Protein 3QTD (pdb70)

Nearest PDB structures (foldseek):
  3qtd-assembly2_B  TM=1.001E+00  e=7.177E-91  Pseudomonas aeruginosa
  5nja-assembly2_D  TM=9.686E-01  e=6.948E-62  Escherichia coli str. K-12 substr. MG1655
  3tv9-assembly1_A-2  TM=9.714E-01  e=2.729E-56  Shigella flexneri
  1vpb-assembly1_A-2  TM=9.525E-01  e=1.363E-43  Bacteroides thetaiotaomicron VPI-5482
  6j6a-assembly1_B  TM=8.706E-01  e=4.120E-34  Thermococcus kodakarensis KOD1

Secondary structure (P-SEA, 3-state):
ccccaaaaaaaaaaaaaaaaaaaccccbbbbbbbbbbbbbbbccccccccbbbbbbbbbbbbbcccbbbbbccccccaaaaaaaaaaaaaaaacbbbbcccccccccccccccccccbbbbbccaaaaaaaaaaaaaaaaaccccccccccbbbbbbcbbbbbbccccccccccbbbbbccccccccccccccccccccccccccccaaaaaaaaaaaaaaacccccccccbbbbbbcaaaaaaaaaaaaaaacaaaaaacccccccccccccccccbbbbbbcccccccccccccccccbbbbbbcccccccccccccaaaaaaacbbbccccccccbbbbbbccccaaaaaacccccccccccccccccccbbbbbbcccccccccccbbbccbbbbbbaaaaaaacccccccccccccccccbbbbcccccc/ccccaaaaaaaaaaaaaaaaaaaccccbbbbbbbbbbbbbbbccccccccbbbbbbbbbbbbbccccccccccccccaaaaaaaaaaaaaaaaccccccccccccccccccccccccbbbbbccaaaaaaaaaaaaaaaaaaccccccccbbbbbbbcbbbbbccccccccccccccccccccccccccccccccccccccccccccaaaaaaaaaaaaaaacccccccccbbbbbbcaaaaaaaaaaaaaaacaaaaaacccccccccccccccccbbbbbbcccccccccccccccccbbbbbbcccccccccccccaaaaaaacbbbccccccccbbbbbbccccaaaaaacccbbbbccccccccccccbbbbbbbbbbbccccccbbbccbbbbbbaaaaaaacccccccccccccccccbbbbccccc/ccccaaaaaaaaaaaaaaaaaaaccccbbbbbbbbcbbbbbbccccccccbbbbbbbbbbbbbcccbbbbbccccccaaaaaaaaaaaaaaaacbbbbcccccccccccccccccccbbbbbccaaaaaaaaaaaaaaaaaacccccccccbbbbbbcbbbbbbcccccccccccccccccccccccccccccccccccccccccccaaaaaaaaaaaaaaacccccccccbbbbbbcaaaaaaaaaaaaaaacaaaaaacccccccccccccccccbbbbbbcccccccccccccccccbbbbbbcccccccccccccaaaaaaacbbbccccccccbbbbbbccccaaaaaacccbbbbccccccccccccbbbbbbcccccccccccbbbccbbbbbbaaaaaaacccccccccccccccccbbbbcccccc/ccccaaaaaaaaaaaaaaaaaaaccccbbbbbbbbcbbbbbbccccccccbbbbbbbbbbbbbcccbbbbbccccccaaaaaaaaaaaaaaaacbbbbcccccccccccccccccccbbbbbccaaaaaaaaaaaaaaaaaacccccccccbbbbbbcbbbbbbbccccccccccccccccccccccccccccccccccccccccccaaaaaaaaaaaaaaacccccccccbbbbbbcaaaaaaaaaaaaaaacaaaaaacccccccccccccccccbbbbbbcccccccccccccccccbbbbbbcccccccccccccaaaaaaacbbbccccccccbbbbbbccccaaaaaacccbbbbccccccccccccbbbbbccccccccccccbbbccbbbbbbaaaaaaaccbbbccccccccccccbbbbccccc

Foldseek 3Di:
DAVVCVVVVLVQVVVLQVLLVVVQFPKKKKKKKWKKWWKWKDWPLRTDDIDIDIFIKMKMWTANAQFIFIFMDRDGDDVVSNVGSVRRVVRRVPDDGDPLDDFDDLVFAPDFDDQQAAADDPADVVNQSVQLSLLQVLQCVQDVFFDTWDMWMKIKMKMKMWMDMRSGDIDMDIHIKIKIKTKAGDDDPGWIFIFMFMFRHPVPGDGSNVRNNVRNVVRVQQHPAAADADDKFKEKEAQVVVQVLVVLVQVQLELVCQLVLQAQCHPQAFHQQAAQPKWKKAAQRHRRAFFHDQAASSRGGAHIDTQAHSRGGHHGAADSSSCSSVVHDHNRRRPHTAQMEMDFDADAPLRVLQCAWDYYFHDWPDAARRNNQWGKIFTWAFTGGRSDTDGTHGQKMDTDRSSVQRHQWPGWDPCWDRRHGYTTGMTMGGIIGHD/DFPVCVVVVLVQVVVLQVLLVVVQFPKKKKKKKWKKWWKWKAWPLGTDDIDIDIFIKMKMWTANDQFIFIFMDRDDDDVVSNVRSVRRVVRRVVDDGDPLDDFDDLVFAPDFDDQQAAAADPADVVNQVVLQNLLQVLQCVQDVFFDTWDMKMKIKMKMKMWMDMPSGDIDMHIHIKIKIKTKAGDDQPGFIFIFMFMFRHPVPGDGSNVRNNVRNVVRVQQYPAAADADDKFKEKEAQVRVQVLVVLVQVQQELVCQLVLQAQCNPQAFHQQAAQPKWKKADQRHHRAPFHDQAASSRGGAHIDTQAHRRGGHDGAADSSSCSSVVHDHNRAHVHTAQMEMDFDADAPLRVLQCFWAYYFHDWPPAARRSNQWGKIFTWAFTGGRSDGDGTHGDKMDTDRSSVQRHQWPGWYPCWDRRHGYTTGMTMGGIIHD/DFDVCVVVVLVVVVVLLVLLVVVQFPKKKKKKKWKKWWKWKAWPLRTDDIDIDIFIKMKMWTANAQFIFIFMDRDDDPVVSNVGSVRSVVRRVPDDGDPLDDFDDLVFAPDFDDQQQAAADPADVVNQSVLLNLLQVLQCVQDVFFDTWDMWMKIKMKMKMWMDINSGDIDMHIHIKIKIKTKAGDDDPGWIFIFMFMFRHPVPGDGSNVRNSVRNVVRVQQYPAAADADDKFKEKEAQVVVQVLVVLVQVQQELVCQLVLQAQCNVQAFHQQAAQPKWKKAAQRHRRAAFHDQAASSGGGAHIDTQAHSRGGHDGAYDSSSCSSVVHDHNRRRPHTAQMEMDFDAAAPLRVLQCFWDYYFHDWPPAARRSNQWGKIFTWAFTGGRSDTDGTHGAKMDTDRSSVQNHQWDGWYPCWDRRHGYTTGMTMGGIIDDD/DFPVCVVVVLVVVVVLQVLLVVVPFPKKKKKKKWKKWWKWKDWPLRTDDIDIDIFIKMKMWTADAQFIFMFMDRDDDPVVSNVGSVRRVVRSVPDDGDVLDDFDDLVFAPDFDDQQQAAADPADVVNQSVLLSLLQVLQCVQDVFFDTWDMWMKIKMKMKMWMDINSGDIDIHIHIKIKTKTKAGDDDPGWIFIFMFMFRHPVPGDGSNVRNNVRNVVRVQQPPAAADADDKFKEKEAQVVVQVLVVLVQVQLELVCQLVLQAQCNVQAFHQQAALPKWKKAQQRHRRAAFHDQAASSRGGADIDTQAHSRGGHDGAADSSSCSSVVHDHNRRRPHTAQMEMDFDAAAPLRVLQCFWDYYFHDWPPAARRSNQWGKIFTWAFTGGRSDTDGTHGDKMDTDRSSVFNHQWPGWHPCWDRRHGYTTGMTMGGIIHD

Organism: Pseudomonas aeruginosa (strain ATCC 15692 / DSM 22644 / CIP 104116 / JCM 14847 / LMG 12228 / 1C / PRS 101 / PAO1) (NCBI:txid208964)

Solvent-accessible surface area: 71276 Å² total

B-factor: mean 32.25, std 12.63, range [2.44, 119.8]

CATH classification: 3.30.2290.10

Radius of gyration: 40.03 Å; Cα contacts (8 Å, |Δi|>4): 4628; chains: 4; bounding box: 68×106×118 Å

Structure (mmCIF, N/CA/C/O backbone):
data_3QTD
#
_entry.id   3QTD
#
_cell.length_a   69.385
_cell.length_b   116.201
_cell.length_c   253.968
_cell.angle_alpha   90.00
_cell.angle_beta   90.00
_cell.angle_gamma   90.00
#
_symmetry.space_group_name_H-M   'P 21 21 21'
#
loop_
_entity.id
_entity.type
_entity.pdbx_description
1 polymer 'PmbA protein'
2 non-polymer GLYCEROL
3 water water
#
loop_
_atom_site.group_PDB
_atom_site.id
_atom_site.type_symbol
_atom_site.label_atom_id
_atom_site.label_alt_id
_atom_site.label_comp_id
_atom_site.label_asym_id
_atom_site.label_entity_id
_atom_site.label_seq_id
_atom_site.pdbx_PDB_ins_code
_atom_site.Cartn_x
_atom_site.Cartn_y
_atom_site.Cartn_z
_atom_site.occupancy
_atom_site.B_iso_or_equiv
_atom_site.auth_seq_id
_atom_site.auth_comp_id
_atom_site.auth_asym_id
_atom_site.auth_atom_id
_atom_site.pdbx_PDB_model_num
ATOM 1 N N . VAL A 1 8 ? 21.367 45.756 147.322 1.00 57.83 8 VAL A N 1
ATOM 2 C CA . VAL A 1 8 ? 22.816 45.841 147.345 1.00 63.78 8 VAL A CA 1
ATOM 3 C C . VAL A 1 8 ? 23.399 44.470 147.240 1.00 66.60 8 VAL A C 1
ATOM 4 O O . VAL A 1 8 ? 23.562 43.763 148.211 1.00 56.60 8 VAL A O 1
ATOM 8 N N . GLY A 1 9 ? 23.695 44.126 146.005 1.00 73.39 9 GLY A N 1
ATOM 9 C CA . GLY A 1 9 ? 24.165 42.835 145.593 1.00 71.32 9 GLY A CA 1
ATOM 10 C C . GLY A 1 9 ? 24.849 43.001 144.274 1.00 61.27 9 GLY A C 1
ATOM 11 O O . GLY A 1 9 ? 25.000 44.070 143.775 1.00 65.35 9 GLY A O 1
ATOM 12 N N . PRO A 1 10 ? 25.248 41.916 143.694 1.00 57.56 10 PRO A N 1
ATOM 13 C CA . PRO A 1 10 ? 25.885 41.959 142.406 1.00 64.00 10 PRO A CA 1
ATOM 14 C C . PRO A 1 10 ? 24.883 42.423 141.364 1.00 61.17 10 PRO A C 1
ATOM 15 O O . PRO A 1 10 ? 25.194 42.948 140.310 1.00 48.91 10 PRO A O 1
ATOM 19 N N . SER A 1 11 ? 23.636 42.192 141.689 1.00 55.62 11 SER A N 1
ATOM 20 C CA . SER A 1 11 ? 22.548 42.524 140.822 1.00 51.07 11 SER A CA 1
ATOM 21 C C . SER A 1 11 ? 22.483 44.002 140.562 1.00 49.77 11 SER A C 1
ATOM 22 O O . SER A 1 11 ? 22.100 44.396 139.505 1.00 56.89 11 SER A O 1
ATOM 25 N N . VAL A 1 12 ? 22.807 44.824 141.533 1.00 43.69 12 VAL A N 1
ATOM 26 C CA . VAL A 1 12 ? 22.863 46.248 141.318 1.00 43.41 12 VAL A CA 1
ATOM 27 C C . VAL A 1 12 ? 24.135 46.748 140.654 1.00 43.20 12 VAL A C 1
ATOM 28 O O . VAL A 1 12 ? 24.200 47.873 140.225 1.00 41.67 12 VAL A O 1
ATOM 32 N N . LEU A 1 13 ? 25.144 45.914 140.521 1.00 39.56 13 LEU A N 1
ATOM 33 C CA . LEU A 1 13 ? 26.406 46.423 140.069 1.00 38.62 13 LEU A CA 1
ATOM 34 C C . LEU A 1 13 ? 26.251 47.112 138.774 1.00 41.88 13 LEU A C 1
ATOM 35 O O . LEU A 1 13 ? 26.857 48.119 138.568 1.00 44.92 13 LEU A O 1
ATOM 40 N N . PRO A 1 14 ? 25.425 46.599 137.890 1.00 42.82 14 PRO A N 1
ATOM 41 C CA . PRO A 1 14 ? 25.251 47.212 136.593 1.00 37.52 14 PRO A CA 1
ATOM 42 C C . PRO A 1 14 ? 24.735 48.649 136.642 1.00 36.06 14 PRO A C 1
ATOM 43 O O . PRO A 1 14 ? 25.133 49.402 135.820 1.00 37.03 14 PRO A O 1
ATOM 47 N N . ASP A 1 15 ? 23.852 49.003 137.548 1.00 36.41 15 ASP A N 1
ATOM 48 C CA . ASP A 1 15 ? 23.367 50.364 137.672 1.00 40.43 15 ASP A CA 1
ATOM 49 C C . ASP A 1 15 ? 24.468 51.289 138.072 1.00 36.01 15 ASP A C 1
ATOM 50 O O . ASP A 1 15 ? 24.470 52.405 137.713 1.00 35.45 15 ASP A O 1
ATOM 55 N N . LEU A 1 16 ? 25.362 50.814 138.902 1.00 32.98 16 LEU A N 1
ATOM 56 C CA . LEU A 1 16 ? 26.451 51.594 139.413 1.00 31.55 16 LEU A CA 1
ATOM 57 C C . LEU A 1 16 ? 27.521 51.791 138.391 1.00 31.23 16 LEU A C 1
ATOM 58 O O . LEU A 1 16 ? 28.135 52.798 138.348 1.00 31.93 16 LEU A O 1
ATOM 63 N N . ARG A 1 17 ? 27.728 50.822 137.543 1.00 34.44 17 ARG A N 1
ATOM 64 C CA . ARG A 1 17 ? 28.618 51.052 136.416 1.00 39.35 17 ARG A CA 1
ATOM 65 C C . ARG A 1 17 ? 28.051 52.217 135.597 1.00 38.70 17 ARG A C 1
ATOM 66 O O . ARG A 1 17 ? 28.768 53.151 135.215 1.00 35.63 17 ARG A O 1
ATOM 74 N N . GLU A 1 18 ? 26.748 52.175 135.363 1.00 37.43 18 GLU A N 1
ATOM 75 C CA . GLU A 1 18 ? 26.129 53.153 134.496 1.00 43.26 18 GLU A CA 1
ATOM 76 C C . GLU A 1 18 ? 26.283 54.526 135.135 1.00 44.25 18 GLU A C 1
ATOM 77 O O . GLU A 1 18 ? 26.532 55.552 134.458 1.00 41.84 18 GLU A O 1
ATOM 83 N N . GLN A 1 19 ? 26.156 54.551 136.455 1.00 40.53 19 GLN A N 1
ATOM 84 C CA . GLN A 1 19 ? 26.356 55.786 137.167 1.00 40.53 19 GLN A CA 1
ATOM 85 C C . GLN A 1 19 ? 27.788 56.307 137.007 1.00 35.99 19 GLN A C 1
ATOM 86 O O . GLN A 1 19 ? 28.035 57.493 136.746 1.00 31.93 19 GLN A O 1
ATOM 92 N N . VAL A 1 20 ? 28.744 55.417 137.132 1.00 32.03 20 VAL A N 1
ATOM 93 C CA . VAL A 1 20 ? 30.132 55.832 136.975 1.00 30.26 20 VAL A CA 1
ATOM 94 C C . VAL A 1 20 ? 30.412 56.356 135.547 1.00 30.44 20 VAL A C 1
ATOM 95 O O . VAL A 1 20 ? 31.060 57.374 135.372 1.00 28.27 20 VAL A O 1
ATOM 99 N N . GLU A 1 21 ? 29.908 55.663 134.530 1.00 33.50 21 GLU A N 1
ATOM 100 C CA . GLU A 1 21 ? 30.013 56.149 133.138 1.00 34.03 21 GLU A CA 1
ATOM 101 C C . GLU A 1 21 ? 29.445 57.575 132.991 1.00 32.12 21 GLU A C 1
ATOM 102 O O . GLU A 1 21 ? 30.019 58.389 132.286 1.00 34.10 21 GLU A O 1
ATOM 108 N N . GLN A 1 22 ? 28.324 57.869 133.642 1.00 28.97 22 GLN A N 1
ATOM 109 C CA . GLN A 1 22 ? 27.673 59.168 133.490 1.00 28.21 22 GLN A CA 1
ATOM 110 C C . GLN A 1 22 ? 28.495 60.258 134.140 1.00 27.64 22 GLN A C 1
ATOM 111 O O . GLN A 1 22 ? 28.580 61.405 133.654 1.00 29.51 22 GLN A O 1
ATOM 117 N N . ILE A 1 23 ? 29.090 59.919 135.274 1.00 26.03 23 ILE A N 1
ATOM 118 C CA . ILE A 1 23 ? 29.970 60.864 135.961 1.00 23.48 23 ILE A CA 1
ATOM 119 C C . ILE A 1 23 ? 31.189 61.166 135.088 1.00 22.54 23 ILE A C 1
ATOM 120 O O . ILE A 1 23 ? 31.516 62.329 134.825 1.00 24.05 23 ILE A O 1
ATOM 125 N N . ILE A 1 24 ? 31.837 60.138 134.593 1.00 20.98 24 ILE A N 1
ATOM 126 C CA . ILE A 1 24 ? 33.011 60.342 133.736 1.00 20.77 24 ILE A CA 1
ATOM 127 C C . ILE A 1 24 ? 32.653 61.212 132.507 1.00 21.88 24 ILE A C 1
ATOM 128 O O . ILE A 1 24 ? 33.375 62.200 132.189 1.00 22.67 24 ILE A O 1
ATOM 133 N N . ALA A 1 25 ? 31.522 60.875 131.871 1.00 21.42 25 ALA A N 1
ATOM 134 C CA . ALA A 1 25 ? 30.987 61.627 130.722 1.00 22.09 25 ALA A CA 1
ATOM 135 C C . ALA A 1 25 ? 30.699 63.078 131.069 1.00 22.50 25 ALA A C 1
ATOM 136 O O . ALA A 1 25 ? 30.958 63.970 130.271 1.00 23.73 25 ALA A O 1
ATOM 138 N N . GLU A 1 26 ? 30.127 63.334 132.211 1.00 23.02 26 GLU A N 1
ATOM 139 C CA . GLU A 1 26 ? 29.832 64.682 132.628 1.00 24.47 26 GLU A CA 1
ATOM 140 C C . GLU A 1 26 ? 31.061 65.527 132.865 1.00 24.45 26 GLU A C 1
ATOM 141 O O . GLU A 1 26 ? 31.092 66.686 132.605 1.00 24.34 26 GLU A O 1
ATOM 147 N N . ALA A 1 27 ? 32.076 64.921 133.389 1.00 24.27 27 ALA A N 1
ATOM 148 C CA . ALA A 1 27 ? 33.303 65.595 133.617 1.00 25.66 27 ALA A CA 1
ATOM 149 C C . ALA A 1 27 ? 33.891 66.037 132.316 1.00 27.23 27 ALA A C 1
ATOM 150 O O . ALA A 1 27 ? 34.480 67.071 132.200 1.00 26.06 27 ALA A O 1
ATOM 152 N N . ARG A 1 28 ? 33.782 65.181 131.341 1.00 28.24 28 ARG A N 1
ATOM 153 C CA . ARG A 1 28 ? 34.251 65.472 130.037 1.00 30.83 28 ARG A CA 1
ATOM 154 C C . ARG A 1 28 ? 33.497 66.614 129.392 1.00 31.36 28 ARG A C 1
ATOM 155 O O . ARG A 1 28 ? 34.060 67.449 128.758 1.00 30.60 28 ARG A O 1
ATOM 163 N N . ARG A 1 29 ? 32.192 66.619 129.562 1.00 30.74 29 ARG A N 1
ATOM 164 C CA . ARG A 1 29 ? 31.349 67.632 128.982 1.00 31.49 29 ARG A CA 1
ATOM 165 C C . ARG A 1 29 ? 31.682 69.001 129.532 1.00 32.06 29 ARG A C 1
ATOM 166 O O . ARG A 1 29 ? 31.548 70.011 128.869 1.00 28.94 29 ARG A O 1
ATOM 174 N N . GLN A 1 30 ? 32.138 69.003 130.763 1.00 33.16 30 GLN A N 1
ATOM 175 C CA . GLN A 1 30 ? 32.451 70.202 131.473 1.00 34.71 30 GLN A CA 1
ATOM 176 C C . GLN A 1 30 ? 33.870 70.668 131.289 1.00 37.56 30 GLN A C 1
ATOM 177 O O . GLN A 1 30 ? 34.267 71.637 131.894 1.00 41.04 30 GLN A O 1
ATOM 183 N N . GLY A 1 31 ? 34.637 69.990 130.456 1.00 39.77 31 GLY A N 1
ATOM 184 C CA . GLY A 1 31 ? 36.000 70.407 130.212 1.00 38.28 31 GLY A CA 1
ATOM 185 C C . GLY A 1 31 ? 37.174 69.830 130.960 1.00 35.08 31 GLY A C 1
ATOM 186 O O . GLY A 1 31 ? 38.274 70.320 130.829 1.00 34.99 31 GLY A O 1
ATOM 187 N N . ALA A 1 32 ? 36.942 68.803 131.750 1.00 32.84 32 ALA A N 1
ATOM 188 C CA . ALA A 1 32 ? 38.000 68.156 132.491 1.00 30.73 32 ALA A CA 1
ATOM 189 C C . ALA A 1 32 ? 38.949 67.326 131.635 1.00 30.18 32 ALA A C 1
ATOM 190 O O . ALA A 1 32 ? 38.549 66.716 130.670 1.00 29.93 32 ALA A O 1
ATOM 192 N N . SER A 1 33 ? 40.215 67.327 132.021 1.00 28.21 33 SER A N 1
ATOM 193 C CA . SER A 1 33 ? 41.285 66.571 131.377 1.00 26.87 33 SER A CA 1
ATOM 194 C C . SER A 1 33 ? 41.208 65.094 131.529 1.00 25.73 33 SER A C 1
ATOM 195 O O . SER A 1 33 ? 41.473 64.345 130.645 1.00 25.39 33 SER A O 1
ATOM 198 N N . ALA A 1 34 ? 40.901 64.697 132.731 1.00 25.85 34 ALA A N 1
ATOM 199 C CA . ALA A 1 34 ? 40.778 63.288 133.082 1.00 25.53 34 ALA A CA 1
ATOM 200 C C . ALA A 1 34 ? 39.994 63.226 134.344 1.00 25.35 34 ALA A C 1
ATOM 201 O O . ALA A 1 34 ? 39.822 64.249 135.009 1.00 24.69 34 ALA A O 1
ATOM 203 N N . CYS A 1 35 ? 39.541 62.037 134.715 1.00 26.80 35 CYS A N 1
ATOM 204 C CA . CYS A 1 35 ? 39.010 61.895 136.054 1.00 27.46 35 CYS A CA 1
ATOM 205 C C . CYS A 1 35 ? 38.862 60.461 136.538 1.00 27.56 35 CYS A C 1
ATOM 206 O O . CYS A 1 35 ? 39.011 59.503 135.770 1.00 30.41 35 CYS A O 1
ATOM 209 N N . GLU A 1 36 ? 38.522 60.364 137.825 1.00 27.01 36 GLU A N 1
ATOM 210 C CA . GLU A 1 36 ? 38.558 59.173 138.639 1.00 25.07 36 GLU A CA 1
ATOM 211 C C . GLU A 1 36 ? 37.277 59.170 139.426 1.00 24.24 36 GLU A C 1
ATOM 212 O O . GLU A 1 36 ? 36.931 60.137 140.082 1.00 23.61 36 GLU A O 1
ATOM 218 N N . VAL A 1 37 ? 36.531 58.092 139.410 1.00 25.41 37 VAL A N 1
ATOM 219 C CA . VAL A 1 37 ? 35.276 58.111 140.159 1.00 23.93 37 VAL A CA 1
ATOM 220 C C . VAL A 1 37 ? 35.116 56.848 140.951 1.00 23.57 37 VAL A C 1
ATOM 221 O O . VAL A 1 37 ? 35.476 55.776 140.460 1.00 23.50 37 VAL A O 1
ATOM 225 N N . ALA A 1 38 ? 34.577 56.998 142.172 1.00 23.51 38 ALA A N 1
ATOM 226 C CA . ALA A 1 38 ? 34.244 55.880 143.036 1.00 24.26 38 ALA A CA 1
ATOM 227 C C . ALA A 1 38 ? 32.819 56.023 143.497 1.00 25.64 38 ALA A C 1
ATOM 228 O O . ALA A 1 38 ? 32.429 57.118 143.922 1.00 23.28 38 ALA A O 1
ATOM 230 N N . VAL A 1 39 ? 32.064 54.914 143.394 1.00 27.16 39 VAL A N 1
ATOM 231 C CA . VAL A 1 39 ? 30.699 54.797 143.904 1.00 29.15 39 VAL A CA 1
ATOM 232 C C . VAL A 1 39 ? 30.573 53.634 144.907 1.00 35.69 39 VAL A C 1
ATOM 233 O O . VAL A 1 39 ? 31.073 52.497 144.680 1.00 32.64 39 VAL A O 1
ATOM 237 N N . SER A 1 40 ? 29.870 53.940 146.003 1.00 40.32 40 SER A N 1
ATOM 238 C CA . SER A 1 40 ? 29.683 53.041 147.132 1.00 39.51 40 SER A CA 1
ATOM 239 C C . SER A 1 40 ? 28.248 52.987 147.568 1.00 39.40 40 SER A C 1
ATOM 240 O O . SER A 1 40 ? 27.628 54.016 147.830 1.00 36.12 40 SER A O 1
ATOM 243 N N . LEU A 1 41 ? 27.745 51.766 147.669 1.00 39.43 41 LEU A N 1
ATOM 244 C CA . LEU A 1 41 ? 26.462 51.490 148.261 1.00 40.71 41 LEU A CA 1
ATOM 245 C C . LEU A 1 41 ? 26.784 50.586 149.425 1.00 40.25 41 LEU A C 1
ATOM 246 O O . LEU A 1 41 ? 27.674 49.760 149.332 1.00 42.98 41 LEU A O 1
ATOM 251 N N . GLU A 1 42 ? 26.111 50.755 150.546 1.00 42.47 42 GLU A N 1
ATOM 252 C CA . GLU A 1 42 ? 26.257 49.839 151.666 1.00 42.52 42 GLU A CA 1
ATOM 253 C C . GLU A 1 42 ? 24.983 49.710 152.465 1.00 40.37 42 GLU A C 1
ATOM 254 O O . GLU A 1 42 ? 24.288 50.676 152.633 1.00 38.70 42 GLU A O 1
ATOM 260 N N . GLN A 1 43 ? 24.688 48.538 152.992 1.00 36.04 43 GLN A N 1
ATOM 261 C CA . GLN A 1 43 ? 23.592 48.420 153.926 1.00 36.95 43 GLN A CA 1
ATOM 262 C C . GLN A 1 43 ? 23.782 47.289 154.917 1.00 38.30 43 GLN A C 1
ATOM 263 O O . GLN A 1 43 ? 24.328 46.215 154.598 1.00 36.10 43 GLN A O 1
ATOM 269 N N . GLY A 1 44 ? 23.230 47.487 156.102 1.00 33.60 44 GLY A N 1
ATOM 270 C CA . GLY A 1 44 ? 23.149 46.377 157.022 1.00 29.11 44 GLY A CA 1
ATOM 271 C C . GLY A 1 44 ? 22.493 46.679 158.346 1.00 25.58 44 GLY A C 1
ATOM 272 O O . GLY A 1 44 ? 21.947 47.741 158.589 1.00 26.30 44 GLY A O 1
ATOM 273 N N . LEU A 1 45 ? 22.629 45.735 159.237 1.00 21.85 45 LEU A N 1
ATOM 274 C CA . LEU A 1 45 ? 21.904 45.742 160.431 1.00 20.83 45 LEU A CA 1
ATOM 275 C C . LEU A 1 45 ? 22.905 45.685 161.535 1.00 20.35 45 LEU A C 1
ATOM 276 O O . LEU A 1 45 ? 23.868 44.886 161.520 1.00 19.33 45 LEU A O 1
ATOM 281 N N . SER A 1 46 ? 22.682 46.521 162.532 1.00 21.79 46 SER A N 1
ATOM 282 C CA . SER A 1 46 ? 23.621 46.646 163.663 1.00 20.94 46 SER A CA 1
ATOM 283 C C . SER A 1 46 ? 22.859 46.587 164.974 1.00 21.59 46 SER A C 1
ATOM 284 O O . SER A 1 46 ? 21.977 47.396 165.199 1.00 18.80 46 SER A O 1
ATOM 287 N N . THR A 1 47 ? 23.212 45.614 165.815 1.00 23.55 47 THR A N 1
ATOM 288 C CA . THR A 1 47 ? 22.481 45.288 167.036 1.00 24.75 47 THR A CA 1
ATOM 289 C C . THR A 1 47 ? 23.392 45.462 168.238 1.00 25.34 47 THR A C 1
ATOM 290 O O . THR A 1 47 ? 24.468 44.926 168.261 1.00 29.08 47 THR A O 1
ATOM 294 N N . SER A 1 48 ? 22.976 46.221 169.233 1.00 26.53 48 SER A N 1
ATOM 295 C CA . SER A 1 48 ? 23.764 46.364 170.443 1.00 27.06 48 SER A CA 1
ATOM 296 C C . SER A 1 48 ? 23.000 45.889 171.678 1.00 27.90 48 SER A C 1
ATOM 297 O O . SER A 1 48 ? 21.837 46.261 171.876 1.00 30.85 48 SER A O 1
ATOM 300 N N . VAL A 1 49 ? 23.660 45.095 172.520 1.00 24.77 49 VAL A N 1
ATOM 301 C CA . VAL A 1 49 ? 23.084 44.711 173.821 1.00 24.76 49 VAL A CA 1
ATOM 302 C C . VAL A 1 49 ? 24.032 45.081 174.985 1.00 23.51 49 VAL A C 1
ATOM 303 O O . VAL A 1 49 ? 25.226 45.237 174.786 1.00 20.50 49 VAL A O 1
ATOM 307 N N . ARG A 1 50 ? 23.443 45.311 176.146 1.00 27.25 50 ARG A N 1
ATOM 308 C CA . ARG A 1 50 ? 24.165 45.609 177.374 1.00 30.92 50 ARG A CA 1
ATOM 309 C C . ARG A 1 50 ? 23.486 45.244 178.696 1.00 31.09 50 ARG A C 1
ATOM 310 O O . ARG A 1 50 ? 22.409 45.680 178.967 1.00 27.30 50 ARG A O 1
ATOM 318 N N . GLN A 1 51 ? 24.187 44.488 179.529 1.00 35.42 51 GLN A N 1
ATOM 319 C CA . GLN A 1 51 ? 23.717 43.948 180.825 1.00 34.02 51 GLN A CA 1
ATOM 320 C C . GLN A 1 51 ? 22.368 43.261 180.686 1.00 31.26 51 GLN A C 1
ATOM 321 O O . GLN A 1 51 ? 21.473 43.406 181.496 1.00 28.42 51 GLN A O 1
ATOM 327 N N . GLY A 1 52 ? 22.230 42.485 179.634 1.00 29.71 52 GLY A N 1
ATOM 328 C CA . GLY A 1 52 ? 20.969 41.838 179.368 1.00 32.86 52 GLY A CA 1
ATOM 329 C C . GLY A 1 52 ? 19.900 42.672 178.703 1.00 35.34 52 GLY A C 1
ATOM 330 O O . GLY A 1 52 ? 18.830 42.153 178.481 1.00 37.98 52 GLY A O 1
ATOM 331 N N . GLU A 1 53 ? 20.188 43.921 178.345 1.00 39.52 53 GLU A N 1
ATOM 332 C CA . GLU A 1 53 ? 19.216 44.788 177.699 1.00 46.04 53 GLU A CA 1
ATOM 333 C C . GLU A 1 53 ? 19.600 45.094 176.257 1.00 47.20 53 GLU A C 1
ATOM 334 O O . GLU A 1 53 ? 20.741 45.398 175.967 1.00 50.22 53 GLU A O 1
ATOM 340 N N . VAL A 1 54 ? 18.621 45.090 175.366 1.00 46.52 54 VAL A N 1
ATOM 341 C CA . VAL A 1 54 ? 18.848 45.504 173.991 1.00 43.97 54 VAL A CA 1
ATOM 342 C C . VAL A 1 54 ? 18.853 47.018 173.872 1.00 37.15 54 VAL A C 1
ATOM 343 O O . VAL A 1 54 ? 17.843 47.610 174.165 1.00 34.60 54 VAL A O 1
ATOM 347 N N . GLU A 1 55 ? 19.938 47.632 173.406 1.00 37.30 55 GLU A N 1
ATOM 348 C CA . GLU A 1 55 ? 20.010 49.113 173.358 1.00 44.97 55 GLU A CA 1
ATOM 349 C C . GLU A 1 55 ? 19.558 49.717 172.036 1.00 40.84 55 GLU A C 1
ATOM 350 O O . GLU A 1 55 ? 18.798 50.681 172.023 1.00 53.66 55 GLU A O 1
ATOM 356 N N . THR A 1 56 ? 20.064 49.195 170.933 1.00 36.21 56 THR A N 1
ATOM 357 C CA . THR A 1 56 ? 19.646 49.643 169.599 1.00 33.18 56 THR A CA 1
ATOM 358 C C . THR A 1 56 ? 19.655 48.480 168.641 1.00 30.39 56 THR A C 1
ATOM 359 O O . THR A 1 56 ? 20.445 47.539 168.768 1.00 26.67 56 THR A O 1
ATOM 363 N N . VAL A 1 57 ? 18.708 48.523 167.720 1.00 28.75 57 VAL A N 1
ATOM 364 C CA . VAL A 1 57 ? 18.686 47.619 166.579 1.00 26.75 57 VAL A CA 1
ATOM 365 C C . VAL A 1 57 ? 18.329 48.542 165.454 1.00 25.75 57 VAL A C 1
ATOM 366 O O . VAL A 1 57 ? 17.273 49.187 165.465 1.00 25.09 57 VAL A O 1
ATOM 370 N N . GLU A 1 58 ? 19.244 48.637 164.514 1.00 25.70 58 GLU A N 1
ATOM 371 C CA . GLU A 1 58 ? 19.197 49.661 163.510 1.00 28.25 58 GLU A CA 1
ATOM 372 C C . GLU A 1 58 ? 19.553 49.168 162.092 1.00 27.23 58 GLU A C 1
ATOM 373 O O . GLU A 1 58 ? 20.478 48.412 161.897 1.00 27.50 58 GLU A O 1
ATOM 379 N N . PHE A 1 59 ? 18.819 49.634 161.093 1.00 30.92 59 PHE A N 1
ATOM 380 C CA . PHE A 1 59 ? 19.119 49.319 159.701 1.00 31.63 59 PHE A CA 1
ATOM 381 C C . PHE A 1 59 ? 19.626 50.566 158.972 1.00 32.94 59 PHE A C 1
ATOM 382 O O . PHE A 1 59 ? 19.005 51.641 158.992 1.00 29.84 59 PHE A O 1
ATOM 390 N N . ASN A 1 60 ? 20.768 50.400 158.324 1.00 37.92 60 ASN A N 1
ATOM 391 C CA . ASN A 1 60 ? 21.513 51.499 157.670 1.00 41.83 60 ASN A CA 1
ATOM 392 C C . ASN A 1 60 ? 21.577 51.219 156.192 1.00 40.97 60 ASN A C 1
ATOM 393 O O . ASN A 1 60 ? 21.720 50.070 155.794 1.00 53.50 60 ASN A O 1
ATOM 398 N N . ARG A 1 61 ? 21.454 52.251 155.378 1.00 40.03 61 ARG A N 1
ATOM 399 C CA . ARG A 1 61 ? 21.683 52.134 153.940 1.00 38.52 61 ARG A CA 1
ATOM 400 C C . ARG A 1 61 ? 22.338 53.430 153.481 1.00 39.61 61 ARG A C 1
ATOM 401 O O . ARG A 1 61 ? 21.771 54.519 153.610 1.00 39.76 61 ARG A O 1
ATOM 409 N N . ASP A 1 62 ? 23.544 53.318 152.956 1.00 38.97 62 ASP A N 1
ATOM 410 C CA . ASP A 1 62 ? 24.328 54.496 152.657 1.00 38.37 62 ASP A CA 1
ATOM 411 C C . ASP A 1 62 ? 24.870 54.451 151.245 1.00 36.17 62 ASP A C 1
ATOM 412 O O . ASP A 1 62 ? 25.421 53.447 150.805 1.00 39.52 62 ASP A O 1
ATOM 417 N N . GLN A 1 63 ? 24.672 55.531 150.518 1.00 34.08 63 GLN A N 1
ATOM 418 C CA . GLN A 1 63 ? 25.132 55.619 149.163 1.00 34.71 63 GLN A CA 1
ATOM 419 C C . GLN A 1 63 ? 25.870 56.911 148.963 1.00 33.64 63 GLN A C 1
ATOM 420 O O . GLN A 1 63 ? 25.517 57.987 149.520 1.00 35.90 63 GLN A O 1
ATOM 426 N N . GLY A 1 64 ? 26.899 56.836 148.146 1.00 28.90 64 GLY A N 1
ATOM 427 C CA . GLY A 1 64 ? 27.557 58.044 147.761 1.00 28.24 64 GLY A CA 1
ATOM 428 C C . GLY A 1 64 ? 28.540 57.840 146.656 1.00 28.89 64 GLY A C 1
ATOM 429 O O . GLY A 1 64 ? 28.829 56.719 146.246 1.00 30.99 64 GLY A O 1
ATOM 430 N N . PHE A 1 65 ? 29.075 58.948 146.174 1.00 29.24 65 PHE A N 1
ATOM 431 C CA . PHE A 1 65 ? 30.142 58.895 145.196 1.00 30.03 65 PHE A CA 1
ATOM 432 C C . PHE A 1 65 ? 31.076 60.100 145.384 1.00 33.09 65 PHE A C 1
ATOM 433 O O . PHE A 1 65 ? 30.696 61.156 145.947 1.00 30.94 65 PHE A O 1
ATOM 441 N N . GLY A 1 66 ? 32.292 59.921 144.920 1.00 30.95 66 GLY A N 1
ATOM 442 C CA . GLY A 1 66 ? 33.274 60.943 144.978 1.00 28.57 66 GLY A CA 1
ATOM 443 C C . GLY A 1 66 ? 34.016 60.963 143.700 1.00 28.00 66 GLY A C 1
ATOM 444 O O . GLY A 1 66 ? 34.253 59.944 143.130 1.00 26.99 66 GLY A O 1
ATOM 445 N N . ILE A 1 67 ? 34.410 62.145 143.265 1.00 26.60 67 ILE A N 1
ATOM 446 C CA . ILE A 1 67 ? 35.165 62.264 142.048 1.00 26.35 67 ILE A CA 1
ATOM 447 C C . ILE A 1 67 ? 36.405 63.081 142.220 1.00 25.33 67 ILE A C 1
ATOM 448 O O . ILE A 1 67 ? 36.386 64.035 142.900 1.00 30.14 67 ILE A O 1
ATOM 453 N N . THR A 1 68 ? 37.500 62.653 141.623 1.00 23.79 68 THR A N 1
ATOM 454 C CA . THR A 1 68 ? 38.704 63.435 141.585 1.00 22.77 68 THR A CA 1
ATOM 455 C C . THR A 1 68 ? 39.001 63.723 140.123 1.00 25.44 68 THR A C 1
ATOM 456 O O . THR A 1 68 ? 39.052 62.860 139.318 1.00 22.62 68 THR A O 1
ATOM 460 N N . LEU A 1 69 ? 39.188 64.996 139.834 1.00 27.87 69 LEU A N 1
ATOM 461 C CA . LEU A 1 69 ? 39.326 65.558 138.519 1.00 30.96 69 LEU A CA 1
ATOM 462 C C . LEU A 1 69 ? 40.579 66.322 138.305 1.00 32.35 69 LEU A C 1
ATOM 463 O O . LEU A 1 69 ? 41.124 66.870 139.200 1.00 31.88 69 LEU A O 1
ATOM 468 N N . TYR A 1 70 ? 40.968 66.403 137.053 1.00 31.53 70 TYR A N 1
ATOM 469 C CA . TYR A 1 70 ? 42.159 67.090 136.626 1.00 29.45 70 TYR A CA 1
ATOM 470 C C . TYR A 1 70 ? 41.828 68.105 135.575 1.00 30.07 70 TYR A C 1
ATOM 471 O O . TYR A 1 70 ? 40.940 67.903 134.824 1.00 28.39 70 TYR A O 1
ATOM 480 N N . ALA A 1 71 ? 42.552 69.216 135.575 1.00 30.79 71 ALA A N 1
ATOM 481 C CA . ALA A 1 71 ? 42.499 70.271 134.574 1.00 31.65 71 ALA A CA 1
ATOM 482 C C . ALA A 1 71 ? 43.920 70.505 134.220 1.00 32.50 71 ALA A C 1
ATOM 483 O O . ALA A 1 71 ? 44.485 71.451 134.635 1.00 34.95 71 ALA A O 1
ATOM 485 N N . GLY A 1 72 ? 44.491 69.627 133.438 1.00 32.57 72 GLY A N 1
ATOM 486 C CA . GLY A 1 72 ? 45.919 69.554 133.244 1.00 32.72 72 GLY A CA 1
ATOM 487 C C . GLY A 1 72 ? 46.546 68.932 134.475 1.00 32.61 72 GLY A C 1
ATOM 488 O O . GLY A 1 72 ? 46.173 67.824 134.906 1.00 32.05 72 GLY A O 1
ATOM 489 N N . GLN A 1 73 ? 47.505 69.644 135.046 1.00 33.80 73 GLN A N 1
ATOM 490 C CA . GLN A 1 73 ? 48.239 69.166 136.214 1.00 33.82 73 GLN A CA 1
ATOM 491 C C . GLN A 1 73 ? 47.595 69.641 137.510 1.00 31.48 73 GLN A C 1
ATOM 492 O O . GLN A 1 73 ? 48.128 69.405 138.603 1.00 29.44 73 GLN A O 1
ATOM 498 N N . ARG A 1 74 ? 46.452 70.308 137.364 1.00 31.87 74 ARG A N 1
ATOM 499 C CA . ARG A 1 74 ? 45.633 70.743 138.487 1.00 33.08 74 ARG A CA 1
ATOM 500 C C . ARG A 1 74 ? 44.591 69.692 138.865 1.00 31.69 74 ARG A C 1
ATOM 501 O O . ARG A 1 74 ? 44.055 69.031 137.978 1.00 27.88 74 ARG A O 1
ATOM 509 N N . LYS A 1 75 ? 44.306 69.608 140.179 1.00 35.51 75 LYS A N 1
ATOM 510 C CA . LYS A 1 75 ? 43.535 68.525 140.831 1.00 36.14 75 LYS A CA 1
ATOM 511 C C . LYS A 1 75 ? 42.366 69.130 141.639 1.00 32.67 75 LYS A C 1
ATOM 512 O O . LYS A 1 75 ? 42.469 70.198 142.198 1.00 29.20 75 LYS A O 1
ATOM 518 N N . GLY A 1 76 ? 41.232 68.436 141.634 1.00 33.59 76 GLY A N 1
ATOM 519 C CA . GLY A 1 76 ? 40.012 68.874 142.316 1.00 31.15 76 GLY A CA 1
ATOM 520 C C . GLY A 1 76 ? 39.188 67.654 142.692 1.00 30.44 76 GLY A C 1
ATOM 521 O O . GLY A 1 76 ? 39.086 66.676 141.937 1.00 28.24 76 GLY A O 1
ATOM 522 N N . SER A 1 77 ? 38.611 67.678 143.882 1.00 30.26 77 SER A N 1
ATOM 523 C CA . SER A 1 77 ? 37.816 66.552 144.349 1.00 27.84 77 SER A CA 1
ATOM 524 C C . SER A 1 77 ? 36.498 67.041 144.861 1.00 28.12 77 SER A C 1
ATOM 525 O O . SER A 1 77 ? 36.406 68.199 145.307 1.00 26.56 77 SER A O 1
ATOM 528 N N . ALA A 1 78 ? 35.481 66.171 144.755 1.00 26.85 78 ALA A N 1
ATOM 529 C CA . ALA A 1 78 ? 34.148 66.407 145.316 1.00 25.51 78 ALA A CA 1
ATOM 530 C C . ALA A 1 78 ? 33.390 65.102 145.484 1.00 25.96 78 ALA A C 1
ATOM 531 O O . ALA A 1 78 ? 33.656 64.118 144.781 1.00 28.06 78 ALA A O 1
ATOM 533 N N . SER A 1 79 ? 32.486 65.085 146.454 1.00 24.17 79 SER A N 1
ATOM 534 C CA . SER A 1 79 ? 31.728 63.910 146.762 1.00 23.91 79 SER A CA 1
ATOM 535 C C . SER A 1 79 ? 30.350 64.323 147.208 1.00 24.18 79 SER A C 1
ATOM 536 O O . SER A 1 79 ? 30.122 65.457 147.634 1.00 25.86 79 SER A O 1
ATOM 539 N N . THR A 1 80 ? 29.416 63.404 147.070 1.00 23.53 80 THR A N 1
ATOM 540 C CA . THR A 1 80 ? 28.071 63.651 147.510 1.00 24.02 80 THR A CA 1
ATOM 541 C C . THR A 1 80 ? 27.349 62.321 147.709 1.00 23.97 80 THR A C 1
ATOM 542 O O . THR A 1 80 ? 27.729 61.302 147.197 1.00 25.45 80 THR A O 1
ATOM 546 N N . SER A 1 81 ? 26.348 62.343 148.539 1.00 24.98 81 SER A N 1
ATOM 547 C CA . SER A 1 81 ? 25.537 61.197 148.755 1.00 28.25 81 SER A CA 1
ATOM 548 C C . SER A 1 81 ? 24.252 61.292 147.898 1.00 27.86 81 SER A C 1
ATOM 549 O O . SER A 1 81 ? 23.524 60.322 147.765 1.00 29.12 81 SER A O 1
ATOM 552 N N . ALA A 1 82 ? 24.003 62.449 147.316 1.00 27.55 82 ALA A N 1
ATOM 553 C CA . ALA A 1 82 ? 22.934 62.609 146.340 1.00 30.46 82 ALA A CA 1
ATOM 554 C C . ALA A 1 82 ? 23.141 61.724 145.084 1.00 34.99 82 ALA A C 1
ATOM 555 O O . ALA A 1 82 ? 24.248 61.229 144.819 1.00 44.10 82 ALA A O 1
ATOM 557 N N . THR A 1 83 ? 22.091 61.502 144.317 1.00 37.52 83 THR A N 1
ATOM 558 C CA . THR A 1 83 ? 22.177 60.730 143.093 1.00 37.85 83 THR A CA 1
ATOM 559 C C . THR A 1 83 ? 21.382 61.434 142.015 1.00 37.73 83 THR A C 1
ATOM 560 O O . THR A 1 83 ? 20.558 62.258 142.304 1.00 40.81 83 THR A O 1
ATOM 564 N N . GLY A 1 84 ? 21.640 61.147 140.762 1.00 33.01 84 GLY A N 1
ATOM 565 C CA . GLY A 1 84 ? 20.896 61.830 139.749 1.00 34.34 84 GLY A CA 1
ATOM 566 C C . GLY A 1 84 ? 21.597 62.931 139.020 1.00 35.61 84 GLY A C 1
ATOM 567 O O . GLY A 1 84 ? 22.589 63.428 139.407 1.00 33.73 84 GLY A O 1
ATOM 568 N N . GLU A 1 85 ? 21.024 63.310 137.916 1.00 38.60 85 GLU A N 1
ATOM 569 C CA . GLU A 1 85 ? 21.671 64.143 136.964 1.00 41.44 85 GLU A CA 1
ATOM 570 C C . GLU A 1 85 ? 22.067 65.483 137.428 1.00 39.14 85 GLU A C 1
ATOM 571 O O . GLU A 1 85 ? 23.037 65.978 137.018 1.00 39.68 85 GLU A O 1
ATOM 577 N N . ALA A 1 86 ? 21.252 66.120 138.210 1.00 39.37 86 ALA A N 1
ATOM 578 C CA . ALA A 1 86 ? 21.599 67.393 138.753 1.00 37.49 86 ALA A CA 1
ATOM 579 C C . ALA A 1 86 ? 22.705 67.250 139.732 1.00 35.48 86 ALA A C 1
ATOM 580 O O . ALA A 1 86 ? 23.531 68.095 139.838 1.00 39.06 86 ALA A O 1
ATOM 582 N N . ALA A 1 87 ? 22.675 66.190 140.504 1.00 33.16 87 ALA A N 1
ATOM 583 C CA . ALA A 1 87 ? 23.707 65.948 141.470 1.00 33.22 87 ALA A CA 1
ATOM 584 C C . ALA A 1 87 ? 25.033 65.718 140.852 1.00 34.30 87 ALA A C 1
ATOM 585 O O . ALA A 1 87 ? 26.021 66.158 141.338 1.00 42.53 87 ALA A O 1
ATOM 587 N N . ILE A 1 88 ? 25.056 64.967 139.789 1.00 31.27 88 ILE A N 1
ATOM 588 C CA . ILE A 1 88 ? 26.269 64.704 139.096 1.00 29.05 88 ILE A CA 1
ATOM 589 C C . ILE A 1 88 ? 26.836 65.959 138.492 1.00 29.00 88 ILE A C 1
ATOM 590 O O . ILE A 1 88 ? 27.999 66.181 138.508 1.00 25.89 88 ILE A O 1
ATOM 595 N N . ARG A 1 89 ? 25.971 66.775 137.946 1.00 32.61 89 ARG A N 1
ATOM 596 C CA . ARG A 1 89 ? 26.353 68.032 137.405 1.00 35.72 89 ARG A CA 1
ATOM 597 C C . ARG A 1 89 ? 26.892 68.962 138.471 1.00 35.26 89 ARG A C 1
ATOM 598 O O . ARG A 1 89 ? 27.894 69.579 138.292 1.00 32.26 89 ARG A O 1
ATOM 606 N N . GLU A 1 90 ? 26.242 69.024 139.609 1.00 37.31 90 GLU A N 1
ATOM 607 C CA . GLU A 1 90 ? 26.673 69.891 140.670 1.00 40.43 90 GLU A CA 1
ATOM 608 C C . GLU A 1 90 ? 28.015 69.547 141.301 1.00 36.92 90 GLU A C 1
ATOM 609 O O . GLU A 1 90 ? 28.782 70.421 141.622 1.00 33.34 90 GLU A O 1
ATOM 615 N N . THR A 1 91 ? 28.252 68.263 141.504 1.00 30.96 91 THR A N 1
ATOM 616 C CA . THR A 1 91 ? 29.455 67.685 142.134 1.00 27.20 91 THR A CA 1
ATOM 617 C C . THR A 1 91 ? 30.677 67.784 141.237 1.00 27.30 91 THR A C 1
ATOM 618 O O . THR A 1 91 ? 31.726 68.240 141.658 1.00 30.96 91 THR A O 1
ATOM 622 N N . VAL A 1 92 ? 30.539 67.371 139.993 1.00 26.08 92 VAL A N 1
ATOM 623 C CA . VAL A 1 92 ? 31.568 67.611 139.000 1.00 24.78 92 VAL A CA 1
ATOM 624 C C . VAL A 1 92 ? 31.944 69.110 138.888 1.00 25.26 92 VAL A C 1
ATOM 625 O O . VAL A 1 92 ? 33.125 69.461 138.934 1.00 25.90 92 VAL A O 1
ATOM 629 N N . ALA A 1 93 ? 30.956 69.989 138.777 1.00 24.97 93 ALA A N 1
ATOM 630 C CA . ALA A 1 93 ? 31.215 71.439 138.693 1.00 24.88 93 ALA A CA 1
ATOM 631 C C . ALA A 1 93 ? 32.019 71.914 139.892 1.00 24.46 93 ALA A C 1
ATOM 632 O O . ALA A 1 93 ? 32.891 72.774 139.742 1.00 25.73 93 ALA A O 1
ATOM 634 N N . ALA A 1 94 ? 31.757 71.360 141.064 1.00 22.90 94 ALA A N 1
ATOM 635 C CA . ALA A 1 94 ? 32.535 71.734 142.220 1.00 23.21 94 ALA A CA 1
ATOM 636 C C . ALA A 1 94 ? 33.981 71.233 142.082 1.00 23.56 94 ALA A C 1
ATOM 637 O O . ALA A 1 94 ? 34.890 72.011 142.217 1.00 22.65 94 ALA A O 1
ATOM 639 N N . ALA A 1 95 ? 34.202 69.943 141.811 1.00 26.00 95 ALA A N 1
ATOM 640 C CA . ALA A 1 95 ? 35.580 69.424 141.672 1.00 28.18 95 ALA A CA 1
ATOM 641 C C . ALA A 1 95 ? 36.417 70.332 140.745 1.00 31.60 95 ALA A C 1
ATOM 642 O O . ALA A 1 95 ? 37.557 70.674 141.029 1.00 35.91 95 ALA A O 1
ATOM 644 N N . LEU A 1 96 ? 35.807 70.765 139.659 1.00 33.32 96 LEU A N 1
ATOM 645 C CA . LEU A 1 96 ? 36.447 71.677 138.719 1.00 33.84 96 LEU A CA 1
ATOM 646 C C . LEU A 1 96 ? 36.688 73.147 139.189 1.00 36.42 96 LEU A C 1
ATOM 647 O O . LEU A 1 96 ? 37.662 73.787 138.779 1.00 34.63 96 LEU A O 1
ATOM 652 N N . ALA A 1 97 ? 35.760 73.716 139.956 1.00 34.15 97 ALA A N 1
ATOM 653 C CA . ALA A 1 97 ? 36.012 74.983 140.609 1.00 32.25 97 ALA A CA 1
ATOM 654 C C . ALA A 1 97 ? 37.323 74.905 141.410 1.00 31.51 97 ALA A C 1
ATOM 655 O O . ALA A 1 97 ? 38.183 75.810 141.357 1.00 30.82 97 ALA A O 1
ATOM 657 N N . ILE A 1 98 ? 37.508 73.802 142.118 1.00 31.46 98 ILE A N 1
ATOM 658 C CA . ILE A 1 98 ? 38.764 73.599 142.852 1.00 34.62 98 ILE A CA 1
ATOM 659 C C . ILE A 1 98 ? 39.982 73.417 141.893 1.00 36.35 98 ILE A C 1
ATOM 660 O O . ILE A 1 98 ? 41.036 74.107 142.035 1.00 30.85 98 ILE A O 1
ATOM 665 N N . ALA A 1 99 ? 39.832 72.487 140.933 1.00 35.96 99 ALA A N 1
ATOM 666 C CA . ALA A 1 99 ? 40.917 72.196 139.988 1.00 35.45 99 ALA A CA 1
ATOM 667 C C . ALA A 1 99 ? 41.391 73.492 139.330 1.00 34.49 99 ALA A C 1
ATOM 668 O O . ALA A 1 99 ? 42.555 73.794 139.331 1.00 34.35 99 ALA A O 1
ATOM 670 N N . ARG A 1 100 ? 40.474 74.297 138.851 1.00 36.11 100 ARG A N 1
ATOM 671 C CA . ARG A 1 100 ? 40.860 75.493 138.137 1.00 39.10 100 ARG A CA 1
ATOM 672 C C . ARG A 1 100 ? 41.430 76.562 139.014 1.00 43.96 100 ARG A C 1
ATOM 673 O O . ARG A 1 100 ? 41.980 77.476 138.482 1.00 48.75 100 ARG A O 1
ATOM 681 N N . HIS A 1 101 ? 41.307 76.478 140.339 1.00 55.46 101 HIS A N 1
ATOM 682 C CA . HIS A 1 101 ? 41.814 77.549 141.235 1.00 54.77 101 HIS A CA 1
ATOM 683 C C . HIS A 1 101 ? 42.904 77.087 142.227 1.00 51.50 101 HIS A C 1
ATOM 684 O O . HIS A 1 101 ? 43.266 77.832 143.134 1.00 56.42 101 HIS A O 1
ATOM 691 N N . THR A 1 102 ? 43.407 75.859 142.057 1.00 47.07 102 THR A N 1
ATOM 692 C CA . THR A 1 102 ? 44.551 75.334 142.822 1.00 42.56 102 THR A CA 1
ATOM 693 C C . THR A 1 102 ? 45.709 75.189 141.863 1.00 39.75 102 THR A C 1
ATOM 694 O O . THR A 1 102 ? 45.533 75.409 140.666 1.00 34.98 102 THR A O 1
ATOM 698 N N . SER A 1 103 ? 46.881 74.786 142.346 1.00 38.46 103 SER A N 1
ATOM 699 C CA . SER A 1 103 ? 48.078 74.889 141.496 1.00 37.90 103 SER A CA 1
ATOM 700 C C . SER A 1 103 ? 48.469 73.575 140.829 1.00 35.13 103 SER A C 1
ATOM 701 O O . SER A 1 103 ? 47.940 72.546 141.149 1.00 32.44 103 SER A O 1
ATOM 704 N N . GLU A 1 104 ? 49.420 73.655 139.901 1.00 38.59 104 GLU A N 1
ATOM 705 C CA . GLU A 1 104 ? 49.864 72.522 139.081 1.00 35.27 104 GLU A CA 1
ATOM 706 C C . GLU A 1 104 ? 50.818 71.637 139.861 1.00 33.24 104 GLU A C 1
ATOM 707 O O . GLU A 1 104 ? 51.778 72.114 140.424 1.00 30.76 104 GLU A O 1
ATOM 713 N N . ASP A 1 105 ? 50.554 70.343 139.846 1.00 33.41 105 ASP A N 1
ATOM 714 C CA . ASP A 1 105 ? 51.448 69.375 140.425 1.00 35.38 105 ASP A CA 1
ATOM 715 C C . ASP A 1 105 ? 52.093 68.562 139.328 1.00 37.47 105 ASP A C 1
ATOM 716 O O . ASP A 1 105 ? 51.418 67.967 138.529 1.00 37.93 105 ASP A O 1
ATOM 721 N N . GLU A 1 106 ? 53.411 68.511 139.309 1.00 38.49 106 GLU A N 1
ATOM 722 C CA . GLU A 1 106 ? 54.125 67.755 138.292 1.00 40.49 106 GLU A CA 1
ATOM 723 C C . GLU A 1 106 ? 53.822 66.273 138.342 1.00 36.58 106 GLU A C 1
ATOM 724 O O . GLU A 1 106 ? 53.792 65.617 137.329 1.00 32.72 106 GLU A O 1
ATOM 730 N N . CYS A 1 107 ? 53.682 65.733 139.536 1.00 33.80 107 CYS A N 1
ATOM 731 C CA . CYS A 1 107 ? 53.456 64.313 139.695 1.00 31.75 107 CYS A CA 1
ATOM 732 C C . CYS A 1 107 ? 52.007 63.928 139.495 1.00 31.10 107 CYS A C 1
ATOM 733 O O . CYS A 1 107 ? 51.694 62.766 139.447 1.00 30.07 107 CYS A O 1
ATOM 736 N N . ALA A 1 108 ? 51.122 64.908 139.396 1.00 30.73 108 ALA A N 1
ATOM 737 C CA . ALA A 1 108 ? 49.688 64.641 139.425 1.00 27.31 108 ALA A CA 1
ATOM 738 C C . ALA A 1 108 ? 49.141 64.019 138.158 1.00 26.10 108 ALA A C 1
ATOM 739 O O . ALA A 1 108 ? 49.718 64.164 137.110 1.00 24.08 108 ALA A O 1
ATOM 741 N N . GLY A 1 109 ? 48.020 63.318 138.285 1.00 25.63 109 GLY A N 1
ATOM 742 C CA . GLY A 1 109 ? 47.345 62.643 137.185 1.00 23.84 109 GLY A CA 1
ATOM 743 C C . GLY A 1 109 ? 47.317 61.121 137.270 1.00 23.02 109 GLY A C 1
ATOM 744 O O . GLY A 1 109 ? 48.141 60.506 137.947 1.00 23.16 109 GLY A O 1
ATOM 745 N N . LEU A 1 110 ? 46.350 60.522 136.574 1.00 22.42 110 LEU A N 1
ATOM 746 C CA . LEU A 1 110 ? 46.143 59.057 136.546 1.00 19.75 110 LEU A CA 1
ATOM 747 C C . LEU A 1 110 ? 47.363 58.302 136.086 1.00 18.82 110 LEU A C 1
ATOM 748 O O . LEU A 1 110 ? 48.228 58.843 135.467 1.00 18.38 110 LEU A O 1
ATOM 753 N N . ALA A 1 111 ? 47.390 57.013 136.367 1.00 18.49 111 ALA A N 1
ATOM 754 C CA . ALA A 1 111 ? 48.371 56.101 135.775 1.00 18.06 111 ALA A CA 1
ATOM 755 C C . ALA A 1 111 ? 48.217 55.965 134.214 1.00 17.62 111 ALA A C 1
ATOM 756 O O . ALA A 1 111 ? 47.177 56.244 133.661 1.00 16.82 111 ALA A O 1
ATOM 758 N N . ASP A 1 112 ? 49.260 55.568 133.509 1.00 17.72 112 ASP A N 1
ATOM 759 C CA . ASP A 1 112 ? 49.104 55.380 132.093 1.00 18.93 112 ASP A CA 1
ATOM 760 C C . ASP A 1 112 ? 48.042 54.330 131.803 1.00 18.50 112 ASP A C 1
ATOM 761 O O . ASP A 1 112 ? 47.853 53.368 132.572 1.00 19.66 112 ASP A O 1
ATOM 766 N N . ALA A 1 113 ? 47.351 54.491 130.699 1.00 18.08 113 ALA A N 1
ATOM 767 C CA . ALA A 1 113 ? 46.299 53.548 130.342 1.00 18.33 113 ALA A CA 1
ATOM 768 C C . ALA A 1 113 ? 46.774 52.077 130.170 1.00 18.83 113 ALA A C 1
ATOM 769 O O . ALA A 1 113 ? 46.018 51.158 130.412 1.00 19.09 113 ALA A O 1
ATOM 771 N N . ALA A 1 114 ? 48.005 51.834 129.758 1.00 20.08 114 ALA A N 1
ATOM 772 C CA . ALA A 1 114 ? 48.443 50.442 129.498 1.00 20.98 114 ALA A CA 1
ATOM 773 C C . ALA A 1 114 ? 48.460 49.674 130.798 1.00 21.15 114 ALA A C 1
ATOM 774 O O . ALA A 1 114 ? 48.548 48.448 130.799 1.00 21.55 114 ALA A O 1
ATOM 776 N N . LEU A 1 115 ? 48.431 50.428 131.893 1.00 21.33 115 LEU A N 1
ATOM 777 C CA . LEU A 1 115 ? 48.545 49.840 133.228 1.00 22.53 115 LEU A CA 1
ATOM 778 C C . LEU A 1 115 ? 47.224 49.403 133.847 1.00 22.48 115 LEU A C 1
ATOM 779 O O . LEU A 1 115 ? 47.252 48.783 134.920 1.00 20.99 115 LEU A O 1
ATOM 792 N N . ALA A 1 117 ? 44.010 47.360 134.853 1.00 27.14 117 ALA A N 1
ATOM 793 C CA . ALA A 1 117 ? 43.849 45.948 134.959 1.00 26.59 117 ALA A CA 1
ATOM 794 C C . ALA A 1 117 ? 43.145 45.440 133.710 1.00 29.98 117 ALA A C 1
ATOM 795 O O . ALA A 1 117 ? 42.107 45.932 133.339 1.00 26.64 117 ALA A O 1
ATOM 797 N N . ARG A 1 118 ? 43.730 44.427 133.083 1.00 39.25 118 ARG A N 1
ATOM 798 C CA . ARG A 1 118 ? 43.173 43.811 131.874 1.00 40.71 118 ARG A CA 1
ATOM 799 C C . ARG A 1 118 ? 42.051 42.872 132.251 1.00 41.01 118 ARG A C 1
ATOM 800 O O . ARG A 1 118 ? 41.134 42.651 131.469 1.00 42.17 118 ARG A O 1
ATOM 808 N N . GLU A 1 119 ? 42.158 42.237 133.403 1.00 39.78 119 GLU A N 1
ATOM 809 C CA . GLU A 1 119 ? 41.094 41.367 133.800 1.00 41.79 119 GLU A CA 1
ATOM 810 C C . GLU A 1 119 ? 41.095 41.277 135.266 1.00 36.76 119 GLU A C 1
ATOM 811 O O . GLU A 1 119 ? 42.071 41.614 135.873 1.00 35.99 119 GLU A O 1
ATOM 817 N N . LEU A 1 120 ? 39.979 40.803 135.814 1.00 35.06 120 LEU A N 1
ATOM 818 C CA . LEU A 1 120 ? 39.682 40.857 137.233 1.00 31.43 120 LEU A CA 1
ATOM 819 C C . LEU A 1 120 ? 39.193 39.494 137.717 1.00 30.88 120 LEU A C 1
ATOM 820 O O . LEU A 1 120 ? 38.075 39.089 137.419 1.00 32.74 120 LEU A O 1
ATOM 825 N N . PRO A 1 121 ? 40.003 38.797 138.505 1.00 30.69 121 PRO A N 1
ATOM 826 C CA . PRO A 1 121 ? 39.525 37.587 139.160 1.00 30.90 121 PRO A CA 1
ATOM 827 C C . PRO A 1 121 ? 38.273 37.746 140.024 1.00 27.22 121 PRO A C 1
ATOM 828 O O . PRO A 1 121 ? 38.026 38.798 140.589 1.00 24.47 121 PRO A O 1
ATOM 832 N N . GLU A 1 122 ? 37.528 36.677 140.168 1.00 29.22 122 GLU A N 1
ATOM 833 C CA . GLU A 1 122 ? 36.370 36.590 141.016 1.00 26.37 122 GLU A CA 1
ATOM 834 C C . GLU A 1 122 ? 36.802 36.171 142.378 1.00 23.89 122 GLU A C 1
ATOM 835 O O . GLU A 1 122 ? 37.246 35.095 142.612 1.00 25.34 122 GLU A O 1
ATOM 841 N N . LEU A 1 123 ? 36.639 37.071 143.294 1.00 22.73 123 LEU A N 1
ATOM 842 C CA . LEU A 1 123 ? 37.163 36.886 144.637 1.00 21.93 123 LEU A CA 1
ATOM 843 C C . LEU A 1 123 ? 36.138 36.323 145.637 1.00 22.18 123 LEU A C 1
ATOM 844 O O . LEU A 1 123 ? 36.490 36.106 146.804 1.00 22.39 123 LEU A O 1
ATOM 849 N N . ASP A 1 124 ? 34.875 36.124 145.217 1.00 22.87 124 ASP A N 1
ATOM 850 C CA . ASP A 1 124 ? 33.839 35.518 146.070 1.00 21.64 124 ASP A CA 1
ATOM 851 C C . ASP A 1 124 ? 33.849 36.173 147.483 1.00 20.40 124 ASP A C 1
ATOM 852 O O . ASP A 1 124 ? 34.018 35.523 148.502 1.00 20.64 124 ASP A O 1
ATOM 857 N N . LEU A 1 125 ? 33.662 37.479 147.518 1.00 18.87 125 LEU A N 1
ATOM 858 C CA . LEU A 1 125 ? 33.575 38.217 148.775 1.00 19.87 125 LEU A CA 1
ATOM 859 C C . LEU A 1 125 ? 32.117 38.441 149.306 1.00 21.49 125 LEU A C 1
ATOM 860 O O . LEU A 1 125 ? 31.876 39.064 150.345 1.00 19.39 125 LEU A O 1
ATOM 865 N N . TYR A 1 126 ? 31.131 37.933 148.593 1.00 25.21 126 TYR A N 1
ATOM 866 C CA . TYR A 1 126 ? 29.759 38.323 148.880 1.00 25.66 126 TYR A CA 1
ATOM 867 C C . TYR A 1 126 ? 28.961 37.114 149.383 1.00 24.31 126 TYR A C 1
ATOM 868 O O . TYR A 1 126 ? 28.666 36.194 148.646 1.00 22.40 126 TYR A O 1
ATOM 877 N N . HIS A 1 127 ? 28.647 37.170 150.672 1.00 22.71 127 HIS A N 1
ATOM 878 C CA . HIS A 1 127 ? 27.958 36.157 151.354 1.00 22.69 127 HIS A CA 1
ATOM 879 C C . HIS A 1 127 ? 26.970 36.804 152.274 1.00 22.92 127 HIS A C 1
ATOM 880 O O . HIS A 1 127 ? 27.258 37.018 153.449 1.00 20.20 127 HIS A O 1
ATOM 887 N N . PRO A 1 128 ? 25.770 37.073 151.736 1.00 26.23 128 PRO A N 1
ATOM 888 C CA . PRO A 1 128 ? 24.683 37.573 152.547 1.00 26.99 128 PRO A CA 1
ATOM 889 C C . PRO A 1 128 ? 24.372 36.620 153.654 1.00 29.20 128 PRO A C 1
ATOM 890 O O . PRO A 1 128 ? 24.376 35.374 153.442 1.00 25.76 128 PRO A O 1
ATOM 894 N N . TRP A 1 129 ? 24.115 37.229 154.816 1.00 35.47 129 TRP A N 1
ATOM 895 C CA . TRP A 1 129 ? 23.668 36.529 156.010 1.00 40.77 129 TRP A CA 1
ATOM 896 C C . TRP A 1 129 ? 22.165 36.770 156.178 1.00 47.95 129 TRP A C 1
ATOM 897 O O . TRP A 1 129 ? 21.700 37.910 156.281 1.00 44.81 129 TRP A O 1
ATOM 908 N N . SER A 1 130 ? 21.400 35.685 156.163 1.00 63.35 130 SER A N 1
ATOM 909 C CA . SER A 1 130 ? 19.957 35.768 156.392 1.00 78.32 130 SER A CA 1
ATOM 910 C C . SER A 1 130 ? 19.722 35.859 157.886 1.00 81.08 130 SER A C 1
ATOM 911 O O . SER A 1 130 ? 19.624 34.825 158.570 1.00 93.01 130 SER A O 1
ATOM 914 N N . LEU A 1 131 ? 19.670 37.088 158.398 1.00 56.62 131 LEU A N 1
ATOM 915 C CA . LEU A 1 131 ? 19.686 37.275 159.835 1.00 44.94 131 LEU A CA 1
ATOM 916 C C . LEU A 1 131 ? 18.628 38.281 160.190 1.00 39.65 131 LEU A C 1
ATOM 917 O O . LEU A 1 131 ? 18.796 39.488 159.945 1.00 32.87 131 LEU A O 1
ATOM 922 N N . SER A 1 132 ? 17.525 37.749 160.737 1.00 36.99 132 SER A N 1
ATOM 923 C CA . SER A 1 132 ? 16.424 38.553 161.207 1.00 36.12 132 SER A CA 1
ATOM 924 C C . SER A 1 132 ? 16.863 39.291 162.467 1.00 37.39 132 SER A C 1
ATOM 925 O O . SER A 1 132 ? 17.721 38.797 163.216 1.00 37.50 132 SER A O 1
ATOM 928 N N . PRO A 1 133 ? 16.236 40.438 162.741 1.00 32.90 133 PRO A N 1
ATOM 929 C CA . PRO A 1 133 ? 16.615 41.144 163.934 1.00 34.47 133 PRO A CA 1
ATOM 930 C C . PRO A 1 133 ? 16.320 40.334 165.155 1.00 32.43 133 PRO A C 1
ATOM 931 O O . PRO A 1 133 ? 16.928 40.524 166.204 1.00 31.79 133 PRO A O 1
ATOM 935 N N . GLU A 1 134 ? 15.353 39.455 165.034 1.00 36.35 134 GLU A N 1
ATOM 936 C CA . GLU A 1 134 ? 15.073 38.494 166.115 1.00 38.19 134 GLU A CA 1
ATOM 937 C C . GLU A 1 134 ? 16.264 37.561 166.395 1.00 29.93 134 GLU A C 1
ATOM 938 O O . GLU A 1 134 ? 16.587 37.265 167.520 1.00 26.58 134 GLU A O 1
ATOM 944 N N . GLN A 1 135 ? 16.939 37.112 165.362 1.00 27.82 135 GLN A N 1
ATOM 945 C CA . GLN A 1 135 ? 18.099 36.244 165.591 1.00 27.20 135 GLN A CA 1
ATOM 946 C C . GLN A 1 135 ? 19.316 37.112 165.962 1.00 24.47 135 GLN A C 1
ATOM 947 O O . GLN A 1 135 ? 20.144 36.711 166.741 1.00 23.38 135 GLN A O 1
ATOM 949 N N . ALA A 1 136 ? 19.423 38.321 165.429 1.00 24.37 136 ALA A N 1
ATOM 950 C CA . ALA A 1 136 ? 20.516 39.242 165.847 1.00 24.12 136 ALA A CA 1
ATOM 951 C C . ALA A 1 136 ? 20.503 39.506 167.360 1.00 25.25 136 ALA A C 1
ATOM 952 O O . ALA A 1 136 ? 21.517 39.476 168.048 1.00 23.22 136 ALA A O 1
ATOM 954 N N . VAL A 1 137 ? 19.317 39.775 167.880 1.00 27.62 137 VAL A N 1
ATOM 955 C CA . VAL A 1 137 ? 19.146 39.986 169.320 1.00 26.79 137 VAL A CA 1
ATOM 956 C C . VAL A 1 137 ? 19.313 38.667 170.102 1.00 27.77 137 VAL A C 1
ATOM 957 O O . VAL A 1 137 ? 20.029 38.599 171.112 1.00 30.61 137 VAL A O 1
ATOM 961 N N . GLU A 1 138 ? 18.733 37.594 169.611 1.00 25.58 138 GLU A N 1
ATOM 962 C CA . GLU A 1 138 ? 18.982 36.324 170.254 1.00 25.51 138 GLU A CA 1
ATOM 963 C C . GLU A 1 138 ? 20.469 36.094 170.420 1.00 24.00 138 GLU A C 1
ATOM 964 O O . GLU A 1 138 ? 20.908 35.725 171.490 1.00 25.52 138 GLU A O 1
ATOM 970 N N . ARG A 1 139 ? 21.261 36.303 169.379 1.00 23.85 139 ARG A N 1
ATOM 971 C CA . ARG A 1 139 ? 22.690 35.911 169.445 1.00 24.27 139 ARG A CA 1
ATOM 972 C C . ARG A 1 139 ? 23.501 36.852 170.312 1.00 23.41 139 ARG A C 1
ATOM 973 O O . ARG A 1 139 ? 24.299 36.380 171.113 1.00 22.06 139 ARG A O 1
ATOM 981 N N . ALA A 1 140 ? 23.292 38.172 170.141 1.00 21.90 140 ALA A N 1
ATOM 982 C CA . ALA A 1 140 ? 23.993 39.170 170.903 1.00 21.25 140 ALA A CA 1
ATOM 983 C C . ALA A 1 140 ? 23.791 38.873 172.387 1.00 23.52 140 ALA A C 1
ATOM 984 O O . ALA A 1 140 ? 24.741 38.728 173.136 1.00 22.34 140 ALA A O 1
ATOM 986 N N . LEU A 1 141 ? 22.541 38.713 172.801 1.00 28.04 141 LEU A N 1
ATOM 987 C CA . LEU A 1 141 ? 22.232 38.236 174.164 1.00 28.08 141 LEU A CA 1
ATOM 988 C C . LEU A 1 141 ? 22.865 36.830 174.512 1.00 29.75 141 LEU A C 1
ATOM 989 O O . LEU A 1 141 ? 23.436 36.659 175.580 1.00 33.84 141 LEU A O 1
ATOM 994 N N . ALA A 1 142 ? 22.794 35.821 173.655 1.00 26.75 142 ALA A N 1
ATOM 995 C CA . ALA A 1 142 ? 23.439 34.544 174.021 1.00 26.99 142 ALA A CA 1
ATOM 996 C C . ALA A 1 142 ? 24.964 34.736 174.311 1.00 29.58 142 ALA A C 1
ATOM 997 O O . ALA A 1 142 ? 25.576 34.043 175.142 1.00 29.07 142 ALA A O 1
ATOM 999 N N . CYS A 1 143 ? 25.567 35.715 173.636 1.00 29.32 143 CYS A N 1
ATOM 1000 C CA . CYS A 1 143 ? 26.988 35.998 173.795 1.00 26.63 143 CYS A CA 1
ATOM 1001 C C . CYS A 1 143 ? 27.250 36.574 175.163 1.00 25.13 143 CYS A C 1
ATOM 1002 O O . CYS A 1 143 ? 28.047 36.023 175.886 1.00 26.68 143 CYS A O 1
ATOM 1005 N N . GLU A 1 144 ? 26.561 37.665 175.525 1.00 23.57 144 GLU A N 1
ATOM 1006 C CA . GLU A 1 144 ? 26.724 38.300 176.850 1.00 20.63 144 GLU A CA 1
ATOM 1007 C C . GLU A 1 144 ? 26.462 37.250 177.903 1.00 19.58 144 GLU A C 1
ATOM 1008 O O . GLU A 1 144 ? 27.248 37.078 178.814 1.00 19.50 144 GLU A O 1
ATOM 1014 N N . ALA A 1 145 ? 25.363 36.515 177.757 1.00 19.02 145 ALA A N 1
ATOM 1015 C CA . ALA A 1 145 ? 24.970 35.518 178.767 1.00 17.98 145 ALA A CA 1
ATOM 1016 C C . ALA A 1 145 ? 26.098 34.481 178.887 1.00 17.61 145 ALA A C 1
ATOM 1017 O O . ALA A 1 145 ? 26.456 34.089 180.013 1.00 18.86 145 ALA A O 1
ATOM 1019 N N . ALA A 1 146 ? 26.723 34.073 177.779 1.00 16.41 146 ALA A N 1
ATOM 1020 C CA . ALA A 1 146 ? 27.837 33.115 177.933 1.00 16.37 146 ALA A CA 1
ATOM 1021 C C . ALA A 1 146 ? 29.017 33.708 178.733 1.00 16.12 146 ALA A C 1
ATOM 1022 O O . ALA A 1 146 ? 29.662 32.989 179.497 1.00 16.01 146 ALA A O 1
ATOM 1024 N N . ALA A 1 147 ? 29.239 35.026 178.590 1.00 15.86 147 ALA A N 1
ATOM 1025 C CA . ALA A 1 147 ? 30.251 35.773 179.356 1.00 15.91 147 ALA A CA 1
ATOM 1026 C C . ALA A 1 147 ? 30.005 35.639 180.856 1.00 17.26 147 ALA A C 1
ATOM 1027 O O . ALA A 1 147 ? 30.829 35.096 181.615 1.00 16.75 147 ALA A O 1
ATOM 1029 N N . PHE A 1 148 ? 28.852 36.171 181.276 1.00 19.90 148 PHE A N 1
ATOM 1030 C CA . PHE A 1 148 ? 28.383 36.100 182.677 1.00 19.72 148 PHE A CA 1
ATOM 1031 C C . PHE A 1 148 ? 28.415 34.697 183.142 1.00 18.83 148 PHE A C 1
ATOM 1032 O O . PHE A 1 148 ? 28.946 34.425 184.165 1.00 19.36 148 PHE A O 1
ATOM 1040 N N . ALA A 1 149 ? 27.942 33.778 182.341 1.00 19.94 149 ALA A N 1
ATOM 1041 C CA . ALA A 1 149 ? 27.914 32.325 182.771 1.00 20.57 149 ALA A CA 1
ATOM 1042 C C . ALA A 1 149 ? 29.306 31.710 182.948 1.00 19.62 149 ALA A C 1
ATOM 1043 O O . ALA A 1 149 ? 29.424 30.667 183.543 1.00 19.74 149 ALA A O 1
ATOM 1045 N N . ALA A 1 150 ? 30.339 32.353 182.421 1.00 18.91 150 ALA A N 1
ATOM 1046 C CA . ALA A 1 150 ? 31.672 31.773 182.376 1.00 19.78 150 ALA A CA 1
ATOM 1047 C C . ALA A 1 150 ? 32.511 31.898 183.654 1.00 22.39 150 ALA A C 1
ATOM 1048 O O . ALA A 1 150 ? 33.368 31.059 183.904 1.00 24.50 150 ALA A O 1
ATOM 1050 N N . ASP A 1 151 ? 32.268 32.949 184.450 1.00 24.83 151 ASP A N 1
ATOM 1051 C CA . ASP A 1 151 ? 33.003 33.256 185.700 1.00 22.69 151 ASP A CA 1
ATOM 1052 C C . ASP A 1 151 ? 32.199 34.211 186.622 1.00 23.14 151 ASP A C 1
ATOM 1053 O O . ASP A 1 151 ? 31.847 35.321 186.211 1.00 23.59 151 ASP A O 1
ATOM 1058 N N . LYS A 1 152 ? 31.996 33.795 187.868 1.00 23.66 152 LYS A N 1
ATOM 1059 C CA . LYS A 1 152 ? 31.178 34.520 188.818 1.00 25.10 152 LYS A CA 1
ATOM 1060 C C . LYS A 1 152 ? 31.636 35.955 188.927 1.00 26.55 152 LYS A C 1
ATOM 1061 O O . LYS A 1 152 ? 30.822 36.809 189.228 1.00 29.27 152 LYS A O 1
ATOM 1063 N N . ARG A 1 153 ? 32.922 36.209 188.659 1.00 26.66 153 ARG A N 1
ATOM 1064 C CA . ARG A 1 153 ? 33.556 37.522 188.811 1.00 27.52 153 ARG A CA 1
ATOM 1065 C C . ARG A 1 153 ? 33.305 38.531 187.713 1.00 27.99 153 ARG A C 1
ATOM 1066 O O . ARG A 1 153 ? 33.683 39.698 187.840 1.00 26.36 153 ARG A O 1
ATOM 1074 N N . VAL A 1 154 ? 32.713 38.083 186.619 1.00 28.30 154 VAL A N 1
ATOM 1075 C CA . VAL A 1 154 ? 32.337 39.018 185.572 1.00 27.65 154 VAL A CA 1
ATOM 1076 C C . VAL A 1 154 ? 30.987 39.533 185.936 1.00 27.65 154 VAL A C 1
ATOM 1077 O O . VAL A 1 154 ? 29.974 38.852 185.856 1.00 26.91 154 VAL A O 1
ATOM 1081 N N . THR A 1 155 ? 30.982 40.755 186.397 1.00 33.43 155 THR A N 1
ATOM 1082 C CA . THR A 1 155 ? 29.797 41.300 187.040 1.00 33.76 155 THR A CA 1
ATOM 1083 C C . THR A 1 155 ? 29.107 42.329 186.171 1.00 33.35 155 THR A C 1
ATOM 1084 O O . THR A 1 155 ? 27.939 42.618 186.426 1.00 38.77 155 THR A O 1
ATOM 1088 N N . LYS A 1 156 ? 29.799 42.885 185.169 1.00 31.12 156 LYS A N 1
ATOM 1089 C CA . LYS A 1 156 ? 29.202 43.923 184.313 1.00 33.23 156 LYS A CA 1
ATOM 1090 C C . LYS A 1 156 ? 29.510 43.699 182.822 1.00 32.85 156 LYS A C 1
ATOM 1091 O O . LYS A 1 156 ? 30.175 42.745 182.467 1.00 31.41 156 LYS A O 1
ATOM 1097 N N . ALA A 1 157 ? 28.990 44.566 181.961 1.00 34.17 157 ALA A N 1
ATOM 1098 C CA . ALA A 1 157 ? 29.323 44.556 180.544 1.00 31.45 157 ALA A CA 1
ATOM 1099 C C . ALA A 1 157 ? 29.377 45.982 180.018 1.00 34.01 157 ALA A C 1
ATOM 1100 O O . ALA A 1 157 ? 28.684 46.859 180.524 1.00 42.09 157 ALA A O 1
ATOM 1102 N N . ASP A 1 158 ? 30.231 46.222 179.033 1.00 37.08 158 ASP A N 1
ATOM 1103 C CA . ASP A 1 158 ? 30.018 47.274 178.060 1.00 38.61 158 ASP A CA 1
ATOM 1104 C C . ASP A 1 158 ? 29.374 46.559 176.916 1.00 43.76 158 ASP A C 1
ATOM 1105 O O . ASP A 1 158 ? 29.035 45.371 177.031 1.00 66.02 158 ASP A O 1
ATOM 1110 N N . GLY A 1 159 ? 29.181 47.237 175.803 1.00 46.85 159 GLY A N 1
ATOM 1111 C CA . GLY A 1 159 ? 28.416 46.627 174.694 1.00 45.97 159 GLY A CA 1
ATOM 1112 C C . GLY A 1 159 ? 28.804 45.218 174.246 1.00 37.11 159 GLY A C 1
ATOM 1113 O O . GLY A 1 159 ? 29.986 44.863 174.272 1.00 39.17 159 GLY A O 1
ATOM 1114 N N . THR A 1 160 ? 27.812 44.532 173.692 1.00 26.91 160 THR A N 1
ATOM 1115 C CA . THR A 1 160 ? 27.974 43.385 172.842 1.00 23.90 160 THR A CA 1
ATOM 1116 C C . THR A 1 160 ? 27.360 43.844 171.505 1.00 23.84 160 THR A C 1
ATOM 1117 O O . THR A 1 160 ? 26.227 44.131 171.444 1.00 25.82 160 THR A O 1
ATOM 1121 N N . THR A 1 161 ? 28.118 43.899 170.434 1.00 20.07 161 THR A N 1
ATOM 1122 C CA . THR A 1 161 ? 27.606 44.364 169.175 1.00 19.63 161 THR A CA 1
ATOM 1123 C C . THR A 1 161 ? 27.699 43.363 168.055 1.00 17.95 161 THR A C 1
ATOM 1124 O O . THR A 1 161 ? 28.709 42.845 167.800 1.00 17.59 161 THR A O 1
ATOM 1128 N N . LEU A 1 162 ? 26.610 43.152 167.370 1.00 17.21 162 LEU A N 1
ATOM 1129 C CA . LEU A 1 162 ? 26.596 42.272 166.255 1.00 18.32 162 LEU A CA 1
ATOM 1130 C C . LEU A 1 162 ? 26.376 43.079 165.001 1.00 17.55 162 LEU A C 1
ATOM 1131 O O . LEU A 1 162 ? 25.436 43.743 164.857 1.00 21.17 162 LEU A O 1
ATOM 1136 N N . ASN A 1 163 ? 27.279 42.999 164.075 1.00 17.26 163 ASN A N 1
ATOM 1137 C CA . ASN A 1 163 ? 27.166 43.783 162.851 1.00 19.94 163 ASN A CA 1
ATOM 1138 C C . ASN A 1 163 ? 27.159 42.931 161.593 1.00 21.16 163 ASN A C 1
ATOM 1139 O O . ASN A 1 163 ? 28.034 42.083 161.412 1.00 19.82 163 ASN A O 1
ATOM 1144 N N . THR A 1 164 ? 26.186 43.155 160.714 1.00 23.87 164 THR A N 1
ATOM 1145 C CA . THR A 1 164 ? 26.170 42.411 159.495 1.00 28.28 164 THR A CA 1
ATOM 1146 C C . THR A 1 164 ? 25.992 43.387 158.360 1.00 29.45 164 THR A C 1
ATOM 1147 O O . THR A 1 164 ? 25.076 44.121 158.383 1.00 33.78 164 THR A O 1
ATOM 1151 N N . HIS A 1 165 ? 26.851 43.396 157.351 1.00 33.11 165 HIS A N 1
ATOM 1152 C CA . HIS A 1 165 ? 26.714 44.389 156.291 1.00 36.07 165 HIS A CA 1
ATOM 1153 C C . HIS A 1 165 ? 27.034 43.868 154.940 1.00 33.23 165 HIS A C 1
ATOM 1154 O O . HIS A 1 165 ? 27.803 42.931 154.851 1.00 29.26 165 HIS A O 1
ATOM 1161 N N . GLN A 1 166 ? 26.409 44.483 153.918 1.00 37.15 166 GLN A N 1
ATOM 1162 C CA . GLN A 1 166 ? 26.638 44.231 152.482 1.00 39.75 166 GLN A CA 1
ATOM 1163 C C . GLN A 1 166 ? 27.038 45.519 151.799 1.00 37.72 166 GLN A C 1
ATOM 1164 O O . GLN A 1 166 ? 26.468 46.572 152.089 1.00 39.85 166 GLN A O 1
ATOM 1170 N N . GLY A 1 167 ? 27.984 45.424 150.862 1.00 37.29 167 GLY A N 1
ATOM 1171 C CA . GLY A 1 167 ? 28.346 46.556 150.017 1.00 39.62 167 GLY A CA 1
ATOM 1172 C C . GLY A 1 167 ? 28.756 46.245 148.591 1.00 38.88 167 GLY A C 1
ATOM 1173 O O . GLY A 1 167 ? 29.142 45.132 148.283 1.00 39.30 167 GLY A O 1
ATOM 1174 N N . CYS A 1 168 ? 28.669 47.270 147.741 1.00 38.88 168 CYS A N 1
ATOM 1175 C CA . CYS A 1 168 ? 29.188 47.251 146.386 1.00 40.95 168 CYS A CA 1
ATOM 1176 C C . CYS A 1 168 ? 30.046 48.470 146.168 1.00 38.00 168 CYS A C 1
ATOM 1177 O O . CYS A 1 168 ? 29.638 49.561 146.510 1.00 38.02 168 CYS A O 1
ATOM 1180 N N . ARG A 1 169 ? 31.217 48.285 145.565 1.00 36.75 169 ARG A N 1
ATOM 1181 C CA . ARG A 1 169 ? 32.077 49.399 145.184 1.00 32.04 169 ARG A CA 1
ATOM 1182 C C . ARG A 1 169 ? 32.393 49.289 143.682 1.00 29.99 169 ARG A C 1
ATOM 1183 O O . ARG A 1 169 ? 32.706 48.208 143.175 1.00 28.94 169 ARG A O 1
ATOM 1185 N N . VAL A 1 170 ? 32.263 50.416 142.978 1.00 27.97 170 VAL A N 1
ATOM 1186 C CA . VAL A 1 170 ? 32.709 50.546 141.595 1.00 24.68 170 VAL A CA 1
ATOM 1187 C C . VAL A 1 170 ? 33.607 51.763 141.444 1.00 24.52 170 VAL A C 1
ATOM 1188 O O . VAL A 1 170 ? 33.372 52.798 142.049 1.00 25.40 170 VAL A O 1
ATOM 1192 N N . TYR A 1 171 ? 34.654 51.612 140.632 1.00 25.40 171 TYR A N 1
ATOM 1193 C CA . TYR A 1 171 ? 35.679 52.624 140.399 1.00 22.96 171 TYR A CA 1
ATOM 1194 C C . TYR A 1 171 ? 35.833 52.758 138.917 1.00 22.49 171 TYR A C 1
ATOM 1195 O O . TYR A 1 171 ? 35.746 51.762 138.203 1.00 20.80 171 TYR A O 1
ATOM 1204 N N . GLY A 1 172 ? 36.079 53.944 138.442 1.00 23.72 172 GLY A N 1
ATOM 1205 C CA . GLY A 1 172 ? 36.313 54.122 137.048 1.00 24.57 172 GLY A CA 1
ATOM 1206 C C . GLY A 1 172 ? 37.126 55.336 136.788 1.00 26.61 172 GLY A C 1
ATOM 1207 O O . GLY A 1 172 ? 37.204 56.219 137.573 1.00 29.54 172 GLY A O 1
ATOM 1208 N N . ASN A 1 173 ? 37.734 55.374 135.639 1.00 29.23 173 ASN A N 1
ATOM 1209 C CA . ASN A 1 173 ? 38.478 56.532 135.268 1.00 29.62 173 ASN A CA 1
ATOM 1210 C C . ASN A 1 173 ? 38.355 56.880 133.817 1.00 28.63 173 ASN A C 1
ATOM 1211 O O . ASN A 1 173 ? 37.788 56.172 133.056 1.00 24.10 173 ASN A O 1
ATOM 1216 N N . SER A 1 174 ? 38.883 58.020 133.464 1.00 27.69 174 SER A N 1
ATOM 1217 C CA . SER A 1 174 ? 38.772 58.518 132.125 1.00 29.09 174 SER A CA 1
ATOM 1218 C C . SER A 1 174 ? 39.520 57.687 131.095 1.00 28.39 174 SER A C 1
ATOM 1219 O O . SER A 1 174 ? 39.392 57.905 129.936 1.00 26.99 174 SER A O 1
ATOM 1222 N N . HIS A 1 175 ? 40.295 56.727 131.546 1.00 28.85 175 HIS A N 1
ATOM 1223 C CA . HIS A 1 175 ? 41.041 55.856 130.684 1.00 28.58 175 HIS A CA 1
ATOM 1224 C C . HIS A 1 175 ? 40.196 54.758 130.243 1.00 29.90 175 HIS A C 1
ATOM 1225 O O . HIS A 1 175 ? 40.636 53.883 129.600 1.00 32.25 175 HIS A O 1
ATOM 1232 N N . GLY A 1 176 ? 38.959 54.774 130.629 1.00 34.05 176 GLY A N 1
ATOM 1233 C CA . GLY A 1 176 ? 38.075 53.721 130.248 1.00 33.30 176 GLY A CA 1
ATOM 1234 C C . GLY A 1 176 ? 37.991 52.574 131.198 1.00 33.88 176 GLY A C 1
ATOM 1235 O O . GLY A 1 176 ? 37.238 51.686 130.971 1.00 41.73 176 GLY A O 1
ATOM 1236 N N . PHE A 1 177 ? 38.731 52.596 132.275 1.00 31.23 177 PHE A N 1
ATOM 1237 C CA . PHE A 1 177 ? 38.625 51.534 133.212 1.00 28.19 177 PHE A CA 1
ATOM 1238 C C . PHE A 1 177 ? 37.361 51.612 134.022 1.00 28.94 177 PHE A C 1
ATOM 1239 O O . PHE A 1 177 ? 37.000 52.644 134.498 1.00 30.26 177 PHE A O 1
ATOM 1247 N N . ILE A 1 178 ? 36.687 50.491 134.174 1.00 28.93 178 ILE A N 1
ATOM 1248 C CA . ILE A 1 178 ? 35.533 50.398 135.090 1.00 30.36 178 ILE A CA 1
ATOM 1249 C C . ILE A 1 178 ? 35.632 49.044 135.750 1.00 30.47 178 ILE A C 1
ATOM 1250 O O . ILE A 1 178 ? 35.746 48.065 135.028 1.00 36.92 178 ILE A O 1
ATOM 1255 N N . GLY A 1 179 ? 35.613 48.990 137.088 1.00 27.70 179 GLY A N 1
ATOM 1256 C CA . GLY A 1 179 ? 35.720 47.727 137.843 1.00 26.99 179 GLY A CA 1
ATOM 1257 C C . GLY A 1 179 ? 34.895 47.789 139.109 1.00 26.59 179 GLY A C 1
ATOM 1258 O O . GLY A 1 179 ? 34.752 48.870 139.701 1.00 23.26 179 GLY A O 1
ATOM 1259 N N . GLY A 1 180 ? 34.338 46.654 139.535 1.00 24.40 180 GLY A N 1
ATOM 1260 C CA . GLY A 1 180 ? 33.477 46.691 140.707 1.00 25.41 180 GLY A CA 1
ATOM 1261 C C . GLY A 1 180 ? 33.207 45.341 141.281 1.00 25.63 180 GLY A C 1
ATOM 1262 O O . GLY A 1 180 ? 33.239 44.370 140.568 1.00 24.05 180 GLY A O 1
ATOM 1263 N N . TYR A 1 181 ? 32.917 45.283 142.573 1.00 29.80 181 TYR A N 1
ATOM 1264 C CA . TYR A 1 181 ? 32.732 43.998 143.280 1.00 34.31 181 TYR A CA 1
ATOM 1265 C C . TYR A 1 181 ? 31.731 44.245 144.429 1.00 27.98 181 TYR A C 1
ATOM 1266 O O . TYR A 1 181 ? 31.619 45.391 144.959 1.00 24.02 181 TYR A O 1
ATOM 1275 N N . ALA A 1 182 ? 31.127 43.180 144.901 1.00 23.02 182 ALA A N 1
ATOM 1276 C CA . ALA A 1 182 ? 30.273 43.218 146.048 1.00 22.04 182 ALA A CA 1
ATOM 1277 C C . ALA A 1 182 ? 30.907 42.376 147.114 1.00 20.40 182 ALA A C 1
ATOM 1278 O O . ALA A 1 182 ? 31.616 41.488 146.789 1.00 21.94 182 ALA A O 1
ATOM 1280 N N . SER A 1 183 ? 30.673 42.730 148.373 1.00 18.62 183 SER A N 1
ATOM 1281 C CA . SER A 1 183 ? 31.254 42.117 149.553 1.00 17.30 183 SER A CA 1
ATOM 1282 C C . SER A 1 183 ? 30.342 42.137 150.759 1.00 17.02 183 SER A C 1
ATOM 1283 O O . SER A 1 183 ? 29.332 42.700 150.722 1.00 18.78 183 SER A O 1
ATOM 1286 N N . THR A 1 184 ? 30.696 41.409 151.796 1.00 15.70 184 THR A N 1
ATOM 1287 C CA . THR A 1 184 ? 29.967 41.320 153.029 1.00 14.98 184 THR A CA 1
ATOM 1288 C C . THR A 1 184 ? 30.957 41.318 154.174 1.00 14.26 184 THR A C 1
ATOM 1289 O O . THR A 1 184 ? 32.104 41.172 153.989 1.00 12.58 184 THR A O 1
ATOM 1293 N N . ARG A 1 185 ? 30.492 41.599 155.355 1.00 17.06 185 ARG A N 1
ATOM 1294 C CA . ARG A 1 185 ? 31.319 41.593 156.525 1.00 19.33 185 ARG A CA 1
ATOM 1295 C C . ARG A 1 185 ? 30.450 41.473 157.742 1.00 19.60 185 ARG A C 1
ATOM 1296 O O . ARG A 1 185 ? 29.600 42.283 157.968 1.00 20.88 185 ARG A O 1
ATOM 1304 N N . HIS A 1 186 ? 30.712 40.501 158.574 1.00 19.89 186 HIS A N 1
ATOM 1305 C CA . HIS A 1 186 ? 29.888 40.288 159.716 1.00 18.61 186 HIS A CA 1
ATOM 1306 C C . HIS A 1 186 ? 30.800 40.187 160.872 1.00 17.56 186 HIS A C 1
ATOM 1307 O O . HIS A 1 186 ? 31.847 39.684 160.756 1.00 21.17 186 HIS A O 1
ATOM 1314 N N . SER A 1 187 ? 30.395 40.711 161.993 1.00 16.71 187 SER A N 1
ATOM 1315 C CA . SER A 1 187 ? 31.225 40.719 163.159 1.00 15.96 187 SER A CA 1
ATOM 1316 C C . SER A 1 187 ? 30.357 40.632 164.351 1.00 16.33 187 SER A C 1
ATOM 1317 O O . SER A 1 187 ? 29.217 40.831 164.252 1.00 17.76 187 SER A O 1
ATOM 1320 N N . LEU A 1 188 ? 30.932 40.276 165.472 1.00 17.94 188 LEU A N 1
ATOM 1321 C CA . LEU A 1 188 ? 30.267 40.184 166.784 1.00 20.49 188 LEU A CA 1
ATOM 1322 C C . LEU A 1 188 ? 31.339 40.428 167.794 1.00 24.41 188 LEU A C 1
ATOM 1323 O O . LEU A 1 188 ? 32.272 39.597 167.899 1.00 24.42 188 LEU A O 1
ATOM 1328 N N . SER A 1 189 ? 31.267 41.591 168.464 1.00 27.75 189 SER A N 1
ATOM 1329 C CA . SER A 1 189 ? 32.221 41.939 169.502 1.00 28.69 189 SER A CA 1
ATOM 1330 C C . SER A 1 189 ? 31.552 41.982 170.904 1.00 28.51 189 SER A C 1
ATOM 1331 O O . SER A 1 189 ? 30.403 42.282 171.033 1.00 28.23 189 SER A O 1
ATOM 1334 N N . CYS A 1 190 ? 32.281 41.625 171.948 1.00 30.38 190 CYS A N 1
ATOM 1335 C CA . CYS A 1 190 ? 31.730 41.573 173.301 1.00 28.02 190 CYS A CA 1
ATOM 1336 C C . CYS A 1 190 ? 32.715 42.214 174.256 1.00 24.27 190 CYS A C 1
ATOM 1337 O O . CYS A 1 190 ? 33.865 41.906 174.187 1.00 23.93 190 CYS A O 1
ATOM 1340 N N . VAL A 1 191 ? 32.274 43.122 175.105 1.00 21.18 191 VAL A N 1
ATOM 1341 C CA . VAL A 1 191 ? 33.160 43.826 176.030 1.00 20.54 191 VAL A CA 1
ATOM 1342 C C . VAL A 1 191 ? 32.634 43.716 177.468 1.00 23.28 191 VAL A C 1
ATOM 1343 O O . VAL A 1 191 ? 31.503 44.158 177.829 1.00 20.56 191 VAL A O 1
ATOM 1355 N N . ILE A 1 193 ? 33.367 43.443 181.900 1.00 21.20 193 ILE A N 1
ATOM 1356 C CA . ILE A 1 193 ? 34.055 43.990 183.042 1.00 19.04 193 ILE A CA 1
ATOM 1357 C C . ILE A 1 193 ? 33.999 42.984 184.153 1.00 19.62 193 ILE A C 1
ATOM 1358 O O . ILE A 1 193 ? 32.973 42.431 184.422 1.00 18.66 193 ILE A O 1
ATOM 1363 N N . ALA A 1 194 ? 35.125 42.749 184.799 1.00 21.34 194 ALA A N 1
ATOM 1364 C CA . ALA A 1 194 ? 35.195 41.799 185.891 1.00 21.78 194 ALA A CA 1
ATOM 1365 C C . ALA A 1 194 ? 35.862 42.418 187.084 1.00 22.34 194 ALA A C 1
ATOM 1366 O O . ALA A 1 194 ? 36.596 43.356 186.945 1.00 21.59 194 ALA A O 1
ATOM 1368 N N . GLU A 1 195 ? 35.475 41.940 188.262 1.00 27.15 195 GLU A N 1
ATOM 1369 C CA . GLU A 1 195 ? 35.924 42.436 189.561 1.00 27.58 195 GLU A CA 1
ATOM 1370 C C . GLU A 1 195 ? 36.496 41.373 190.452 1.00 25.05 195 GLU A C 1
ATOM 1371 O O . GLU A 1 195 ? 35.887 40.353 190.636 1.00 25.29 195 GLU A O 1
ATOM 1377 N N . GLY A 1 196 ? 37.670 41.618 191.003 1.00 23.23 196 GLY A N 1
ATOM 1378 C CA . GLY A 1 196 ? 38.295 40.702 191.927 1.00 23.66 196 GLY A CA 1
ATOM 1379 C C . GLY A 1 196 ? 39.611 41.241 192.397 1.00 21.78 196 GLY A C 1
ATOM 1380 O O . GLY A 1 196 ? 40.146 42.142 191.809 1.00 21.83 196 GLY A O 1
ATOM 1381 N N . GLU A 1 197 ? 40.127 40.668 193.465 1.00 22.16 197 GLU A N 1
ATOM 1382 C CA . GLU A 1 197 ? 41.423 41.031 194.028 1.00 22.65 197 GLU A CA 1
ATOM 1383 C C . GLU A 1 197 ? 41.612 42.515 194.265 1.00 23.13 197 GLU A C 1
ATOM 1384 O O . GLU A 1 197 ? 42.671 43.053 194.011 1.00 23.47 197 GLU A O 1
ATOM 1390 N N . GLY A 1 198 ? 40.583 43.169 194.765 1.00 24.53 198 GLY A N 1
ATOM 1391 C CA . GLY A 1 198 ? 40.642 44.582 195.045 1.00 24.09 198 GLY A CA 1
ATOM 1392 C C . GLY A 1 198 ? 40.585 45.473 193.841 1.00 22.72 198 GLY A C 1
ATOM 1393 O O . GLY A 1 198 ? 40.874 46.637 193.916 1.00 25.16 198 GLY A O 1
ATOM 1394 N N . GLN A 1 199 ? 40.204 44.919 192.715 1.00 22.30 199 GLN A N 1
ATOM 1395 C CA . GLN A 1 199 ? 40.142 45.698 191.486 1.00 23.05 199 GLN A CA 1
ATOM 1396 C C . GLN A 1 199 ? 39.056 45.340 190.497 1.00 23.24 199 GLN A C 1
ATOM 1397 O O . GLN A 1 199 ? 38.328 44.419 190.688 1.00 21.85 199 GLN A O 1
ATOM 1411 N N . GLN A 1 201 ? 38.544 44.931 186.246 1.00 29.73 201 GLN A N 1
ATOM 1412 C CA . GLN A 1 201 ? 39.266 44.850 184.978 1.00 31.19 201 GLN A CA 1
ATOM 1413 C C . GLN A 1 201 ? 38.410 44.627 183.729 1.00 31.01 201 GLN A C 1
ATOM 1414 O O . GLN A 1 201 ? 37.367 44.011 183.782 1.00 32.77 201 GLN A O 1
ATOM 1420 N N . ARG A 1 202 ? 38.869 45.130 182.597 1.00 29.81 202 ARG A N 1
ATOM 1421 C CA . ARG A 1 202 ? 38.104 45.019 181.376 1.00 32.82 202 ARG A CA 1
ATOM 1422 C C . ARG A 1 202 ? 38.813 44.439 180.154 1.00 31.07 202 ARG A C 1
ATOM 1423 O O . ARG A 1 202 ? 39.979 44.683 179.944 1.00 26.51 202 ARG A O 1
ATOM 1431 N N . ASP A 1 203 ? 38.062 43.672 179.364 1.00 33.63 203 ASP A N 1
ATOM 1432 C CA . ASP A 1 203 ? 38.515 43.025 178.139 1.00 32.60 203 ASP A CA 1
ATOM 1433 C C . ASP A 1 203 ? 37.367 42.644 177.236 1.00 33.17 203 ASP A C 1
ATOM 1434 O O . ASP A 1 203 ? 36.251 42.855 177.577 1.00 29.82 203 ASP A O 1
ATOM 1439 N N . TYR A 1 204 ? 37.682 42.145 176.050 1.00 37.26 204 TYR A N 1
ATOM 1440 C CA . TYR A 1 204 ? 36.731 41.705 175.041 1.00 35.49 204 TYR A CA 1
ATOM 1441 C C . TYR A 1 204 ? 37.298 40.682 174.152 1.00 28.38 204 TYR A C 1
ATOM 1442 O O . TYR A 1 204 ? 38.397 40.342 174.264 1.00 28.44 204 TYR A O 1
ATOM 1451 N N . TRP A 1 205 ? 36.468 40.197 173.264 1.00 26.55 205 TRP A N 1
ATOM 1452 C CA . TRP A 1 205 ? 36.853 39.368 172.194 1.00 25.52 205 TRP A CA 1
ATOM 1453 C C . TRP A 1 205 ? 35.912 39.673 171.087 1.00 24.25 205 TRP A C 1
ATOM 1454 O O . TRP A 1 205 ? 34.933 40.266 171.296 1.00 26.93 205 TRP A O 1
ATOM 1465 N N . TYR A 1 206 ? 36.249 39.301 169.883 1.00 23.45 206 TYR A N 1
ATOM 1466 C CA . TYR A 1 206 ? 35.375 39.490 168.722 1.00 21.47 206 TYR A CA 1
ATOM 1467 C C . TYR A 1 206 ? 35.813 38.601 167.634 1.00 17.72 206 TYR A C 1
ATOM 1468 O O . TYR A 1 206 ? 36.885 38.058 167.741 1.00 17.26 206 TYR A O 1
ATOM 1477 N N . ASP A 1 207 ? 34.985 38.470 166.596 1.00 15.97 207 ASP A N 1
ATOM 1478 C CA . ASP A 1 207 ? 35.355 37.749 165.359 1.00 15.27 207 ASP A CA 1
ATOM 1479 C C . ASP A 1 207 ? 34.807 38.521 164.183 1.00 14.28 207 ASP A C 1
ATOM 1480 O O . ASP A 1 207 ? 33.866 39.296 164.336 1.00 14.84 207 ASP A O 1
ATOM 1485 N N . VAL A 1 208 ? 35.434 38.375 163.024 1.00 13.58 208 VAL A N 1
ATOM 1486 C CA . VAL A 1 208 ? 34.979 39.082 161.818 1.00 13.37 208 VAL A CA 1
ATOM 1487 C C . VAL A 1 208 ? 35.069 38.051 160.728 1.00 13.79 208 VAL A C 1
ATOM 1488 O O . VAL A 1 208 ? 35.934 37.237 160.812 1.00 14.02 208 VAL A O 1
ATOM 1492 N N . ASN A 1 209 ? 34.139 37.951 159.803 1.00 14.76 209 ASN A N 1
ATOM 1493 C CA . ASN A 1 209 ? 34.221 37.012 158.706 1.00 16.13 209 ASN A CA 1
ATOM 1494 C C . ASN A 1 209 ? 33.316 37.534 157.653 1.00 18.22 209 ASN A C 1
ATOM 1495 O O . ASN A 1 209 ? 32.349 38.127 157.963 1.00 19.35 209 ASN A O 1
ATOM 1500 N N . ARG A 1 210 ? 33.613 37.273 156.398 1.00 18.74 210 ARG A N 1
ATOM 1501 C CA . ARG A 1 210 ? 32.753 37.672 155.292 1.00 20.33 210 ARG A CA 1
ATOM 1502 C C . ARG A 1 210 ? 31.482 36.863 155.140 1.00 22.34 210 ARG A C 1
ATOM 1503 O O . ARG A 1 210 ? 30.537 37.330 154.585 1.00 22.01 210 ARG A O 1
ATOM 1511 N N . ARG A 1 211 ? 31.536 35.626 155.602 1.00 23.28 211 ARG A N 1
ATOM 1512 C CA . ARG A 1 211 ? 30.458 34.700 155.679 1.00 26.18 211 ARG A CA 1
ATOM 1513 C C . ARG A 1 211 ? 30.094 34.694 157.105 1.00 24.90 211 ARG A C 1
ATOM 1514 O O . ARG A 1 211 ? 30.883 34.316 157.885 1.00 25.36 211 ARG A O 1
ATOM 1522 N N . GLY A 1 212 ? 28.868 35.038 157.438 1.00 23.18 212 GLY A N 1
ATOM 1523 C CA . GLY A 1 212 ? 28.411 35.069 158.797 1.00 22.70 212 GLY A CA 1
ATOM 1524 C C . GLY A 1 212 ? 28.459 33.741 159.472 1.00 23.30 212 GLY A C 1
ATOM 1525 O O . GLY A 1 212 ? 28.615 33.648 160.634 1.00 20.53 212 GLY A O 1
ATOM 1526 N N . GLU A 1 213 ? 28.260 32.705 158.701 1.00 24.93 213 GLU A N 1
ATOM 1527 C CA . GLU A 1 213 ? 28.256 31.350 159.178 1.00 28.48 213 GLU A CA 1
ATOM 1528 C C . GLU A 1 213 ? 29.584 30.854 159.715 1.00 27.79 213 GLU A C 1
ATOM 1529 O O . GLU A 1 213 ? 29.635 29.960 160.523 1.00 25.14 213 GLU A O 1
ATOM 1535 N N . ALA A 1 214 ? 30.658 31.445 159.219 1.00 28.14 214 ALA A N 1
ATOM 1536 C CA . ALA A 1 214 ? 31.994 31.160 159.648 1.00 23.69 214 ALA A CA 1
ATOM 1537 C C . ALA A 1 214 ? 32.418 31.913 160.880 1.00 21.31 214 ALA A C 1
ATOM 1538 O O . ALA A 1 214 ? 33.465 31.695 161.359 1.00 19.88 214 ALA A O 1
ATOM 1540 N N . LEU A 1 215 ? 31.602 32.811 161.392 1.00 20.86 215 LEU A N 1
ATOM 1541 C CA . LEU A 1 215 ? 31.913 33.474 162.667 1.00 19.74 215 LEU A CA 1
ATOM 1542 C C . LEU A 1 215 ? 32.003 32.383 163.769 1.00 20.32 215 LEU A C 1
ATOM 1543 O O . LEU A 1 215 ? 31.291 31.381 163.720 1.00 21.68 215 LEU A O 1
ATOM 1548 N N . ALA A 1 216 ? 32.953 32.544 164.685 1.00 19.49 216 ALA A N 1
ATOM 1549 C CA . ALA A 1 216 ? 33.005 31.792 165.921 1.00 20.58 216 ALA A CA 1
ATOM 1550 C C . ALA A 1 216 ? 31.685 31.929 166.665 1.00 22.88 216 ALA A C 1
ATOM 1551 O O . ALA A 1 216 ? 31.104 33.014 166.680 1.00 26.19 216 ALA A O 1
ATOM 1553 N N . SER A 1 217 ? 31.210 30.857 167.302 1.00 24.12 217 SER A N 1
ATOM 1554 C CA . SER A 1 217 ? 29.910 30.916 167.994 1.00 23.94 217 SER A CA 1
ATOM 1555 C C . SER A 1 217 ? 29.816 32.091 168.975 1.00 22.37 217 SER A C 1
ATOM 1556 O O . SER A 1 217 ? 30.814 32.539 169.522 1.00 20.24 217 SER A O 1
ATOM 1559 N N . ALA A 1 218 ? 28.602 32.612 169.158 1.00 23.44 218 ALA A N 1
ATOM 1560 C CA . ALA A 1 218 ? 28.366 33.778 170.024 1.00 21.08 218 ALA A CA 1
ATOM 1561 C C . ALA A 1 218 ? 28.842 33.405 171.422 1.00 21.84 218 ALA A C 1
ATOM 1562 O O . ALA A 1 218 ? 29.405 34.216 172.178 1.00 22.39 218 ALA A O 1
ATOM 1564 N N . GLU A 1 219 ? 28.657 32.144 171.750 1.00 21.46 219 GLU A N 1
ATOM 1565 C CA . GLU A 1 219 ? 29.037 31.679 173.073 1.00 22.35 219 GLU A CA 1
ATOM 1566 C C . GLU A 1 219 ? 30.527 31.738 173.239 1.00 19.86 219 GLU A C 1
ATOM 1567 O O . GLU A 1 219 ? 31.049 32.300 174.222 1.00 18.18 219 GLU A O 1
ATOM 1573 N N . SER A 1 220 ? 31.211 31.170 172.254 1.00 18.97 220 SER A N 1
ATOM 1574 C CA . SER A 1 220 ? 32.670 31.102 172.311 1.00 17.86 220 SER A CA 1
ATOM 1575 C C . SER A 1 220 ? 33.202 32.519 172.463 1.00 17.02 220 SER A C 1
ATOM 1576 O O . SER A 1 220 ? 34.085 32.746 173.258 1.00 16.78 220 SER A O 1
ATOM 1579 N N . ILE A 1 221 ? 32.620 33.492 171.767 1.00 16.74 221 ILE A N 1
ATOM 1580 C CA . ILE A 1 221 ? 33.161 34.850 171.836 1.00 16.33 221 ILE A CA 1
ATOM 1581 C C . ILE A 1 221 ? 32.947 35.443 173.230 1.00 16.61 221 ILE A C 1
ATOM 1582 O O . ILE A 1 221 ? 33.801 36.113 173.777 1.00 14.48 221 ILE A O 1
ATOM 1587 N N . GLY A 1 222 ? 31.783 35.184 173.795 1.00 18.47 222 GLY A N 1
ATOM 1588 C CA . GLY A 1 222 ? 31.478 35.653 175.134 1.00 20.54 222 GLY A CA 1
ATOM 1589 C C . GLY A 1 222 ? 32.384 35.045 176.196 1.00 23.10 222 GLY A C 1
ATOM 1590 O O . GLY A 1 222 ? 33.015 35.809 176.946 1.00 21.43 222 GLY A O 1
ATOM 1591 N N . ARG A 1 223 ? 32.475 33.692 176.234 1.00 24.19 223 ARG A N 1
ATOM 1592 C CA . ARG A 1 223 ? 33.327 33.008 177.205 1.00 26.18 223 ARG A CA 1
ATOM 1593 C C . ARG A 1 223 ? 34.702 33.624 177.196 1.00 24.86 223 ARG A C 1
ATOM 1594 O O . ARG A 1 223 ? 35.235 33.997 178.233 1.00 25.71 223 ARG A O 1
ATOM 1602 N N . ARG A 1 224 ? 35.250 33.729 176.008 1.00 24.13 224 ARG A N 1
ATOM 1603 C CA . ARG A 1 224 ? 36.555 34.285 175.809 1.00 27.33 224 ARG A CA 1
ATOM 1604 C C . ARG A 1 224 ? 36.688 35.736 176.334 1.00 26.55 224 ARG A C 1
ATOM 1605 O O . ARG A 1 224 ? 37.649 36.028 177.029 1.00 25.16 224 ARG A O 1
ATOM 1613 N N . ALA A 1 225 ? 35.747 36.627 176.039 1.00 25.78 225 ALA A N 1
ATOM 1614 C CA . ALA A 1 225 ? 35.879 37.997 176.544 1.00 27.87 225 ALA A CA 1
ATOM 1615 C C . ALA A 1 225 ? 35.921 37.947 178.055 1.00 28.79 225 ALA A C 1
ATOM 1616 O O . ALA A 1 225 ? 36.580 38.775 178.672 1.00 36.25 225 ALA A O 1
ATOM 1618 N N . ALA A 1 226 ? 35.225 36.986 178.646 1.00 26.23 226 ALA A N 1
ATOM 1619 C CA . ALA A 1 226 ? 35.110 36.919 180.084 1.00 28.54 226 ALA A CA 1
ATOM 1620 C C . ALA A 1 226 ? 36.389 36.379 180.748 1.00 29.80 226 ALA A C 1
ATOM 1621 O O . ALA A 1 226 ? 36.955 37.009 181.680 1.00 30.08 226 ALA A O 1
ATOM 1623 N N . GLU A 1 227 ? 36.840 35.223 180.286 1.00 28.39 227 GLU A N 1
ATOM 1624 C CA . GLU A 1 227 ? 38.118 34.677 180.753 1.00 29.88 227 GLU A CA 1
ATOM 1625 C C . GLU A 1 227 ? 39.208 35.761 180.687 1.00 24.47 227 GLU A C 1
ATOM 1626 O O . GLU A 1 227 ? 39.921 36.013 181.628 1.00 20.66 227 GLU A O 1
ATOM 1632 N N . ARG A 1 228 ? 39.263 36.472 179.589 1.00 23.93 228 ARG A N 1
ATOM 1633 C CA . ARG A 1 228 ? 40.273 37.516 179.462 1.00 26.56 228 ARG A CA 1
ATOM 1634 C C . ARG A 1 228 ? 40.151 38.607 180.501 1.00 26.02 228 ARG A C 1
ATOM 1635 O O . ARG A 1 228 ? 41.145 39.023 181.067 1.00 26.59 228 ARG A O 1
ATOM 1643 N N . ALA A 1 229 ? 38.935 39.084 180.722 1.00 27.96 229 ALA A N 1
ATOM 1644 C CA . ALA A 1 229 ? 38.655 40.087 181.754 1.00 28.41 229 ALA A CA 1
ATOM 1645 C C . ALA A 1 229 ? 39.101 39.628 183.149 1.00 30.03 229 ALA A C 1
ATOM 1646 O O . ALA A 1 229 ? 39.693 40.400 183.912 1.00 26.33 229 ALA A O 1
ATOM 1648 N N . ALA A 1 230 ? 38.792 38.357 183.446 1.00 33.76 230 ALA A N 1
ATOM 1649 C CA . ALA A 1 230 ? 38.985 37.738 184.772 1.00 33.81 230 ALA A CA 1
ATOM 1650 C C . ALA A 1 230 ? 40.462 37.458 185.068 1.00 32.59 230 ALA A C 1
ATOM 1651 O O . ALA A 1 230 ? 40.932 37.521 186.210 1.00 34.52 230 ALA A O 1
ATOM 1653 N N . SER A 1 231 ? 41.179 37.093 184.029 1.00 29.61 231 SER A N 1
ATOM 1654 C CA . SER A 1 231 ? 42.579 36.819 184.147 1.00 28.90 231 SER A CA 1
ATOM 1655 C C . SER A 1 231 ? 43.382 38.033 184.476 1.00 26.95 231 SER A C 1
ATOM 1656 O O . SER A 1 231 ? 44.448 37.929 185.010 1.00 25.27 231 SER A O 1
ATOM 1659 N N . ARG A 1 232 ? 42.870 39.198 184.141 1.00 27.51 232 ARG A N 1
ATOM 1660 C CA . ARG A 1 232 ? 43.544 40.405 184.486 1.00 29.00 232 ARG A CA 1
ATOM 1661 C C . ARG A 1 232 ? 43.463 40.829 185.942 1.00 29.91 232 ARG A C 1
ATOM 1662 O O . ARG A 1 232 ? 44.215 41.698 186.387 1.00 33.94 232 ARG A O 1
ATOM 1670 N N . LEU A 1 233 ? 42.529 40.257 186.695 1.00 28.48 233 LEU A N 1
ATOM 1671 C CA . LEU A 1 233 ? 42.321 40.635 188.076 1.00 25.39 233 LEU A CA 1
ATOM 1672 C C . LEU A 1 233 ? 43.584 40.384 188.866 1.00 27.24 233 LEU A C 1
ATOM 1673 O O . LEU A 1 233 ? 44.147 39.314 188.836 1.00 27.67 233 LEU A O 1
ATOM 1678 N N . GLY A 1 234 ? 44.048 41.397 189.573 1.00 32.20 234 GLY A N 1
ATOM 1679 C CA . GLY A 1 234 ? 45.249 41.275 190.409 1.00 32.75 234 GLY A CA 1
ATOM 1680 C C . GLY A 1 234 ? 46.513 41.697 189.703 1.00 32.96 234 GLY A C 1
ATOM 1681 O O . GLY A 1 234 ? 47.596 41.394 190.156 1.00 37.92 234 GLY A O 1
ATOM 1682 N N . ALA A 1 235 ? 46.368 42.414 188.597 1.00 33.07 235 ALA A N 1
ATOM 1683 C CA . ALA A 1 235 ? 47.500 42.928 187.858 1.00 33.58 235 ALA A CA 1
ATOM 1684 C C . ALA A 1 235 ? 48.346 43.871 188.694 1.00 32.41 235 ALA A C 1
ATOM 1685 O O . ALA A 1 235 ? 47.851 44.681 189.418 1.00 31.51 235 ALA A O 1
ATOM 1687 N N . ARG A 1 236 ? 49.643 43.769 188.549 1.00 35.09 236 ARG A N 1
ATOM 1688 C CA . ARG A 1 236 ? 50.547 44.647 189.232 1.00 37.09 236 ARG A CA 1
ATOM 1689 C C . ARG A 1 236 ? 51.742 44.916 188.362 1.00 37.69 236 ARG A C 1
ATOM 1690 O O . ARG A 1 236 ? 52.034 44.153 187.431 1.00 39.30 236 ARG A O 1
ATOM 1698 N N . PRO A 1 237 ? 52.460 45.998 188.657 1.00 35.82 237 PRO A N 1
ATOM 1699 C CA . PRO A 1 237 ? 53.682 46.314 187.934 1.00 34.64 237 PRO A CA 1
ATOM 1700 C C . PRO A 1 237 ? 54.756 45.281 188.178 1.00 32.72 237 PRO A C 1
ATOM 1701 O O . PRO A 1 237 ? 54.567 44.380 189.001 1.00 31.48 237 PRO A O 1
ATOM 1705 N N . VAL A 1 238 ? 55.877 45.471 187.530 1.00 32.90 238 VAL A N 1
ATOM 1706 C CA . VAL A 1 238 ? 57.047 44.661 187.752 1.00 34.33 238 VAL A CA 1
ATOM 1707 C C . VAL A 1 238 ? 58.244 45.530 187.875 1.00 34.81 238 VAL A C 1
ATOM 1708 O O . VAL A 1 238 ? 58.189 46.712 187.691 1.00 32.46 238 VAL A O 1
ATOM 1712 N N . GLN A 1 239 ? 59.310 44.913 188.307 1.00 40.28 239 GLN A N 1
ATOM 1713 C CA . GLN A 1 239 ? 60.577 45.575 188.446 1.00 46.72 239 GLN A CA 1
ATOM 1714 C C . GLN A 1 239 ? 61.134 45.982 187.119 1.00 46.53 239 GLN A C 1
ATOM 1715 O O . GLN A 1 239 ? 61.166 45.197 186.198 1.00 43.16 239 GLN A O 1
ATOM 1721 N N . THR A 1 240 ? 61.661 47.185 187.051 1.00 39.32 240 THR A N 1
ATOM 1722 C CA . THR A 1 240 ? 62.203 47.681 185.822 1.00 35.42 240 THR A CA 1
ATOM 1723 C C . THR A 1 240 ? 63.329 46.776 185.380 1.00 36.15 240 THR A C 1
ATOM 1724 O O . THR A 1 240 ? 64.224 46.506 186.122 1.00 32.81 240 THR A O 1
ATOM 1728 N N . ALA A 1 241 ? 63.258 46.288 184.156 1.00 36.82 241 ALA A N 1
ATOM 1729 C CA . ALA A 1 241 ? 64.266 45.387 183.653 1.00 38.31 241 ALA A CA 1
ATOM 1730 C C . ALA A 1 241 ? 64.203 45.200 182.165 1.00 40.02 241 ALA A C 1
ATOM 1731 O O . ALA A 1 241 ? 63.178 45.333 181.584 1.00 41.57 241 ALA A O 1
ATOM 1733 N N . GLU A 1 242 ? 65.309 44.825 181.566 1.00 38.78 242 GLU A N 1
ATOM 1734 C CA . GLU A 1 242 ? 65.369 44.558 180.166 1.00 36.27 242 GLU A CA 1
ATOM 1735 C C . GLU A 1 242 ? 65.193 43.081 180.054 1.00 34.45 242 GLU A C 1
ATOM 1736 O O . GLU A 1 242 ? 66.013 42.335 180.512 1.00 31.78 242 GLU A O 1
ATOM 1742 N N . VAL A 1 243 ? 64.109 42.658 179.437 1.00 32.49 243 VAL A N 1
ATOM 1743 C CA . VAL A 1 243 ? 63.771 41.263 179.319 1.00 30.68 243 VAL A CA 1
ATOM 1744 C C . VAL A 1 243 ? 63.146 41.091 177.978 1.00 28.10 243 VAL A C 1
ATOM 1745 O O . VAL A 1 243 ? 62.969 42.054 177.279 1.00 26.36 243 VAL A O 1
ATOM 1749 N N . PRO A 1 244 ? 62.922 39.847 177.601 1.00 26.05 244 PRO A N 1
ATOM 1750 C CA . PRO A 1 244 ? 62.218 39.459 176.405 1.00 24.72 244 PRO A CA 1
ATOM 1751 C C . PRO A 1 244 ? 60.737 39.706 176.513 1.00 24.18 244 PRO A C 1
ATOM 1752 O O . PRO A 1 244 ? 60.128 39.583 177.538 1.00 24.81 244 PRO A O 1
ATOM 1756 N N . VAL A 1 245 ? 60.144 40.056 175.403 1.00 21.94 245 VAL A N 1
ATOM 1757 C CA . VAL A 1 245 ? 58.770 40.419 175.384 1.00 20.71 245 VAL A CA 1
ATOM 1758 C C . VAL A 1 245 ? 58.102 39.591 174.343 1.00 20.26 245 VAL A C 1
ATOM 1759 O O . VAL A 1 245 ? 58.646 39.416 173.324 1.00 19.79 245 VAL A O 1
ATOM 1763 N N . LEU A 1 246 ? 56.935 39.052 174.629 1.00 20.04 246 LEU A N 1
ATOM 1764 C CA . LEU A 1 246 ? 56.181 38.236 173.669 1.00 21.36 246 LEU A CA 1
ATOM 1765 C C . LEU A 1 246 ? 54.896 38.975 173.326 1.00 22.27 246 LEU A C 1
ATOM 1766 O O . LEU A 1 246 ? 54.069 39.215 174.224 1.00 26.00 246 LEU A O 1
ATOM 1771 N N . PHE A 1 247 ? 54.717 39.341 172.058 1.00 21.33 247 PHE A N 1
ATOM 1772 C CA . PHE A 1 247 ? 53.500 39.989 171.675 1.00 22.07 247 PHE A CA 1
ATOM 1773 C C . PHE A 1 247 ? 52.460 39.000 171.248 1.00 22.76 247 PHE A C 1
ATOM 1774 O O . PHE A 1 247 ? 52.694 38.188 170.367 1.00 29.16 247 PHE A O 1
ATOM 1782 N N . ALA A 1 248 ? 51.293 39.101 171.845 1.00 21.22 248 ALA A N 1
ATOM 1783 C CA . ALA A 1 248 ? 50.133 38.386 171.401 1.00 20.45 248 ALA A CA 1
ATOM 1784 C C . ALA A 1 248 ? 49.815 38.731 169.934 1.00 20.06 248 ALA A C 1
ATOM 1785 O O . ALA A 1 248 ? 50.085 39.834 169.431 1.00 18.32 248 ALA A O 1
ATOM 1787 N N . PRO A 1 249 ? 49.208 37.779 169.240 1.00 20.83 249 PRO A N 1
ATOM 1788 C CA . PRO A 1 249 ? 49.049 38.007 167.814 1.00 21.26 249 PRO A CA 1
ATOM 1789 C C . PRO A 1 249 ? 48.344 39.305 167.460 1.00 20.15 249 PRO A C 1
ATOM 1790 O O . PRO A 1 249 ? 48.727 39.961 166.502 1.00 19.73 249 PRO A O 1
ATOM 1794 N N . GLU A 1 250 ? 47.307 39.639 168.203 1.00 20.78 250 GLU A N 1
ATOM 1795 C CA . GLU A 1 250 ? 46.536 40.834 167.904 1.00 23.15 250 GLU A CA 1
ATOM 1796 C C . GLU A 1 250 ? 47.288 42.179 168.254 1.00 21.40 250 GLU A C 1
ATOM 1797 O O . GLU A 1 250 ? 46.936 43.263 167.782 1.00 17.84 250 GLU A O 1
ATOM 1803 N N . ILE A 1 251 ? 48.316 42.105 169.079 1.00 19.14 251 ILE A N 1
ATOM 1804 C CA . ILE A 1 251 ? 49.152 43.260 169.275 1.00 18.42 251 ILE A CA 1
ATOM 1805 C C . ILE A 1 251 ? 50.319 43.247 168.279 1.00 18.26 251 ILE A C 1
ATOM 1806 O O . ILE A 1 251 ? 50.816 44.280 167.909 1.00 15.68 251 ILE A O 1
ATOM 1811 N N . ALA A 1 252 ? 50.778 42.042 167.904 1.00 19.64 252 ALA A N 1
ATOM 1812 C CA . ALA A 1 252 ? 51.792 41.843 166.873 1.00 18.32 252 ALA A CA 1
ATOM 1813 C C . ALA A 1 252 ? 51.335 42.567 165.625 1.00 18.71 252 ALA A C 1
ATOM 1814 O O . ALA A 1 252 ? 52.109 43.189 164.959 1.00 19.73 252 ALA A O 1
ATOM 1816 N N . VAL A 1 253 ? 50.043 42.520 165.345 1.00 18.79 253 VAL A N 1
ATOM 1817 C CA . VAL A 1 253 ? 49.518 43.093 164.150 1.00 19.20 253 VAL A CA 1
ATOM 1818 C C . VAL A 1 253 ? 49.870 44.539 164.110 1.00 20.24 253 VAL A C 1
ATOM 1819 O O . VAL A 1 253 ? 50.332 45.033 163.100 1.00 25.64 253 VAL A O 1
ATOM 1823 N N . GLY A 1 254 ? 49.684 45.236 165.201 1.00 20.41 254 GLY A N 1
ATOM 1824 C CA . GLY A 1 254 ? 49.945 46.684 165.216 1.00 21.04 254 GLY A CA 1
ATOM 1825 C C . GLY A 1 254 ? 51.391 47.009 164.947 1.00 23.00 254 GLY A C 1
ATOM 1826 O O . GLY A 1 254 ? 51.699 48.085 164.437 1.00 26.55 254 GLY A O 1
ATOM 1827 N N . LEU A 1 255 ? 52.282 46.080 165.276 1.00 23.00 255 LEU A N 1
ATOM 1828 C CA . LEU A 1 255 ? 53.699 46.319 165.134 1.00 24.24 255 LEU A CA 1
ATOM 1829 C C . LEU A 1 255 ? 54.025 46.340 163.676 1.00 25.26 255 LEU A C 1
ATOM 1830 O O . LEU A 1 255 ? 54.521 47.324 163.131 1.00 25.66 255 LEU A O 1
ATOM 1835 N N . PHE A 1 256 ? 53.734 45.237 163.028 1.00 23.18 256 PHE A N 1
ATOM 1836 C CA . PHE A 1 256 ? 53.878 45.237 161.622 1.00 24.15 256 PHE A CA 1
ATOM 1837 C C . PHE A 1 256 ? 53.122 46.374 160.944 1.00 22.62 256 PHE A C 1
ATOM 1838 O O . PHE A 1 256 ? 53.561 46.854 159.904 1.00 29.10 256 PHE A O 1
ATOM 1846 N N . GLY A 1 257 ? 52.008 46.814 161.491 1.00 19.14 257 GLY A N 1
ATOM 1847 C CA . GLY A 1 257 ? 51.423 48.028 160.970 1.00 18.66 257 GLY A CA 1
ATOM 1848 C C . GLY A 1 257 ? 52.390 49.210 160.924 1.00 18.37 257 GLY A C 1
ATOM 1849 O O . GLY A 1 257 ? 52.366 49.998 159.976 1.00 19.93 257 GLY A O 1
ATOM 1850 N N . HIS A 1 258 ? 53.248 49.335 161.923 1.00 17.77 258 HIS A N 1
ATOM 1851 C CA . HIS A 1 258 ? 54.190 50.442 161.963 1.00 18.62 258 HIS A CA 1
ATOM 1852 C C . HIS A 1 258 ? 55.212 50.243 160.890 1.00 21.24 258 HIS A C 1
ATOM 1853 O O . HIS A 1 258 ? 55.682 51.229 160.272 1.00 26.10 258 HIS A O 1
ATOM 1860 N N . PHE A 1 259 ? 55.543 48.979 160.632 1.00 21.38 259 PHE A N 1
ATOM 1861 C CA . PHE A 1 259 ? 56.419 48.627 159.492 1.00 21.01 259 PHE A CA 1
ATOM 1862 C C . PHE A 1 259 ? 55.831 49.075 158.162 1.00 19.05 259 PHE A C 1
ATOM 1863 O O . PHE A 1 259 ? 56.522 49.708 157.380 1.00 18.68 259 PHE A O 1
ATOM 1871 N N . LEU A 1 260 ? 54.564 48.723 157.934 1.00 17.45 260 LEU A N 1
ATOM 1872 C CA . LEU A 1 260 ? 53.889 49.091 156.732 1.00 18.59 260 LEU A CA 1
ATOM 1873 C C . LEU A 1 260 ? 53.851 50.566 156.584 1.00 19.63 260 LEU A C 1
ATOM 1874 O O . LEU A 1 260 ? 54.127 51.070 155.516 1.00 21.64 260 LEU A O 1
ATOM 1879 N N . GLY A 1 261 ? 53.477 51.277 157.638 1.00 19.82 261 GLY A N 1
ATOM 1880 C CA . GLY A 1 261 ? 53.346 52.725 157.525 1.00 19.38 261 GLY A CA 1
ATOM 1881 C C . GLY A 1 261 ? 54.657 53.285 157.070 1.00 19.49 261 GLY A C 1
ATOM 1882 O O . GLY A 1 261 ? 54.672 54.142 156.191 1.00 18.54 261 GLY A O 1
ATOM 1883 N N . ALA A 1 262 ? 55.749 52.732 157.639 1.00 19.58 262 ALA A N 1
ATOM 1884 C CA . ALA A 1 262 ? 57.114 53.229 157.401 1.00 19.18 262 ALA A CA 1
ATOM 1885 C C . ALA A 1 262 ? 57.613 52.937 156.008 1.00 20.32 262 ALA A C 1
ATOM 1886 O O . ALA A 1 262 ? 58.585 53.574 155.563 1.00 22.04 262 ALA A O 1
ATOM 1888 N N . ILE A 1 263 ? 57.000 51.974 155.310 1.00 19.77 263 ILE A N 1
ATOM 1889 C CA . ILE A 1 263 ? 57.416 51.681 153.940 1.00 19.22 263 ILE A CA 1
ATOM 1890 C C . ILE A 1 263 ? 56.377 52.108 152.930 1.00 20.13 263 ILE A C 1
ATOM 1891 O O . ILE A 1 263 ? 56.411 51.688 151.791 1.00 21.78 263 ILE A O 1
ATOM 1896 N N . SER A 1 264 ? 55.454 52.968 153.329 1.00 21.78 264 SER A N 1
ATOM 1897 C CA . SER A 1 264 ? 54.475 53.508 152.376 1.00 22.38 264 SER A CA 1
ATOM 1898 C C . SER A 1 264 ? 54.933 54.822 151.753 1.00 23.21 264 SER A C 1
ATOM 1899 O O . SER A 1 264 ? 55.566 55.673 152.396 1.00 23.76 264 SER A O 1
ATOM 1902 N N . GLY A 1 265 ? 54.590 54.980 150.494 1.00 22.45 265 GLY A N 1
ATOM 1903 C CA . GLY A 1 265 ? 54.989 56.138 149.763 1.00 23.97 265 GLY A CA 1
ATOM 1904 C C . GLY A 1 265 ? 54.860 57.463 150.497 1.00 24.41 265 GLY A C 1
ATOM 1905 O O . GLY A 1 265 ? 55.799 58.281 150.472 1.00 23.83 265 GLY A O 1
ATOM 1906 N N . GLY A 1 266 ? 53.712 57.668 151.157 1.00 24.01 266 GLY A N 1
ATOM 1907 C CA . GLY A 1 266 ? 53.422 58.919 151.837 1.00 24.00 266 GLY A CA 1
ATOM 1908 C C . GLY A 1 266 ? 54.471 59.250 152.867 1.00 26.36 266 GLY A C 1
ATOM 1909 O O . GLY A 1 266 ? 55.075 60.335 152.833 1.00 30.86 266 GLY A O 1
ATOM 1910 N N . SER A 1 267 ? 54.752 58.296 153.743 1.00 26.69 267 SER A N 1
ATOM 1911 C CA . SER A 1 267 ? 55.773 58.501 154.753 1.00 27.82 267 SER A CA 1
ATOM 1912 C C . SER A 1 267 ? 57.118 58.781 154.089 1.00 28.73 267 SER A C 1
ATOM 1913 O O . SER A 1 267 ? 57.878 59.667 154.548 1.00 35.44 267 SER A O 1
ATOM 1916 N N . LEU A 1 268 ? 57.400 58.035 153.015 1.00 23.94 268 LEU A N 1
ATOM 1917 C CA . LEU A 1 268 ? 58.717 58.047 152.438 1.00 22.48 268 LEU A CA 1
ATOM 1918 C C . LEU A 1 268 ? 58.967 59.408 151.860 1.00 23.15 268 LEU A C 1
ATOM 1919 O O . LEU A 1 268 ? 59.992 59.983 152.128 1.00 24.17 268 LEU A O 1
ATOM 1924 N N . TYR A 1 269 ? 58.029 59.981 151.133 1.00 24.56 269 TYR A N 1
ATOM 1925 C CA . TYR A 1 269 ? 58.393 61.167 150.356 1.00 27.11 269 TYR A CA 1
ATOM 1926 C C . TYR A 1 269 ? 58.200 62.416 151.186 1.00 31.18 269 TYR A C 1
ATOM 1927 O O . TYR A 1 269 ? 58.804 63.471 150.941 1.00 30.31 269 TYR A O 1
ATOM 1936 N N . ARG A 1 270 ? 57.396 62.287 152.223 1.00 35.71 270 ARG A N 1
ATOM 1937 C CA . ARG A 1 270 ? 57.350 63.342 153.244 1.00 36.92 270 ARG A CA 1
ATOM 1938 C C . ARG A 1 270 ? 58.548 63.331 154.171 1.00 37.55 270 ARG A C 1
ATOM 1939 O O . ARG A 1 270 ? 58.591 64.096 155.118 1.00 37.96 270 ARG A O 1
ATOM 1947 N N . LYS A 1 271 ? 59.516 62.462 153.895 1.00 41.70 271 LYS A N 1
ATOM 1948 C CA . LYS A 1 271 ? 60.701 62.343 154.732 1.00 45.52 271 LYS A CA 1
ATOM 1949 C C . LYS A 1 271 ? 60.270 62.248 156.196 1.00 44.32 271 LYS A C 1
ATOM 1950 O O . LYS A 1 271 ? 60.716 63.008 157.059 1.00 48.12 271 LYS A O 1
ATOM 1956 N N . SER A 1 272 ? 59.396 61.282 156.448 1.00 39.54 272 SER A N 1
ATOM 1957 C CA . SER A 1 272 ? 58.860 61.047 157.756 1.00 36.85 272 SER A CA 1
ATOM 1958 C C . SER A 1 272 ? 58.828 59.568 158.021 1.00 34.04 272 SER A C 1
ATOM 1959 O O . SER A 1 272 ? 57.810 59.051 158.530 1.00 30.77 272 SER A O 1
ATOM 1962 N N . SER A 1 273 ? 59.927 58.884 157.677 1.00 29.97 273 SER A N 1
ATOM 1963 C CA . SER A 1 273 ? 59.995 57.441 157.896 1.00 27.02 273 SER A CA 1
ATOM 1964 C C . SER A 1 273 ? 61.373 56.932 158.245 1.00 26.80 273 SER A C 1
ATOM 1965 O O . SER A 1 273 ? 62.332 57.172 157.560 1.00 27.42 273 SER A O 1
ATOM 1968 N N . PHE A 1 274 ? 61.438 56.158 159.315 1.00 26.80 274 PHE A N 1
ATOM 1969 C CA . PHE A 1 274 ? 62.691 55.600 159.749 1.00 24.45 274 PHE A CA 1
ATOM 1970 C C . PHE A 1 274 ? 63.251 54.600 158.743 1.00 23.68 274 PHE A C 1
ATOM 1971 O O . PHE A 1 274 ? 64.455 54.303 158.777 1.00 23.70 274 PHE A O 1
ATOM 1979 N N . LEU A 1 275 ? 62.397 54.139 157.866 1.00 21.97 275 LEU A N 1
ATOM 1980 C CA . LEU A 1 275 ? 62.753 53.143 156.912 1.00 23.11 275 LEU A CA 1
ATOM 1981 C C . LEU A 1 275 ? 63.083 53.672 155.534 1.00 25.29 275 LEU A C 1
ATOM 1982 O O . LEU A 1 275 ? 63.250 52.942 154.606 1.00 22.71 275 LEU A O 1
ATOM 1987 N N . GLU A 1 276 ? 63.181 54.972 155.455 1.00 30.13 276 GLU A N 1
ATOM 1988 C CA . GLU A 1 276 ? 63.454 55.640 154.252 1.00 32.55 276 GLU A CA 1
ATOM 1989 C C . GLU A 1 276 ? 64.822 55.266 153.820 1.00 34.34 276 GLU A C 1
ATOM 1990 O O . GLU A 1 276 ? 65.730 55.349 154.578 1.00 44.47 276 GLU A O 1
ATOM 1996 N N . GLY A 1 277 ? 64.946 54.857 152.581 1.00 29.36 277 GLY A N 1
ATOM 1997 C CA . GLY A 1 277 ? 66.171 54.391 152.036 1.00 27.77 277 GLY A CA 1
ATOM 1998 C C . GLY A 1 277 ? 66.507 52.964 152.330 1.00 26.07 277 GLY A C 1
ATOM 1999 O O . GLY A 1 277 ? 67.517 52.511 151.939 1.00 26.35 277 GLY A O 1
ATOM 2000 N N . ALA A 1 278 ? 65.642 52.247 152.982 1.00 24.52 278 ALA A N 1
ATOM 2001 C CA . ALA A 1 278 ? 65.950 50.917 153.425 1.00 25.26 278 ALA A CA 1
ATOM 2002 C C . ALA A 1 278 ? 65.770 49.816 152.404 1.00 24.82 278 ALA A C 1
ATOM 2003 O O . ALA A 1 278 ? 66.075 48.694 152.637 1.00 24.43 278 ALA A O 1
ATOM 2005 N N . LEU A 1 279 ? 65.259 50.145 151.253 1.00 25.44 279 LEU A N 1
ATOM 2006 C CA . LEU A 1 279 ? 65.229 49.149 150.194 1.00 24.45 279 LEU A CA 1
ATOM 2007 C C . LEU A 1 279 ? 66.585 48.446 150.125 1.00 25.35 279 LEU A C 1
ATOM 2008 O O . LEU A 1 279 ? 67.656 49.084 150.084 1.00 25.71 279 LEU A O 1
ATOM 2013 N N . GLY A 1 280 ? 66.540 47.126 150.141 1.00 25.23 280 GLY A N 1
ATOM 2014 C CA . GLY A 1 280 ? 67.731 46.325 149.943 1.00 25.36 280 GLY A CA 1
ATOM 2015 C C . GLY A 1 280 ? 68.467 46.040 151.227 1.00 26.30 280 GLY A C 1
ATOM 2016 O O . GLY A 1 280 ? 69.517 45.423 151.196 1.00 27.27 280 GLY A O 1
ATOM 2017 N N . GLN A 1 281 ? 67.890 46.427 152.366 1.00 26.65 281 GLN A N 1
ATOM 2018 C CA . GLN A 1 281 ? 68.516 46.192 153.686 1.00 27.83 281 GLN A CA 1
ATOM 2019 C C . GLN A 1 281 ? 67.919 45.024 154.443 1.00 27.85 281 GLN A C 1
ATOM 2020 O O . GLN A 1 281 ? 66.754 44.712 154.290 1.00 28.24 281 GLN A O 1
ATOM 2026 N N . ARG A 1 282 ? 68.719 44.425 155.302 1.00 29.92 282 ARG A N 1
ATOM 2027 C CA . ARG A 1 282 ? 68.251 43.419 156.220 1.00 33.21 282 ARG A CA 1
ATOM 2028 C C . ARG A 1 282 ? 67.550 44.096 157.407 1.00 32.16 282 ARG A C 1
ATOM 2029 O O . ARG A 1 282 ? 68.196 44.667 158.306 1.00 34.94 282 ARG A O 1
ATOM 2037 N N . LEU A 1 283 ? 66.227 44.076 157.414 1.00 27.61 283 LEU A N 1
ATOM 2038 C CA . LEU A 1 283 ? 65.527 44.649 158.535 1.00 25.51 283 LEU A CA 1
ATOM 2039 C C . LEU A 1 283 ? 65.049 43.634 159.490 1.00 24.63 283 LEU A C 1
ATOM 2040 O O . LEU A 1 283 ? 64.725 44.007 160.601 1.00 22.98 283 LEU A O 1
ATOM 2045 N N . PHE A 1 284 ? 65.024 42.361 159.063 1.00 25.07 284 PHE A N 1
ATOM 2046 C CA . PHE A 1 284 ? 64.528 41.245 159.868 1.00 25.85 284 PHE A CA 1
ATOM 2047 C C . PHE A 1 284 ? 65.455 40.042 159.799 1.00 25.09 284 PHE A C 1
ATOM 2048 O O . PHE A 1 284 ? 66.302 40.023 158.993 1.00 25.01 284 PHE A O 1
ATOM 2056 N N . PRO A 1 285 ? 65.250 39.014 160.641 1.00 26.26 285 PRO A N 1
ATOM 2057 C CA . PRO A 1 285 ? 65.993 37.738 160.542 1.00 26.23 285 PRO A CA 1
ATOM 2058 C C . PRO A 1 285 ? 65.884 37.090 159.211 1.00 26.24 285 PRO A C 1
ATOM 2059 O O . PRO A 1 285 ? 64.853 37.160 158.589 1.00 25.61 285 PRO A O 1
ATOM 2063 N N . GLU A 1 286 ? 66.972 36.457 158.795 1.00 30.36 286 GLU A N 1
ATOM 2064 C CA . GLU A 1 286 ? 67.082 35.759 157.491 1.00 31.47 286 GLU A CA 1
ATOM 2065 C C . GLU A 1 286 ? 65.858 34.887 157.202 1.00 27.60 286 GLU A C 1
ATOM 2066 O O . GLU A 1 286 ? 65.407 34.817 156.076 1.00 27.15 286 GLU A O 1
ATOM 2072 N N . TRP A 1 287 ? 65.325 34.235 158.220 1.00 24.47 287 TRP A N 1
ATOM 2073 C CA . TRP A 1 287 ? 64.201 33.307 158.015 1.00 23.73 287 TRP A CA 1
ATOM 2074 C C . TRP A 1 287 ? 62.806 33.989 157.844 1.00 21.77 287 TRP A C 1
ATOM 2075 O O . TRP A 1 287 ? 61.815 33.336 157.448 1.00 19.30 287 TRP A O 1
ATOM 2086 N N . LEU A 1 288 ? 62.752 35.294 158.081 1.00 21.42 288 LEU A N 1
ATOM 2087 C CA . LEU A 1 288 ? 61.478 36.007 158.073 1.00 21.81 288 LEU A CA 1
ATOM 2088 C C . LEU A 1 288 ? 61.092 36.612 156.726 1.00 21.29 288 LEU A C 1
ATOM 2089 O O . LEU A 1 288 ? 61.848 37.335 156.130 1.00 22.61 288 LEU A O 1
ATOM 2094 N N . SER A 1 289 ? 59.918 36.288 156.226 1.00 21.52 289 SER A N 1
ATOM 2095 C CA . SER A 1 289 ? 59.417 36.891 154.973 1.00 21.74 289 SER A CA 1
ATOM 2096 C C . SER A 1 289 ? 58.044 37.530 155.168 1.00 20.50 289 SER A C 1
ATOM 2097 O O . SER A 1 289 ? 57.232 37.076 155.962 1.00 18.80 289 SER A O 1
ATOM 2100 N N . ILE A 1 290 ? 57.811 38.602 154.421 1.00 20.24 290 ILE A N 1
ATOM 2101 C CA . ILE A 1 290 ? 56.522 39.286 154.465 1.00 19.65 290 ILE A CA 1
ATOM 2102 C C . ILE A 1 290 ? 55.996 39.461 153.042 1.00 19.61 290 ILE A C 1
ATOM 2103 O O . ILE A 1 290 ? 56.696 39.973 152.179 1.00 20.04 290 ILE A O 1
ATOM 2108 N N . ASP A 1 291 ? 54.774 39.013 152.793 1.00 19.44 291 ASP A N 1
ATOM 2109 C CA . ASP A 1 291 ? 54.312 38.964 151.420 1.00 19.89 291 ASP A CA 1
ATOM 2110 C C . ASP A 1 291 ? 52.842 39.127 151.373 1.00 19.82 291 ASP A C 1
ATOM 2111 O O . ASP A 1 291 ? 52.135 38.768 152.320 1.00 20.95 291 ASP A O 1
ATOM 2116 N N . GLU A 1 292 ? 52.367 39.584 150.227 1.00 20.49 292 GLU A N 1
ATOM 2117 C CA . GLU A 1 292 ? 50.952 40.018 150.061 1.00 19.80 292 GLU A CA 1
ATOM 2118 C C . GLU A 1 292 ? 50.256 39.078 149.084 1.00 19.80 292 GLU A C 1
ATOM 2119 O O . GLU A 1 292 ? 50.848 38.665 148.119 1.00 21.24 292 GLU A O 1
ATOM 2125 N N . ARG A 1 293 ? 49.011 38.731 149.332 1.00 19.60 293 ARG A N 1
ATOM 2126 C CA . ARG A 1 293 ? 48.261 37.804 148.465 1.00 19.66 293 ARG A CA 1
ATOM 2127 C C . ARG A 1 293 ? 46.805 38.285 148.193 1.00 20.29 293 ARG A C 1
ATOM 2128 O O . ARG A 1 293 ? 45.838 37.771 148.753 1.00 19.98 293 ARG A O 1
ATOM 2136 N N . PRO A 1 294 ? 46.653 39.243 147.290 1.00 20.60 294 PRO A N 1
ATOM 2137 C CA . PRO A 1 294 ? 45.433 40.015 147.180 1.00 20.67 294 PRO A CA 1
ATOM 2138 C C . PRO A 1 294 ? 44.251 39.252 146.585 1.00 20.40 294 PRO A C 1
ATOM 2139 O O . PRO A 1 294 ? 43.088 39.714 146.650 1.00 17.43 294 PRO A O 1
ATOM 2143 N N . HIS A 1 295 ? 44.532 38.071 146.049 1.00 19.64 295 HIS A N 1
ATOM 2144 C CA . HIS A 1 295 ? 43.485 37.336 145.317 1.00 19.14 295 HIS A CA 1
ATOM 2145 C C . HIS A 1 295 ? 42.890 36.150 146.107 1.00 18.13 295 HIS A C 1
ATOM 2146 O O . HIS A 1 295 ? 42.152 35.346 145.576 1.00 18.18 295 HIS A O 1
ATOM 2153 N N . LEU A 1 296 ? 43.147 36.072 147.393 1.00 17.12 296 LEU A N 1
ATOM 2154 C CA . LEU A 1 296 ? 42.594 34.989 148.144 1.00 17.27 296 LEU A CA 1
ATOM 2155 C C . LEU A 1 296 ? 41.096 35.036 148.115 1.00 18.00 296 LEU A C 1
ATOM 2156 O O . LEU A 1 296 ? 40.475 36.064 148.402 1.00 18.03 296 LEU A O 1
ATOM 2161 N N . VAL A 1 297 ? 40.502 33.900 147.801 1.00 19.41 297 VAL A N 1
ATOM 2162 C CA . VAL A 1 297 ? 39.056 33.813 147.736 1.00 20.04 297 VAL A CA 1
ATOM 2163 C C . VAL A 1 297 ? 38.414 33.987 149.121 1.00 19.26 297 VAL A C 1
ATOM 2164 O O . VAL A 1 297 ? 38.775 33.324 150.062 1.00 19.79 297 VAL A O 1
ATOM 2168 N N . GLY A 1 298 ? 37.514 34.960 149.262 1.00 18.61 298 GLY A N 1
ATOM 2169 C CA . GLY A 1 298 ? 36.750 35.129 150.517 1.00 17.38 298 GLY A CA 1
ATOM 2170 C C . GLY A 1 298 ? 37.464 35.840 151.662 1.00 16.17 298 GLY A C 1
ATOM 2171 O O . GLY A 1 298 ? 36.871 36.106 152.724 1.00 16.06 298 GLY A O 1
ATOM 2172 N N . ALA A 1 299 ? 38.695 36.186 151.478 1.00 15.35 299 ALA A N 1
ATOM 2173 C CA . ALA A 1 299 ? 39.465 36.844 152.484 1.00 15.60 299 ALA A CA 1
ATOM 2174 C C . ALA A 1 299 ? 39.033 38.272 152.785 1.00 16.38 299 ALA A C 1
ATOM 2175 O O . ALA A 1 299 ? 38.522 38.971 151.952 1.00 17.75 299 ALA A O 1
ATOM 2177 N N . LEU A 1 300 ? 39.254 38.700 154.001 1.00 15.08 300 LEU A N 1
ATOM 2178 C CA . LEU A 1 300 ? 38.823 40.016 154.433 1.00 14.70 300 LEU A CA 1
ATOM 2179 C C . LEU A 1 300 ? 39.618 41.158 153.864 1.00 13.84 300 LEU A C 1
ATOM 2180 O O . LEU A 1 300 ? 39.251 42.272 154.040 1.00 15.08 300 LEU A O 1
ATOM 2185 N N . GLY A 1 301 ? 40.732 40.912 153.235 1.00 14.37 301 GLY A N 1
ATOM 2186 C CA . GLY A 1 301 ? 41.496 41.989 152.618 1.00 15.16 301 GLY A CA 1
ATOM 2187 C C . GLY A 1 301 ? 41.695 41.878 151.102 1.00 16.56 301 GLY A C 1
ATOM 2188 O O . GLY A 1 301 ? 42.411 42.705 150.493 1.00 18.57 301 GLY A O 1
ATOM 2189 N N . SER A 1 302 ? 41.068 40.894 150.460 1.00 16.40 302 SER A N 1
ATOM 2190 C CA . SER A 1 302 ? 41.252 40.706 149.036 1.00 16.04 302 SER A CA 1
ATOM 2191 C C . SER A 1 302 ? 40.825 41.914 148.168 1.00 15.40 302 SER A C 1
ATOM 2192 O O . SER A 1 302 ? 39.934 42.602 148.484 1.00 16.56 302 SER A O 1
ATOM 2195 N N . ALA A 1 303 ? 41.514 42.180 147.083 1.00 15.92 303 ALA A N 1
ATOM 2196 C CA . ALA A 1 303 ? 41.111 43.192 146.127 1.00 15.42 303 ALA A CA 1
ATOM 2197 C C . ALA A 1 303 ? 41.799 42.879 144.781 1.00 16.10 303 ALA A C 1
ATOM 2198 O O . ALA A 1 303 ? 42.986 42.499 144.761 1.00 17.35 303 ALA A O 1
ATOM 2200 N N . SER A 1 304 ? 41.066 43.021 143.674 1.00 14.97 304 SER A N 1
ATOM 2201 C CA . SER A 1 304 ? 41.598 42.759 142.378 1.00 15.01 304 SER A CA 1
ATOM 2202 C C . SER A 1 304 ? 42.173 43.948 141.674 1.00 15.62 304 SER A C 1
ATOM 2203 O O . SER A 1 304 ? 42.674 43.805 140.570 1.00 15.66 304 SER A O 1
ATOM 2206 N N . PHE A 1 305 ? 42.110 45.138 142.271 1.00 16.72 305 PHE A N 1
ATOM 2207 C CA . PHE A 1 305 ? 42.739 46.302 141.638 1.00 17.05 305 PHE A CA 1
ATOM 2208 C C . PHE A 1 305 ? 42.966 47.358 142.625 1.00 16.51 305 PHE A C 1
ATOM 2209 O O . PHE A 1 305 ? 42.269 47.406 143.569 1.00 18.31 305 PHE A O 1
ATOM 2217 N N . ASP A 1 306 ? 43.951 48.204 142.428 1.00 16.10 306 ASP A N 1
ATOM 2218 C CA . ASP A 1 306 ? 44.215 49.217 143.420 1.00 15.70 306 ASP A CA 1
ATOM 2219 C C . ASP A 1 306 ? 43.468 50.474 143.112 1.00 15.90 306 ASP A C 1
ATOM 2220 O O . ASP A 1 306 ? 42.729 50.485 142.225 1.00 15.56 306 ASP A O 1
ATOM 2225 N N . SER A 1 307 ? 43.664 51.532 143.887 1.00 17.51 307 SER A N 1
ATOM 2226 C CA . SER A 1 307 ? 42.907 52.761 143.766 1.00 17.94 307 SER A CA 1
ATOM 2227 C C . SER A 1 307 ? 43.314 53.524 142.568 1.00 17.83 307 SER A C 1
ATOM 2228 O O . SER A 1 307 ? 42.829 54.595 142.358 1.00 18.35 307 SER A O 1
ATOM 2231 N N . ASP A 1 308 ? 44.307 53.077 141.851 1.00 18.91 308 ASP A N 1
ATOM 2232 C CA . ASP A 1 308 ? 44.599 53.689 140.557 1.00 19.98 308 ASP A CA 1
ATOM 2233 C C . ASP A 1 308 ? 43.993 52.886 139.422 1.00 18.35 308 ASP A C 1
ATOM 2234 O O . ASP A 1 308 ? 43.993 53.318 138.297 1.00 17.75 308 ASP A O 1
ATOM 2239 N N . GLY A 1 309 ? 43.479 51.704 139.753 1.00 17.76 309 GLY A N 1
ATOM 2240 C CA . GLY A 1 309 ? 42.986 50.740 138.777 1.00 16.57 309 GLY A CA 1
ATOM 2241 C C . GLY A 1 309 ? 44.054 49.835 138.186 1.00 16.09 309 GLY A C 1
ATOM 2242 O O . GLY A 1 309 ? 43.807 49.202 137.158 1.00 16.29 309 GLY A O 1
ATOM 2243 N N . LEU A 1 310 ? 45.245 49.779 138.788 1.00 15.04 310 LEU A N 1
ATOM 2244 C CA . LEU A 1 310 ? 46.207 48.785 138.366 1.00 14.61 310 LEU A CA 1
ATOM 2245 C C . LEU A 1 310 ? 45.732 47.458 138.894 1.00 14.76 310 LEU A C 1
ATOM 2246 O O . LEU A 1 310 ? 45.142 47.398 139.965 1.00 15.22 310 LEU A O 1
ATOM 2251 N N . ALA A 1 311 ? 45.964 46.375 138.153 1.00 15.38 311 ALA A N 1
ATOM 2252 C CA . ALA A 1 311 ? 45.746 45.003 138.677 1.00 14.55 311 ALA A CA 1
ATOM 2253 C C . ALA A 1 311 ? 46.643 44.818 139.884 1.00 14.95 311 ALA A C 1
ATOM 2254 O O . ALA A 1 311 ? 47.865 45.148 139.845 1.00 16.19 311 ALA A O 1
ATOM 2256 N N . THR A 1 312 ? 46.072 44.289 140.972 1.00 14.43 312 THR A N 1
ATOM 2257 C CA . THR A 1 312 ? 46.891 43.863 142.139 1.00 13.34 312 THR A CA 1
ATOM 2258 C C . THR A 1 312 ? 47.566 42.518 141.794 1.00 13.58 312 THR A C 1
ATOM 2259 O O . THR A 1 312 ? 47.078 41.764 140.956 1.00 13.24 312 THR A O 1
ATOM 2263 N N . TYR A 1 313 ? 48.722 42.275 142.403 1.00 13.94 313 TYR A N 1
ATOM 2264 C CA . TYR A 1 313 ? 49.392 40.975 142.310 1.00 14.24 313 TYR A CA 1
ATOM 2265 C C . TYR A 1 313 ? 50.174 40.599 143.590 1.00 14.47 313 TYR A C 1
ATOM 2266 O O . TYR A 1 313 ? 50.751 41.454 144.267 1.00 13.71 313 TYR A O 1
ATOM 2275 N N . ALA A 1 314 ? 50.170 39.288 143.856 1.00 15.03 314 ALA A N 1
ATOM 2276 C CA . ALA A 1 314 ? 50.957 38.655 144.882 1.00 15.24 314 ALA A CA 1
ATOM 2277 C C . ALA A 1 314 ? 52.423 39.124 144.732 1.00 16.28 314 ALA A C 1
ATOM 2278 O O . ALA A 1 314 ? 52.939 39.206 143.597 1.00 16.43 314 ALA A O 1
ATOM 2280 N N . LYS A 1 315 ? 53.076 39.455 145.859 1.00 16.62 315 LYS A N 1
ATOM 2281 C CA . LYS A 1 315 ? 54.482 39.896 145.857 1.00 17.09 315 LYS A CA 1
ATOM 2282 C C . LYS A 1 315 ? 54.998 39.952 147.245 1.00 17.28 315 LYS A C 1
ATOM 2283 O O . LYS A 1 315 ? 54.205 40.103 148.192 1.00 17.33 315 LYS A O 1
ATOM 2289 N N . PRO A 1 316 ? 56.326 39.828 147.407 1.00 18.37 316 PRO A N 1
ATOM 2290 C CA . PRO A 1 316 ? 56.949 40.036 148.715 1.00 18.74 316 PRO A CA 1
ATOM 2291 C C . PRO A 1 316 ? 57.354 41.510 148.975 1.00 20.50 316 PRO A C 1
ATOM 2292 O O . PRO A 1 316 ? 57.679 42.307 148.028 1.00 23.13 316 PRO A O 1
ATOM 2296 N N . PHE A 1 317 ? 57.322 41.864 150.244 1.00 20.12 317 PHE A N 1
ATOM 2297 C CA . PHE A 1 317 ? 57.934 43.094 150.695 1.00 21.56 317 PHE A CA 1
ATOM 2298 C C . PHE A 1 317 ? 59.246 42.855 151.480 1.00 21.42 317 PHE A C 1
ATOM 2299 O O . PHE A 1 317 ? 60.151 43.692 151.483 1.00 22.04 317 PHE A O 1
ATOM 2307 N N . VAL A 1 318 ? 59.327 41.707 152.132 1.00 21.78 318 VAL A N 1
ATOM 2308 C CA . VAL A 1 318 ? 60.514 41.283 152.858 1.00 23.09 318 VAL A CA 1
ATOM 2309 C C . VAL A 1 318 ? 60.786 39.891 152.420 1.00 23.15 318 VAL A C 1
ATOM 2310 O O . VAL A 1 318 ? 59.884 39.051 152.434 1.00 21.39 318 VAL A O 1
ATOM 2314 N N . GLU A 1 319 ? 62.030 39.644 152.042 1.00 25.72 319 GLU A N 1
ATOM 2315 C CA . GLU A 1 319 ? 62.387 38.340 151.538 1.00 27.96 319 GLU A CA 1
ATOM 2316 C C . GLU A 1 319 ? 63.662 37.919 152.219 1.00 27.43 319 GLU A C 1
ATOM 2317 O O . GLU A 1 319 ? 64.654 38.626 152.183 1.00 26.12 319 GLU A O 1
ATOM 2323 N N . ASN A 1 320 ? 63.602 36.792 152.903 1.00 28.44 320 ASN A N 1
ATOM 2324 C CA . ASN A 1 320 ? 64.707 36.345 153.720 1.00 29.41 320 ASN A CA 1
ATOM 2325 C C . ASN A 1 320 ? 65.333 37.457 154.516 1.00 28.50 320 ASN A C 1
ATOM 2326 O O . ASN A 1 320 ? 66.514 37.643 154.505 1.00 29.14 320 ASN A O 1
ATOM 2331 N N . GLY A 1 321 ? 64.508 38.205 155.208 1.00 26.16 321 GLY A N 1
ATOM 2332 C CA . GLY A 1 321 ? 64.993 39.223 156.084 1.00 26.01 321 GLY A CA 1
ATOM 2333 C C . GLY A 1 321 ? 65.154 40.559 155.424 1.00 24.54 321 GLY A C 1
ATOM 2334 O O . GLY A 1 321 ? 65.266 41.574 156.112 1.00 26.81 321 GLY A O 1
ATOM 2335 N N . GLU A 1 322 ? 65.128 40.575 154.111 1.00 23.81 322 GLU A N 1
ATOM 2336 C CA . GLU A 1 322 ? 65.506 41.761 153.367 1.00 23.91 322 GLU A CA 1
ATOM 2337 C C . GLU A 1 322 ? 64.309 42.479 152.795 1.00 21.67 322 GLU A C 1
ATOM 2338 O O . GLU A 1 322 ? 63.415 41.866 152.222 1.00 21.13 322 GLU A O 1
ATOM 2344 N N . LEU A 1 323 ? 64.335 43.790 152.910 1.00 20.66 323 LEU A N 1
ATOM 2345 C CA . LEU A 1 323 ? 63.296 44.630 152.334 1.00 20.30 323 LEU A CA 1
ATOM 2346 C C . LEU A 1 323 ? 63.543 44.718 150.850 1.00 20.66 323 LEU A C 1
ATOM 2347 O O . LEU A 1 323 ? 64.503 45.377 150.430 1.00 21.72 323 LEU A O 1
ATOM 2352 N N . VAL A 1 324 ? 62.681 44.062 150.082 1.00 19.78 324 VAL A N 1
ATOM 2353 C CA . VAL A 1 324 ? 62.756 44.072 148.629 1.00 20.33 324 VAL A CA 1
ATOM 2354 C C . VAL A 1 324 ? 61.664 44.960 147.965 1.00 20.00 324 VAL A C 1
ATOM 2355 O O . VAL A 1 324 ? 61.645 45.099 146.763 1.00 19.31 324 VAL A O 1
ATOM 2359 N N . SER A 1 325 ? 60.777 45.580 148.725 1.00 19.64 325 SER A N 1
ATOM 2360 C CA . SER A 1 325 ? 59.809 46.428 148.095 1.00 19.76 325 SER A CA 1
ATOM 2361 C C . SER A 1 325 ? 59.150 47.435 148.999 1.00 18.35 325 SER A C 1
ATOM 2362 O O . SER A 1 325 ? 58.744 47.080 150.043 1.00 18.51 325 SER A O 1
ATOM 2365 N N . TYR A 1 326 ? 59.021 48.682 148.605 1.00 18.34 326 TYR A N 1
ATOM 2366 C CA . TYR A 1 326 ? 58.126 49.599 149.330 1.00 18.22 326 TYR A CA 1
ATOM 2367 C C . TYR A 1 326 ? 56.669 49.358 148.877 1.00 19.10 326 TYR A C 1
ATOM 2368 O O . TYR A 1 326 ? 56.429 48.557 147.973 1.00 19.72 326 TYR A O 1
ATOM 2377 N N . VAL A 1 327 ? 55.724 50.049 149.512 1.00 19.55 327 VAL A N 1
ATOM 2378 C CA . VAL A 1 327 ? 54.296 49.988 149.188 1.00 20.05 327 VAL A CA 1
ATOM 2379 C C . VAL A 1 327 ? 53.873 51.308 148.548 1.00 21.82 327 VAL A C 1
ATOM 2380 O O . VAL A 1 327 ? 53.748 52.319 149.253 1.00 22.69 327 VAL A O 1
ATOM 2384 N N . LEU A 1 328 ? 53.689 51.295 147.228 1.00 22.62 328 LEU A N 1
ATOM 2385 C CA . LEU A 1 328 ? 53.557 52.528 146.448 1.00 25.24 328 LEU A CA 1
ATOM 2386 C C . LEU A 1 328 ? 52.418 52.481 145.406 1.00 29.18 328 LEU A C 1
ATOM 2387 O O . LEU A 1 328 ? 52.094 51.428 144.786 1.00 28.60 328 LEU A O 1
ATOM 2392 N N . GLY A 1 329 ? 51.787 53.642 145.275 1.00 28.60 329 GLY A N 1
ATOM 2393 C CA . GLY A 1 329 ? 50.862 53.897 144.223 1.00 27.52 329 GLY A CA 1
ATOM 2394 C C . GLY A 1 329 ? 51.570 54.777 143.229 1.00 28.11 329 GLY A C 1
ATOM 2395 O O . GLY A 1 329 ? 52.731 55.152 143.421 1.00 32.58 329 GLY A O 1
ATOM 2396 N N . THR A 1 330 ? 50.864 55.100 142.168 1.00 24.74 330 THR A N 1
ATOM 2397 C CA . THR A 1 330 ? 51.397 55.899 141.120 1.00 26.12 330 THR A CA 1
ATOM 2398 C C . THR A 1 330 ? 51.959 57.215 141.636 1.00 28.17 330 THR A C 1
ATOM 2399 O O . THR A 1 330 ? 53.131 57.540 141.373 1.00 28.43 330 THR A O 1
ATOM 2403 N N . TYR A 1 331 ? 51.158 57.972 142.390 1.00 27.04 331 TYR A N 1
ATOM 2404 C CA . TYR A 1 331 ? 51.626 59.259 142.834 1.00 26.29 331 TYR A CA 1
ATOM 2405 C C . TYR A 1 331 ? 52.829 59.111 143.789 1.00 29.58 331 TYR A C 1
ATOM 2406 O O . TYR A 1 331 ? 53.767 59.956 143.742 1.00 34.17 331 TYR A O 1
ATOM 2415 N N . SER A 1 332 ? 52.840 58.055 144.635 1.00 28.02 332 SER A N 1
ATOM 2416 C CA . SER A 1 332 ? 54.041 57.764 145.483 1.00 25.09 332 SER A CA 1
ATOM 2417 C C . SER A 1 332 ? 55.304 57.562 144.644 1.00 24.53 332 SER A C 1
ATOM 2418 O O . SER A 1 332 ? 56.382 58.075 144.957 1.00 23.88 332 SER A O 1
ATOM 2421 N N . GLY A 1 333 ? 55.149 56.774 143.590 1.00 22.51 333 GLY A N 1
ATOM 2422 C CA . GLY A 1 333 ? 56.263 56.402 142.735 1.00 21.62 333 GLY A CA 1
ATOM 2423 C C . GLY A 1 333 ? 56.853 57.628 142.072 1.00 21.29 333 GLY A C 1
ATOM 2424 O O . GLY A 1 333 ? 58.056 57.835 142.062 1.00 22.71 333 GLY A O 1
ATOM 2425 N N . ARG A 1 334 ? 56.008 58.450 141.509 1.00 21.22 334 ARG A N 1
ATOM 2426 C CA . ARG A 1 334 ? 56.480 59.646 140.857 1.00 23.30 334 ARG A CA 1
ATOM 2427 C C . ARG A 1 334 ? 57.248 60.500 141.838 1.00 24.22 334 ARG A C 1
ATOM 2428 O O . ARG A 1 334 ? 58.354 60.958 141.567 1.00 23.83 334 ARG A O 1
ATOM 2436 N N . LYS A 1 335 ? 56.684 60.667 143.025 1.00 26.05 335 LYS A N 1
ATOM 2437 C CA . LYS A 1 335 ? 57.369 61.449 144.043 1.00 25.82 335 LYS A CA 1
ATOM 2438 C C . LYS A 1 335 ? 58.761 60.938 144.347 1.00 23.71 335 LYS A C 1
ATOM 2439 O O . LYS A 1 335 ? 59.644 61.727 144.585 1.00 25.00 335 LYS A O 1
ATOM 2445 N N . LEU A 1 336 ? 58.953 59.624 144.315 1.00 22.14 336 LEU A N 1
ATOM 2446 C CA . LEU A 1 336 ? 60.211 58.989 144.728 1.00 21.34 336 LEU A CA 1
ATOM 2447 C C . LEU A 1 336 ? 61.091 58.543 143.575 1.00 22.14 336 LEU A C 1
ATOM 2448 O O . LEU A 1 336 ? 62.207 58.071 143.818 1.00 20.05 336 LEU A O 1
ATOM 2453 N N . GLY A 1 337 ? 60.581 58.682 142.338 1.00 22.28 337 GLY A N 1
ATOM 2454 C CA . GLY A 1 337 ? 61.321 58.293 141.161 1.00 22.04 337 GLY A CA 1
ATOM 2455 C C . GLY A 1 337 ? 61.319 56.789 141.064 1.00 22.25 337 GLY A C 1
ATOM 2456 O O . GLY A 1 337 ? 62.268 56.224 140.571 1.00 23.30 337 GLY A O 1
ATOM 2457 N N . LEU A 1 338 ? 60.225 56.147 141.477 1.00 20.76 338 LEU A N 1
ATOM 2458 C CA . LEU A 1 338 ? 60.123 54.711 141.415 1.00 19.98 338 LEU A CA 1
ATOM 2459 C C . LEU A 1 338 ? 58.792 54.252 140.799 1.00 19.50 338 LEU A C 1
ATOM 2460 O O . LEU A 1 338 ? 57.834 55.019 140.687 1.00 19.86 338 LEU A O 1
ATOM 2465 N N . PRO A 1 339 ? 58.702 52.952 140.452 1.00 18.37 339 PRO A N 1
ATOM 2466 C CA . PRO A 1 339 ? 57.456 52.424 139.948 1.00 17.39 339 PRO A CA 1
ATOM 2467 C C . PRO A 1 339 ? 56.456 52.196 141.032 1.00 17.03 339 PRO A C 1
ATOM 2468 O O . PRO A 1 339 ? 56.842 51.960 142.142 1.00 17.65 339 PRO A O 1
ATOM 2472 N N . SER A 1 340 ? 55.167 52.238 140.705 1.00 17.53 340 SER A N 1
ATOM 2473 C CA . SER A 1 340 ? 54.097 51.813 141.596 1.00 17.06 340 SER A CA 1
ATOM 2474 C C . SER A 1 340 ? 54.169 50.318 141.782 1.00 17.51 340 SER A C 1
ATOM 2475 O O . SER A 1 340 ? 54.565 49.608 140.925 1.00 17.00 340 SER A O 1
ATOM 2478 N N . THR A 1 341 ? 53.776 49.871 142.948 1.00 19.66 341 THR A N 1
ATOM 2479 C CA . THR A 1 341 ? 53.797 48.467 143.299 1.00 22.35 341 THR A CA 1
ATOM 2480 C C . THR A 1 341 ? 52.348 48.021 143.309 1.00 23.52 341 THR A C 1
ATOM 2481 O O . THR A 1 341 ? 51.983 47.069 144.008 1.00 25.30 341 THR A O 1
ATOM 2485 N N . ALA A 1 342 ? 51.508 48.729 142.550 1.00 22.35 342 ALA A N 1
ATOM 2486 C CA . ALA A 1 342 ? 50.116 48.353 142.442 1.00 21.86 342 ALA A CA 1
ATOM 2487 C C . ALA A 1 342 ? 49.516 48.274 143.861 1.00 21.92 342 ALA A C 1
ATOM 2488 O O . ALA A 1 342 ? 48.790 47.334 144.159 1.00 23.22 342 ALA A O 1
ATOM 2490 N N . ASN A 1 343 ? 49.871 49.237 144.729 1.00 21.20 343 ASN A N 1
ATOM 2491 C CA . ASN A 1 343 ? 49.421 49.281 146.141 1.00 19.46 343 ASN A CA 1
ATOM 2492 C C . ASN A 1 343 ? 48.871 50.671 146.472 1.00 20.10 343 ASN A C 1
ATOM 2493 O O . ASN A 1 343 ? 48.924 51.157 147.604 1.00 20.06 343 ASN A O 1
ATOM 2498 N N . ALA A 1 344 ? 48.318 51.335 145.480 1.00 21.49 344 ALA A N 1
ATOM 2499 C CA . ALA A 1 344 ? 47.643 52.573 145.747 1.00 21.87 344 ALA A CA 1
ATOM 2500 C C . ALA A 1 344 ? 46.409 52.168 146.591 1.00 23.67 344 ALA A C 1
ATOM 2501 O O . ALA A 1 344 ? 45.528 51.476 146.106 1.00 21.56 344 ALA A O 1
ATOM 2503 N N . GLY A 1 345 ? 46.390 52.580 147.869 1.00 26.20 345 GLY A N 1
ATOM 2504 C CA . GLY A 1 345 ? 45.369 52.152 148.841 1.00 25.95 345 GLY A CA 1
ATOM 2505 C C . GLY A 1 345 ? 45.854 51.010 149.742 1.00 26.37 345 GLY A C 1
ATOM 2506 O O . GLY A 1 345 ? 45.078 50.359 150.439 1.00 26.12 345 GLY A O 1
ATOM 2507 N N . GLY A 1 346 ? 47.136 50.720 149.714 1.00 25.40 346 GLY A N 1
ATOM 2508 C CA . GLY A 1 346 ? 47.694 49.810 150.702 1.00 24.85 346 GLY A CA 1
ATOM 2509 C C . GLY A 1 346 ? 47.755 48.358 150.298 1.00 22.89 346 GLY A C 1
ATOM 2510 O O . GLY A 1 346 ? 47.577 48.030 149.156 1.00 21.91 346 GLY A O 1
ATOM 2511 N N . VAL A 1 347 ? 48.046 47.488 151.255 1.00 21.80 347 VAL A N 1
ATOM 2512 C CA . VAL A 1 347 ? 48.293 46.109 150.935 1.00 21.73 347 VAL A CA 1
ATOM 2513 C C . VAL A 1 347 ? 47.023 45.350 151.116 1.00 21.68 347 VAL A C 1
ATOM 2514 O O . VAL A 1 347 ? 46.063 45.905 151.687 1.00 18.82 347 VAL A O 1
ATOM 2518 N N . HIS A 1 348 ? 47.012 44.093 150.633 1.00 20.98 348 HIS A N 1
ATOM 2519 C CA . HIS A 1 348 ? 45.838 43.252 150.768 1.00 20.97 348 HIS A CA 1
ATOM 2520 C C . HIS A 1 348 ? 46.190 41.804 151.069 1.00 19.67 348 HIS A C 1
ATOM 2521 O O . HIS A 1 348 ? 46.688 41.090 150.226 1.00 18.46 348 HIS A O 1
ATOM 2528 N N . ASN A 1 349 ? 45.814 41.368 152.263 1.00 19.73 349 ASN A N 1
ATOM 2529 C CA . ASN A 1 349 ? 46.077 40.057 152.783 1.00 18.97 349 ASN A CA 1
ATOM 2530 C C . ASN A 1 349 ? 47.540 39.904 152.946 1.00 20.00 349 ASN A C 1
ATOM 2531 O O . ASN A 1 349 ? 48.158 39.219 152.185 1.00 25.88 349 ASN A O 1
ATOM 2536 N N . LEU A 1 350 ? 48.113 40.562 153.938 1.00 19.58 350 LEU A N 1
ATOM 2537 C CA . LEU A 1 350 ? 49.533 40.453 154.239 1.00 20.46 350 LEU A CA 1
ATOM 2538 C C . LEU A 1 350 ? 49.865 39.288 155.159 1.00 20.86 350 LEU A C 1
ATOM 2539 O O . LEU A 1 350 ? 49.146 39.039 156.088 1.00 22.16 350 LEU A O 1
ATOM 2544 N N . PHE A 1 351 ? 50.973 38.610 154.921 1.00 21.19 351 PHE A N 1
ATOM 2545 C CA . PHE A 1 351 ? 51.386 37.473 155.750 1.00 22.68 351 PHE A CA 1
ATOM 2546 C C . PHE A 1 351 ? 52.845 37.580 156.211 1.00 22.62 351 PHE A C 1
ATOM 2547 O O . PHE A 1 351 ? 53.728 37.877 155.399 1.00 24.20 351 PHE A O 1
ATOM 2555 N N . VAL A 1 352 ? 53.064 37.357 157.517 1.00 20.49 352 VAL A N 1
ATOM 2556 C CA . VAL A 1 352 ? 54.369 37.150 158.098 1.00 18.77 352 VAL A CA 1
ATOM 2557 C C . VAL A 1 352 ? 54.625 35.649 158.245 1.00 20.19 352 VAL A C 1
ATOM 2558 O O . VAL A 1 352 ? 53.766 34.881 158.787 1.00 21.21 352 VAL A O 1
ATOM 2562 N N . SER A 1 353 ? 55.789 35.214 157.778 1.00 20.13 353 SER A N 1
ATOM 2563 C CA . SER A 1 353 ? 56.117 33.796 157.805 1.00 21.50 353 SER A CA 1
ATOM 2564 C C . SER A 1 353 ? 56.427 33.405 159.227 1.00 22.22 353 SER A C 1
ATOM 2565 O O . SER A 1 353 ? 56.875 34.239 159.981 1.00 24.61 353 SER A O 1
ATOM 2568 N N . HIS A 1 354 ? 56.210 32.149 159.592 1.00 21.80 354 HIS A N 1
ATOM 2569 C CA . HIS A 1 354 ? 56.285 31.729 160.985 1.00 22.48 354 HIS A CA 1
ATOM 2570 C C . HIS A 1 354 ? 56.792 30.317 161.115 1.00 24.44 354 HIS A C 1
ATOM 2571 O O . HIS A 1 354 ? 56.729 29.521 160.170 1.00 22.00 354 HIS A O 1
ATOM 2578 N N . GLY A 1 355 ? 57.220 29.983 162.334 1.00 27.61 355 GLY A N 1
ATOM 2579 C CA . GLY A 1 355 ? 57.669 28.635 162.658 1.00 28.19 355 GLY A CA 1
ATOM 2580 C C . GLY A 1 355 ? 56.509 27.758 163.023 1.00 28.90 355 GLY A C 1
ATOM 2581 O O . GLY A 1 355 ? 55.389 28.055 162.680 1.00 32.62 355 GLY A O 1
ATOM 2582 N N . ASP A 1 356 ? 56.793 26.687 163.749 1.00 32.21 356 ASP A N 1
ATOM 2583 C CA . ASP A 1 356 ? 55.832 25.664 164.103 1.00 32.37 356 ASP A CA 1
ATOM 2584 C C . ASP A 1 356 ? 55.420 25.720 165.617 1.00 33.36 356 ASP A C 1
ATOM 2585 O O . ASP A 1 356 ? 54.686 24.864 166.148 1.00 33.52 356 ASP A O 1
ATOM 2590 N N . GLU A 1 357 ? 55.849 26.759 166.316 1.00 34.97 357 GLU A N 1
ATOM 2591 C CA . GLU A 1 357 ? 55.583 26.877 167.745 1.00 32.52 357 GLU A CA 1
ATOM 2592 C C . GLU A 1 357 ? 54.351 27.703 167.998 1.00 29.21 357 GLU A C 1
ATOM 2593 O O . GLU A 1 357 ? 54.154 28.725 167.362 1.00 25.83 357 GLU A O 1
ATOM 2599 N N . ASP A 1 358 ? 53.551 27.266 168.966 1.00 29.33 358 ASP A N 1
ATOM 2600 C CA . ASP A 1 358 ? 52.339 27.995 169.412 1.00 28.00 358 ASP A CA 1
ATOM 2601 C C . ASP A 1 358 ? 52.631 28.915 170.602 1.00 25.03 358 ASP A C 1
ATOM 2602 O O . ASP A 1 358 ? 53.718 28.925 171.107 1.00 24.29 358 ASP A O 1
ATOM 2607 N N . GLN A 1 359 ? 51.664 29.686 171.054 1.00 24.45 359 GLN A N 1
ATOM 2608 C CA . GLN A 1 359 ? 51.976 30.627 172.082 1.00 25.05 359 GLN A CA 1
ATOM 2609 C C . GLN A 1 359 ? 52.556 29.870 173.261 1.00 27.19 359 GLN A C 1
ATOM 2610 O O . GLN A 1 359 ? 53.583 30.248 173.809 1.00 33.38 359 GLN A O 1
ATOM 2616 N N . ALA A 1 360 ? 51.944 28.765 173.650 1.00 28.64 360 ALA A N 1
ATOM 2617 C CA . ALA A 1 360 ? 52.450 28.013 174.814 1.00 26.47 360 ALA A CA 1
ATOM 2618 C C . ALA A 1 360 ? 53.920 27.640 174.618 1.00 25.43 360 ALA A C 1
ATOM 2619 O O . ALA A 1 360 ? 54.762 27.765 175.525 1.00 24.62 360 ALA A O 1
ATOM 2621 N N . ALA A 1 361 ? 54.238 27.180 173.415 1.00 24.68 361 ALA A N 1
ATOM 2622 C CA . ALA A 1 361 ? 55.632 26.796 173.114 1.00 23.94 361 ALA A CA 1
ATOM 2623 C C . ALA A 1 361 ? 56.523 28.010 173.285 1.00 22.17 361 ALA A C 1
ATOM 2624 O O . ALA A 1 361 ? 57.568 27.921 173.927 1.00 21.35 361 ALA A O 1
ATOM 2626 N N . LEU A 1 362 ? 56.066 29.158 172.766 1.00 20.72 362 LEU A N 1
ATOM 2627 C CA . LEU A 1 362 ? 56.861 30.387 172.802 1.00 20.16 362 LEU A CA 1
ATOM 2628 C C . LEU A 1 362 ? 57.050 30.877 174.211 1.00 19.80 362 LEU A C 1
ATOM 2629 O O . LEU A 1 362 ? 58.154 31.306 174.558 1.00 19.41 362 LEU A O 1
ATOM 2634 N N . ILE A 1 363 ? 56.012 30.759 175.037 1.00 19.97 363 ILE A N 1
ATOM 2635 C CA . ILE A 1 363 ? 56.152 31.091 176.453 1.00 21.21 363 ILE A CA 1
ATOM 2636 C C . ILE A 1 363 ? 57.239 30.259 177.086 1.00 24.39 363 ILE A C 1
ATOM 2637 O O . ILE A 1 363 ? 58.078 30.810 177.790 1.00 24.65 363 ILE A O 1
ATOM 2642 N N . ARG A 1 364 ? 57.239 28.942 176.802 1.00 29.05 364 ARG A N 1
ATOM 2643 C CA . ARG A 1 364 ? 58.279 28.032 177.289 1.00 31.99 364 ARG A CA 1
ATOM 2644 C C . ARG A 1 364 ? 59.663 28.427 176.805 1.00 31.77 364 ARG A C 1
ATOM 2645 O O . ARG A 1 364 ? 60.572 28.601 177.588 1.00 34.01 364 ARG A O 1
ATOM 2653 N N . ARG A 1 365 ? 59.784 28.676 175.548 1.00 33.94 365 ARG A N 1
ATOM 2654 C CA . ARG A 1 365 ? 61.006 29.135 174.997 1.00 37.28 365 ARG A CA 1
ATOM 2655 C C . ARG A 1 365 ? 61.511 30.448 175.573 1.00 37.86 365 ARG A C 1
ATOM 2656 O O . ARG A 1 365 ? 62.688 30.629 175.705 1.00 37.35 365 ARG A O 1
ATOM 2672 N N . GLU A 1 367 ? 61.166 31.464 178.529 1.00 43.53 367 GLU A N 1
ATOM 2673 C CA . GLU A 1 367 ? 61.630 31.090 179.844 1.00 36.76 367 GLU A CA 1
ATOM 2674 C C . GLU A 1 367 ? 61.201 32.123 180.817 1.00 36.69 367 GLU A C 1
ATOM 2675 O O . GLU A 1 367 ? 60.534 31.834 181.744 1.00 38.64 367 GLU A O 1
ATOM 2681 N N . ARG A 1 368 ? 61.615 33.349 180.601 1.00 35.33 368 ARG A N 1
ATOM 2682 C CA . ARG A 1 368 ? 61.259 34.425 181.487 1.00 35.86 368 ARG A CA 1
ATOM 2683 C C . ARG A 1 368 ? 61.047 35.726 180.726 1.00 33.40 368 ARG A C 1
ATOM 2684 O O . ARG A 1 368 ? 61.694 35.981 179.761 1.00 30.79 368 ARG A O 1
ATOM 2692 N N . GLY A 1 369 ? 60.135 36.551 181.184 1.00 33.11 369 GLY A N 1
ATOM 2693 C CA . GLY A 1 369 ? 59.788 37.833 180.516 1.00 30.98 369 GLY A CA 1
ATOM 2694 C C . GLY A 1 369 ? 58.292 38.221 180.522 1.00 28.26 369 GLY A C 1
ATOM 2695 O O . GLY A 1 369 ? 57.470 37.694 181.301 1.00 26.69 369 GLY A O 1
ATOM 2696 N N . LEU A 1 370 ? 57.953 39.144 179.620 1.00 25.90 370 LEU A N 1
ATOM 2697 C CA . LEU A 1 370 ? 56.654 39.800 179.612 1.00 23.52 370 LEU A CA 1
ATOM 2698 C C . LEU A 1 370 ? 55.896 39.417 178.374 1.00 23.42 370 LEU A C 1
ATOM 2699 O O . LEU A 1 370 ? 56.358 39.630 177.253 1.00 23.94 370 LEU A O 1
ATOM 2704 N N . LEU A 1 371 ? 54.715 38.849 178.582 1.00 23.39 371 LEU A N 1
ATOM 2705 C CA . LEU A 1 371 ? 53.777 38.560 177.500 1.00 22.01 371 LEU A CA 1
ATOM 2706 C C . LEU A 1 371 ? 52.884 39.748 177.421 1.00 21.35 371 LEU A C 1
ATOM 2707 O O . LEU A 1 371 ? 52.282 40.114 178.432 1.00 21.67 371 LEU A O 1
ATOM 2712 N N . VAL A 1 372 ? 52.806 40.398 176.268 1.00 22.03 372 VAL A N 1
ATOM 2713 C CA . VAL A 1 372 ? 51.995 41.616 176.179 1.00 22.80 372 VAL A CA 1
ATOM 2714 C C . VAL A 1 372 ? 50.717 41.250 175.496 1.00 23.84 372 VAL A C 1
ATOM 2715 O O . VAL A 1 372 ? 50.767 40.639 174.434 1.00 28.72 372 VAL A O 1
ATOM 2719 N N . THR A 1 373 ? 49.582 41.568 176.121 1.00 24.15 373 THR A N 1
ATOM 2720 C CA . THR A 1 373 ? 48.270 41.373 175.500 1.00 24.02 373 THR A CA 1
ATOM 2721 C C . THR A 1 373 ? 47.503 42.677 175.344 1.00 24.20 373 THR A C 1
ATOM 2722 O O . THR A 1 373 ? 46.386 42.658 174.852 1.00 26.39 373 THR A O 1
ATOM 2726 N N . GLU A 1 374 ? 48.068 43.787 175.761 1.00 24.99 374 GLU A N 1
ATOM 2727 C CA . GLU A 1 374 ? 47.493 45.086 175.499 1.00 27.74 374 GLU A CA 1
ATOM 2728 C C . GLU A 1 374 ? 48.466 46.244 175.510 1.00 28.88 374 GLU A C 1
ATOM 2729 O O . GLU A 1 374 ? 49.321 46.316 176.338 1.00 29.93 374 GLU A O 1
ATOM 2735 N N . LEU A 1 375 ? 48.273 47.207 174.638 1.00 27.30 375 LEU A N 1
ATOM 2736 C CA . LEU A 1 375 ? 49.135 48.352 174.623 1.00 29.80 375 LEU A CA 1
ATOM 2737 C C . LEU A 1 375 ? 48.333 49.576 174.716 1.00 30.54 375 LEU A C 1
ATOM 2738 O O . LEU A 1 375 ? 47.201 49.582 174.408 1.00 27.23 375 LEU A O 1
ATOM 2751 N N . GLY A 1 377 ? 48.332 53.996 174.512 1.00 39.93 377 GLY A N 1
ATOM 2752 C CA . GLY A 1 377 ? 49.011 55.221 174.167 1.00 43.61 377 GLY A CA 1
ATOM 2753 C C . GLY A 1 377 ? 49.552 55.372 172.769 1.00 45.30 377 GLY A C 1
ATOM 2754 O O . GLY A 1 377 ? 49.705 54.429 172.029 1.00 38.88 377 GLY A O 1
ATOM 2755 N N . GLN A 1 378 ? 49.806 56.607 172.406 1.00 52.71 378 GLN A N 1
ATOM 2756 C CA . GLN A 1 378 ? 50.421 56.947 171.153 1.00 55.73 378 GLN A CA 1
ATOM 2757 C C . GLN A 1 378 ? 51.909 57.110 171.266 1.00 52.16 378 GLN A C 1
ATOM 2758 O O . GLN A 1 378 ? 52.407 58.187 171.056 1.00 62.35 378 GLN A O 1
ATOM 2760 N N . GLY A 1 379 ? 52.632 56.062 171.567 1.00 42.93 379 GLY A N 1
ATOM 2761 C CA . GLY A 1 379 ? 54.049 56.184 171.820 1.00 38.97 379 GLY A CA 1
ATOM 2762 C C . GLY A 1 379 ? 55.030 55.828 170.731 1.00 35.31 379 GLY A C 1
ATOM 2763 O O . GLY A 1 379 ? 56.165 55.625 170.992 1.00 29.12 379 GLY A O 1
ATOM 2764 N N . VAL A 1 380 ? 54.563 55.766 169.505 1.00 33.66 380 VAL A N 1
ATOM 2765 C CA . VAL A 1 380 ? 55.376 55.388 168.382 1.00 29.29 380 VAL A CA 1
ATOM 2766 C C . VAL A 1 380 ? 55.655 56.569 167.502 1.00 27.40 380 VAL A C 1
ATOM 2767 O O . VAL A 1 380 ? 54.775 57.239 167.086 1.00 24.30 380 VAL A O 1
ATOM 2771 N N . ASN A 1 381 ? 56.916 56.812 167.228 1.00 28.46 381 ASN A N 1
ATOM 2772 C CA . ASN A 1 381 ? 57.311 57.857 166.333 1.00 28.99 381 ASN A CA 1
ATOM 2773 C C . ASN A 1 381 ? 57.750 57.194 165.077 1.00 29.68 381 ASN A C 1
ATOM 2774 O O . ASN A 1 381 ? 58.719 56.513 165.040 1.00 34.71 381 ASN A O 1
ATOM 2779 N N . LEU A 1 382 ? 57.002 57.384 164.031 1.00 28.86 382 LEU A N 1
ATOM 2780 C CA . LEU A 1 382 ? 57.357 56.821 162.767 1.00 30.67 382 LEU A CA 1
ATOM 2781 C C . LEU A 1 382 ? 58.579 57.419 162.082 1.00 31.37 382 LEU A C 1
ATOM 2782 O O . LEU A 1 382 ? 59.225 56.769 161.324 1.00 30.31 382 LEU A O 1
ATOM 2787 N N . VAL A 1 383 ? 58.837 58.687 162.323 1.00 28.98 383 VAL A N 1
ATOM 2788 C CA . VAL A 1 383 ? 59.963 59.361 161.765 1.00 27.39 383 VAL A CA 1
ATOM 2789 C C . VAL A 1 383 ? 61.267 58.832 162.245 1.00 28.44 383 VAL A C 1
ATOM 2790 O O . VAL A 1 383 ? 62.175 58.711 161.488 1.00 28.35 383 VAL A O 1
ATOM 2794 N N . THR A 1 384 ? 61.373 58.525 163.519 1.00 31.04 384 THR A N 1
ATOM 2795 C CA . THR A 1 384 ? 62.611 58.018 164.058 1.00 32.60 384 THR A CA 1
ATOM 2796 C C . THR A 1 384 ? 62.680 56.564 164.510 1.00 33.59 384 THR A C 1
ATOM 2797 O O . THR A 1 384 ? 63.736 56.073 164.832 1.00 32.58 384 THR A O 1
ATOM 2801 N N . GLY A 1 385 ? 61.557 55.894 164.523 1.00 30.52 385 GLY A N 1
ATOM 2802 C CA . GLY A 1 385 ? 61.484 54.521 164.964 1.00 32.86 385 GLY A CA 1
ATOM 2803 C C . GLY A 1 385 ? 61.414 54.336 166.464 1.00 34.29 385 GLY A C 1
ATOM 2804 O O . GLY A 1 385 ? 61.413 53.202 166.976 1.00 34.99 385 GLY A O 1
ATOM 2805 N N . ASP A 1 386 ? 61.348 55.452 167.165 1.00 36.01 386 ASP A N 1
ATOM 2806 C CA . ASP A 1 386 ? 61.344 55.442 168.607 1.00 38.99 386 ASP A CA 1
ATOM 2807 C C . ASP A 1 386 ? 59.971 54.999 169.121 1.00 34.99 386 ASP A C 1
ATOM 2808 O O . ASP A 1 386 ? 58.924 55.485 168.664 1.00 29.84 386 ASP A O 1
ATOM 2813 N N . TYR A 1 387 ? 59.982 54.091 170.092 1.00 31.92 387 TYR A N 1
ATOM 2814 C CA . TYR A 1 387 ? 58.780 53.384 170.501 1.00 28.13 387 TYR A CA 1
ATOM 2815 C C . TYR A 1 387 ? 58.742 53.265 171.988 1.00 28.85 387 TYR A C 1
ATOM 2816 O O . TYR A 1 387 ? 59.692 52.742 172.582 1.00 34.92 387 TYR A O 1
ATOM 2825 N N . SER A 1 388 ? 57.645 53.721 172.599 1.00 26.93 388 SER A N 1
ATOM 2826 C CA . SER A 1 388 ? 57.443 53.586 174.041 1.00 25.75 388 SER A CA 1
ATOM 2827 C C . SER A 1 388 ? 55.975 53.597 174.321 1.00 24.69 388 SER A C 1
ATOM 2828 O O . SER A 1 388 ? 55.334 54.616 174.126 1.00 25.92 388 SER A O 1
ATOM 2831 N N . ARG A 1 389 ? 55.448 52.504 174.825 1.00 23.61 389 ARG A N 1
ATOM 2832 C CA . ARG A 1 389 ? 54.043 52.430 175.070 1.00 24.79 389 ARG A CA 1
ATOM 2833 C C . ARG A 1 389 ? 53.657 51.765 176.411 1.00 26.12 389 ARG A C 1
ATOM 2834 O O . ARG A 1 389 ? 54.283 50.779 176.854 1.00 24.79 389 ARG A O 1
ATOM 2842 N N . GLY A 1 390 ? 52.599 52.281 177.044 1.00 25.30 390 GLY A N 1
ATOM 2843 C CA . GLY A 1 390 ? 51.993 51.545 178.156 1.00 24.97 390 GLY A CA 1
ATOM 2844 C C . GLY A 1 390 ? 51.656 50.130 177.721 1.00 22.90 390 GLY A C 1
ATOM 2845 O O . GLY A 1 390 ? 51.354 49.907 176.564 1.00 23.62 390 GLY A O 1
ATOM 2846 N N . ALA A 1 391 ? 51.673 49.174 178.646 1.00 23.82 391 ALA A N 1
ATOM 2847 C CA . ALA A 1 391 ? 51.418 47.743 178.312 1.00 24.14 391 ALA A CA 1
ATOM 2848 C C . ALA A 1 391 ? 50.789 46.971 179.447 1.00 23.11 391 ALA A C 1
ATOM 2849 O O . ALA A 1 391 ? 50.966 47.282 180.567 1.00 25.89 391 ALA A O 1
ATOM 2851 N N . ALA A 1 392 ? 50.060 45.929 179.135 1.00 22.95 392 ALA A N 1
ATOM 2852 C CA . ALA A 1 392 ? 49.472 45.064 180.155 1.00 21.29 392 ALA A CA 1
ATOM 2853 C C . ALA A 1 392 ? 49.582 43.607 179.665 1.00 20.16 392 ALA A C 1
ATOM 2854 O O . ALA A 1 392 ? 49.741 43.327 178.468 1.00 20.42 392 ALA A O 1
ATOM 2856 N N . GLY A 1 393 ? 49.511 42.667 180.563 1.00 20.19 393 GLY A N 1
ATOM 2857 C CA . GLY A 1 393 ? 49.590 41.263 180.108 1.00 20.97 393 GLY A CA 1
ATOM 2858 C C . GLY A 1 393 ? 49.852 40.354 181.286 1.00 21.06 393 GLY A C 1
ATOM 2859 O O . GLY A 1 393 ? 49.184 40.469 182.305 1.00 19.48 393 GLY A O 1
ATOM 2860 N N . TYR A 1 394 ? 50.832 39.473 181.139 1.00 22.55 394 TYR A N 1
ATOM 2861 C CA . TYR A 1 394 ? 51.233 38.523 182.189 1.00 25.35 394 TYR A CA 1
ATOM 2862 C C . TYR A 1 394 ? 52.731 38.405 182.245 1.00 27.32 394 TYR A C 1
ATOM 2863 O O . TYR A 1 394 ? 53.395 38.455 181.217 1.00 29.11 394 TYR A O 1
ATOM 2872 N N . TRP A 1 395 ? 53.282 38.276 183.443 1.00 28.63 395 TRP A N 1
ATOM 2873 C CA . TRP A 1 395 ? 54.706 37.928 183.600 1.00 28.17 395 TRP A CA 1
ATOM 2874 C C . TRP A 1 395 ? 54.980 36.432 183.456 1.00 28.74 395 TRP A C 1
ATOM 2875 O O . TRP A 1 395 ? 54.202 35.568 183.931 1.00 29.73 395 TRP A O 1
ATOM 2886 N N . VAL A 1 396 ? 56.106 36.114 182.840 1.00 28.12 396 VAL A N 1
ATOM 2887 C CA . VAL A 1 396 ? 56.483 34.740 182.714 1.00 28.15 396 VAL A CA 1
ATOM 2888 C C . VAL A 1 396 ? 57.728 34.473 183.518 1.00 29.05 396 VAL A C 1
ATOM 2889 O O . VAL A 1 396 ? 58.576 35.313 183.569 1.00 27.66 396 VAL A O 1
ATOM 2893 N N . GLU A 1 397 ? 57.801 33.288 184.132 1.00 32.46 397 GLU A N 1
ATOM 2894 C CA . GLU A 1 397 ? 59.032 32.706 184.685 1.00 33.66 397 GLU A CA 1
ATOM 2895 C C . GLU A 1 397 ? 58.983 31.203 184.782 1.00 33.42 397 GLU A C 1
ATOM 2896 O O . GLU A 1 397 ? 57.926 30.625 184.960 1.00 32.48 397 GLU A O 1
ATOM 2902 N N . ASN A 1 398 ? 60.144 30.572 184.665 1.00 34.47 398 ASN A N 1
ATOM 2903 C CA . ASN A 1 398 ? 60.231 29.110 184.515 1.00 35.70 398 ASN A CA 1
ATOM 2904 C C . ASN A 1 398 ? 59.311 28.565 183.437 1.00 36.72 398 ASN A C 1
ATOM 2905 O O . ASN A 1 398 ? 58.713 27.511 183.613 1.00 40.50 398 ASN A O 1
ATOM 2910 N N . GLY A 1 399 ? 59.206 29.296 182.328 1.00 35.18 399 GLY A N 1
ATOM 2911 C CA . GLY A 1 399 ? 58.357 28.920 181.218 1.00 33.94 399 GLY A CA 1
ATOM 2912 C C . GLY A 1 399 ? 56.867 28.876 181.512 1.00 34.19 399 GLY A C 1
ATOM 2913 O O . GLY A 1 399 ? 56.139 28.185 180.832 1.00 33.39 399 GLY A O 1
ATOM 2914 N N . GLU A 1 400 ? 56.385 29.612 182.501 1.00 36.95 400 GLU A N 1
ATOM 2915 C CA . GLU A 1 400 ? 54.937 29.657 182.757 1.00 38.54 400 GLU A CA 1
ATOM 2916 C C . GLU A 1 400 ? 54.470 31.076 183.069 1.00 35.61 400 GLU A C 1
ATOM 2917 O O . GLU A 1 400 ? 55.256 31.962 183.393 1.00 35.35 400 GLU A O 1
ATOM 2923 N N . ILE A 1 401 ? 53.174 31.277 182.956 1.00 31.85 401 ILE A N 1
ATOM 2924 C CA . ILE A 1 401 ? 52.568 32.546 183.290 1.00 31.66 401 ILE A CA 1
ATOM 2925 C C . ILE A 1 401 ? 52.440 32.573 184.788 1.00 32.69 401 ILE A C 1
ATOM 2926 O O . ILE A 1 401 ? 51.839 31.688 185.365 1.00 33.34 401 ILE A O 1
ATOM 2931 N N . GLN A 1 402 ? 53.043 33.569 185.425 1.00 34.76 402 GLN A N 1
ATOM 2932 C CA . GLN A 1 402 ? 53.046 33.613 186.881 1.00 33.16 402 GLN A CA 1
ATOM 2933 C C . GLN A 1 402 ? 51.908 34.463 187.304 1.00 30.81 402 GLN A C 1
ATOM 2934 O O . GLN A 1 402 ? 51.189 34.092 188.193 1.00 32.80 402 GLN A O 1
ATOM 2940 N N . PHE A 1 403 ? 51.736 35.615 186.683 1.00 27.99 403 PHE A N 1
ATOM 2941 C CA . PHE A 1 403 ? 50.703 36.557 187.157 1.00 25.85 403 PHE A CA 1
ATOM 2942 C C . PHE A 1 403 ? 50.448 37.711 186.193 1.00 23.29 403 PHE A C 1
ATOM 2943 O O . PHE A 1 403 ? 51.267 38.006 185.310 1.00 24.91 403 PHE A O 1
ATOM 2951 N N . PRO A 1 404 ? 49.317 38.364 186.346 1.00 19.83 404 PRO A N 1
ATOM 2952 C CA . PRO A 1 404 ? 49.015 39.481 185.452 1.00 19.14 404 PRO A CA 1
ATOM 2953 C C . PRO A 1 404 ? 49.772 40.787 185.786 1.00 18.39 404 PRO A C 1
ATOM 2954 O O . PRO A 1 404 ? 50.106 41.073 186.927 1.00 18.11 404 PRO A O 1
ATOM 2958 N N . VAL A 1 405 ? 50.032 41.559 184.762 1.00 18.55 405 VAL A N 1
ATOM 2959 C CA . VAL A 1 405 ? 50.852 42.762 184.851 1.00 19.52 405 VAL A CA 1
ATOM 2960 C C . VAL A 1 405 ? 50.102 43.940 184.272 1.00 19.57 405 VAL A C 1
ATOM 2961 O O . VAL A 1 405 ? 49.374 43.794 183.289 1.00 20.50 405 VAL A O 1
ATOM 2965 N N . GLN A 1 406 ? 50.307 45.108 184.846 1.00 19.97 406 GLN A N 1
ATOM 2966 C CA . GLN A 1 406 ? 49.715 46.329 184.315 1.00 19.69 406 GLN A CA 1
ATOM 2967 C C . GLN A 1 406 ? 50.612 47.384 184.768 1.00 21.39 406 GLN A C 1
ATOM 2968 O O . GLN A 1 406 ? 51.522 47.108 185.525 1.00 21.68 406 GLN A O 1
ATOM 2974 N N . GLU A 1 407 ? 50.316 48.616 184.361 1.00 24.98 407 GLU A N 1
ATOM 2975 C CA . GLU A 1 407 ? 51.091 49.808 184.753 1.00 27.63 407 GLU A CA 1
ATOM 2976 C C . GLU A 1 407 ? 52.582 49.648 184.536 1.00 28.24 407 GLU A C 1
ATOM 2977 O O . GLU A 1 407 ? 53.363 49.982 185.416 1.00 28.95 407 GLU A O 1
ATOM 2983 N N . VAL A 1 408 ? 52.953 49.154 183.354 1.00 29.77 408 VAL A N 1
ATOM 2984 C CA . VAL A 1 408 ? 54.356 49.095 182.894 1.00 31.62 408 VAL A CA 1
ATOM 2985 C C . VAL A 1 408 ? 54.435 49.779 181.534 1.00 32.06 408 VAL A C 1
ATOM 2986 O O . VAL A 1 408 ? 53.419 49.933 180.876 1.00 30.62 408 VAL A O 1
ATOM 2990 N N . THR A 1 409 ? 55.622 50.208 181.121 1.00 34.92 409 THR A N 1
ATOM 2991 C CA . THR A 1 409 ? 55.792 50.686 179.755 1.00 38.38 409 THR A CA 1
ATOM 2992 C C . THR A 1 409 ? 56.900 49.864 179.108 1.00 39.36 409 THR A C 1
ATOM 2993 O O . THR A 1 409 ? 57.760 49.338 179.814 1.00 47.33 409 THR A O 1
ATOM 2997 N N . ILE A 1 410 ? 56.849 49.729 177.777 1.00 36.52 410 ILE A N 1
ATOM 2998 C CA . ILE A 1 410 ? 57.879 49.021 177.007 1.00 32.98 410 ILE A CA 1
ATOM 2999 C C . ILE A 1 410 ? 58.507 49.980 176.006 1.00 31.00 410 ILE A C 1
ATOM 3000 O O . ILE A 1 410 ? 57.822 50.831 175.433 1.00 30.28 410 ILE A O 1
ATOM 3005 N N . ALA A 1 411 ? 59.819 49.857 175.827 1.00 32.25 411 ALA A N 1
ATOM 3006 C CA . ALA A 1 411 ? 60.597 50.774 174.974 1.00 34.56 411 ALA A CA 1
ATOM 3007 C C . ALA A 1 411 ? 61.652 50.033 174.096 1.00 34.86 411 ALA A C 1
ATOM 3008 O O . ALA A 1 411 ? 62.226 48.999 174.485 1.00 29.16 411 ALA A O 1
ATOM 3010 N N . ALA A 1 412 ? 61.893 50.592 172.913 1.00 34.39 412 ALA A N 1
ATOM 3011 C CA . ALA A 1 412 ? 62.966 50.143 172.020 1.00 33.32 412 ALA A CA 1
ATOM 3012 C C . ALA A 1 412 ? 62.872 50.971 170.751 1.00 32.96 412 ALA A C 1
ATOM 3013 O O . ALA A 1 412 ? 61.882 51.650 170.523 1.00 35.08 412 ALA A O 1
ATOM 3015 N N . ASN A 1 413 ? 63.873 50.914 169.896 1.00 32.02 413 ASN A N 1
ATOM 3016 C CA . ASN A 1 413 ? 63.666 51.431 168.566 1.00 30.93 413 ASN A CA 1
ATOM 3017 C C . ASN A 1 413 ? 63.203 50.281 167.726 1.00 29.43 413 ASN A C 1
ATOM 3018 O O . ASN A 1 413 ? 63.743 49.175 167.868 1.00 27.61 413 ASN A O 1
ATOM 3023 N N . LEU A 1 414 ? 62.226 50.545 166.856 1.00 25.70 414 LEU A N 1
ATOM 3024 C CA . LEU A 1 414 ? 61.674 49.521 166.005 1.00 24.88 414 LEU A CA 1
ATOM 3025 C C . LEU A 1 414 ? 62.724 48.884 165.115 1.00 25.19 414 LEU A C 1
ATOM 3026 O O . LEU A 1 414 ? 62.738 47.658 164.874 1.00 24.91 414 LEU A O 1
ATOM 3031 N N . ARG A 1 415 ? 63.628 49.716 164.650 1.00 26.11 415 ARG A N 1
ATOM 3032 C CA . ARG A 1 415 ? 64.731 49.253 163.824 1.00 27.35 415 ARG A CA 1
ATOM 3033 C C . ARG A 1 415 ? 65.393 48.037 164.491 1.00 29.05 415 ARG A C 1
ATOM 3034 O O . ARG A 1 415 ? 65.537 46.982 163.873 1.00 25.10 415 ARG A O 1
ATOM 3042 N N . ASP A 1 416 ? 65.724 48.190 165.779 1.00 35.16 416 ASP A N 1
ATOM 3043 C CA . ASP A 1 416 ? 66.399 47.133 166.559 1.00 39.02 416 ASP A CA 1
ATOM 3044 C C . ASP A 1 416 ? 65.370 46.051 166.909 1.00 34.61 416 ASP A C 1
ATOM 3045 O O . ASP A 1 416 ? 65.637 44.870 166.892 1.00 32.59 416 ASP A O 1
ATOM 3050 N N . LEU A 1 417 ? 64.175 46.474 167.234 1.00 31.00 417 LEU A N 1
ATOM 3051 C CA . LEU A 1 417 ? 63.202 45.535 167.624 1.00 31.64 417 LEU A CA 1
ATOM 3052 C C . LEU A 1 417 ? 63.070 44.453 166.521 1.00 32.30 417 LEU A C 1
ATOM 3053 O O . LEU A 1 417 ? 63.204 43.258 166.806 1.00 27.85 417 LEU A O 1
ATOM 3058 N N . PHE A 1 418 ? 62.799 44.890 165.283 1.00 31.12 418 PHE A N 1
ATOM 3059 C CA . PHE A 1 418 ? 62.619 43.979 164.181 1.00 30.46 418 PHE A CA 1
ATOM 3060 C C . PHE A 1 418 ? 63.816 43.054 163.969 1.00 31.98 418 PHE A C 1
ATOM 3061 O O . PHE A 1 418 ? 63.640 41.880 163.620 1.00 35.11 418 PHE A O 1
ATOM 3069 N N . ARG A 1 419 ? 65.016 43.586 164.100 1.00 30.80 419 ARG A N 1
ATOM 3070 C CA . ARG A 1 419 ? 66.204 42.741 164.047 1.00 34.68 419 ARG A CA 1
ATOM 3071 C C . ARG A 1 419 ? 66.240 41.692 165.166 1.00 36.17 419 ARG A C 1
ATOM 3072 O O . ARG A 1 419 ? 66.786 40.621 164.988 1.00 34.01 419 ARG A O 1
ATOM 3080 N N . ARG A 1 420 ? 65.624 41.994 166.302 1.00 40.94 420 ARG A N 1
ATOM 3081 C CA . ARG A 1 420 ? 65.708 41.135 167.467 1.00 40.78 420 ARG A CA 1
ATOM 3082 C C . ARG A 1 420 ? 64.584 40.076 167.543 1.00 34.14 420 ARG A C 1
ATOM 3083 O O . ARG A 1 420 ? 64.489 39.329 168.526 1.00 31.65 420 ARG A O 1
ATOM 3091 N N . ILE A 1 421 ? 63.750 39.981 166.512 1.00 27.65 421 ILE A N 1
ATOM 3092 C CA . ILE A 1 421 ? 62.709 38.978 166.558 1.00 24.49 421 ILE A CA 1
ATOM 3093 C C . ILE A 1 421 ? 63.331 37.592 166.611 1.00 22.96 421 ILE A C 1
ATOM 3094 O O . ILE A 1 421 ? 64.127 37.213 165.778 1.00 22.08 421 ILE A O 1
ATOM 3099 N N . VAL A 1 422 ? 62.960 36.857 167.628 1.00 21.35 422 VAL A N 1
ATOM 3100 C CA . VAL A 1 422 ? 63.492 35.533 167.843 1.00 21.87 422 VAL A CA 1
ATOM 3101 C C . VAL A 1 422 ? 62.637 34.457 167.153 1.00 20.69 422 VAL A C 1
ATOM 3102 O O . VAL A 1 422 ? 63.151 33.463 166.719 1.00 20.94 422 VAL A O 1
ATOM 3106 N N . ALA A 1 423 ? 61.324 34.619 167.145 1.00 19.70 423 ALA A N 1
ATOM 3107 C CA . ALA A 1 423 ? 60.426 33.694 166.424 1.00 19.87 423 ALA A CA 1
ATOM 3108 C C . ALA A 1 423 ? 59.090 34.323 166.104 1.00 19.51 423 ALA A C 1
ATOM 3109 O O . ALA A 1 423 ? 58.730 35.348 166.652 1.00 20.54 423 ALA A O 1
ATOM 3111 N N . VAL A 1 424 ? 58.341 33.709 165.223 1.00 19.82 424 VAL A N 1
ATOM 3112 C CA . VAL A 1 424 ? 56.977 34.091 165.001 1.00 18.99 424 VAL A CA 1
ATOM 3113 C C . VAL A 1 424 ? 56.153 32.837 165.042 1.00 18.96 424 VAL A C 1
ATOM 3114 O O . VAL A 1 424 ? 56.410 31.920 164.345 1.00 18.82 424 VAL A O 1
ATOM 3118 N N . GLY A 1 425 ? 55.155 32.838 165.891 1.00 18.82 425 GLY A N 1
ATOM 3119 C CA . GLY A 1 425 ? 54.286 31.731 166.100 1.00 20.13 425 GLY A CA 1
ATOM 3120 C C . GLY A 1 425 ? 53.231 31.423 165.095 1.00 21.14 425 GLY A C 1
ATOM 3121 O O . GLY A 1 425 ? 52.782 32.235 164.378 1.00 22.50 425 GLY A O 1
ATOM 3122 N N . LYS A 1 426 ? 52.807 30.191 165.126 1.00 20.73 426 LYS A N 1
ATOM 3123 C CA . LYS A 1 426 ? 51.797 29.700 164.269 1.00 20.16 426 LYS A CA 1
ATOM 3124 C C . LYS A 1 426 ? 50.431 29.998 164.793 1.00 19.67 426 LYS A C 1
ATOM 3125 O O . LYS A 1 426 ? 49.482 29.640 164.211 1.00 19.08 426 LYS A O 1
ATOM 3131 N N . ASP A 1 427 ? 50.336 30.719 165.878 1.00 20.68 427 ASP A N 1
ATOM 3132 C CA . ASP A 1 427 ? 49.047 31.144 166.352 1.00 20.58 427 ASP A CA 1
ATOM 3133 C C . ASP A 1 427 ? 48.564 32.413 165.682 1.00 20.38 427 ASP A C 1
ATOM 3134 O O . ASP A 1 427 ? 48.481 33.428 166.274 1.00 20.55 427 ASP A O 1
ATOM 3139 N N . ILE A 1 428 ? 48.233 32.285 164.424 1.00 19.74 428 ILE A N 1
ATOM 3140 C CA . ILE A 1 428 ? 47.860 33.334 163.506 1.00 19.83 428 ILE A CA 1
ATOM 3141 C C . ILE A 1 428 ? 46.491 33.979 163.551 1.00 19.58 428 ILE A C 1
ATOM 3142 O O . ILE A 1 428 ? 45.486 33.353 163.523 1.00 18.90 428 ILE A O 1
ATOM 3147 N N . GLU A 1 429 ? 46.544 35.301 163.665 1.00 19.23 429 GLU A N 1
ATOM 3148 C CA . GLU A 1 429 ? 45.358 36.120 163.691 1.00 19.64 429 GLU A CA 1
ATOM 3149 C C . GLU A 1 429 ? 44.724 36.077 162.316 1.00 20.42 429 GLU A C 1
ATOM 3150 O O . GLU A 1 429 ? 45.401 36.158 161.290 1.00 19.02 429 GLU A O 1
ATOM 3156 N N . ARG A 1 430 ? 43.410 35.953 162.318 1.00 24.29 430 ARG A N 1
ATOM 3157 C CA . ARG A 1 430 ? 42.607 35.927 161.109 1.00 24.90 430 ARG A CA 1
ATOM 3158 C C . ARG A 1 430 ? 41.507 36.991 160.987 1.00 21.93 430 ARG A C 1
ATOM 3159 O O . ARG A 1 430 ? 40.670 36.898 160.181 1.00 22.88 430 ARG A O 1
ATOM 3167 N N . ARG A 1 431 ? 41.498 38.002 161.793 1.00 19.40 431 ARG A N 1
ATOM 3168 C CA . ARG A 1 431 ? 40.384 38.901 161.787 1.00 20.90 431 ARG A CA 1
ATOM 3169 C C . ARG A 1 431 ? 40.586 40.247 161.043 1.00 22.19 431 ARG A C 1
ATOM 3170 O O . ARG A 1 431 ? 39.884 41.188 161.229 1.00 23.90 431 ARG A O 1
ATOM 3178 N N . GLY A 1 432 ? 41.570 40.308 160.199 1.00 21.41 432 GLY A N 1
ATOM 3179 C CA . GLY A 1 432 ? 41.812 41.484 159.429 1.00 17.78 432 GLY A CA 1
ATOM 3180 C C . GLY A 1 432 ? 42.727 41.181 158.256 1.00 18.31 432 GLY A C 1
ATOM 3181 O O . GLY A 1 432 ? 42.810 40.066 157.757 1.00 19.56 432 GLY A O 1
ATOM 3182 N N . ASN A 1 433 ? 43.511 42.178 157.918 1.00 18.80 433 ASN A N 1
ATOM 3183 C CA . ASN A 1 433 ? 44.318 42.250 156.726 1.00 19.76 433 ASN A CA 1
ATOM 3184 C C . ASN A 1 433 ? 45.759 41.824 156.915 1.00 20.61 433 ASN A C 1
ATOM 3185 O O . ASN A 1 433 ? 46.540 41.919 155.986 1.00 22.73 433 ASN A O 1
ATOM 3190 N N . LEU A 1 434 ? 46.134 41.419 158.115 1.00 20.83 434 LEU A N 1
ATOM 3191 C CA . LEU A 1 434 ? 47.526 41.189 158.467 1.00 20.32 434 LEU A CA 1
ATOM 3192 C C . LEU A 1 434 ? 47.624 39.898 159.317 1.00 21.38 434 LEU A C 1
ATOM 3193 O O . LEU A 1 434 ? 47.179 39.870 160.478 1.00 24.50 434 LEU A O 1
ATOM 3198 N N . HIS A 1 435 ? 48.098 38.831 158.734 1.00 20.03 435 HIS A N 1
ATOM 3199 C CA . HIS A 1 435 ? 48.191 37.604 159.457 1.00 22.11 435 HIS A CA 1
ATOM 3200 C C . HIS A 1 435 ? 49.541 37.350 160.046 1.00 26.56 435 HIS A C 1
ATOM 3201 O O . HIS A 1 435 ? 50.425 36.887 159.383 1.00 27.86 435 HIS A O 1
ATOM 3208 N N . THR A 1 436 ? 49.651 37.610 161.327 1.00 23.61 436 THR A N 1
ATOM 3209 C CA . THR A 1 436 ? 50.811 37.320 162.096 1.00 25.34 436 THR A CA 1
ATOM 3210 C C . THR A 1 436 ? 50.450 36.348 163.223 1.00 27.86 436 THR A C 1
ATOM 3211 O O . THR A 1 436 ? 49.306 36.328 163.696 1.00 31.39 436 THR A O 1
ATOM 3215 N N . GLY A 1 437 ? 51.422 35.556 163.666 1.00 26.20 437 GLY A N 1
ATOM 3216 C CA . GLY A 1 437 ? 51.282 34.827 164.925 1.00 25.87 437 GLY A CA 1
ATOM 3217 C C . GLY A 1 437 ? 51.893 35.690 166.021 1.00 25.04 437 GLY A C 1
ATOM 3218 O O . GLY A 1 437 ? 52.166 36.868 165.784 1.00 25.73 437 GLY A O 1
ATOM 3219 N N . SER A 1 438 ? 52.090 35.122 167.213 1.00 24.01 438 SER A N 1
ATOM 3220 C CA . SER A 1 438 ? 52.765 35.808 168.314 1.00 22.55 438 SER A CA 1
ATOM 3221 C C . SER A 1 438 ? 54.243 36.036 168.004 1.00 21.77 438 SER A C 1
ATOM 3222 O O . SER A 1 438 ? 54.904 35.246 167.342 1.00 20.33 438 SER A O 1
ATOM 3225 N N . VAL A 1 439 ? 54.753 37.158 168.488 1.00 22.15 439 VAL A N 1
ATOM 3226 C CA . VAL A 1 439 ? 56.089 37.615 168.124 1.00 21.39 439 VAL A CA 1
ATOM 3227 C C . VAL A 1 439 ? 56.948 37.723 169.356 1.00 21.62 439 VAL A C 1
ATOM 3228 O O . VAL A 1 439 ? 56.635 38.522 170.264 1.00 21.43 439 VAL A O 1
ATOM 3232 N N . LEU A 1 440 ? 58.004 36.906 169.392 1.00 21.75 440 LEU A N 1
ATOM 3233 C CA . LEU A 1 440 ? 58.961 36.879 170.497 1.00 22.23 440 LEU A CA 1
ATOM 3234 C C . LEU A 1 440 ? 60.115 37.810 170.166 1.00 23.86 440 LEU A C 1
ATOM 3235 O O . LEU A 1 440 ? 60.798 37.610 169.167 1.00 27.15 440 LEU A O 1
ATOM 3240 N N . VAL A 1 441 ? 60.330 38.828 170.987 1.00 24.74 441 VAL A N 1
ATOM 3241 C CA . VAL A 1 441 ? 61.423 39.773 170.785 1.00 26.23 441 VAL A CA 1
ATOM 3242 C C . VAL A 1 441 ? 62.519 39.470 171.808 1.00 29.09 441 VAL A C 1
ATOM 3243 O O . VAL A 1 441 ? 62.243 39.262 172.960 1.00 32.08 441 VAL A O 1
ATOM 3247 N N . GLU A 1 442 ? 63.765 39.433 171.376 1.00 32.84 442 GLU A N 1
ATOM 3248 C CA . GLU A 1 442 ? 64.865 39.053 172.231 1.00 36.23 442 GLU A CA 1
ATOM 3249 C C . GLU A 1 442 ? 64.870 39.841 173.528 1.00 36.10 442 GLU A C 1
ATOM 3250 O O . GLU A 1 442 ? 64.974 39.265 174.585 1.00 37.98 442 GLU A O 1
ATOM 3256 N N . SER A 1 443 ? 64.785 41.161 173.452 1.00 38.75 443 SER A N 1
ATOM 3257 C CA . SER A 1 443 ? 64.799 42.000 174.657 1.00 37.93 443 SER A CA 1
ATOM 3258 C C . SER A 1 443 ? 64.239 43.356 174.361 1.00 38.20 443 SER A C 1
ATOM 3259 O O . SER A 1 443 ? 64.318 43.868 173.227 1.00 35.94 443 SER A O 1
ATOM 3278 N N . VAL A 1 446 ? 61.568 47.049 179.741 1.00 34.41 446 VAL A N 1
ATOM 3279 C CA . VAL A 1 446 ? 60.310 47.072 180.489 1.00 34.32 446 VAL A CA 1
ATOM 3280 C C . VAL A 1 446 ? 60.457 47.903 181.760 1.00 34.00 446 VAL A C 1
ATOM 3281 O O . VAL A 1 446 ? 61.293 47.563 182.598 1.00 33.65 446 VAL A O 1
ATOM 3285 N N . ALA A 1 447 ? 59.654 48.961 181.909 1.00 35.04 447 ALA A N 1
ATOM 3286 C CA . ALA A 1 447 ? 59.783 49.887 183.054 1.00 38.80 447 ALA A CA 1
ATOM 3287 C C . ALA A 1 447 ? 58.505 49.961 183.933 1.00 44.94 447 ALA A C 1
ATOM 3288 O O . ALA A 1 447 ? 57.401 50.160 183.395 1.00 44.03 447 ALA A O 1
ATOM 3290 N N . GLY A 1 448 ? 58.673 49.853 185.261 1.00 51.52 448 GLY A N 1
ATOM 3291 C CA . GLY A 1 448 ? 57.561 49.904 186.232 1.00 63.02 448 GLY A CA 1
ATOM 3292 C C . GLY A 1 448 ? 58.020 50.158 187.659 1.00 79.02 448 GLY A C 1
ATOM 3293 O O . GLY A 1 448 ? 59.166 49.871 188.000 1.00 96.09 448 GLY A O 1
ATOM 3294 N N . ARG A 1 449 ? 57.147 50.730 188.490 1.00 77.85 449 ARG A N 1
ATOM 3295 C CA . ARG A 1 449 ? 57.610 51.331 189.750 1.00 82.44 449 ARG A CA 1
ATOM 3296 C C . ARG A 1 449 ? 56.961 50.783 190.989 1.00 74.98 449 ARG A C 1
ATOM 3297 O O . ARG A 1 449 ? 57.682 50.543 191.955 1.00 74.44 449 ARG A O 1
ATOM 3299 N N . VAL B 1 8 ? 48.351 13.002 135.009 1.00 49.25 8 VAL B N 1
ATOM 3300 C CA . VAL B 1 8 ? 46.842 12.779 135.055 1.00 51.45 8 VAL B CA 1
ATOM 3301 C C . VAL B 1 8 ? 45.989 14.064 135.002 1.00 55.91 8 VAL B C 1
ATOM 3302 O O . VAL B 1 8 ? 45.681 14.724 136.027 1.00 51.85 8 VAL B O 1
ATOM 3306 N N . GLY B 1 9 ? 45.612 14.396 133.774 1.00 59.12 9 GLY B N 1
ATOM 3307 C CA . GLY B 1 9 ? 44.764 15.535 133.478 1.00 58.39 9 GLY B CA 1
ATOM 3308 C C . GLY B 1 9 ? 44.254 15.449 132.052 1.00 54.91 9 GLY B C 1
ATOM 3309 O O . GLY B 1 9 ? 44.100 14.377 131.496 1.00 58.24 9 GLY B O 1
ATOM 3310 N N . PRO B 1 10 ? 43.994 16.586 131.436 1.00 57.52 10 PRO B N 1
ATOM 3311 C CA . PRO B 1 10 ? 43.471 16.542 130.078 1.00 60.70 10 PRO B CA 1
ATOM 3312 C C . PRO B 1 10 ? 44.487 16.040 129.053 1.00 59.32 10 PRO B C 1
ATOM 3313 O O . PRO B 1 10 ? 44.098 15.451 128.039 1.00 53.95 10 PRO B O 1
ATOM 3317 N N . SER B 1 11 ? 45.769 16.321 129.318 1.00 63.71 11 SER B N 1
ATOM 3318 C CA . SER B 1 11 ? 46.883 15.959 128.437 1.00 53.21 11 SER B CA 1
ATOM 3319 C C . SER B 1 11 ? 46.956 14.443 128.223 1.00 47.23 11 SER B C 1
ATOM 3320 O O . SER B 1 11 ? 47.367 14.016 127.155 1.00 50.07 11 SER B O 1
ATOM 3323 N N . VAL B 1 12 ? 46.560 13.643 129.219 1.00 40.26 12 VAL B N 1
ATOM 3324 C CA . VAL B 1 12 ? 46.564 12.178 129.073 1.00 38.71 12 VAL B CA 1
ATOM 3325 C C . VAL B 1 12 ? 45.312 11.554 128.423 1.00 38.31 12 VAL B C 1
ATOM 3326 O O . VAL B 1 12 ? 45.348 10.384 128.013 1.00 37.50 12 VAL B O 1
ATOM 3330 N N . LEU B 1 13 ? 44.214 12.310 128.327 1.00 35.85 13 LEU B N 1
ATOM 3331 C CA . LEU B 1 13 ? 42.972 11.785 127.741 1.00 33.32 13 LEU B CA 1
ATOM 3332 C C . LEU B 1 13 ? 43.190 11.043 126.446 1.00 37.43 13 LEU B C 1
ATOM 3333 O O . LEU B 1 13 ? 42.732 9.904 126.311 1.00 45.53 13 LEU B O 1
ATOM 3338 N N . PRO B 1 14 ? 43.885 11.668 125.482 1.00 36.46 14 PRO B N 1
ATOM 3339 C CA . PRO B 1 14 ? 44.029 10.973 124.208 1.00 33.80 14 PRO B CA 1
ATOM 3340 C C . PRO B 1 14 ? 44.609 9.518 124.275 1.00 34.98 14 PRO B C 1
ATOM 3341 O O . PRO B 1 14 ? 44.207 8.650 123.477 1.00 31.82 14 PRO B O 1
ATOM 3345 N N . ASP B 1 15 ? 45.510 9.252 125.225 1.00 37.42 15 ASP B N 1
ATOM 3346 C CA . ASP B 1 15 ? 46.033 7.880 125.448 1.00 38.94 15 ASP B CA 1
ATOM 3347 C C . ASP B 1 15 ? 44.962 6.927 125.919 1.00 37.15 15 ASP B C 1
ATOM 3348 O O . ASP B 1 15 ? 44.988 5.748 125.603 1.00 36.18 15 ASP B O 1
ATOM 3353 N N . LEU B 1 16 ? 44.061 7.442 126.742 1.00 35.11 16 LEU B N 1
ATOM 3354 C CA . LEU B 1 16 ? 42.987 6.635 127.264 1.00 33.33 16 LEU B CA 1
ATOM 3355 C C . LEU B 1 16 ? 41.929 6.437 126.190 1.00 33.90 16 LEU B C 1
ATOM 3356 O O . LEU B 1 16 ? 41.281 5.379 126.135 1.00 31.69 16 LEU B O 1
ATOM 3361 N N . ARG B 1 17 ? 41.731 7.395 125.335 1.00 35.45 17 ARG B N 1
ATOM 3362 C CA . ARG B 1 17 ? 40.801 7.167 124.284 1.00 39.05 17 ARG B CA 1
ATOM 3363 C C . ARG B 1 17 ? 41.330 6.071 123.427 1.00 38.15 17 ARG B C 1
ATOM 3364 O O . ARG B 1 17 ? 40.595 5.246 122.979 1.00 36.76 17 ARG B O 1
ATOM 3372 N N . GLU B 1 18 ? 42.626 6.088 123.178 1.00 39.14 18 GLU B N 1
ATOM 3373 C CA . GLU B 1 18 ? 43.249 5.138 122.276 1.00 40.55 18 GLU B CA 1
ATOM 3374 C C . GLU B 1 18 ? 43.102 3.762 122.913 1.00 43.24 18 GLU B C 1
ATOM 3375 O O . GLU B 1 18 ? 42.826 2.762 122.230 1.00 42.58 18 GLU B O 1
ATOM 3381 N N . GLN B 1 19 ? 43.269 3.713 124.234 1.00 42.96 19 GLN B N 1
ATOM 3382 C CA . GLN B 1 19 ? 43.079 2.480 124.959 1.00 39.45 19 GLN B CA 1
ATOM 3383 C C . GLN B 1 19 ? 41.657 1.957 124.803 1.00 34.01 19 GLN B C 1
ATOM 3384 O O . GLN B 1 19 ? 41.453 0.772 124.506 1.00 34.00 19 GLN B O 1
ATOM 3390 N N . VAL B 1 20 ? 40.676 2.830 124.963 1.00 29.31 20 VAL B N 1
ATOM 3391 C CA . VAL B 1 20 ? 39.290 2.418 124.809 1.00 28.15 20 VAL B CA 1
ATOM 3392 C C . VAL B 1 20 ? 39.035 1.873 123.385 1.00 27.76 20 VAL B C 1
ATOM 3393 O O . VAL B 1 20 ? 38.491 0.784 123.216 1.00 24.79 20 VAL B O 1
ATOM 3397 N N . GLU B 1 21 ? 39.489 2.591 122.365 1.00 29.65 21 GLU B N 1
ATOM 3398 C CA . GLU B 1 21 ? 39.411 2.072 120.989 1.00 33.45 21 GLU B CA 1
ATOM 3399 C C . GLU B 1 21 ? 40.002 0.629 120.858 1.00 33.15 21 GLU B C 1
ATOM 3400 O O . GLU B 1 21 ? 39.414 -0.252 120.212 1.00 36.66 21 GLU B O 1
ATOM 3406 N N . GLN B 1 22 ? 41.149 0.382 121.476 1.00 30.44 22 GLN B N 1
ATOM 3407 C CA . GLN B 1 22 ? 41.795 -0.903 121.338 1.00 30.57 22 GLN B CA 1
ATOM 3408 C C . GLN B 1 22 ? 41.000 -2.005 121.977 1.00 28.23 22 GLN B C 1
ATOM 3409 O O . GLN B 1 22 ? 40.937 -3.074 121.443 1.00 26.68 22 GLN B O 1
ATOM 3415 N N . ILE B 1 23 ? 40.375 -1.718 123.120 1.00 25.92 23 ILE B N 1
ATOM 3416 C CA . ILE B 1 23 ? 39.529 -2.695 123.801 1.00 22.59 23 ILE B CA 1
ATOM 3417 C C . ILE B 1 23 ? 38.292 -2.979 122.944 1.00 22.66 23 ILE B C 1
ATOM 3418 O O . ILE B 1 23 ? 37.912 -4.134 122.724 1.00 24.13 23 ILE B O 1
ATOM 3423 N N . ILE B 1 24 ? 37.643 -1.941 122.442 1.00 21.92 24 ILE B N 1
ATOM 3424 C CA . ILE B 1 24 ? 36.467 -2.143 121.599 1.00 21.61 24 ILE B CA 1
ATOM 3425 C C . ILE B 1 24 ? 36.830 -3.009 120.356 1.00 22.39 24 ILE B C 1
ATOM 3426 O O . ILE B 1 24 ? 36.105 -3.990 119.999 1.00 20.52 24 ILE B O 1
ATOM 3431 N N . ALA B 1 25 ? 37.950 -2.682 119.764 1.00 21.74 25 ALA B N 1
ATOM 3432 C CA . ALA B 1 25 ? 38.384 -3.383 118.621 1.00 22.43 25 ALA B CA 1
ATOM 3433 C C . ALA B 1 25 ? 38.640 -4.826 118.921 1.00 22.22 25 ALA B C 1
ATOM 3434 O O . ALA B 1 25 ? 38.311 -5.662 118.164 1.00 23.21 25 ALA B O 1
ATOM 3436 N N . GLU B 1 26 ? 39.255 -5.096 120.028 1.00 22.68 26 GLU B N 1
ATOM 3437 C CA . GLU B 1 26 ? 39.629 -6.413 120.411 1.00 24.54 26 GLU B CA 1
ATOM 3438 C C . GLU B 1 26 ? 38.447 -7.331 120.683 1.00 24.76 26 GLU B C 1
ATOM 3439 O O . GLU B 1 26 ? 38.481 -8.495 120.458 1.00 23.02 26 GLU B O 1
ATOM 3445 N N . ALA B 1 27 ? 37.411 -6.779 121.235 1.00 25.64 27 ALA B N 1
ATOM 3446 C CA . ALA B 1 27 ? 36.205 -7.495 121.443 1.00 25.70 27 ALA B CA 1
ATOM 3447 C C . ALA B 1 27 ? 35.574 -7.877 120.141 1.00 26.25 27 ALA B C 1
ATOM 3448 O O . ALA B 1 27 ? 35.028 -8.927 119.971 1.00 26.45 27 ALA B O 1
ATOM 3450 N N . ARG B 1 28 ? 35.609 -6.968 119.219 1.00 26.49 28 ARG B N 1
ATOM 3451 C CA . ARG B 1 28 ? 35.127 -7.274 117.931 1.00 28.22 28 ARG B CA 1
ATOM 3452 C C . ARG B 1 28 ? 35.963 -8.328 117.260 1.00 27.95 28 ARG B C 1
ATOM 3453 O O . ARG B 1 28 ? 35.449 -9.172 116.595 1.00 26.17 28 ARG B O 1
ATOM 3461 N N . ARG B 1 29 ? 37.252 -8.260 117.423 1.00 26.63 29 ARG B N 1
ATOM 3462 C CA . ARG B 1 29 ? 38.083 -9.219 116.811 1.00 28.47 29 ARG B CA 1
ATOM 3463 C C . ARG B 1 29 ? 37.692 -10.550 117.364 1.00 27.70 29 ARG B C 1
ATOM 3464 O O . ARG B 1 29 ? 37.726 -11.546 116.721 1.00 25.22 29 ARG B O 1
ATOM 3472 N N . GLN B 1 30 ? 37.334 -10.560 118.606 1.00 27.54 30 GLN B N 1
ATOM 3473 C CA . GLN B 1 30 ? 37.051 -11.769 119.261 1.00 29.41 30 GLN B CA 1
ATOM 3474 C C . GLN B 1 30 ? 35.650 -12.354 119.096 1.00 30.83 30 GLN B C 1
ATOM 3475 O O . GLN B 1 30 ? 35.370 -13.375 119.626 1.00 37.59 30 GLN B O 1
ATOM 3481 N N . GLY B 1 31 ? 34.767 -11.724 118.368 1.00 32.74 31 GLY B N 1
ATOM 3482 C CA . GLY B 1 31 ? 33.415 -12.214 118.237 1.00 30.29 31 GLY B CA 1
ATOM 3483 C C . GLY B 1 31 ? 32.242 -11.590 118.979 1.00 26.97 31 GLY B C 1
ATOM 3484 O O . GLY B 1 31 ? 31.143 -12.001 118.805 1.00 23.20 31 GLY B O 1
ATOM 3485 N N . ALA B 1 32 ? 32.488 -10.587 119.789 1.00 27.74 32 ALA B N 1
ATOM 3486 C CA . ALA B 1 32 ? 31.451 -9.888 120.499 1.00 27.14 32 ALA B CA 1
ATOM 3487 C C . ALA B 1 32 ? 30.580 -9.078 119.567 1.00 27.41 32 ALA B C 1
ATOM 3488 O O . ALA B 1 32 ? 31.041 -8.574 118.584 1.00 24.97 32 ALA B O 1
ATOM 3490 N N . SER B 1 33 ? 29.299 -9.013 119.873 1.00 26.87 33 SER B N 1
ATOM 3491 C CA . SER B 1 33 ? 28.373 -8.337 119.025 1.00 26.43 33 SER B CA 1
ATOM 3492 C C . SER B 1 33 ? 28.202 -6.851 119.326 1.00 24.65 33 SER B C 1
ATOM 3493 O O . SER B 1 33 ? 27.805 -6.090 118.510 1.00 22.57 33 SER B O 1
ATOM 3496 N N . ALA B 1 34 ? 28.557 -6.471 120.527 1.00 24.65 34 ALA B N 1
ATOM 3497 C CA . ALA B 1 34 ? 28.564 -5.130 120.965 1.00 23.17 34 ALA B CA 1
ATOM 3498 C C . ALA B 1 34 ? 29.389 -5.086 122.189 1.00 22.92 34 ALA B C 1
ATOM 3499 O O . ALA B 1 34 ? 29.627 -6.063 122.781 1.00 22.97 34 ALA B O 1
ATOM 3501 N N . CYS B 1 35 ? 29.812 -3.878 122.556 1.00 23.48 35 CYS B N 1
ATOM 3502 C CA . CYS B 1 35 ? 30.579 -3.673 123.777 1.00 22.95 35 CYS B CA 1
ATOM 3503 C C . CYS B 1 35 ? 30.466 -2.261 124.365 1.00 23.23 35 CYS B C 1
ATOM 3504 O O . CYS B 1 35 ? 30.196 -1.288 123.662 1.00 25.03 35 CYS B O 1
ATOM 3507 N N . GLU B 1 36 ? 30.714 -2.166 125.661 1.00 23.79 36 GLU B N 1
ATOM 3508 C CA . GLU B 1 36 ? 30.774 -0.969 126.447 1.00 23.33 36 GLU B CA 1
ATOM 3509 C C . GLU B 1 36 ? 32.081 -0.993 127.190 1.00 23.15 36 GLU B C 1
ATOM 3510 O O . GLU B 1 36 ? 32.390 -1.954 127.797 1.00 21.84 36 GLU B O 1
ATOM 3516 N N . VAL B 1 37 ? 32.857 0.067 127.181 1.00 22.89 37 VAL B N 1
ATOM 3517 C CA . VAL B 1 37 ? 34.079 0.053 127.947 1.00 22.55 37 VAL B CA 1
ATOM 3518 C C . VAL B 1 37 ? 34.239 1.284 128.771 1.00 23.33 37 VAL B C 1
ATOM 3519 O O . VAL B 1 37 ? 33.838 2.311 128.368 1.00 23.94 37 VAL B O 1
ATOM 3523 N N . ALA B 1 38 ? 34.848 1.164 129.936 1.00 23.91 38 ALA B N 1
ATOM 3524 C CA . ALA B 1 38 ? 35.206 2.309 130.737 1.00 24.53 38 ALA B CA 1
ATOM 3525 C C . ALA B 1 38 ? 36.640 2.246 131.285 1.00 24.33 38 ALA B C 1
ATOM 3526 O O . ALA B 1 38 ? 37.078 1.234 131.702 1.00 19.77 38 ALA B O 1
ATOM 3528 N N . VAL B 1 39 ? 37.363 3.357 131.240 1.00 25.27 39 VAL B N 1
ATOM 3529 C CA . VAL B 1 39 ? 38.714 3.428 131.772 1.00 26.01 39 VAL B CA 1
ATOM 3530 C C . VAL B 1 39 ? 38.795 4.604 132.765 1.00 29.89 39 VAL B C 1
ATOM 3531 O O . VAL B 1 39 ? 38.248 5.711 132.539 1.00 30.25 39 VAL B O 1
ATOM 3535 N N . SER B 1 40 ? 39.514 4.341 133.853 1.00 32.48 40 SER B N 1
ATOM 3536 C CA . SER B 1 40 ? 39.710 5.266 134.961 1.00 31.98 40 SER B CA 1
ATOM 3537 C C . SER B 1 40 ? 41.144 5.334 135.403 1.00 30.25 40 SER B C 1
ATOM 3538 O O . SER B 1 40 ? 41.757 4.319 135.702 1.00 27.82 40 SER B O 1
ATOM 3541 N N . LEU B 1 41 ? 41.645 6.559 135.463 1.00 33.45 41 LEU B N 1
ATOM 3542 C CA . LEU B 1 41 ? 42.926 6.851 136.056 1.00 37.33 41 LEU B CA 1
ATOM 3543 C C . LEU B 1 41 ? 42.599 7.750 137.217 1.00 33.71 41 LEU B C 1
ATOM 3544 O O . LEU B 1 41 ? 41.709 8.542 137.102 1.00 32.12 41 LEU B O 1
ATOM 3549 N N . GLU B 1 42 ? 43.299 7.607 138.332 1.00 34.88 42 GLU B N 1
ATOM 3550 C CA . GLU B 1 42 ? 43.152 8.526 139.450 1.00 34.63 42 GLU B CA 1
ATOM 3551 C C . GLU B 1 42 ? 44.425 8.633 140.272 1.00 33.66 42 GLU B C 1
ATOM 3552 O O . GLU B 1 42 ? 45.121 7.660 140.475 1.00 30.92 42 GLU B O 1
ATOM 3558 N N . GLN B 1 43 ? 44.733 9.819 140.769 1.00 38.32 43 GLN B N 1
ATOM 3559 C CA . GLN B 1 43 ? 45.849 9.931 141.699 1.00 38.46 43 GLN B CA 1
ATOM 3560 C C . GLN B 1 43 ? 45.654 11.062 142.670 1.00 34.06 43 GLN B C 1
ATOM 3561 O O . GLN B 1 43 ? 45.035 12.050 142.349 1.00 34.82 43 GLN B O 1
ATOM 3567 N N . GLY B 1 44 ? 46.218 10.918 143.856 1.00 31.15 44 GLY B N 1
ATOM 3568 C CA . GLY B 1 44 ? 46.253 12.016 144.752 1.00 27.76 44 GLY B CA 1
ATOM 3569 C C . GLY B 1 44 ? 46.903 11.713 146.060 1.00 24.85 44 GLY B C 1
ATOM 3570 O O . GLY B 1 44 ? 47.505 10.687 146.244 1.00 22.57 44 GLY B O 1
ATOM 3571 N N . LEU B 1 45 ? 46.720 12.646 146.978 1.00 23.11 45 LEU B N 1
ATOM 3572 C CA . LEU B 1 45 ? 47.435 12.658 148.193 1.00 23.04 45 LEU B CA 1
ATOM 3573 C C . LEU B 1 45 ? 46.410 12.651 149.296 1.00 22.98 45 LEU B C 1
ATOM 3574 O O . LEU B 1 45 ? 45.392 13.382 149.267 1.00 21.76 45 LEU B O 1
ATOM 3579 N N . SER B 1 46 ? 46.679 11.817 150.286 1.00 22.84 46 SER B N 1
ATOM 3580 C CA . SER B 1 46 ? 45.781 11.732 151.434 1.00 21.91 46 SER B CA 1
ATOM 3581 C C . SER B 1 46 ? 46.576 11.850 152.725 1.00 21.69 46 SER B C 1
ATOM 3582 O O . SER B 1 46 ? 47.525 11.115 152.927 1.00 20.47 46 SER B O 1
ATOM 3585 N N . THR B 1 47 ? 46.218 12.799 153.566 1.00 23.02 47 THR B N 1
ATOM 3586 C CA . THR B 1 47 ? 46.931 13.107 154.777 1.00 24.25 47 THR B CA 1
ATOM 3587 C C . THR B 1 47 ? 46.057 12.953 155.982 1.00 24.46 47 THR B C 1
ATOM 3588 O O . THR B 1 47 ? 44.995 13.418 156.012 1.00 22.83 47 THR B O 1
ATOM 3592 N N . SER B 1 48 ? 46.533 12.279 157.000 1.00 28.15 48 SER B N 1
ATOM 3593 C CA . SER B 1 48 ? 45.761 12.061 158.203 1.00 29.71 48 SER B CA 1
ATOM 3594 C C . SER B 1 48 ? 46.431 12.457 159.503 1.00 29.64 48 SER B C 1
ATOM 3595 O O . SER B 1 48 ? 47.530 12.057 159.727 1.00 32.13 48 SER B O 1
ATOM 3598 N N . VAL B 1 49 ? 45.765 13.196 160.375 1.00 25.66 49 VAL B N 1
ATOM 3599 C CA . VAL B 1 49 ? 46.370 13.575 161.636 1.00 27.88 49 VAL B CA 1
ATOM 3600 C C . VAL B 1 49 ? 45.528 13.310 162.882 1.00 28.76 49 VAL B C 1
ATOM 3601 O O . VAL B 1 49 ? 44.369 13.230 162.810 1.00 29.43 49 VAL B O 1
ATOM 3605 N N . ARG B 1 50 ? 46.132 13.103 164.027 1.00 33.47 50 ARG B N 1
ATOM 3606 C CA . ARG B 1 50 ? 45.318 12.862 165.191 1.00 37.04 50 ARG B CA 1
ATOM 3607 C C . ARG B 1 50 ? 45.933 13.276 166.481 1.00 36.03 50 ARG B C 1
ATOM 3608 O O . ARG B 1 50 ? 47.015 12.908 166.801 1.00 34.18 50 ARG B O 1
ATOM 3616 N N . GLN B 1 51 ? 45.201 14.060 167.233 1.00 38.46 51 GLN B N 1
ATOM 3617 C CA . GLN B 1 51 ? 45.674 14.495 168.507 1.00 36.50 51 GLN B CA 1
ATOM 3618 C C . GLN B 1 51 ? 47.074 15.057 168.399 1.00 40.12 51 GLN B C 1
ATOM 3619 O O . GLN B 1 51 ? 47.907 14.783 169.215 1.00 52.78 51 GLN B O 1
ATOM 3625 N N . GLY B 1 52 ? 47.310 15.864 167.382 1.00 35.32 52 GLY B N 1
ATOM 3626 C CA . GLY B 1 52 ? 48.574 16.503 167.152 1.00 32.17 52 GLY B CA 1
ATOM 3627 C C . GLY B 1 52 ? 49.604 15.678 166.444 1.00 32.76 52 GLY B C 1
ATOM 3628 O O . GLY B 1 52 ? 50.691 16.134 166.176 1.00 31.30 52 GLY B O 1
ATOM 3629 N N . GLU B 1 53 ? 49.255 14.457 166.091 1.00 32.21 53 GLU B N 1
ATOM 3630 C CA . GLU B 1 53 ? 50.183 13.539 165.439 1.00 32.92 53 GLU B CA 1
ATOM 3631 C C . GLU B 1 53 ? 49.853 13.208 164.010 1.00 30.38 53 GLU B C 1
ATOM 3632 O O . GLU B 1 53 ? 48.736 13.065 163.650 1.00 29.88 53 GLU B O 1
ATOM 3638 N N . VAL B 1 54 ? 50.840 13.128 163.167 1.00 28.75 54 VAL B N 1
ATOM 3639 C CA . VAL B 1 54 ? 50.551 12.733 161.822 1.00 29.98 54 VAL B CA 1
ATOM 3640 C C . VAL B 1 54 ? 50.500 11.233 161.703 1.00 33.41 54 VAL B C 1
ATOM 3641 O O . VAL B 1 54 ? 51.361 10.556 162.200 1.00 38.77 54 VAL B O 1
ATOM 3645 N N . GLU B 1 55 ? 49.460 10.698 161.092 1.00 36.25 55 GLU B N 1
ATOM 3646 C CA . GLU B 1 55 ? 49.368 9.267 161.003 1.00 36.44 55 GLU B CA 1
ATOM 3647 C C . GLU B 1 55 ? 49.736 8.679 159.689 1.00 36.50 55 GLU B C 1
ATOM 3648 O O . GLU B 1 55 ? 50.450 7.730 159.636 1.00 42.11 55 GLU B O 1
ATOM 3654 N N . THR B 1 56 ? 49.251 9.248 158.616 1.00 35.30 56 THR B N 1
ATOM 3655 C CA . THR B 1 56 ? 49.686 8.836 157.322 1.00 32.34 56 THR B CA 1
ATOM 3656 C C . THR B 1 56 ? 49.739 9.973 156.398 1.00 27.94 56 THR B C 1
ATOM 3657 O O . THR B 1 56 ? 48.969 10.846 156.463 1.00 28.15 56 THR B O 1
ATOM 3661 N N . VAL B 1 57 ? 50.696 9.934 155.523 1.00 26.04 57 VAL B N 1
ATOM 3662 C CA . VAL B 1 57 ? 50.711 10.811 154.372 1.00 24.49 57 VAL B CA 1
ATOM 3663 C C . VAL B 1 57 ? 51.041 9.850 153.259 1.00 23.58 57 VAL B C 1
ATOM 3664 O O . VAL B 1 57 ? 52.049 9.171 153.291 1.00 22.11 57 VAL B O 1
ATOM 3668 N N . GLU B 1 58 ? 50.150 9.791 152.296 1.00 24.77 58 GLU B N 1
ATOM 3669 C CA . GLU B 1 58 ? 50.205 8.786 151.290 1.00 27.43 58 GLU B CA 1
ATOM 3670 C C . GLU B 1 58 ? 49.864 9.315 149.881 1.00 26.14 58 GLU B C 1
ATOM 3671 O O . GLU B 1 58 ? 49.008 10.186 149.707 1.00 24.01 58 GLU B O 1
ATOM 3677 N N . PHE B 1 59 ? 50.573 8.786 148.887 1.00 29.45 59 PHE B N 1
ATOM 3678 C CA . PHE B 1 59 ? 50.309 9.072 147.491 1.00 32.02 59 PHE B CA 1
ATOM 3679 C C . PHE B 1 59 ? 49.814 7.832 146.777 1.00 32.48 59 PHE B C 1
ATOM 3680 O O . PHE B 1 59 ? 50.431 6.779 146.847 1.00 30.08 59 PHE B O 1
ATOM 3688 N N . ASN B 1 60 ? 48.660 7.986 146.125 1.00 38.15 60 ASN B N 1
ATOM 3689 C CA . ASN B 1 60 ? 47.904 6.902 145.488 1.00 43.70 60 ASN B CA 1
ATOM 3690 C C . ASN B 1 60 ? 47.847 7.139 143.990 1.00 42.81 60 ASN B C 1
ATOM 3691 O O . ASN B 1 60 ? 47.692 8.277 143.538 1.00 45.28 60 ASN B O 1
ATOM 3696 N N . ARG B 1 61 ? 47.998 6.080 143.211 1.00 38.43 61 ARG B N 1
ATOM 3697 C CA . ARG B 1 61 ? 47.770 6.170 141.763 1.00 42.52 61 ARG B CA 1
ATOM 3698 C C . ARG B 1 61 ? 47.101 4.885 141.267 1.00 42.03 61 ARG B C 1
ATOM 3699 O O . ARG B 1 61 ? 47.680 3.802 141.324 1.00 44.50 61 ARG B O 1
ATOM 3707 N N . ASP B 1 62 ? 45.877 5.017 140.772 1.00 38.98 62 ASP B N 1
ATOM 3708 C CA . ASP B 1 62 ? 45.086 3.869 140.478 1.00 38.91 62 ASP B CA 1
ATOM 3709 C C . ASP B 1 62 ? 44.534 3.907 139.068 1.00 34.66 62 ASP B C 1
ATOM 3710 O O . ASP B 1 62 ? 43.931 4.891 138.645 1.00 29.14 62 ASP B O 1
ATOM 3715 N N . GLN B 1 63 ? 44.762 2.820 138.339 1.00 35.13 63 GLN B N 1
ATOM 3716 C CA . GLN B 1 63 ? 44.308 2.701 136.971 1.00 35.02 63 GLN B CA 1
ATOM 3717 C C . GLN B 1 63 ? 43.618 1.390 136.750 1.00 32.00 63 GLN B C 1
ATOM 3718 O O . GLN B 1 63 ? 44.050 0.347 137.231 1.00 27.88 63 GLN B O 1
ATOM 3724 N N . GLY B 1 64 ? 42.537 1.453 135.995 1.00 28.72 64 GLY B N 1
ATOM 3725 C CA . GLY B 1 64 ? 41.874 0.245 135.644 1.00 27.85 64 GLY B CA 1
ATOM 3726 C C . GLY B 1 64 ? 40.893 0.460 134.539 1.00 26.97 64 GLY B C 1
ATOM 3727 O O . GLY B 1 64 ? 40.634 1.580 134.153 1.00 29.99 64 GLY B O 1
ATOM 3728 N N . PHE B 1 65 ? 40.371 -0.637 134.025 1.00 25.75 65 PHE B N 1
ATOM 3729 C CA . PHE B 1 65 ? 39.316 -0.618 133.038 1.00 26.33 65 PHE B CA 1
ATOM 3730 C C . PHE B 1 65 ? 38.375 -1.834 133.208 1.00 27.94 65 PHE B C 1
ATOM 3731 O O . PHE B 1 65 ? 38.758 -2.908 133.728 1.00 24.83 65 PHE B O 1
ATOM 3739 N N . GLY B 1 66 ? 37.137 -1.604 132.762 1.00 27.55 66 GLY B N 1
ATOM 3740 C CA . GLY B 1 66 ? 36.074 -2.566 132.815 1.00 26.51 66 GLY B CA 1
ATOM 3741 C C . GLY B 1 66 ? 35.353 -2.577 131.492 1.00 25.45 66 GLY B C 1
ATOM 3742 O O . GLY B 1 66 ? 35.189 -1.530 130.831 1.00 24.22 66 GLY B O 1
ATOM 3743 N N . ILE B 1 67 ? 34.931 -3.780 131.122 1.00 24.55 67 ILE B N 1
ATOM 3744 C CA . ILE B 1 67 ? 34.229 -4.004 129.882 1.00 25.97 67 ILE B CA 1
ATOM 3745 C C . ILE B 1 67 ? 32.985 -4.879 130.113 1.00 25.73 67 ILE B C 1
ATOM 3746 O O . ILE B 1 67 ? 33.018 -5.873 130.838 1.00 24.55 67 ILE B O 1
ATOM 3751 N N . THR B 1 68 ? 31.868 -4.462 129.513 1.00 25.58 68 THR B N 1
ATOM 3752 C CA . THR B 1 68 ? 30.675 -5.284 129.431 1.00 22.60 68 THR B CA 1
ATOM 3753 C C . THR B 1 68 ? 30.382 -5.520 127.922 1.00 23.25 68 THR B C 1
ATOM 3754 O O . THR B 1 68 ? 30.295 -4.602 127.107 1.00 19.16 68 THR B O 1
ATOM 3758 N N . LEU B 1 69 ? 30.293 -6.810 127.631 1.00 25.84 69 LEU B N 1
ATOM 3759 C CA . LEU B 1 69 ? 30.226 -7.481 126.350 1.00 30.59 69 LEU B CA 1
ATOM 3760 C C . LEU B 1 69 ? 28.945 -8.203 126.133 1.00 31.23 69 LEU B C 1
ATOM 3761 O O . LEU B 1 69 ? 28.388 -8.748 127.022 1.00 27.85 69 LEU B O 1
ATOM 3766 N N . TYR B 1 70 ? 28.535 -8.266 124.891 1.00 32.27 70 TYR B N 1
ATOM 3767 C CA . TYR B 1 70 ? 27.346 -8.969 124.511 1.00 28.96 70 TYR B CA 1
ATOM 3768 C C . TYR B 1 70 ? 27.658 -9.942 123.434 1.00 27.56 70 TYR B C 1
ATOM 3769 O O . TYR B 1 70 ? 28.411 -9.672 122.559 1.00 25.25 70 TYR B O 1
ATOM 3778 N N . ALA B 1 71 ? 27.025 -11.087 123.528 1.00 27.30 71 ALA B N 1
ATOM 3779 C CA . ALA B 1 71 ? 27.091 -12.123 122.546 1.00 28.60 71 ALA B CA 1
ATOM 3780 C C . ALA B 1 71 ? 25.664 -12.366 122.234 1.00 29.87 71 ALA B C 1
ATOM 3781 O O . ALA B 1 71 ? 25.086 -13.332 122.626 1.00 27.66 71 ALA B O 1
ATOM 3783 N N . GLY B 1 72 ? 25.117 -11.473 121.449 1.00 29.01 72 GLY B N 1
ATOM 3784 C CA . GLY B 1 72 ? 23.712 -11.388 121.239 1.00 29.48 72 GLY B CA 1
ATOM 3785 C C . GLY B 1 72 ? 23.018 -10.799 122.415 1.00 29.51 72 GLY B C 1
ATOM 3786 O O . GLY B 1 72 ? 23.317 -9.700 122.767 1.00 27.13 72 GLY B O 1
ATOM 3787 N N . GLN B 1 73 ? 22.035 -11.506 122.939 1.00 32.33 73 GLN B N 1
ATOM 3788 C CA . GLN B 1 73 ? 21.291 -11.071 124.096 1.00 34.63 73 GLN B CA 1
ATOM 3789 C C . GLN B 1 73 ? 21.982 -11.520 125.320 1.00 32.34 73 GLN B C 1
ATOM 3790 O O . GLN B 1 73 ? 21.553 -11.293 126.372 1.00 35.34 73 GLN B O 1
ATOM 3796 N N . ARG B 1 74 ? 23.062 -12.228 125.154 1.00 34.82 74 ARG B N 1
ATOM 3797 C CA . ARG B 1 74 ? 23.879 -12.626 126.258 1.00 35.88 74 ARG B CA 1
ATOM 3798 C C . ARG B 1 74 ? 24.881 -11.555 126.685 1.00 34.04 74 ARG B C 1
ATOM 3799 O O . ARG B 1 74 ? 25.263 -10.748 125.911 1.00 33.52 74 ARG B O 1
ATOM 3807 N N . LYS B 1 75 ? 25.240 -11.564 127.958 1.00 38.00 75 LYS B N 1
ATOM 3808 C CA . LYS B 1 75 ? 26.060 -10.542 128.592 1.00 40.50 75 LYS B CA 1
ATOM 3809 C C . LYS B 1 75 ? 27.197 -11.054 129.497 1.00 36.21 75 LYS B C 1
ATOM 3810 O O . LYS B 1 75 ? 27.096 -12.055 130.109 1.00 31.14 75 LYS B O 1
ATOM 3816 N N . GLY B 1 76 ? 28.279 -10.310 129.565 1.00 35.00 76 GLY B N 1
ATOM 3817 C CA . GLY B 1 76 ? 29.503 -10.747 130.232 1.00 28.39 76 GLY B CA 1
ATOM 3818 C C . GLY B 1 76 ? 30.330 -9.510 130.591 1.00 26.66 76 GLY B C 1
ATOM 3819 O O . GLY B 1 76 ? 30.400 -8.528 129.840 1.00 23.64 76 GLY B O 1
ATOM 3820 N N . SER B 1 77 ? 30.914 -9.524 131.779 1.00 24.37 77 SER B N 1
ATOM 3821 C CA . SER B 1 77 ? 31.670 -8.374 132.237 1.00 23.00 77 SER B CA 1
ATOM 3822 C C . SER B 1 77 ? 33.018 -8.818 132.736 1.00 22.40 77 SER B C 1
ATOM 3823 O O . SER B 1 77 ? 33.159 -9.953 133.182 1.00 21.08 77 SER B O 1
ATOM 3826 N N . ALA B 1 78 ? 34.014 -7.934 132.613 1.00 21.77 78 ALA B N 1
ATOM 3827 C CA . ALA B 1 78 ? 35.338 -8.151 133.211 1.00 21.39 78 ALA B CA 1
ATOM 3828 C C . ALA B 1 78 ? 36.117 -6.854 133.328 1.00 21.69 78 ALA B C 1
ATOM 3829 O O . ALA B 1 78 ? 35.871 -5.870 132.599 1.00 21.29 78 ALA B O 1
ATOM 3831 N N . SER B 1 79 ? 36.993 -6.819 134.320 1.00 21.47 79 SER B N 1
ATOM 3832 C CA . SER B 1 79 ? 37.743 -5.619 134.610 1.00 21.24 79 SER B CA 1
ATOM 3833 C C . SER B 1 79 ? 39.107 -6.049 135.093 1.00 22.88 79 SER B C 1
ATOM 3834 O O . SER B 1 79 ? 39.297 -7.173 135.531 1.00 24.36 79 SER B O 1
ATOM 3837 N N . THR B 1 80 ? 40.062 -5.147 134.960 1.00 24.19 80 THR B N 1
ATOM 3838 C CA . THR B 1 80 ? 41.408 -5.378 135.393 1.00 23.02 80 THR B CA 1
ATOM 3839 C C . THR B 1 80 ? 42.077 -4.032 135.577 1.00 21.95 80 THR B C 1
ATOM 3840 O O . THR B 1 80 ? 41.655 -3.039 135.067 1.00 20.76 80 THR B O 1
ATOM 3844 N N . SER B 1 81 ? 43.106 -4.015 136.373 1.00 23.66 81 SER B N 1
ATOM 3845 C CA . SER B 1 81 ? 43.917 -2.829 136.579 1.00 24.89 81 SER B CA 1
ATOM 3846 C C . SER B 1 81 ? 45.209 -2.952 135.742 1.00 25.28 81 SER B C 1
ATOM 3847 O O . SER B 1 81 ? 45.981 -2.022 135.658 1.00 26.21 81 SER B O 1
ATOM 3850 N N . ALA B 1 82 ? 45.442 -4.119 135.152 1.00 26.84 82 ALA B N 1
ATOM 3851 C CA . ALA B 1 82 ? 46.528 -4.309 134.198 1.00 30.02 82 ALA B CA 1
ATOM 3852 C C . ALA B 1 82 ? 46.319 -3.415 132.955 1.00 34.91 82 ALA B C 1
ATOM 3853 O O . ALA B 1 82 ? 45.221 -2.855 132.732 1.00 39.44 82 ALA B O 1
ATOM 3855 N N . THR B 1 83 ? 47.380 -3.257 132.164 1.00 36.11 83 THR B N 1
ATOM 3856 C CA . THR B 1 83 ? 47.305 -2.519 130.888 1.00 36.35 83 THR B CA 1
ATOM 3857 C C . THR B 1 83 ? 48.146 -3.262 129.834 1.00 35.93 83 THR B C 1
ATOM 3858 O O . THR B 1 83 ? 48.984 -4.127 130.160 1.00 35.35 83 THR B O 1
ATOM 3862 N N . GLY B 1 84 ? 47.894 -2.953 128.572 1.00 33.41 84 GLY B N 1
ATOM 3863 C CA . GLY B 1 84 ? 48.678 -3.530 127.512 1.00 36.05 84 GLY B CA 1
ATOM 3864 C C . GLY B 1 84 ? 48.022 -4.698 126.820 1.00 36.54 84 GLY B C 1
ATOM 3865 O O . GLY B 1 84 ? 47.120 -5.340 127.351 1.00 34.75 84 GLY B O 1
ATOM 3866 N N . GLU B 1 85 ? 48.514 -4.971 125.619 1.00 38.00 85 GLU B N 1
ATOM 3867 C CA . GLU B 1 85 ? 47.857 -5.881 124.699 1.00 40.91 85 GLU B CA 1
ATOM 3868 C C . GLU B 1 85 ? 47.370 -7.205 125.306 1.00 36.51 85 GLU B C 1
ATOM 3869 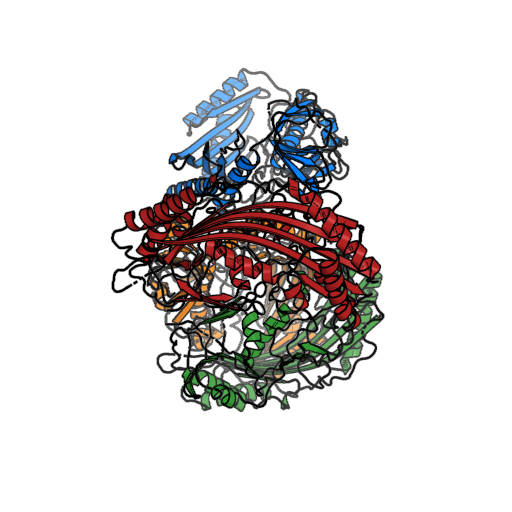O O . GLU B 1 85 ? 46.297 -7.697 124.930 1.00 31.72 85 GLU B O 1
ATOM 3875 N N . ALA B 1 86 ? 48.164 -7.787 126.202 1.00 34.66 86 ALA B N 1
ATOM 3876 C CA . ALA B 1 86 ? 47.800 -9.059 126.794 1.00 34.29 86 ALA B CA 1
ATOM 3877 C C . ALA B 1 86 ? 46.631 -8.909 127.815 1.00 33.51 86 ALA B C 1
ATOM 3878 O O . ALA B 1 86 ? 45.715 -9.772 127.862 1.00 31.30 86 ALA B O 1
ATOM 3880 N N . ALA B 1 87 ? 46.669 -7.825 128.601 1.00 31.81 87 ALA B N 1
ATOM 3881 C CA . ALA B 1 87 ? 45.655 -7.565 129.612 1.00 31.32 87 ALA B CA 1
ATOM 3882 C C . ALA B 1 87 ? 44.301 -7.429 128.931 1.00 30.92 87 ALA B C 1
ATOM 3883 O O . ALA B 1 87 ? 43.292 -7.959 129.413 1.00 30.01 87 ALA B O 1
ATOM 3885 N N . ILE B 1 88 ? 44.294 -6.726 127.802 1.00 30.20 88 ILE B N 1
ATOM 3886 C CA . ILE B 1 88 ? 43.073 -6.469 127.041 1.00 30.09 88 ILE B CA 1
ATOM 3887 C C . ILE B 1 88 ? 42.569 -7.750 126.407 1.00 29.50 88 ILE B C 1
ATOM 3888 O O . ILE B 1 88 ? 41.390 -8.039 126.421 1.00 29.49 88 ILE B O 1
ATOM 3893 N N . ARG B 1 89 ? 43.461 -8.555 125.902 1.00 32.94 89 ARG B N 1
ATOM 3894 C CA . ARG B 1 89 ? 43.033 -9.841 125.375 1.00 36.23 89 ARG B CA 1
ATOM 3895 C C . ARG B 1 89 ? 42.514 -10.752 126.475 1.00 33.83 89 ARG B C 1
ATOM 3896 O O . ARG B 1 89 ? 41.464 -11.324 126.335 1.00 31.52 89 ARG B O 1
ATOM 3904 N N . GLU B 1 90 ? 43.231 -10.876 127.581 1.00 35.06 90 GLU B N 1
ATOM 3905 C CA . GLU B 1 90 ? 42.765 -11.762 128.651 1.00 35.09 90 GLU B CA 1
ATOM 3906 C C . GLU B 1 90 ? 41.404 -11.303 129.203 1.00 29.09 90 GLU B C 1
ATOM 3907 O O . GLU B 1 90 ? 40.498 -12.104 129.391 1.00 26.87 90 GLU B O 1
ATOM 3913 N N . THR B 1 91 ? 41.249 -10.006 129.402 1.00 28.65 91 THR B N 1
ATOM 3914 C CA . THR B 1 91 ? 40.040 -9.423 130.050 1.00 27.25 91 THR B CA 1
ATOM 3915 C C . THR B 1 91 ? 38.782 -9.553 129.163 1.00 28.13 91 THR B C 1
ATOM 3916 O O . 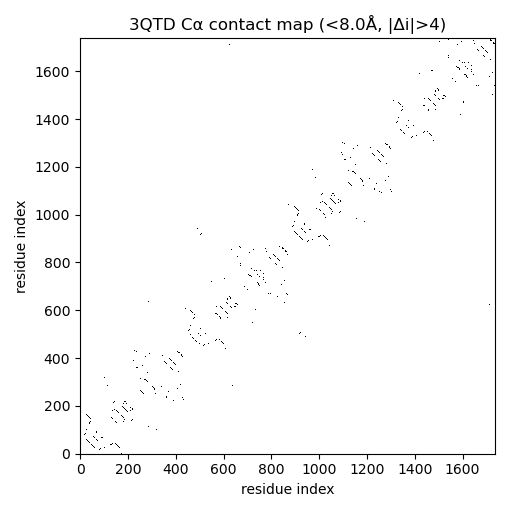THR B 1 91 ? 37.730 -10.001 129.607 1.00 27.65 91 THR B O 1
ATOM 3920 N N . VAL B 1 92 ? 38.917 -9.170 127.898 1.00 28.67 92 VAL B N 1
ATOM 3921 C CA . VAL B 1 92 ? 37.909 -9.405 126.874 1.00 26.09 92 VAL B CA 1
ATOM 3922 C C . VAL B 1 92 ? 37.533 -10.879 126.711 1.00 25.61 92 VAL B C 1
ATOM 3923 O O . VAL B 1 92 ? 36.347 -11.227 126.703 1.00 26.64 92 VAL B O 1
ATOM 3927 N N . ALA B 1 93 ? 38.524 -11.745 126.605 1.00 24.81 93 ALA B N 1
ATOM 3928 C CA . ALA B 1 93 ? 38.269 -13.194 126.537 1.00 24.93 93 ALA B CA 1
ATOM 3929 C C . ALA B 1 93 ? 37.431 -13.659 127.742 1.00 25.18 93 ALA B C 1
ATOM 3930 O O . ALA B 1 93 ? 36.497 -14.438 127.554 1.00 26.31 93 ALA B O 1
ATOM 3932 N N . ALA B 1 94 ? 37.735 -13.165 128.948 1.00 23.91 94 ALA B N 1
ATOM 3933 C CA . ALA B 1 94 ? 36.948 -13.526 130.119 1.00 23.79 94 ALA B CA 1
ATOM 3934 C C . ALA B 1 94 ? 35.498 -13.003 129.977 1.00 24.14 94 ALA B C 1
ATOM 3935 O O . ALA B 1 94 ? 34.573 -13.758 130.144 1.00 24.80 94 ALA B O 1
ATOM 3937 N N . ALA B 1 95 ? 35.276 -11.713 129.689 1.00 25.40 95 ALA B N 1
ATOM 3938 C CA . ALA B 1 95 ? 33.892 -11.227 129.596 1.00 24.22 95 ALA B CA 1
ATOM 3939 C C . ALA B 1 95 ? 33.126 -12.222 128.712 1.00 23.67 95 ALA B C 1
ATOM 3940 O O . ALA B 1 95 ? 32.063 -12.697 129.067 1.00 22.31 95 ALA B O 1
ATOM 3942 N N . LEU B 1 96 ? 33.704 -12.568 127.578 1.00 24.72 96 LEU B N 1
ATOM 3943 C CA . LEU B 1 96 ? 33.034 -13.449 126.622 1.00 25.61 96 LEU B CA 1
ATOM 3944 C C . LEU B 1 96 ? 32.820 -14.909 127.079 1.00 28.50 96 LEU B C 1
ATOM 3945 O O . LEU B 1 96 ? 31.813 -15.524 126.745 1.00 29.23 96 LEU B O 1
ATOM 3950 N N . ALA B 1 97 ? 33.773 -15.479 127.800 1.00 28.66 97 ALA B N 1
ATOM 3951 C CA . ALA B 1 97 ? 33.532 -16.740 128.471 1.00 30.51 97 ALA B CA 1
ATOM 3952 C C . ALA B 1 97 ? 32.217 -16.682 129.299 1.00 30.81 97 ALA B C 1
ATOM 3953 O O . ALA B 1 97 ? 31.403 -17.611 129.271 1.00 35.26 97 ALA B O 1
ATOM 3955 N N . ILE B 1 98 ? 31.997 -15.594 130.016 1.00 30.64 98 ILE B N 1
ATOM 3956 C CA . ILE B 1 98 ? 30.745 -15.403 130.749 1.00 32.59 98 ILE B CA 1
ATOM 3957 C C . ILE B 1 98 ? 29.546 -15.231 129.762 1.00 33.68 98 ILE B C 1
ATOM 3958 O O . ILE B 1 98 ? 28.512 -15.895 129.883 1.00 30.14 98 ILE B O 1
ATOM 3963 N N . ALA B 1 99 ? 29.670 -14.303 128.811 1.00 35.84 99 ALA B N 1
ATOM 3964 C CA . ALA B 1 99 ? 28.550 -14.017 127.907 1.00 36.37 99 ALA B CA 1
ATOM 3965 C C . ALA B 1 99 ? 28.098 -15.320 127.247 1.00 36.22 99 ALA B C 1
ATOM 3966 O O . ALA B 1 99 ? 26.918 -15.661 127.233 1.00 30.72 99 ALA B O 1
ATOM 3968 N N . ARG B 1 100 ? 29.050 -16.105 126.774 1.00 41.88 100 ARG B N 1
ATOM 3969 C CA . ARG B 1 100 ? 28.695 -17.339 126.085 1.00 42.05 100 ARG B CA 1
ATOM 3970 C C . ARG B 1 100 ? 28.108 -18.409 126.960 1.00 43.33 100 ARG B C 1
ATOM 3971 O O . ARG B 1 100 ? 27.529 -19.319 126.444 1.00 44.02 100 ARG B O 1
ATOM 3979 N N . HIS B 1 101 ? 28.211 -18.304 128.278 1.00 52.91 101 HIS B N 1
ATOM 3980 C CA . HIS B 1 101 ? 27.697 -19.367 129.158 1.00 53.03 101 HIS B CA 1
ATOM 3981 C C . HIS B 1 101 ? 26.568 -18.925 130.106 1.00 46.77 101 HIS B C 1
ATOM 3982 O O . HIS B 1 101 ? 26.126 -19.693 130.954 1.00 45.40 101 HIS B O 1
ATOM 3989 N N . THR B 1 102 ? 26.106 -17.682 129.947 1.00 43.48 102 THR B N 1
ATOM 3990 C CA . THR B 1 102 ? 24.967 -17.137 130.701 1.00 39.15 102 THR B CA 1
ATOM 3991 C C . THR B 1 102 ? 23.790 -16.972 129.744 1.00 35.33 102 THR B C 1
ATOM 3992 O O . THR B 1 102 ? 23.956 -17.119 128.550 1.00 32.30 102 THR B O 1
ATOM 3996 N N . SER B 1 103 ? 22.615 -16.600 130.241 1.00 31.98 103 SER B N 1
ATOM 3997 C CA . SER B 1 103 ? 21.432 -16.735 129.413 1.00 30.62 103 SER B CA 1
ATOM 3998 C C . SER B 1 103 ? 21.025 -15.459 128.752 1.00 28.89 103 SER B C 1
ATOM 3999 O O . SER B 1 103 ? 21.568 -14.421 129.035 1.00 27.29 103 SER B O 1
ATOM 4002 N N . GLU B 1 104 ? 20.050 -15.553 127.857 1.00 31.08 104 GLU B N 1
ATOM 4003 C CA . GLU B 1 104 ? 19.615 -14.398 127.059 1.00 32.36 104 GLU B CA 1
ATOM 4004 C C . GLU B 1 104 ? 18.643 -13.519 127.836 1.00 26.62 104 GLU B C 1
ATOM 4005 O O . GLU B 1 104 ? 17.681 -14.007 128.353 1.00 24.69 104 GLU B O 1
ATOM 4011 N N . ASP B 1 105 ? 18.896 -12.231 127.863 1.00 25.47 105 ASP B N 1
ATOM 4012 C CA . ASP B 1 105 ? 18.036 -11.249 128.475 1.00 26.90 105 ASP B CA 1
ATOM 4013 C C . ASP B 1 105 ? 17.435 -10.378 127.395 1.00 30.46 105 ASP B C 1
ATOM 4014 O O . ASP B 1 105 ? 18.103 -9.487 126.862 1.00 32.16 105 ASP B O 1
ATOM 4019 N N . GLU B 1 106 ? 16.166 -10.606 127.096 1.00 31.75 106 GLU B N 1
ATOM 4020 C CA . GLU B 1 106 ? 15.458 -9.875 126.016 1.00 32.27 106 GLU B CA 1
ATOM 4021 C C . GLU B 1 106 ? 15.558 -8.335 126.140 1.00 26.38 106 GLU B C 1
ATOM 4022 O O . GLU B 1 106 ? 15.360 -7.648 125.166 1.00 21.84 106 GLU B O 1
ATOM 4028 N N . CYS B 1 107 ? 15.848 -7.805 127.324 1.00 25.64 107 CYS B N 1
ATOM 4029 C CA . CYS B 1 107 ? 15.992 -6.343 127.503 1.00 25.80 107 CYS B CA 1
ATOM 4030 C C . CYS B 1 107 ? 17.424 -5.876 127.392 1.00 24.59 107 CYS B C 1
ATOM 4031 O O . CYS B 1 107 ? 17.662 -4.681 127.340 1.00 23.81 107 CYS B O 1
ATOM 4034 N N . ALA B 1 108 ? 18.368 -6.823 127.392 1.00 23.94 108 ALA B N 1
ATOM 4035 C CA . ALA B 1 108 ? 19.839 -6.543 127.384 1.00 20.96 108 ALA B CA 1
ATOM 4036 C C . ALA B 1 108 ? 20.263 -5.775 126.139 1.00 19.69 108 ALA B C 1
ATOM 4037 O O . ALA B 1 108 ? 19.560 -5.794 125.132 1.00 20.23 108 ALA B O 1
ATOM 4039 N N . GLY B 1 109 ? 21.425 -5.136 126.189 1.00 17.78 109 GLY B N 1
ATOM 4040 C CA . GLY B 1 109 ? 22.006 -4.477 125.014 1.00 16.63 109 GLY B CA 1
ATOM 4041 C C . GLY B 1 109 ? 22.143 -2.941 125.120 1.00 15.29 109 GLY B C 1
ATOM 4042 O O . GLY B 1 109 ? 21.461 -2.302 125.877 1.00 13.86 109 GLY B O 1
ATOM 4043 N N . LEU B 1 110 ? 22.956 -2.341 124.302 1.00 14.60 110 LEU B N 1
ATOM 4044 C CA . LEU B 1 110 ? 23.163 -0.918 124.339 1.00 13.79 110 LEU B CA 1
ATOM 4045 C C . LEU B 1 110 ? 22.001 -0.101 123.902 1.00 13.24 110 LEU B C 1
ATOM 4046 O O . LEU B 1 110 ? 21.156 -0.545 123.236 1.00 12.28 110 LEU B O 1
ATOM 4051 N N . ALA B 1 111 ? 21.975 1.138 124.306 1.00 13.53 111 ALA B N 1
ATOM 4052 C CA . ALA B 1 111 ? 21.027 2.085 123.659 1.00 13.94 111 ALA B CA 1
ATOM 4053 C C . ALA B 1 111 ? 21.185 2.219 122.104 1.00 14.25 111 ALA B C 1
ATOM 4054 O O . ALA B 1 111 ? 22.236 2.005 121.550 1.00 13.65 111 ALA B O 1
ATOM 4056 N N . ASP B 1 112 ? 20.147 2.588 121.397 1.00 15.33 112 ASP B N 1
ATOM 4057 C CA . ASP B 1 112 ? 20.317 2.766 119.960 1.00 16.95 112 ASP B CA 1
ATOM 4058 C C . ASP B 1 112 ? 21.393 3.831 119.664 1.00 17.26 112 ASP B C 1
ATOM 4059 O O . ASP B 1 112 ? 21.596 4.814 120.426 1.00 17.43 112 ASP B O 1
ATOM 4064 N N . ALA B 1 113 ? 22.073 3.650 118.543 1.00 16.61 113 ALA B N 1
ATOM 4065 C CA . ALA B 1 113 ? 23.100 4.590 118.179 1.00 16.52 113 ALA B CA 1
ATOM 4066 C C . ALA B 1 113 ? 22.636 6.080 118.003 1.00 16.59 113 ALA B C 1
ATOM 4067 O O . ALA B 1 113 ? 23.440 6.995 118.176 1.00 16.24 113 ALA B O 1
ATOM 4069 N N . ALA B 1 114 ? 21.385 6.336 117.625 1.00 17.03 114 ALA B N 1
ATOM 4070 C CA . ALA B 1 114 ? 20.945 7.741 117.356 1.00 17.35 114 ALA B CA 1
ATOM 4071 C C . ALA B 1 114 ? 20.943 8.499 118.660 1.00 17.96 114 ALA B C 1
ATOM 4072 O O . ALA B 1 114 ? 21.020 9.745 118.675 1.00 19.18 114 ALA B O 1
ATOM 4074 N N . LEU B 1 115 ? 20.915 7.740 119.755 1.00 17.82 115 LEU B N 1
ATOM 4075 C CA . LEU B 1 115 ? 20.833 8.318 121.105 1.00 18.29 115 LEU B CA 1
ATOM 4076 C C . LEU B 1 115 ? 22.169 8.645 121.738 1.00 19.76 115 LEU B C 1
ATOM 4077 O O . LEU B 1 115 ? 22.196 9.272 122.830 1.00 20.32 115 LEU B O 1
ATOM 4090 N N . ALA B 1 117 ? 25.394 10.784 122.616 1.00 23.24 117 ALA B N 1
ATOM 4091 C CA . ALA B 1 117 ? 25.565 12.207 122.735 1.00 23.95 117 ALA B CA 1
ATOM 4092 C C . ALA B 1 117 ? 26.243 12.762 121.494 1.00 27.42 117 ALA B C 1
ATOM 4093 O O . ALA B 1 117 ? 27.297 12.321 121.132 1.00 29.44 117 ALA B O 1
ATOM 4095 N N . ARG B 1 118 ? 25.648 13.753 120.859 1.00 34.89 118 ARG B N 1
ATOM 4096 C CA . ARG B 1 118 ? 26.215 14.357 119.629 1.00 41.59 118 ARG B CA 1
ATOM 4097 C C . ARG B 1 118 ? 27.326 15.352 119.973 1.00 47.64 118 ARG B C 1
ATOM 4098 O O . ARG B 1 118 ? 28.235 15.637 119.174 1.00 49.05 118 ARG B O 1
ATOM 4106 N N . GLU B 1 119 ? 27.211 15.953 121.141 1.00 49.11 119 GLU B N 1
ATOM 4107 C CA . GLU B 1 119 ? 28.259 16.835 121.586 1.00 51.22 119 GLU B CA 1
ATOM 4108 C C . GLU B 1 119 ? 28.268 16.923 123.087 1.00 47.02 119 GLU B C 1
ATOM 4109 O O . GLU B 1 119 ? 27.292 16.519 123.762 1.00 45.54 119 GLU B O 1
ATOM 4115 N N . LEU B 1 120 ? 29.391 17.430 123.597 1.00 37.82 120 LEU B N 1
ATOM 4116 C CA . LEU B 1 120 ? 29.697 17.341 125.025 1.00 32.67 120 LEU B CA 1
ATOM 4117 C C . LEU B 1 120 ? 30.177 18.681 125.512 1.00 30.33 120 LEU B C 1
ATOM 4118 O O . LEU B 1 120 ? 31.265 19.081 125.174 1.00 29.67 120 LEU B O 1
ATOM 4123 N N . PRO B 1 121 ? 29.369 19.374 126.324 1.00 29.76 121 PRO B N 1
ATOM 4124 C CA . PRO B 1 121 ? 29.788 20.645 126.908 1.00 28.89 121 PRO B CA 1
ATOM 4125 C C . PRO B 1 121 ? 31.041 20.505 127.763 1.00 28.73 121 PRO B C 1
ATOM 4126 O O . PRO B 1 121 ? 31.329 19.415 128.279 1.00 27.15 121 PRO B O 1
ATOM 4130 N N . GLU B 1 122 ? 31.769 21.595 127.921 1.00 29.95 122 GLU B N 1
ATOM 4131 C CA . GLU B 1 122 ? 32.941 21.658 128.771 1.00 34.03 122 GLU B CA 1
ATOM 4132 C C . GLU B 1 122 ? 32.513 22.065 130.134 1.00 31.79 122 GLU B C 1
ATOM 4133 O O . GLU B 1 122 ? 32.107 23.148 130.369 1.00 32.78 122 GLU B O 1
ATOM 4139 N N . LEU B 1 123 ? 32.650 21.161 131.053 1.00 29.01 123 LEU B N 1
ATOM 4140 C CA . LEU B 1 123 ? 32.180 21.349 132.413 1.00 28.55 123 LEU B CA 1
ATOM 4141 C C . LEU B 1 123 ? 33.238 21.890 133.409 1.00 30.79 123 LEU B C 1
ATOM 4142 O O . LEU B 1 123 ? 32.924 22.066 134.585 1.00 33.74 123 LEU B O 1
ATOM 4147 N N . ASP B 1 124 ? 34.485 22.123 132.970 1.00 31.54 124 ASP B N 1
ATOM 4148 C CA . ASP B 1 124 ? 35.514 22.751 133.811 1.00 26.91 124 ASP B CA 1
ATOM 4149 C C . ASP B 1 124 ? 35.549 22.146 135.233 1.00 24.63 124 ASP B C 1
ATOM 4150 O O . ASP B 1 124 ? 35.418 22.844 136.245 1.00 22.67 124 ASP B O 1
ATOM 4155 N N . LEU B 1 125 ? 35.718 20.825 135.294 1.00 22.58 125 LEU B N 1
ATOM 4156 C CA . LEU B 1 125 ? 35.790 20.091 136.551 1.00 21.08 125 LEU B CA 1
ATOM 4157 C C . LEU B 1 125 ? 37.211 19.863 137.064 1.00 21.42 125 LEU B C 1
ATOM 4158 O O . LEU B 1 125 ? 37.412 19.252 138.086 1.00 23.01 125 LEU B O 1
ATOM 4163 N N . TYR B 1 126 ? 38.206 20.342 136.367 1.00 23.43 126 TYR B N 1
ATOM 4164 C CA . TYR B 1 126 ? 39.574 19.976 136.672 1.00 25.85 126 TYR B CA 1
ATOM 4165 C C . TYR B 1 126 ? 40.344 21.200 137.188 1.00 26.84 126 TYR B C 1
ATOM 4166 O O . TYR B 1 126 ? 40.605 22.189 136.468 1.00 28.50 126 TYR B O 1
ATOM 4175 N N . HIS B 1 127 ? 40.670 21.144 138.465 1.00 26.14 127 HIS B N 1
ATOM 4176 C CA . HIS B 1 127 ? 41.391 22.213 139.135 1.00 26.68 127 HIS B CA 1
ATOM 4177 C C . HIS B 1 127 ? 42.433 21.623 140.072 1.00 27.72 127 HIS B C 1
ATOM 4178 O O . HIS B 1 127 ? 42.161 21.353 141.258 1.00 25.84 127 HIS B O 1
ATOM 4185 N N . PRO B 1 128 ? 43.636 21.394 139.527 1.00 29.35 128 PRO B N 1
ATOM 4186 C CA . PRO B 1 128 ? 44.699 20.836 140.327 1.00 31.60 128 PRO B CA 1
ATOM 4187 C C . PRO B 1 128 ? 45.014 21.771 141.458 1.00 32.04 128 PRO B C 1
ATOM 4188 O O . PRO B 1 128 ? 45.044 23.005 141.304 1.00 30.89 128 PRO B O 1
ATOM 4192 N N . TRP B 1 129 ? 45.226 21.165 142.603 1.00 34.38 129 TRP B N 1
ATOM 4193 C CA . TRP B 1 129 ? 45.652 21.898 143.770 1.00 34.13 129 TRP B CA 1
ATOM 4194 C C . TRP B 1 129 ? 47.151 21.690 143.956 1.00 35.69 129 TRP B C 1
ATOM 4195 O O . TRP B 1 129 ? 47.616 20.565 144.135 1.00 36.92 129 TRP B O 1
ATOM 4206 N N . SER B 1 130 ? 47.915 22.771 143.905 1.00 42.72 130 SER B N 1
ATOM 4207 C CA . SER B 1 130 ? 49.371 22.684 144.148 1.00 45.75 130 SER B CA 1
ATOM 4208 C C . SER B 1 130 ? 49.546 22.649 145.670 1.00 45.47 130 SER B C 1
ATOM 4209 O O . SER B 1 130 ? 49.547 23.717 146.342 1.00 38.65 130 SER B O 1
ATOM 4212 N N . LEU B 1 131 ? 49.648 21.422 146.200 1.00 36.78 131 LEU B N 1
ATOM 4213 C CA . LEU B 1 131 ? 49.653 21.233 147.626 1.00 33.03 131 LEU B CA 1
ATOM 4214 C C . LEU B 1 131 ? 50.711 20.215 147.953 1.00 31.94 131 LEU B C 1
ATOM 4215 O O . LEU B 1 131 ? 50.539 19.036 147.700 1.00 32.30 131 LEU B O 1
ATOM 4220 N N . SER B 1 132 ? 51.823 20.706 148.488 1.00 33.64 132 SER B N 1
ATOM 4221 C CA . SER B 1 132 ? 52.910 19.864 148.950 1.00 34.20 132 SER B CA 1
ATOM 4222 C C . SER B 1 132 ? 52.450 19.095 150.187 1.00 33.57 132 SER B C 1
ATOM 4223 O O . SER B 1 132 ? 51.589 19.563 150.923 1.00 35.12 132 SER B O 1
ATOM 4226 N N . PRO B 1 133 ? 53.054 17.940 150.453 1.00 33.48 133 PRO B N 1
ATOM 4227 C CA . PRO B 1 133 ? 52.725 17.253 151.688 1.00 32.67 133 PRO B CA 1
ATOM 4228 C C . PRO B 1 133 ? 53.058 18.091 152.902 1.00 30.90 133 PRO B C 1
ATOM 4229 O O . PRO B 1 133 ? 52.427 17.980 153.927 1.00 32.49 133 PRO B O 1
ATOM 4233 N N . GLU B 1 134 ? 54.047 18.941 152.790 1.00 34.03 134 GLU B N 1
ATOM 4234 C CA . GLU B 1 134 ? 54.324 19.895 153.860 1.00 37.27 134 GLU B CA 1
ATOM 4235 C C . GLU B 1 134 ? 53.114 20.812 154.144 1.00 31.76 134 GLU B C 1
ATOM 4236 O O . GLU B 1 134 ? 52.749 21.060 155.293 1.00 28.07 134 GLU B O 1
ATOM 4242 N N . GLN B 1 135 ? 52.480 21.294 153.092 1.00 27.64 135 GLN B N 1
ATOM 4243 C CA . GLN B 1 135 ? 51.347 22.140 153.287 1.00 26.87 135 GLN B CA 1
ATOM 4244 C C . GLN B 1 135 ? 50.160 21.322 153.744 1.00 22.25 135 GLN B C 1
ATOM 4245 O O . GLN B 1 135 ? 49.374 21.817 154.545 1.00 19.44 135 GLN B O 1
ATOM 4251 N N . ALA B 1 136 ? 50.033 20.090 153.229 1.00 19.86 136 ALA B N 1
ATOM 4252 C CA . ALA B 1 136 ? 48.910 19.220 153.579 1.00 18.82 136 ALA B CA 1
ATOM 4253 C C . ALA B 1 136 ? 48.899 19.019 155.071 1.00 18.60 136 ALA B C 1
ATOM 4254 O O . ALA B 1 136 ? 47.865 19.194 155.737 1.00 18.04 136 ALA B O 1
ATOM 4256 N N . VAL B 1 137 ? 50.070 18.688 155.610 1.00 19.27 137 VAL B N 1
ATOM 4257 C CA . VAL B 1 137 ? 50.224 18.459 157.042 1.00 18.78 137 VAL B CA 1
ATOM 4258 C C . VAL B 1 137 ? 50.034 19.749 157.829 1.00 19.75 137 VAL B C 1
ATOM 4259 O O . VAL B 1 137 ? 49.279 19.754 158.786 1.00 19.73 137 VAL B O 1
ATOM 4263 N N . GLU B 1 138 ? 50.626 20.857 157.375 1.00 20.96 138 GLU B N 1
ATOM 4264 C CA . GLU B 1 138 ? 50.403 22.140 157.993 1.00 20.83 138 GLU B CA 1
ATOM 4265 C C . GLU B 1 138 ? 48.937 22.387 158.125 1.00 20.14 138 GLU B C 1
ATOM 4266 O O . GLU B 1 138 ? 48.516 22.696 159.202 1.00 23.48 138 GLU B O 1
ATOM 4272 N N . ARG B 1 139 ? 48.141 22.207 157.076 1.00 20.06 139 ARG B N 1
ATOM 4273 C CA . ARG B 1 139 ? 46.685 22.484 157.146 1.00 20.06 139 ARG B CA 1
ATOM 4274 C C . ARG B 1 139 ? 45.883 21.508 158.010 1.00 19.82 139 ARG B C 1
ATOM 4275 O O . ARG B 1 139 ? 45.031 21.945 158.808 1.00 20.34 139 ARG B O 1
ATOM 4283 N N . ALA B 1 140 ? 46.129 20.205 157.855 1.00 18.68 140 ALA B N 1
ATOM 4284 C CA . ALA B 1 140 ? 45.419 19.201 158.627 1.00 18.64 140 ALA B CA 1
ATOM 4285 C C . ALA B 1 140 ? 45.594 19.429 160.125 1.00 19.92 140 ALA B C 1
ATOM 4286 O O . ALA B 1 140 ? 44.644 19.360 160.900 1.00 19.16 140 ALA B O 1
ATOM 4288 N N . LEU B 1 141 ? 46.822 19.723 160.529 1.00 22.47 141 LEU B N 1
ATOM 4289 C CA . LEU B 1 141 ? 47.107 20.186 161.896 1.00 22.96 141 LEU B CA 1
ATOM 4290 C C . LEU B 1 141 ? 46.492 21.548 162.243 1.00 24.44 141 LEU B C 1
ATOM 4291 O O . LEU B 1 141 ? 45.966 21.699 163.359 1.00 30.18 141 LEU B O 1
ATOM 4296 N N . ALA B 1 142 ? 46.543 22.546 161.360 1.00 22.85 142 ALA B N 1
ATOM 4297 C CA . ALA B 1 142 ? 45.932 23.861 161.719 1.00 23.69 142 ALA B CA 1
ATOM 4298 C C . ALA B 1 142 ? 44.426 23.680 162.050 1.00 25.99 142 ALA B C 1
ATOM 4299 O O . ALA B 1 142 ? 43.847 24.448 162.857 1.00 27.02 142 ALA B O 1
ATOM 4301 N N . CYS B 1 143 ? 43.807 22.675 161.409 1.00 25.38 143 CYS B N 1
ATOM 4302 C CA . CYS B 1 143 ? 42.371 22.395 161.560 1.00 25.24 143 CYS B CA 1
ATOM 4303 C C . CYS B 1 143 ? 42.084 21.800 162.926 1.00 24.44 143 CYS B C 1
ATOM 4304 O O . CYS B 1 143 ? 41.259 22.324 163.676 1.00 23.60 143 CYS B O 1
ATOM 4307 N N . GLU B 1 144 ? 42.796 20.733 163.267 1.00 24.25 144 GLU B N 1
ATOM 4308 C CA . GLU B 1 144 ? 42.653 20.113 164.582 1.00 22.78 144 GLU B CA 1
ATOM 4309 C C . GLU B 1 144 ? 42.947 21.153 165.654 1.00 22.97 144 GLU B C 1
ATOM 4310 O O . GLU B 1 144 ? 42.149 21.339 166.537 1.00 24.13 144 GLU B O 1
ATOM 4316 N N . ALA B 1 145 ? 44.066 21.874 165.532 1.00 22.19 145 ALA B N 1
ATOM 4317 C CA . ALA B 1 145 ? 44.434 22.911 166.506 1.00 20.38 145 ALA B CA 1
ATOM 4318 C C . ALA B 1 145 ? 43.355 23.987 166.647 1.00 20.02 145 ALA B C 1
ATOM 4319 O O . ALA B 1 145 ? 43.110 24.416 167.792 1.00 20.86 145 ALA B O 1
ATOM 4321 N N . ALA B 1 146 ? 42.705 24.416 165.544 1.00 17.99 146 ALA B N 1
ATOM 4322 C CA . ALA B 1 146 ? 41.576 25.376 165.680 1.00 17.34 146 ALA B CA 1
ATOM 4323 C C . ALA B 1 146 ? 40.391 24.735 166.489 1.00 17.62 146 ALA B C 1
ATOM 4324 O O . ALA B 1 146 ? 39.707 25.453 167.243 1.00 17.50 146 ALA B O 1
ATOM 4326 N N . ALA B 1 147 ? 40.193 23.403 166.348 1.00 16.36 147 ALA B N 1
ATOM 4327 C CA . ALA B 1 147 ? 39.141 22.680 167.087 1.00 16.14 147 ALA B CA 1
ATOM 4328 C C . ALA B 1 147 ? 39.376 22.778 168.615 1.00 16.83 147 ALA B C 1
ATOM 4329 O O . ALA B 1 147 ? 38.586 23.388 169.356 1.00 16.44 147 ALA B O 1
ATOM 4331 N N . PHE B 1 148 ? 40.493 22.195 169.063 1.00 17.55 148 PHE B N 1
ATOM 4332 C CA . PHE B 1 148 ? 40.967 22.320 170.452 1.00 17.82 148 PHE B CA 1
ATOM 4333 C C . PHE B 1 148 ? 40.956 23.790 170.916 1.00 18.37 148 PHE B C 1
ATOM 4334 O O . PHE B 1 148 ? 40.525 24.098 172.003 1.00 18.96 148 PHE B O 1
ATOM 4342 N N . ALA B 1 149 ? 41.409 24.707 170.090 1.00 18.39 149 ALA B N 1
ATOM 4343 C CA . ALA B 1 149 ? 41.464 26.098 170.548 1.00 19.19 149 ALA B CA 1
ATOM 4344 C C . ALA B 1 149 ? 40.079 26.685 170.790 1.00 19.48 149 ALA B C 1
ATOM 4345 O O . ALA B 1 149 ? 39.953 27.654 171.529 1.00 19.24 149 ALA B O 1
ATOM 4347 N N . ALA B 1 150 ? 39.043 26.088 170.190 1.00 19.48 150 ALA B N 1
ATOM 4348 C CA . ALA B 1 150 ? 37.699 26.699 170.152 1.00 19.32 150 ALA B CA 1
ATOM 4349 C C . ALA B 1 150 ? 36.928 26.570 171.436 1.00 21.28 150 ALA B C 1
ATOM 4350 O O . ALA B 1 150 ? 36.119 27.435 171.702 1.00 21.36 150 ALA B O 1
ATOM 4352 N N . ASP B 1 151 ? 37.127 25.467 172.190 1.00 23.80 151 ASP B N 1
ATOM 4353 C CA . ASP B 1 151 ? 36.384 25.180 173.435 1.00 23.40 151 ASP B CA 1
ATOM 4354 C C . ASP B 1 151 ? 37.157 24.264 174.382 1.00 23.88 151 ASP B C 1
ATOM 4355 O O . ASP B 1 151 ? 37.561 23.174 174.003 1.00 23.36 151 ASP B O 1
ATOM 4360 N N . LYS B 1 152 ? 37.346 24.719 175.617 1.00 24.94 152 LYS B N 1
ATOM 4361 C CA . LYS B 1 152 ? 38.169 24.022 176.578 1.00 28.13 152 LYS B CA 1
ATOM 4362 C C . LYS B 1 152 ? 37.722 22.530 176.699 1.00 29.63 152 LYS B C 1
ATOM 4363 O O . LYS B 1 152 ? 38.537 21.650 176.982 1.00 30.75 152 LYS B O 1
ATOM 4365 N N . ARG B 1 153 ? 36.443 22.267 176.428 1.00 29.74 153 ARG B N 1
ATOM 4366 C CA . ARG B 1 153 ? 35.828 20.950 176.610 1.00 28.68 153 ARG B CA 1
ATOM 4367 C C . ARG B 1 153 ? 36.095 19.942 175.534 1.00 27.70 153 ARG B C 1
ATOM 4368 O O . ARG B 1 153 ? 35.682 18.776 175.698 1.00 27.76 153 ARG B O 1
ATOM 4376 N N . VAL B 1 154 ? 36.694 20.380 174.422 1.00 25.43 154 VAL B N 1
ATOM 4377 C CA . VAL B 1 154 ? 37.050 19.462 173.336 1.00 24.20 154 VAL B CA 1
ATOM 4378 C C . VAL B 1 154 ? 38.395 18.875 173.648 1.00 24.78 154 VAL B C 1
ATOM 4379 O O . VAL B 1 154 ? 39.414 19.479 173.481 1.00 26.26 154 VAL B O 1
ATOM 4383 N N . THR B 1 155 ? 38.383 17.702 174.206 1.00 29.01 155 THR B N 1
ATOM 4384 C CA . THR B 1 155 ? 39.561 17.087 174.751 1.00 28.97 155 THR B CA 1
ATOM 4385 C C . THR B 1 155 ? 40.222 16.087 173.877 1.00 26.82 155 THR B C 1
ATOM 4386 O O . THR B 1 155 ? 41.354 15.781 174.072 1.00 23.75 155 THR B O 1
ATOM 4390 N N . LYS B 1 156 ? 39.510 15.618 172.882 1.00 26.89 156 LYS B N 1
ATOM 4391 C CA . LYS B 1 156 ? 40.044 14.611 172.020 1.00 29.05 156 LYS B CA 1
ATOM 4392 C C . LYS B 1 156 ? 39.723 14.774 170.572 1.00 27.69 156 LYS B C 1
ATOM 4393 O O . LYS B 1 156 ? 38.939 15.567 170.210 1.00 24.87 156 LYS B O 1
ATOM 4399 N N . ALA B 1 157 ? 40.369 13.992 169.750 1.00 27.85 157 ALA B N 1
ATOM 4400 C CA . ALA B 1 157 ? 40.155 14.051 168.360 1.00 28.75 157 ALA B CA 1
ATOM 4401 C C . ALA B 1 157 ? 39.982 12.661 167.874 1.00 29.02 157 ALA B C 1
ATOM 4402 O O . ALA B 1 157 ? 40.510 11.756 168.415 1.00 30.08 157 ALA B O 1
ATOM 4404 N N . ASP B 1 158 ? 39.202 12.519 166.832 1.00 31.96 158 ASP B N 1
ATOM 4405 C CA . ASP B 1 158 ? 39.054 11.275 166.180 1.00 37.93 158 ASP B CA 1
ATOM 4406 C C . ASP B 1 158 ? 39.622 11.333 164.787 1.00 40.68 158 ASP B C 1
ATOM 4407 O O . ASP B 1 158 ? 39.378 10.478 164.022 1.00 67.08 158 ASP B O 1
ATOM 4412 N N . GLY B 1 159 ? 40.372 12.346 164.441 1.00 38.78 159 GLY B N 1
ATOM 4413 C CA . GLY B 1 159 ? 40.939 12.413 163.114 1.00 34.92 159 GLY B CA 1
ATOM 4414 C C . GLY B 1 159 ? 40.620 13.559 162.177 1.00 31.61 159 GLY B C 1
ATOM 4415 O O . GLY B 1 159 ? 39.519 13.944 162.002 1.00 33.93 159 GLY B O 1
ATOM 4416 N N . THR B 1 160 ? 41.646 14.068 161.535 1.00 25.97 160 THR B N 1
ATOM 4417 C CA . THR B 1 160 ? 41.517 15.082 160.545 1.00 24.97 160 THR B CA 1
ATOM 4418 C C . THR B 1 160 ? 42.151 14.516 159.296 1.00 22.74 160 THR B C 1
ATOM 4419 O O . THR B 1 160 ? 43.236 14.084 159.314 1.00 22.87 160 THR B O 1
ATOM 4423 N N . THR B 1 161 ? 41.404 14.506 158.220 1.00 22.78 161 THR B N 1
ATOM 4424 C CA . THR B 1 161 ? 41.860 14.049 156.941 1.00 22.08 161 THR B CA 1
ATOM 4425 C C . THR B 1 161 ? 41.749 15.125 155.867 1.00 20.65 161 THR B C 1
ATOM 4426 O O . THR B 1 161 ? 40.799 15.818 155.793 1.00 21.39 161 THR B O 1
ATOM 4430 N N . LEU B 1 162 ? 42.775 15.225 155.058 1.00 19.24 162 LEU B N 1
ATOM 4431 C CA . LEU B 1 162 ? 42.800 16.063 153.918 1.00 18.67 162 LEU B CA 1
ATOM 4432 C C . LEU B 1 162 ? 43.075 15.227 152.678 1.00 19.79 162 LEU B C 1
ATOM 4433 O O . LEU B 1 162 ? 44.028 14.528 152.600 1.00 20.52 162 LEU B O 1
ATOM 4438 N N . ASN B 1 163 ? 42.209 15.326 151.697 1.00 19.53 163 ASN B N 1
ATOM 4439 C CA . ASN B 1 163 ? 42.352 14.554 150.500 1.00 21.13 163 ASN B CA 1
ATOM 4440 C C . ASN B 1 163 ? 42.360 15.508 149.349 1.00 20.76 163 ASN B C 1
ATOM 4441 O O . ASN B 1 163 ? 41.585 16.422 149.354 1.00 23.67 163 ASN B O 1
ATOM 4446 N N . THR B 1 164 ? 43.214 15.286 148.368 1.00 20.09 164 THR B N 1
ATOM 4447 C CA . THR B 1 164 ? 43.210 16.070 147.168 1.00 22.22 164 THR B CA 1
ATOM 4448 C C . THR B 1 164 ? 43.506 15.119 146.068 1.00 23.97 164 THR B C 1
ATOM 4449 O O . THR B 1 164 ? 44.563 14.509 146.090 1.00 22.80 164 THR B O 1
ATOM 4453 N N . HIS B 1 165 ? 42.584 14.984 145.108 1.00 28.70 165 HIS B N 1
ATOM 4454 C CA . HIS B 1 165 ? 42.720 13.978 144.038 1.00 31.56 165 HIS B CA 1
ATOM 4455 C C . HIS B 1 165 ? 42.376 14.502 142.645 1.00 33.54 165 HIS B C 1
ATOM 4456 O O . HIS B 1 165 ? 41.623 15.457 142.502 1.00 31.43 165 HIS B O 1
ATOM 4463 N N . GLN B 1 166 ? 42.900 13.835 141.643 1.00 40.13 166 GLN B N 1
ATOM 4464 C CA . GLN B 1 166 ? 42.605 14.097 140.276 1.00 42.21 166 GLN B CA 1
ATOM 4465 C C . GLN B 1 166 ? 42.262 12.801 139.627 1.00 41.46 166 GLN B C 1
ATOM 4466 O O . GLN B 1 166 ? 42.741 11.784 139.996 1.00 33.10 166 GLN B O 1
ATOM 4472 N N . GLY B 1 167 ? 41.411 12.888 138.633 1.00 44.02 167 GLY B N 1
ATOM 4473 C CA . GLY B 1 167 ? 41.059 11.756 137.786 1.00 40.00 167 GLY B CA 1
ATOM 4474 C C . GLY B 1 167 ? 40.668 12.069 136.348 1.00 38.15 167 GLY B C 1
ATOM 4475 O O . GLY B 1 167 ? 40.278 13.207 135.998 1.00 38.58 167 GLY B O 1
ATOM 4476 N N . CYS B 1 168 ? 40.761 11.028 135.529 1.00 34.08 168 CYS B N 1
ATOM 4477 C CA . CYS B 1 168 ? 40.217 11.006 134.189 1.00 37.81 168 CYS B CA 1
ATOM 4478 C C . CYS B 1 168 ? 39.320 9.773 134.002 1.00 36.49 168 CYS B C 1
ATOM 4479 O O . CYS B 1 168 ? 39.681 8.661 134.392 1.00 29.99 168 CYS B O 1
ATOM 4482 N N . ARG B 1 169 ? 38.167 9.972 133.376 1.00 36.61 169 ARG B N 1
ATOM 4483 C CA . ARG B 1 169 ? 37.327 8.867 132.972 1.00 34.15 169 ARG B CA 1
ATOM 4484 C C . ARG B 1 169 ? 37.037 8.957 131.488 1.00 27.62 169 ARG B C 1
ATOM 4485 O O . ARG B 1 169 ? 36.740 10.038 130.964 1.00 24.03 169 ARG B O 1
ATOM 4493 N N . VAL B 1 170 ? 37.153 7.821 130.811 1.00 23.45 170 VAL B N 1
ATOM 4494 C CA . VAL B 1 170 ? 36.704 7.684 129.434 1.00 22.51 170 VAL B CA 1
ATOM 4495 C C . VAL B 1 170 ? 35.821 6.446 129.271 1.00 23.99 170 VAL B C 1
ATOM 4496 O O . VAL B 1 170 ? 36.080 5.359 129.872 1.00 23.07 170 VAL B O 1
ATOM 4500 N N . TYR B 1 171 ? 34.737 6.636 128.543 1.00 24.76 171 TYR B N 1
ATOM 4501 C CA . TYR B 1 171 ? 33.726 5.648 128.314 1.00 23.90 171 TYR B CA 1
ATOM 4502 C C . TYR B 1 171 ? 33.575 5.438 126.836 1.00 23.81 171 TYR B C 1
ATOM 4503 O O . TYR B 1 171 ? 33.738 6.335 126.083 1.00 21.68 171 TYR B O 1
ATOM 4512 N N . GLY B 1 172 ? 33.263 4.230 126.424 1.00 24.40 172 GLY B N 1
ATOM 4513 C CA . GLY B 1 172 ? 33.070 3.959 125.032 1.00 28.12 172 GLY B CA 1
ATOM 4514 C C . GLY B 1 172 ? 32.240 2.764 124.687 1.00 29.80 172 GLY B C 1
ATOM 4515 O O . GLY B 1 172 ? 32.096 1.870 125.443 1.00 29.52 172 GLY B O 1
ATOM 4516 N N . ASN B 1 173 ? 31.720 2.745 123.483 1.00 31.80 173 ASN B N 1
ATOM 4517 C CA . ASN B 1 173 ? 30.965 1.607 123.052 1.00 29.48 173 ASN B CA 1
ATOM 4518 C C . ASN B 1 173 ? 31.035 1.261 121.575 1.00 29.32 173 ASN B C 1
ATOM 4519 O O . ASN B 1 173 ? 31.676 1.924 120.818 1.00 25.49 173 ASN B O 1
ATOM 4524 N N . SER B 1 174 ? 30.391 0.170 121.207 1.00 26.33 174 SER B N 1
ATOM 4525 C CA . SER B 1 174 ? 30.342 -0.357 119.848 1.00 25.47 174 SER B CA 1
ATOM 4526 C C . SER B 1 174 ? 29.695 0.563 118.856 1.00 23.80 174 SER B C 1
ATOM 4527 O O . SER B 1 174 ? 29.854 0.400 117.707 1.00 21.35 174 SER B O 1
ATOM 4530 N N . HIS B 1 175 ? 28.917 1.504 119.315 1.00 24.95 175 HIS B N 1
ATOM 4531 C CA . HIS B 1 175 ? 28.207 2.396 118.454 1.00 24.29 175 HIS B CA 1
ATOM 4532 C C . HIS B 1 175 ? 29.098 3.485 118.014 1.00 24.98 175 HIS B C 1
ATOM 4533 O O . HIS B 1 175 ? 28.721 4.336 117.293 1.00 25.88 175 HIS B O 1
ATOM 4540 N N . GLY B 1 176 ? 30.319 3.431 118.447 1.00 26.84 176 GLY B N 1
ATOM 4541 C CA . GLY B 1 176 ? 31.263 4.437 118.109 1.00 27.72 176 GLY B CA 1
ATOM 4542 C C . GLY B 1 176 ? 31.385 5.551 119.098 1.00 27.89 176 GLY B C 1
ATOM 4543 O O . GLY B 1 176 ? 32.190 6.390 118.926 1.00 30.23 176 GLY B O 1
ATOM 4544 N N . PHE B 1 177 ? 30.618 5.552 120.158 1.00 29.56 177 PHE B N 1
ATOM 4545 C CA . PHE B 1 177 ? 30.773 6.605 121.113 1.00 29.47 177 PHE B CA 1
ATOM 4546 C C . PHE B 1 177 ? 32.074 6.524 121.888 1.00 30.31 177 PHE B C 1
ATOM 4547 O O . PHE B 1 177 ? 32.479 5.470 122.337 1.00 27.75 177 PHE B O 1
ATOM 4555 N N . ILE B 1 178 ? 32.716 7.673 122.033 1.00 26.62 178 ILE B N 1
ATOM 4556 C CA . ILE B 1 178 ? 33.859 7.815 122.936 1.00 28.03 178 ILE B CA 1
ATOM 4557 C C . ILE B 1 178 ? 33.760 9.184 123.597 1.00 28.64 178 ILE B C 1
ATOM 4558 O O . ILE B 1 178 ? 33.678 10.200 122.910 1.00 32.25 178 ILE B O 1
ATOM 4563 N N . GLY B 1 179 ? 33.758 9.221 124.917 1.00 27.97 179 GLY B N 1
ATOM 4564 C CA . GLY B 1 179 ? 33.652 10.484 125.679 1.00 27.63 179 GLY B CA 1
ATOM 4565 C C . GLY B 1 179 ? 34.492 10.421 126.960 1.00 27.87 179 GLY B C 1
ATOM 4566 O O . GLY B 1 179 ? 34.694 9.352 127.553 1.00 22.12 179 GLY B O 1
ATOM 4567 N N . GLY B 1 180 ? 35.040 11.558 127.371 1.00 29.94 180 GLY B N 1
ATOM 4568 C CA . GLY B 1 180 ? 35.938 11.527 128.524 1.00 29.35 180 GLY B CA 1
ATOM 4569 C C . GLY B 1 180 ? 36.160 12.903 129.073 1.00 28.47 180 GLY B C 1
ATOM 4570 O O . GLY B 1 180 ? 36.089 13.842 128.354 1.00 25.29 180 GLY B O 1
ATOM 4571 N N . TYR B 1 181 ? 36.449 12.993 130.356 1.00 32.58 181 TYR B N 1
ATOM 4572 C CA . TYR B 1 181 ? 36.627 14.269 131.040 1.00 35.64 181 TYR B CA 1
ATOM 4573 C C . TYR B 1 181 ? 37.641 13.999 132.172 1.00 32.55 181 TYR B C 1
ATOM 4574 O O . TYR B 1 181 ? 37.736 12.854 132.674 1.00 25.15 181 TYR B O 1
ATOM 4583 N N . ALA B 1 182 ? 38.406 15.046 132.532 1.00 32.73 182 ALA B N 1
ATOM 4584 C CA . ALA B 1 182 ? 39.274 15.030 133.708 1.00 29.82 182 ALA B CA 1
ATOM 4585 C C . ALA B 1 182 ? 38.533 15.784 134.807 1.00 30.00 182 ALA B C 1
ATOM 4586 O O . ALA B 1 182 ? 37.664 16.619 134.509 1.00 30.61 182 ALA B O 1
ATOM 4588 N N . SER B 1 183 ? 38.811 15.454 136.065 1.00 27.70 183 SER B N 1
ATOM 4589 C CA . SER B 1 183 ? 38.242 16.216 137.168 1.00 26.00 183 SER B CA 1
ATOM 4590 C C . SER B 1 183 ? 39.124 16.186 138.410 1.00 25.87 183 SER B C 1
ATOM 4591 O O . SER B 1 183 ? 40.009 15.357 138.536 1.00 24.81 183 SER B O 1
ATOM 4594 N N . THR B 1 184 ? 38.812 17.045 139.371 1.00 24.77 184 THR B N 1
ATOM 4595 C CA . THR B 1 184 ? 39.554 17.118 140.615 1.00 25.33 184 THR B CA 1
ATOM 4596 C C . THR B 1 184 ? 38.556 17.234 141.775 1.00 24.37 184 THR B C 1
ATOM 4597 O O . THR B 1 184 ? 37.452 17.734 141.617 1.00 20.94 184 THR B O 1
ATOM 4601 N N . ARG B 1 185 ? 38.982 16.794 142.945 1.00 26.74 185 ARG B N 1
ATOM 4602 C CA . ARG B 1 185 ? 38.142 16.743 144.122 1.00 29.77 185 ARG B CA 1
ATOM 4603 C C . ARG B 1 185 ? 38.986 16.819 145.389 1.00 27.45 185 ARG B C 1
ATOM 4604 O O . ARG B 1 185 ? 39.783 15.936 145.647 1.00 30.29 185 ARG B O 1
ATOM 4612 N N . HIS B 1 186 ? 38.765 17.839 146.190 1.00 23.68 186 HIS B N 1
ATOM 4613 C CA . HIS B 1 186 ? 39.523 18.033 147.376 1.00 24.01 186 HIS B CA 1
ATOM 4614 C C . HIS B 1 186 ? 38.593 18.131 148.565 1.00 23.82 186 HIS B C 1
ATOM 4615 O O . HIS B 1 186 ? 37.499 18.691 148.443 1.00 28.26 186 HIS B O 1
ATOM 4622 N N . SER B 1 187 ? 39.020 17.632 149.716 1.00 21.89 187 SER B N 1
ATOM 4623 C CA . SER B 1 187 ? 38.181 17.614 150.898 1.00 21.79 187 SER B CA 1
ATOM 4624 C C . SER B 1 187 ? 39.068 17.640 152.111 1.00 23.64 187 SER B C 1
ATOM 4625 O O . SER B 1 187 ? 40.238 17.269 152.041 1.00 24.83 187 SER B O 1
ATOM 4628 N N . LEU B 1 188 ? 38.486 18.100 153.215 1.00 24.80 188 LEU B N 1
ATOM 4629 C CA . LEU B 1 188 ? 39.122 18.185 154.529 1.00 23.90 188 LEU B CA 1
ATOM 4630 C C . LEU B 1 188 ? 38.024 17.924 155.550 1.00 24.34 188 LEU B C 1
ATOM 4631 O O . LEU B 1 188 ? 37.094 18.773 155.729 1.00 25.56 188 LEU B O 1
ATOM 4636 N N . SER B 1 189 ? 38.089 16.766 156.200 1.00 21.50 189 SER B N 1
ATOM 4637 C CA . SER B 1 189 ? 37.142 16.437 157.263 1.00 19.99 189 SER B CA 1
ATOM 4638 C C . SER B 1 189 ? 37.826 16.503 158.644 1.00 19.11 189 SER B C 1
ATOM 4639 O O . SER B 1 189 ? 39.020 16.328 158.775 1.00 19.68 189 SER B O 1
ATOM 4642 N N . CYS B 1 190 ? 37.088 16.820 159.691 1.00 19.69 190 CYS B N 1
ATOM 4643 C CA . CYS B 1 190 ? 37.653 16.830 161.066 1.00 18.63 190 CYS B CA 1
ATOM 4644 C C . CYS B 1 190 ? 36.694 16.189 162.056 1.00 17.31 190 CYS B C 1
ATOM 4645 O O . CYS B 1 190 ? 35.611 16.653 162.173 1.00 17.65 190 CYS B O 1
ATOM 4648 N N . VAL B 1 191 ? 37.103 15.152 162.786 1.00 16.18 191 VAL B N 1
ATOM 4649 C CA . VAL B 1 191 ? 36.257 14.558 163.791 1.00 16.03 191 VAL B CA 1
ATOM 4650 C C . VAL B 1 191 ? 36.828 14.804 165.229 1.00 16.58 191 VAL B C 1
ATOM 4651 O O . VAL B 1 191 ? 38.024 14.520 165.575 1.00 14.50 191 VAL B O 1
ATOM 4663 N N . ILE B 1 193 ? 36.073 15.142 169.694 1.00 19.17 193 ILE B N 1
ATOM 4664 C CA . ILE B 1 193 ? 35.393 14.570 170.867 1.00 18.71 193 ILE B CA 1
ATOM 4665 C C . ILE B 1 193 ? 35.391 15.572 171.985 1.00 18.68 193 ILE B C 1
ATOM 4666 O O . ILE B 1 193 ? 36.435 16.024 172.397 1.00 19.40 193 ILE B O 1
ATOM 4671 N N . ALA B 1 194 ? 34.243 15.917 172.501 1.00 19.47 194 ALA B N 1
ATOM 4672 C CA . ALA B 1 194 ? 34.170 16.869 173.565 1.00 20.89 194 ALA B CA 1
ATOM 4673 C C . ALA B 1 194 ? 33.589 16.251 174.792 1.00 22.66 194 ALA B C 1
ATOM 4674 O O . ALA B 1 194 ? 32.846 15.362 174.696 1.00 24.13 194 ALA B O 1
ATOM 4676 N N . GLU B 1 195 ? 33.938 16.743 175.965 1.00 26.59 195 GLU B N 1
ATOM 4677 C CA . GLU B 1 195 ? 33.319 16.214 177.166 1.00 26.32 195 GLU B CA 1
ATOM 4678 C C . GLU B 1 195 ? 32.949 17.261 178.199 1.00 24.48 195 GLU B C 1
ATOM 4679 O O . GLU B 1 195 ? 33.649 18.218 178.409 1.00 23.94 195 GLU B O 1
ATOM 4685 N N . GLY B 1 196 ? 31.803 17.051 178.813 1.00 22.91 196 GLY B N 1
ATOM 4686 C CA . GLY B 1 196 ? 31.291 17.890 179.860 1.00 24.42 196 GLY B CA 1
ATOM 4687 C C . GLY B 1 196 ? 29.937 17.385 180.244 1.00 22.61 196 GLY B C 1
ATOM 4688 O O . GLY B 1 196 ? 29.411 16.531 179.611 1.00 22.44 196 GLY B O 1
ATOM 4689 N N . GLU B 1 197 ? 29.378 17.919 181.302 1.00 23.73 197 GLU B N 1
ATOM 4690 C CA . GLU B 1 197 ? 28.046 17.560 181.760 1.00 25.01 197 GLU B CA 1
ATOM 4691 C C . GLU B 1 197 ? 27.871 16.065 181.968 1.00 24.66 197 GLU B C 1
ATOM 4692 O O . GLU B 1 197 ? 26.822 15.524 181.697 1.00 25.59 197 GLU B O 1
ATOM 4698 N N . GLY B 1 198 ? 28.910 15.418 182.464 1.00 26.04 198 GLY B N 1
ATOM 4699 C CA . GLY B 1 198 ? 28.906 13.997 182.724 1.00 26.26 198 GLY B CA 1
ATOM 4700 C C . GLY B 1 198 ? 28.914 13.141 181.491 1.00 25.55 198 GLY B C 1
ATOM 4701 O O . GLY B 1 198 ? 28.585 11.985 181.551 1.00 25.94 198 GLY B O 1
ATOM 4702 N N . GLN B 1 199 ? 29.296 13.714 180.364 1.00 25.39 199 GLN B N 1
ATOM 4703 C CA . GLN B 1 199 ? 29.261 13.010 179.101 1.00 26.29 199 GLN B CA 1
ATOM 4704 C C . GLN B 1 199 ? 30.409 13.249 178.170 1.00 26.60 199 GLN B C 1
ATOM 4705 O O . GLN B 1 199 ? 31.183 14.152 178.348 1.00 24.24 199 GLN B O 1
ATOM 4719 N N . GLN B 1 201 ? 30.824 13.381 173.906 1.00 33.16 201 GLN B N 1
ATOM 4720 C CA . GLN B 1 201 ? 30.067 13.471 172.667 1.00 33.69 201 GLN B CA 1
ATOM 4721 C C . GLN B 1 201 ? 30.969 13.664 171.454 1.00 35.13 201 GLN B C 1
ATOM 4722 O O . GLN B 1 201 ? 31.907 14.430 171.511 1.00 37.12 201 GLN B O 1
ATOM 4728 N N . ARG B 1 202 ? 30.634 12.985 170.356 1.00 37.49 202 ARG B N 1
ATOM 4729 C CA . ARG B 1 202 ? 31.358 13.071 169.107 1.00 35.91 202 ARG B CA 1
ATOM 4730 C C . ARG B 1 202 ? 30.591 13.871 168.041 1.00 31.35 202 ARG B C 1
ATOM 4731 O O . ARG B 1 202 ? 29.378 13.723 167.889 1.00 30.35 202 ARG B O 1
ATOM 4739 N N . ASP B 1 203 ? 31.307 14.702 167.285 1.00 29.76 203 ASP B N 1
ATOM 4740 C CA . ASP B 1 203 ? 30.770 15.339 166.077 1.00 27.95 203 ASP B CA 1
ATOM 4741 C C . ASP B 1 203 ? 31.910 15.813 165.159 1.00 30.13 203 ASP B C 1
ATOM 4742 O O . ASP B 1 203 ? 33.097 15.791 165.524 1.00 28.37 203 ASP B O 1
ATOM 4747 N N . TYR B 1 204 ? 31.536 16.214 163.944 1.00 33.46 204 TYR B N 1
ATOM 4748 C CA . TYR B 1 204 ? 32.486 16.437 162.864 1.00 33.82 204 TYR B CA 1
ATOM 4749 C C . TYR B 1 204 ? 32.007 17.542 161.932 1.00 29.93 204 TYR B C 1
ATOM 4750 O O . TYR B 1 204 ? 30.873 18.011 162.010 1.00 29.27 204 TYR B O 1
ATOM 4759 N N . TRP B 1 205 ? 32.887 17.953 161.042 1.00 27.36 205 TRP B N 1
ATOM 4760 C CA . TRP B 1 205 ? 32.523 18.838 159.968 1.00 29.40 205 TRP B CA 1
ATOM 4761 C C . TRP B 1 205 ? 33.527 18.705 158.848 1.00 28.74 205 TRP B C 1
ATOM 4762 O O . TRP B 1 205 ? 34.640 18.267 159.080 1.00 32.25 205 TRP B O 1
ATOM 4773 N N . TYR B 1 206 ? 33.149 19.105 157.639 1.00 26.62 206 TYR B N 1
ATOM 4774 C CA . TYR B 1 206 ? 33.997 18.902 156.481 1.00 22.61 206 TYR B CA 1
ATOM 4775 C C . TYR B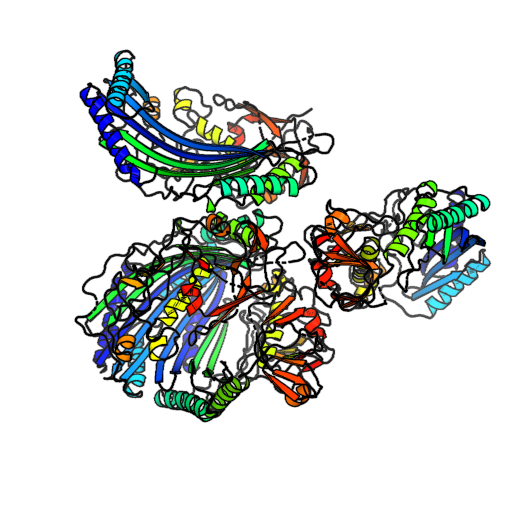 1 206 ? 33.571 19.847 155.391 1.00 22.57 206 TYR B C 1
ATOM 4776 O O . TYR B 1 206 ? 32.542 20.530 155.539 1.00 20.25 206 TYR B O 1
ATOM 4785 N N . ASP B 1 207 ? 34.386 19.913 154.321 1.00 20.29 207 ASP B N 1
ATOM 4786 C CA . ASP B 1 207 ? 33.997 20.616 153.090 1.00 18.46 207 ASP B CA 1
ATOM 4787 C C . ASP B 1 207 ? 34.595 19.856 151.934 1.00 18.27 207 ASP B C 1
ATOM 4788 O O . ASP B 1 207 ? 35.533 19.066 152.109 1.00 19.42 207 ASP B O 1
ATOM 4793 N N . VAL B 1 208 ? 33.995 20.020 150.764 1.00 17.36 208 VAL B N 1
ATOM 4794 C CA . VAL B 1 208 ? 34.438 19.342 149.566 1.00 17.72 208 VAL B CA 1
ATOM 4795 C C . VAL B 1 208 ? 34.319 20.355 148.465 1.00 19.20 208 VAL B C 1
ATOM 4796 O O . VAL B 1 208 ? 33.468 21.186 148.519 1.00 20.68 208 VAL B O 1
ATOM 4800 N N . ASN B 1 209 ? 35.195 20.341 147.477 1.00 21.70 209 ASN B N 1
ATOM 4801 C CA . ASN B 1 209 ? 35.076 21.318 146.357 1.00 21.40 209 ASN B CA 1
ATOM 4802 C C . ASN B 1 209 ? 36.076 20.852 145.333 1.00 22.05 209 ASN B C 1
ATOM 4803 O O . ASN B 1 209 ? 37.070 20.180 145.677 1.00 24.68 209 ASN B O 1
ATOM 4808 N N . ARG B 1 210 ? 35.790 21.165 144.090 1.00 19.92 210 ARG B N 1
ATOM 4809 C CA . ARG B 1 210 ? 36.615 20.717 142.986 1.00 20.00 210 ARG B CA 1
ATOM 4810 C C . ARG B 1 210 ? 37.858 21.544 142.848 1.00 20.39 210 ARG B C 1
ATOM 4811 O O . ARG B 1 210 ? 38.840 21.064 142.274 1.00 17.19 210 ARG B O 1
ATOM 4819 N N . ARG B 1 211 ? 37.754 22.798 143.323 1.00 24.39 211 ARG B N 1
ATOM 4820 C CA . ARG B 1 211 ? 38.851 23.754 143.445 1.00 25.64 211 ARG B CA 1
ATOM 4821 C C . ARG B 1 211 ? 39.277 23.728 144.876 1.00 24.49 211 ARG B C 1
ATOM 4822 O O . ARG B 1 211 ? 38.446 24.019 145.769 1.00 23.01 211 ARG B O 1
ATOM 4830 N N . GLY B 1 212 ? 40.553 23.443 145.106 1.00 22.91 212 GLY B N 1
ATOM 4831 C CA . GLY B 1 212 ? 41.084 23.377 146.449 1.00 24.18 212 GLY B CA 1
ATOM 4832 C C . GLY B 1 212 ? 40.922 24.679 147.205 1.00 26.69 212 GLY B C 1
ATOM 4833 O O . GLY B 1 212 ? 40.572 24.664 148.390 1.00 27.82 212 GLY B O 1
ATOM 4834 N N . GLU B 1 213 ? 41.126 25.800 146.504 1.00 28.44 213 GLU B N 1
ATOM 4835 C CA . GLU B 1 213 ? 41.140 27.137 147.114 1.00 28.88 213 GLU B CA 1
ATOM 4836 C C . GLU B 1 213 ? 39.774 27.605 147.558 1.00 28.85 213 GLU B C 1
ATOM 4837 O O . GLU B 1 213 ? 39.675 28.545 148.323 1.00 28.47 213 GLU B O 1
ATOM 4843 N N . ALA B 1 214 ? 38.718 27.020 146.988 1.00 29.47 214 ALA B N 1
ATOM 4844 C CA . ALA B 1 214 ? 37.362 27.333 147.393 1.00 27.50 214 ALA B CA 1
ATOM 4845 C C . ALA B 1 214 ? 36.983 26.548 148.659 1.00 27.58 214 ALA B C 1
ATOM 4846 O O . ALA B 1 214 ? 35.968 26.892 149.254 1.00 27.66 214 ALA B O 1
ATOM 4848 N N . LEU B 1 215 ? 37.743 25.506 149.079 1.00 24.47 215 LEU B N 1
ATOM 4849 C CA . LEU B 1 215 ? 37.424 24.861 150.364 1.00 21.59 215 LEU B CA 1
ATOM 4850 C C . LEU B 1 215 ? 37.359 25.972 151.465 1.00 23.00 215 LEU B C 1
ATOM 4851 O O . LEU B 1 215 ? 38.159 26.924 151.455 1.00 23.34 215 LEU B O 1
ATOM 4856 N N . ALA B 1 216 ? 36.356 25.887 152.338 1.00 22.90 216 ALA B N 1
ATOM 4857 C CA . ALA B 1 216 ? 36.329 26.605 153.599 1.00 24.40 216 ALA B CA 1
ATOM 4858 C C . ALA B 1 216 ? 37.696 26.435 154.337 1.00 25.47 216 ALA B C 1
ATOM 4859 O O . ALA B 1 216 ? 38.295 25.353 154.314 1.00 26.71 216 ALA B O 1
ATOM 4861 N N . SER B 1 217 ? 38.169 27.480 155.016 1.00 23.71 217 SER B N 1
ATOM 4862 C CA . SER B 1 217 ? 39.450 27.406 155.689 1.00 20.84 217 SER B CA 1
ATOM 4863 C C . SER B 1 217 ? 39.559 26.197 156.651 1.00 20.08 217 SER B C 1
ATOM 4864 O O . SER B 1 217 ? 38.602 25.686 157.211 1.00 18.12 217 SER B O 1
ATOM 4867 N N . ALA B 1 218 ? 40.774 25.715 156.812 1.00 21.25 218 ALA B N 1
ATOM 4868 C CA . ALA B 1 218 ? 41.066 24.633 157.734 1.00 20.93 218 ALA B CA 1
ATOM 4869 C C . ALA B 1 218 ? 40.557 24.949 159.164 1.00 21.02 218 ALA B C 1
ATOM 4870 O O . ALA B 1 218 ? 39.983 24.080 159.883 1.00 21.64 218 ALA B O 1
ATOM 4872 N N . GLU B 1 219 ? 40.752 26.196 159.544 1.00 20.23 219 GLU B N 1
ATOM 4873 C CA . GLU B 1 219 ? 40.326 26.689 160.842 1.00 20.21 219 GLU B CA 1
ATOM 4874 C C . GLU B 1 219 ? 38.811 26.656 160.974 1.00 18.18 219 GLU B C 1
ATOM 4875 O O . GLU B 1 219 ? 38.254 26.181 161.966 1.00 18.23 219 GLU B O 1
ATOM 4881 N N . SER B 1 220 ? 38.141 27.216 159.983 1.00 16.92 220 SER B N 1
ATOM 4882 C CA . SER B 1 220 ? 36.709 27.292 160.016 1.00 15.50 220 SER B CA 1
ATOM 4883 C C . SER B 1 220 ? 36.170 25.892 160.149 1.00 15.08 220 SER B C 1
ATOM 4884 O O . SER B 1 220 ? 35.253 25.678 160.941 1.00 14.97 220 SER B O 1
ATOM 4887 N N . ILE B 1 221 ? 36.751 24.927 159.436 1.00 14.99 221 ILE B N 1
ATOM 4888 C CA . ILE B 1 221 ? 36.246 23.565 159.524 1.00 15.12 221 ILE B CA 1
ATOM 4889 C C . ILE B 1 221 ? 36.468 23.031 160.921 1.00 15.51 221 ILE B C 1
ATOM 4890 O O . ILE B 1 221 ? 35.611 22.370 161.423 1.00 15.76 221 ILE B O 1
ATOM 4895 N N . GLY B 1 222 ? 37.606 23.332 161.534 1.00 16.22 222 GLY B N 1
ATOM 4896 C CA . GLY B 1 222 ? 37.918 22.869 162.865 1.00 18.30 222 GLY B CA 1
ATOM 4897 C C . GLY B 1 222 ? 37.007 23.407 163.938 1.00 21.53 222 GLY B C 1
ATOM 4898 O O . GLY B 1 222 ? 36.391 22.620 164.701 1.00 22.95 222 GLY B O 1
ATOM 4899 N N . ARG B 1 223 ? 36.911 24.739 163.999 1.00 25.44 223 ARG B N 1
ATOM 4900 C CA . ARG B 1 223 ? 36.049 25.417 164.953 1.00 26.20 223 ARG B CA 1
ATOM 4901 C C . ARG B 1 223 ? 34.692 24.805 164.919 1.00 25.58 223 ARG B C 1
ATOM 4902 O O . ARG B 1 223 ? 34.179 24.431 165.938 1.00 30.34 223 ARG B O 1
ATOM 4910 N N . ARG B 1 224 ? 34.127 24.693 163.736 1.00 25.89 224 ARG B N 1
ATOM 4911 C CA . ARG B 1 224 ? 32.813 24.098 163.547 1.00 28.74 224 ARG B CA 1
ATOM 4912 C C . ARG B 1 224 ? 32.693 22.656 164.073 1.00 26.22 224 ARG B C 1
ATOM 4913 O O . ARG B 1 224 ? 31.743 22.368 164.762 1.00 25.96 224 ARG B O 1
ATOM 4921 N N . ALA B 1 225 ? 33.622 21.752 163.767 1.00 24.92 225 ALA B N 1
ATOM 4922 C CA . ALA B 1 225 ? 33.482 20.403 164.289 1.00 25.29 225 ALA B CA 1
ATOM 4923 C C . ALA B 1 225 ? 33.423 20.470 165.807 1.00 27.23 225 ALA B C 1
ATOM 4924 O O . ALA B 1 225 ? 32.651 19.735 166.416 1.00 27.66 225 ALA B O 1
ATOM 4926 N N . ALA B 1 226 ? 34.198 21.383 166.404 1.00 24.47 226 ALA B N 1
ATOM 4927 C CA . ALA B 1 226 ? 34.293 21.455 167.831 1.00 24.31 226 ALA B CA 1
ATOM 4928 C C . ALA B 1 226 ? 33.019 22.018 168.450 1.00 26.17 226 ALA B C 1
ATOM 4929 O O . ALA B 1 226 ? 32.500 21.447 169.422 1.00 29.32 226 ALA B O 1
ATOM 4931 N N . GLU B 1 227 ? 32.521 23.136 167.925 1.00 26.65 227 GLU B N 1
ATOM 4932 C CA . GLU B 1 227 ? 31.275 23.729 168.408 1.00 27.11 227 GLU B CA 1
ATOM 4933 C C . GLU B 1 227 ? 30.132 22.758 168.332 1.00 23.16 227 GLU B C 1
ATOM 4934 O O . GLU B 1 227 ? 29.345 22.665 169.223 1.00 22.74 227 GLU B O 1
ATOM 4940 N N . ARG B 1 228 ? 30.086 21.977 167.291 1.00 21.97 228 ARG B N 1
ATOM 4941 C CA . ARG B 1 228 ? 29.112 20.886 167.206 1.00 22.06 228 ARG B CA 1
ATOM 4942 C C . ARG B 1 228 ? 29.258 19.805 168.252 1.00 20.04 228 ARG B C 1
ATOM 4943 O O . ARG B 1 228 ? 28.302 19.462 168.913 1.00 21.61 228 ARG B O 1
ATOM 4951 N N . ALA B 1 229 ? 30.442 19.281 168.424 1.00 19.12 229 ALA B N 1
ATOM 4952 C CA . ALA B 1 229 ? 30.711 18.321 169.511 1.00 19.36 229 ALA B CA 1
ATOM 4953 C C . ALA B 1 229 ? 30.307 18.834 170.937 1.00 19.43 229 ALA B C 1
ATOM 4954 O O . ALA B 1 229 ? 29.739 18.071 171.788 1.00 18.91 229 ALA B O 1
ATOM 4956 N N . ALA B 1 230 ? 30.623 20.119 171.191 1.00 18.78 230 ALA B N 1
ATOM 4957 C CA . ALA B 1 230 ? 30.410 20.762 172.512 1.00 18.85 230 ALA B CA 1
ATOM 4958 C C . ALA B 1 230 ? 28.941 20.996 172.810 1.00 19.05 230 ALA B C 1
ATOM 4959 O O . ALA B 1 230 ? 28.490 20.874 173.928 1.00 20.33 230 ALA B O 1
ATOM 4961 N N . SER B 1 231 ? 28.197 21.314 171.784 1.00 19.93 231 SER B N 1
ATOM 4962 C CA . SER B 1 231 ? 26.783 21.596 171.899 1.00 21.25 231 SER B CA 1
ATOM 4963 C C . SER B 1 231 ? 25.953 20.404 172.241 1.00 21.79 231 SER B C 1
ATOM 4964 O O . SER B 1 231 ? 24.880 20.552 172.846 1.00 21.64 231 SER B O 1
ATOM 4967 N N . ARG B 1 232 ? 26.454 19.236 171.846 1.00 22.43 232 ARG B N 1
ATOM 4968 C CA . ARG B 1 232 ? 25.859 17.982 172.231 1.00 23.64 232 ARG B CA 1
ATOM 4969 C C . ARG B 1 232 ? 25.969 17.583 173.686 1.00 22.24 232 ARG B C 1
ATOM 4970 O O . ARG B 1 232 ? 25.207 16.744 174.134 1.00 19.55 232 ARG B O 1
ATOM 4978 N N . LEU B 1 233 ? 26.912 18.182 174.429 1.00 22.90 233 LEU B N 1
ATOM 4979 C CA . LEU B 1 233 ? 27.106 17.832 175.829 1.00 22.60 233 LEU B CA 1
ATOM 4980 C C . LEU B 1 233 ? 25.847 18.099 176.666 1.00 23.50 233 LEU B C 1
ATOM 4981 O O . LEU B 1 233 ? 25.290 19.189 176.634 1.00 22.91 233 LEU B O 1
ATOM 4986 N N . GLY B 1 234 ? 25.364 17.064 177.356 1.00 24.76 234 GLY B N 1
ATOM 4987 C CA . GLY B 1 234 ? 24.140 17.159 178.171 1.00 24.92 234 GLY B CA 1
ATOM 4988 C C . GLY B 1 234 ? 22.871 16.708 177.488 1.00 24.58 234 GLY B C 1
ATOM 4989 O O . GLY B 1 234 ? 21.755 16.996 177.943 1.00 26.38 234 GLY B O 1
ATOM 4990 N N . ALA B 1 235 ? 23.031 15.969 176.410 1.00 23.76 235 ALA B N 1
ATOM 4991 C CA . ALA B 1 235 ? 21.909 15.485 175.668 1.00 24.21 235 ALA B CA 1
ATOM 4992 C C . ALA B 1 235 ? 21.069 14.559 176.514 1.00 25.93 235 ALA B C 1
ATOM 4993 O O . ALA B 1 235 ? 21.573 13.784 177.263 1.00 26.89 235 ALA B O 1
ATOM 4995 N N . ARG B 1 236 ? 19.775 14.610 176.342 1.00 29.46 236 ARG B N 1
ATOM 4996 C CA . ARG B 1 236 ? 18.902 13.725 177.041 1.00 34.44 236 ARG B CA 1
ATOM 4997 C C . ARG B 1 236 ? 17.713 13.445 176.179 1.00 35.41 236 ARG B C 1
ATOM 4998 O O . ARG B 1 236 ? 17.405 14.245 175.327 1.00 43.83 236 ARG B O 1
ATOM 5006 N N . PRO B 1 237 ? 16.987 12.398 176.468 1.00 32.87 237 PRO B N 1
ATOM 5007 C CA . PRO B 1 237 ? 15.804 12.019 175.735 1.00 32.29 237 PRO B CA 1
ATOM 5008 C C . PRO B 1 237 ? 14.677 12.942 176.046 1.00 32.46 237 PRO B C 1
ATOM 5009 O O . PRO B 1 237 ? 14.803 13.731 176.911 1.00 33.63 237 PRO B O 1
ATOM 5013 N N . VAL B 1 238 ? 13.596 12.852 175.303 1.00 31.48 238 VAL B N 1
ATOM 5014 C CA . VAL B 1 238 ? 12.418 13.639 175.538 1.00 31.99 238 VAL B CA 1
ATOM 5015 C C . VAL B 1 238 ? 11.250 12.750 175.647 1.00 33.57 238 VAL B C 1
ATOM 5016 O O . VAL B 1 238 ? 11.314 11.590 175.419 1.00 29.47 238 VAL B O 1
ATOM 5020 N N . GLN B 1 239 ? 10.170 13.346 176.062 1.00 39.12 239 GLN B N 1
ATOM 5021 C CA . GLN B 1 239 ? 8.947 12.647 176.279 1.00 42.85 239 GLN B CA 1
ATOM 5022 C C . GLN B 1 239 ? 8.295 12.338 174.980 1.00 39.69 239 GLN B C 1
ATOM 5023 O O . GLN B 1 239 ? 8.161 13.182 174.143 1.00 37.76 239 GLN B O 1
ATOM 5029 N N . THR B 1 240 ? 7.841 11.117 174.839 1.00 35.03 240 THR B N 1
ATOM 5030 C CA . THR B 1 240 ? 7.241 10.674 173.628 1.00 31.73 240 THR B CA 1
ATOM 5031 C C . THR B 1 240 ? 6.098 11.579 173.266 1.00 31.75 240 THR B C 1
ATOM 5032 O O . THR B 1 240 ? 5.266 11.899 174.074 1.00 29.32 240 THR B O 1
ATOM 5036 N N . ALA B 1 241 ? 6.120 12.041 172.029 1.00 31.11 241 ALA B N 1
ATOM 5037 C CA . ALA B 1 241 ? 5.096 12.890 171.502 1.00 31.70 241 ALA B CA 1
ATOM 5038 C C . ALA B 1 241 ? 5.151 12.955 170.020 1.00 32.72 241 ALA B C 1
ATOM 5039 O O . ALA B 1 241 ? 6.102 12.608 169.418 1.00 32.54 241 ALA B O 1
ATOM 5041 N N . GLU B 1 242 ? 4.060 13.448 169.448 1.00 37.20 242 GLU B N 1
ATOM 5042 C CA . GLU B 1 242 ? 3.990 13.683 168.024 1.00 37.07 242 GLU B CA 1
ATOM 5043 C C . GLU B 1 242 ? 4.175 15.184 167.935 1.00 34.01 242 GLU B C 1
ATOM 5044 O O . GLU B 1 242 ? 3.369 15.954 168.458 1.00 31.82 242 GLU B O 1
ATOM 5050 N N . VAL B 1 243 ? 5.250 15.596 167.280 1.00 33.44 243 VAL B N 1
ATOM 5051 C CA . VAL B 1 243 ? 5.578 16.965 167.177 1.00 32.49 243 VAL B CA 1
ATOM 5052 C C . VAL B 1 243 ? 6.174 17.082 165.808 1.00 29.96 243 VAL B C 1
ATOM 5053 O O . VAL B 1 243 ? 6.298 16.105 165.123 1.00 26.84 243 VAL B O 1
ATOM 5057 N N . PRO B 1 244 ? 6.460 18.303 165.403 1.00 28.54 244 PRO B N 1
ATOM 5058 C CA . PRO B 1 244 ? 7.132 18.619 164.168 1.00 26.09 244 PRO B CA 1
ATOM 5059 C C . PRO B 1 244 ? 8.625 18.437 164.273 1.00 25.27 244 PRO B C 1
ATOM 5060 O O . PRO B 1 244 ? 9.221 18.591 165.287 1.00 25.53 244 PRO B O 1
ATOM 5064 N N . VAL B 1 245 ? 9.236 18.117 163.167 1.00 23.47 245 VAL B N 1
ATOM 5065 C CA . VAL B 1 245 ? 10.636 17.827 163.144 1.00 22.64 245 VAL B CA 1
ATOM 5066 C C . VAL B 1 245 ? 11.308 18.692 162.112 1.00 23.18 245 VAL B C 1
ATOM 5067 O O . VAL B 1 245 ? 10.781 18.902 161.084 1.00 23.17 245 VAL B O 1
ATOM 5071 N N . LEU B 1 246 ? 12.461 19.236 162.430 1.00 22.65 246 LEU B N 1
ATOM 5072 C CA . LEU B 1 246 ? 13.210 20.050 161.479 1.00 23.53 246 LEU B CA 1
ATOM 5073 C C . LEU B 1 246 ? 14.485 19.322 161.142 1.00 23.23 246 LEU B C 1
ATOM 5074 O O . LEU B 1 246 ? 15.329 19.121 162.030 1.00 25.58 246 LEU B O 1
ATOM 5079 N N . PHE B 1 247 ? 14.641 18.921 159.890 1.00 22.10 247 PHE B N 1
ATOM 5080 C CA . PHE B 1 247 ? 15.883 18.291 159.496 1.00 21.54 247 PHE B CA 1
ATOM 5081 C C . PHE B 1 247 ? 16.895 19.316 159.057 1.00 20.87 247 PHE B C 1
ATOM 5082 O O . PHE B 1 247 ? 16.630 20.126 158.180 1.00 21.21 247 PHE B O 1
ATOM 5090 N N . ALA B 1 248 ? 18.071 19.239 159.654 1.00 20.60 248 ALA B N 1
ATOM 5091 C CA . ALA B 1 248 ? 19.225 19.971 159.194 1.00 20.44 248 ALA B CA 1
ATOM 5092 C C . ALA B 1 248 ? 19.514 19.619 157.710 1.00 21.10 248 ALA B C 1
ATOM 5093 O O . ALA B 1 248 ? 19.158 18.545 157.177 1.00 20.44 248 ALA B O 1
ATOM 5095 N N . PRO B 1 249 ? 20.142 20.533 157.017 1.00 22.59 249 PRO B N 1
ATOM 5096 C CA . PRO B 1 249 ? 20.294 20.285 155.580 1.00 24.17 249 PRO B CA 1
ATOM 5097 C C . PRO B 1 249 ? 20.997 18.980 155.239 1.00 23.43 249 PRO B C 1
ATOM 5098 O O . PRO B 1 249 ? 20.557 18.252 154.345 1.00 24.36 249 PRO B O 1
ATOM 5102 N N . GLU B 1 250 ? 22.061 18.683 155.956 1.00 24.04 250 GLU B N 1
ATOM 5103 C CA . GLU B 1 250 ? 22.839 17.471 155.685 1.00 27.70 250 GLU B CA 1
ATOM 5104 C C . GLU B 1 250 ? 22.090 16.171 156.029 1.00 25.23 250 GLU B C 1
ATOM 5105 O O . GLU B 1 250 ? 22.447 15.105 155.532 1.00 22.80 250 GLU B O 1
ATOM 5111 N N . ILE B 1 251 ? 21.078 16.253 156.879 1.00 23.37 251 ILE B N 1
ATOM 5112 C CA . ILE B 1 251 ? 20.235 15.104 157.117 1.00 24.84 251 ILE B CA 1
ATOM 5113 C C . ILE B 1 251 ? 19.086 15.091 156.149 1.00 24.10 251 ILE B C 1
ATOM 5114 O O . ILE B 1 251 ? 18.627 14.014 155.788 1.00 26.08 251 ILE B O 1
ATOM 5119 N N . ALA B 1 252 ? 18.617 16.277 155.750 1.00 23.48 252 ALA B N 1
ATOM 5120 C CA . ALA B 1 252 ? 17.577 16.432 154.715 1.00 21.86 252 ALA B CA 1
ATOM 5121 C C . ALA B 1 252 ? 18.009 15.770 153.406 1.00 21.43 252 ALA B C 1
ATOM 5122 O O . ALA B 1 252 ? 17.202 15.238 152.696 1.00 19.18 252 ALA B O 1
ATOM 5124 N N . VAL B 1 253 ? 19.306 15.803 153.120 1.00 22.19 253 VAL B N 1
ATOM 5125 C CA . VAL B 1 253 ? 19.856 15.178 151.919 1.00 22.78 253 VAL B CA 1
ATOM 5126 C C . VAL B 1 253 ? 19.571 13.698 151.884 1.00 22.05 253 VAL B C 1
ATOM 5127 O O . VAL B 1 253 ? 19.246 13.158 150.856 1.00 23.08 253 VAL B O 1
ATOM 5131 N N . GLY B 1 254 ? 19.712 13.031 153.007 1.00 22.02 254 GLY B N 1
ATOM 5132 C CA . GLY B 1 254 ? 19.475 11.593 153.044 1.00 23.44 254 GLY B CA 1
ATOM 5133 C C . GLY B 1 254 ? 18.023 11.288 152.753 1.00 23.43 254 GLY B C 1
ATOM 5134 O O . GLY B 1 254 ? 17.707 10.174 152.259 1.00 26.10 254 GLY B O 1
ATOM 5135 N N . LEU B 1 255 ? 17.144 12.259 153.050 1.00 19.84 255 LEU B N 1
ATOM 5136 C CA . LEU B 1 255 ? 15.724 12.013 152.911 1.00 19.60 255 LEU B CA 1
ATOM 5137 C C . LEU B 1 255 ? 15.387 11.909 151.458 1.00 18.75 255 LEU B C 1
ATOM 5138 O O . LEU B 1 255 ? 14.860 10.882 150.952 1.00 18.16 255 LEU B O 1
ATOM 5143 N N . PHE B 1 256 ? 15.689 12.984 150.788 1.00 18.27 256 PHE B N 1
ATOM 5144 C CA . PHE B 1 256 ? 15.545 12.987 149.378 1.00 19.73 256 PHE B CA 1
ATOM 5145 C C . PHE B 1 256 ? 16.341 11.853 148.727 1.00 19.96 256 PHE B C 1
ATOM 5146 O O . PHE B 1 256 ? 15.968 11.344 147.673 1.00 25.06 256 PHE B O 1
ATOM 5154 N N . GLY B 1 257 ? 17.419 11.415 149.325 1.00 17.49 257 GLY B N 1
ATOM 5155 C CA . GLY B 1 257 ? 18.007 10.199 148.812 1.00 17.52 257 GLY B CA 1
ATOM 5156 C C . GLY B 1 257 ? 17.079 8.968 148.801 1.00 17.75 257 GLY B C 1
ATOM 5157 O O . GLY B 1 257 ? 17.153 8.083 147.886 1.00 16.55 257 GLY B O 1
ATOM 5158 N N . HIS B 1 258 ? 16.210 8.887 149.803 1.00 16.87 258 HIS B N 1
ATOM 5159 C CA . HIS B 1 258 ? 15.268 7.795 149.828 1.00 17.15 258 HIS B CA 1
ATOM 5160 C C . HIS B 1 258 ? 14.270 7.995 148.716 1.00 17.15 258 HIS B C 1
ATOM 5161 O O . HIS B 1 258 ? 13.837 6.989 148.105 1.00 16.04 258 HIS B O 1
ATOM 5168 N N . PHE B 1 259 ? 13.928 9.284 148.442 1.00 16.22 259 PHE B N 1
ATOM 5169 C CA . PHE B 1 259 ? 13.024 9.629 147.328 1.00 15.58 259 PHE B CA 1
ATOM 5170 C C . PHE B 1 259 ? 13.590 9.183 145.992 1.00 15.18 259 PHE B C 1
ATOM 5171 O O . PHE B 1 259 ? 12.932 8.475 145.238 1.00 15.70 259 PHE B O 1
ATOM 5179 N N . LEU B 1 260 ? 14.835 9.552 145.743 1.00 15.15 260 LEU B N 1
ATOM 5180 C CA . LEU B 1 260 ? 15.551 9.111 144.540 1.00 16.05 260 LEU B CA 1
ATOM 5181 C C . LEU B 1 260 ? 15.624 7.599 144.395 1.00 16.33 260 LEU B C 1
ATOM 5182 O O . LEU B 1 260 ? 15.425 7.055 143.329 1.00 16.40 260 LEU B O 1
ATOM 5187 N N . GLY B 1 261 ? 15.937 6.910 145.469 1.00 16.54 261 GLY B N 1
ATOM 5188 C CA . GLY B 1 261 ? 16.065 5.466 145.378 1.00 16.36 261 GLY B CA 1
ATOM 5189 C C . GLY B 1 261 ? 14.741 4.883 144.988 1.00 16.84 261 GLY B C 1
ATOM 5190 O O . GLY B 1 261 ? 14.711 3.877 144.235 1.00 16.37 261 GLY B O 1
ATOM 5191 N N . ALA B 1 262 ? 13.658 5.534 145.483 1.00 15.94 262 ALA B N 1
ATOM 5192 C CA . ALA B 1 262 ? 12.290 5.025 145.273 1.00 15.80 262 ALA B CA 1
ATOM 5193 C C . ALA B 1 262 ? 11.778 5.278 143.834 1.00 16.26 262 ALA B C 1
ATOM 5194 O O . ALA B 1 262 ? 10.835 4.651 143.351 1.00 15.15 262 ALA B O 1
ATOM 5196 N N . ILE B 1 263 ? 12.400 6.209 143.139 1.00 17.44 263 ILE B N 1
ATOM 5197 C CA . ILE B 1 263 ? 11.997 6.501 141.775 1.00 18.29 263 ILE B CA 1
ATOM 5198 C C . ILE B 1 263 ? 13.094 6.134 140.777 1.00 19.08 263 ILE B C 1
ATOM 5199 O O . ILE B 1 263 ? 13.159 6.679 139.689 1.00 19.01 263 ILE B O 1
ATOM 5204 N N . SER B 1 264 ? 13.969 5.226 141.163 1.00 20.05 264 SER B N 1
ATOM 5205 C CA . SER B 1 264 ? 14.949 4.683 140.224 1.00 20.64 264 SER B CA 1
ATOM 5206 C C . SER B 1 264 ? 14.524 3.369 139.638 1.00 20.11 264 SER B C 1
ATOM 5207 O O . SER B 1 264 ? 13.973 2.511 140.349 1.00 20.86 264 SER B O 1
ATOM 5210 N N . GLY B 1 265 ? 14.845 3.205 138.370 1.00 18.50 265 GLY B N 1
ATOM 5211 C CA . GLY B 1 265 ? 14.469 2.044 137.629 1.00 19.50 265 GLY B CA 1
ATOM 5212 C C . GLY B 1 265 ? 14.602 0.740 138.368 1.00 19.47 265 GLY B C 1
ATOM 5213 O O . GLY B 1 265 ? 13.665 -0.084 138.364 1.00 19.83 265 GLY B O 1
ATOM 5214 N N . GLY B 1 266 ? 15.737 0.550 139.021 1.00 20.02 266 GLY B N 1
ATOM 5215 C CA . GLY B 1 266 ? 15.998 -0.714 139.734 1.00 22.72 266 GLY B CA 1
ATOM 5216 C C . GLY B 1 266 ? 14.937 -1.082 140.780 1.00 24.70 266 GLY B C 1
ATOM 5217 O O . GLY B 1 266 ? 14.299 -2.155 140.704 1.00 32.42 266 GLY B O 1
ATOM 5218 N N . SER B 1 267 ? 14.674 -0.169 141.704 1.00 21.06 267 SER B N 1
ATOM 5219 C CA . SER B 1 267 ? 13.649 -0.386 142.676 1.00 20.47 267 SER B CA 1
ATOM 5220 C C . SER B 1 267 ? 12.309 -0.625 141.977 1.00 20.49 267 SER B C 1
ATOM 5221 O O . SER B 1 267 ? 11.490 -1.470 142.372 1.00 18.99 267 SER B O 1
ATOM 5224 N N . LEU B 1 268 ? 12.057 0.157 140.930 1.00 21.13 268 LEU B N 1
ATOM 5225 C CA . LEU B 1 268 ? 10.739 0.155 140.327 1.00 19.04 268 LEU B CA 1
ATOM 5226 C C . LEU B 1 268 ? 10.513 -1.214 139.747 1.00 18.79 268 LEU B C 1
ATOM 5227 O O . LEU B 1 268 ? 9.499 -1.792 140.028 1.00 19.68 268 LEU B O 1
ATOM 5232 N N . TYR B 1 269 ? 11.437 -1.772 138.993 1.00 20.74 269 TYR B N 1
ATOM 5233 C CA . TYR B 1 269 ? 11.075 -2.994 138.226 1.00 23.27 269 TYR B CA 1
ATOM 5234 C C . TYR B 1 269 ? 11.244 -4.233 139.050 1.00 24.10 269 TYR B C 1
ATOM 5235 O O . TYR B 1 269 ? 10.589 -5.235 138.809 1.00 21.19 269 TYR B O 1
ATOM 5244 N N . ARG B 1 270 ? 12.062 -4.109 140.093 1.00 28.85 270 ARG B N 1
ATOM 5245 C CA . ARG B 1 270 ? 12.121 -5.123 141.122 1.00 30.81 270 ARG B CA 1
ATOM 5246 C C . ARG B 1 270 ? 10.937 -5.102 142.066 1.00 31.05 270 ARG B C 1
ATOM 5247 O O . ARG B 1 270 ? 10.908 -5.816 143.036 1.00 34.46 270 ARG B O 1
ATOM 5255 N N . LYS B 1 271 ? 9.946 -4.282 141.777 1.00 37.26 271 LYS B N 1
ATOM 5256 C CA . LYS B 1 271 ? 8.755 -4.183 142.613 1.00 38.40 271 LYS B CA 1
ATOM 5257 C C . LYS B 1 271 ? 9.150 -4.068 144.083 1.00 36.46 271 LYS B C 1
ATOM 5258 O O . LYS B 1 271 ? 8.628 -4.773 144.926 1.00 40.90 271 LYS B O 1
ATOM 5264 N N . SER B 1 272 ? 10.050 -3.134 144.351 1.00 33.10 272 SER B N 1
ATOM 5265 C CA . SER B 1 272 ? 10.583 -2.885 145.662 1.00 30.70 272 SER B CA 1
ATOM 5266 C C . SER B 1 272 ? 10.611 -1.383 145.931 1.00 27.86 272 SER B C 1
ATOM 5267 O O . SER B 1 272 ? 11.635 -0.864 146.409 1.00 23.53 272 SER B O 1
ATOM 5270 N N . SER B 1 273 ? 9.517 -0.691 145.597 1.00 25.01 273 SER B N 1
ATOM 5271 C CA . SER B 1 273 ? 9.467 0.739 145.815 1.00 23.68 273 SER B CA 1
ATOM 5272 C C . SER B 1 273 ? 8.115 1.258 146.148 1.00 23.77 273 SER B C 1
ATOM 5273 O O . SER B 1 273 ? 7.163 1.045 145.408 1.00 25.91 273 SER B O 1
ATOM 5276 N N . PHE B 1 274 ? 8.038 2.012 147.235 1.00 22.24 274 PHE B N 1
ATOM 5277 C CA . PHE B 1 274 ? 6.766 2.544 147.640 1.00 22.50 274 PHE B CA 1
ATOM 5278 C C . PHE B 1 274 ? 6.211 3.565 146.627 1.00 23.68 274 PHE B C 1
ATOM 5279 O O . PHE B 1 274 ? 5.031 3.921 146.709 1.00 26.52 274 PHE B O 1
ATOM 5287 N N . LEU B 1 275 ? 7.037 3.964 145.687 1.00 21.02 275 LEU B N 1
ATOM 5288 C CA . LEU B 1 275 ? 6.646 4.902 144.688 1.00 20.96 275 LEU B CA 1
ATOM 5289 C C . LEU B 1 275 ? 6.339 4.340 143.322 1.00 22.71 275 LEU B C 1
ATOM 5290 O O . LEU B 1 275 ? 6.182 5.079 142.414 1.00 21.52 275 LEU B O 1
ATOM 5295 N N . GLU B 1 276 ? 6.243 3.034 143.202 1.00 25.31 276 GLU B N 1
ATOM 5296 C CA . GLU B 1 276 ? 5.941 2.389 141.968 1.00 26.33 276 GLU B CA 1
ATOM 5297 C C . GLU B 1 276 ? 4.565 2.824 141.528 1.00 27.55 276 GLU B C 1
ATOM 5298 O O . GLU B 1 276 ? 3.621 2.745 142.254 1.00 31.53 276 GLU B O 1
ATOM 5304 N N . GLY B 1 277 ? 4.451 3.279 140.314 1.00 23.28 277 GLY B N 1
ATOM 5305 C CA . GLY B 1 277 ? 3.197 3.769 139.840 1.00 23.56 277 GLY B CA 1
ATOM 5306 C C . GLY B 1 277 ? 2.820 5.196 140.142 1.00 23.09 277 GLY B C 1
ATOM 5307 O O . GLY B 1 277 ? 1.814 5.652 139.721 1.00 24.12 277 GLY B O 1
ATOM 5308 N N . ALA B 1 278 ? 3.664 5.911 140.825 1.00 22.22 278 ALA B N 1
ATOM 5309 C CA . ALA B 1 278 ? 3.360 7.206 141.339 1.00 23.48 278 ALA B CA 1
ATOM 5310 C C . ALA B 1 278 ? 3.556 8.356 140.383 1.00 22.75 278 ALA B C 1
ATOM 5311 O O . ALA B 1 278 ? 3.334 9.478 140.692 1.00 19.91 278 ALA B O 1
ATOM 5313 N N . LEU B 1 279 ? 3.971 8.033 139.197 1.00 23.41 279 LEU B N 1
ATOM 5314 C CA . LEU B 1 279 ? 4.162 9.027 138.241 1.00 22.68 279 LEU B CA 1
ATOM 5315 C C . LEU B 1 279 ? 2.848 9.672 138.061 1.00 22.54 279 LEU B C 1
ATOM 5316 O O . LEU B 1 279 ? 1.846 9.017 138.012 1.00 20.61 279 LEU B O 1
ATOM 5321 N N . GLY B 1 280 ? 2.878 10.977 137.928 1.00 20.87 280 GLY B N 1
ATOM 5322 C CA . GLY B 1 280 ? 1.676 11.769 137.776 1.00 21.08 280 GLY B CA 1
ATOM 5323 C C . GLY B 1 280 ? 0.933 12.046 139.068 1.00 21.31 280 GLY B C 1
ATOM 5324 O O . GLY B 1 280 ? -0.166 12.562 139.029 1.00 21.56 280 GLY B O 1
ATOM 5325 N N . GLN B 1 281 ? 1.535 11.717 140.208 1.00 21.79 281 GLN B N 1
ATOM 5326 C CA . GLN B 1 281 ? 0.921 11.919 141.523 1.00 22.88 281 GLN B CA 1
ATOM 5327 C C . GLN B 1 281 ? 1.504 13.108 142.286 1.00 23.88 281 GLN B C 1
ATOM 5328 O O . GLN B 1 281 ? 2.670 13.499 142.092 1.00 23.42 281 GLN B O 1
ATOM 5334 N N . ARG B 1 282 ? 0.681 13.675 143.163 1.00 26.50 282 ARG B N 1
ATOM 5335 C CA . ARG B 1 282 ? 1.113 14.708 144.064 1.00 30.17 282 ARG B CA 1
ATOM 5336 C C . ARG B 1 282 ? 1.822 14.050 145.242 1.00 26.58 282 ARG B C 1
ATOM 5337 O O . ARG B 1 282 ? 1.193 13.477 146.109 1.00 27.26 282 ARG B O 1
ATOM 5345 N N . LEU B 1 283 ? 3.145 14.092 145.258 1.00 23.93 283 LEU B N 1
ATOM 5346 C CA . LEU B 1 283 ? 3.871 13.548 146.369 1.00 22.38 283 LEU B CA 1
ATOM 5347 C C . LEU B 1 283 ? 4.364 14.594 147.288 1.00 21.08 283 LEU B C 1
ATOM 5348 O O . LEU B 1 283 ? 4.727 14.289 148.408 1.00 20.48 283 LEU B O 1
ATOM 5353 N N . PHE B 1 284 ? 4.367 15.834 146.833 1.00 20.76 284 PHE B N 1
ATOM 5354 C CA . PHE B 1 284 ? 4.849 16.945 147.664 1.00 21.90 284 PHE B CA 1
ATOM 5355 C C . PHE B 1 284 ? 3.906 18.115 147.619 1.00 20.64 284 PHE B C 1
ATOM 5356 O O . PHE B 1 284 ? 3.025 18.111 146.845 1.00 20.63 284 PHE B O 1
ATOM 5364 N N . PRO B 1 285 ? 4.112 19.140 148.439 1.00 22.42 285 PRO B N 1
ATOM 5365 C CA . PRO B 1 285 ? 3.370 20.421 148.332 1.00 22.94 285 PRO B CA 1
ATOM 5366 C C . PRO B 1 285 ? 3.486 21.074 146.988 1.00 24.31 285 PRO B C 1
ATOM 5367 O O . PRO B 1 285 ? 4.560 21.067 146.393 1.00 23.76 285 PRO B O 1
ATOM 5371 N N . GLU B 1 286 ? 2.375 21.660 146.542 1.00 28.63 286 GLU B N 1
ATOM 5372 C CA . GLU B 1 286 ? 2.261 22.394 145.254 1.00 29.82 286 GLU B CA 1
ATOM 5373 C C . GLU B 1 286 ? 3.458 23.311 144.955 1.00 26.56 286 GLU B C 1
ATOM 5374 O O . GLU B 1 286 ? 3.904 23.430 143.803 1.00 25.15 286 GLU B O 1
ATOM 5380 N N . TRP B 1 287 ? 3.966 23.968 145.988 1.00 22.81 287 TRP B N 1
ATOM 5381 C CA . TRP B 1 287 ? 5.091 24.874 145.795 1.00 22.13 287 TRP B CA 1
ATOM 5382 C C . TRP B 1 287 ? 6.474 24.199 145.697 1.00 21.62 287 TRP B C 1
ATOM 5383 O O . TRP B 1 287 ? 7.451 24.879 145.449 1.00 19.05 287 TRP B O 1
ATOM 5394 N N . LEU B 1 288 ? 6.548 22.875 145.881 1.00 22.95 288 LEU B N 1
ATOM 5395 C CA . LEU B 1 288 ? 7.837 22.166 145.869 1.00 22.07 288 LEU B CA 1
ATOM 5396 C C . LEU B 1 288 ? 8.206 21.593 144.495 1.00 22.45 288 LEU B C 1
ATOM 5397 O O . LEU B 1 288 ? 7.418 20.889 143.889 1.00 22.51 288 LEU B O 1
ATOM 5402 N N . SER B 1 289 ? 9.409 21.908 144.000 1.00 22.59 289 SER B N 1
ATOM 5403 C CA . SER B 1 289 ? 9.903 21.294 142.763 1.00 22.89 289 SER B CA 1
ATOM 5404 C C . SER B 1 289 ? 11.265 20.676 142.975 1.00 23.67 289 SER B C 1
ATOM 5405 O O . SER B 1 289 ? 12.061 21.163 143.787 1.00 24.67 289 SER B O 1
ATOM 5408 N N . ILE B 1 290 ? 11.544 19.587 142.297 1.00 23.20 290 ILE B N 1
ATOM 5409 C CA . ILE B 1 290 ? 12.859 18.976 142.331 1.00 21.01 290 ILE B CA 1
ATOM 5410 C C . ILE B 1 290 ? 13.408 18.857 140.911 1.00 19.81 290 ILE B C 1
ATOM 5411 O O . ILE B 1 290 ? 12.806 18.339 140.073 1.00 18.19 290 ILE B O 1
ATOM 5416 N N . ASP B 1 291 ? 14.582 19.353 140.648 1.00 19.12 291 ASP B N 1
ATOM 5417 C CA . ASP B 1 291 ? 15.088 19.303 139.309 1.00 18.63 291 ASP B CA 1
ATOM 5418 C C . ASP B 1 291 ? 16.552 18.993 139.281 1.00 18.69 291 ASP B C 1
ATOM 5419 O O . ASP B 1 291 ? 17.235 19.166 140.236 1.00 18.84 291 ASP B O 1
ATOM 5424 N N . GLU B 1 292 ? 17.016 18.555 138.135 1.00 20.53 292 GLU B N 1
ATOM 5425 C CA . GLU B 1 292 ? 18.398 18.229 137.885 1.00 23.24 292 GLU B CA 1
ATOM 5426 C C . GLU B 1 292 ? 19.028 19.139 136.873 1.00 23.22 292 GLU B C 1
ATOM 5427 O O . GLU B 1 292 ? 18.447 19.447 135.886 1.00 24.25 292 GLU B O 1
ATOM 5433 N N . ARG B 1 293 ? 20.233 19.566 137.164 1.00 23.01 293 ARG B N 1
ATOM 5434 C CA . ARG B 1 293 ? 21.020 20.438 136.328 1.00 20.95 293 ARG B CA 1
ATOM 5435 C C . ARG B 1 293 ? 22.433 19.936 136.128 1.00 20.67 293 ARG B C 1
ATOM 5436 O O . ARG B 1 293 ? 23.313 20.391 136.765 1.00 19.64 293 ARG B O 1
ATOM 5444 N N . PRO B 1 294 ? 22.633 18.983 135.238 1.00 20.88 294 PRO B N 1
ATOM 5445 C CA . PRO B 1 294 ? 23.883 18.258 135.094 1.00 21.74 294 PRO B CA 1
ATOM 5446 C C . PRO B 1 294 ? 25.090 18.946 134.491 1.00 22.04 294 PRO B C 1
ATOM 5447 O O . PRO B 1 294 ? 26.148 18.426 134.513 1.00 20.35 294 PRO B O 1
ATOM 5451 N N . HIS B 1 295 ? 24.895 20.094 133.887 1.00 21.95 295 HIS B N 1
ATOM 5452 C CA . HIS B 1 295 ? 25.925 20.753 133.155 1.00 20.87 295 HIS B CA 1
ATOM 5453 C C . HIS B 1 295 ? 26.509 21.901 133.893 1.00 21.47 295 HIS B C 1
ATOM 5454 O O . HIS B 1 295 ? 27.199 22.671 133.336 1.00 22.69 295 HIS B O 1
ATOM 5461 N N . LEU B 1 296 ? 26.226 22.036 135.152 1.00 21.56 296 LEU B N 1
ATOM 5462 C CA . LEU B 1 296 ? 26.759 23.176 135.837 1.00 22.07 296 LEU B CA 1
ATOM 5463 C C . LEU B 1 296 ? 28.253 23.194 135.850 1.00 21.57 296 LEU B C 1
ATOM 5464 O O . LEU B 1 296 ? 28.857 22.221 136.163 1.00 19.59 296 LEU B O 1
ATOM 5469 N N . VAL B 1 297 ? 28.841 24.342 135.569 1.00 22.20 297 VAL B N 1
ATOM 5470 C CA . VAL B 1 297 ? 30.281 24.431 135.475 1.00 21.96 297 VAL B CA 1
ATOM 5471 C C . VAL B 1 297 ? 30.917 24.309 136.859 1.00 23.17 297 VAL B C 1
ATOM 5472 O O . VAL B 1 297 ? 30.562 25.041 137.764 1.00 26.29 297 VAL B O 1
ATOM 5476 N N . GLY B 1 298 ? 31.799 23.326 137.039 1.00 21.93 298 GLY B N 1
ATOM 5477 C CA . GLY B 1 298 ? 32.560 23.197 138.273 1.00 21.10 298 GLY B CA 1
ATOM 5478 C C . GLY B 1 298 ? 31.848 22.546 139.446 1.00 21.88 298 GLY B C 1
ATOM 5479 O O . GLY B 1 298 ? 32.453 22.342 140.546 1.00 21.95 298 GLY B O 1
ATOM 5480 N N . ALA B 1 299 ? 30.588 22.191 139.261 1.00 21.30 299 ALA B N 1
ATOM 5481 C CA . ALA B 1 299 ? 29.880 21.505 140.354 1.00 21.89 299 ALA B CA 1
ATOM 5482 C C . ALA B 1 299 ? 30.395 20.061 140.586 1.00 20.84 299 ALA B C 1
ATOM 5483 O O . ALA B 1 299 ? 31.009 19.425 139.730 1.00 17.39 299 ALA B O 1
ATOM 5485 N N . LEU B 1 300 ? 30.122 19.580 141.785 1.00 21.05 300 LEU B N 1
ATOM 5486 C CA . LEU B 1 300 ? 30.595 18.297 142.208 1.00 22.26 300 LEU B CA 1
ATOM 5487 C C . LEU B 1 300 ? 29.842 17.129 141.578 1.00 21.33 300 LEU B C 1
ATOM 5488 O O . LEU B 1 300 ? 30.323 16.021 141.665 1.00 22.05 300 LEU B O 1
ATOM 5493 N N . GLY B 1 301 ? 28.677 17.364 140.973 1.00 19.44 301 GLY B N 1
ATOM 5494 C CA . GLY B 1 301 ? 27.894 16.295 140.364 1.00 17.98 301 GLY B CA 1
ATOM 5495 C C . GLY B 1 301 ? 27.683 16.395 138.850 1.00 18.20 301 GLY B C 1
ATOM 5496 O O . GLY B 1 301 ? 26.971 15.566 138.266 1.00 20.08 301 GLY B O 1
ATOM 5497 N N . SER B 1 302 ? 28.318 17.360 138.194 1.00 16.37 302 SER B N 1
ATOM 5498 C CA . SER B 1 302 ? 28.120 17.573 136.797 1.00 15.38 302 SER B CA 1
ATOM 5499 C C . SER B 1 302 ? 28.555 16.413 135.967 1.00 15.39 302 SER B C 1
ATOM 5500 O O . SER B 1 302 ? 29.475 15.743 136.325 1.00 16.66 302 SER B O 1
ATOM 5503 N N . ALA B 1 303 ? 27.847 16.123 134.874 1.00 16.05 303 ALA B N 1
ATOM 5504 C CA . ALA B 1 303 ? 28.236 15.047 133.911 1.00 16.53 303 ALA B CA 1
ATOM 5505 C C . ALA B 1 303 ? 27.572 15.355 132.570 1.00 17.41 303 ALA B C 1
ATOM 5506 O O . ALA B 1 303 ? 26.395 15.775 132.561 1.00 20.57 303 ALA B O 1
ATOM 5508 N N . SER B 1 304 ? 28.307 15.187 131.464 1.00 15.96 304 SER B N 1
ATOM 5509 C CA . SER B 1 304 ? 27.772 15.448 130.144 1.00 15.28 304 SER B CA 1
ATOM 5510 C C . SER B 1 304 ? 27.200 14.237 129.395 1.00 15.32 304 SER B C 1
ATOM 5511 O O . SER B 1 304 ? 26.689 14.348 128.234 1.00 14.17 304 SER B O 1
ATOM 5514 N N . PHE B 1 305 ? 27.284 13.061 130.025 1.00 15.64 305 PHE B N 1
ATOM 5515 C CA . PHE B 1 305 ? 26.647 11.881 129.409 1.00 15.54 305 PHE B CA 1
ATOM 5516 C C . PHE B 1 305 ? 26.451 10.886 130.412 1.00 14.69 305 PHE B C 1
ATOM 5517 O O . PHE B 1 305 ? 27.183 10.906 131.337 1.00 13.95 305 PHE B O 1
ATOM 5525 N N . ASP B 1 306 ? 25.441 10.032 130.260 1.00 15.20 306 ASP B N 1
ATOM 5526 C CA . ASP B 1 306 ? 25.191 8.983 131.274 1.00 14.67 306 ASP B CA 1
ATOM 5527 C C . ASP B 1 306 ? 26.000 7.730 131.000 1.00 14.33 306 ASP B C 1
ATOM 5528 O O . ASP B 1 306 ? 26.771 7.714 130.142 1.00 13.33 306 ASP B O 1
ATOM 5533 N N . SER B 1 307 ? 25.815 6.685 131.781 1.00 16.20 307 SER B N 1
ATOM 5534 C CA . SER B 1 307 ? 26.554 5.441 131.637 1.00 16.96 307 SER B CA 1
ATOM 5535 C C . SER B 1 307 ? 26.159 4.710 130.431 1.00 15.97 307 SER B C 1
ATOM 5536 O O . SER B 1 307 ? 26.734 3.707 130.215 1.00 18.18 307 SER B O 1
ATOM 5539 N N . ASP B 1 308 ? 25.132 5.113 129.706 1.00 15.23 308 ASP B N 1
ATOM 5540 C CA . ASP B 1 308 ? 24.847 4.515 128.404 1.00 15.94 308 ASP B CA 1
ATOM 5541 C C . ASP B 1 308 ? 25.452 5.357 127.281 1.00 15.32 308 ASP B C 1
ATOM 5542 O O . ASP B 1 308 ? 25.403 4.980 126.124 1.00 15.43 308 ASP B O 1
ATOM 5547 N N . GLY B 1 309 ? 25.990 6.521 127.625 1.00 14.66 309 GLY B N 1
ATOM 5548 C CA . GLY B 1 309 ? 26.451 7.469 126.660 1.00 14.31 309 GLY B CA 1
ATOM 5549 C C . GLY B 1 309 ? 25.373 8.344 126.019 1.00 14.24 309 GLY B C 1
ATOM 5550 O O . GLY B 1 309 ? 25.594 8.907 124.903 1.00 14.41 309 GLY B O 1
ATOM 5551 N N . LEU B 1 310 ? 24.202 8.420 126.640 1.00 13.43 310 LEU B N 1
ATOM 5552 C CA . LEU B 1 310 ? 23.233 9.412 126.215 1.00 13.49 310 LEU B CA 1
ATOM 5553 C C . LEU B 1 310 ? 23.632 10.776 126.787 1.00 13.53 310 LEU B C 1
ATOM 5554 O O . LEU B 1 310 ? 24.102 10.892 127.937 1.00 13.01 310 LEU B O 1
ATOM 5559 N N . ALA B 1 311 ? 23.425 11.828 125.997 1.00 14.37 311 ALA B N 1
ATOM 5560 C CA . ALA B 1 311 ? 23.610 13.235 126.491 1.00 13.97 311 ALA B CA 1
ATOM 5561 C C . ALA B 1 311 ? 22.712 13.463 127.678 1.00 13.48 311 ALA B C 1
ATOM 5562 O O . ALA B 1 311 ? 21.514 13.117 127.647 1.00 13.77 311 ALA B O 1
ATOM 5564 N N . THR B 1 312 ? 23.290 13.963 128.759 1.00 12.93 312 THR B N 1
ATOM 5565 C CA . THR B 1 312 ? 22.477 14.332 129.912 1.00 12.47 312 THR B CA 1
ATOM 5566 C C . THR B 1 312 ? 21.807 15.688 129.611 1.00 13.14 312 THR B C 1
ATOM 5567 O O . THR B 1 312 ? 22.324 16.540 128.872 1.00 12.68 312 THR B O 1
ATOM 5571 N N . TYR B 1 313 ? 20.640 15.895 130.193 1.00 13.73 313 TYR B N 1
ATOM 5572 C CA . TYR B 1 313 ? 19.983 17.192 130.101 1.00 13.33 313 TYR B CA 1
ATOM 5573 C C . TYR B 1 313 ? 19.257 17.539 131.392 1.00 12.69 313 TYR B C 1
ATOM 5574 O O . TYR B 1 313 ? 18.759 16.657 132.124 1.00 11.12 313 TYR B O 1
ATOM 5583 N N . ALA B 1 314 ? 19.208 18.863 131.614 1.00 12.84 314 ALA B N 1
ATOM 5584 C CA . ALA B 1 314 ? 18.425 19.487 132.676 1.00 12.50 314 ALA B CA 1
ATOM 5585 C C . ALA B 1 314 ? 16.970 19.021 132.547 1.00 12.65 314 ALA B C 1
ATOM 5586 O O . ALA B 1 314 ? 16.472 18.952 131.437 1.00 13.26 314 ALA B O 1
ATOM 5588 N N . LYS B 1 315 ? 16.315 18.658 133.648 1.00 12.41 315 LYS B N 1
ATOM 5589 C CA . LYS B 1 315 ? 14.903 18.229 133.620 1.00 12.52 315 LYS B CA 1
ATOM 5590 C C . LYS B 1 315 ? 14.348 18.191 135.012 1.00 12.26 315 LYS B C 1
ATOM 5591 O O . LYS B 1 315 ? 15.111 18.048 135.948 1.00 12.42 315 LYS B O 1
ATOM 5597 N N . PRO B 1 316 ? 13.033 18.366 135.183 1.00 12.19 316 PRO B N 1
ATOM 5598 C CA . PRO B 1 316 ? 12.414 18.125 136.493 1.00 12.36 316 PRO B CA 1
ATOM 5599 C C . PRO B 1 316 ? 11.984 16.600 136.703 1.00 13.01 316 PRO B C 1
ATOM 5600 O O . PRO B 1 316 ? 11.641 15.849 135.714 1.00 11.52 316 PRO B O 1
ATOM 5604 N N . PHE B 1 317 ? 12.003 16.240 137.993 1.00 13.83 317 PHE B N 1
ATOM 5605 C CA . PHE B 1 317 ? 11.391 15.048 138.509 1.00 15.99 317 PHE B CA 1
ATOM 5606 C C . PHE B 1 317 ? 10.083 15.325 139.329 1.00 17.04 317 PHE B C 1
ATOM 5607 O O . PHE B 1 317 ? 9.127 14.537 139.333 1.00 18.61 317 PHE B O 1
ATOM 5615 N N . VAL B 1 318 ? 10.051 16.444 140.013 1.00 17.53 318 VAL B N 1
ATOM 5616 C CA . VAL B 1 318 ? 8.870 16.862 140.711 1.00 19.14 318 VAL B CA 1
ATOM 5617 C C . VAL B 1 318 ? 8.594 18.258 140.217 1.00 19.41 318 VAL B C 1
ATOM 5618 O O . VAL B 1 318 ? 9.482 19.074 140.222 1.00 17.38 318 VAL B O 1
ATOM 5622 N N . GLU B 1 319 ? 7.346 18.522 139.831 1.00 22.85 319 GLU B N 1
ATOM 5623 C CA . GLU B 1 319 ? 6.962 19.833 139.338 1.00 24.65 319 GLU B CA 1
ATOM 5624 C C . GLU B 1 319 ? 5.694 20.247 140.006 1.00 21.79 319 GLU B C 1
ATOM 5625 O O . GLU B 1 319 ? 4.664 19.629 139.870 1.00 20.22 319 GLU B O 1
ATOM 5631 N N . ASN B 1 320 ? 5.791 21.296 140.782 1.00 21.64 320 ASN B N 1
ATOM 5632 C CA . ASN B 1 320 ? 4.647 21.772 141.573 1.00 22.56 320 ASN B CA 1
ATOM 5633 C C . ASN B 1 320 ? 3.998 20.693 142.377 1.00 21.26 320 ASN B C 1
ATOM 5634 O O . ASN B 1 320 ? 2.816 20.487 142.311 1.00 20.81 320 ASN B O 1
ATOM 5639 N N . GLY B 1 321 ? 4.816 19.977 143.093 1.00 21.01 321 GLY B N 1
ATOM 5640 C CA . GLY B 1 321 ? 4.368 18.923 143.945 1.00 20.63 321 GLY B CA 1
ATOM 5641 C C . GLY B 1 321 ? 4.206 17.588 143.245 1.00 20.15 321 GLY B C 1
ATOM 5642 O O . GLY B 1 321 ? 4.074 16.581 143.925 1.00 20.70 321 GLY B O 1
ATOM 5643 N N . GLU B 1 322 ? 4.214 17.571 141.912 1.00 20.42 322 GLU B N 1
ATOM 5644 C CA . GLU B 1 322 ? 3.822 16.378 141.167 1.00 20.49 322 GLU B CA 1
ATOM 5645 C C . GLU B 1 322 ? 5.041 15.671 140.571 1.00 19.65 322 GLU B C 1
ATOM 5646 O O . GLU B 1 322 ? 5.947 16.312 140.005 1.00 17.83 322 GLU B O 1
ATOM 5652 N N . LEU B 1 323 ? 5.043 14.348 140.698 1.00 19.15 323 LEU B N 1
ATOM 5653 C CA . LEU B 1 323 ? 6.122 13.499 140.159 1.00 18.02 323 LEU B CA 1
ATOM 5654 C C . LEU B 1 323 ? 5.883 13.333 138.680 1.00 18.11 323 LEU B C 1
ATOM 5655 O O . LEU B 1 323 ? 4.920 12.637 138.275 1.00 17.97 323 LEU B O 1
ATOM 5660 N N . VAL B 1 324 ? 6.742 13.989 137.890 1.00 17.01 324 VAL B N 1
ATOM 5661 C CA . VAL B 1 324 ? 6.610 14.014 136.436 1.00 15.11 324 VAL B CA 1
ATOM 5662 C C . VAL B 1 324 ? 7.648 13.139 135.797 1.00 14.21 324 VAL B C 1
ATOM 5663 O O . VAL B 1 324 ? 7.680 13.066 134.636 1.00 14.54 324 VAL B O 1
ATOM 5667 N N . SER B 1 325 ? 8.526 12.495 136.536 1.00 14.06 325 SER B N 1
ATOM 5668 C CA . SER B 1 325 ? 9.553 11.666 135.894 1.00 14.10 325 SER B CA 1
ATOM 5669 C C . SER B 1 325 ? 10.218 10.652 136.824 1.00 13.95 325 SER B C 1
ATOM 5670 O O . SER B 1 325 ? 10.673 11.018 137.923 1.00 15.82 325 SER B O 1
ATOM 5673 N N . TYR B 1 326 ? 10.337 9.415 136.413 1.00 13.30 326 TYR B N 1
ATOM 5674 C CA . TYR B 1 326 ? 11.263 8.530 137.125 1.00 13.65 326 TYR B CA 1
ATOM 5675 C C . TYR B 1 326 ? 12.746 8.809 136.709 1.00 14.90 326 TYR B C 1
ATOM 5676 O O . TYR B 1 326 ? 13.016 9.573 135.763 1.00 15.40 326 TYR B O 1
ATOM 5685 N N . VAL B 1 327 ? 13.690 8.148 137.389 1.00 15.54 327 VAL B N 1
ATOM 5686 C CA . VAL B 1 327 ? 15.135 8.190 137.049 1.00 16.21 327 VAL B CA 1
ATOM 5687 C C . VAL B 1 327 ? 15.549 6.838 136.377 1.00 18.10 327 VAL B C 1
ATOM 5688 O O . VAL B 1 327 ? 15.669 5.771 137.061 1.00 17.86 327 VAL B O 1
ATOM 5692 N N . LEU B 1 328 ? 15.761 6.880 135.048 1.00 16.65 328 LEU B N 1
ATOM 5693 C CA . LEU B 1 328 ? 15.908 5.663 134.272 1.00 14.91 328 LEU B CA 1
ATOM 5694 C C . LEU B 1 328 ? 17.071 5.702 133.251 1.00 14.95 328 LEU B C 1
ATOM 5695 O O . LEU B 1 328 ? 17.405 6.725 132.580 1.00 14.39 328 LEU B O 1
ATOM 5700 N N . GLY B 1 329 ? 17.716 4.549 133.161 1.00 14.59 329 GLY B N 1
ATOM 5701 C CA . GLY B 1 329 ? 18.615 4.264 132.081 1.00 14.52 329 GLY B CA 1
ATOM 5702 C C . GLY B 1 329 ? 17.833 3.431 131.063 1.00 14.78 329 GLY B C 1
ATOM 5703 O O . GLY B 1 329 ? 16.682 3.051 131.300 1.00 14.24 329 GLY B O 1
ATOM 5704 N N . THR B 1 330 ? 18.481 3.167 129.954 1.00 14.99 330 THR B N 1
ATOM 5705 C CA . THR B 1 330 ? 17.987 2.318 128.931 1.00 16.90 330 THR B CA 1
ATOM 5706 C C . THR B 1 330 ? 17.501 0.934 129.451 1.00 18.82 330 THR B C 1
ATOM 5707 O O . THR B 1 330 ? 16.369 0.504 129.103 1.00 19.51 330 THR B O 1
ATOM 5711 N N . TYR B 1 331 ? 18.284 0.249 130.282 1.00 18.57 331 TYR B N 1
ATOM 5712 C CA . TYR B 1 331 ? 17.811 -1.072 130.718 1.00 22.04 331 TYR B CA 1
ATOM 5713 C C . TYR B 1 331 ? 16.591 -0.958 131.668 1.00 24.93 331 TYR B C 1
ATOM 5714 O O . TYR B 1 331 ? 15.681 -1.823 131.609 1.00 25.49 331 TYR B O 1
ATOM 5723 N N . SER B 1 332 ? 16.575 0.093 132.528 1.00 24.91 332 SER B N 1
ATOM 5724 C CA . SER B 1 332 ? 15.399 0.396 133.425 1.00 22.55 332 SER B CA 1
ATOM 5725 C C . SER B 1 332 ? 14.174 0.590 132.560 1.00 21.47 332 SER B C 1
ATOM 5726 O O . SER B 1 332 ? 13.095 0.120 132.890 1.00 18.74 332 SER B O 1
ATOM 5729 N N . GLY B 1 333 ? 14.355 1.350 131.481 1.00 19.73 333 GLY B N 1
ATOM 5730 C CA . GLY B 1 333 ? 13.245 1.744 130.617 1.00 20.56 333 GLY B CA 1
ATOM 5731 C C . GLY B 1 333 ? 12.610 0.551 129.964 1.00 19.27 333 GLY B C 1
ATOM 5732 O O . GLY B 1 333 ? 11.370 0.440 129.877 1.00 19.13 333 GLY B O 1
ATOM 5733 N N . ARG B 1 334 ? 13.462 -0.306 129.449 1.00 19.47 334 ARG B N 1
ATOM 5734 C CA . ARG B 1 334 ? 12.988 -1.540 128.775 1.00 20.27 334 ARG B CA 1
ATOM 5735 C C . ARG B 1 334 ? 12.202 -2.353 129.753 1.00 19.90 334 ARG B C 1
ATOM 5736 O O . ARG B 1 334 ? 11.082 -2.753 129.475 1.00 18.41 334 ARG B O 1
ATOM 5744 N N . LYS B 1 335 ? 12.760 -2.522 130.939 1.00 20.56 335 LYS B N 1
ATOM 5745 C CA . LYS B 1 335 ? 12.075 -3.301 131.950 1.00 22.29 335 LYS B CA 1
ATOM 5746 C C . LYS B 1 335 ? 10.654 -2.802 132.258 1.00 21.53 335 LYS B C 1
ATOM 5747 O O . LYS B 1 335 ? 9.747 -3.595 132.537 1.00 22.96 335 LYS B O 1
ATOM 5753 N N . LEU B 1 336 ? 10.459 -1.498 132.196 1.00 19.74 336 LEU B N 1
ATOM 5754 C CA . LEU B 1 336 ? 9.222 -0.894 132.623 1.00 18.95 336 LEU B CA 1
ATOM 5755 C C . LEU B 1 336 ? 8.332 -0.501 131.471 1.00 20.61 336 LEU B C 1
ATOM 5756 O O . LEU B 1 336 ? 7.179 -0.095 131.717 1.00 18.92 336 LEU B O 1
ATOM 5761 N N . GLY B 1 337 ? 8.860 -0.606 130.236 1.00 21.41 337 GLY B N 1
ATOM 5762 C CA . GLY B 1 337 ? 8.164 -0.200 129.048 1.00 21.97 337 GLY B CA 1
ATOM 5763 C C . GLY B 1 337 ? 8.180 1.310 128.971 1.00 26.63 337 GLY B C 1
ATOM 5764 O O . GLY B 1 337 ? 7.215 1.918 128.520 1.00 33.81 337 GLY B O 1
ATOM 5765 N N . LEU B 1 338 ? 9.271 1.943 129.381 1.00 25.47 338 LEU B N 1
ATOM 5766 C CA . LEU B 1 338 ? 9.332 3.384 129.310 1.00 23.15 338 LEU B CA 1
ATOM 5767 C C . LEU B 1 338 ? 10.636 3.860 128.703 1.00 22.03 338 LEU B C 1
ATOM 5768 O O . LEU B 1 338 ? 11.610 3.129 128.672 1.00 20.00 338 LEU B O 1
ATOM 5773 N N . PRO B 1 339 ? 10.680 5.145 128.301 1.00 20.12 339 PRO B N 1
ATOM 5774 C CA . PRO B 1 339 ? 11.914 5.691 127.822 1.00 20.84 339 PRO B CA 1
ATOM 5775 C C . PRO B 1 339 ? 12.924 5.940 128.923 1.00 20.91 339 PRO B C 1
ATOM 5776 O O . PRO B 1 339 ? 12.501 6.175 130.016 1.00 24.97 339 PRO B O 1
ATOM 5780 N N . SER B 1 340 ? 14.206 6.017 128.615 1.00 21.60 340 SER B N 1
ATOM 5781 C CA . SER B 1 340 ? 15.267 6.424 129.495 1.00 19.00 340 SER B CA 1
ATOM 5782 C C . SER B 1 340 ? 15.176 7.916 129.740 1.00 20.04 340 SER B C 1
ATOM 5783 O O . SER B 1 340 ? 14.706 8.682 128.926 1.00 19.96 340 SER B O 1
ATOM 5786 N N . THR B 1 341 ? 15.598 8.330 130.929 1.00 19.24 341 THR B N 1
ATOM 5787 C CA . THR B 1 341 ? 15.587 9.741 131.293 1.00 18.32 341 THR B CA 1
ATOM 5788 C C . THR B 1 341 ? 16.995 10.280 131.118 1.00 18.02 341 THR B C 1
ATOM 5789 O O . THR B 1 341 ? 17.303 11.411 131.495 1.00 20.63 341 THR B O 1
ATOM 5793 N N . ALA B 1 342 ? 17.849 9.436 130.551 1.00 17.37 342 ALA B N 1
ATOM 5794 C CA . ALA B 1 342 ? 19.227 9.720 130.402 1.00 18.35 342 ALA B CA 1
ATOM 5795 C C . ALA B 1 342 ? 19.875 9.878 131.725 1.00 18.95 342 ALA B C 1
ATOM 5796 O O . ALA B 1 342 ? 20.727 10.701 131.910 1.00 17.54 342 ALA B O 1
ATOM 5798 N N . ASN B 1 343 ? 19.462 9.015 132.628 1.00 21.22 343 ASN B N 1
ATOM 5799 C CA . ASN B 1 343 ? 19.889 8.974 134.001 1.00 20.33 343 ASN B CA 1
ATOM 5800 C C . ASN B 1 343 ? 20.450 7.679 134.400 1.00 21.76 343 ASN B C 1
ATOM 5801 O O . ASN B 1 343 ? 20.194 7.236 135.483 1.00 22.97 343 ASN B O 1
ATOM 5806 N N . ALA B 1 344 ? 21.180 7.046 133.513 1.00 21.15 344 ALA B N 1
ATOM 5807 C CA . ALA B 1 344 ? 21.852 5.830 133.848 1.00 19.52 344 ALA B CA 1
ATOM 5808 C C . ALA B 1 344 ? 23.137 6.170 134.573 1.00 19.55 344 ALA B C 1
ATOM 5809 O O . ALA B 1 344 ? 24.019 6.750 134.063 1.00 17.57 344 ALA B O 1
ATOM 5811 N N . GLY B 1 345 ? 23.219 5.725 135.798 1.00 22.19 345 GLY B N 1
ATOM 5812 C CA . GLY B 1 345 ? 24.226 6.124 136.713 1.00 20.29 345 GLY B CA 1
ATOM 5813 C C . GLY B 1 345 ? 23.679 7.120 137.674 1.00 20.24 345 GLY B C 1
ATOM 5814 O O . GLY B 1 345 ? 24.386 7.560 138.498 1.00 20.04 345 GLY B O 1
ATOM 5815 N N . GLY B 1 346 ? 22.411 7.454 137.582 1.00 19.11 346 GLY B N 1
ATOM 5816 C CA . GLY B 1 346 ? 21.799 8.400 138.492 1.00 18.35 346 GLY B CA 1
ATOM 5817 C C . GLY B 1 346 ? 21.707 9.876 138.169 1.00 18.79 346 GLY B C 1
ATOM 5818 O O . GLY B 1 346 ? 21.895 10.282 137.085 1.00 19.94 346 GLY B O 1
ATOM 5819 N N . VAL B 1 347 ? 21.336 10.685 139.125 1.00 17.07 347 VAL B N 1
ATOM 5820 C CA . VAL B 1 347 ? 21.164 12.100 138.867 1.00 17.71 347 VAL B CA 1
ATOM 5821 C C . VAL B 1 347 ? 22.404 12.919 138.959 1.00 18.69 347 VAL B C 1
ATOM 5822 O O . VAL B 1 347 ? 23.361 12.474 139.506 1.00 18.58 347 VAL B O 1
ATOM 5826 N N . HIS B 1 348 ? 22.384 14.110 138.402 1.00 18.91 348 HIS B N 1
ATOM 5827 C CA . HIS B 1 348 ? 23.557 14.970 138.538 1.00 19.77 348 HIS B CA 1
ATOM 5828 C C . HIS B 1 348 ? 23.176 16.412 138.857 1.00 19.27 348 HIS B C 1
ATOM 5829 O O . HIS B 1 348 ? 22.607 17.121 138.008 1.00 18.25 348 HIS B O 1
ATOM 5836 N N . ASN B 1 349 ? 23.542 16.842 140.062 1.00 18.17 349 ASN B N 1
ATOM 5837 C CA . ASN B 1 349 ? 23.268 18.188 140.566 1.00 18.69 349 ASN B CA 1
ATOM 5838 C C . ASN B 1 349 ? 21.807 18.383 140.784 1.00 20.45 349 ASN B C 1
ATOM 5839 O O . ASN B 1 349 ? 21.173 19.110 140.070 1.00 29.32 349 ASN B O 1
ATOM 5844 N N . LEU B 1 350 ? 21.250 17.704 141.755 1.00 20.47 350 LEU B N 1
ATOM 5845 C CA . LEU B 1 350 ? 19.815 17.786 142.011 1.00 21.13 350 LEU B CA 1
ATOM 5846 C C . LEU B 1 350 ? 19.471 18.930 142.930 1.00 21.17 350 LEU B C 1
ATOM 5847 O O . LEU B 1 350 ? 20.158 19.151 143.866 1.00 24.48 350 LEU B O 1
ATOM 5852 N N . PHE B 1 351 ? 18.372 19.621 142.690 1.00 20.58 351 PHE B N 1
ATOM 5853 C CA . PHE B 1 351 ? 17.972 20.732 143.533 1.00 20.26 351 PHE B CA 1
ATOM 5854 C C . PHE B 1 351 ? 16.523 20.581 143.973 1.00 19.77 351 PHE B C 1
ATOM 5855 O O . PHE B 1 351 ? 15.656 20.276 143.150 1.00 21.59 351 PHE B O 1
ATOM 5863 N N . VAL B 1 352 ? 16.279 20.807 145.271 1.00 18.62 352 VAL B N 1
ATOM 5864 C CA . VAL B 1 352 ? 14.950 21.008 145.821 1.00 17.78 352 VAL B CA 1
ATOM 5865 C C . VAL B 1 352 ? 14.724 22.504 145.945 1.00 17.77 352 VAL B C 1
ATOM 5866 O O . VAL B 1 352 ? 15.600 23.233 146.431 1.00 18.34 352 VAL B O 1
ATOM 5870 N N . SER B 1 353 ? 13.558 22.951 145.526 1.00 17.61 353 SER B N 1
ATOM 5871 C CA . SER B 1 353 ? 13.187 24.357 145.624 1.00 18.96 353 SER B CA 1
ATOM 5872 C C . SER B 1 353 ? 12.883 24.761 147.067 1.00 21.19 353 SER B C 1
ATOM 5873 O O . SER B 1 353 ? 12.478 23.950 147.869 1.00 20.20 353 SER B O 1
ATOM 5876 N N . HIS B 1 354 ? 13.067 26.039 147.395 1.00 25.00 354 HIS B N 1
ATOM 5877 C CA . HIS B 1 354 ? 13.004 26.494 148.786 1.00 26.04 354 HIS B CA 1
ATOM 5878 C C . HIS B 1 354 ? 12.479 27.914 148.900 1.00 31.42 354 HIS B C 1
ATOM 5879 O O . HIS B 1 354 ? 12.471 28.678 147.926 1.00 32.86 354 HIS B O 1
ATOM 5886 N N . GLY B 1 355 ? 12.078 28.279 150.115 1.00 35.02 355 GLY B N 1
ATOM 5887 C CA . GLY B 1 355 ? 11.550 29.588 150.396 1.00 32.76 355 GLY B CA 1
ATOM 5888 C C . GLY B 1 355 ? 12.702 30.455 150.778 1.00 37.43 355 GLY B C 1
ATOM 5889 O O . GLY B 1 355 ? 13.833 30.133 150.451 1.00 39.43 355 GLY B O 1
ATOM 5890 N N . ASP B 1 356 ? 12.403 31.544 151.491 1.00 41.72 356 ASP B N 1
ATOM 5891 C CA . ASP B 1 356 ? 13.372 32.583 151.849 1.00 45.65 356 ASP B CA 1
ATOM 5892 C C . ASP B 1 356 ? 13.770 32.533 153.361 1.00 43.58 356 ASP B C 1
ATOM 5893 O O . ASP B 1 356 ? 14.450 33.454 153.895 1.00 39.20 356 ASP B O 1
ATOM 5898 N N . GLU B 1 357 ? 13.393 31.442 154.034 1.00 36.84 357 GLU B N 1
ATOM 5899 C CA . GLU B 1 357 ? 13.682 31.297 155.454 1.00 35.08 357 GLU B CA 1
ATOM 5900 C C . GLU B 1 357 ? 14.939 30.490 155.721 1.00 31.74 357 GLU B C 1
ATOM 5901 O O . GLU B 1 357 ? 15.211 29.547 155.015 1.00 27.89 357 GLU B O 1
ATOM 5907 N N . ASP B 1 358 ? 15.712 30.903 156.731 1.00 36.06 358 ASP B N 1
ATOM 5908 C CA . ASP B 1 358 ? 16.963 30.228 157.139 1.00 34.05 358 ASP B CA 1
ATOM 5909 C C . ASP B 1 358 ? 16.661 29.359 158.302 1.00 33.07 358 ASP B C 1
ATOM 5910 O O . ASP B 1 358 ? 15.555 29.393 158.785 1.00 33.64 358 ASP B O 1
ATOM 5915 N N . GLN B 1 359 ? 17.625 28.564 158.749 1.00 36.77 359 GLN B N 1
ATOM 5916 C CA . GLN B 1 359 ? 17.324 27.601 159.796 1.00 36.45 359 GLN B CA 1
ATOM 5917 C C . GLN B 1 359 ? 16.734 28.361 160.990 1.00 35.39 359 GLN B C 1
ATOM 5918 O O . GLN B 1 359 ? 15.703 27.960 161.527 1.00 30.80 359 GLN B O 1
ATOM 5924 N N . ALA B 1 360 ? 17.366 29.482 161.372 1.00 38.57 360 ALA B N 1
ATOM 5925 C CA . ALA B 1 360 ? 16.873 30.315 162.489 1.00 37.33 360 ALA B CA 1
ATOM 5926 C C . ALA B 1 360 ? 15.409 30.639 162.315 1.00 32.11 360 ALA B C 1
ATOM 5927 O O . ALA B 1 360 ? 14.588 30.488 163.219 1.00 29.40 360 ALA B O 1
ATOM 5929 N N . ALA B 1 361 ? 15.076 31.093 161.125 1.00 32.11 361 ALA B N 1
ATOM 5930 C CA . ALA B 1 361 ? 13.678 31.463 160.848 1.00 33.34 361 ALA B CA 1
ATOM 5931 C C . ALA B 1 361 ? 12.760 30.241 161.015 1.00 32.96 361 ALA B C 1
ATOM 5932 O O . ALA B 1 361 ? 11.700 30.343 161.621 1.00 32.86 361 ALA B O 1
ATOM 5934 N N . LEU B 1 362 ? 13.199 29.080 160.522 1.00 29.31 362 LEU B N 1
ATOM 5935 C CA . LEU B 1 362 ? 12.384 27.875 160.565 1.00 27.16 362 LEU B CA 1
ATOM 5936 C C . LEU B 1 362 ? 12.240 27.381 161.984 1.00 27.48 362 LEU B C 1
ATOM 5937 O O . LEU B 1 362 ? 11.178 26.910 162.366 1.00 25.17 362 LEU B O 1
ATOM 5942 N N . ILE B 1 363 ? 13.299 27.507 162.790 1.00 29.57 363 ILE B N 1
ATOM 5943 C CA . ILE B 1 363 ? 13.174 27.187 164.228 1.00 29.51 363 ILE B CA 1
ATOM 5944 C C . ILE B 1 363 ? 12.034 28.015 164.842 1.00 33.90 363 ILE B C 1
ATOM 5945 O O . ILE B 1 363 ? 11.168 27.462 165.513 1.00 32.39 363 ILE B O 1
ATOM 5950 N N . ARG B 1 364 ? 12.031 29.331 164.573 1.00 38.84 364 ARG B N 1
ATOM 5951 C CA . ARG B 1 364 ? 10.978 30.236 165.065 1.00 41.59 364 ARG B CA 1
ATOM 5952 C C . ARG B 1 364 ? 9.582 29.825 164.563 1.00 40.06 364 ARG B C 1
ATOM 5953 O O . ARG B 1 364 ? 8.651 29.623 165.308 1.00 38.09 364 ARG B O 1
ATOM 5961 N N . ARG B 1 365 ? 9.436 29.705 163.267 1.00 45.65 365 ARG B N 1
ATOM 5962 C CA . ARG B 1 365 ? 8.184 29.231 162.679 1.00 47.23 365 ARG B CA 1
ATOM 5963 C C . ARG B 1 365 ? 7.700 27.901 163.284 1.00 47.77 365 ARG B C 1
ATOM 5964 O O . ARG B 1 365 ? 6.532 27.695 163.505 1.00 43.84 365 ARG B O 1
ATOM 5980 N N . GLU B 1 367 ? 8.128 26.859 166.266 1.00 47.18 367 GLU B N 1
ATOM 5981 C CA . GLU B 1 367 ? 7.636 27.197 167.615 1.00 43.77 367 GLU B CA 1
ATOM 5982 C C . GLU B 1 367 ? 8.022 26.149 168.675 1.00 41.95 367 GLU B C 1
ATOM 5983 O O . GLU B 1 367 ? 8.668 26.485 169.694 1.00 47.18 367 GLU B O 1
ATOM 5989 N N . ARG B 1 368 ? 7.671 24.886 168.422 1.00 35.57 368 ARG B N 1
ATOM 5990 C CA . ARG B 1 368 ? 7.949 23.784 169.355 1.00 34.08 368 ARG B CA 1
ATOM 5991 C C . ARG B 1 368 ? 8.168 22.436 168.640 1.00 31.54 368 ARG B C 1
ATOM 5992 O O . ARG B 1 368 ? 7.414 22.100 167.772 1.00 37.48 368 ARG B O 1
ATOM 6000 N N . GLY B 1 369 ? 9.196 21.681 169.003 1.00 29.64 369 GLY B N 1
ATOM 6001 C CA . GLY B 1 369 ? 9.551 20.416 168.330 1.00 28.31 369 GLY B CA 1
ATOM 6002 C C . GLY B 1 369 ? 11.051 20.019 168.312 1.00 26.73 369 GLY B C 1
ATOM 6003 O O . GLY B 1 369 ? 11.864 20.492 169.123 1.00 26.90 369 GLY B O 1
ATOM 6004 N N . LEU B 1 370 ? 11.419 19.138 167.380 1.00 24.15 370 LEU B N 1
ATOM 6005 C CA . LEU B 1 370 ? 12.728 18.502 167.394 1.00 22.55 370 LEU B CA 1
ATOM 6006 C C . LEU B 1 370 ? 13.492 18.852 166.171 1.00 22.35 370 LEU B C 1
ATOM 6007 O O . LEU B 1 370 ? 13.062 18.584 165.067 1.00 21.86 370 LEU B O 1
ATOM 6012 N N . LEU B 1 371 ? 14.658 19.447 166.371 1.00 23.88 371 LEU B N 1
ATOM 6013 C CA . LEU B 1 371 ? 15.595 19.754 165.274 1.00 23.74 371 LEU B CA 1
ATOM 6014 C C . LEU B 1 371 ? 16.513 18.567 165.193 1.00 22.66 371 LEU B C 1
ATOM 6015 O O . LEU B 1 371 ? 17.045 18.177 166.227 1.00 21.74 371 LEU B O 1
ATOM 6020 N N . VAL B 1 372 ? 16.646 17.938 164.025 1.00 22.40 372 VAL B N 1
ATOM 6021 C CA . VAL B 1 372 ? 17.415 16.677 163.937 1.00 22.35 372 VAL B CA 1
ATOM 6022 C C . VAL B 1 372 ? 18.676 16.958 163.214 1.00 21.16 372 VAL B C 1
ATOM 6023 O O . VAL B 1 372 ? 18.602 17.400 162.108 1.00 21.41 372 VAL B O 1
ATOM 6027 N N . THR B 1 373 ? 19.821 16.725 163.861 1.00 21.62 373 THR B N 1
ATOM 6028 C CA . THR B 1 373 ? 21.150 16.957 163.269 1.00 21.63 373 THR B CA 1
ATOM 6029 C C . THR B 1 373 ? 21.973 15.665 163.132 1.00 21.14 373 THR B C 1
ATOM 6030 O O . THR B 1 373 ? 23.121 15.713 162.711 1.00 18.98 373 THR B O 1
ATOM 6034 N N . GLU B 1 374 ? 21.393 14.520 163.464 1.00 23.26 374 GLU B N 1
ATOM 6035 C CA . GLU B 1 374 ? 22.033 13.239 163.139 1.00 25.24 374 GLU B CA 1
ATOM 6036 C C . GLU B 1 374 ? 21.065 12.116 163.272 1.00 22.16 374 GLU B C 1
ATOM 6037 O O . GLU B 1 374 ? 20.200 12.172 164.116 1.00 25.03 374 GLU B O 1
ATOM 6043 N N . LEU B 1 375 ? 21.205 11.110 162.432 1.00 20.56 375 LEU B N 1
ATOM 6044 C CA . LEU B 1 375 ? 20.372 9.934 162.466 1.00 21.92 375 LEU B CA 1
ATOM 6045 C C . LEU B 1 375 ? 21.210 8.710 162.527 1.00 23.23 375 LEU B C 1
ATOM 6046 O O . LEU B 1 375 ? 22.377 8.745 162.153 1.00 21.86 375 LEU B O 1
ATOM 6059 N N . GLY B 1 377 ? 21.108 4.023 162.455 1.00 39.90 377 GLY B N 1
ATOM 6060 C CA . GLY B 1 377 ? 20.389 2.794 162.157 1.00 47.27 377 GLY B CA 1
ATOM 6061 C C . GLY B 1 377 ? 19.929 2.722 160.707 1.00 54.16 377 GLY B C 1
ATOM 6062 O O . GLY B 1 377 ? 19.631 3.740 160.073 1.00 55.13 377 GLY B O 1
ATOM 6063 N N . GLN B 1 378 ? 19.869 1.508 160.178 1.00 54.08 378 GLN B N 1
ATOM 6064 C CA . GLN B 1 378 ? 19.347 1.295 158.839 1.00 54.44 378 GLN B CA 1
ATOM 6065 C C . GLN B 1 378 ? 17.848 1.069 158.994 1.00 50.82 378 GLN B C 1
ATOM 6066 O O . GLN B 1 378 ? 17.368 -0.059 158.848 1.00 67.04 378 GLN B O 1
ATOM 6068 N N . GLY B 1 379 ? 17.104 2.114 159.344 1.00 40.44 379 GLY B N 1
ATOM 6069 C CA . GLY B 1 379 ? 15.678 1.935 159.685 1.00 33.93 379 GLY B CA 1
ATOM 6070 C C . GLY B 1 379 ? 14.673 2.326 158.607 1.00 31.25 379 GLY B C 1
ATOM 6071 O O . GLY B 1 379 ? 13.520 2.630 158.936 1.00 27.10 379 GLY B O 1
ATOM 6072 N N . VAL B 1 380 ? 15.086 2.291 157.327 1.00 29.36 380 VAL B N 1
ATOM 6073 C CA . VAL B 1 380 ? 14.252 2.785 156.207 1.00 27.93 380 VAL B CA 1
ATOM 6074 C C . VAL B 1 380 ? 13.887 1.675 155.286 1.00 24.97 380 VAL B C 1
ATOM 6075 O O . VAL B 1 380 ? 14.775 1.070 154.763 1.00 22.23 380 VAL B O 1
ATOM 6079 N N . ASN B 1 381 ? 12.587 1.402 155.115 1.00 27.69 381 ASN B N 1
ATOM 6080 C CA . ASN B 1 381 ? 12.095 0.339 154.210 1.00 29.79 381 ASN B CA 1
ATOM 6081 C C . ASN B 1 381 ? 11.594 0.984 152.915 1.00 32.96 381 ASN B C 1
ATOM 6082 O O . ASN B 1 381 ? 10.497 1.561 152.907 1.00 43.11 381 ASN B O 1
ATOM 6087 N N . LEU B 1 382 ? 12.388 0.918 151.838 1.00 31.84 382 LEU B N 1
ATOM 6088 C CA . LEU B 1 382 ? 11.968 1.507 150.571 1.00 33.03 382 LEU B CA 1
ATOM 6089 C C . LEU B 1 382 ? 10.781 0.761 149.952 1.00 32.70 382 LEU B C 1
ATOM 6090 O O . LEU B 1 382 ? 9.948 1.378 149.264 1.00 32.11 382 LEU B O 1
ATOM 6095 N N . VAL B 1 383 ? 10.662 -0.546 150.201 1.00 29.24 383 VAL B N 1
ATOM 6096 C CA . VAL B 1 383 ? 9.521 -1.282 149.635 1.00 27.05 383 VAL B CA 1
ATOM 6097 C C . VAL B 1 383 ? 8.201 -0.640 150.058 1.00 28.24 383 VAL B C 1
ATOM 6098 O O . VAL B 1 383 ? 7.318 -0.432 149.201 1.00 26.15 383 VAL B O 1
ATOM 6102 N N . THR B 1 384 ? 8.078 -0.317 151.360 1.00 29.02 384 THR B N 1
ATOM 6103 C CA . THR B 1 384 ? 6.797 0.186 151.926 1.00 30.34 384 THR B CA 1
ATOM 6104 C C . THR B 1 384 ? 6.768 1.634 152.404 1.00 32.14 384 THR B C 1
ATOM 6105 O O . THR B 1 384 ? 5.708 2.138 152.744 1.00 30.17 384 THR B O 1
ATOM 6109 N N . GLY B 1 385 ? 7.926 2.277 152.478 1.00 32.28 385 GLY B N 1
ATOM 6110 C CA . GLY B 1 385 ? 8.000 3.663 152.866 1.00 33.63 385 GLY B CA 1
ATOM 6111 C C . GLY B 1 385 ? 8.060 3.847 154.358 1.00 34.76 385 GLY B C 1
ATOM 6112 O O . GLY B 1 385 ? 8.061 4.974 154.889 1.00 36.81 385 GLY B O 1
ATOM 6113 N N . ASP B 1 386 ? 8.094 2.738 155.048 1.00 36.19 386 ASP B N 1
ATOM 6114 C CA . ASP B 1 386 ? 8.096 2.767 156.484 1.00 40.94 386 ASP B CA 1
ATOM 6115 C C . ASP B 1 386 ? 9.469 3.235 157.004 1.00 39.28 386 ASP B C 1
ATOM 6116 O O . ASP B 1 386 ? 10.517 2.781 156.526 1.00 40.35 386 ASP B O 1
ATOM 6121 N N . TYR B 1 387 ? 9.470 4.132 157.984 1.00 34.64 387 TYR B N 1
ATOM 6122 C CA . TYR B 1 387 ? 10.685 4.848 158.378 1.00 31.59 387 TYR B CA 1
ATOM 6123 C C . TYR B 1 387 ? 10.755 4.984 159.872 1.00 31.94 387 TYR B C 1
ATOM 6124 O O . TYR B 1 387 ? 9.838 5.485 160.501 1.00 38.59 387 TYR B O 1
ATOM 6133 N N . SER B 1 388 ? 11.857 4.566 160.461 1.00 32.32 388 SER B N 1
ATOM 6134 C CA . SER B 1 388 ? 12.034 4.696 161.907 1.00 30.71 388 SER B CA 1
ATOM 6135 C C . SER B 1 388 ? 13.493 4.678 162.240 1.00 27.49 388 SER B C 1
ATOM 6136 O O . SER B 1 388 ? 14.132 3.674 162.100 1.00 23.77 388 SER B O 1
ATOM 6139 N N . ARG B 1 389 ? 14.017 5.797 162.702 1.00 30.49 389 ARG B N 1
ATOM 6140 C CA . ARG B 1 389 ? 15.441 5.902 162.911 1.00 32.76 389 ARG B CA 1
ATOM 6141 C C . ARG B 1 389 ? 15.798 6.568 164.238 1.00 34.88 389 ARG B C 1
ATOM 6142 O O . ARG B 1 389 ? 15.123 7.508 164.657 1.00 41.34 389 ARG B O 1
ATOM 6150 N N . GLY B 1 390 ? 16.844 6.063 164.901 1.00 31.46 390 GLY B N 1
ATOM 6151 C CA . GLY B 1 390 ? 17.474 6.788 165.999 1.00 29.87 390 GLY B CA 1
ATOM 6152 C C . GLY B 1 390 ? 17.865 8.193 165.550 1.00 27.42 390 GLY B C 1
ATOM 6153 O O . GLY B 1 390 ? 18.232 8.407 164.408 1.00 28.41 390 GLY B O 1
ATOM 6154 N N . ALA B 1 391 ? 17.800 9.155 166.453 1.00 26.98 391 ALA B N 1
ATOM 6155 C CA . ALA B 1 391 ? 18.030 10.550 166.115 1.00 25.86 391 ALA B CA 1
ATOM 6156 C C . ALA B 1 391 ? 18.725 11.272 167.246 1.00 26.48 391 ALA B C 1
ATOM 6157 O O . ALA B 1 391 ? 18.706 10.816 168.375 1.00 24.51 391 ALA B O 1
ATOM 6159 N N . ALA B 1 392 ? 19.355 12.393 166.918 1.00 26.54 392 ALA B N 1
ATOM 6160 C CA . ALA B 1 392 ? 19.933 13.282 167.922 1.00 27.12 392 ALA B CA 1
ATOM 6161 C C . ALA B 1 392 ? 19.854 14.727 167.384 1.00 28.23 392 ALA B C 1
ATOM 6162 O O . ALA B 1 392 ? 19.799 14.940 166.155 1.00 33.12 392 ALA B O 1
ATOM 6164 N N . GLY B 1 393 ? 19.846 15.707 168.281 1.00 25.26 393 GLY B N 1
ATOM 6165 C CA . GLY B 1 393 ? 19.784 17.072 167.866 1.00 23.74 393 GLY B CA 1
ATOM 6166 C C . GLY B 1 393 ? 19.491 17.921 169.063 1.00 24.55 393 GLY B C 1
ATOM 6167 O O . GLY B 1 393 ? 20.117 17.733 170.096 1.00 23.38 393 GLY B O 1
ATOM 6168 N N . TYR B 1 394 ? 18.547 18.851 168.903 1.00 26.08 394 TYR B N 1
ATOM 6169 C CA . TYR B 1 394 ? 18.131 19.803 169.943 1.00 28.50 394 TYR B CA 1
ATOM 6170 C C . TYR B 1 394 ? 16.637 19.923 170.008 1.00 27.40 394 TYR B C 1
ATOM 6171 O O . TYR B 1 394 ? 16.001 19.926 168.990 1.00 30.61 394 TYR B O 1
ATOM 6180 N N . TRP B 1 395 ? 16.074 20.016 171.199 1.00 26.85 395 TRP B N 1
ATOM 6181 C CA . TRP B 1 395 ? 14.658 20.351 171.370 1.00 26.19 395 TRP B CA 1
ATOM 6182 C C . TRP B 1 395 ? 14.417 21.845 171.222 1.00 26.08 395 TRP B C 1
ATOM 6183 O O . TRP B 1 395 ? 15.223 22.662 171.655 1.00 26.59 395 TRP B O 1
ATOM 6194 N N . VAL B 1 396 ? 13.287 22.206 170.636 1.00 26.18 396 VAL B N 1
ATOM 6195 C CA . VAL B 1 396 ? 12.889 23.593 170.501 1.00 24.95 396 VAL B CA 1
ATOM 6196 C C . VAL B 1 396 ? 11.630 23.850 171.293 1.00 26.69 396 VAL B C 1
ATOM 6197 O O . VAL B 1 396 ? 10.774 22.991 171.363 1.00 25.22 396 VAL B O 1
ATOM 6201 N N . GLU B 1 397 ? 11.558 25.028 171.909 1.00 30.03 397 GLU B N 1
ATOM 6202 C CA . GLU B 1 397 ? 10.324 25.592 172.445 1.00 33.67 397 GLU B CA 1
ATOM 6203 C C . GLU B 1 397 ? 10.349 27.091 172.513 1.00 35.73 397 GLU B C 1
ATOM 6204 O O . GLU B 1 397 ? 11.418 27.672 172.676 1.00 37.84 397 GLU B O 1
ATOM 6210 N N . ASN B 1 398 ? 9.174 27.709 172.388 1.00 38.33 398 ASN B N 1
ATOM 6211 C CA . ASN B 1 398 ? 9.058 29.176 172.225 1.00 41.79 398 ASN B CA 1
ATOM 6212 C C . ASN B 1 398 ? 9.971 29.716 171.147 1.00 41.36 398 ASN B C 1
ATOM 6213 O O . ASN B 1 398 ? 10.557 30.777 171.301 1.00 42.86 398 ASN B O 1
ATOM 6218 N N . GLY B 1 399 ? 10.113 28.955 170.071 1.00 40.27 399 GLY B N 1
ATOM 6219 C CA . GLY B 1 399 ? 10.971 29.329 168.972 1.00 41.32 399 GLY B CA 1
ATOM 6220 C C . GLY B 1 399 ? 12.445 29.426 169.293 1.00 44.66 399 GLY B C 1
ATOM 6221 O O . GLY B 1 399 ? 13.159 30.192 168.638 1.00 46.94 399 GLY B O 1
ATOM 6222 N N . GLU B 1 400 ? 12.925 28.682 170.290 1.00 47.54 400 GLU B N 1
ATOM 6223 C CA . GLU B 1 400 ? 14.373 28.653 170.572 1.00 47.50 400 GLU B CA 1
ATOM 6224 C C . GLU B 1 400 ? 14.848 27.263 170.913 1.00 41.47 400 GLU B C 1
ATOM 6225 O O . GLU B 1 400 ? 14.074 26.411 171.349 1.00 35.02 400 GLU B O 1
ATOM 6231 N N . ILE B 1 401 ? 16.142 27.057 170.710 1.00 36.15 401 ILE B N 1
ATOM 6232 C CA . ILE B 1 401 ? 16.742 25.806 171.041 1.00 34.87 401 ILE B CA 1
ATOM 6233 C C . ILE B 1 401 ? 16.827 25.842 172.544 1.00 36.44 401 ILE B C 1
ATOM 6234 O O . ILE B 1 401 ? 17.364 26.780 173.101 1.00 37.70 401 ILE B O 1
ATOM 6239 N N . GLN B 1 402 ? 16.259 24.844 173.201 1.00 39.30 402 GLN B N 1
ATOM 6240 C CA . GLN B 1 402 ? 16.290 24.770 174.667 1.00 39.80 402 GLN B CA 1
ATOM 6241 C C . GLN B 1 402 ? 17.442 23.888 175.114 1.00 36.43 402 GLN B C 1
ATOM 6242 O O . GLN B 1 402 ? 18.157 24.245 176.025 1.00 36.92 402 GLN B O 1
ATOM 6248 N N . PHE B 1 403 ? 17.608 22.718 174.501 1.00 34.24 403 PHE B N 1
ATOM 6249 C CA . PHE B 1 403 ? 18.667 21.800 174.940 1.00 30.76 403 PHE B CA 1
ATOM 6250 C C . PHE B 1 403 ? 18.910 20.690 173.959 1.00 29.43 403 PHE B C 1
ATOM 6251 O O . PHE B 1 403 ? 18.080 20.421 173.120 1.00 27.76 403 PHE B O 1
ATOM 6259 N N . PRO B 1 404 ? 20.060 20.044 174.059 1.00 29.36 404 PRO B N 1
ATOM 6260 C CA . PRO B 1 404 ? 20.390 18.917 173.185 1.00 28.04 404 PRO B CA 1
ATOM 6261 C C . PRO B 1 404 ? 19.655 17.683 173.561 1.00 25.69 404 PRO B C 1
ATOM 6262 O O . PRO B 1 404 ? 19.359 17.513 174.726 1.00 26.98 404 PRO B O 1
ATOM 6266 N N . VAL B 1 405 ? 19.404 16.839 172.567 1.00 24.69 405 VAL B N 1
ATOM 6267 C CA . VAL B 1 405 ? 18.623 15.610 172.676 1.00 24.56 405 VAL B CA 1
ATOM 6268 C C . VAL B 1 405 ? 19.363 14.392 172.091 1.00 23.80 405 VAL B C 1
ATOM 6269 O O . VAL B 1 405 ? 20.099 14.475 171.101 1.00 22.65 405 VAL B O 1
ATOM 6273 N N . GLN B 1 406 ? 19.138 13.243 172.687 1.00 23.90 406 GLN B N 1
ATOM 6274 C CA . GLN B 1 406 ? 19.716 12.020 172.190 1.00 23.23 406 GLN B CA 1
ATOM 6275 C C . GLN B 1 406 ? 18.796 10.926 172.655 1.00 24.01 406 GLN B C 1
ATOM 6276 O O . GLN B 1 406 ? 17.873 11.171 173.438 1.00 23.31 406 GLN B O 1
ATOM 6282 N N . GLU B 1 407 ? 19.083 9.718 172.213 1.00 25.78 407 GLU B N 1
ATOM 6283 C CA . GLU B 1 407 ? 18.330 8.565 172.605 1.00 29.67 407 GLU B CA 1
ATOM 6284 C C . GLU B 1 407 ? 16.857 8.752 172.398 1.00 28.41 407 GLU B C 1
ATOM 6285 O O . GLU B 1 407 ? 16.077 8.514 173.292 1.00 30.33 407 GLU B O 1
ATOM 6291 N N . VAL B 1 408 ? 16.481 9.172 171.193 1.00 28.55 408 VAL B N 1
ATOM 6292 C CA . VAL B 1 408 ? 15.075 9.170 170.725 1.00 27.86 408 VAL B CA 1
ATOM 6293 C C . VAL B 1 408 ? 15.007 8.507 169.382 1.00 26.80 408 VAL B C 1
ATOM 6294 O O . VAL B 1 408 ? 16.011 8.352 168.734 1.00 26.89 408 VAL B O 1
ATOM 6298 N N . THR B 1 409 ? 13.830 8.089 168.964 1.00 28.62 409 THR B N 1
ATOM 6299 C CA . THR B 1 409 ? 13.675 7.590 167.592 1.00 31.21 409 THR B CA 1
ATOM 6300 C C . THR B 1 409 ? 12.578 8.420 166.945 1.00 32.14 409 THR B C 1
ATOM 6301 O O . THR B 1 409 ? 11.756 8.977 167.670 1.00 40.86 409 THR B O 1
ATOM 6305 N N . ILE B 1 410 ? 12.605 8.547 165.615 1.00 29.10 410 ILE B N 1
ATOM 6306 C CA . ILE B 1 410 ? 11.571 9.239 164.860 1.00 26.73 410 ILE B CA 1
ATOM 6307 C C . ILE B 1 410 ? 10.980 8.274 163.882 1.00 26.76 410 ILE B C 1
ATOM 6308 O O . ILE B 1 410 ? 11.704 7.487 163.310 1.00 28.20 410 ILE B O 1
ATOM 6313 N N . ALA B 1 411 ? 9.657 8.325 163.706 1.00 29.39 411 ALA B N 1
ATOM 6314 C CA . ALA B 1 411 ? 8.912 7.394 162.827 1.00 29.83 411 ALA B CA 1
ATOM 6315 C C . ALA B 1 411 ? 7.846 8.123 161.980 1.00 32.10 411 ALA B C 1
ATOM 6316 O O . ALA B 1 411 ? 7.284 9.149 162.420 1.00 28.29 411 ALA B O 1
ATOM 6318 N N . ALA B 1 412 ? 7.605 7.590 160.772 1.00 31.82 412 ALA B N 1
ATOM 6319 C CA . ALA B 1 412 ? 6.508 8.036 159.889 1.00 35.14 412 ALA B CA 1
ATOM 6320 C C . ALA B 1 412 ? 6.579 7.173 158.657 1.00 36.41 412 ALA B C 1
ATOM 6321 O O . ALA B 1 412 ? 7.512 6.391 158.526 1.00 38.33 412 ALA B O 1
ATOM 6323 N N . ASN B 1 413 ? 5.593 7.273 157.765 1.00 34.51 413 ASN B N 1
ATOM 6324 C CA . ASN B 1 413 ? 5.786 6.759 156.425 1.00 30.74 413 ASN B CA 1
ATOM 6325 C C . ASN B 1 413 ? 6.228 7.919 155.580 1.00 30.20 413 ASN B C 1
ATOM 6326 O O . ASN B 1 413 ? 5.676 9.022 155.709 1.00 28.57 413 ASN B O 1
ATOM 6331 N N . LEU B 1 414 ? 7.216 7.668 154.724 1.00 27.62 414 LEU B N 1
ATOM 6332 C CA . LEU B 1 414 ? 7.764 8.704 153.865 1.00 26.02 414 LEU B CA 1
ATOM 6333 C C . LEU B 1 414 ? 6.682 9.291 152.962 1.00 25.75 414 LEU B C 1
ATOM 6334 O O . LEU B 1 414 ? 6.654 10.503 152.667 1.00 26.14 414 LEU B O 1
ATOM 6339 N N . ARG B 1 415 ? 5.769 8.434 152.537 1.00 23.79 415 ARG B N 1
ATOM 6340 C CA . ARG B 1 415 ? 4.679 8.889 151.716 1.00 24.56 415 ARG B CA 1
ATOM 6341 C C . ARG B 1 415 ? 3.989 10.107 152.362 1.00 25.46 415 ARG B C 1
ATOM 6342 O O . ARG B 1 415 ? 3.823 11.136 151.724 1.00 21.29 415 ARG B O 1
ATOM 6350 N N . ASP B 1 416 ? 3.666 9.976 153.653 1.00 31.40 416 ASP B N 1
ATOM 6351 C CA . ASP B 1 416 ? 2.980 11.016 154.422 1.00 35.00 416 ASP B CA 1
ATOM 6352 C C . ASP B 1 416 ? 3.980 12.115 154.732 1.00 34.61 416 ASP B C 1
ATOM 6353 O O . ASP B 1 416 ? 3.678 13.328 154.659 1.00 32.37 416 ASP B O 1
ATOM 6358 N N . LEU B 1 417 ? 5.197 11.696 155.035 1.00 29.83 417 LEU B N 1
ATOM 6359 C CA . LEU B 1 417 ? 6.195 12.656 155.409 1.00 29.14 417 LEU B CA 1
ATOM 6360 C C . LEU B 1 417 ? 6.313 13.771 154.354 1.00 28.49 417 LEU B C 1
ATOM 6361 O O . LEU B 1 417 ? 6.208 14.965 154.713 1.00 24.14 417 LEU B O 1
ATOM 6366 N N . PHE B 1 418 ? 6.561 13.345 153.096 1.00 28.14 418 PHE B N 1
ATOM 6367 C CA . PHE B 1 418 ? 6.755 14.236 151.979 1.00 27.95 418 PHE B CA 1
ATOM 6368 C C . PHE B 1 418 ? 5.548 15.125 151.759 1.00 31.04 418 PHE B C 1
ATOM 6369 O O . PHE B 1 418 ? 5.684 16.306 151.395 1.00 34.20 418 PHE B O 1
ATOM 6377 N N . ARG B 1 419 ? 4.364 14.573 151.936 1.00 32.06 419 ARG B N 1
ATOM 6378 C CA . ARG B 1 419 ? 3.176 15.422 151.881 1.00 36.42 419 ARG B CA 1
ATOM 6379 C C . ARG B 1 419 ? 3.145 16.458 153.006 1.00 35.50 419 ARG B C 1
ATOM 6380 O O . ARG B 1 419 ? 2.557 17.487 152.856 1.00 35.68 419 ARG B O 1
ATOM 6388 N N . ARG B 1 420 ? 3.784 16.175 154.128 1.00 39.44 420 ARG B N 1
ATOM 6389 C CA . ARG B 1 420 ? 3.695 17.034 155.281 1.00 40.48 420 ARG B CA 1
ATOM 6390 C C . ARG B 1 420 ? 4.815 18.082 155.343 1.00 36.34 420 ARG B C 1
ATOM 6391 O O . ARG B 1 420 ? 4.917 18.844 156.315 1.00 38.17 420 ARG B O 1
ATOM 6399 N N . ILE B 1 421 ? 5.629 18.190 154.305 1.00 28.43 421 ILE B N 1
ATOM 6400 C CA . ILE B 1 421 ? 6.639 19.216 154.360 1.00 25.08 421 ILE B CA 1
ATOM 6401 C C . ILE B 1 421 ? 5.995 20.623 154.416 1.00 23.90 421 ILE B C 1
ATOM 6402 O O . ILE B 1 421 ? 5.184 21.019 153.579 1.00 22.35 421 ILE B O 1
ATOM 6407 N N . VAL B 1 422 ? 6.366 21.373 155.428 1.00 21.26 422 VAL B N 1
ATOM 6408 C CA . VAL B 1 422 ? 5.814 22.680 155.632 1.00 20.66 422 VAL B CA 1
ATOM 6409 C C . VAL B 1 422 ? 6.642 23.728 154.902 1.00 20.57 422 VAL B C 1
ATOM 6410 O O . VAL B 1 422 ? 6.069 24.696 154.413 1.00 19.58 422 VAL B O 1
ATOM 6414 N N . ALA B 1 423 ? 7.979 23.565 154.891 1.00 20.54 423 ALA B N 1
ATOM 6415 C CA . ALA B 1 423 ? 8.901 24.487 154.198 1.00 21.38 423 ALA B CA 1
ATOM 6416 C C . ALA B 1 423 ? 10.239 23.885 153.870 1.00 21.92 423 ALA B C 1
ATOM 6417 O O . ALA B 1 423 ? 10.606 22.877 154.427 1.00 25.21 423 ALA B O 1
ATOM 6419 N N . VAL B 1 424 ? 10.993 24.505 152.976 1.00 22.70 424 VAL B N 1
ATOM 6420 C CA . VAL B 1 424 ? 12.398 24.129 152.817 1.00 23.50 424 VAL B CA 1
ATOM 6421 C C . VAL B 1 424 ? 13.201 25.408 152.860 1.00 25.43 424 VAL B C 1
ATOM 6422 O O . VAL B 1 424 ? 12.885 26.373 152.153 1.00 30.21 424 VAL B O 1
ATOM 6426 N N . GLY B 1 425 ? 14.230 25.384 153.674 1.00 27.25 425 GLY B N 1
ATOM 6427 C CA . GLY B 1 425 ? 15.127 26.487 153.876 1.00 28.36 425 GLY B CA 1
ATOM 6428 C C . GLY B 1 425 ? 16.097 26.815 152.769 1.00 29.05 425 GLY B C 1
ATOM 6429 O O . GLY B 1 425 ? 16.437 26.020 151.960 1.00 24.80 425 GLY B O 1
ATOM 6430 N N . LYS B 1 426 ? 16.532 28.053 152.781 1.00 30.13 426 LYS B N 1
ATOM 6431 C CA . LYS B 1 426 ? 17.444 28.574 151.823 1.00 31.47 426 LYS B CA 1
ATOM 6432 C C . LYS B 1 426 ? 18.819 28.349 152.306 1.00 32.84 426 LYS B C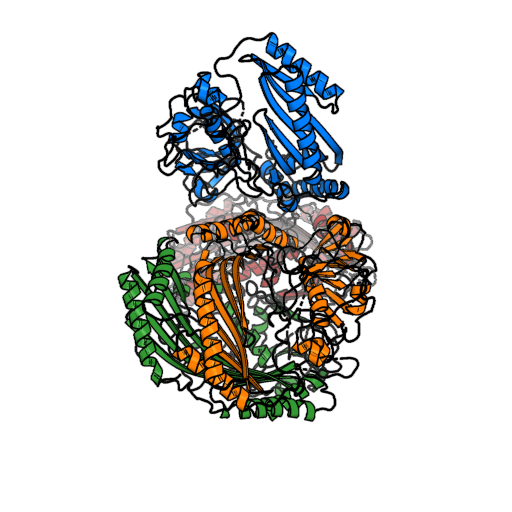 1
ATOM 6433 O O . LYS B 1 426 ? 19.755 28.786 151.705 1.00 32.12 426 LYS B O 1
ATOM 6439 N N . ASP B 1 427 ? 18.939 27.624 153.388 1.00 33.45 427 ASP B N 1
ATOM 6440 C CA . ASP B 1 427 ? 20.224 27.257 153.875 1.00 31.92 427 ASP B CA 1
ATOM 6441 C C . ASP B 1 427 ? 20.678 25.996 153.181 1.00 29.66 427 ASP B C 1
ATOM 6442 O O . ASP B 1 427 ? 20.763 24.984 153.756 1.00 36.67 427 ASP B O 1
ATOM 6447 N N . ILE B 1 428 ? 20.971 26.109 151.913 1.00 27.55 428 ILE B N 1
ATOM 6448 C CA . ILE B 1 428 ? 21.315 24.997 151.061 1.00 28.25 428 ILE B CA 1
ATOM 6449 C C . ILE B 1 428 ? 22.596 24.237 151.286 1.00 25.87 428 ILE B C 1
ATOM 6450 O O . ILE B 1 428 ? 23.588 24.790 151.569 1.00 28.56 428 ILE B O 1
ATOM 6455 N N . GLU B 1 429 ? 22.540 22.920 151.139 1.00 24.47 429 GLU B N 1
ATOM 6456 C CA . GLU B 1 429 ? 23.740 22.115 151.311 1.00 28.01 429 GLU B CA 1
ATOM 6457 C C . GLU B 1 429 ? 24.522 22.100 150.004 1.00 30.04 429 GLU B C 1
ATOM 6458 O O . GLU B 1 429 ? 23.973 21.777 148.951 1.00 34.94 429 GLU B O 1
ATOM 6464 N N . ARG B 1 430 ? 25.803 22.448 150.071 1.00 30.40 430 ARG B N 1
ATOM 6465 C CA . ARG B 1 430 ? 26.623 22.455 148.894 1.00 30.81 430 ARG B CA 1
ATOM 6466 C C . ARG B 1 430 ? 27.693 21.377 148.782 1.00 26.01 430 ARG B C 1
ATOM 6467 O O . ARG B 1 430 ? 28.436 21.367 147.866 1.00 25.51 430 ARG B O 1
ATOM 6475 N N . ARG B 1 431 ? 27.782 20.458 149.692 1.00 23.34 431 ARG B N 1
ATOM 6476 C CA . ARG B 1 431 ? 28.904 19.565 149.631 1.00 26.12 431 ARG B CA 1
ATOM 6477 C C . ARG B 1 431 ? 28.728 18.277 148.885 1.00 23.94 431 ARG B C 1
ATOM 6478 O O . ARG B 1 431 ? 29.534 17.427 148.991 1.00 27.75 431 ARG B O 1
ATOM 6486 N N . GLY B 1 432 ? 27.668 18.154 148.132 1.00 20.89 432 GLY B N 1
ATOM 6487 C CA . GLY B 1 432 ? 27.415 16.973 147.384 1.00 21.00 432 GLY B CA 1
ATOM 6488 C C . GLY B 1 432 ? 26.670 17.192 146.109 1.00 21.07 432 GLY B C 1
ATOM 6489 O O . GLY B 1 432 ? 26.856 18.147 145.445 1.00 19.90 432 GLY B O 1
ATOM 6490 N N . ASN B 1 433 ? 25.867 16.216 145.761 1.00 22.50 433 ASN B N 1
ATOM 6491 C CA . ASN B 1 433 ? 25.075 16.162 144.566 1.00 25.04 433 ASN B CA 1
ATOM 6492 C C . ASN B 1 433 ? 23.645 16.599 144.752 1.00 27.67 433 ASN B C 1
ATOM 6493 O O . ASN B 1 433 ? 22.905 16.667 143.850 1.00 32.02 433 ASN B O 1
ATOM 6498 N N . LEU B 1 434 ? 23.270 16.890 145.957 1.00 26.84 434 LEU B N 1
ATOM 6499 C CA . LEU B 1 434 ? 21.874 17.103 146.314 1.00 25.03 434 LEU B CA 1
ATOM 6500 C C . LEU B 1 434 ? 21.750 18.354 147.176 1.00 23.16 434 LEU B C 1
ATOM 6501 O O . LEU B 1 434 ? 22.211 18.393 148.322 1.00 24.08 434 LEU B O 1
ATOM 6506 N N . HIS B 1 435 ? 21.249 19.415 146.597 1.00 22.66 435 HIS B N 1
ATOM 6507 C CA . HIS B 1 435 ? 21.169 20.685 147.263 1.00 23.08 435 HIS B CA 1
ATOM 6508 C C . HIS B 1 435 ? 19.809 20.944 147.844 1.00 24.86 435 HIS B C 1
ATOM 6509 O O . HIS B 1 435 ? 18.926 21.378 147.190 1.00 27.75 435 HIS B O 1
ATOM 6516 N N . THR B 1 436 ? 19.691 20.690 149.120 1.00 22.72 436 THR B N 1
ATOM 6517 C CA . THR B 1 436 ? 18.507 20.917 149.906 1.00 21.22 436 THR B CA 1
ATOM 6518 C C . THR B 1 436 ? 18.845 21.845 151.064 1.00 21.44 436 THR B C 1
ATOM 6519 O O . THR B 1 436 ? 19.973 21.841 151.564 1.00 21.95 436 THR B O 1
ATOM 6523 N N . GLY B 1 437 ? 17.879 22.658 151.486 1.00 20.93 437 GLY B N 1
ATOM 6524 C CA . GLY B 1 437 ? 18.035 23.402 152.725 1.00 20.47 437 GLY B CA 1
ATOM 6525 C C . GLY B 1 437 ? 17.467 22.557 153.856 1.00 20.02 437 GLY B C 1
ATOM 6526 O O . GLY B 1 437 ? 17.219 21.361 153.699 1.00 18.95 437 GLY B O 1
ATOM 6527 N N . SER B 1 438 ? 17.261 23.172 155.013 1.00 20.23 438 SER B N 1
ATOM 6528 C CA . SER B 1 438 ? 16.594 22.484 156.119 1.00 20.17 438 SER B CA 1
ATOM 6529 C C . SER B 1 438 ? 15.145 22.173 155.727 1.00 20.52 438 SER B C 1
ATOM 6530 O O . SER B 1 438 ? 14.522 22.923 154.973 1.00 21.69 438 SER B O 1
ATOM 6533 N N . VAL B 1 439 ? 14.611 21.072 156.247 1.00 20.14 439 VAL B N 1
ATOM 6534 C CA . VAL B 1 439 ? 13.268 20.637 155.915 1.00 19.86 439 VAL B CA 1
ATOM 6535 C C . VAL B 1 439 ? 12.424 20.497 157.180 1.00 20.74 439 VAL B C 1
ATOM 6536 O O . VAL B 1 439 ? 12.729 19.730 158.100 1.00 19.93 439 VAL B O 1
ATOM 6540 N N . LEU B 1 440 ? 11.353 21.276 157.215 1.00 23.01 440 LEU B N 1
ATOM 6541 C CA . LEU B 1 440 ? 10.386 21.310 158.324 1.00 22.29 440 LEU B CA 1
ATOM 6542 C C . LEU B 1 440 ? 9.267 20.400 157.961 1.00 22.08 440 LEU B C 1
ATOM 6543 O O . LEU B 1 440 ? 8.617 20.612 156.967 1.00 24.59 440 LEU B O 1
ATOM 6548 N N . VAL B 1 441 ? 9.040 19.387 158.752 1.00 22.97 441 VAL B N 1
ATOM 6549 C CA . VAL B 1 441 ? 7.952 18.446 158.535 1.00 23.97 441 VAL B CA 1
ATOM 6550 C C . VAL B 1 441 ? 6.880 18.748 159.568 1.00 27.05 441 VAL B C 1
ATOM 6551 O O . VAL B 1 441 ? 7.183 19.001 160.724 1.00 32.05 441 VAL B O 1
ATOM 6555 N N . GLU B 1 442 ? 5.628 18.748 159.159 1.00 31.59 442 GLU B N 1
ATOM 6556 C CA . GLU B 1 442 ? 4.510 19.144 160.027 1.00 37.72 442 GLU B CA 1
ATOM 6557 C C . GLU B 1 442 ? 4.473 18.345 161.333 1.00 38.69 442 GLU B C 1
ATOM 6558 O O . GLU B 1 442 ? 4.335 18.918 162.416 1.00 41.54 442 GLU B O 1
ATOM 6564 N N . SER B 1 443 ? 4.585 17.027 161.237 1.00 36.22 443 SER B N 1
ATOM 6565 C CA . SER B 1 443 ? 4.570 16.195 162.434 1.00 36.04 443 SER B CA 1
ATOM 6566 C C . SER B 1 443 ? 5.147 14.824 162.162 1.00 35.55 443 SER B C 1
ATOM 6567 O O . SER B 1 443 ? 5.084 14.297 161.058 1.00 33.03 443 SER B O 1
ATOM 6586 N N . VAL B 1 446 ? 7.865 11.226 167.568 1.00 31.09 446 VAL B N 1
ATOM 6587 C CA . VAL B 1 446 ? 9.122 11.197 168.316 1.00 30.49 446 VAL B CA 1
ATOM 6588 C C . VAL B 1 446 ? 9.001 10.361 169.596 1.00 34.02 446 VAL B C 1
ATOM 6589 O O . VAL B 1 446 ? 8.169 10.663 170.452 1.00 39.57 446 VAL B O 1
ATOM 6593 N N . ALA B 1 447 ? 9.816 9.323 169.759 1.00 35.86 447 ALA B N 1
ATOM 6594 C CA . ALA B 1 447 ? 9.694 8.431 170.941 1.00 35.46 447 ALA B CA 1
ATOM 6595 C C . ALA B 1 447 ? 10.985 8.392 171.830 1.00 38.14 447 ALA B C 1
ATOM 6596 O O . ALA B 1 447 ? 12.101 8.322 171.328 1.00 37.73 447 ALA B O 1
ATOM 6598 N N . GLY B 1 448 ? 10.803 8.438 173.154 1.00 41.02 448 GLY B N 1
ATOM 6599 C CA . GLY B 1 448 ? 11.916 8.374 174.119 1.00 41.57 448 GLY B CA 1
ATOM 6600 C C . GLY B 1 448 ? 11.568 8.229 175.606 1.00 42.61 448 GLY B C 1
ATOM 6601 O O . GLY B 1 448 ? 10.396 8.241 175.988 1.00 54.71 448 GLY B O 1
ATOM 6602 N N . VAL C 1 8 ? 46.990 -17.540 138.518 1.00 44.29 8 VAL C N 1
ATOM 6603 C CA . VAL C 1 8 ? 47.405 -16.747 139.736 1.00 47.91 8 VAL C CA 1
ATOM 6604 C C . VAL C 1 8 ? 47.465 -17.676 140.909 1.00 46.36 8 VAL C C 1
ATOM 6605 O O . VAL C 1 8 ? 46.439 -18.111 141.419 1.00 43.14 8 VAL C O 1
ATOM 6609 N N . GLY C 1 9 ? 48.672 -17.958 141.347 1.00 47.67 9 GLY C N 1
ATOM 6610 C CA . GLY C 1 9 ? 48.857 -18.926 142.395 1.00 50.67 9 GLY C CA 1
ATOM 6611 C C . GLY C 1 9 ? 50.308 -18.972 142.813 1.00 53.02 9 GLY C C 1
ATOM 6612 O O . GLY C 1 9 ? 51.005 -17.945 142.749 1.00 50.49 9 GLY C O 1
ATOM 6613 N N . PRO C 1 10 ? 50.785 -20.168 143.212 1.00 48.34 10 PRO C N 1
ATOM 6614 C CA . PRO C 1 10 ? 52.170 -20.286 143.642 1.00 46.45 10 PRO C CA 1
ATOM 6615 C C . PRO C 1 10 ? 53.187 -20.115 142.498 1.00 43.99 10 PRO C C 1
ATOM 6616 O O . PRO C 1 10 ? 54.283 -19.588 142.717 1.00 41.36 10 PRO C O 1
ATOM 6620 N N . SER C 1 11 ? 52.812 -20.548 141.300 1.00 42.32 11 SER C N 1
ATOM 6621 C CA . SER C 1 11 ? 53.696 -20.502 140.148 1.00 43.86 11 SER C CA 1
ATOM 6622 C C . SER C 1 11 ? 54.155 -19.066 139.834 1.00 46.24 11 SER C C 1
ATOM 6623 O O . SER C 1 11 ? 55.274 -18.865 139.370 1.00 49.23 11 SER C O 1
ATOM 6626 N N . VAL C 1 12 ? 53.320 -18.104 140.162 1.00 46.44 12 VAL C N 1
ATOM 6627 C CA . VAL C 1 12 ? 53.577 -16.698 139.955 1.00 42.31 12 VAL C CA 1
ATOM 6628 C C . VAL C 1 12 ? 54.301 -15.963 141.068 1.00 40.25 12 VAL C C 1
ATOM 6629 O O . VAL C 1 12 ? 54.680 -14.855 140.918 1.00 45.39 12 VAL C O 1
ATOM 6633 N N . LEU C 1 13 ? 54.473 -16.576 142.202 1.00 38.02 13 LEU C N 1
ATOM 6634 C CA . LEU C 1 13 ? 55.211 -15.933 143.303 1.00 38.88 13 LEU C CA 1
ATOM 6635 C C . LEU C 1 13 ? 56.603 -15.420 142.902 1.00 40.76 13 LEU C C 1
ATOM 6636 O O . LEU C 1 13 ? 56.955 -14.269 143.179 1.00 41.17 13 LEU C O 1
ATOM 6641 N N . PRO C 1 14 ? 57.400 -16.267 142.252 1.00 40.12 14 PRO C N 1
ATOM 6642 C CA . PRO C 1 14 ? 58.763 -15.824 142.006 1.00 41.78 14 PRO C CA 1
ATOM 6643 C C . PRO C 1 14 ? 58.889 -14.508 141.197 1.00 43.01 14 PRO C C 1
ATOM 6644 O O . PRO C 1 14 ? 59.872 -13.770 141.374 1.00 37.42 14 PRO C O 1
ATOM 6648 N N . ASP C 1 15 ? 57.920 -14.230 140.322 1.00 44.24 15 ASP C N 1
ATOM 6649 C CA . ASP C 1 15 ? 57.862 -12.946 139.601 1.00 48.07 15 ASP C CA 1
ATOM 6650 C C . ASP C 1 15 ? 57.600 -11.775 140.539 1.00 46.15 15 ASP C C 1
ATOM 6651 O O . ASP C 1 15 ? 58.096 -10.646 140.318 1.00 46.77 15 ASP C O 1
ATOM 6656 N N . LEU C 1 16 ? 56.777 -12.036 141.547 1.00 39.10 16 LEU C N 1
ATOM 6657 C CA . LEU C 1 16 ? 56.432 -11.014 142.497 1.00 38.55 16 LEU C CA 1
ATOM 6658 C C . LEU C 1 16 ? 57.573 -10.777 143.484 1.00 35.15 16 LEU C C 1
ATOM 6659 O O . LEU C 1 16 ? 57.806 -9.632 143.898 1.00 33.47 16 LEU C O 1
ATOM 6664 N N . ARG C 1 17 ? 58.292 -11.834 143.844 1.00 33.70 17 ARG C N 1
ATOM 6665 C CA . ARG C 1 17 ? 59.491 -11.652 144.644 1.00 36.17 17 ARG C CA 1
ATOM 6666 C C . ARG C 1 17 ? 60.438 -10.724 143.892 1.00 36.13 17 ARG C C 1
ATOM 6667 O O . ARG C 1 17 ? 61.003 -9.793 144.483 1.00 34.69 17 ARG C O 1
ATOM 6675 N N . GLU C 1 18 ? 60.586 -10.983 142.595 1.00 34.81 18 GLU C N 1
ATOM 6676 C CA . GLU C 1 18 ? 61.551 -10.305 141.789 1.00 38.85 18 GLU C CA 1
ATOM 6677 C C . GLU C 1 18 ? 61.109 -8.871 141.710 1.00 36.52 18 GLU C C 1
ATOM 6678 O O . GLU C 1 18 ? 61.931 -7.940 141.779 1.00 39.59 18 GLU C O 1
ATOM 6684 N N . GLN C 1 19 ? 59.808 -8.671 141.607 1.00 32.75 19 GLN C N 1
ATOM 6685 C CA . GLN C 1 19 ? 59.289 -7.307 141.648 1.00 33.26 19 GLN C CA 1
ATOM 6686 C C . GLN C 1 19 ? 59.572 -6.588 142.984 1.00 31.97 19 GLN C C 1
ATOM 6687 O O . GLN C 1 19 ? 59.932 -5.424 143.031 1.00 32.17 19 GLN C O 1
ATOM 6693 N N . VAL C 1 20 ? 59.393 -7.286 144.082 1.00 29.26 20 VAL C N 1
ATOM 6694 C CA . VAL C 1 20 ? 59.692 -6.685 145.354 1.00 29.31 20 VAL C CA 1
ATOM 6695 C C . VAL C 1 20 ? 61.192 -6.315 145.426 1.00 30.60 20 VAL C C 1
ATOM 6696 O O . VAL C 1 20 ? 61.523 -5.179 145.842 1.00 31.12 20 VAL C O 1
ATOM 6700 N N . GLU C 1 21 ? 62.078 -7.240 145.018 1.00 29.57 21 GLU C N 1
ATOM 6701 C CA . GLU C 1 21 ? 63.521 -6.966 145.008 1.00 30.97 21 GLU C CA 1
ATOM 6702 C C . GLU C 1 21 ? 63.817 -5.696 144.222 1.00 29.06 21 GLU C C 1
ATOM 6703 O O . GLU C 1 21 ? 64.610 -4.872 144.642 1.00 26.70 21 GLU C O 1
ATOM 6709 N N . GLN C 1 22 ? 63.139 -5.507 143.102 1.00 27.94 22 GLN C N 1
ATOM 6710 C CA . GLN C 1 22 ? 63.432 -4.350 142.271 1.00 27.87 22 GLN C CA 1
ATOM 6711 C C . GLN C 1 22 ? 63.045 -3.017 142.938 1.00 27.41 22 GLN C C 1
ATOM 6712 O O . GLN C 1 22 ? 63.776 -1.964 142.856 1.00 24.64 22 GLN C O 1
ATOM 6718 N N . ILE C 1 23 ? 61.894 -3.071 143.601 1.00 24.72 23 ILE C N 1
ATOM 6719 C CA . ILE C 1 23 ? 61.398 -1.917 144.303 1.00 24.36 23 ILE C CA 1
ATOM 6720 C C . ILE C 1 23 ? 62.369 -1.567 145.400 1.00 24.35 23 ILE C C 1
ATOM 6721 O O . ILE C 1 23 ? 62.801 -0.438 145.472 1.00 26.11 23 ILE C O 1
ATOM 6726 N N . ILE C 1 24 ? 62.743 -2.537 146.221 1.00 24.62 24 ILE C N 1
ATOM 6727 C CA . ILE C 1 24 ? 63.713 -2.283 147.312 1.00 24.88 24 ILE C CA 1
ATOM 6728 C C . ILE C 1 24 ? 65.045 -1.700 146.777 1.00 23.95 24 ILE C C 1
ATOM 6729 O O . ILE C 1 24 ? 65.563 -0.743 147.305 1.00 23.49 24 ILE C O 1
ATOM 6734 N N . ALA C 1 25 ? 65.540 -2.288 145.693 1.00 24.34 25 ALA C N 1
ATOM 6735 C CA . ALA C 1 25 ? 66.741 -1.848 145.000 1.00 23.53 25 ALA C CA 1
ATOM 6736 C C . ALA C 1 25 ? 66.563 -0.426 144.535 1.00 23.61 25 ALA C C 1
ATOM 6737 O O . ALA C 1 25 ? 67.504 0.360 144.613 1.00 23.95 25 ALA C O 1
ATOM 6739 N N . GLU C 1 26 ? 65.376 -0.094 144.041 1.00 22.90 26 GLU C N 1
ATOM 6740 C CA . GLU C 1 26 ? 65.163 1.228 143.438 1.00 23.56 26 GLU C CA 1
ATOM 6741 C C . GLU C 1 26 ? 65.021 2.292 144.471 1.00 23.27 26 GLU C C 1
ATOM 6742 O O . GLU C 1 26 ? 65.414 3.423 144.234 1.00 23.68 26 GLU C O 1
ATOM 6748 N N . ALA C 1 27 ? 64.498 1.929 145.614 1.00 24.13 27 ALA C N 1
ATOM 6749 C CA . ALA C 1 27 ? 64.414 2.779 146.766 1.00 24.78 27 ALA C CA 1
ATOM 6750 C C . ALA C 1 27 ? 65.790 3.150 147.301 1.00 27.57 27 ALA C C 1
ATOM 6751 O O . ALA C 1 27 ? 66.007 4.238 147.775 1.00 26.93 27 ALA C O 1
ATOM 6753 N N . ARG C 1 28 ? 66.702 2.202 147.254 1.00 29.72 28 ARG C N 1
ATOM 6754 C CA . ARG C 1 28 ? 68.072 2.387 147.643 1.00 31.92 28 ARG C CA 1
ATOM 6755 C C . ARG C 1 28 ? 68.745 3.393 146.730 1.00 28.08 28 ARG C C 1
ATOM 6756 O O . ARG C 1 28 ? 69.456 4.244 147.150 1.00 26.42 28 ARG C O 1
ATOM 6764 N N . ARG C 1 29 ? 68.458 3.248 145.452 1.00 26.14 29 ARG C N 1
ATOM 6765 C CA . ARG C 1 29 ? 68.992 4.045 144.390 1.00 25.64 29 ARG C CA 1
ATOM 6766 C C . ARG C 1 29 ? 68.614 5.507 144.535 1.00 26.94 29 ARG C C 1
ATOM 6767 O O . ARG C 1 29 ? 69.376 6.381 144.171 1.00 26.73 29 ARG C O 1
ATOM 6775 N N . GLN C 1 30 ? 67.438 5.750 145.080 1.00 26.99 30 GLN C N 1
ATOM 6776 C CA . GLN C 1 30 ? 66.910 7.076 145.273 1.00 28.68 30 GLN C CA 1
ATOM 6777 C C . GLN C 1 30 ? 67.209 7.649 146.646 1.00 31.24 30 GLN C C 1
ATOM 6778 O O . GLN C 1 30 ? 66.742 8.714 147.014 1.00 38.34 30 GLN C O 1
ATOM 6784 N N . GLY C 1 31 ? 68.000 6.946 147.417 1.00 30.90 31 GLY C N 1
ATOM 6785 C CA . GLY C 1 31 ? 68.378 7.481 148.695 1.00 33.31 31 GLY C CA 1
ATOM 6786 C C . GLY C 1 31 ? 67.606 7.209 149.939 1.00 31.77 31 GLY C C 1
ATOM 6787 O O . GLY C 1 31 ? 67.849 7.844 150.948 1.00 32.41 31 GLY C O 1
ATOM 6788 N N . ALA C 1 32 ? 66.665 6.288 149.877 1.00 29.52 32 ALA C N 1
ATOM 6789 C CA . ALA C 1 32 ? 65.919 5.927 151.051 1.00 26.61 32 ALA C CA 1
ATOM 6790 C C . ALA C 1 32 ? 66.860 5.162 151.939 1.00 25.47 32 ALA C C 1
ATOM 6791 O O . ALA C 1 32 ? 67.728 4.471 151.461 1.00 25.07 32 ALA C O 1
ATOM 6793 N N . SER C 1 33 ? 66.689 5.285 153.242 1.00 25.76 33 SER C N 1
ATOM 6794 C CA . SER C 1 33 ? 67.537 4.584 154.186 1.00 26.52 33 SER C CA 1
ATOM 6795 C C . SER C 1 33 ? 67.010 3.219 154.604 1.00 27.30 33 SER C C 1
ATOM 6796 O O . SER C 1 33 ? 67.728 2.427 155.164 1.00 28.36 33 SER C O 1
ATOM 6799 N N . ALA C 1 34 ? 65.749 2.962 154.317 1.00 26.80 34 ALA C N 1
ATOM 6800 C CA . ALA C 1 34 ? 65.129 1.742 154.628 1.00 25.24 34 ALA C CA 1
ATOM 6801 C C . ALA C 1 34 ? 63.830 1.716 153.892 1.00 23.68 34 ALA C C 1
ATOM 6802 O O . ALA C 1 34 ? 63.344 2.713 153.519 1.00 22.88 34 ALA C O 1
ATOM 6804 N N . CYS C 1 35 ? 63.274 0.530 153.684 1.00 23.71 35 CYS C N 1
ATOM 6805 C CA . CYS C 1 35 ? 61.987 0.455 153.009 1.00 24.11 35 CYS C CA 1
ATOM 6806 C C . CYS C 1 35 ? 61.160 -0.787 153.326 1.00 25.29 35 CYS C C 1
ATOM 6807 O O . CYS C 1 35 ? 61.690 -1.841 153.678 1.00 27.61 35 CYS C O 1
ATOM 6810 N N . GLU C 1 36 ? 59.850 -0.638 153.168 1.00 25.58 36 GLU C N 1
ATOM 6811 C CA . GLU C 1 36 ? 58.904 -1.726 153.270 1.00 25.29 36 GLU C CA 1
ATOM 6812 C C . GLU C 1 36 ? 58.078 -1.821 152.002 1.00 23.62 36 GLU C C 1
ATOM 6813 O O . GLU C 1 36 ? 57.484 -0.837 151.570 1.00 20.65 36 GLU C O 1
ATOM 6819 N N . VAL C 1 37 ? 58.005 -3.014 151.421 1.00 24.47 37 VAL C N 1
ATOM 6820 C CA . VAL C 1 37 ? 57.182 -3.209 150.260 1.00 26.03 37 VAL C CA 1
ATOM 6821 C C . VAL C 1 37 ? 56.188 -4.350 150.337 1.00 26.07 37 VAL C C 1
ATOM 6822 O O . VAL C 1 37 ? 56.481 -5.381 150.833 1.00 26.43 37 VAL C O 1
ATOM 6826 N N . ALA C 1 38 ? 55.010 -4.129 149.804 1.00 25.39 38 ALA C N 1
ATOM 6827 C CA . ALA C 1 38 ? 54.033 -5.181 149.681 1.00 25.38 38 ALA C CA 1
ATOM 6828 C C . ALA C 1 38 ? 53.401 -5.212 148.294 1.00 25.90 38 ALA C C 1
ATOM 6829 O O . ALA C 1 38 ? 52.911 -4.248 147.816 1.00 22.83 38 ALA C O 1
ATOM 6831 N N . VAL C 1 39 ? 53.408 -6.367 147.676 1.00 28.19 39 VAL C N 1
ATOM 6832 C CA . VAL C 1 39 ? 52.787 -6.585 146.360 1.00 32.08 39 VAL C CA 1
ATOM 6833 C C . VAL C 1 39 ? 51.638 -7.596 146.452 1.00 33.92 39 VAL C C 1
ATOM 6834 O O . VAL C 1 39 ? 51.742 -8.599 147.161 1.00 31.42 39 VAL C O 1
ATOM 6838 N N . SER C 1 40 ? 50.548 -7.282 145.739 1.00 38.26 40 SER C N 1
ATOM 6839 C CA . SER C 1 40 ? 49.270 -8.036 145.761 1.00 35.67 40 SER C CA 1
ATOM 6840 C C . SER C 1 40 ? 48.739 -8.233 144.344 1.00 38.09 40 SER C C 1
ATOM 6841 O O . SER C 1 40 ? 48.644 -7.296 143.526 1.00 35.86 40 SER C O 1
ATOM 6844 N N . LEU C 1 41 ? 48.417 -9.484 144.068 1.00 36.33 41 LEU C N 1
ATOM 6845 C CA . LEU C 1 41 ? 47.744 -9.868 142.865 1.00 35.39 41 LEU C CA 1
ATOM 6846 C C . LEU C 1 41 ? 46.491 -10.560 143.297 1.00 33.37 41 LEU C C 1
ATOM 6847 O O . LEU C 1 41 ? 46.498 -11.268 144.263 1.00 33.11 41 LEU C O 1
ATOM 6852 N N . GLU C 1 42 ? 45.387 -10.311 142.629 1.00 38.58 42 GLU C N 1
ATOM 6853 C CA . GLU C 1 42 ? 44.136 -10.955 142.999 1.00 44.11 42 GLU C CA 1
ATOM 6854 C C . GLU C 1 42 ? 43.269 -11.135 141.766 1.00 41.44 42 GLU C C 1
ATOM 6855 O O . GLU C 1 42 ? 43.215 -10.268 140.889 1.00 41.09 42 GLU C O 1
ATOM 6861 N N . GLN C 1 43 ? 42.577 -12.256 141.700 1.00 43.32 43 GLN C N 1
ATOM 6862 C CA . GLN C 1 43 ? 41.560 -12.405 140.685 1.00 46.35 43 GLN C CA 1
ATOM 6863 C C . GLN C 1 43 ? 40.433 -13.350 141.083 1.00 41.91 43 GLN C C 1
ATOM 6864 O O . GLN C 1 43 ? 40.622 -14.310 141.806 1.00 41.80 43 GLN C O 1
ATOM 6870 N N . GLY C 1 44 ? 39.256 -13.093 140.560 1.00 40.67 44 GLY C N 1
ATOM 6871 C CA . GLY C 1 44 ? 38.192 -14.058 140.700 1.00 36.85 44 GLY C CA 1
ATOM 6872 C C . GLY C 1 44 ? 36.902 -13.691 140.019 1.00 34.05 44 GLY C C 1
ATOM 6873 O O . GLY C 1 44 ? 36.808 -12.716 139.267 1.00 35.98 44 GLY C O 1
ATOM 6874 N N . LEU C 1 45 ? 35.883 -14.435 140.386 1.00 33.09 45 LEU C N 1
ATOM 6875 C CA . LEU C 1 45 ? 34.606 -14.354 139.751 1.00 33.34 45 LEU C CA 1
ATOM 6876 C C . LEU C 1 45 ? 33.570 -14.050 140.801 1.00 35.90 45 LEU C C 1
ATOM 6877 O O . LEU C 1 45 ? 33.538 -14.684 141.863 1.00 34.21 45 LEU C O 1
ATOM 6882 N N . SER C 1 46 ? 32.736 -13.055 140.575 1.00 38.12 46 SER C N 1
ATOM 6883 C CA . SER C 1 46 ? 31.659 -12.738 141.486 1.00 36.20 46 SER C CA 1
ATOM 6884 C C . SER C 1 46 ? 30.332 -12.837 140.799 1.00 34.43 46 SER C C 1
ATOM 6885 O O . SER C 1 46 ? 30.198 -12.323 139.750 1.00 39.49 46 SER C O 1
ATOM 6888 N N . THR C 1 47 ? 29.361 -13.515 141.396 1.00 32.01 47 THR C N 1
ATOM 6889 C CA . THR C 1 47 ? 28.010 -13.632 140.852 1.00 32.90 47 THR C CA 1
ATOM 6890 C C . THR C 1 47 ? 26.925 -13.134 141.787 1.00 32.51 47 THR C C 1
ATOM 6891 O O . THR C 1 47 ? 26.911 -13.442 142.929 1.00 30.28 47 THR C O 1
ATOM 6895 N N . SER C 1 48 ? 25.991 -12.370 141.260 1.00 33.02 48 SER C N 1
ATOM 6896 C CA . SER C 1 48 ? 24.880 -11.863 142.031 1.00 33.03 48 SER C CA 1
ATOM 6897 C C . SER C 1 48 ? 23.565 -12.224 141.379 1.00 35.70 48 SER C C 1
ATOM 6898 O O . SER C 1 48 ? 23.468 -12.240 140.195 1.00 39.85 48 SER C O 1
ATOM 6901 N N . VAL C 1 49 ? 22.553 -12.539 142.156 1.00 35.32 49 VAL C N 1
ATOM 6902 C CA . VAL C 1 49 ? 21.253 -12.809 141.588 1.00 35.96 49 VAL C CA 1
ATOM 6903 C C . VAL C 1 49 ? 20.191 -12.199 142.448 1.00 36.57 49 VAL C C 1
ATOM 6904 O O . VAL C 1 49 ? 20.369 -12.090 143.613 1.00 34.78 49 VAL C O 1
ATOM 6908 N N . ARG C 1 50 ? 19.104 -11.740 141.866 1.00 40.13 50 ARG C N 1
ATOM 6909 C CA . ARG C 1 50 ? 18.024 -11.201 142.663 1.00 40.95 50 ARG C CA 1
ATOM 6910 C C . ARG C 1 50 ? 16.669 -11.539 142.101 1.00 41.09 50 ARG C C 1
ATOM 6911 O O . ARG C 1 50 ? 16.368 -11.274 140.990 1.00 36.34 50 ARG C O 1
ATOM 6919 N N . GLN C 1 51 ? 15.841 -12.134 142.912 1.00 45.41 51 GLN C N 1
ATOM 6920 C CA . GLN C 1 51 ? 14.520 -12.519 142.491 1.00 47.01 51 GLN C CA 1
ATOM 6921 C C . GLN C 1 51 ? 14.520 -13.396 141.278 1.00 45.01 51 GLN C C 1
ATOM 6922 O O . GLN C 1 51 ? 13.660 -13.284 140.469 1.00 53.03 51 GLN C O 1
ATOM 6928 N N . GLY C 1 52 ? 15.468 -14.294 141.170 1.00 41.50 52 GLY C N 1
ATOM 6929 C CA . GLY C 1 52 ? 15.521 -15.195 140.057 1.00 40.65 52 GLY C CA 1
ATOM 6930 C C . GLY C 1 52 ? 16.164 -14.630 138.831 1.00 40.82 52 GLY C C 1
ATOM 6931 O O . GLY C 1 52 ? 16.271 -15.247 137.829 1.00 42.42 52 GLY C O 1
ATOM 6932 N N . GLU C 1 53 ? 16.633 -13.425 138.923 1.00 43.49 53 GLU C N 1
ATOM 6933 C CA . GLU C 1 53 ? 17.279 -12.785 137.812 1.00 43.94 53 GLU C CA 1
ATOM 6934 C C . GLU C 1 53 ? 18.757 -12.682 138.138 1.00 41.17 53 GLU C C 1
ATOM 6935 O O . GLU C 1 53 ? 19.125 -12.409 139.251 1.00 39.79 53 GLU C O 1
ATOM 6941 N N . VAL C 1 54 ? 19.610 -12.935 137.173 1.00 36.94 54 VAL C N 1
ATOM 6942 C CA . VAL C 1 54 ? 21.016 -12.813 137.412 1.00 33.09 54 VAL C CA 1
ATOM 6943 C C . VAL C 1 54 ? 21.463 -11.427 137.126 1.00 33.40 54 VAL C C 1
ATOM 6944 O O . VAL C 1 54 ? 21.502 -11.041 136.018 1.00 34.66 54 VAL C O 1
ATOM 6948 N N . GLU C 1 55 ? 21.774 -10.661 138.145 1.00 34.81 55 GLU C N 1
ATOM 6949 C CA . GLU C 1 55 ? 22.248 -9.307 137.958 1.00 37.75 55 GLU C CA 1
ATOM 6950 C C . GLU C 1 55 ? 23.622 -9.088 137.372 1.00 37.40 55 GLU C C 1
ATOM 6951 O O . GLU C 1 55 ? 23.782 -8.291 136.507 1.00 42.03 55 GLU C O 1
ATOM 6957 N N . THR C 1 56 ? 24.616 -9.816 137.819 1.00 35.42 56 THR C N 1
ATOM 6958 C CA . THR C 1 56 ? 25.911 -9.640 137.261 1.00 34.04 56 THR C CA 1
ATOM 6959 C C . THR C 1 56 ? 26.758 -10.834 137.344 1.00 29.98 56 THR C C 1
ATOM 6960 O O . THR C 1 56 ? 26.769 -11.497 138.304 1.00 29.10 56 THR C O 1
ATOM 6964 N N . VAL C 1 57 ? 27.553 -11.045 136.336 1.00 27.89 57 VAL C N 1
ATOM 6965 C CA . VAL C 1 57 ? 28.575 -12.060 136.403 1.00 27.08 57 VAL C CA 1
ATOM 6966 C C . VAL C 1 57 ? 29.849 -11.409 135.890 1.00 27.48 57 VAL C C 1
ATOM 6967 O O . VAL C 1 57 ? 29.908 -10.995 134.750 1.00 27.75 57 VAL C O 1
ATOM 6971 N N . GLU C 1 58 ? 30.846 -11.310 136.755 1.00 29.74 58 GLU C N 1
ATOM 6972 C CA . GLU C 1 58 ? 31.982 -10.454 136.511 1.00 33.98 58 GLU C CA 1
ATOM 6973 C C . GLU C 1 58 ? 33.298 -11.131 136.861 1.00 32.80 58 GLU C C 1
ATOM 6974 O O . GLU C 1 58 ? 33.403 -11.831 137.848 1.00 33.59 58 GLU C O 1
ATOM 6980 N N . PHE C 1 59 ? 34.313 -10.892 136.043 1.00 37.33 59 PHE C N 1
ATOM 6981 C CA . PHE C 1 59 ? 35.681 -11.355 136.305 1.00 40.37 59 PHE C CA 1
ATOM 6982 C C . PHE C 1 59 ? 36.657 -10.206 136.564 1.00 38.84 59 PHE C C 1
ATOM 6983 O O . PHE C 1 59 ? 36.809 -9.299 135.734 1.00 37.43 59 PHE C O 1
ATOM 6991 N N . ASN C 1 60 ? 37.307 -10.275 137.730 1.00 42.97 60 ASN C N 1
ATOM 6992 C CA . ASN C 1 60 ? 38.140 -9.191 138.281 1.00 45.07 60 ASN C CA 1
ATOM 6993 C C . ASN C 1 60 ? 39.577 -9.682 138.291 1.00 41.92 60 ASN C C 1
ATOM 6994 O O . ASN C 1 60 ? 39.831 -10.884 138.499 1.00 35.35 60 ASN C O 1
ATOM 6999 N N . ARG C 1 61 ? 40.510 -8.772 138.044 1.00 38.68 61 ARG C N 1
ATOM 7000 C CA . ARG C 1 61 ? 41.928 -9.047 138.236 1.00 38.84 61 ARG C CA 1
ATOM 7001 C C . ARG C 1 61 ? 42.636 -7.784 138.663 1.00 44.07 61 ARG C C 1
ATOM 7002 O O . ARG C 1 61 ? 42.687 -6.802 137.921 1.00 47.67 61 ARG C O 1
ATOM 7010 N N . ASP C 1 62 ? 43.208 -7.805 139.855 1.00 45.39 62 ASP C N 1
ATOM 7011 C CA . ASP C 1 62 ? 43.711 -6.588 140.426 1.00 45.51 62 ASP C CA 1
ATOM 7012 C C . ASP C 1 62 ? 45.145 -6.785 140.901 1.00 38.04 62 ASP C C 1
ATOM 7013 O O . ASP C 1 62 ? 45.432 -7.684 141.652 1.00 37.78 62 ASP C O 1
ATOM 7018 N N . GLN C 1 63 ? 46.035 -5.910 140.464 1.00 32.85 63 GLN C N 1
ATOM 7019 C CA . GLN C 1 63 ? 47.405 -5.935 140.884 1.00 28.95 63 GLN C CA 1
ATOM 7020 C C . GLN C 1 63 ? 47.798 -4.536 141.341 1.00 29.82 63 GLN C C 1
ATOM 7021 O O . GLN C 1 63 ? 47.402 -3.511 140.736 1.00 26.53 63 GLN C O 1
ATOM 7023 N N . GLY C 1 64 ? 48.576 -4.507 142.426 1.00 28.34 64 GLY C N 1
ATOM 7024 C CA . GLY C 1 64 ? 49.145 -3.282 142.930 1.00 26.16 64 GLY C CA 1
ATOM 7025 C C . GLY C 1 64 ? 50.324 -3.507 143.838 1.00 26.67 64 GLY C C 1
ATOM 7026 O O . GLY C 1 64 ? 50.629 -4.633 144.219 1.00 27.68 64 GLY C O 1
ATOM 7027 N N . PHE C 1 65 ? 51.013 -2.417 144.152 1.00 26.82 65 PHE C N 1
ATOM 7028 C CA . PHE C 1 65 ? 52.005 -2.441 145.192 1.00 25.59 65 PHE C CA 1
ATOM 7029 C C . PHE C 1 65 ? 52.004 -1.107 145.901 1.00 23.48 65 PHE C C 1
ATOM 7030 O O . PHE C 1 65 ? 51.617 -0.061 145.331 1.00 22.01 65 PHE C O 1
ATOM 7038 N N . GLY C 1 66 ? 52.470 -1.188 147.141 1.00 22.19 66 GLY C N 1
ATOM 7039 C CA . GLY C 1 66 ? 52.682 -0.063 148.041 1.00 21.28 66 GLY C CA 1
ATOM 7040 C C . GLY C 1 66 ? 54.018 -0.215 148.737 1.00 21.69 66 GLY C C 1
ATOM 7041 O O . GLY C 1 66 ? 54.495 -1.346 149.052 1.00 20.08 66 GLY C O 1
ATOM 7042 N N . ILE C 1 67 ? 54.634 0.946 148.933 1.00 23.58 67 ILE C N 1
ATOM 7043 C CA . ILE C 1 67 ? 55.931 1.074 149.566 1.00 23.59 67 ILE C CA 1
ATOM 7044 C C . ILE C 1 67 ? 55.813 2.096 150.694 1.00 22.30 67 ILE C C 1
ATOM 7045 O O . ILE C 1 67 ? 55.061 3.042 150.584 1.00 21.66 67 ILE C O 1
ATOM 7050 N N . THR C 1 68 ? 56.451 1.791 151.813 1.00 22.39 68 THR C N 1
ATOM 7051 C CA . THR C 1 68 ? 56.727 2.755 152.851 1.00 22.00 68 THR C CA 1
ATOM 7052 C C . THR C 1 68 ? 58.218 2.881 153.093 1.00 23.64 68 THR C C 1
ATOM 7053 O O . THR C 1 68 ? 58.912 1.903 153.286 1.00 21.80 68 THR C O 1
ATOM 7057 N N . LEU C 1 69 ? 58.669 4.125 153.140 1.00 25.94 69 LEU C N 1
ATOM 7058 C CA . LEU C 1 69 ? 60.031 4.544 152.850 1.00 27.81 69 LEU C CA 1
ATOM 7059 C C . LEU C 1 69 ? 60.523 5.317 154.033 1.00 28.30 69 LEU C C 1
ATOM 7060 O O . LEU C 1 69 ? 59.753 5.986 154.669 1.00 27.65 69 LEU C O 1
ATOM 7065 N N . TYR C 1 70 ? 61.814 5.276 154.298 1.00 27.99 70 TYR C N 1
ATOM 7066 C CA . TYR C 1 70 ? 62.385 6.137 155.318 1.00 28.53 70 TYR C CA 1
ATOM 7067 C C . TYR C 1 70 ? 63.551 6.969 154.799 1.00 29.65 70 TYR C C 1
ATOM 7068 O O . TYR C 1 70 ? 64.272 6.540 153.936 1.00 28.91 70 TYR C O 1
ATOM 7077 N N . ALA C 1 71 ? 63.691 8.185 155.305 1.00 30.98 71 ALA C N 1
ATOM 7078 C CA . ALA C 1 71 ? 64.881 8.988 155.112 1.00 32.56 71 ALA C CA 1
ATOM 7079 C C . ALA C 1 71 ? 65.245 9.344 156.525 1.00 34.13 71 ALA C C 1
ATOM 7080 O O . ALA C 1 71 ? 64.860 10.399 157.043 1.00 41.04 71 ALA C O 1
ATOM 7082 N N . GLY C 1 72 ? 65.966 8.444 157.164 1.00 32.72 72 GLY C N 1
ATOM 7083 C CA . GLY C 1 72 ? 66.292 8.602 158.572 1.00 32.52 72 GLY C CA 1
ATOM 7084 C C . GLY C 1 72 ? 65.072 8.261 159.379 1.00 32.70 72 GLY C C 1
ATOM 7085 O O . GLY C 1 72 ? 64.504 7.177 159.220 1.00 33.17 72 GLY C O 1
ATOM 7086 N N . GLN C 1 73 ? 64.644 9.206 160.211 1.00 34.36 73 GLN C N 1
ATOM 7087 C CA . GLN C 1 73 ? 63.435 9.077 161.026 1.00 33.37 73 GLN C CA 1
ATOM 7088 C C . GLN C 1 73 ? 62.158 9.631 160.339 1.00 33.35 73 GLN C C 1
ATOM 7089 O O . GLN C 1 73 ? 61.063 9.686 160.950 1.00 32.39 73 GLN C O 1
ATOM 7095 N N . ARG C 1 74 ? 62.318 10.058 159.085 1.00 34.62 74 ARG C N 1
ATOM 7096 C CA . ARG C 1 74 ? 61.212 10.542 158.252 1.00 35.04 74 ARG C CA 1
ATOM 7097 C C . ARG C 1 74 ? 60.612 9.423 157.405 1.00 34.06 74 ARG C C 1
ATOM 7098 O O . ARG C 1 74 ? 61.333 8.592 156.860 1.00 34.58 74 ARG C O 1
ATOM 7106 N N . LYS C 1 75 ? 59.296 9.478 157.239 1.00 32.91 75 LYS C N 1
ATOM 7107 C CA . LYS C 1 75 ? 58.492 8.386 156.699 1.00 33.22 75 LYS C CA 1
ATOM 7108 C C . LYS C 1 75 ? 57.657 8.903 155.526 1.00 31.12 75 LYS C C 1
ATOM 7109 O O . LYS C 1 75 ? 57.187 10.042 155.550 1.00 36.02 75 LYS C O 1
ATOM 7115 N N . GLY C 1 76 ? 57.512 8.073 154.493 1.00 30.37 76 GLY C N 1
ATOM 7116 C CA . GLY C 1 76 ? 56.818 8.411 153.233 1.00 29.25 76 GLY C CA 1
ATOM 7117 C C . GLY C 1 76 ? 56.185 7.116 152.700 1.00 30.01 76 GLY C C 1
ATOM 7118 O O . GLY C 1 76 ? 56.760 6.004 152.792 1.00 30.08 76 GLY C O 1
ATOM 7119 N N . SER C 1 77 ? 54.995 7.245 152.137 1.00 27.45 77 SER C N 1
ATOM 7120 C CA . SER C 1 77 ? 54.317 6.119 151.539 1.00 25.10 77 SER C CA 1
ATOM 7121 C C . SER C 1 77 ? 53.701 6.435 150.166 1.00 25.25 77 SER C C 1
ATOM 7122 O O . SER C 1 77 ? 53.324 7.592 149.867 1.00 23.85 77 SER C O 1
ATOM 7125 N N . ALA C 1 78 ? 53.659 5.415 149.312 1.00 24.64 78 ALA C N 1
ATOM 7126 C CA . ALA C 1 78 ? 53.032 5.532 148.010 1.00 23.78 78 ALA C CA 1
ATOM 7127 C C . ALA C 1 78 ? 52.662 4.131 147.545 1.00 24.51 78 ALA C C 1
ATOM 7128 O O . ALA C 1 78 ? 53.192 3.126 148.021 1.00 23.41 78 ALA C O 1
ATOM 7130 N N . SER C 1 79 ? 51.704 4.089 146.636 1.00 25.81 79 SER C N 1
ATOM 7131 C CA . SER C 1 79 ? 51.235 2.850 146.063 1.00 25.04 79 SER C CA 1
ATOM 7132 C C . SER C 1 79 ? 50.744 3.134 144.682 1.00 23.95 79 SER C C 1
ATOM 7133 O O . SER C 1 79 ? 50.454 4.266 144.327 1.00 23.75 79 SER C O 1
ATOM 7136 N N . THR C 1 80 ? 50.716 2.115 143.874 1.00 24.98 80 THR C N 1
ATOM 7137 C CA . THR C 1 80 ? 50.246 2.241 142.532 1.00 25.93 80 THR C CA 1
ATOM 7138 C C . THR C 1 80 ? 49.680 0.912 142.106 1.00 26.35 80 THR C C 1
ATOM 7139 O O . THR C 1 80 ? 49.933 -0.089 142.708 1.00 22.80 80 THR C O 1
ATOM 7143 N N . SER C 1 81 ? 48.865 0.924 141.082 1.00 27.27 81 SER C N 1
ATOM 7144 C CA . SER C 1 81 ? 48.390 -0.298 140.540 1.00 29.85 81 SER C CA 1
ATOM 7145 C C . SER C 1 81 ? 49.113 -0.689 139.247 1.00 31.09 81 SER C C 1
ATOM 7146 O O . SER C 1 81 ? 48.973 -1.784 138.747 1.00 35.26 81 SER C O 1
ATOM 7149 N N . ALA C 1 82 ? 49.900 0.221 138.726 1.00 29.91 82 ALA C N 1
ATOM 7150 C CA . ALA C 1 82 ? 50.667 0.033 137.543 1.00 32.01 82 ALA C CA 1
ATOM 7151 C C . ALA C 1 82 ? 51.872 -0.831 137.767 1.00 34.02 82 ALA C C 1
ATOM 7152 O O . ALA C 1 82 ? 52.244 -1.058 138.870 1.00 37.89 82 ALA C O 1
ATOM 7154 N N . THR C 1 83 ? 52.487 -1.307 136.699 1.00 35.22 83 THR C N 1
ATOM 7155 C CA . THR C 1 83 ? 53.676 -2.127 136.804 1.00 32.68 83 THR C CA 1
ATOM 7156 C C . THR C 1 83 ? 54.725 -1.709 135.813 1.00 30.42 83 THR C C 1
ATOM 7157 O O . THR C 1 83 ? 54.435 -1.135 134.812 1.00 25.51 83 THR C O 1
ATOM 7161 N N . GLY C 1 84 ? 55.973 -2.057 136.105 1.00 31.85 84 GLY C N 1
ATOM 7162 C CA . GLY C 1 84 ? 57.079 -1.729 135.226 1.00 32.82 84 GLY C CA 1
ATOM 7163 C C . GLY C 1 84 ? 58.111 -0.832 135.875 1.00 33.95 84 GLY C C 1
ATOM 7164 O O . GLY C 1 84 ? 57.918 -0.350 136.990 1.00 38.66 84 GLY C O 1
ATOM 7165 N N . GLU C 1 85 ? 59.216 -0.610 135.172 1.00 35.35 85 GLU C N 1
ATOM 7166 C CA . GLU C 1 85 ? 60.297 0.218 135.687 1.00 38.06 85 GLU C CA 1
ATOM 7167 C C . GLU C 1 85 ? 59.858 1.658 135.924 1.00 34.20 85 GLU C C 1
ATOM 7168 O O . GLU C 1 85 ? 60.219 2.265 136.930 1.00 40.39 85 GLU C O 1
ATOM 7174 N N . ALA C 1 86 ? 59.079 2.203 134.996 1.00 30.99 86 ALA C N 1
ATOM 7175 C CA . ALA C 1 86 ? 58.608 3.577 135.124 1.00 32.31 86 ALA C CA 1
ATOM 7176 C C . ALA C 1 86 ? 57.709 3.759 136.342 1.00 31.29 86 ALA C C 1
ATOM 7177 O O . ALA C 1 86 ? 57.826 4.747 137.066 1.00 31.06 86 ALA C O 1
ATOM 7179 N N . ALA C 1 87 ? 56.814 2.803 136.567 1.00 29.58 87 ALA C N 1
ATOM 7180 C CA . ALA C 1 87 ? 55.905 2.868 137.705 1.00 27.21 87 ALA C CA 1
ATOM 7181 C C . ALA C 1 87 ? 56.666 2.805 139.025 1.00 25.68 87 ALA C C 1
ATOM 7182 O O . ALA C 1 87 ? 56.361 3.534 139.967 1.00 24.80 87 ALA C O 1
ATOM 7184 N N . ILE C 1 88 ? 57.660 1.925 139.080 1.00 23.34 88 ILE C N 1
ATOM 7185 C CA . ILE C 1 88 ? 58.477 1.761 140.275 1.00 21.68 88 ILE C CA 1
ATOM 7186 C C . ILE C 1 88 ? 59.282 3.015 140.601 1.00 22.64 88 ILE C C 1
ATOM 7187 O O . ILE C 1 88 ? 59.409 3.395 141.765 1.00 21.08 88 ILE C O 1
ATOM 7192 N N . ARG C 1 89 ? 59.827 3.655 139.571 1.00 24.38 89 ARG C N 1
ATOM 7193 C CA . ARG C 1 89 ? 60.613 4.842 139.766 1.00 27.33 89 ARG C CA 1
ATOM 7194 C C . ARG C 1 89 ? 59.677 5.964 140.248 1.00 26.92 89 ARG C C 1
ATOM 7195 O O . ARG C 1 89 ? 59.965 6.677 141.231 1.00 24.01 89 ARG C O 1
ATOM 7203 N N . GLU C 1 90 ? 58.558 6.114 139.566 1.00 27.91 90 GLU C N 1
ATOM 7204 C CA . GLU C 1 90 ? 57.690 7.234 139.859 1.00 31.03 90 GLU C CA 1
ATOM 7205 C C . GLU C 1 90 ? 57.093 7.085 141.242 1.00 27.93 90 GLU C C 1
ATOM 7206 O O . GLU C 1 90 ? 56.905 8.079 141.961 1.00 29.14 90 GLU C O 1
ATOM 7212 N N . THR C 1 91 ? 56.799 5.852 141.632 1.00 24.33 91 THR C N 1
ATOM 7213 C CA . THR C 1 91 ? 56.169 5.610 142.949 1.00 23.51 91 THR C CA 1
ATOM 7214 C C . THR C 1 91 ? 57.132 5.780 144.173 1.00 22.74 91 THR C C 1
ATOM 7215 O O . THR C 1 91 ? 56.782 6.430 145.163 1.00 21.10 91 THR C O 1
ATOM 7219 N N . VAL C 1 92 ? 58.324 5.181 144.066 1.00 21.07 92 VAL C N 1
ATOM 7220 C CA . VAL C 1 92 ? 59.389 5.357 145.009 1.00 19.45 92 VAL C CA 1
ATOM 7221 C C . VAL C 1 92 ? 59.651 6.825 145.118 1.00 18.86 92 VAL C C 1
ATOM 7222 O O . VAL C 1 92 ? 59.671 7.347 146.224 1.00 18.56 92 VAL C O 1
ATOM 7226 N N . ALA C 1 93 ? 59.830 7.510 143.978 1.00 19.20 93 ALA C N 1
ATOM 7227 C CA . ALA C 1 93 ? 60.142 8.997 143.966 1.00 18.80 93 ALA C CA 1
ATOM 7228 C C . ALA C 1 93 ? 59.134 9.757 144.826 1.00 18.00 93 ALA C C 1
ATOM 7229 O O . ALA C 1 93 ? 59.467 10.590 145.647 1.00 17.53 93 ALA C O 1
ATOM 7231 N N . ALA C 1 94 ? 57.884 9.404 144.639 1.00 18.02 94 ALA C N 1
ATOM 7232 C CA . ALA C 1 94 ? 56.814 10.006 145.413 1.00 18.54 94 ALA C CA 1
ATOM 7233 C C . ALA C 1 94 ? 56.905 9.737 146.918 1.00 18.99 94 ALA C C 1
ATOM 7234 O O . ALA C 1 94 ? 56.907 10.693 147.707 1.00 19.87 94 ALA C O 1
ATOM 7236 N N . ALA C 1 95 ? 56.981 8.462 147.326 1.00 18.73 95 ALA C N 1
ATOM 7237 C CA . ALA C 1 95 ? 57.154 8.144 148.752 1.00 19.17 95 ALA C CA 1
ATOM 7238 C C . ALA C 1 95 ? 58.289 8.990 149.399 1.00 20.22 95 ALA C C 1
ATOM 7239 O O . ALA C 1 95 ? 58.094 9.523 150.486 1.00 19.13 95 ALA C O 1
ATOM 7241 N N . LEU C 1 96 ? 59.413 9.145 148.674 1.00 21.19 96 LEU C N 1
ATOM 7242 C CA . LEU C 1 96 ? 60.512 10.000 149.073 1.00 23.08 96 LEU C CA 1
ATOM 7243 C C . LEU C 1 96 ? 60.218 11.540 149.110 1.00 23.42 96 LEU C C 1
ATOM 7244 O O . LEU C 1 96 ? 60.643 12.235 150.036 1.00 23.97 96 LEU C O 1
ATOM 7249 N N . ALA C 1 97 ? 59.562 12.079 148.103 1.00 23.07 97 ALA C N 1
ATOM 7250 C CA . ALA C 1 97 ? 59.149 13.477 148.135 1.00 23.93 97 ALA C CA 1
ATOM 7251 C C . ALA C 1 97 ? 58.410 13.744 149.428 1.00 25.39 97 ALA C C 1
ATOM 7252 O O . ALA C 1 97 ? 58.556 14.816 150.030 1.00 27.38 97 ALA C O 1
ATOM 7254 N N . ILE C 1 98 ? 57.625 12.770 149.883 1.00 25.98 98 ILE C N 1
ATOM 7255 C CA . ILE C 1 98 ? 56.924 12.910 151.177 1.00 27.44 98 ILE C CA 1
ATOM 7256 C C . ILE C 1 98 ? 57.875 12.781 152.366 1.00 28.67 98 ILE C C 1
ATOM 7257 O O . ILE C 1 98 ? 57.869 13.650 153.225 1.00 28.41 98 ILE C O 1
ATOM 7262 N N . ALA C 1 99 ? 58.667 11.693 152.402 1.00 29.68 99 ALA C N 1
ATOM 7263 C CA . ALA C 1 99 ? 59.641 11.465 153.474 1.00 29.75 99 ALA C CA 1
ATOM 7264 C C . ALA C 1 99 ? 60.485 12.740 153.683 1.00 30.82 99 ALA C C 1
ATOM 7265 O O . ALA C 1 99 ? 60.586 13.252 154.785 1.00 27.48 99 ALA C O 1
ATOM 7267 N N . ARG C 1 100 ? 61.029 13.283 152.610 1.00 34.82 100 ARG C N 1
ATOM 7268 C CA . ARG C 1 100 ? 61.939 14.417 152.732 1.00 39.53 100 ARG C CA 1
ATOM 7269 C C . ARG C 1 100 ? 61.257 15.687 153.202 1.00 41.07 100 ARG C C 1
ATOM 7270 O O . ARG C 1 100 ? 61.932 16.598 153.653 1.00 43.95 100 ARG C O 1
ATOM 7278 N N . HIS C 1 101 ? 59.931 15.750 153.130 1.00 43.02 101 HIS C N 1
ATOM 7279 C CA . HIS C 1 101 ? 59.224 16.977 153.478 1.00 43.59 101 HIS C CA 1
ATOM 7280 C C . HIS C 1 101 ? 58.249 16.849 154.673 1.00 43.46 101 HIS C C 1
ATOM 7281 O O . HIS C 1 101 ? 57.493 17.767 154.966 1.00 44.30 101 HIS C O 1
ATOM 7288 N N . THR C 1 102 ? 58.295 15.716 155.377 1.00 41.69 102 THR C N 1
ATOM 7289 C CA . THR C 1 102 ? 57.559 15.509 156.628 1.00 42.41 102 THR C CA 1
ATOM 7290 C C . THR C 1 102 ? 58.561 15.411 157.771 1.00 44.90 102 THR C C 1
ATOM 7291 O O . THR C 1 102 ? 59.758 15.469 157.545 1.00 45.46 102 THR C O 1
ATOM 7295 N N . SER C 1 103 ? 58.102 15.258 159.000 1.00 44.93 103 SER C N 1
ATOM 7296 C CA . SER C 1 103 ? 59.024 15.429 160.122 1.00 48.85 103 SER C CA 1
ATOM 7297 C C . SER C 1 103 ? 59.522 14.092 160.727 1.00 43.86 103 SER C C 1
ATOM 7298 O O . SER C 1 103 ? 59.087 13.027 160.341 1.00 40.59 103 SER C O 1
ATOM 7301 N N . GLU C 1 104 ? 60.477 14.190 161.643 1.00 40.61 104 GLU C N 1
ATOM 7302 C CA . GLU C 1 104 ? 61.160 13.041 162.176 1.00 38.23 104 GLU C CA 1
ATOM 7303 C C . GLU C 1 104 ? 60.311 12.477 163.276 1.00 35.24 104 GLU C C 1
ATOM 7304 O O . GLU C 1 104 ? 59.839 13.227 164.118 1.00 30.99 104 GLU C O 1
ATOM 7310 N N . ASP C 1 105 ? 60.131 11.157 163.263 1.00 34.96 105 ASP C N 1
ATOM 7311 C CA . ASP C 1 105 ? 59.411 10.460 164.295 1.00 36.06 105 ASP C CA 1
ATOM 7312 C C . ASP C 1 105 ? 60.416 9.564 165.006 1.00 36.50 105 ASP C C 1
ATOM 7313 O O . ASP C 1 105 ? 60.872 8.556 164.390 1.00 38.17 105 ASP C O 1
ATOM 7318 N N . GLU C 1 106 ? 60.745 9.892 166.278 1.00 31.86 106 GLU C N 1
ATOM 7319 C CA . GLU C 1 106 ? 61.761 9.120 167.039 1.00 31.01 106 GLU C CA 1
ATOM 7320 C C . GLU C 1 106 ? 61.403 7.614 167.141 1.00 30.73 106 GLU C C 1
ATOM 7321 O O . GLU C 1 106 ? 62.293 6.795 167.250 1.00 28.68 106 GLU C O 1
ATOM 7323 N N . CYS C 1 107 ? 60.148 7.253 167.032 1.00 30.41 107 CYS C N 1
ATOM 7324 C CA . CYS C 1 107 ? 59.780 5.864 167.083 1.00 33.73 107 CYS C CA 1
ATOM 7325 C C . CYS C 1 107 ? 59.679 5.197 165.727 1.00 33.02 107 CYS C C 1
ATOM 7326 O O . CYS C 1 107 ? 59.444 4.032 165.647 1.00 32.96 107 CYS C O 1
ATOM 7329 N N . ALA C 1 108 ? 59.865 5.946 164.666 1.00 28.76 108 ALA C N 1
ATOM 7330 C CA . ALA C 1 108 ? 59.690 5.465 163.336 1.00 25.60 108 ALA C CA 1
ATOM 7331 C C . ALA C 1 108 ? 60.731 4.483 162.957 1.00 23.96 108 ALA C C 1
ATOM 7332 O O . ALA C 1 108 ? 61.735 4.417 163.566 1.00 24.55 108 ALA C O 1
ATOM 7334 N N . GLY C 1 109 ? 60.481 3.752 161.875 1.00 22.35 109 GLY C N 1
ATOM 7335 C CA . GLY C 1 109 ? 61.428 2.775 161.373 1.00 21.63 109 GLY C CA 1
ATOM 7336 C C . GLY C 1 109 ? 61.079 1.314 161.581 1.00 20.18 109 GLY C C 1
ATOM 7337 O O . GLY C 1 109 ? 60.274 0.949 162.437 1.00 19.72 109 GLY C O 1
ATOM 7338 N N . LEU C 1 110 ? 61.713 0.482 160.762 1.00 20.03 110 LEU C N 1
ATOM 7339 C CA . LEU C 1 110 ? 61.528 -0.950 160.742 1.00 19.44 110 LEU C CA 1
ATOM 7340 C C . LEU C 1 110 ? 61.946 -1.638 162.018 1.00 19.66 110 LEU C C 1
ATOM 7341 O O . LEU C 1 110 ? 62.566 -1.072 162.867 1.00 19.34 110 LEU C O 1
ATOM 7346 N N . ALA C 1 111 ? 61.528 -2.869 162.159 1.00 20.44 111 ALA C N 1
ATOM 7347 C CA . ALA C 1 111 ? 61.922 -3.709 163.251 1.00 21.20 111 ALA C CA 1
ATOM 7348 C C . ALA C 1 111 ? 63.364 -4.122 163.073 1.00 23.67 111 ALA C C 1
ATOM 7349 O O . ALA C 1 111 ? 63.861 -4.162 161.988 1.00 22.50 111 ALA C O 1
ATOM 7351 N N . ASP C 1 112 ? 64.058 -4.426 164.140 1.00 27.07 112 ASP C N 1
ATOM 7352 C CA . ASP C 1 112 ? 65.428 -4.820 163.987 1.00 30.97 112 ASP C CA 1
ATOM 7353 C C . ASP C 1 112 ? 65.568 -6.100 163.200 1.00 29.04 112 ASP C C 1
ATOM 7354 O O . ASP C 1 112 ? 64.729 -6.948 163.234 1.00 26.60 112 ASP C O 1
ATOM 7359 N N . ALA C 1 113 ? 66.649 -6.214 162.470 1.00 28.58 113 ALA C N 1
ATOM 7360 C CA . ALA C 1 113 ? 66.834 -7.296 161.555 1.00 29.46 113 ALA C CA 1
ATOM 7361 C C . ALA C 1 113 ? 66.871 -8.670 162.172 1.00 30.09 113 ALA C C 1
ATOM 7362 O O . ALA C 1 113 ? 66.521 -9.626 161.534 1.00 29.99 113 ALA C O 1
ATOM 7364 N N . ALA C 1 114 ? 67.327 -8.756 163.404 1.00 30.43 114 ALA C N 1
ATOM 7365 C CA . ALA C 1 114 ? 67.466 -10.006 164.103 1.00 31.41 114 ALA C CA 1
ATOM 7366 C C . ALA C 1 114 ? 66.144 -10.668 164.253 1.00 32.03 114 ALA C C 1
ATOM 7367 O O . ALA C 1 114 ? 66.034 -11.888 164.358 1.00 29.65 114 ALA C O 1
ATOM 7369 N N . LEU C 1 115 ? 65.137 -9.820 164.285 1.00 32.88 115 LEU C N 1
ATOM 7370 C CA . LEU C 1 115 ? 63.775 -10.235 164.468 1.00 33.95 115 LEU C CA 1
ATOM 7371 C C . LEU C 1 115 ? 62.976 -10.663 163.266 1.00 34.31 115 LEU C C 1
ATOM 7372 O O . LEU C 1 115 ? 61.859 -11.020 163.426 1.00 38.36 115 LEU C O 1
ATOM 7385 N N . ALA C 1 117 ? 61.453 -13.032 160.375 1.00 32.14 117 ALA C N 1
ATOM 7386 C CA . ALA C 1 117 ? 61.107 -14.427 160.471 1.00 35.78 117 ALA C CA 1
ATOM 7387 C C . ALA C 1 117 ? 62.231 -15.210 159.848 1.00 39.12 117 ALA C C 1
ATOM 7388 O O . ALA C 1 117 ? 62.688 -14.838 158.771 1.00 42.66 117 ALA C O 1
ATOM 7390 N N . ARG C 1 118 ? 62.706 -16.250 160.538 1.00 46.76 118 ARG C N 1
ATOM 7391 C CA . ARG C 1 118 ? 63.800 -17.132 160.042 1.00 52.04 118 ARG C CA 1
ATOM 7392 C C . ARG C 1 118 ? 63.295 -18.220 159.140 1.00 49.31 118 ARG C C 1
ATOM 7393 O O . ARG C 1 118 ? 64.030 -18.723 158.314 1.00 49.00 118 ARG C O 1
ATOM 7401 N N . GLU C 1 119 ? 62.068 -18.652 159.369 1.00 51.01 119 GLU C N 1
ATOM 7402 C CA . GLU C 1 119 ? 61.440 -19.598 158.470 1.00 54.27 119 GLU C CA 1
ATOM 7403 C C . GLU C 1 119 ? 59.947 -19.455 158.529 1.00 49.30 119 GLU C C 1
ATOM 7404 O O . GLU C 1 119 ? 59.403 -18.837 159.447 1.00 53.94 119 GLU C O 1
ATOM 7410 N N . LEU C 1 120 ? 59.302 -20.028 157.527 1.00 42.57 120 LEU C N 1
ATOM 7411 C CA . LEU C 1 120 ? 57.907 -19.765 157.268 1.00 39.17 120 LEU C CA 1
ATOM 7412 C C . LEU C 1 120 ? 57.234 -21.081 157.023 1.00 35.94 120 LEU C C 1
ATOM 7413 O O . LEU C 1 120 ? 57.518 -21.699 156.020 1.00 35.26 120 LEU C O 1
ATOM 7418 N N . PRO C 1 121 ? 56.357 -21.518 157.941 1.00 36.70 121 PRO C N 1
ATOM 7419 C CA . PRO C 1 121 ? 55.520 -22.722 157.711 1.00 37.08 121 PRO C CA 1
ATOM 7420 C C . PRO C 1 121 ? 54.596 -22.626 156.486 1.00 35.47 121 PRO C C 1
ATOM 7421 O O . PRO C 1 121 ? 54.161 -21.542 156.090 1.00 32.06 121 PRO C O 1
ATOM 7425 N N . GLU C 1 122 ? 54.312 -23.787 155.938 1.00 37.32 122 GLU C N 1
ATOM 7426 C CA . GLU C 1 122 ? 53.374 -23.974 154.870 1.00 40.85 122 GLU C CA 1
ATOM 7427 C C . GLU C 1 122 ? 51.956 -24.033 155.442 1.00 40.02 122 GLU C C 1
ATOM 7428 O O . GLU C 1 122 ? 51.562 -24.954 156.171 1.00 38.50 122 GLU C O 1
ATOM 7434 N N . LEU C 1 123 ? 51.179 -23.040 155.088 1.00 36.90 123 LEU C N 1
ATOM 7435 C CA . LEU C 1 123 ? 49.871 -22.919 155.633 1.00 35.46 123 LEU C CA 1
ATOM 7436 C C . LEU C 1 123 ? 48.770 -23.441 154.711 1.00 33.62 123 LEU C C 1
ATOM 7437 O O . LEU C 1 123 ? 47.593 -23.344 155.075 1.00 37.37 123 LEU C O 1
ATOM 7442 N N . ASP C 1 124 ? 49.105 -23.907 153.511 1.00 29.79 124 ASP C N 1
ATOM 7443 C CA . ASP C 1 124 ? 48.107 -24.517 152.619 1.00 30.39 124 ASP C CA 1
ATOM 7444 C C . ASP C 1 124 ? 46.778 -23.690 152.532 1.00 28.07 124 ASP C C 1
ATOM 7445 O O . ASP C 1 124 ? 45.680 -24.187 152.763 1.00 29.21 124 ASP C O 1
ATOM 7450 N N . LEU C 1 125 ? 46.881 -22.431 152.180 1.00 26.20 125 LEU C N 1
ATOM 7451 C CA . LEU C 1 125 ? 45.717 -21.567 152.063 1.00 25.92 125 LEU C CA 1
ATOM 7452 C C . LEU C 1 125 ? 45.214 -21.438 150.625 1.00 26.38 125 LEU C C 1
ATOM 7453 O O . LEU C 1 125 ? 44.340 -20.622 150.332 1.00 27.13 125 LEU C O 1
ATOM 7458 N N . TYR C 1 126 ? 45.750 -22.229 149.713 1.00 27.25 126 TYR C N 1
ATOM 7459 C CA . TYR C 1 126 ? 45.429 -22.059 148.299 1.00 26.83 126 TYR C CA 1
ATOM 7460 C C . TYR C 1 126 ? 44.706 -23.256 147.732 1.00 27.18 126 TYR C C 1
ATOM 7461 O O . TYR C 1 126 ? 45.286 -24.343 147.530 1.00 27.91 126 TYR C O 1
ATOM 7470 N N . HIS C 1 127 ? 43.427 -23.039 147.482 1.00 27.13 127 HIS C N 1
ATOM 7471 C CA . HIS C 1 127 ? 42.568 -24.066 146.953 1.00 28.98 127 HIS C CA 1
ATOM 7472 C C . HIS C 1 127 ? 41.653 -23.524 145.868 1.00 28.72 127 HIS C C 1
ATOM 7473 O O . HIS C 1 127 ? 40.536 -23.100 146.142 1.00 29.36 127 HIS C O 1
ATOM 7480 N N . PRO C 1 128 ? 42.137 -23.559 144.616 1.00 28.60 128 PRO C N 1
ATOM 7481 C CA . PRO C 1 128 ? 41.353 -23.083 143.484 1.00 29.29 128 PRO C CA 1
ATOM 7482 C C . PRO C 1 128 ? 40.100 -23.887 143.357 1.00 30.36 128 PRO C C 1
ATOM 7483 O O . PRO C 1 128 ? 40.116 -25.118 143.536 1.00 28.10 128 PRO C O 1
ATOM 7487 N N . TRP C 1 129 ? 39.026 -23.154 143.082 1.00 32.86 129 TRP C N 1
ATOM 7488 C CA . TRP C 1 129 ? 37.716 -23.722 142.836 1.00 32.78 129 TRP C CA 1
ATOM 7489 C C . TRP C 1 129 ? 37.426 -23.688 141.330 1.00 36.86 129 TRP C C 1
ATOM 7490 O O . TRP C 1 129 ? 37.370 -22.617 140.684 1.00 36.28 129 TRP C O 1
ATOM 7501 N N . SER C 1 130 ? 37.285 -24.869 140.757 1.00 38.99 130 SER C N 1
ATOM 7502 C CA . SER C 1 130 ? 37.013 -24.971 139.332 1.00 44.74 130 SER C CA 1
ATOM 7503 C C . SER C 1 130 ? 35.515 -24.690 139.168 1.00 45.19 130 SER C C 1
ATOM 7504 O O . SER C 1 130 ? 34.661 -25.565 139.349 1.00 46.23 130 SER C O 1
ATOM 7507 N N . LEU C 1 131 ? 35.188 -23.449 138.884 1.00 40.89 131 LEU C N 1
ATOM 7508 C CA . LEU C 1 131 ? 33.801 -23.069 138.917 1.00 40.02 131 LEU C CA 1
ATOM 7509 C C . LEU C 1 131 ? 33.582 -22.198 137.706 1.00 41.64 131 LEU C C 1
ATOM 7510 O O . LEU C 1 131 ? 34.037 -21.074 137.668 1.00 47.92 131 LEU C O 1
ATOM 7515 N N . SER C 1 132 ? 32.927 -22.756 136.696 1.00 43.24 132 SER C N 1
ATOM 7516 C CA . SER C 1 132 ? 32.529 -22.022 135.517 1.00 41.16 132 SER C CA 1
ATOM 7517 C C . SER C 1 132 ? 31.456 -21.056 135.909 1.00 39.23 132 SER C C 1
ATOM 7518 O O . SER C 1 132 ? 30.738 -21.325 136.863 1.00 40.84 132 SER C O 1
ATOM 7521 N N . PRO C 1 133 ? 31.301 -19.953 135.152 1.00 39.48 133 PRO C N 1
ATOM 7522 C CA . PRO C 1 133 ? 30.211 -19.031 135.421 1.00 37.84 133 PRO C CA 1
ATOM 7523 C C . PRO C 1 133 ? 28.872 -19.700 135.296 1.00 37.79 133 PRO C C 1
ATOM 7524 O O . PRO C 1 133 ? 27.932 -19.326 135.983 1.00 39.81 133 PRO C O 1
ATOM 7528 N N . GLU C 1 134 ? 28.779 -20.696 134.438 1.00 40.31 134 GLU C N 1
ATOM 7529 C CA . GLU C 1 134 ? 27.550 -21.480 134.343 1.00 43.00 134 GLU C CA 1
ATOM 7530 C C . GLU C 1 134 ? 27.203 -22.169 135.657 1.00 42.23 134 GLU C C 1
ATOM 7531 O O . GLU C 1 134 ? 26.032 -22.238 136.014 1.00 42.59 134 GLU C O 1
ATOM 7537 N N . GLN C 1 135 ? 28.214 -22.695 136.358 1.00 39.52 135 GLN C N 1
ATOM 7538 C CA . GLN C 1 135 ? 27.981 -23.329 137.650 1.00 38.07 135 GLN C CA 1
ATOM 7539 C C . GLN C 1 135 ? 27.764 -22.261 138.718 1.00 33.20 135 GLN C C 1
ATOM 7540 O O . GLN C 1 135 ? 26.928 -22.423 139.594 1.00 29.90 135 GLN C O 1
ATOM 7546 N N . ALA C 1 136 ? 28.487 -21.154 138.615 1.00 32.83 136 ALA C N 1
ATOM 7547 C CA . ALA C 1 136 ? 28.322 -20.039 139.560 1.00 36.53 136 ALA C CA 1
ATOM 7548 C C . ALA C 1 136 ? 26.884 -19.565 139.577 1.00 39.33 136 ALA C C 1
ATOM 7549 O O . ALA C 1 136 ? 26.316 -19.341 140.643 1.00 49.69 136 ALA C O 1
ATOM 7551 N N . VAL C 1 137 ? 26.307 -19.402 138.391 1.00 37.76 137 VAL C N 1
ATOM 7552 C CA . VAL C 1 137 ? 24.911 -18.996 138.267 1.00 37.08 137 VAL C CA 1
ATOM 7553 C C . VAL C 1 137 ? 23.922 -20.109 138.716 1.00 36.07 137 VAL C C 1
ATOM 7554 O O . VAL C 1 137 ? 22.984 -19.855 139.492 1.00 34.96 137 VAL C O 1
ATOM 7558 N N . GLU C 1 138 ? 24.163 -21.333 138.270 1.00 33.91 138 GLU C N 1
ATOM 7559 C CA . GLU C 1 138 ? 23.357 -22.441 138.689 1.00 33.97 138 GLU C CA 1
ATOM 7560 C C . GLU C 1 138 ? 23.198 -22.429 140.225 1.00 32.67 138 GLU C C 1
ATOM 7561 O O . GLU C 1 138 ? 22.076 -22.553 140.717 1.00 31.08 138 GLU C O 1
ATOM 7567 N N . ARG C 1 139 ? 24.314 -22.276 140.958 1.00 31.47 139 ARG C N 1
ATOM 7568 C CA . ARG C 1 139 ? 24.317 -22.376 142.433 1.00 30.77 139 ARG C CA 1
ATOM 7569 C C . ARG C 1 139 ? 23.646 -21.182 143.074 1.00 29.53 139 ARG C C 1
ATOM 7570 O O . ARG C 1 139 ? 22.785 -21.364 143.932 1.00 28.60 139 ARG C O 1
ATOM 7578 N N . ALA C 1 140 ? 24.037 -19.966 142.663 1.00 28.23 140 ALA C N 1
ATOM 7579 C CA . ALA C 1 140 ? 23.460 -18.743 143.219 1.00 28.00 140 ALA C CA 1
ATOM 7580 C C . ALA C 1 140 ? 21.964 -18.805 143.092 1.00 29.91 140 ALA C C 1
ATOM 7581 O O . ALA C 1 140 ? 21.259 -18.594 144.082 1.00 34.32 140 ALA C O 1
ATOM 7583 N N . LEU C 1 141 ? 21.468 -19.178 141.918 1.00 30.92 141 LEU C N 1
ATOM 7584 C CA . LEU C 1 141 ? 20.029 -19.456 141.765 1.00 32.71 141 LEU C CA 1
ATOM 7585 C C . LEU C 1 141 ? 19.469 -20.613 142.598 1.00 31.98 141 LEU C C 1
ATOM 7586 O O . LEU C 1 141 ? 18.384 -20.479 143.135 1.00 33.17 141 LEU C O 1
ATOM 7591 N N . ALA C 1 142 ? 20.173 -21.736 142.691 1.00 31.75 142 ALA C N 1
ATOM 7592 C CA . ALA C 1 142 ? 19.702 -22.851 143.526 1.00 32.73 142 ALA C CA 1
ATOM 7593 C C . ALA C 1 142 ? 19.560 -22.418 145.011 1.00 32.53 142 ALA C C 1
ATOM 7594 O O . ALA C 1 142 ? 18.656 -22.846 145.703 1.00 31.72 142 ALA C O 1
ATOM 7596 N N . CYS C 1 143 ? 20.411 -21.508 145.455 1.00 32.19 143 CYS C N 1
ATOM 7597 C CA . CYS C 1 143 ? 20.323 -20.971 146.805 1.00 32.82 143 CYS C CA 1
ATOM 7598 C C . CYS C 1 143 ? 19.059 -20.114 146.967 1.00 34.28 143 CYS C C 1
ATOM 7599 O O . CYS C 1 143 ? 18.313 -20.299 147.907 1.00 37.51 143 CYS C O 1
ATOM 7602 N N . GLU C 1 144 ? 18.813 -19.157 146.079 1.00 33.97 144 GLU C N 1
ATOM 7603 C CA . GLU C 1 144 ? 17.625 -18.324 146.227 1.00 33.41 144 GLU C CA 1
ATOM 7604 C C . GLU C 1 144 ? 16.391 -19.168 146.161 1.00 31.78 144 GLU C C 1
ATOM 7605 O O . GLU C 1 144 ? 15.475 -19.000 146.948 1.00 30.56 144 GLU C O 1
ATOM 7611 N N . ALA C 1 145 ? 16.377 -20.093 145.221 1.00 32.58 145 ALA C N 1
ATOM 7612 C CA . ALA C 1 145 ? 15.225 -20.993 145.041 1.00 33.76 145 ALA C CA 1
ATOM 7613 C C . ALA C 1 145 ? 14.943 -21.829 146.293 1.00 33.43 145 ALA C C 1
ATOM 7614 O O . ALA C 1 145 ? 13.782 -22.007 146.660 1.00 36.43 145 ALA C O 1
ATOM 7616 N N . ALA C 1 146 ? 15.984 -22.314 146.966 1.00 31.07 146 ALA C N 1
ATOM 7617 C CA . ALA C 1 146 ? 15.790 -23.051 148.209 1.00 30.35 146 ALA C CA 1
ATOM 7618 C C . ALA C 1 146 ? 15.139 -22.155 149.300 1.00 31.41 146 ALA C C 1
ATOM 7619 O O . ALA C 1 146 ? 14.287 -22.649 150.086 1.00 31.53 146 ALA C O 1
ATOM 7621 N N . ALA C 1 147 ? 15.525 -20.862 149.314 1.00 30.69 147 ALA C N 1
ATOM 7622 C CA . ALA C 1 147 ? 14.982 -19.852 150.227 1.00 31.04 147 ALA C CA 1
ATOM 7623 C C . ALA C 1 147 ? 13.497 -19.716 150.037 1.00 32.45 147 ALA C C 1
ATOM 7624 O O . ALA C 1 147 ? 12.738 -19.902 150.974 1.00 34.89 147 ALA C O 1
ATOM 7626 N N . PHE C 1 148 ? 13.088 -19.356 148.829 1.00 34.31 148 PHE C N 1
ATOM 7627 C CA . PHE C 1 148 ? 11.666 -19.265 148.484 1.00 37.92 148 PHE C CA 1
ATOM 7628 C C . PHE C 1 148 ? 10.955 -20.563 148.754 1.00 43.12 148 PHE C C 1
ATOM 7629 O O . PHE C 1 148 ? 9.856 -20.552 149.291 1.00 48.87 148 PHE C O 1
ATOM 7637 N N . ALA C 1 149 ? 11.587 -21.686 148.416 1.00 47.23 149 ALA C N 1
ATOM 7638 C CA . ALA C 1 149 ? 10.960 -22.990 148.603 1.00 48.68 149 ALA C CA 1
ATOM 7639 C C . ALA C 1 149 ? 10.738 -23.323 150.080 1.00 50.16 149 ALA C C 1
ATOM 7640 O O . ALA C 1 149 ? 9.914 -24.168 150.373 1.00 54.28 149 ALA C O 1
ATOM 7642 N N . ALA C 1 150 ? 11.449 -22.656 150.996 1.00 46.90 150 ALA C N 1
ATOM 7643 C CA . ALA C 1 150 ? 11.468 -23.044 152.417 1.00 46.94 150 ALA C CA 1
ATOM 7644 C C . ALA C 1 150 ? 10.265 -22.566 153.211 1.00 48.15 150 ALA C C 1
ATOM 7645 O O . ALA C 1 150 ? 9.922 -23.173 154.226 1.00 48.90 150 ALA C O 1
ATOM 7647 N N . ASP C 1 151 ? 9.663 -21.454 152.798 1.00 46.19 151 ASP C N 1
ATOM 7648 C CA . ASP C 1 151 ? 8.557 -20.864 153.557 1.00 45.72 151 ASP C CA 1
ATOM 7649 C C . ASP C 1 151 ? 7.722 -19.976 152.627 1.00 43.13 151 ASP C C 1
ATOM 7650 O O . ASP C 1 151 ? 8.264 -19.071 151.987 1.00 39.81 151 ASP C O 1
ATOM 7655 N N . LYS C 1 152 ? 6.405 -20.244 152.579 1.00 44.39 152 LYS C N 1
ATOM 7656 C CA . LYS C 1 152 ? 5.464 -19.499 151.720 1.00 44.03 152 LYS C CA 1
ATOM 7657 C C . LYS C 1 152 ? 5.596 -17.962 151.953 1.00 42.89 152 LYS C C 1
ATOM 7658 O O . LYS C 1 152 ? 5.381 -17.161 151.040 1.00 39.08 152 LYS C O 1
ATOM 7660 N N . ARG C 1 153 ? 5.988 -17.572 153.173 1.00 42.09 153 ARG C N 1
ATOM 7661 C CA . ARG C 1 153 ? 6.046 -16.164 153.584 1.00 41.75 153 ARG C CA 1
ATOM 7662 C C . ARG C 1 153 ? 7.277 -15.397 153.148 1.00 41.73 153 ARG C C 1
ATOM 7663 O O . ARG C 1 153 ? 7.340 -14.185 153.376 1.00 37.68 153 ARG C O 1
ATOM 7671 N N . VAL C 1 154 ? 8.269 -16.090 152.574 1.00 42.35 154 VAL C N 1
ATOM 7672 C CA . VAL C 1 154 ? 9.437 -15.396 152.020 1.00 40.47 154 VAL C CA 1
ATOM 7673 C C . VAL C 1 154 ? 9.131 -15.014 150.595 1.00 41.99 154 VAL C C 1
ATOM 7674 O O . VAL C 1 154 ? 9.139 -15.841 149.684 1.00 41.04 154 VAL C O 1
ATOM 7678 N N . THR C 1 155 ? 8.820 -13.743 150.417 1.00 43.86 155 THR C N 1
ATOM 7679 C CA . THR C 1 155 ? 8.208 -13.285 149.185 1.00 45.80 155 THR C CA 1
ATOM 7680 C C . THR C 1 155 ? 9.165 -12.464 148.358 1.00 44.81 155 THR C C 1
ATOM 7681 O O . THR C 1 155 ? 8.916 -12.221 147.201 1.00 45.30 155 THR C O 1
ATOM 7685 N N . LYS C 1 156 ? 10.258 -12.004 148.933 1.00 46.57 156 LYS C N 1
ATOM 7686 C CA . LYS C 1 156 ? 11.213 -11.218 148.146 1.00 51.27 156 LYS C CA 1
ATOM 7687 C C . LYS C 1 156 ? 12.664 -11.528 148.479 1.00 50.46 156 LYS C C 1
ATOM 7688 O O . LYS C 1 156 ? 12.951 -12.298 149.382 1.00 52.64 156 LYS C O 1
ATOM 7694 N N . ALA C 1 157 ? 13.584 -10.944 147.726 1.00 50.93 157 ALA C N 1
ATOM 7695 C CA . ALA C 1 157 ? 15.011 -11.140 147.976 1.00 45.92 157 ALA C CA 1
ATOM 7696 C C . ALA C 1 157 ? 15.734 -9.827 147.792 1.00 43.70 157 ALA C C 1
ATOM 7697 O O . ALA C 1 157 ? 15.305 -8.974 147.031 1.00 40.40 157 ALA C O 1
ATOM 7699 N N . ASP C 1 158 ? 16.805 -9.656 148.551 1.00 48.15 158 ASP C N 1
ATOM 7700 C CA . ASP C 1 158 ? 17.937 -8.838 148.121 1.00 48.95 158 ASP C CA 1
ATOM 7701 C C . ASP C 1 158 ? 18.952 -9.811 147.533 1.00 43.49 158 ASP C C 1
ATOM 7702 O O . ASP C 1 158 ? 18.692 -11.019 147.386 1.00 47.72 158 ASP C O 1
ATOM 7707 N N . GLY C 1 159 ? 20.117 -9.323 147.193 1.00 39.72 159 GLY C N 1
ATOM 7708 C CA . GLY C 1 159 ? 21.086 -10.196 146.508 1.00 39.28 159 GLY C CA 1
ATOM 7709 C C . GLY C 1 159 ? 21.350 -11.559 147.116 1.00 32.73 159 GLY C C 1
ATOM 7710 O O . GLY C 1 159 ? 21.325 -11.715 148.327 1.00 33.89 159 GLY C O 1
ATOM 7711 N N . THR C 1 160 ? 21.550 -12.546 146.255 1.00 29.52 160 THR C N 1
ATOM 7712 C CA . THR C 1 160 ? 22.320 -13.729 146.595 1.00 28.18 160 THR C CA 1
ATOM 7713 C C . THR C 1 160 ? 23.650 -13.585 145.836 1.00 28.16 160 THR C C 1
ATOM 7714 O O . THR C 1 160 ? 23.634 -13.388 144.615 1.00 32.14 160 THR C O 1
ATOM 7718 N N . THR C 1 161 ? 24.788 -13.640 146.534 1.00 24.48 161 THR C N 1
ATOM 7719 C CA . THR C 1 161 ? 26.096 -13.428 145.895 1.00 23.22 161 THR C CA 1
ATOM 7720 C C . THR C 1 161 ? 27.071 -14.570 146.136 1.00 22.03 161 THR C C 1
ATOM 7721 O O . THR C 1 161 ? 27.293 -14.949 147.281 1.00 20.67 161 THR C O 1
ATOM 7725 N N . LEU C 1 162 ? 27.709 -15.029 145.053 1.00 21.75 162 LEU C N 1
ATOM 7726 C CA . LEU C 1 162 ? 28.736 -16.070 145.090 1.00 21.89 162 LEU C CA 1
ATOM 7727 C C . LEU C 1 162 ? 30.135 -15.524 144.642 1.00 21.91 162 LEU C C 1
ATOM 7728 O O . LEU C 1 162 ? 30.334 -15.159 143.482 1.00 22.04 162 LEU C O 1
ATOM 7733 N N . ASN C 1 163 ? 31.097 -15.485 145.559 1.00 21.38 163 ASN C N 1
ATOM 7734 C CA . ASN C 1 163 ? 32.391 -14.970 145.237 1.00 21.83 163 ASN C CA 1
ATOM 7735 C C . ASN C 1 163 ? 33.363 -16.093 145.362 1.00 22.54 163 ASN C C 1
ATOM 7736 O O . ASN C 1 163 ? 33.249 -16.890 146.273 1.00 24.24 163 ASN C O 1
ATOM 7741 N N . THR C 1 164 ? 34.306 -16.170 144.426 1.00 22.54 164 THR C N 1
ATOM 7742 C CA . THR C 1 164 ? 35.382 -17.142 144.464 1.00 22.55 164 THR C CA 1
ATOM 7743 C C . THR C 1 164 ? 36.620 -16.420 143.962 1.00 22.55 164 THR C C 1
ATOM 7744 O O . THR C 1 164 ? 36.608 -15.903 142.892 1.00 20.78 164 THR C O 1
ATOM 7748 N N . HIS C 1 165 ? 37.669 -16.385 144.759 1.00 26.83 165 HIS C N 1
ATOM 7749 C CA . HIS C 1 165 ? 38.844 -15.561 144.432 1.00 33.65 165 HIS C CA 1
ATOM 7750 C C . HIS C 1 165 ? 40.158 -16.263 144.753 1.00 34.36 165 HIS C C 1
ATOM 7751 O O . HIS C 1 165 ? 40.194 -17.181 145.573 1.00 32.01 165 HIS C O 1
ATOM 7758 N N . GLN C 1 166 ? 41.208 -15.825 144.064 1.00 36.96 166 GLN C N 1
ATOM 7759 C CA . GLN C 1 166 ? 42.588 -16.237 144.315 1.00 40.23 166 GLN C CA 1
ATOM 7760 C C . GLN C 1 166 ? 43.491 -15.012 144.462 1.00 43.47 166 GLN C C 1
ATOM 7761 O O . GLN C 1 166 ? 43.355 -14.009 143.740 1.00 36.88 166 GLN C O 1
ATOM 7767 N N . GLY C 1 167 ? 44.421 -15.089 145.410 1.00 48.16 167 GLY C N 1
ATOM 7768 C CA . GLY C 1 167 ? 45.425 -14.045 145.559 1.00 42.20 167 GLY C CA 1
ATOM 7769 C C . GLY C 1 167 ? 46.807 -14.547 145.911 1.00 37.37 167 GLY C C 1
ATOM 7770 O O . GLY C 1 167 ? 46.971 -15.698 146.341 1.00 33.75 167 GLY C O 1
ATOM 7771 N N . CYS C 1 168 ? 47.788 -13.663 145.757 1.00 34.73 168 CYS C N 1
ATOM 7772 C CA . CYS C 1 168 ? 49.153 -13.897 146.201 1.00 33.99 168 CYS C CA 1
ATOM 7773 C C . CYS C 1 168 ? 49.692 -12.595 146.801 1.00 32.28 168 CYS C C 1
ATOM 7774 O O . CYS C 1 168 ? 49.527 -11.532 146.202 1.00 36.07 168 CYS C O 1
ATOM 7777 N N . ARG C 1 169 ? 50.345 -12.661 147.960 1.00 32.66 169 ARG C N 1
ATOM 7778 C CA . ARG C 1 169 ? 50.944 -11.472 148.526 1.00 34.26 169 ARG C CA 1
ATOM 7779 C C . ARG C 1 169 ? 52.388 -11.721 148.872 1.00 32.47 169 ARG C C 1
ATOM 7780 O O . ARG C 1 169 ? 52.690 -12.705 149.415 1.00 35.13 169 ARG C O 1
ATOM 7788 N N . VAL C 1 170 ? 53.276 -10.809 148.563 1.00 31.11 170 VAL C N 1
ATOM 7789 C CA . VAL C 1 170 ? 54.656 -10.893 148.975 1.00 27.42 170 VAL C CA 1
ATOM 7790 C C . VAL C 1 170 ? 54.979 -9.593 149.674 1.00 26.36 170 VAL C C 1
ATOM 7791 O O . VAL C 1 170 ? 54.557 -8.566 149.238 1.00 27.60 170 VAL C O 1
ATOM 7795 N N . TYR C 1 171 ? 55.697 -9.686 150.780 1.00 24.92 171 TYR C N 1
ATOM 7796 C CA . TYR C 1 171 ? 56.146 -8.552 151.575 1.00 23.10 171 TYR C CA 1
ATOM 7797 C C . TYR C 1 171 ? 57.654 -8.590 151.640 1.00 23.54 171 TYR C C 1
ATOM 7798 O O . TYR C 1 171 ? 58.232 -9.623 151.692 1.00 21.14 171 TYR C O 1
ATOM 7807 N N . GLY C 1 172 ? 58.271 -7.435 151.616 1.00 23.29 172 GLY C N 1
ATOM 7808 C CA . GLY C 1 172 ? 59.695 -7.343 151.684 1.00 23.71 172 GLY C CA 1
ATOM 7809 C C . GLY C 1 172 ? 60.208 -6.156 152.436 1.00 25.11 172 GLY C C 1
ATOM 7810 O O . GLY C 1 172 ? 59.602 -5.142 152.525 1.00 24.15 172 GLY C O 1
ATOM 7811 N N . ASN C 1 173 ? 61.408 -6.316 152.930 1.00 26.33 173 ASN C N 1
ATOM 7812 C CA . ASN C 1 173 ? 62.091 -5.363 153.748 1.00 27.65 173 ASN C CA 1
ATOM 7813 C C . ASN C 1 173 ? 63.436 -5.076 153.216 1.00 28.12 173 ASN C C 1
ATOM 7814 O O . ASN C 1 173 ? 64.011 -5.862 152.546 1.00 24.88 173 ASN C O 1
ATOM 7819 N N . SER C 1 174 ? 63.937 -3.925 153.587 1.00 28.76 174 SER C N 1
ATOM 7820 C CA . SER C 1 174 ? 65.283 -3.506 153.315 1.00 28.04 174 SER C CA 1
ATOM 7821 C C . SER C 1 174 ? 66.265 -4.307 154.162 1.00 27.28 174 SER C C 1
ATOM 7822 O O . SER C 1 174 ? 67.419 -4.367 153.841 1.00 25.12 174 SER C O 1
ATOM 7825 N N . HIS C 1 175 ? 65.775 -4.942 155.219 1.00 29.60 175 HIS C N 1
ATOM 7826 C CA . HIS C 1 175 ? 66.578 -5.808 156.088 1.00 33.21 175 HIS C CA 1
ATOM 7827 C C . HIS C 1 175 ? 66.903 -7.073 155.391 1.00 33.46 175 HIS C C 1
ATOM 7828 O O . HIS C 1 175 ? 67.641 -7.865 155.884 1.00 33.02 175 HIS C O 1
ATOM 7835 N N . GLY C 1 176 ? 66.299 -7.270 154.245 1.00 35.30 176 GLY C N 1
ATOM 7836 C CA . GLY C 1 176 ? 66.484 -8.462 153.475 1.00 34.15 176 GLY C CA 1
ATOM 7837 C C . GLY C 1 176 ? 65.406 -9.481 153.616 1.00 33.24 176 GLY C C 1
ATOM 7838 O O . GLY C 1 176 ? 65.561 -10.572 153.142 1.00 34.82 176 GLY C O 1
ATOM 7839 N N . PHE C 1 177 ? 64.320 -9.132 154.283 1.00 30.99 177 PHE C N 1
ATOM 7840 C CA . PHE C 1 177 ? 63.212 -10.041 154.403 1.00 31.73 177 PHE C CA 1
ATOM 7841 C C . PHE C 1 177 ? 62.291 -10.063 153.197 1.00 32.57 177 PHE C C 1
ATOM 7842 O O . PHE C 1 177 ? 61.817 -9.051 152.766 1.00 36.64 177 PHE C O 1
ATOM 7850 N N . ILE C 1 178 ? 62.044 -11.246 152.658 1.00 32.07 178 ILE C N 1
ATOM 7851 C CA . ILE C 1 178 ? 61.108 -11.423 151.550 1.00 32.99 178 ILE C CA 1
ATOM 7852 C C . ILE C 1 178 ? 60.283 -12.673 151.861 1.00 34.05 178 ILE C C 1
ATOM 7853 O O . ILE C 1 178 ? 60.849 -13.753 152.054 1.00 33.87 178 ILE C O 1
ATOM 7858 N N . GLY C 1 179 ? 58.956 -12.512 151.898 1.00 33.87 179 GLY C N 1
ATOM 7859 C CA . GLY C 1 179 ? 58.020 -13.588 152.227 1.00 33.45 179 GLY C CA 1
ATOM 7860 C C . GLY C 1 179 ? 56.689 -13.439 151.506 1.00 31.67 179 GLY C C 1
ATOM 7861 O O . GLY C 1 179 ? 56.176 -12.333 151.358 1.00 31.29 179 GLY C O 1
ATOM 7862 N N . GLY C 1 180 ? 56.120 -14.555 151.071 1.00 31.47 180 GLY C N 1
ATOM 7863 C CA . GLY C 1 180 ? 54.926 -14.497 150.242 1.00 33.46 180 GLY C CA 1
ATOM 7864 C C . GLY C 1 180 ? 54.154 -15.804 150.238 1.00 36.51 180 GLY C C 1
ATOM 7865 O O . GLY C 1 180 ? 54.722 -16.846 150.493 1.00 33.56 180 GLY C O 1
ATOM 7866 N N . TYR C 1 181 ? 52.849 -15.738 149.979 1.00 39.31 181 TYR C N 1
ATOM 7867 C CA . TYR C 1 181 ? 51.974 -16.918 150.079 1.00 42.54 181 TYR C CA 1
ATOM 7868 C C . TYR C 1 181 ? 50.842 -16.645 149.078 1.00 40.45 181 TYR C C 1
ATOM 7869 O O . TYR C 1 181 ? 50.504 -15.455 148.802 1.00 34.26 181 TYR C O 1
ATOM 7878 N N . ALA C 1 182 ? 50.287 -17.737 148.531 1.00 35.38 182 ALA C N 1
ATOM 7879 C CA . ALA C 1 182 ? 49.099 -17.673 147.700 1.00 34.22 182 ALA C CA 1
ATOM 7880 C C . ALA C 1 182 ? 47.974 -18.175 148.553 1.00 34.26 182 ALA C C 1
ATOM 7881 O O . ALA C 1 182 ? 48.212 -19.022 149.409 1.00 30.94 182 ALA C O 1
ATOM 7883 N N . SER C 1 183 ? 46.761 -17.628 148.343 1.00 34.52 183 SER C N 1
ATOM 7884 C CA . SER C 1 183 ? 45.557 -18.058 149.082 1.00 28.86 183 SER C CA 1
ATOM 7885 C C . SER C 1 183 ? 44.315 -17.947 148.197 1.00 27.96 183 SER C C 1
ATOM 7886 O O . SER C 1 183 ? 44.355 -17.348 147.125 1.00 29.24 183 SER C O 1
ATOM 7889 N N . THR C 1 184 ? 43.214 -18.497 148.681 1.00 25.79 184 THR C N 1
ATOM 7890 C CA . THR C 1 184 ? 41.946 -18.506 147.990 1.00 23.23 184 THR C CA 1
ATOM 7891 C C . THR C 1 184 ? 40.888 -18.194 149.026 1.00 23.35 184 THR C C 1
ATOM 7892 O O . THR C 1 184 ? 41.094 -18.409 150.213 1.00 24.43 184 THR C O 1
ATOM 7896 N N . ARG C 1 185 ? 39.718 -17.799 148.575 1.00 25.18 185 ARG C N 1
ATOM 7897 C CA . ARG C 1 185 ? 38.616 -17.473 149.471 1.00 28.44 185 ARG C CA 1
ATOM 7898 C C . ARG C 1 185 ? 37.303 -17.493 148.688 1.00 28.94 185 ARG C C 1
ATOM 7899 O O . ARG C 1 185 ? 37.157 -16.796 147.662 1.00 28.05 185 ARG C O 1
ATOM 7907 N N . HIS C 1 186 ? 36.356 -18.297 149.161 1.00 28.35 186 HIS C N 1
ATOM 7908 C CA . HIS C 1 186 ? 35.091 -18.475 148.462 1.00 27.68 186 HIS C CA 1
ATOM 7909 C C . HIS C 1 186 ? 33.936 -18.208 149.410 1.00 29.34 186 HIS C C 1
ATOM 7910 O O . HIS C 1 186 ? 34.017 -18.527 150.594 1.00 34.09 186 HIS C O 1
ATOM 7917 N N . SER C 1 187 ? 32.868 -17.612 148.907 1.00 27.01 187 SER C N 1
ATOM 7918 C CA . SER C 1 187 ? 31.747 -17.305 149.760 1.00 26.30 187 SER C CA 1
ATOM 7919 C C . SER C 1 187 ? 30.500 -17.385 148.931 1.00 25.59 187 SER C C 1
ATOM 7920 O O . SER C 1 187 ? 30.568 -17.300 147.717 1.00 22.71 187 SER C O 1
ATOM 7923 N N . LEU C 1 188 ? 29.386 -17.551 149.634 1.00 26.26 188 LEU C N 1
ATOM 7924 C CA . LEU C 1 188 ? 28.068 -17.488 149.084 1.00 27.94 188 LEU C CA 1
ATOM 7925 C C . LEU C 1 188 ? 27.178 -16.901 150.171 1.00 29.31 188 LEU C C 1
ATOM 7926 O O . LEU C 1 188 ? 27.001 -17.539 151.222 1.00 27.18 188 LEU C O 1
ATOM 7931 N N . SER C 1 189 ? 26.679 -15.675 149.941 1.00 30.74 189 SER C N 1
ATOM 7932 C CA . SER C 1 189 ? 25.749 -15.008 150.853 1.00 30.55 189 SER C CA 1
ATOM 7933 C C . SER C 1 189 ? 24.348 -14.856 150.222 1.00 33.22 189 SER C C 1
ATOM 7934 O O . SER C 1 189 ? 24.227 -14.634 149.025 1.00 36.16 189 SER C O 1
ATOM 7937 N N . CYS C 1 190 ? 23.301 -14.972 151.042 1.00 34.08 190 CYS C N 1
ATOM 7938 C CA . CYS C 1 190 ? 21.903 -14.882 150.584 1.00 33.05 190 CYS C CA 1
ATOM 7939 C C . CYS C 1 190 ? 21.075 -13.950 151.478 1.00 30.50 190 CYS C C 1
ATOM 7940 O O . CYS C 1 190 ? 21.034 -14.181 152.654 1.00 31.82 190 CYS C O 1
ATOM 7943 N N . VAL C 1 191 ? 20.412 -12.940 150.920 1.00 27.97 191 VAL C N 1
ATOM 7944 C CA . VAL C 1 191 ? 19.610 -12.021 151.701 1.00 27.68 191 VAL C CA 1
ATOM 7945 C C . VAL C 1 191 ? 18.150 -12.067 151.233 1.00 29.13 191 VAL C C 1
ATOM 7946 O O . VAL C 1 191 ? 17.813 -11.859 150.064 1.00 27.50 191 VAL C O 1
ATOM 7958 N N . ILE C 1 193 ? 13.731 -11.557 152.145 1.00 30.23 193 ILE C N 1
ATOM 7959 C CA . ILE C 1 193 ? 12.715 -10.732 152.790 1.00 30.29 193 ILE C CA 1
ATOM 7960 C C . ILE C 1 193 ? 11.435 -11.482 152.965 1.00 30.77 193 ILE C C 1
ATOM 7961 O O . ILE C 1 193 ? 10.873 -12.001 152.007 1.00 30.42 193 ILE C O 1
ATOM 7966 N N . ALA C 1 194 ? 10.923 -11.483 154.170 1.00 33.52 194 ALA C N 1
ATOM 7967 C CA . ALA C 1 194 ? 9.692 -12.174 154.407 1.00 35.43 194 ALA C CA 1
ATOM 7968 C C . ALA C 1 194 ? 8.698 -11.205 154.938 1.00 37.07 194 ALA C C 1
ATOM 7969 O O . ALA C 1 194 ? 9.055 -10.173 155.445 1.00 36.02 194 ALA C O 1
ATOM 7971 N N . GLU C 1 195 ? 7.427 -11.427 154.629 1.00 43.16 195 GLU C N 1
ATOM 7972 C CA . GLU C 1 195 ? 6.360 -10.616 155.220 1.00 45.09 195 GLU C CA 1
ATOM 7973 C C . GLU C 1 195 ? 5.195 -11.401 155.794 1.00 45.07 195 GLU C C 1
ATOM 7974 O O . GLU C 1 195 ? 4.723 -12.346 155.201 1.00 47.27 195 GLU C O 1
ATOM 7980 N N . GLY C 1 196 ? 4.786 -11.008 156.990 1.00 43.68 196 GLY C N 1
ATOM 7981 C CA . GLY C 1 196 ? 3.586 -11.484 157.628 1.00 44.27 196 GLY C CA 1
ATOM 7982 C C . GLY C 1 196 ? 3.283 -10.530 158.749 1.00 46.53 196 GLY C C 1
ATOM 7983 O O . GLY C 1 196 ? 4.129 -9.748 159.135 1.00 49.71 196 GLY C O 1
ATOM 7984 N N . GLU C 1 197 ? 2.078 -10.606 159.284 1.00 47.07 197 GLU C N 1
ATOM 7985 C CA . GLU C 1 197 ? 1.791 -10.026 160.576 1.00 45.83 197 GLU C CA 1
ATOM 7986 C C . GLU C 1 197 ? 2.026 -8.546 160.581 1.00 45.62 197 GLU C C 1
ATOM 7987 O O . GLU C 1 197 ? 2.466 -7.991 161.574 1.00 42.75 197 GLU C O 1
ATOM 7993 N N . GLY C 1 198 ? 1.713 -7.899 159.475 1.00 44.16 198 GLY C N 1
ATOM 7994 C CA . GLY C 1 198 ? 1.743 -6.460 159.442 1.00 43.99 198 GLY C CA 1
ATOM 7995 C C . GLY C 1 198 ? 3.149 -5.973 159.259 1.00 42.94 198 GLY C C 1
ATOM 7996 O O . GLY C 1 198 ? 3.431 -4.799 159.420 1.00 39.58 198 GLY C O 1
ATOM 7997 N N . GLN C 1 199 ? 4.036 -6.896 158.919 1.00 43.42 199 GLN C N 1
ATOM 7998 C CA . GLN C 1 199 ? 5.458 -6.610 158.917 1.00 41.93 199 GLN C CA 1
ATOM 7999 C C . GLN C 1 199 ? 6.148 -7.033 157.639 1.00 41.63 199 GLN C C 1
ATOM 8000 O O . GLN C 1 199 ? 5.686 -7.919 156.947 1.00 40.90 199 GLN C O 1
ATOM 8014 N N . GLN C 1 201 ? 10.211 -8.240 157.123 1.00 42.98 201 GLN C N 1
ATOM 8015 C CA . GLN C 1 201 ? 11.441 -8.525 157.850 1.00 44.40 201 GLN C CA 1
ATOM 8016 C C . GLN C 1 201 ? 12.575 -9.093 157.013 1.00 45.03 201 GLN C C 1
ATOM 8017 O O . GLN C 1 201 ? 12.407 -9.979 156.222 1.00 43.01 201 GLN C O 1
ATOM 8023 N N . ARG C 1 202 ? 13.757 -8.578 157.251 1.00 48.96 202 ARG C N 1
ATOM 8024 C CA . ARG C 1 202 ? 14.927 -8.954 156.490 1.00 48.78 202 ARG C CA 1
ATOM 8025 C C . ARG C 1 202 ? 15.954 -9.725 157.308 1.00 43.81 202 ARG C C 1
ATOM 8026 O O . ARG C 1 202 ? 16.279 -9.344 158.429 1.00 41.37 202 ARG C O 1
ATOM 8034 N N . ASP C 1 203 ? 16.494 -10.786 156.730 1.00 39.41 203 ASP C N 1
ATOM 8035 C CA . ASP C 1 203 ? 17.628 -11.484 157.341 1.00 39.34 203 ASP C CA 1
ATOM 8036 C C . ASP C 1 203 ? 18.405 -12.223 156.278 1.00 37.21 203 ASP C C 1
ATOM 8037 O O . ASP C 1 203 ? 17.988 -12.292 155.150 1.00 36.72 203 ASP C O 1
ATOM 8042 N N . TYR C 1 204 ? 19.536 -12.796 156.655 1.00 43.61 204 TYR C N 1
ATOM 8043 C CA . TYR C 1 204 ? 20.508 -13.378 155.694 1.00 45.07 204 TYR C CA 1
ATOM 8044 C C . TYR C 1 204 ? 21.303 -14.552 156.283 1.00 38.53 204 TYR C C 1
ATOM 8045 O O . TYR C 1 204 ? 21.284 -14.803 157.478 1.00 37.49 204 TYR C O 1
ATOM 8054 N N . TRP C 1 205 ? 22.020 -15.252 155.431 1.00 36.18 205 TRP C N 1
ATOM 8055 C CA . TRP C 1 205 ? 22.982 -16.237 155.891 1.00 34.79 205 TRP C CA 1
ATOM 8056 C C . TRP C 1 205 ? 24.064 -16.380 154.854 1.00 32.35 205 TRP C C 1
ATOM 8057 O O . TRP C 1 205 ? 23.837 -16.069 153.696 1.00 36.46 205 TRP C O 1
ATOM 8068 N N . TYR C 1 206 ? 25.229 -16.870 155.249 1.00 29.66 206 TYR C N 1
ATOM 8069 C CA . TYR C 1 206 ? 26.340 -16.990 154.324 1.00 29.27 206 TYR C CA 1
ATOM 8070 C C . TYR C 1 206 ? 27.317 -17.945 154.876 1.00 27.09 206 TYR C C 1
ATOM 8071 O O . TYR C 1 206 ? 27.254 -18.231 156.042 1.00 27.87 206 TYR C O 1
ATOM 8080 N N . ASP C 1 207 ? 28.248 -18.398 154.039 1.00 25.78 207 ASP C N 1
ATOM 8081 C CA . ASP C 1 207 ? 29.378 -19.212 154.479 1.00 23.62 207 ASP C CA 1
ATOM 8082 C C . ASP C 1 207 ? 30.632 -18.712 153.723 1.00 22.40 207 ASP C C 1
ATOM 8083 O O . ASP C 1 207 ? 30.559 -18.232 152.581 1.00 19.91 207 ASP C O 1
ATOM 8088 N N . VAL C 1 208 ? 31.794 -18.877 154.350 1.00 21.93 208 VAL C N 1
ATOM 8089 C CA . VAL C 1 208 ? 33.060 -18.514 153.748 1.00 20.96 208 VAL C CA 1
ATOM 8090 C C . VAL C 1 208 ? 34.038 -19.665 154.036 1.00 22.39 208 VAL C C 1
ATOM 8091 O O . VAL C 1 208 ? 33.961 -20.277 155.086 1.00 25.37 208 VAL C O 1
ATOM 8095 N N . ASN C 1 209 ? 34.918 -19.994 153.089 1.00 21.85 209 ASN C N 1
ATOM 8096 C CA . ASN C 1 209 ? 35.879 -21.046 153.282 1.00 21.24 209 ASN C CA 1
ATOM 8097 C C . ASN C 1 209 ? 36.942 -20.888 152.227 1.00 21.80 209 ASN C C 1
ATOM 8098 O O . ASN C 1 209 ? 36.669 -20.325 151.171 1.00 20.79 209 ASN C O 1
ATOM 8103 N N . ARG C 1 210 ? 38.139 -21.388 152.506 1.00 24.15 210 ARG C N 1
ATOM 8104 C CA . ARG C 1 210 ? 39.253 -21.319 151.571 1.00 26.94 210 ARG C CA 1
ATOM 8105 C C . ARG C 1 210 ? 39.213 -22.415 150.524 1.00 30.94 210 ARG C C 1
ATOM 8106 O O . ARG C 1 210 ? 39.787 -22.263 149.412 1.00 32.44 210 ARG C O 1
ATOM 8114 N N . ARG C 1 211 ? 38.544 -23.509 150.881 1.00 33.16 211 ARG C N 1
ATOM 8115 C CA . ARG C 1 211 ? 38.174 -24.543 149.931 1.00 40.73 211 ARG C CA 1
ATOM 8116 C C . ARG C 1 211 ? 36.737 -24.333 149.531 1.00 39.45 211 ARG C C 1
ATOM 8117 O O . ARG C 1 211 ? 35.857 -24.331 150.404 1.00 38.45 211 ARG C O 1
ATOM 8125 N N . GLY C 1 212 ? 36.488 -24.197 148.232 1.00 36.73 212 GLY C N 1
ATOM 8126 C CA . GLY C 1 212 ? 35.129 -24.019 147.742 1.00 36.99 212 GLY C CA 1
ATOM 8127 C C . GLY C 1 212 ? 34.226 -25.188 148.133 1.00 37.87 212 GLY C C 1
ATOM 8128 O O . GLY C 1 212 ? 33.103 -24.972 148.512 1.00 38.66 212 GLY C O 1
ATOM 8129 N N . GLU C 1 213 ? 34.740 -26.416 148.084 1.00 40.29 213 GLU C N 1
ATOM 8130 C CA . GLU C 1 213 ? 33.938 -27.633 148.305 1.00 44.94 213 GLU C CA 1
ATOM 8131 C C . GLU C 1 213 ? 33.470 -27.758 149.745 1.00 43.42 213 GLU C C 1
ATOM 8132 O O . GLU C 1 213 ? 32.502 -28.448 150.010 1.00 41.76 213 GLU C O 1
ATOM 8138 N N . ALA C 1 214 ? 34.184 -27.111 150.672 1.00 41.06 214 ALA C N 1
ATOM 8139 C CA . ALA C 1 214 ? 33.835 -27.147 152.092 1.00 39.76 214 ALA C CA 1
ATOM 8140 C C . ALA C 1 214 ? 32.731 -26.178 152.428 1.00 38.69 214 ALA C C 1
ATOM 8141 O O . ALA C 1 214 ? 32.305 -26.156 153.577 1.00 38.54 214 ALA C O 1
ATOM 8143 N N . LEU C 1 215 ? 32.354 -25.297 151.492 1.00 34.48 215 LEU C N 1
ATOM 8144 C CA . LEU C 1 215 ? 31.226 -24.415 151.723 1.00 31.88 215 LEU C CA 1
ATOM 8145 C C . LEU C 1 215 ? 29.980 -25.268 152.014 1.00 32.03 215 LEU C C 1
ATOM 8146 O O . LEU C 1 215 ? 29.800 -26.347 151.448 1.00 32.70 215 LEU C O 1
ATOM 8151 N N . ALA C 1 216 ? 29.171 -24.830 152.973 1.00 30.59 216 ALA C N 1
ATOM 8152 C CA . ALA C 1 216 ? 27.833 -25.400 153.149 1.00 30.58 216 ALA C CA 1
ATOM 8153 C C . ALA C 1 216 ? 27.103 -25.348 151.796 1.00 31.10 216 ALA C C 1
ATOM 8154 O O . ALA C 1 216 ? 27.330 -24.429 150.976 1.00 30.00 216 ALA C O 1
ATOM 8156 N N . SER C 1 217 ? 26.227 -26.317 151.553 1.00 31.88 217 SER C N 1
ATOM 8157 C CA . SER C 1 217 ? 25.502 -26.351 150.284 1.00 32.39 217 SER C CA 1
ATOM 8158 C C . SER C 1 217 ? 24.720 -25.064 150.044 1.00 32.91 217 SER C C 1
ATOM 8159 O O . SER C 1 217 ? 24.285 -24.406 150.984 1.00 29.46 217 SER C O 1
ATOM 8162 N N . ALA C 1 218 ? 24.546 -24.721 148.767 1.00 37.78 218 ALA C N 1
ATOM 8163 C CA . ALA C 1 218 ? 23.795 -23.504 148.370 1.00 39.35 218 ALA C CA 1
ATOM 8164 C C . ALA C 1 218 ? 22.341 -23.546 148.908 1.00 40.29 218 ALA C C 1
ATOM 8165 O O . ALA C 1 218 ? 21.732 -22.494 149.269 1.00 35.34 218 ALA C O 1
ATOM 8167 N N . GLU C 1 219 ? 21.808 -24.769 148.965 1.00 36.28 219 GLU C N 1
ATOM 8168 C CA . GLU C 1 219 ? 20.485 -24.969 149.471 1.00 36.80 219 GLU C CA 1
ATOM 8169 C C . GLU C 1 219 ? 20.452 -24.672 150.943 1.00 34.90 219 GLU C C 1
ATOM 8170 O O . GLU C 1 219 ? 19.627 -23.872 151.393 1.00 35.04 219 GLU C O 1
ATOM 8176 N N . SER C 1 220 ? 21.357 -25.301 151.689 1.00 32.91 220 SER C N 1
ATOM 8177 C CA . SER C 1 220 ? 21.402 -25.118 153.116 1.00 31.19 220 SER C CA 1
ATOM 8178 C C . SER C 1 220 ? 21.503 -23.633 153.438 1.00 30.10 220 SER C C 1
ATOM 8179 O O . SER C 1 220 ? 20.783 -23.155 154.319 1.00 30.62 220 SER C O 1
ATOM 8182 N N . ILE C 1 221 ? 22.334 -22.892 152.704 1.00 27.80 221 ILE C N 1
ATOM 8183 C CA . ILE C 1 221 ? 22.471 -21.463 152.970 1.00 27.61 221 ILE C CA 1
ATOM 8184 C C . ILE C 1 221 ? 21.158 -20.717 152.756 1.00 28.41 221 ILE C C 1
ATOM 8185 O O . ILE C 1 221 ? 20.772 -19.872 153.553 1.00 28.06 221 ILE C O 1
ATOM 8190 N N . GLY C 1 222 ? 20.472 -21.047 151.679 1.00 31.60 222 GLY C N 1
ATOM 8191 C CA . GLY C 1 222 ? 19.198 -20.424 151.361 1.00 33.61 222 GLY C CA 1
ATOM 8192 C C . GLY C 1 222 ? 18.101 -20.707 152.384 1.00 34.96 222 GLY C C 1
ATOM 8193 O O . GLY C 1 222 ? 17.467 -19.766 152.878 1.00 34.18 222 GLY C O 1
ATOM 8194 N N . ARG C 1 223 ? 17.873 -21.995 152.693 1.00 37.09 223 ARG C N 1
ATOM 8195 C CA . ARG C 1 223 ? 16.862 -22.382 153.672 1.00 38.87 223 ARG C CA 1
ATOM 8196 C C . ARG C 1 223 ? 17.058 -21.587 154.921 1.00 35.97 223 ARG C C 1
ATOM 8197 O O . ARG C 1 223 ? 16.156 -20.957 155.400 1.00 35.08 223 ARG C O 1
ATOM 8205 N N . ARG C 1 224 ? 18.281 -21.577 155.408 1.00 36.23 224 ARG C N 1
ATOM 8206 C CA . ARG C 1 224 ? 18.626 -20.817 156.592 1.00 36.63 224 ARG C CA 1
ATOM 8207 C C . ARG C 1 224 ? 18.286 -19.327 156.475 1.00 32.24 224 ARG C C 1
ATOM 8208 O O . ARG C 1 224 ? 17.633 -18.792 157.337 1.00 30.41 224 ARG C O 1
ATOM 8216 N N . ALA C 1 225 ? 18.701 -18.650 155.420 1.00 31.56 225 ALA C N 1
ATOM 8217 C CA . ALA C 1 225 ? 18.428 -17.225 155.345 1.00 34.06 225 ALA C CA 1
ATOM 8218 C C . ALA C 1 225 ? 16.922 -16.983 155.423 1.00 36.48 225 ALA C C 1
ATOM 8219 O O . ALA C 1 225 ? 16.476 -15.994 156.013 1.00 42.70 225 ALA C O 1
ATOM 8221 N N . ALA C 1 226 ? 16.143 -17.903 154.868 1.00 35.44 226 ALA C N 1
ATOM 8222 C CA . ALA C 1 226 ? 14.693 -17.786 154.857 1.00 35.21 226 ALA C CA 1
ATOM 8223 C C . ALA C 1 226 ? 14.051 -18.042 156.247 1.00 35.72 226 ALA C C 1
ATOM 8224 O O . ALA C 1 226 ? 13.229 -17.244 156.711 1.00 32.73 226 ALA C O 1
ATOM 8226 N N . GLU C 1 227 ? 14.405 -19.170 156.883 1.00 37.08 227 GLU C N 1
ATOM 8227 C CA . GLU C 1 227 ? 13.937 -19.473 158.221 1.00 37.15 227 GLU C CA 1
ATOM 8228 C C . GLU C 1 227 ? 14.214 -18.259 159.086 1.00 33.90 227 GLU C C 1
ATOM 8229 O O . GLU C 1 227 ? 13.325 -17.762 159.753 1.00 32.21 227 GLU C O 1
ATOM 8235 N N . ARG C 1 228 ? 15.411 -17.708 158.993 1.00 32.15 228 ARG C N 1
ATOM 8236 C CA . ARG C 1 228 ? 15.746 -16.547 159.824 1.00 33.88 228 ARG C CA 1
ATOM 8237 C C . ARG C 1 228 ? 14.888 -15.298 159.575 1.00 33.13 228 ARG C C 1
ATOM 8238 O O . ARG C 1 228 ? 14.462 -14.640 160.517 1.00 34.73 228 ARG C O 1
ATOM 8246 N N . ALA C 1 229 ? 14.666 -14.971 158.315 1.00 32.25 229 ALA C N 1
ATOM 8247 C CA . ALA C 1 229 ? 13.769 -13.889 157.936 1.00 31.36 229 ALA C CA 1
ATOM 8248 C C . ALA C 1 229 ? 12.354 -14.101 158.495 1.00 34.60 229 ALA C C 1
ATOM 8249 O O . ALA C 1 229 ? 11.744 -13.139 158.994 1.00 33.63 229 ALA C O 1
ATOM 8251 N N . ALA C 1 230 ? 11.842 -15.346 158.377 1.00 35.71 230 ALA C N 1
ATOM 8252 C CA . ALA C 1 230 ? 10.466 -15.703 158.723 1.00 36.01 230 ALA C CA 1
ATOM 8253 C C . ALA C 1 230 ? 10.235 -15.651 160.235 1.00 35.48 230 ALA C C 1
ATOM 8254 O O . ALA C 1 230 ? 9.198 -15.185 160.723 1.00 33.06 230 ALA C O 1
ATOM 8256 N N . SER C 1 231 ? 11.220 -16.140 160.969 1.00 35.69 231 SER C N 1
ATOM 8257 C CA . SER C 1 231 ? 11.130 -16.198 162.406 1.00 36.92 231 SER C CA 1
ATOM 8258 C C . SER C 1 231 ? 10.952 -14.831 162.998 1.00 36.23 231 SER C C 1
ATOM 8259 O O . SER C 1 231 ? 10.371 -14.678 164.075 1.00 36.03 231 SER C O 1
ATOM 8262 N N . ARG C 1 232 ? 11.477 -13.835 162.311 1.00 35.41 232 ARG C N 1
ATOM 8263 C CA . ARG C 1 232 ? 11.360 -12.472 162.801 1.00 36.93 232 ARG C CA 1
ATOM 8264 C C . ARG C 1 232 ? 9.990 -11.844 162.672 1.00 34.74 232 ARG C C 1
ATOM 8265 O O . ARG C 1 232 ? 9.764 -10.819 163.270 1.00 37.52 232 ARG C O 1
ATOM 8273 N N . LEU C 1 233 ? 9.097 -12.410 161.872 1.00 32.07 233 LEU C N 1
ATOM 8274 C CA . LEU C 1 233 ? 7.792 -11.801 161.648 1.00 30.71 233 LEU C CA 1
ATOM 8275 C C . LEU C 1 233 ? 7.026 -11.723 162.971 1.00 31.30 233 LEU C C 1
ATOM 8276 O O . LEU C 1 233 ? 6.941 -12.710 163.726 1.00 30.06 233 LEU C O 1
ATOM 8281 N N . GLY C 1 234 ? 6.482 -10.550 163.272 1.00 31.21 234 GLY C N 1
ATOM 8282 C CA . GLY C 1 234 ? 5.730 -10.371 164.513 1.00 32.94 234 GLY C CA 1
ATOM 8283 C C . GLY C 1 234 ? 6.565 -9.903 165.678 1.00 33.93 234 GLY C C 1
ATOM 8284 O O . GLY C 1 234 ? 6.164 -9.972 166.821 1.00 34.14 234 GLY C O 1
ATOM 8285 N N . ALA C 1 235 ? 7.753 -9.423 165.384 1.00 37.66 235 ALA C N 1
ATOM 8286 C CA . ALA C 1 235 ? 8.629 -8.927 166.411 1.00 40.62 235 ALA C CA 1
ATOM 8287 C C . ALA C 1 235 ? 7.955 -7.736 167.103 1.00 44.13 235 ALA C C 1
ATOM 8288 O O . ALA C 1 235 ? 7.244 -6.925 166.488 1.00 38.25 235 ALA C O 1
ATOM 8290 N N . ARG C 1 236 ? 8.213 -7.637 168.396 1.00 51.49 236 ARG C N 1
ATOM 8291 C CA . ARG C 1 236 ? 7.724 -6.529 169.178 1.00 51.27 236 ARG C CA 1
ATOM 8292 C C . ARG C 1 236 ? 8.718 -6.208 170.261 1.00 45.56 236 ARG C C 1
ATOM 8293 O O . ARG C 1 236 ? 9.555 -7.041 170.600 1.00 43.17 236 ARG C O 1
ATOM 8301 N N . PRO C 1 237 ? 8.555 -5.099 170.945 1.00 44.00 237 PRO C N 1
ATOM 8302 C CA . PRO C 1 237 ? 9.381 -4.779 172.094 1.00 42.60 237 PRO C CA 1
ATOM 8303 C C . PRO C 1 237 ? 8.994 -5.539 173.356 1.00 39.10 237 PRO C C 1
ATOM 8304 O O . PRO C 1 237 ? 7.981 -6.182 173.412 1.00 35.79 237 PRO C O 1
ATOM 8308 N N . VAL C 1 238 ? 9.829 -5.466 174.368 1.00 36.29 238 VAL C N 1
ATOM 8309 C CA . VAL C 1 238 ? 9.542 -6.074 175.642 1.00 35.21 238 VAL C CA 1
ATOM 8310 C C . VAL C 1 238 ? 9.642 -4.991 176.651 1.00 36.27 238 VAL C C 1
ATOM 8311 O O . VAL C 1 238 ? 9.998 -3.892 176.327 1.00 37.19 238 VAL C O 1
ATOM 8315 N N . GLN C 1 239 ? 9.236 -5.277 177.867 1.00 34.70 239 GLN C N 1
ATOM 8316 C CA . GLN C 1 239 ? 9.257 -4.278 178.902 1.00 33.67 239 GLN C CA 1
ATOM 8317 C C . GLN C 1 239 ? 10.625 -3.944 179.384 1.00 31.91 239 GLN C C 1
ATOM 8318 O O . GLN C 1 239 ? 11.427 -4.767 179.602 1.00 32.56 239 GLN C O 1
ATOM 8320 N N . THR C 1 240 ? 10.887 -2.695 179.612 1.00 33.96 240 THR C N 1
ATOM 8321 C CA . THR C 1 240 ? 12.206 -2.324 179.988 1.00 32.18 240 THR C CA 1
ATOM 8322 C C . THR C 1 240 ? 12.576 -3.079 181.226 1.00 33.38 240 THR C C 1
ATOM 8323 O O . THR C 1 240 ? 11.834 -3.145 182.144 1.00 36.43 240 THR C O 1
ATOM 8327 N N . ALA C 1 241 ? 13.734 -3.686 181.238 1.00 34.03 241 ALA C N 1
ATOM 8328 C CA . ALA C 1 241 ? 14.152 -4.444 182.387 1.00 34.78 241 ALA C CA 1
ATOM 8329 C C . ALA C 1 241 ? 15.608 -4.720 182.345 1.00 38.21 241 ALA C C 1
ATOM 8330 O O . ALA C 1 241 ? 16.236 -4.641 181.330 1.00 35.83 241 ALA C O 1
ATOM 8332 N N . GLU C 1 242 ? 16.132 -5.099 183.481 1.00 40.91 242 GLU C N 1
ATOM 8333 C CA . GLU C 1 242 ? 17.486 -5.504 183.575 1.00 41.31 242 GLU C CA 1
ATOM 8334 C C . GLU C 1 242 ? 17.433 -7.036 183.607 1.00 34.65 242 GLU C C 1
ATOM 8335 O O . GLU C 1 242 ? 16.762 -7.639 184.391 1.00 30.11 242 GLU C O 1
ATOM 8341 N N . VAL C 1 243 ? 18.115 -7.667 182.688 1.00 28.88 243 VAL C N 1
ATOM 8342 C CA . VAL C 1 243 ? 17.909 -9.087 182.488 1.00 27.61 243 VAL C CA 1
ATOM 8343 C C . VAL C 1 243 ? 19.159 -9.699 181.879 1.00 23.80 243 VAL C C 1
ATOM 8344 O O . VAL C 1 243 ? 20.013 -8.959 181.382 1.00 23.33 243 VAL C O 1
ATOM 8348 N N . PRO C 1 244 ? 19.271 -11.030 181.900 1.00 19.96 244 PRO C N 1
ATOM 8349 C CA . PRO C 1 244 ? 20.363 -11.661 181.199 1.00 19.11 244 PRO C CA 1
ATOM 8350 C C . PRO C 1 244 ? 20.162 -11.563 179.680 1.00 18.77 244 PRO C C 1
ATOM 8351 O O . PRO C 1 244 ? 19.010 -11.439 179.203 1.00 19.01 244 PRO C O 1
ATOM 8355 N N . VAL C 1 245 ? 21.261 -11.669 178.932 1.00 17.48 245 VAL C N 1
ATOM 8356 C CA . VAL C 1 245 ? 21.248 -11.518 177.498 1.00 16.79 245 VAL C CA 1
ATOM 8357 C C . VAL C 1 245 ? 22.138 -12.559 176.939 1.00 16.71 245 VAL C C 1
ATOM 8358 O O . VAL C 1 245 ? 23.232 -12.750 177.413 1.00 16.65 245 VAL C O 1
ATOM 8362 N N . LEU C 1 246 ? 21.705 -13.210 175.885 1.00 16.94 246 LEU C N 1
ATOM 8363 C CA . LEU C 1 246 ? 22.519 -14.239 175.246 1.00 16.71 246 LEU C CA 1
ATOM 8364 C C . LEU C 1 246 ? 22.893 -13.750 173.856 1.00 16.60 246 LEU C C 1
ATOM 8365 O O . LEU C 1 246 ? 21.999 -13.454 173.037 1.00 17.34 246 LEU C O 1
ATOM 8370 N N . PHE C 1 247 ? 24.185 -13.644 173.566 1.00 16.46 247 PHE C N 1
ATOM 8371 C CA . PHE C 1 247 ? 24.588 -13.257 172.232 1.00 16.66 247 PHE C CA 1
ATOM 8372 C C . PHE C 1 247 ? 24.847 -14.387 171.342 1.00 17.41 247 PHE C C 1
ATOM 8373 O O . PHE C 1 247 ? 25.641 -15.299 171.663 1.00 16.22 247 PHE C O 1
ATOM 8381 N N . ALA C 1 248 ? 24.173 -14.337 170.198 1.00 19.05 248 ALA C N 1
ATOM 8382 C CA . ALA C 1 248 ? 24.407 -15.330 169.144 1.00 20.60 248 ALA C CA 1
ATOM 8383 C C . ALA C 1 248 ? 25.872 -15.252 168.688 1.00 21.07 248 ALA C C 1
ATOM 8384 O O . ALA C 1 248 ? 26.479 -14.147 168.686 1.00 21.06 248 ALA C O 1
ATOM 8386 N N . PRO C 1 249 ? 26.428 -16.409 168.284 1.00 20.64 249 PRO C N 1
ATOM 8387 C CA . PRO C 1 249 ? 27.862 -16.458 168.058 1.00 20.91 249 PRO C CA 1
ATOM 8388 C C . PRO C 1 249 ? 28.349 -15.364 167.152 1.00 22.01 249 PRO C C 1
ATOM 8389 O O . PRO C 1 249 ? 29.378 -14.757 167.440 1.00 23.60 249 PRO C O 1
ATOM 8393 N N . GLU C 1 250 ? 27.616 -15.098 166.088 1.00 23.63 250 GLU C N 1
ATOM 8394 C CA . GLU C 1 250 ? 28.034 -14.088 165.117 1.00 25.48 250 GLU C CA 1
ATOM 8395 C C . GLU C 1 250 ? 27.928 -12.671 165.666 1.00 25.50 250 GLU C C 1
ATOM 8396 O O . GLU C 1 250 ? 28.582 -11.771 165.164 1.00 27.02 250 GLU C O 1
ATOM 8402 N N . ILE C 1 251 ? 27.113 -12.445 166.682 1.00 25.09 251 ILE C N 1
ATOM 8403 C CA . ILE C 1 251 ? 27.117 -11.117 167.317 1.00 23.67 251 ILE C CA 1
ATOM 8404 C C . ILE C 1 251 ? 28.200 -11.094 168.363 1.00 23.69 251 ILE C C 1
ATOM 8405 O O . ILE C 1 251 ? 28.785 -10.003 168.588 1.00 24.88 251 ILE C O 1
ATOM 8410 N N . ALA C 1 252 ? 28.432 -12.263 169.011 1.00 20.77 252 ALA C N 1
ATOM 8411 C CA . ALA C 1 252 ? 29.487 -12.440 170.032 1.00 20.14 252 ALA C CA 1
ATOM 8412 C C . ALA C 1 252 ? 30.866 -12.066 169.510 1.00 19.65 252 ALA C C 1
ATOM 8413 O O . ALA C 1 252 ? 31.738 -11.655 170.245 1.00 18.08 252 ALA C O 1
ATOM 8415 N N . VAL C 1 253 ? 31.058 -12.280 168.215 1.00 20.86 253 VAL C N 1
ATOM 8416 C CA . VAL C 1 253 ? 32.276 -11.950 167.544 1.00 21.15 253 VAL C CA 1
ATOM 8417 C C . VAL C 1 253 ? 32.486 -10.455 167.617 1.00 22.40 253 VAL C C 1
ATOM 8418 O O . VAL C 1 253 ? 33.587 -9.980 167.895 1.00 25.59 253 VAL C O 1
ATOM 8422 N N . GLY C 1 254 ? 31.447 -9.674 167.390 1.00 21.88 254 GLY C N 1
ATOM 8423 C CA . GLY C 1 254 ? 31.624 -8.213 167.422 1.00 22.51 254 GLY C CA 1
ATOM 8424 C C . GLY C 1 254 ? 32.064 -7.753 168.779 1.00 24.44 254 GLY C C 1
ATOM 8425 O O . GLY C 1 254 ? 32.740 -6.747 168.911 1.00 25.77 254 GLY C O 1
ATOM 8426 N N . LEU C 1 255 ? 31.692 -8.495 169.814 1.00 26.97 255 LEU C N 1
ATOM 8427 C CA . LEU C 1 255 ? 31.963 -8.035 171.189 1.00 27.84 255 LEU C CA 1
ATOM 8428 C C . LEU C 1 255 ? 33.428 -8.167 171.469 1.00 26.23 255 LEU C C 1
ATOM 8429 O O . LEU C 1 255 ? 34.114 -7.188 171.843 1.00 22.66 255 LEU C O 1
ATOM 8434 N N . PHE C 1 256 ? 33.914 -9.388 171.261 1.00 23.99 256 PHE C N 1
ATOM 8435 C CA . PHE C 1 256 ? 35.336 -9.602 171.356 1.00 24.83 256 PHE C CA 1
ATOM 8436 C C . PHE C 1 256 ? 36.135 -8.701 170.407 1.00 25.59 256 PHE C C 1
ATOM 8437 O O . PHE C 1 256 ? 37.236 -8.285 170.718 1.00 26.26 256 PHE C O 1
ATOM 8445 N N . GLY C 1 257 ? 35.595 -8.367 169.250 1.00 26.89 257 GLY C N 1
ATOM 8446 C CA . GLY C 1 257 ? 36.242 -7.330 168.436 1.00 27.26 257 GLY C CA 1
ATOM 8447 C C . GLY C 1 257 ? 36.484 -5.985 169.152 1.00 26.18 257 GLY C C 1
ATOM 8448 O O . GLY C 1 257 ? 37.503 -5.310 168.907 1.00 22.91 257 GLY C O 1
ATOM 8449 N N . HIS C 1 258 ? 35.552 -5.604 170.034 1.00 24.73 258 HIS C N 1
ATOM 8450 C CA . HIS C 1 258 ? 35.723 -4.386 170.816 1.00 23.65 258 HIS C CA 1
ATOM 8451 C C . HIS C 1 258 ? 36.845 -4.613 171.757 1.00 22.41 258 HIS C C 1
ATOM 8452 O O . HIS C 1 258 ? 37.613 -3.707 171.988 1.00 22.22 258 HIS C O 1
ATOM 8459 N N . PHE C 1 259 ? 36.934 -5.827 172.293 1.00 22.75 259 PHE C N 1
ATOM 8460 C CA . PHE C 1 259 ? 38.008 -6.184 173.235 1.00 23.38 259 PHE C CA 1
ATOM 8461 C C . PHE C 1 259 ? 39.342 -6.059 172.588 1.00 22.75 259 PHE C C 1
ATOM 8462 O O . PHE C 1 259 ? 40.260 -5.442 173.157 1.00 22.42 259 PHE C O 1
ATOM 8470 N N . LEU C 1 260 ? 39.445 -6.628 171.384 1.00 23.62 260 LEU C N 1
ATOM 8471 C CA . LEU C 1 260 ? 40.683 -6.521 170.559 1.00 22.92 260 LEU C CA 1
ATOM 8472 C C . LEU C 1 260 ? 41.053 -5.080 170.252 1.00 20.29 260 LEU C C 1
ATOM 8473 O O . LEU C 1 260 ? 42.178 -4.703 170.306 1.00 18.17 260 LEU C O 1
ATOM 8478 N N . GLY C 1 261 ? 40.082 -4.281 169.872 1.00 21.04 261 GLY C N 1
ATOM 8479 C CA . GLY C 1 261 ? 40.380 -2.897 169.506 1.00 21.52 261 GLY C CA 1
ATOM 8480 C C . GLY C 1 261 ? 40.950 -2.181 170.705 1.00 21.84 261 GLY C C 1
ATOM 8481 O O . GLY C 1 261 ? 41.912 -1.427 170.587 1.00 20.93 261 GLY C O 1
ATOM 8482 N N . ALA C 1 262 ? 40.387 -2.516 171.870 1.00 22.51 262 ALA C N 1
ATOM 8483 C CA . ALA C 1 262 ? 40.778 -1.948 173.173 1.00 23.19 262 ALA C CA 1
ATOM 8484 C C . ALA C 1 262 ? 42.147 -2.366 173.667 1.00 24.80 262 ALA C C 1
ATOM 8485 O O . ALA C 1 262 ? 42.727 -1.669 174.491 1.00 25.79 262 ALA C O 1
ATOM 8487 N N . ILE C 1 263 ? 42.662 -3.507 173.212 1.00 25.44 263 ILE C N 1
ATOM 8488 C CA . ILE C 1 263 ? 44.004 -3.896 173.618 1.00 25.39 263 ILE C CA 1
ATOM 8489 C C . ILE C 1 263 ? 45.060 -3.740 172.508 1.00 25.58 263 ILE C C 1
ATOM 8490 O O . ILE C 1 263 ? 46.159 -4.203 172.654 1.00 28.10 263 ILE C O 1
ATOM 8495 N N . SER C 1 264 ? 44.736 -3.055 171.424 1.00 25.76 264 SER C N 1
ATOM 8496 C CA . SER C 1 264 ? 45.674 -2.836 170.349 1.00 25.84 264 SER C CA 1
ATOM 8497 C C . SER C 1 264 ? 46.496 -1.575 170.621 1.00 29.39 264 SER C C 1
ATOM 8498 O O . SER C 1 264 ? 45.987 -0.529 171.144 1.00 30.08 264 SER C O 1
ATOM 8501 N N . GLY C 1 265 ? 47.754 -1.663 170.211 1.00 26.90 265 GLY C N 1
ATOM 8502 C CA . GLY C 1 265 ? 48.664 -0.583 170.364 1.00 28.13 265 GLY C CA 1
ATOM 8503 C C . GLY C 1 265 ? 48.152 0.816 170.059 1.00 29.42 265 GLY C C 1
ATOM 8504 O O . GLY C 1 265 ? 48.414 1.750 170.842 1.00 28.16 265 GLY C O 1
ATOM 8505 N N . GLY C 1 266 ? 47.448 0.961 168.935 1.00 29.82 266 GLY C N 1
ATOM 8506 C CA . GLY C 1 266 ? 46.925 2.267 168.508 1.00 31.20 266 GLY C CA 1
ATOM 8507 C C . GLY C 1 266 ? 46.005 2.915 169.547 1.00 29.12 266 GLY C C 1
ATOM 8508 O O . GLY C 1 266 ? 46.164 4.069 169.936 1.00 26.05 266 GLY C O 1
ATOM 8509 N N . SER C 1 267 ? 45.023 2.150 169.982 1.00 28.89 267 SER C N 1
ATOM 8510 C CA . SER C 1 267 ? 44.069 2.660 170.925 1.00 29.60 267 SER C CA 1
ATOM 8511 C C . SER C 1 267 ? 44.812 3.024 172.184 1.00 28.99 267 SER C C 1
ATOM 8512 O O . SER C 1 267 ? 44.520 4.032 172.848 1.00 30.04 267 SER C O 1
ATOM 8515 N N . LEU C 1 268 ? 45.762 2.172 172.520 1.00 27.69 268 LEU C N 1
ATOM 8516 C CA . LEU C 1 268 ? 46.429 2.295 173.779 1.00 27.88 268 LEU C CA 1
ATOM 8517 C C . LEU C 1 268 ? 47.298 3.535 173.823 1.00 33.45 268 LEU C C 1
ATOM 8518 O O . LEU C 1 268 ? 47.295 4.244 174.823 1.00 38.86 268 LEU C O 1
ATOM 8523 N N . TYR C 1 269 ? 48.020 3.858 172.757 1.00 34.68 269 TYR C N 1
ATOM 8524 C CA . TYR C 1 269 ? 48.946 4.976 172.884 1.00 36.75 269 TYR C CA 1
ATOM 8525 C C . TYR C 1 269 ? 48.259 6.284 172.591 1.00 39.52 269 TYR C C 1
ATOM 8526 O O . TYR C 1 269 ? 48.647 7.325 173.116 1.00 37.26 269 TYR C O 1
ATOM 8535 N N . ARG C 1 270 ? 47.193 6.227 171.805 1.00 46.15 270 ARG C N 1
ATOM 8536 C CA . ARG C 1 270 ? 46.364 7.416 171.580 1.00 46.99 270 ARG C CA 1
ATOM 8537 C C . ARG C 1 270 ? 45.513 7.717 172.802 1.00 43.49 270 ARG C C 1
ATOM 8538 O O . ARG C 1 270 ? 44.714 8.640 172.792 1.00 38.78 270 ARG C O 1
ATOM 8546 N N . LYS C 1 271 ? 45.680 6.928 173.858 1.00 45.27 271 LYS C N 1
ATOM 8547 C CA . LYS C 1 271 ? 44.922 7.104 175.105 1.00 46.23 271 LYS C CA 1
ATOM 8548 C C . LYS C 1 271 ? 43.432 7.096 174.818 1.00 40.49 271 LYS C C 1
ATOM 8549 O O . LYS C 1 271 ? 42.690 7.959 175.271 1.00 37.81 271 LYS C O 1
ATOM 8555 N N . SER C 1 272 ? 43.016 6.095 174.047 1.00 36.77 272 SER C N 1
ATOM 8556 C CA . SER C 1 272 ? 41.651 5.997 173.581 1.00 35.21 272 SER C CA 1
ATOM 8557 C C . SER C 1 272 ? 41.212 4.583 173.755 1.00 35.13 272 SER C C 1
ATOM 8558 O O . SER C 1 272 ? 40.608 3.989 172.860 1.00 33.49 272 SER C O 1
ATOM 8561 N N . SER C 1 273 ? 41.495 4.049 174.933 1.00 35.28 273 SER C N 1
ATOM 8562 C CA . SER C 1 273 ? 41.041 2.707 175.254 1.00 34.72 273 SER C CA 1
ATOM 8563 C C . SER C 1 273 ? 40.665 2.506 176.734 1.00 36.72 273 SER C C 1
ATOM 8564 O O . SER C 1 273 ? 41.408 2.838 177.652 1.00 39.61 273 SER C O 1
ATOM 8567 N N . PHE C 1 274 ? 39.502 1.931 176.966 1.00 36.74 274 PHE C N 1
ATOM 8568 C CA . PHE C 1 274 ? 39.089 1.658 178.334 1.00 36.25 274 PHE C CA 1
ATOM 8569 C C . PHE C 1 274 ? 39.923 0.581 179.021 1.00 36.96 274 PHE C C 1
ATOM 8570 O O . PHE C 1 274 ? 39.816 0.430 180.222 1.00 40.35 274 PHE C O 1
ATOM 8578 N N . LEU C 1 275 ? 40.777 -0.130 178.283 1.00 33.46 275 LEU C N 1
ATOM 8579 C CA . LEU C 1 275 ? 41.614 -1.170 178.886 1.00 31.35 275 LEU C CA 1
ATOM 8580 C C . LEU C 1 275 ? 43.087 -0.757 179.009 1.00 34.12 275 LEU C C 1
ATOM 8581 O O . LEU C 1 275 ? 44.002 -1.600 179.064 1.00 31.13 275 LEU C O 1
ATOM 8586 N N . GLU C 1 276 ? 43.298 0.553 179.103 1.00 38.73 276 GLU C N 1
ATOM 8587 C CA . GLU C 1 276 ? 44.601 1.159 178.934 1.00 39.93 276 GLU C CA 1
ATOM 8588 C C . GLU C 1 276 ? 45.675 0.713 179.893 1.00 39.31 276 GLU C C 1
ATOM 8589 O O . GLU C 1 276 ? 46.833 0.564 179.479 1.00 46.83 276 GLU C O 1
ATOM 8595 N N . GLY C 1 277 ? 45.380 0.490 181.154 1.00 35.94 277 GLY C N 1
ATOM 8596 C CA . GLY C 1 277 ? 46.493 -0.024 181.966 1.00 37.30 277 GLY C CA 1
ATOM 8597 C C . GLY C 1 277 ? 46.310 -1.478 182.331 1.00 38.69 277 GLY C C 1
ATOM 8598 O O . GLY C 1 277 ? 46.912 -1.952 183.286 1.00 41.71 277 GLY C O 1
ATOM 8599 N N . ALA C 1 278 ? 45.504 -2.201 181.556 1.00 35.36 278 ALA C N 1
ATOM 8600 C CA . ALA C 1 278 ? 44.849 -3.365 182.075 1.00 32.02 278 ALA C CA 1
ATOM 8601 C C . ALA C 1 278 ? 45.737 -4.591 182.096 1.00 33.39 278 ALA C C 1
ATOM 8602 O O . ALA C 1 278 ? 45.346 -5.607 182.615 1.00 36.05 278 ALA C O 1
ATOM 8604 N N . LEU C 1 279 ? 46.918 -4.538 181.503 1.00 35.03 279 LEU C N 1
ATOM 8605 C CA . LEU C 1 279 ? 47.806 -5.695 181.528 1.00 33.58 279 LEU C CA 1
ATOM 8606 C C . LEU C 1 279 ? 47.923 -6.155 182.949 1.00 34.43 279 LEU C C 1
ATOM 8607 O O . LEU C 1 279 ? 48.165 -5.318 183.838 1.00 30.71 279 LEU C O 1
ATOM 8612 N N . GLY C 1 280 ? 47.705 -7.476 183.145 1.00 35.90 280 GLY C N 1
ATOM 8613 C CA . GLY C 1 280 ? 47.779 -8.157 184.444 1.00 31.55 280 GLY C CA 1
ATOM 8614 C C . GLY C 1 280 ? 46.545 -8.048 185.316 1.00 30.41 280 GLY C C 1
ATOM 8615 O O . GLY C 1 280 ? 46.623 -8.274 186.492 1.00 30.55 280 GLY C O 1
ATOM 8616 N N . GLN C 1 281 ? 45.417 -7.808 184.729 1.00 31.96 281 GLN C N 1
ATOM 8617 C CA . GLN C 1 281 ? 44.235 -7.684 185.503 1.00 33.88 281 GLN C CA 1
ATOM 8618 C C . GLN C 1 281 ? 43.225 -8.675 185.131 1.00 32.13 281 GLN C C 1
ATOM 8619 O O . GLN C 1 281 ? 43.299 -9.237 184.100 1.00 34.52 281 GLN C O 1
ATOM 8625 N N . ARG C 1 282 ? 42.293 -8.931 186.012 1.00 33.47 282 ARG C N 1
ATOM 8626 C CA . ARG C 1 282 ? 41.214 -9.861 185.705 1.00 35.23 282 ARG C CA 1
ATOM 8627 C C . ARG C 1 282 ? 40.176 -9.068 184.911 1.00 35.98 282 ARG C C 1
ATOM 8628 O O . ARG C 1 282 ? 39.627 -8.079 185.395 1.00 42.54 282 ARG C O 1
ATOM 8636 N N . LEU C 1 283 ? 39.989 -9.408 183.648 1.00 33.92 283 LEU C N 1
ATOM 8637 C CA . LEU C 1 283 ? 38.913 -8.797 182.895 1.00 32.65 283 LEU C CA 1
ATOM 8638 C C . LEU C 1 283 ? 37.757 -9.748 182.629 1.00 30.55 283 LEU C C 1
ATOM 8639 O O . LEU C 1 283 ? 36.685 -9.276 182.247 1.00 27.66 283 LEU C O 1
ATOM 8644 N N . PHE C 1 284 ? 37.992 -11.065 182.803 1.00 27.77 284 PHE C N 1
ATOM 8645 C CA . PHE C 1 284 ? 37.017 -12.096 182.474 1.00 25.32 284 PHE C CA 1
ATOM 8646 C C . PHE C 1 284 ? 37.010 -13.098 183.568 1.00 24.05 284 PHE C C 1
ATOM 8647 O O . PHE C 1 284 ? 37.874 -13.049 184.398 1.00 23.73 284 PHE C O 1
ATOM 8655 N N . PRO C 1 285 ? 36.036 -14.023 183.572 1.00 24.00 285 PRO C N 1
ATOM 8656 C CA . PRO C 1 285 ? 36.011 -15.163 184.498 1.00 23.00 285 PRO C CA 1
ATOM 8657 C C . PRO C 1 285 ? 37.286 -15.986 184.502 1.00 21.93 285 PRO C C 1
ATOM 8658 O O . PRO C 1 285 ? 37.870 -16.204 183.443 1.00 21.19 285 PRO C O 1
ATOM 8662 N N . GLU C 1 286 ? 37.609 -16.576 185.620 1.00 21.97 286 GLU C N 1
ATOM 8663 C CA . GLU C 1 286 ? 38.802 -17.349 185.815 1.00 23.26 286 GLU C CA 1
ATOM 8664 C C . GLU C 1 286 ? 38.912 -18.504 184.850 1.00 22.43 286 GLU C C 1
ATOM 8665 O O . GLU C 1 286 ? 39.974 -18.924 184.524 1.00 22.63 286 GLU C O 1
ATOM 8671 N N . TRP C 1 287 ? 37.807 -19.052 184.431 1.00 21.47 287 TRP C N 1
ATOM 8672 C CA . TRP C 1 287 ? 37.819 -20.133 183.431 1.00 23.00 287 TRP C CA 1
ATOM 8673 C C . TRP C 1 287 ? 38.010 -19.675 181.945 1.00 23.91 287 TRP C C 1
ATOM 8674 O O . TRP C 1 287 ? 38.230 -20.508 181.019 1.00 23.45 287 TRP C O 1
ATOM 8685 N N . LEU C 1 288 ? 37.926 -18.369 181.696 1.00 23.65 288 LEU C N 1
ATOM 8686 C CA . LEU C 1 288 ? 37.924 -17.904 180.320 1.00 23.68 288 LEU C CA 1
ATOM 8687 C C . LEU C 1 288 ? 39.331 -17.618 179.836 1.00 23.17 288 LEU C C 1
ATOM 8688 O O . LEU C 1 288 ? 40.097 -17.022 180.551 1.00 23.70 288 LEU C O 1
ATOM 8693 N N . SER C 1 289 ? 39.676 -18.108 178.643 1.00 23.38 289 SER C N 1
ATOM 8694 C CA . SER C 1 289 ? 40.969 -17.840 177.987 1.00 23.56 289 SER C CA 1
ATOM 8695 C C . SER C 1 289 ? 40.789 -17.429 176.541 1.00 23.09 289 SER C C 1
ATOM 8696 O O . SER C 1 289 ? 39.817 -17.761 175.885 1.00 20.86 289 SER C O 1
ATOM 8699 N N . ILE C 1 290 ? 41.724 -16.620 176.075 1.00 23.62 290 ILE C N 1
ATOM 8700 C CA . ILE C 1 290 ? 41.677 -16.116 174.713 1.00 22.52 290 ILE C CA 1
ATOM 8701 C C . ILE C 1 290 ? 43.078 -16.225 174.127 1.00 22.31 290 ILE C C 1
ATOM 8702 O O . ILE C 1 290 ? 44.085 -15.761 174.696 1.00 23.60 290 ILE C O 1
ATOM 8707 N N . ASP C 1 291 ? 43.167 -16.869 172.984 1.00 21.17 291 ASP C N 1
ATOM 8708 C CA . ASP C 1 291 ? 44.466 -17.181 172.466 1.00 20.23 291 ASP C CA 1
ATOM 8709 C C . ASP C 1 291 ? 44.407 -17.180 170.962 1.00 19.87 291 ASP C C 1
ATOM 8710 O O . ASP C 1 291 ? 43.346 -17.271 170.352 1.00 18.68 291 ASP C O 1
ATOM 8715 N N . GLU C 1 292 ? 45.576 -17.034 170.381 1.00 21.52 292 GLU C N 1
ATOM 8716 C CA . GLU C 1 292 ? 45.747 -16.845 168.943 1.00 22.76 292 GLU C CA 1
ATOM 8717 C C . GLU C 1 292 ? 46.585 -17.997 168.357 1.00 23.66 292 GLU C C 1
ATOM 8718 O O . GLU C 1 292 ? 47.635 -18.371 168.928 1.00 22.17 292 GLU C O 1
ATOM 8724 N N . ARG C 1 293 ? 46.147 -18.534 167.216 1.00 23.85 293 ARG C N 1
ATOM 8725 C CA . ARG C 1 293 ? 46.829 -19.677 166.588 1.00 24.25 293 ARG C CA 1
ATOM 8726 C C . ARG C 1 293 ? 47.021 -19.427 165.094 1.00 23.76 293 ARG C C 1
ATOM 8727 O O . ARG C 1 293 ? 46.260 -19.922 164.254 1.00 22.42 293 ARG C O 1
ATOM 8735 N N . PRO C 1 294 ? 48.066 -18.674 164.757 1.00 25.62 294 PRO C N 1
ATOM 8736 C CA . PRO C 1 294 ? 48.276 -18.178 163.383 1.00 26.17 294 PRO C CA 1
ATOM 8737 C C . PRO C 1 294 ? 48.676 -19.237 162.348 1.00 25.91 294 PRO C C 1
ATOM 8738 O O . PRO C 1 294 ? 48.587 -19.004 161.143 1.00 25.97 294 PRO C O 1
ATOM 8742 N N . HIS C 1 295 ? 49.068 -20.413 162.797 1.00 26.86 295 HIS C N 1
ATOM 8743 C CA . HIS C 1 295 ? 49.622 -21.395 161.859 1.00 27.32 295 HIS C CA 1
ATOM 8744 C C . HIS C 1 295 ? 48.656 -22.530 161.539 1.00 27.73 295 HIS C C 1
ATOM 8745 O O . HIS C 1 295 ? 49.045 -23.548 160.962 1.00 28.01 295 HIS C O 1
ATOM 8752 N N . LEU C 1 296 ? 47.382 -22.357 161.856 1.00 28.33 296 LEU C N 1
ATOM 8753 C CA . LEU C 1 296 ? 46.408 -23.379 161.470 1.00 28.20 296 LEU C CA 1
ATOM 8754 C C . LEU C 1 296 ? 46.381 -23.569 159.962 1.00 29.28 296 LEU C C 1
ATOM 8755 O O . LEU C 1 296 ? 46.249 -22.597 159.196 1.00 24.78 296 LEU C O 1
ATOM 8760 N N . VAL C 1 297 ? 46.516 -24.834 159.548 1.00 30.97 297 VAL C N 1
ATOM 8761 C CA . VAL C 1 297 ? 46.505 -25.171 158.133 1.00 31.35 297 VAL C CA 1
ATOM 8762 C C . VAL C 1 297 ? 45.111 -24.969 157.525 1.00 30.51 297 VAL C C 1
ATOM 8763 O O . VAL C 1 297 ? 44.157 -25.527 158.006 1.00 31.84 297 VAL C O 1
ATOM 8767 N N . GLY C 1 298 ? 45.010 -24.115 156.501 1.00 30.47 298 GLY C N 1
ATOM 8768 C CA . GLY C 1 298 ? 43.760 -23.862 155.779 1.00 29.33 298 GLY C CA 1
ATOM 8769 C C . GLY C 1 298 ? 42.802 -22.834 156.377 1.00 28.32 298 GLY C C 1
ATOM 8770 O O . GLY C 1 298 ? 41.771 -22.523 155.762 1.00 30.20 298 GLY C O 1
ATOM 8771 N N . ALA C 1 299 ? 43.095 -22.320 157.563 1.00 25.99 299 ALA C N 1
ATOM 8772 C CA . ALA C 1 299 ? 42.148 -21.410 158.220 1.00 25.70 299 ALA C CA 1
ATOM 8773 C C . ALA C 1 299 ? 42.091 -20.042 157.526 1.00 24.80 299 ALA C C 1
ATOM 8774 O O . ALA C 1 299 ? 43.029 -19.585 156.865 1.00 22.57 299 ALA C O 1
ATOM 8776 N N . LEU C 1 300 ? 40.957 -19.394 157.701 1.00 24.39 300 LEU C N 1
ATOM 8777 C CA . LEU C 1 300 ? 40.710 -18.134 157.066 1.00 24.91 300 LEU C CA 1
ATOM 8778 C C . LEU C 1 300 ? 41.546 -16.958 157.623 1.00 25.87 300 LEU C C 1
ATOM 8779 O O . LEU C 1 300 ? 41.547 -15.889 157.027 1.00 26.76 300 LEU C O 1
ATOM 8784 N N . GLY C 1 301 ? 42.222 -17.116 158.757 1.00 24.97 301 GLY C N 1
ATOM 8785 C CA . GLY C 1 301 ? 43.028 -16.017 159.326 1.00 23.60 301 GLY C CA 1
ATOM 8786 C C . GLY C 1 301 ? 44.516 -16.303 159.502 1.00 23.75 301 GLY C C 1
ATOM 8787 O O . GLY C 1 301 ? 45.267 -15.505 160.063 1.00 22.29 301 GLY C O 1
ATOM 8788 N N . SER C 1 302 ? 44.951 -17.472 159.054 1.00 23.55 302 SER C N 1
ATOM 8789 C CA . SER C 1 302 ? 46.332 -17.862 159.235 1.00 22.24 302 SER C CA 1
ATOM 8790 C C . SER C 1 302 ? 47.292 -16.894 158.564 1.00 22.34 302 SER C C 1
ATOM 8791 O O . SER C 1 302 ? 46.981 -16.352 157.514 1.00 23.90 302 SER C O 1
ATOM 8794 N N . ALA C 1 303 ? 48.450 -16.681 159.189 1.00 22.14 303 ALA C N 1
ATOM 8795 C CA . ALA C 1 303 ? 49.533 -15.874 158.633 1.00 21.90 303 ALA C CA 1
ATOM 8796 C C . ALA C 1 303 ? 50.853 -16.267 159.326 1.00 23.73 303 ALA C C 1
ATOM 8797 O O . ALA C 1 303 ? 50.880 -16.373 160.564 1.00 26.06 303 ALA C O 1
ATOM 8799 N N . SER C 1 304 ? 51.928 -16.465 158.536 1.00 23.27 304 SER C N 1
ATOM 8800 C CA . SER C 1 304 ? 53.223 -16.870 159.038 1.00 23.50 304 SER C CA 1
ATOM 8801 C C . SER C 1 304 ? 54.153 -15.721 159.377 1.00 24.38 304 SER C C 1
ATOM 8802 O O . SER C 1 304 ? 55.250 -15.984 159.833 1.00 26.54 304 SER C O 1
ATOM 8805 N N . PHE C 1 305 ? 53.761 -14.478 159.114 1.00 23.16 305 PHE C N 1
ATOM 8806 C CA . PHE C 1 305 ? 54.550 -13.328 159.529 1.00 23.01 305 PHE C CA 1
ATOM 8807 C C . PHE C 1 305 ? 53.691 -12.103 159.609 1.00 21.30 305 PHE C C 1
ATOM 8808 O O . PHE C 1 305 ? 52.705 -12.014 158.955 1.00 20.08 305 PHE C O 1
ATOM 8816 N N . ASP C 1 306 ? 54.032 -11.161 160.450 1.00 22.57 306 ASP C N 1
ATOM 8817 C CA . ASP C 1 306 ? 53.170 -9.958 160.585 1.00 22.41 306 ASP C CA 1
ATOM 8818 C C . ASP C 1 306 ? 53.603 -8.902 159.592 1.00 22.55 306 ASP C C 1
ATOM 8819 O O . ASP C 1 306 ? 54.540 -9.111 158.824 1.00 21.02 306 ASP C O 1
ATOM 8824 N N . SER C 1 307 ? 52.952 -7.748 159.640 1.00 24.57 307 SER C N 1
ATOM 8825 C CA . SER C 1 307 ? 53.269 -6.634 158.717 1.00 25.79 307 SER C CA 1
ATOM 8826 C C . SER C 1 307 ? 54.625 -5.999 158.918 1.00 26.60 307 SER C C 1
ATOM 8827 O O . SER C 1 307 ? 54.967 -5.106 158.178 1.00 31.56 307 SER C O 1
ATOM 8830 N N . ASP C 1 308 ? 55.366 -6.385 159.945 1.00 25.59 308 ASP C N 1
ATOM 8831 C CA . ASP C 1 308 ? 56.739 -5.938 160.082 1.00 24.65 308 ASP C CA 1
ATOM 8832 C C . ASP C 1 308 ? 57.703 -6.984 159.640 1.00 24.11 308 ASP C C 1
ATOM 8833 O O . ASP C 1 308 ? 58.872 -6.723 159.591 1.00 23.52 308 ASP C O 1
ATOM 8838 N N . GLY C 1 309 ? 57.183 -8.168 159.331 1.00 25.12 309 GLY C N 1
ATOM 8839 C CA . GLY C 1 309 ? 57.973 -9.312 158.936 1.00 25.15 309 GLY C CA 1
ATOM 8840 C C . GLY C 1 309 ? 58.456 -10.161 160.076 1.00 26.09 309 GLY C C 1
ATOM 8841 O O . GLY C 1 309 ? 59.299 -11.022 159.863 1.00 30.54 309 GLY C O 1
ATOM 8842 N N . LEU C 1 310 ? 57.955 -9.943 161.292 1.00 25.76 310 LEU C N 1
ATOM 8843 C CA . LEU C 1 310 ? 58.286 -10.851 162.420 1.00 24.89 310 LEU C CA 1
ATOM 8844 C C . LEU C 1 310 ? 57.509 -12.174 162.260 1.00 23.99 310 LEU C C 1
ATOM 8845 O O . LEU C 1 310 ? 56.367 -12.172 161.810 1.00 25.12 310 LEU C O 1
ATOM 8850 N N . ALA C 1 311 ? 58.120 -13.288 162.612 1.00 22.90 311 ALA C N 1
ATOM 8851 C CA . ALA C 1 311 ? 57.407 -14.545 162.618 1.00 22.62 311 ALA C CA 1
ATOM 8852 C C . ALA C 1 311 ? 56.240 -14.413 163.604 1.00 22.81 311 ALA C C 1
ATOM 8853 O O . ALA C 1 311 ? 56.387 -13.898 164.717 1.00 22.78 311 ALA C O 1
ATOM 8855 N N . THR C 1 312 ? 55.066 -14.860 163.158 1.00 22.22 312 THR C N 1
ATOM 8856 C CA . THR C 1 312 ? 53.916 -14.991 164.030 1.00 20.99 312 THR C CA 1
ATOM 8857 C C . THR C 1 312 ? 54.091 -16.228 164.885 1.00 21.62 312 THR C C 1
ATOM 8858 O O . THR C 1 312 ? 54.814 -17.162 164.516 1.00 21.53 312 THR C O 1
ATOM 8862 N N . TYR C 1 313 ? 53.503 -16.189 166.075 1.00 22.61 313 TYR C N 1
ATOM 8863 C CA . TYR C 1 313 ? 53.466 -17.365 166.965 1.00 22.79 313 TYR C CA 1
ATOM 8864 C C . TYR C 1 313 ? 52.177 -17.433 167.832 1.00 22.62 313 TYR C C 1
ATOM 8865 O O . TYR C 1 313 ? 51.564 -16.399 168.243 1.00 21.27 313 TYR C O 1
ATOM 8874 N N . ALA C 1 314 ? 51.803 -18.690 168.092 1.00 22.37 314 ALA C N 1
ATOM 8875 C CA . ALA C 1 314 ? 50.768 -19.050 169.041 1.00 22.21 314 ALA C CA 1
ATOM 8876 C C . ALA C 1 314 ? 51.009 -18.388 170.410 1.00 21.77 314 ALA C C 1
ATOM 8877 O O . ALA C 1 314 ? 52.118 -18.395 170.885 1.00 22.43 314 ALA C O 1
ATOM 8879 N N . LYS C 1 315 ? 49.991 -17.765 170.995 1.00 20.79 315 LYS C N 1
ATOM 8880 C CA . LYS C 1 315 ? 50.129 -17.106 172.273 1.00 20.63 315 LYS C CA 1
ATOM 8881 C C . LYS C 1 315 ? 48.757 -16.815 172.843 1.00 21.05 315 LYS C C 1
ATOM 8882 O O . LYS C 1 315 ? 47.774 -16.722 172.093 1.00 19.92 315 LYS C O 1
ATOM 8888 N N . PRO C 1 316 ? 48.683 -16.660 174.186 1.00 22.04 316 PRO C N 1
ATOM 8889 C CA . PRO C 1 316 ? 47.485 -16.105 174.818 1.00 22.16 316 PRO C CA 1
ATOM 8890 C C . PRO C 1 316 ? 47.469 -14.561 174.999 1.00 22.69 316 PRO C C 1
ATOM 8891 O O . PRO C 1 316 ? 48.526 -13.895 175.128 1.00 20.99 316 PRO C O 1
ATOM 8895 N N . PHE C 1 317 ? 46.253 -14.021 174.986 1.00 23.62 317 PHE C N 1
ATOM 8896 C CA . PHE C 1 317 ? 46.004 -12.640 175.393 1.00 25.38 317 PHE C CA 1
ATOM 8897 C C . PHE C 1 317 ? 45.229 -12.549 176.705 1.00 26.98 317 PHE C C 1
ATOM 8898 O O . PHE C 1 317 ? 45.313 -11.565 177.419 1.00 26.99 317 PHE C O 1
ATOM 8906 N N . VAL C 1 318 ? 44.450 -13.589 177.004 1.00 29.24 318 VAL C N 1
ATOM 8907 C CA . VAL C 1 318 ? 43.738 -13.702 178.255 1.00 28.87 318 VAL C CA 1
ATOM 8908 C C . VAL C 1 318 ? 44.010 -15.096 178.752 1.00 30.88 318 VAL C C 1
ATOM 8909 O O . VAL C 1 318 ? 43.812 -16.040 178.004 1.00 30.63 318 VAL C O 1
ATOM 8913 N N . GLU C 1 319 ? 44.448 -15.212 180.008 1.00 32.74 319 GLU C N 1
ATOM 8914 C CA . GLU C 1 319 ? 44.740 -16.494 180.579 1.00 35.84 319 GLU C CA 1
ATOM 8915 C C . GLU C 1 319 ? 44.058 -16.634 181.945 1.00 35.11 319 GLU C C 1
ATOM 8916 O O . GLU C 1 319 ? 44.266 -15.853 182.875 1.00 31.29 319 GLU C O 1
ATOM 8922 N N . ASN C 1 320 ? 43.182 -17.627 182.050 1.00 34.39 320 ASN C N 1
ATOM 8923 C CA . ASN C 1 320 ? 42.391 -17.763 183.244 1.00 32.84 320 ASN C CA 1
ATOM 8924 C C . ASN C 1 320 ? 41.856 -16.416 183.710 1.00 29.41 320 ASN C C 1
ATOM 8925 O O . ASN C 1 320 ? 42.065 -15.980 184.841 1.00 29.17 320 ASN C O 1
ATOM 8930 N N . GLY C 1 321 ? 41.186 -15.745 182.797 1.00 25.20 321 GLY C N 1
ATOM 8931 C CA . GLY C 1 321 ? 40.481 -14.529 183.119 1.00 23.73 321 GLY C CA 1
ATOM 8932 C C . GLY C 1 321 ? 41.339 -13.266 183.149 1.00 22.11 321 GLY C C 1
ATOM 8933 O O . GLY C 1 321 ? 40.801 -12.163 183.267 1.00 19.38 321 GLY C O 1
ATOM 8934 N N . GLU C 1 322 ? 42.662 -13.453 183.054 1.00 22.31 322 GLU C N 1
ATOM 8935 C CA . GLU C 1 322 ? 43.622 -12.368 183.199 1.00 22.19 322 GLU C CA 1
ATOM 8936 C C . GLU C 1 322 ? 44.248 -11.967 181.838 1.00 22.05 322 GLU C C 1
ATOM 8937 O O . GLU C 1 322 ? 44.588 -12.805 181.016 1.00 21.43 322 GLU C O 1
ATOM 8943 N N . LEU C 1 323 ? 44.386 -10.662 181.650 1.00 22.85 323 LEU C N 1
ATOM 8944 C CA . LEU C 1 323 ? 44.997 -10.087 180.480 1.00 24.35 323 LEU C CA 1
ATOM 8945 C C . LEU C 1 323 ? 46.500 -10.193 180.637 1.00 27.45 323 LEU C C 1
ATOM 8946 O O . LEU C 1 323 ? 47.117 -9.458 181.416 1.00 29.12 323 LEU C O 1
ATOM 8951 N N . VAL C 1 324 ? 47.088 -11.102 179.873 1.00 27.82 324 VAL C N 1
ATOM 8952 C CA . VAL C 1 324 ? 48.515 -11.284 179.915 1.00 27.75 324 VAL C CA 1
ATOM 8953 C C . VAL C 1 324 ? 49.232 -10.681 178.689 1.00 27.78 324 VAL C C 1
ATOM 8954 O O . VAL C 1 324 ? 50.421 -10.845 178.575 1.00 25.92 324 VAL C O 1
ATOM 8958 N N . SER C 1 325 ? 48.542 -10.019 177.755 1.00 27.55 325 SER C N 1
ATOM 8959 C CA . SER C 1 325 ? 49.245 -9.470 176.571 1.00 26.48 325 SER C CA 1
ATOM 8960 C C . SER C 1 325 ? 48.393 -8.514 175.825 1.00 25.80 325 SER C C 1
ATOM 8961 O O . SER C 1 325 ? 47.258 -8.853 175.549 1.00 26.94 325 SER C O 1
ATOM 8964 N N . TYR C 1 326 ? 48.935 -7.353 175.469 1.00 25.55 326 TYR C N 1
ATOM 8965 C CA . TYR C 1 326 ? 48.320 -6.513 174.440 1.00 27.31 326 TYR C CA 1
ATOM 8966 C C . TYR C 1 326 ? 48.593 -7.079 173.008 1.00 30.05 326 TYR C C 1
ATOM 8967 O O . TYR C 1 326 ? 49.331 -8.069 172.835 1.00 28.95 326 TYR C O 1
ATOM 8976 N N . VAL C 1 327 ? 47.977 -6.455 172.001 1.00 30.83 327 VAL C N 1
ATOM 8977 C CA . VAL C 1 327 ? 48.224 -6.760 170.583 1.00 31.26 327 VAL C CA 1
ATOM 8978 C C . VAL C 1 327 ? 49.049 -5.621 169.990 1.00 30.59 327 VAL C C 1
ATOM 8979 O O . VAL C 1 327 ? 48.513 -4.525 169.758 1.00 29.17 327 VAL C O 1
ATOM 8983 N N . LEU C 1 328 ? 50.337 -5.873 169.754 1.00 30.30 328 LEU C N 1
ATOM 8984 C CA . LEU C 1 328 ? 51.261 -4.806 169.364 1.00 32.32 328 LEU C CA 1
ATOM 8985 C C . LEU C 1 328 ? 52.174 -5.166 168.209 1.00 34.07 328 LEU C C 1
ATOM 8986 O O . LEU C 1 328 ? 52.717 -6.301 168.115 1.00 32.53 328 LEU C O 1
ATOM 8991 N N . GLY C 1 329 ? 52.389 -4.162 167.374 1.00 34.18 329 GLY C N 1
ATOM 8992 C CA . GLY C 1 329 ? 53.484 -4.173 166.396 1.00 36.19 329 GLY C CA 1
ATOM 8993 C C . GLY C 1 329 ? 54.646 -3.332 166.911 1.00 33.21 329 GLY C C 1
ATOM 8994 O O . GLY C 1 329 ? 54.554 -2.686 167.950 1.00 32.18 329 GLY C O 1
ATOM 8995 N N . THR C 1 330 ? 55.734 -3.357 166.170 1.00 31.82 330 THR C N 1
ATOM 8996 C CA . THR C 1 330 ? 56.938 -2.614 166.495 1.00 33.03 330 THR C CA 1
ATOM 8997 C C . THR C 1 330 ? 56.662 -1.131 166.807 1.00 35.05 330 THR C C 1
ATOM 8998 O O . THR C 1 330 ? 57.103 -0.598 167.831 1.00 35.36 330 THR C O 1
ATOM 9002 N N . TYR C 1 331 ? 55.914 -0.458 165.950 1.00 32.29 331 TYR C N 1
ATOM 9003 C CA . TYR C 1 331 ? 55.657 0.938 166.196 1.00 33.74 331 TYR C CA 1
ATOM 9004 C C . TYR C 1 331 ? 54.750 1.132 167.432 1.00 38.86 331 TYR C C 1
ATOM 9005 O O . TYR C 1 331 ? 54.926 2.102 168.189 1.00 44.36 331 TYR C O 1
ATOM 9014 N N . SER C 1 332 ? 53.789 0.229 167.659 1.00 43.56 332 SER C N 1
ATOM 9015 C CA . SER C 1 332 ? 53.010 0.239 168.931 1.00 45.03 332 SER C CA 1
ATOM 9016 C C . SER C 1 332 ? 53.962 0.116 170.121 1.00 48.29 332 SER C C 1
ATOM 9017 O O . SER C 1 332 ? 53.908 0.904 171.067 1.00 51.60 332 SER C O 1
ATOM 9020 N N . GLY C 1 333 ? 54.831 -0.895 170.061 1.00 45.20 333 GLY C N 1
ATOM 9021 C CA . GLY C 1 333 ? 55.690 -1.243 171.187 1.00 44.65 333 GLY C CA 1
ATOM 9022 C C . GLY C 1 333 ? 56.524 -0.064 171.602 1.00 44.21 333 GLY C C 1
ATOM 9023 O O . GLY C 1 333 ? 56.568 0.293 172.779 1.00 44.04 333 GLY C O 1
ATOM 9024 N N . ARG C 1 334 ? 57.147 0.566 170.614 1.00 41.01 334 ARG C N 1
ATOM 9025 C CA . ARG C 1 334 ? 57.970 1.748 170.849 1.00 39.24 334 ARG C CA 1
ATOM 9026 C C . ARG C 1 334 ? 57.148 2.850 171.500 1.00 38.75 334 ARG C C 1
ATOM 9027 O O . ARG C 1 334 ? 57.540 3.408 172.488 1.00 40.92 334 ARG C O 1
ATOM 9035 N N . LYS C 1 335 ? 55.973 3.139 170.968 1.00 38.92 335 LYS C N 1
ATOM 9036 C CA . LYS C 1 335 ? 55.141 4.185 171.564 1.00 35.85 335 LYS C CA 1
ATOM 9037 C C . LYS C 1 335 ? 54.852 3.965 173.037 1.00 34.96 335 LYS C C 1
ATOM 9038 O O . LYS C 1 335 ? 54.715 4.935 173.787 1.00 35.50 335 LYS C O 1
ATOM 9044 N N . LEU C 1 336 ? 54.774 2.691 173.442 1.00 35.08 336 LEU C N 1
ATOM 9045 C CA . LEU C 1 336 ? 54.383 2.303 174.783 1.00 33.59 336 LEU C CA 1
ATOM 9046 C C . LEU C 1 336 ? 55.548 1.875 175.624 1.00 32.91 336 LEU C C 1
ATOM 9047 O O . LEU C 1 336 ? 55.379 1.546 176.795 1.00 36.18 336 LEU C O 1
ATOM 9052 N N . GLY C 1 337 ? 56.721 1.779 175.033 1.00 32.72 337 GLY C N 1
ATOM 9053 C CA . GLY C 1 337 ? 57.872 1.243 175.768 1.00 35.84 337 GLY C CA 1
ATOM 9054 C C . GLY C 1 337 ? 57.822 -0.274 176.006 1.00 36.34 337 GLY C C 1
ATOM 9055 O O . GLY C 1 337 ? 58.346 -0.778 176.992 1.00 39.96 337 GLY C O 1
ATOM 9056 N N . LEU C 1 338 ? 57.203 -1.003 175.094 1.00 33.66 338 LEU C N 1
ATOM 9057 C CA . LEU C 1 338 ? 57.008 -2.410 175.256 1.00 32.99 338 LEU C CA 1
ATOM 9058 C C . LEU C 1 338 ? 57.434 -3.126 174.001 1.00 31.76 338 LEU C C 1
ATOM 9059 O O . LEU C 1 338 ? 57.450 -2.541 172.907 1.00 31.81 338 LEU C O 1
ATOM 9064 N N . PRO C 1 339 ? 57.747 -4.413 174.131 1.00 30.72 339 PRO C N 1
ATOM 9065 C CA . PRO C 1 339 ? 58.130 -5.216 172.966 1.00 30.55 339 PRO C CA 1
ATOM 9066 C C . PRO C 1 339 ? 56.938 -5.459 172.040 1.00 30.81 339 PRO C C 1
ATOM 9067 O O . PRO C 1 339 ? 55.801 -5.452 172.522 1.00 36.17 339 PRO C O 1
ATOM 9071 N N . SER C 1 340 ? 57.171 -5.683 170.743 1.00 28.54 340 SER C N 1
ATOM 9072 C CA . SER C 1 340 ? 56.103 -6.170 169.846 1.00 28.62 340 SER C CA 1
ATOM 9073 C C . SER C 1 340 ? 55.660 -7.597 170.199 1.00 27.75 340 SER C C 1
ATOM 9074 O O . SER C 1 340 ? 56.441 -8.430 170.656 1.00 23.97 340 SER C O 1
ATOM 9077 N N . THR C 1 341 ? 54.391 -7.864 169.931 1.00 29.85 341 THR C N 1
ATOM 9078 C CA . THR C 1 341 ? 53.827 -9.181 170.143 1.00 31.89 341 THR C CA 1
ATOM 9079 C C . THR C 1 341 ? 53.670 -9.929 168.803 1.00 30.81 341 THR C C 1
ATOM 9080 O O . THR C 1 341 ? 52.885 -10.885 168.685 1.00 32.98 341 THR C O 1
ATOM 9084 N N . ALA C 1 342 ? 54.436 -9.501 167.797 1.00 28.11 342 ALA C N 1
ATOM 9085 C CA . ALA C 1 342 ? 54.385 -10.112 166.469 1.00 25.78 342 ALA C CA 1
ATOM 9086 C C . ALA C 1 342 ? 52.961 -10.033 165.915 1.00 26.65 342 ALA C C 1
ATOM 9087 O O . ALA C 1 342 ? 52.483 -11.020 165.347 1.00 27.86 342 ALA C O 1
ATOM 9089 N N . ASN C 1 343 ? 52.279 -8.893 166.142 1.00 26.42 343 ASN C N 1
ATOM 9090 C CA . ASN C 1 343 ? 50.867 -8.692 165.785 1.00 25.53 343 ASN C CA 1
ATOM 9091 C C . ASN C 1 343 ? 50.692 -7.356 165.057 1.00 25.29 343 ASN C C 1
ATOM 9092 O O . ASN C 1 343 ? 49.644 -6.720 165.122 1.00 24.76 343 ASN C O 1
ATOM 9097 N N . ALA C 1 344 ? 51.723 -6.940 164.343 1.00 25.47 344 ALA C N 1
ATOM 9098 C CA . ALA C 1 344 ? 51.610 -5.823 163.420 1.00 25.15 344 ALA C CA 1
ATOM 9099 C C . ALA C 1 344 ? 50.641 -6.259 162.314 1.00 24.06 344 ALA C C 1
ATOM 9100 O O . ALA C 1 344 ? 50.900 -7.187 161.583 1.00 28.45 344 ALA C O 1
ATOM 9102 N N . GLY C 1 345 ? 49.487 -5.627 162.249 1.00 24.13 345 GLY C N 1
ATOM 9103 C CA . GLY C 1 345 ? 48.390 -6.064 161.387 1.00 23.16 345 GLY C CA 1
ATOM 9104 C C . GLY C 1 345 ? 47.345 -6.932 162.103 1.00 23.47 345 GLY C C 1
ATOM 9105 O O . GLY C 1 345 ? 46.534 -7.539 161.430 1.00 21.99 345 GLY C O 1
ATOM 9106 N N . GLY C 1 346 ? 47.392 -7.046 163.442 1.00 23.39 346 GLY C N 1
ATOM 9107 C CA . GLY C 1 346 ? 46.325 -7.679 164.204 1.00 24.91 346 GLY C CA 1
ATOM 9108 C C . GLY C 1 346 ? 46.532 -9.177 164.457 1.00 28.28 346 GLY C C 1
ATOM 9109 O O . GLY C 1 346 ? 47.609 -9.744 164.220 1.00 31.62 346 GLY C O 1
ATOM 9110 N N . VAL C 1 347 ? 45.484 -9.832 164.945 1.00 27.21 347 VAL C N 1
ATOM 9111 C CA . VAL C 1 347 ? 45.607 -11.201 165.398 1.00 25.24 347 VAL C CA 1
ATOM 9112 C C . VAL C 1 347 ? 45.252 -12.146 164.280 1.00 25.42 347 VAL C C 1
ATOM 9113 O O . VAL C 1 347 ? 44.571 -11.754 163.347 1.00 23.84 347 VAL C O 1
ATOM 9117 N N . HIS C 1 348 ? 45.667 -13.413 164.397 1.00 26.33 348 HIS C N 1
ATOM 9118 C CA . HIS C 1 348 ? 45.314 -14.423 163.377 1.00 26.06 348 HIS C CA 1
ATOM 9119 C C . HIS C 1 348 ? 44.822 -15.715 163.991 1.00 23.04 348 HIS C C 1
ATOM 9120 O O . HIS C 1 348 ? 45.581 -16.370 164.676 1.00 20.98 348 HIS C O 1
ATOM 9127 N N . ASN C 1 349 ? 43.557 -16.042 163.703 1.00 22.40 349 ASN C N 1
ATOM 9128 C CA . ASN C 1 349 ? 42.853 -17.192 164.241 1.00 23.74 349 ASN C CA 1
ATOM 9129 C C . ASN C 1 349 ? 42.706 -17.134 165.770 1.00 25.36 349 ASN C C 1
ATOM 9130 O O . ASN C 1 349 ? 43.307 -17.918 166.477 1.00 32.55 349 ASN C O 1
ATOM 9135 N N . LEU C 1 350 ? 41.869 -16.231 166.265 1.00 22.25 350 LEU C N 1
ATOM 9136 C CA . LEU C 1 350 ? 41.662 -16.042 167.685 1.00 20.13 350 LEU C CA 1
ATOM 9137 C C . LEU C 1 350 ? 40.578 -16.902 168.218 1.00 19.03 350 LEU C C 1
ATOM 9138 O O . LEU C 1 350 ? 39.555 -17.066 167.580 1.00 18.85 350 LEU C O 1
ATOM 9143 N N . PHE C 1 351 ? 40.757 -17.399 169.424 1.00 18.62 351 PHE C N 1
ATOM 9144 C CA . PHE C 1 351 ? 39.781 -18.342 170.030 1.00 18.74 351 PHE C CA 1
ATOM 9145 C C . PHE C 1 351 ? 39.428 -17.934 171.462 1.00 17.71 351 PHE C C 1
ATOM 9146 O O . PHE C 1 351 ? 40.297 -17.683 172.295 1.00 16.71 351 PHE C O 1
ATOM 9154 N N . VAL C 1 352 ? 38.128 -17.945 171.744 1.00 17.52 352 VAL C N 1
ATOM 9155 C CA . VAL C 1 352 ? 37.630 -17.846 173.075 1.00 17.23 352 VAL C CA 1
ATOM 9156 C C . VAL C 1 352 ? 37.217 -19.255 173.530 1.00 18.63 352 VAL C C 1
ATOM 9157 O O . VAL C 1 352 ? 36.404 -19.931 172.863 1.00 17.79 352 VAL C O 1
ATOM 9161 N N . SER C 1 353 ? 37.756 -19.634 174.704 1.00 20.88 353 SER C N 1
ATOM 9162 C CA . SER C 1 353 ? 37.511 -20.895 175.372 1.00 22.85 353 SER C CA 1
ATOM 9163 C C . SER C 1 353 ? 36.050 -21.004 175.790 1.00 24.70 353 SER C C 1
ATOM 9164 O O . SER C 1 353 ? 35.383 -19.968 176.003 1.00 22.49 353 SER C O 1
ATOM 9167 N N . HIS C 1 354 ? 35.550 -22.248 175.823 1.00 27.21 354 HIS C N 1
ATOM 9168 C CA . HIS C 1 354 ? 34.114 -22.491 175.970 1.00 30.58 354 HIS C CA 1
ATOM 9169 C C . HIS C 1 354 ? 33.829 -23.830 176.704 1.00 35.93 354 HIS C C 1
ATOM 9170 O O . HIS C 1 354 ? 34.648 -24.771 176.714 1.00 27.38 354 HIS C O 1
ATOM 9177 N N . GLY C 1 355 ? 32.595 -23.914 177.226 1.00 41.35 355 GLY C N 1
ATOM 9178 C CA . GLY C 1 355 ? 32.113 -25.067 177.926 1.00 35.35 355 GLY C CA 1
ATOM 9179 C C . GLY C 1 355 ? 31.540 -25.979 176.896 1.00 35.24 355 GLY C C 1
ATOM 9180 O O . GLY C 1 355 ? 31.822 -25.813 175.727 1.00 29.36 355 GLY C O 1
ATOM 9181 N N . ASP C 1 356 ? 30.697 -26.898 177.368 1.00 41.33 356 ASP C N 1
ATOM 9182 C CA . ASP C 1 356 ? 30.153 -27.983 176.599 1.00 43.82 356 ASP C CA 1
ATOM 9183 C C . ASP C 1 356 ? 28.657 -27.750 176.265 1.00 42.85 356 ASP C C 1
ATOM 9184 O O . ASP C 1 356 ? 27.969 -28.643 175.751 1.00 46.61 356 ASP C O 1
ATOM 9189 N N . GLU C 1 357 ? 28.139 -26.561 176.537 1.00 38.22 357 GLU C N 1
ATOM 9190 C CA . GLU C 1 357 ? 26.723 -26.305 176.292 1.00 37.17 357 GLU C CA 1
ATOM 9191 C C . GLU C 1 357 ? 26.492 -25.698 174.909 1.00 35.14 357 GLU C C 1
ATOM 9192 O O . GLU C 1 357 ? 27.318 -24.915 174.444 1.00 31.01 357 GLU C O 1
ATOM 9198 N N . ASP C 1 358 ? 25.380 -26.073 174.256 1.00 36.21 358 ASP C N 1
ATOM 9199 C CA . ASP C 1 358 ? 24.984 -25.498 172.932 1.00 36.88 358 ASP C CA 1
ATOM 9200 C C . ASP C 1 358 ? 24.003 -24.348 173.102 1.00 35.68 358 ASP C C 1
ATOM 9201 O O . ASP C 1 358 ? 23.580 -24.069 174.217 1.00 41.65 358 ASP C O 1
ATOM 9206 N N . GLN C 1 359 ? 23.647 -23.658 172.027 1.00 31.85 359 GLN C N 1
ATOM 9207 C CA . GLN C 1 359 ? 22.775 -22.531 172.204 1.00 30.41 359 GLN C CA 1
ATOM 9208 C C . GLN C 1 359 ? 21.511 -22.952 172.951 1.00 29.85 359 GLN C C 1
ATOM 9209 O O . GLN C 1 359 ? 21.121 -22.256 173.908 1.00 31.88 359 GLN C O 1
ATOM 9215 N N . ALA C 1 360 ? 20.901 -24.087 172.557 1.00 25.71 360 ALA C N 1
ATOM 9216 C CA . ALA C 1 360 ? 19.697 -24.585 173.225 1.00 23.73 360 ALA C CA 1
ATOM 9217 C C . ALA C 1 360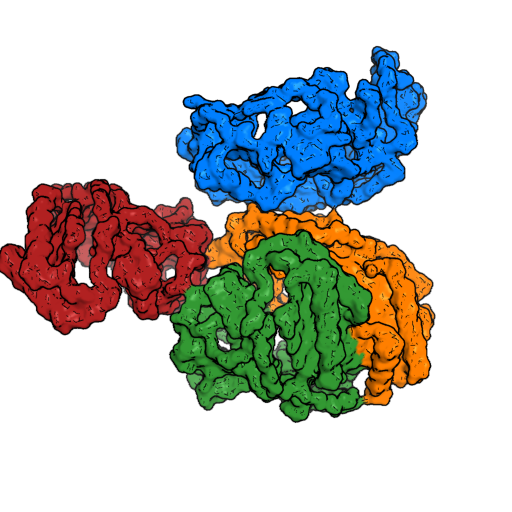 ? 19.956 -24.693 174.747 1.00 22.50 360 ALA C C 1
ATOM 9218 O O . ALA C 1 360 ? 19.172 -24.214 175.599 1.00 20.35 360 ALA C O 1
ATOM 9220 N N . ALA C 1 361 ? 21.082 -25.334 175.078 1.00 21.68 361 ALA C N 1
ATOM 9221 C CA . ALA C 1 361 ? 21.408 -25.576 176.476 1.00 21.30 361 ALA C CA 1
ATOM 9222 C C . ALA C 1 361 ? 21.466 -24.235 177.201 1.00 20.06 361 ALA C C 1
ATOM 9223 O O . ALA C 1 361 ? 20.944 -24.103 178.316 1.00 19.37 361 ALA C O 1
ATOM 9225 N N . LEU C 1 362 ? 22.091 -23.250 176.547 1.00 19.24 362 LEU C N 1
ATOM 9226 C CA . LEU C 1 362 ? 22.270 -21.935 177.165 1.00 19.05 362 LEU C CA 1
ATOM 9227 C C . LEU C 1 362 ? 20.946 -21.208 177.287 1.00 18.91 362 LEU C C 1
ATOM 9228 O O . LEU C 1 362 ? 20.735 -20.573 178.290 1.00 18.75 362 LEU C O 1
ATOM 9233 N N . ILE C 1 363 ? 20.033 -21.362 176.312 1.00 18.99 363 ILE C N 1
ATOM 9234 C CA . ILE C 1 363 ? 18.697 -20.804 176.447 1.00 19.22 363 ILE C CA 1
ATOM 9235 C C . ILE C 1 363 ? 18.057 -21.335 177.700 1.00 20.43 363 ILE C C 1
ATOM 9236 O O . ILE C 1 363 ? 17.557 -20.559 178.506 1.00 19.35 363 ILE C O 1
ATOM 9241 N N . ARG C 1 364 ? 18.126 -22.659 177.874 1.00 23.71 364 ARG C N 1
ATOM 9242 C CA . ARG C 1 364 ? 17.566 -23.319 179.044 1.00 26.91 364 ARG C CA 1
ATOM 9243 C C . ARG C 1 364 ? 18.156 -22.803 180.358 1.00 28.66 364 ARG C C 1
ATOM 9244 O O . ARG C 1 364 ? 17.406 -22.379 181.243 1.00 31.08 364 ARG C O 1
ATOM 9252 N N . ARG C 1 365 ? 19.481 -22.858 180.475 1.00 30.31 365 ARG C N 1
ATOM 9253 C CA . ARG C 1 365 ? 20.228 -22.291 181.619 1.00 33.48 365 ARG C CA 1
ATOM 9254 C C . ARG C 1 365 ? 19.858 -20.853 181.906 1.00 33.43 365 ARG C C 1
ATOM 9255 O O . ARG C 1 365 ? 19.738 -20.490 183.047 1.00 34.50 365 ARG C O 1
ATOM 9271 N N . GLU C 1 367 ? 17.009 -19.444 181.373 1.00 46.35 367 GLU C N 1
ATOM 9272 C CA . GLU C 1 367 ? 15.643 -19.477 181.893 1.00 51.33 367 GLU C CA 1
ATOM 9273 C C . GLU C 1 367 ? 14.775 -18.325 181.400 1.00 48.63 367 GLU C C 1
ATOM 9274 O O . GLU C 1 367 ? 13.735 -18.554 180.796 1.00 49.18 367 GLU C O 1
ATOM 9280 N N . ARG C 1 368 ? 15.211 -17.096 181.624 1.00 45.43 368 ARG C N 1
ATOM 9281 C CA . ARG C 1 368 ? 14.431 -15.916 181.244 1.00 43.84 368 ARG C CA 1
ATOM 9282 C C . ARG C 1 368 ? 15.379 -14.782 180.764 1.00 40.01 368 ARG C C 1
ATOM 9283 O O . ARG C 1 368 ? 16.381 -14.500 181.411 1.00 36.53 368 ARG C O 1
ATOM 9291 N N . GLY C 1 369 ? 15.064 -14.141 179.632 1.00 37.63 369 GLY C N 1
ATOM 9292 C CA . GLY C 1 369 ? 15.916 -13.041 179.092 1.00 35.34 369 GLY C CA 1
ATOM 9293 C C . GLY C 1 369 ? 15.913 -12.847 177.576 1.00 30.81 369 GLY C C 1
ATOM 9294 O O . GLY C 1 369 ? 15.032 -13.327 176.869 1.00 31.42 369 GLY C O 1
ATOM 9295 N N . LEU C 1 370 ? 16.902 -12.134 177.078 1.00 26.94 370 LEU C N 1
ATOM 9296 C CA . LEU C 1 370 ? 16.906 -11.739 175.682 1.00 26.92 370 LEU C CA 1
ATOM 9297 C C . LEU C 1 370 ? 17.995 -12.389 174.927 1.00 25.53 370 LEU C C 1
ATOM 9298 O O . LEU C 1 370 ? 19.140 -12.256 175.271 1.00 24.87 370 LEU C O 1
ATOM 9303 N N . LEU C 1 371 ? 17.628 -13.087 173.878 1.00 27.81 371 LEU C N 1
ATOM 9304 C CA . LEU C 1 371 ? 18.595 -13.678 172.947 1.00 28.43 371 LEU C CA 1
ATOM 9305 C C . LEU C 1 371 ? 18.817 -12.642 171.855 1.00 29.75 371 LEU C C 1
ATOM 9306 O O . LEU C 1 371 ? 17.844 -12.186 171.253 1.00 30.68 371 LEU C O 1
ATOM 9311 N N . VAL C 1 372 ? 20.056 -12.238 171.597 1.00 28.43 372 VAL C N 1
ATOM 9312 C CA . VAL C 1 372 ? 20.261 -11.204 170.606 1.00 28.23 372 VAL C CA 1
ATOM 9313 C C . VAL C 1 372 ? 20.867 -11.851 169.410 1.00 29.21 372 VAL C C 1
ATOM 9314 O O . VAL C 1 372 ? 21.855 -12.540 169.567 1.00 32.99 372 VAL C O 1
ATOM 9318 N N . THR C 1 373 ? 20.249 -11.660 168.237 1.00 30.50 373 THR C N 1
ATOM 9319 C CA . THR C 1 373 ? 20.766 -12.164 166.939 1.00 29.95 373 THR C CA 1
ATOM 9320 C C . THR C 1 373 ? 21.076 -11.007 165.953 1.00 32.66 373 THR C C 1
ATOM 9321 O O . THR C 1 373 ? 21.571 -11.211 164.856 1.00 34.36 373 THR C O 1
ATOM 9325 N N . GLU C 1 374 ? 20.789 -9.776 166.307 1.00 34.21 374 GLU C N 1
ATOM 9326 C CA . GLU C 1 374 ? 21.216 -8.651 165.494 1.00 36.49 374 GLU C CA 1
ATOM 9327 C C . GLU C 1 374 ? 21.441 -7.372 166.262 1.00 33.88 374 GLU C C 1
ATOM 9328 O O . GLU C 1 374 ? 20.722 -7.081 167.145 1.00 34.93 374 GLU C O 1
ATOM 9334 N N . LEU C 1 375 ? 22.388 -6.561 165.852 1.00 33.77 375 LEU C N 1
ATOM 9335 C CA . LEU C 1 375 ? 22.639 -5.300 166.549 1.00 36.71 375 LEU C CA 1
ATOM 9336 C C . LEU C 1 375 ? 22.684 -4.138 165.605 1.00 38.92 375 LEU C C 1
ATOM 9337 O O . LEU C 1 375 ? 22.801 -4.314 164.427 1.00 37.84 375 LEU C O 1
ATOM 9350 N N . GLY C 1 377 ? 23.438 0.384 164.936 1.00 50.09 377 GLY C N 1
ATOM 9351 C CA . GLY C 1 377 ? 23.902 1.674 165.439 1.00 50.04 377 GLY C CA 1
ATOM 9352 C C . GLY C 1 377 ? 25.342 1.608 165.867 1.00 49.53 377 GLY C C 1
ATOM 9353 O O . GLY C 1 377 ? 25.817 0.583 166.332 1.00 62.76 377 GLY C O 1
ATOM 9354 N N . GLN C 1 378 ? 26.052 2.709 165.689 1.00 52.56 378 GLN C N 1
ATOM 9355 C CA . GLN C 1 378 ? 27.444 2.801 166.114 1.00 56.61 378 GLN C CA 1
ATOM 9356 C C . GLN C 1 378 ? 27.378 3.272 167.572 1.00 55.69 378 GLN C C 1
ATOM 9357 O O . GLN C 1 378 ? 27.685 4.420 167.863 1.00 67.20 378 GLN C O 1
ATOM 9359 N N . GLY C 1 379 ? 26.953 2.401 168.487 1.00 48.05 379 GLY C N 1
ATOM 9360 C CA . GLY C 1 379 ? 26.747 2.813 169.887 1.00 42.62 379 GLY C CA 1
ATOM 9361 C C . GLY C 1 379 ? 27.833 2.450 170.910 1.00 36.61 379 GLY C C 1
ATOM 9362 O O . GLY C 1 379 ? 27.557 2.412 172.106 1.00 36.38 379 GLY C O 1
ATOM 9363 N N . VAL C 1 380 ? 29.058 2.200 170.450 1.00 29.79 380 VAL C N 1
ATOM 9364 C CA . VAL C 1 380 ? 30.148 1.701 171.286 1.00 26.68 380 VAL C CA 1
ATOM 9365 C C . VAL C 1 380 ? 31.270 2.742 171.460 1.00 26.88 380 VAL C C 1
ATOM 9366 O O . VAL C 1 380 ? 31.933 3.131 170.499 1.00 24.14 380 VAL C O 1
ATOM 9370 N N . ASN C 1 381 ? 31.529 3.138 172.695 1.00 27.34 381 ASN C N 1
ATOM 9371 C CA . ASN C 1 381 ? 32.630 4.029 172.986 1.00 28.65 381 ASN C CA 1
ATOM 9372 C C . ASN C 1 381 ? 33.837 3.306 173.532 1.00 27.83 381 ASN C C 1
ATOM 9373 O O . ASN C 1 381 ? 33.897 3.056 174.717 1.00 28.58 381 ASN C O 1
ATOM 9378 N N . LEU C 1 382 ? 34.828 3.019 172.690 1.00 29.15 382 LEU C N 1
ATOM 9379 C CA . LEU C 1 382 ? 36.019 2.309 173.152 1.00 28.88 382 LEU C CA 1
ATOM 9380 C C . LEU C 1 382 ? 36.827 3.099 174.150 1.00 30.59 382 LEU C C 1
ATOM 9381 O O . LEU C 1 382 ? 37.475 2.470 174.997 1.00 29.98 382 LEU C O 1
ATOM 9386 N N . VAL C 1 383 ? 36.799 4.455 174.066 1.00 31.23 383 VAL C N 1
ATOM 9387 C CA . VAL C 1 383 ? 37.524 5.319 175.040 1.00 29.73 383 VAL C CA 1
ATOM 9388 C C . VAL C 1 383 ? 37.107 5.037 176.483 1.00 27.76 383 VAL C C 1
ATOM 9389 O O . VAL C 1 383 ? 37.973 4.971 177.380 1.00 26.35 383 VAL C O 1
ATOM 9393 N N . THR C 1 384 ? 35.796 4.864 176.699 1.00 27.73 384 THR C N 1
ATOM 9394 C CA . THR C 1 384 ? 35.253 4.607 178.058 1.00 26.71 384 THR C CA 1
ATOM 9395 C C . THR C 1 384 ? 34.621 3.230 178.303 1.00 25.51 384 THR C C 1
ATOM 9396 O O . THR C 1 384 ? 34.335 2.865 179.433 1.00 25.18 384 THR C O 1
ATOM 9400 N N . GLY C 1 385 ? 34.385 2.470 177.263 1.00 25.96 385 GLY C N 1
ATOM 9401 C CA . GLY C 1 385 ? 33.741 1.175 177.446 1.00 28.09 385 GLY C CA 1
ATOM 9402 C C . GLY C 1 385 ? 32.234 1.232 177.502 1.00 29.54 385 GLY C C 1
ATOM 9403 O O . GLY C 1 385 ? 31.586 0.209 177.657 1.00 31.24 385 GLY C O 1
ATOM 9404 N N . ASP C 1 386 ? 31.680 2.423 177.345 1.00 32.62 386 ASP C N 1
ATOM 9405 C CA . ASP C 1 386 ? 30.257 2.623 177.378 1.00 35.46 386 ASP C CA 1
ATOM 9406 C C . ASP C 1 386 ? 29.602 2.048 176.137 1.00 38.99 386 ASP C C 1
ATOM 9407 O O . ASP C 1 386 ? 30.072 2.273 175.029 1.00 51.90 386 ASP C O 1
ATOM 9412 N N . TYR C 1 387 ? 28.500 1.329 176.307 1.00 38.56 387 TYR C N 1
ATOM 9413 C CA . TYR C 1 387 ? 27.926 0.528 175.228 1.00 35.28 387 TYR C CA 1
ATOM 9414 C C . TYR C 1 387 ? 26.422 0.693 175.277 1.00 37.94 387 TYR C C 1
ATOM 9415 O O . TYR C 1 387 ? 25.818 0.616 176.361 1.00 41.72 387 TYR C O 1
ATOM 9424 N N . SER C 1 388 ? 25.820 0.969 174.121 1.00 37.41 388 SER C N 1
ATOM 9425 C CA . SER C 1 388 ? 24.374 1.029 174.000 1.00 34.56 388 SER C CA 1
ATOM 9426 C C . SER C 1 388 ? 23.972 0.847 172.566 1.00 37.31 388 SER C C 1
ATOM 9427 O O . SER C 1 388 ? 24.292 1.695 171.737 1.00 38.76 388 SER C O 1
ATOM 9430 N N . ARG C 1 389 ? 23.290 -0.253 172.259 1.00 39.08 389 ARG C N 1
ATOM 9431 C CA . ARG C 1 389 ? 22.974 -0.552 170.872 1.00 40.92 389 ARG C CA 1
ATOM 9432 C C . ARG C 1 389 ? 21.551 -1.055 170.671 1.00 42.02 389 ARG C C 1
ATOM 9433 O O . ARG C 1 389 ? 21.013 -1.774 171.513 1.00 36.29 389 ARG C O 1
ATOM 9441 N N . GLY C 1 390 ? 20.942 -0.636 169.556 1.00 44.56 390 GLY C N 1
ATOM 9442 C CA . GLY C 1 390 ? 19.698 -1.231 169.089 1.00 45.44 390 GLY C CA 1
ATOM 9443 C C . GLY C 1 390 ? 19.920 -2.715 168.870 1.00 43.54 390 GLY C C 1
ATOM 9444 O O . GLY C 1 390 ? 21.014 -3.131 168.483 1.00 48.80 390 GLY C O 1
ATOM 9445 N N . ALA C 1 391 ? 18.891 -3.521 169.109 1.00 40.36 391 ALA C N 1
ATOM 9446 C CA . ALA C 1 391 ? 19.040 -4.989 169.101 1.00 34.26 391 ALA C CA 1
ATOM 9447 C C . ALA C 1 391 ? 17.771 -5.648 168.641 1.00 32.04 391 ALA C C 1
ATOM 9448 O O . ALA C 1 391 ? 16.719 -5.067 168.767 1.00 29.83 391 ALA C O 1
ATOM 9450 N N . ALA C 1 392 ? 17.880 -6.874 168.143 1.00 31.02 392 ALA C N 1
ATOM 9451 C CA . ALA C 1 392 ? 16.718 -7.653 167.752 1.00 29.87 392 ALA C CA 1
ATOM 9452 C C . ALA C 1 392 ? 17.038 -9.110 167.968 1.00 27.96 392 ALA C C 1
ATOM 9453 O O . ALA C 1 392 ? 18.196 -9.498 167.973 1.00 28.80 392 ALA C O 1
ATOM 9455 N N . GLY C 1 393 ? 16.011 -9.921 168.128 1.00 28.08 393 GLY C N 1
ATOM 9456 C CA . GLY C 1 393 ? 16.188 -11.338 168.416 1.00 28.88 393 GLY C CA 1
ATOM 9457 C C . GLY C 1 393 ? 14.888 -11.964 168.897 1.00 30.34 393 GLY C C 1
ATOM 9458 O O . GLY C 1 393 ? 13.826 -11.725 168.307 1.00 28.40 393 GLY C O 1
ATOM 9459 N N . TYR C 1 394 ? 14.985 -12.735 169.991 1.00 32.31 394 TYR C N 1
ATOM 9460 C CA . TYR C 1 394 ? 13.854 -13.426 170.603 1.00 32.61 394 TYR C CA 1
ATOM 9461 C C . TYR C 1 394 ? 13.838 -13.282 172.114 1.00 31.23 394 TYR C C 1
ATOM 9462 O O . TYR C 1 394 ? 14.893 -13.303 172.751 1.00 32.78 394 TYR C O 1
ATOM 9471 N N . TRP C 1 395 ? 12.647 -13.167 172.695 1.00 29.90 395 TRP C N 1
ATOM 9472 C CA . TRP C 1 395 ? 12.495 -13.270 174.155 1.00 30.37 395 TRP C CA 1
ATOM 9473 C C . TRP C 1 395 ? 12.445 -14.706 174.669 1.00 28.68 395 TRP C C 1
ATOM 9474 O O . TRP C 1 395 ? 11.876 -15.573 174.039 1.00 28.60 395 TRP C O 1
ATOM 9485 N N . VAL C 1 396 ? 13.045 -14.944 175.822 1.00 28.79 396 VAL C N 1
ATOM 9486 C CA . VAL C 1 396 ? 13.037 -16.264 176.413 1.00 30.11 396 VAL C CA 1
ATOM 9487 C C . VAL C 1 396 ? 12.314 -16.234 177.714 1.00 33.12 396 VAL C C 1
ATOM 9488 O O . VAL C 1 396 ? 12.423 -15.258 178.443 1.00 35.15 396 VAL C O 1
ATOM 9492 N N . GLU C 1 397 ? 11.558 -17.295 177.984 1.00 38.37 397 GLU C N 1
ATOM 9493 C CA . GLU C 1 397 ? 10.999 -17.557 179.307 1.00 41.23 397 GLU C CA 1
ATOM 9494 C C . GLU C 1 397 ? 10.700 -19.005 179.481 1.00 41.77 397 GLU C C 1
ATOM 9495 O O . GLU C 1 397 ? 10.386 -19.696 178.524 1.00 40.93 397 GLU C O 1
ATOM 9501 N N . ASN C 1 398 ? 10.782 -19.461 180.727 1.00 46.85 398 ASN C N 1
ATOM 9502 C CA . ASN C 1 398 ? 10.703 -20.905 181.059 1.00 44.74 398 ASN C CA 1
ATOM 9503 C C . ASN C 1 398 ? 11.612 -21.726 180.166 1.00 42.41 398 ASN C C 1
ATOM 9504 O O . ASN C 1 398 ? 11.232 -22.798 179.673 1.00 39.80 398 ASN C O 1
ATOM 9509 N N . GLY C 1 399 ? 12.806 -21.184 179.941 1.00 40.53 399 GLY C N 1
ATOM 9510 C CA . GLY C 1 399 ? 13.810 -21.837 179.125 1.00 42.21 399 GLY C CA 1
ATOM 9511 C C . GLY C 1 399 ? 13.405 -22.093 177.676 1.00 42.98 399 GLY C C 1
ATOM 9512 O O . GLY C 1 399 ? 13.929 -23.006 177.032 1.00 43.42 399 GLY C O 1
ATOM 9513 N N . GLU C 1 400 ? 12.490 -21.297 177.140 1.00 43.60 400 GLU C N 1
ATOM 9514 C CA . GLU C 1 400 ? 12.159 -21.425 175.732 1.00 43.97 400 GLU C CA 1
ATOM 9515 C C . GLU C 1 400 ? 12.026 -20.091 175.060 1.00 42.79 400 GLU C C 1
ATOM 9516 O O . GLU C 1 400 ? 11.872 -19.036 175.710 1.00 39.49 400 GLU C O 1
ATOM 9522 N N . ILE C 1 401 ? 12.146 -20.132 173.741 1.00 40.58 401 ILE C N 1
ATOM 9523 C CA . ILE C 1 401 ? 11.974 -18.933 172.964 1.00 38.86 401 ILE C CA 1
ATOM 9524 C C . ILE C 1 401 ? 10.470 -18.747 172.913 1.00 40.05 401 ILE C C 1
ATOM 9525 O O . ILE C 1 401 ? 9.747 -19.685 172.577 1.00 37.11 401 ILE C O 1
ATOM 9530 N N . GLN C 1 402 ? 10.009 -17.570 173.333 1.00 39.64 402 GLN C N 1
ATOM 9531 C CA . GLN C 1 402 ? 8.581 -17.260 173.354 1.00 39.23 402 GLN C CA 1
ATOM 9532 C C . GLN C 1 402 ? 8.213 -16.530 172.059 1.00 35.28 402 GLN C C 1
ATOM 9533 O O . GLN C 1 402 ? 7.289 -16.903 171.369 1.00 29.99 402 GLN C O 1
ATOM 9539 N N . PHE C 1 403 ? 8.959 -15.480 171.735 1.00 33.94 403 PHE C N 1
ATOM 9540 C CA . PHE C 1 403 ? 8.604 -14.658 170.589 1.00 32.26 403 PHE C CA 1
ATOM 9541 C C . PHE C 1 403 ? 9.727 -13.743 170.124 1.00 29.34 403 PHE C C 1
ATOM 9542 O O . PHE C 1 403 ? 10.589 -13.408 170.882 1.00 31.37 403 PHE C O 1
ATOM 9550 N N . PRO C 1 404 ? 9.691 -13.316 168.879 1.00 27.37 404 PRO C N 1
ATOM 9551 C CA . PRO C 1 404 ? 10.671 -12.404 168.379 1.00 26.20 404 PRO C CA 1
ATOM 9552 C C . PRO C 1 404 ? 10.536 -11.003 168.944 1.00 26.94 404 PRO C C 1
ATOM 9553 O O . PRO C 1 404 ? 9.421 -10.535 169.232 1.00 26.70 404 PRO C O 1
ATOM 9557 N N . VAL C 1 405 ? 11.687 -10.324 169.017 1.00 27.22 405 VAL C N 1
ATOM 9558 C CA . VAL C 1 405 ? 11.819 -8.991 169.613 1.00 27.61 405 VAL C CA 1
ATOM 9559 C C . VAL C 1 405 ? 12.527 -8.019 168.700 1.00 28.47 405 VAL C C 1
ATOM 9560 O O . VAL C 1 405 ? 13.455 -8.366 168.004 1.00 28.11 405 VAL C O 1
ATOM 9564 N N . GLN C 1 406 ? 12.095 -6.775 168.732 1.00 32.30 406 GLN C N 1
ATOM 9565 C CA . GLN C 1 406 ? 12.713 -5.725 167.948 1.00 32.67 406 GLN C CA 1
ATOM 9566 C C . GLN C 1 406 ? 12.489 -4.462 168.710 1.00 32.89 406 GLN C C 1
ATOM 9567 O O . GLN C 1 406 ? 11.775 -4.458 169.694 1.00 34.36 406 GLN C O 1
ATOM 9573 N N . GLU C 1 407 ? 13.052 -3.380 168.214 1.00 36.57 407 GLU C N 1
ATOM 9574 C CA . GLU C 1 407 ? 12.854 -2.032 168.782 1.00 40.38 407 GLU C CA 1
ATOM 9575 C C . GLU C 1 407 ? 13.134 -1.963 170.283 1.00 35.18 407 GLU C C 1
ATOM 9576 O O . GLU C 1 407 ? 12.352 -1.415 171.057 1.00 33.59 407 GLU C O 1
ATOM 9582 N N . VAL C 1 408 ? 14.256 -2.551 170.663 1.00 31.55 408 VAL C N 1
ATOM 9583 C CA . VAL C 1 408 ? 14.808 -2.458 172.001 1.00 30.25 408 VAL C CA 1
ATOM 9584 C C . VAL C 1 408 ? 16.280 -2.029 171.889 1.00 29.55 408 VAL C C 1
ATOM 9585 O O . VAL C 1 408 ? 16.922 -2.179 170.829 1.00 27.18 408 VAL C O 1
ATOM 9589 N N . THR C 1 409 ? 16.827 -1.517 172.979 1.00 29.45 409 THR C N 1
ATOM 9590 C CA . THR C 1 409 ? 18.252 -1.255 173.009 1.00 30.77 409 THR C CA 1
ATOM 9591 C C . THR C 1 409 ? 18.832 -2.006 174.208 1.00 31.59 409 THR C C 1
ATOM 9592 O O . THR C 1 409 ? 18.101 -2.369 175.126 1.00 33.84 409 THR C O 1
ATOM 9596 N N . ILE C 1 410 ? 20.130 -2.296 174.166 1.00 32.44 410 ILE C N 1
ATOM 9597 C CA . ILE C 1 410 ? 20.829 -2.951 175.282 1.00 32.50 410 ILE C CA 1
ATOM 9598 C C . ILE C 1 410 ? 21.987 -2.062 175.648 1.00 34.37 410 ILE C C 1
ATOM 9599 O O . ILE C 1 410 ? 22.601 -1.453 174.753 1.00 36.08 410 ILE C O 1
ATOM 9604 N N . ALA C 1 411 ? 22.267 -1.982 176.950 1.00 36.66 411 ALA C N 1
ATOM 9605 C CA . ALA C 1 411 ? 23.298 -1.085 177.509 1.00 36.28 411 ALA C CA 1
ATOM 9606 C C . ALA C 1 411 ? 24.086 -1.764 178.638 1.00 36.13 411 ALA C C 1
ATOM 9607 O O . ALA C 1 411 ? 23.563 -2.625 179.373 1.00 32.64 411 ALA C O 1
ATOM 9609 N N . ALA C 1 412 ? 25.341 -1.337 178.770 1.00 33.62 412 ALA C N 1
ATOM 9610 C CA . ALA C 1 412 ? 26.206 -1.754 179.861 1.00 32.80 412 ALA C CA 1
ATOM 9611 C C . ALA C 1 412 ? 27.550 -1.136 179.608 1.00 30.28 412 ALA C C 1
ATOM 9612 O O . ALA C 1 412 ? 27.793 -0.637 178.529 1.00 31.35 412 ALA C O 1
ATOM 9614 N N . ASN C 1 413 ? 28.454 -1.205 180.568 1.00 29.15 413 ASN C N 1
ATOM 9615 C CA . ASN C 1 413 ? 29.839 -0.977 180.253 1.00 26.44 413 ASN C CA 1
ATOM 9616 C C . ASN C 1 413 ? 30.439 -2.317 179.919 1.00 25.99 413 ASN C C 1
ATOM 9617 O O . ASN C 1 413 ? 30.118 -3.313 180.518 1.00 22.06 413 ASN C O 1
ATOM 9622 N N . LEU C 1 414 ? 31.321 -2.319 178.928 1.00 29.29 414 LEU C N 1
ATOM 9623 C CA . LEU C 1 414 ? 32.014 -3.529 178.527 1.00 29.24 414 LEU C CA 1
ATOM 9624 C C . LEU C 1 414 ? 32.864 -4.095 179.651 1.00 31.99 414 LEU C C 1
ATOM 9625 O O . LEU C 1 414 ? 32.988 -5.325 179.819 1.00 29.70 414 LEU C O 1
ATOM 9630 N N . ARG C 1 415 ? 33.451 -3.185 180.419 1.00 33.30 415 ARG C N 1
ATOM 9631 C CA . ARG C 1 415 ? 34.273 -3.574 181.532 1.00 36.53 415 ARG C CA 1
ATOM 9632 C C . ARG C 1 415 ? 33.469 -4.556 182.404 1.00 36.01 415 ARG C C 1
ATOM 9633 O O . ARG C 1 415 ? 33.916 -5.664 182.704 1.00 32.14 415 ARG C O 1
ATOM 9641 N N . ASP C 1 416 ? 32.253 -4.155 182.745 1.00 35.35 416 ASP C N 1
ATOM 9642 C CA . ASP C 1 416 ? 31.389 -4.965 183.599 1.00 36.00 416 ASP C CA 1
ATOM 9643 C C . ASP C 1 416 ? 30.880 -6.151 182.787 1.00 29.07 416 ASP C C 1
ATOM 9644 O O . ASP C 1 416 ? 30.753 -7.261 183.306 1.00 26.49 416 ASP C O 1
ATOM 9649 N N . LEU C 1 417 ? 30.599 -5.910 181.516 1.00 24.16 417 LEU C N 1
ATOM 9650 C CA . LEU C 1 417 ? 29.991 -6.931 180.690 1.00 23.48 417 LEU C CA 1
ATOM 9651 C C . LEU C 1 417 ? 30.833 -8.199 180.610 1.00 22.92 417 LEU C C 1
ATOM 9652 O O . LEU C 1 417 ? 30.347 -9.290 180.851 1.00 20.77 417 LEU C O 1
ATOM 9657 N N . PHE C 1 418 ? 32.107 -8.011 180.298 1.00 23.45 418 PHE C N 1
ATOM 9658 C CA . PHE C 1 418 ? 33.048 -9.079 180.281 1.00 24.96 418 PHE C CA 1
ATOM 9659 C C . PHE C 1 418 ? 33.150 -9.778 181.636 1.00 26.99 418 PHE C C 1
ATOM 9660 O O . PHE C 1 418 ? 33.309 -11.044 181.705 1.00 24.20 418 PHE C O 1
ATOM 9668 N N . ARG C 1 419 ? 33.144 -8.993 182.714 1.00 27.61 419 ARG C N 1
ATOM 9669 C CA . ARG C 1 419 ? 33.161 -9.656 184.019 1.00 32.57 419 ARG C CA 1
ATOM 9670 C C . ARG C 1 419 ? 31.908 -10.527 184.223 1.00 29.47 419 ARG C C 1
ATOM 9671 O O . ARG C 1 419 ? 31.948 -11.504 184.958 1.00 26.27 419 ARG C O 1
ATOM 9679 N N . ARG C 1 420 ? 30.812 -10.174 183.547 1.00 28.15 420 ARG C N 1
ATOM 9680 C CA . ARG C 1 420 ? 29.536 -10.807 183.819 1.00 27.80 420 ARG C CA 1
ATOM 9681 C C . ARG C 1 420 ? 29.254 -11.977 182.914 1.00 26.14 420 ARG C C 1
ATOM 9682 O O . ARG C 1 420 ? 28.192 -12.568 182.981 1.00 24.87 420 ARG C O 1
ATOM 9690 N N . ILE C 1 421 ? 30.221 -12.368 182.099 1.00 25.36 421 ILE C N 1
ATOM 9691 C CA . ILE C 1 421 ? 30.003 -13.531 181.247 1.00 24.50 421 ILE C CA 1
ATOM 9692 C C . ILE C 1 421 ? 29.812 -14.747 182.079 1.00 24.32 421 ILE C C 1
ATOM 9693 O O . ILE C 1 421 ? 30.608 -15.031 182.953 1.00 31.38 421 ILE C O 1
ATOM 9698 N N . VAL C 1 422 ? 28.721 -15.427 181.844 1.00 22.23 422 VAL C N 1
ATOM 9699 C CA . VAL C 1 422 ? 28.391 -16.570 182.627 1.00 21.97 422 VAL C CA 1
ATOM 9700 C C . VAL C 1 422 ? 28.974 -17.751 181.958 1.00 21.85 422 VAL C C 1
ATOM 9701 O O . VAL C 1 422 ? 29.487 -18.597 182.617 1.00 22.61 422 VAL C O 1
ATOM 9705 N N . ALA C 1 423 ? 28.801 -17.851 180.642 1.00 22.89 423 ALA C N 1
ATOM 9706 C CA . ALA C 1 423 ? 29.257 -19.047 179.859 1.00 24.08 423 ALA C CA 1
ATOM 9707 C C . ALA C 1 423 ? 29.526 -18.725 178.373 1.00 24.65 423 ALA C C 1
ATOM 9708 O O . ALA C 1 423 ? 29.024 -17.747 177.811 1.00 24.33 423 ALA C O 1
ATOM 9710 N N . VAL C 1 424 ? 30.307 -19.579 177.744 1.00 25.36 424 VAL C N 1
ATOM 9711 C CA . VAL C 1 424 ? 30.498 -19.496 176.337 1.00 26.15 424 VAL C CA 1
ATOM 9712 C C . VAL C 1 424 ? 30.263 -20.893 175.749 1.00 27.03 424 VAL C C 1
ATOM 9713 O O . VAL C 1 424 ? 30.901 -21.892 176.155 1.00 23.53 424 VAL C O 1
ATOM 9717 N N . GLY C 1 425 ? 29.362 -20.949 174.787 1.00 26.91 425 GLY C N 1
ATOM 9718 C CA . GLY C 1 425 ? 28.905 -22.144 174.139 1.00 26.49 425 GLY C CA 1
ATOM 9719 C C . GLY C 1 425 ? 29.825 -22.764 173.147 1.00 27.46 425 GLY C C 1
ATOM 9720 O O . GLY C 1 425 ? 30.713 -22.136 172.691 1.00 29.02 425 GLY C O 1
ATOM 9721 N N . LYS C 1 426 ? 29.587 -24.018 172.825 1.00 26.56 426 LYS C N 1
ATOM 9722 C CA . LYS C 1 426 ? 30.392 -24.742 171.874 1.00 26.64 426 LYS C CA 1
ATOM 9723 C C . LYS C 1 426 ? 29.893 -24.497 170.467 1.00 27.02 426 LYS C C 1
ATOM 9724 O O . LYS C 1 426 ? 30.448 -24.925 169.515 1.00 27.41 426 LYS C O 1
ATOM 9730 N N . ASP C 1 427 ? 28.880 -23.699 170.335 1.00 27.70 427 ASP C N 1
ATOM 9731 C CA . ASP C 1 427 ? 28.433 -23.395 169.028 1.00 29.41 427 ASP C CA 1
ATOM 9732 C C . ASP C 1 427 ? 29.310 -22.296 168.380 1.00 33.70 427 ASP C C 1
ATOM 9733 O O . ASP C 1 427 ? 28.868 -21.239 168.019 1.00 33.38 427 ASP C O 1
ATOM 9738 N N . ILE C 1 428 ? 30.567 -22.632 168.201 1.00 33.94 428 ILE C N 1
ATOM 9739 C CA . ILE C 1 428 ? 31.559 -21.776 167.635 1.00 31.41 428 ILE C CA 1
ATOM 9740 C C . ILE C 1 428 ? 31.406 -21.416 166.199 1.00 29.79 428 ILE C C 1
ATOM 9741 O O . ILE C 1 428 ? 31.165 -22.231 165.361 1.00 29.57 428 ILE C O 1
ATOM 9746 N N . GLU C 1 429 ? 31.669 -20.158 165.943 1.00 30.63 429 GLU C N 1
ATOM 9747 C CA . GLU C 1 429 ? 31.588 -19.518 164.671 1.00 31.15 429 GLU C CA 1
ATOM 9748 C C . GLU C 1 429 ? 32.856 -19.710 163.816 1.00 31.55 429 GLU C C 1
ATOM 9749 O O . GLU C 1 429 ? 33.913 -19.374 164.221 1.00 30.64 429 GLU C O 1
ATOM 9755 N N . ARG C 1 430 ? 32.719 -20.261 162.610 1.00 37.27 430 ARG C N 1
ATOM 9756 C CA . ARG C 1 430 ? 33.862 -20.560 161.754 1.00 38.09 430 ARG C CA 1
ATOM 9757 C C . ARG C 1 430 ? 34.066 -19.741 160.504 1.00 33.71 430 ARG C C 1
ATOM 9758 O O . ARG C 1 430 ? 34.818 -20.112 159.686 1.00 34.50 430 ARG C O 1
ATOM 9766 N N . ARG C 1 431 ? 33.392 -18.634 160.347 1.00 36.35 431 ARG C N 1
ATOM 9767 C CA . ARG C 1 431 ? 33.402 -17.939 159.066 1.00 35.33 431 ARG C CA 1
ATOM 9768 C C . ARG C 1 431 ? 34.257 -16.688 159.059 1.00 30.65 431 ARG C C 1
ATOM 9769 O O . ARG C 1 431 ? 34.158 -15.884 158.133 1.00 25.35 431 ARG C O 1
ATOM 9777 N N . GLY C 1 432 ? 35.108 -16.554 160.077 1.00 31.91 432 GLY C N 1
ATOM 9778 C CA . GLY C 1 432 ? 36.089 -15.478 160.115 1.00 30.09 432 GLY C CA 1
ATOM 9779 C C . GLY C 1 432 ? 37.336 -15.810 160.919 1.00 28.48 432 GLY C C 1
ATOM 9780 O O . GLY C 1 432 ? 37.755 -16.979 161.035 1.00 29.90 432 GLY C O 1
ATOM 9781 N N . ASN C 1 433 ? 37.862 -14.751 161.510 1.00 26.08 433 ASN C N 1
ATOM 9782 C CA . ASN C 1 433 ? 39.086 -14.725 162.271 1.00 25.81 433 ASN C CA 1
ATOM 9783 C C . ASN C 1 433 ? 38.890 -14.918 163.798 1.00 26.85 433 ASN C C 1
ATOM 9784 O O . ASN C 1 433 ? 39.852 -14.919 164.544 1.00 26.67 433 ASN C O 1
ATOM 9789 N N . LEU C 1 434 ? 37.657 -15.066 164.262 1.00 26.96 434 LEU C N 1
ATOM 9790 C CA . LEU C 1 434 ? 37.358 -15.011 165.678 1.00 27.26 434 LEU C CA 1
ATOM 9791 C C . LEU C 1 434 ? 36.373 -16.105 165.988 1.00 26.06 434 LEU C C 1
ATOM 9792 O O . LEU C 1 434 ? 35.278 -16.140 165.434 1.00 29.70 434 LEU C O 1
ATOM 9797 N N . HIS C 1 435 ? 36.799 -17.064 166.784 1.00 25.05 435 HIS C N 1
ATOM 9798 C CA . HIS C 1 435 ? 36.042 -18.273 167.009 1.00 23.83 435 HIS C CA 1
ATOM 9799 C C . HIS C 1 435 ? 35.470 -18.222 168.403 1.00 23.28 435 HIS C C 1
ATOM 9800 O O . HIS C 1 435 ? 36.122 -18.587 169.382 1.00 21.50 435 HIS C O 1
ATOM 9807 N N . THR C 1 436 ? 34.241 -17.733 168.488 1.00 22.09 436 THR C N 1
ATOM 9808 C CA . THR C 1 436 ? 33.524 -17.677 169.736 1.00 20.76 436 THR C CA 1
ATOM 9809 C C . THR C 1 436 ? 32.230 -18.438 169.562 1.00 19.78 436 THR C C 1
ATOM 9810 O O . THR C 1 436 ? 31.713 -18.504 168.449 1.00 19.11 436 THR C O 1
ATOM 9814 N N . GLY C 1 437 ? 31.698 -18.991 170.652 1.00 20.01 437 GLY C N 1
ATOM 9815 C CA . GLY C 1 437 ? 30.357 -19.585 170.643 1.00 20.29 437 GLY C CA 1
ATOM 9816 C C . GLY C 1 437 ? 29.407 -18.486 171.086 1.00 20.35 437 GLY C C 1
ATOM 9817 O O . GLY C 1 437 ? 29.802 -17.310 171.111 1.00 20.14 437 GLY C O 1
ATOM 9818 N N . SER C 1 438 ? 28.174 -18.874 171.464 1.00 20.35 438 SER C N 1
ATOM 9819 C CA . SER C 1 438 ? 27.215 -17.972 172.085 1.00 19.64 438 SER C CA 1
ATOM 9820 C C . SER C 1 438 ? 27.680 -17.565 173.487 1.00 19.40 438 SER C C 1
ATOM 9821 O O . SER C 1 438 ? 28.289 -18.353 174.181 1.00 17.71 438 SER C O 1
ATOM 9824 N N . VAL C 1 439 ? 27.386 -16.311 173.857 1.00 19.73 439 VAL C N 1
ATOM 9825 C CA . VAL C 1 439 ? 27.888 -15.733 175.046 1.00 19.97 439 VAL C CA 1
ATOM 9826 C C . VAL C 1 439 ? 26.702 -15.335 175.853 1.00 20.43 439 VAL C C 1
ATOM 9827 O O . VAL C 1 439 ? 25.895 -14.531 175.382 1.00 21.17 439 VAL C O 1
ATOM 9831 N N . LEU C 1 440 ? 26.621 -15.898 177.075 1.00 21.38 440 LEU C N 1
ATOM 9832 C CA . LEU C 1 440 ? 25.569 -15.614 178.072 1.00 20.53 440 LEU C CA 1
ATOM 9833 C C . LEU C 1 440 ? 26.098 -14.629 179.082 1.00 20.50 440 LEU C C 1
ATOM 9834 O O . LEU C 1 440 ? 27.038 -14.949 179.802 1.00 20.77 440 LEU C O 1
ATOM 9839 N N . VAL C 1 441 ? 25.504 -13.442 179.112 1.00 20.43 441 VAL C N 1
ATOM 9840 C CA . VAL C 1 441 ? 25.881 -12.372 180.034 1.00 21.14 441 VAL C CA 1
ATOM 9841 C C . VAL C 1 441 ? 24.877 -12.335 181.169 1.00 22.22 441 VAL C C 1
ATOM 9842 O O . VAL C 1 441 ? 23.683 -12.403 180.935 1.00 23.05 441 VAL C O 1
ATOM 9846 N N . GLU C 1 442 ? 25.368 -12.204 182.392 1.00 23.85 442 GLU C N 1
ATOM 9847 C CA . GLU C 1 442 ? 24.524 -12.289 183.582 1.00 26.28 442 GLU C CA 1
ATOM 9848 C C . GLU C 1 442 ? 23.371 -11.310 183.529 1.00 25.71 442 GLU C C 1
ATOM 9849 O O . GLU C 1 442 ? 22.266 -11.657 183.794 1.00 23.82 442 GLU C O 1
ATOM 9855 N N . SER C 1 443 ? 23.654 -10.065 183.214 1.00 29.03 443 SER C N 1
ATOM 9856 C CA . SER C 1 443 ? 22.601 -9.058 183.166 1.00 31.03 443 SER C CA 1
ATOM 9857 C C . SER C 1 443 ? 23.026 -7.866 182.380 1.00 30.78 443 SER C C 1
ATOM 9858 O O . SER C 1 443 ? 24.191 -7.502 182.369 1.00 30.13 443 SER C O 1
ATOM 9877 N N . VAL C 1 446 ? 18.100 -3.895 179.326 1.00 37.17 446 VAL C N 1
ATOM 9878 C CA . VAL C 1 446 ? 17.272 -3.929 178.114 1.00 37.61 446 VAL C CA 1
ATOM 9879 C C . VAL C 1 446 ? 16.163 -2.876 178.142 1.00 37.13 446 VAL C C 1
ATOM 9880 O O . VAL C 1 446 ? 15.360 -2.909 179.058 1.00 42.84 446 VAL C O 1
ATOM 9884 N N . ALA C 1 447 ? 16.093 -1.984 177.150 1.00 37.36 447 ALA C N 1
ATOM 9885 C CA . ALA C 1 447 ? 15.084 -0.896 177.119 1.00 39.09 447 ALA C CA 1
ATOM 9886 C C . ALA C 1 447 ? 14.153 -0.905 175.887 1.00 39.43 447 ALA C C 1
ATOM 9888 N N . GLY C 1 448 ? 12.862 -0.693 176.152 1.00 50.71 448 GLY C N 1
ATOM 9889 C CA . GLY C 1 448 ? 11.788 -0.621 175.125 1.00 61.77 448 GLY C CA 1
ATOM 9890 C C . GLY C 1 448 ? 10.418 -0.196 175.726 1.00 77.44 448 GLY C C 1
ATOM 9891 O O . GLY C 1 448 ? 10.318 0.019 176.927 1.00 87.67 448 GLY C O 1
ATOM 9892 N N . ARG C 1 449 ? 9.335 -0.091 174.954 1.00 73.37 449 ARG C N 1
ATOM 9893 C CA . ARG C 1 449 ? 7.964 0.120 175.547 1.00 75.34 449 ARG C CA 1
ATOM 9894 C C . ARG C 1 449 ? 7.037 0.625 174.460 1.00 78.16 449 ARG C C 1
ATOM 9895 O O . ARG C 1 449 ? 7.446 0.703 173.299 1.00 84.91 449 ARG C O 1
ATOM 9897 N N . VAL D 1 8 ? 47.179 17.475 230.484 1.00 53.70 8 VAL D N 1
ATOM 9898 C CA . VAL D 1 8 ? 47.542 16.839 229.160 1.00 59.61 8 VAL D CA 1
ATOM 9899 C C . VAL D 1 8 ? 47.460 17.829 228.001 1.00 54.12 8 VAL D C 1
ATOM 9900 O O . VAL D 1 8 ? 46.369 18.155 227.484 1.00 49.95 8 VAL D O 1
ATOM 9904 N N . GLY D 1 9 ? 48.652 18.223 227.568 1.00 50.45 9 GLY D N 1
ATOM 9905 C CA . GLY D 1 9 ? 48.826 19.178 226.504 1.00 51.92 9 GLY D CA 1
ATOM 9906 C C . GLY D 1 9 ? 50.272 19.189 226.055 1.00 54.72 9 GLY D C 1
ATOM 9907 O O . GLY D 1 9 ? 50.936 18.135 226.068 1.00 39.76 9 GLY D O 1
ATOM 9908 N N . PRO D 1 10 ? 50.779 20.388 225.669 1.00 60.98 10 PRO D N 1
ATOM 9909 C CA . PRO D 1 10 ? 52.180 20.506 225.223 1.00 58.28 10 PRO D CA 1
ATOM 9910 C C . PRO D 1 10 ? 53.213 20.327 226.351 1.00 56.14 10 PRO D C 1
ATOM 9911 O O . PRO D 1 10 ? 54.317 19.796 226.108 1.00 50.82 10 PRO D O 1
ATOM 9915 N N . SER D 1 11 ? 52.834 20.767 227.558 1.00 51.27 11 SER D N 1
ATOM 9916 C CA . SER D 1 11 ? 53.681 20.711 228.739 1.00 46.46 11 SER D CA 1
ATOM 9917 C C . SER D 1 11 ? 54.121 19.278 229.063 1.00 43.59 11 SER D C 1
ATOM 9918 O O . SER D 1 11 ? 55.227 19.091 229.574 1.00 42.92 11 SER D O 1
ATOM 9921 N N . VAL D 1 12 ? 53.274 18.317 228.730 1.00 40.02 12 VAL D N 1
ATOM 9922 C CA . VAL D 1 12 ? 53.516 16.899 228.923 1.00 35.86 12 VAL D CA 1
ATOM 9923 C C . VAL D 1 12 ? 54.303 16.174 227.857 1.00 32.90 12 VAL D C 1
ATOM 9924 O O . VAL D 1 12 ? 54.783 15.123 228.106 1.00 36.89 12 VAL D O 1
ATOM 9928 N N . LEU D 1 13 ? 54.440 16.747 226.681 1.00 33.18 13 LEU D N 1
ATOM 9929 C CA . LEU D 1 13 ? 55.198 16.124 225.555 1.00 33.85 13 LEU D CA 1
ATOM 9930 C C . LEU D 1 13 ? 56.585 15.617 225.954 1.00 33.80 13 LEU D C 1
ATOM 9931 O O . LEU D 1 13 ? 56.950 14.488 225.652 1.00 34.22 13 LEU D O 1
ATOM 9936 N N . PRO D 1 14 ? 57.372 16.465 226.614 1.00 35.94 14 PRO D N 1
ATOM 9937 C CA . PRO D 1 14 ? 58.729 16.015 226.856 1.00 37.93 14 PRO D CA 1
ATOM 9938 C C . PRO D 1 14 ? 58.823 14.710 227.636 1.00 34.75 14 PRO D C 1
ATOM 9939 O O . PRO D 1 14 ? 59.753 13.949 227.394 1.00 32.01 14 PRO D O 1
ATOM 9943 N N . ASP D 1 15 ? 57.870 14.457 228.530 1.00 36.24 15 ASP D N 1
ATOM 9944 C CA . ASP D 1 15 ? 57.807 13.175 229.246 1.00 43.01 15 ASP D CA 1
ATOM 9945 C C . ASP D 1 15 ? 57.547 12.001 228.341 1.00 41.69 15 ASP D C 1
ATOM 9946 O O . ASP D 1 15 ? 58.028 10.889 228.593 1.00 41.05 15 ASP D O 1
ATOM 9951 N N . LEU D 1 16 ? 56.733 12.242 227.322 1.00 41.60 16 LEU D N 1
ATOM 9952 C CA . LEU D 1 16 ? 56.395 11.207 226.358 1.00 40.01 16 LEU D CA 1
ATOM 9953 C C . LEU D 1 16 ? 57.545 10.963 225.354 1.00 35.89 16 LEU D C 1
ATOM 9954 O O . LEU D 1 16 ? 57.789 9.811 224.930 1.00 29.35 16 LEU D O 1
ATOM 9959 N N . ARG D 1 17 ? 58.250 12.032 224.987 1.00 34.76 17 ARG D N 1
ATOM 9960 C CA . ARG D 1 17 ? 59.446 11.855 224.193 1.00 38.01 17 ARG D CA 1
ATOM 9961 C C . ARG D 1 17 ? 60.377 10.917 224.951 1.00 38.29 17 ARG D C 1
ATOM 9962 O O . ARG D 1 17 ? 60.888 9.951 224.374 1.00 37.36 17 ARG D O 1
ATOM 9970 N N . GLU D 1 18 ? 60.558 11.196 226.248 1.00 36.14 18 GLU D N 1
ATOM 9971 C CA . GLU D 1 18 ? 61.524 10.498 227.066 1.00 36.38 18 GLU D CA 1
ATOM 9972 C C . GLU D 1 18 ? 61.079 9.041 227.116 1.00 35.06 18 GLU D C 1
ATOM 9973 O O . GLU D 1 18 ? 61.897 8.118 226.994 1.00 38.04 18 GLU D O 1
ATOM 9979 N N . GLN D 1 19 ? 59.782 8.829 227.269 1.00 30.75 19 GLN D N 1
ATOM 9980 C CA . GLN D 1 19 ? 59.268 7.501 227.230 1.00 30.64 19 GLN D CA 1
ATOM 9981 C C . GLN D 1 19 ? 59.553 6.806 225.883 1.00 28.87 19 GLN D C 1
ATOM 9982 O O . GLN D 1 19 ? 59.931 5.628 225.840 1.00 30.37 19 GLN D O 1
ATOM 9988 N N . VAL D 1 20 ? 59.353 7.508 224.780 1.00 24.83 20 VAL D N 1
ATOM 9989 C CA . VAL D 1 20 ? 59.651 6.912 223.499 1.00 24.53 20 VAL D CA 1
ATOM 9990 C C . VAL D 1 20 ? 61.130 6.514 223.440 1.00 26.23 20 VAL D C 1
ATOM 9991 O O . VAL D 1 20 ? 61.458 5.366 223.130 1.00 24.75 20 VAL D O 1
ATOM 9995 N N . GLU D 1 21 ? 62.020 7.437 223.799 1.00 31.05 21 GLU D N 1
ATOM 9996 C CA . GLU D 1 21 ? 63.470 7.142 223.833 1.00 32.37 21 GLU D CA 1
ATOM 9997 C C . GLU D 1 21 ? 63.736 5.847 224.615 1.00 30.78 21 GLU D C 1
ATOM 9998 O O . GLU D 1 21 ? 64.495 4.992 224.187 1.00 28.55 21 GLU D O 1
ATOM 10004 N N . GLN D 1 22 ? 63.061 5.676 225.734 1.00 29.32 22 GLN D N 1
ATOM 10005 C CA . GLN D 1 22 ? 63.351 4.527 226.574 1.00 32.05 22 GLN D CA 1
ATOM 10006 C C . GLN D 1 22 ? 62.968 3.219 225.906 1.00 32.78 22 GLN D C 1
ATOM 10007 O O . GLN D 1 22 ? 63.669 2.191 226.017 1.00 35.21 22 GLN D O 1
ATOM 10013 N N . ILE D 1 23 ? 61.848 3.276 225.207 1.00 31.96 23 ILE D N 1
ATOM 10014 C CA . ILE D 1 23 ? 61.345 2.124 224.513 1.00 29.38 23 ILE D CA 1
ATOM 10015 C C . ILE D 1 23 ? 62.274 1.729 223.391 1.00 29.31 23 ILE D C 1
ATOM 10016 O O . ILE D 1 23 ? 62.650 0.571 223.295 1.00 31.22 23 ILE D O 1
ATOM 10021 N N . ILE D 1 24 ? 62.667 2.695 222.569 1.00 28.46 24 ILE D N 1
ATOM 10022 C CA . ILE D 1 24 ? 63.617 2.448 221.481 1.00 27.64 24 ILE D CA 1
ATOM 10023 C C . ILE D 1 24 ? 64.921 1.834 222.058 1.00 26.94 24 ILE D C 1
ATOM 10024 O O . ILE D 1 24 ? 65.424 0.820 221.548 1.00 25.45 24 ILE D O 1
ATOM 10029 N N . ALA D 1 25 ? 65.425 2.441 223.134 1.00 25.93 25 ALA D N 1
ATOM 10030 C CA . ALA D 1 25 ? 66.645 1.974 223.821 1.00 26.50 25 ALA D CA 1
ATOM 10031 C C . ALA D 1 25 ? 66.454 0.548 224.286 1.00 25.88 25 ALA D C 1
ATOM 10032 O O . ALA D 1 25 ? 67.378 -0.243 224.252 1.00 26.41 25 ALA D O 1
ATOM 10034 N N . GLU D 1 26 ? 65.265 0.236 224.769 1.00 24.49 26 GLU D N 1
ATOM 10035 C CA . GLU D 1 26 ? 65.051 -1.071 225.358 1.00 25.21 26 GLU D CA 1
ATOM 10036 C C . GLU D 1 26 ? 64.923 -2.135 224.290 1.00 23.96 26 GLU D C 1
ATOM 10037 O O . GLU D 1 26 ? 65.332 -3.276 224.482 1.00 22.96 26 GLU D O 1
ATOM 10043 N N . ALA D 1 27 ? 64.388 -1.725 223.150 1.00 24.58 27 ALA D N 1
ATOM 10044 C CA . ALA D 1 27 ? 64.396 -2.532 221.925 1.00 24.07 27 ALA D CA 1
ATOM 10045 C C . ALA D 1 27 ? 65.803 -2.883 221.483 1.00 25.82 27 ALA D C 1
ATOM 10046 O O . ALA D 1 27 ? 66.128 -4.054 221.206 1.00 27.71 27 ALA D O 1
ATOM 10048 N N . ARG D 1 28 ? 66.667 -1.893 221.514 1.00 28.56 28 ARG D N 1
ATOM 10049 C CA . ARG D 1 28 ? 68.054 -2.091 221.221 1.00 31.19 28 ARG D CA 1
ATOM 10050 C C . ARG D 1 28 ? 68.678 -3.018 222.244 1.00 28.58 28 ARG D C 1
ATOM 10051 O O . ARG D 1 28 ? 69.461 -3.864 221.904 1.00 29.80 28 ARG D O 1
ATOM 10059 N N . ARG D 1 29 ? 68.324 -2.858 223.503 1.00 26.09 29 ARG D N 1
ATOM 10060 C CA . ARG D 1 29 ? 68.874 -3.677 224.559 1.00 26.26 29 ARG D CA 1
ATOM 10061 C C . ARG D 1 29 ? 68.533 -5.152 224.383 1.00 26.84 29 ARG D C 1
ATOM 10062 O O . ARG D 1 29 ? 69.313 -6.029 224.709 1.00 27.12 29 ARG D O 1
ATOM 10070 N N . GLN D 1 30 ? 67.363 -5.429 223.856 1.00 26.44 30 GLN D N 1
ATOM 10071 C CA . GLN D 1 30 ? 66.946 -6.785 223.643 1.00 26.93 30 GLN D CA 1
ATOM 10072 C C . GLN D 1 30 ? 67.292 -7.300 222.270 1.00 28.73 30 GLN D C 1
ATOM 10073 O O . GLN D 1 30 ? 66.982 -8.422 221.949 1.00 30.73 30 GLN D O 1
ATOM 10079 N N . GLY D 1 31 ? 67.947 -6.501 221.459 1.00 29.14 31 GLY D N 1
ATOM 10080 C CA . GLY D 1 31 ? 68.500 -7.032 220.235 1.00 30.77 31 GLY D CA 1
ATOM 10081 C C . GLY D 1 31 ? 67.697 -6.979 218.960 1.00 29.54 31 GLY D C 1
ATOM 10082 O O . GLY D 1 31 ? 68.054 -7.618 217.990 1.00 29.87 31 GLY D O 1
ATOM 10083 N N . ALA D 1 32 ? 66.608 -6.230 218.959 1.00 28.35 32 ALA D N 1
ATOM 10084 C CA . ALA D 1 32 ? 65.946 -5.851 217.725 1.00 28.72 32 ALA D CA 1
ATOM 10085 C C . ALA D 1 32 ? 66.830 -5.003 216.831 1.00 29.84 32 ALA D C 1
ATOM 10086 O O . ALA D 1 32 ? 67.590 -4.186 217.315 1.00 29.47 32 ALA D O 1
ATOM 10088 N N . SER D 1 33 ? 66.729 -5.223 215.521 1.00 29.68 33 SER D N 1
ATOM 10089 C CA . SER D 1 33 ? 67.489 -4.465 214.535 1.00 29.80 33 SER D CA 1
ATOM 10090 C C . SER D 1 33 ? 67.025 -3.036 214.412 1.00 30.65 33 SER D C 1
ATOM 10091 O O . SER D 1 33 ? 67.809 -2.138 214.234 1.00 35.67 33 SER D O 1
ATOM 10094 N N . ALA D 1 34 ? 65.729 -2.835 214.487 1.00 29.01 34 ALA D N 1
ATOM 10095 C CA . ALA D 1 34 ? 65.190 -1.514 214.382 1.00 27.69 34 ALA D CA 1
ATOM 10096 C C . ALA D 1 34 ? 63.817 -1.474 214.985 1.00 25.98 34 ALA D C 1
ATOM 10097 O O . ALA D 1 34 ? 63.219 -2.497 215.206 1.00 22.31 34 ALA D O 1
ATOM 10099 N N . CYS D 1 35 ? 63.304 -0.286 215.249 1.00 26.56 35 CYS D N 1
ATOM 10100 C CA . CYS D 1 35 ? 61.944 -0.249 215.699 1.00 27.65 35 CYS D CA 1
ATOM 10101 C C . CYS D 1 35 ? 61.235 1.098 215.563 1.00 27.70 35 CYS D C 1
ATOM 10102 O O . CYS D 1 35 ? 61.826 2.131 215.221 1.00 32.51 35 CYS D O 1
ATOM 10105 N N . GLU D 1 36 ? 59.950 1.041 215.879 1.00 26.34 36 GLU D N 1
ATOM 10106 C CA . GLU D 1 36 ? 58.977 2.063 215.632 1.00 24.83 36 GLU D CA 1
ATOM 10107 C C . GLU D 1 36 ? 58.082 2.071 216.858 1.00 23.57 36 GLU D C 1
ATOM 10108 O O . GLU D 1 36 ? 57.529 1.039 217.236 1.00 21.54 36 GLU D O 1
ATOM 10114 N N . VAL D 1 37 ? 57.917 3.222 217.478 1.00 24.41 37 VAL D N 1
ATOM 10115 C CA . VAL D 1 37 ? 57.124 3.322 218.670 1.00 22.98 37 VAL D CA 1
ATOM 10116 C C . VAL D 1 37 ? 56.194 4.493 218.551 1.00 25.27 37 VAL D C 1
ATOM 10117 O O . VAL D 1 37 ? 56.550 5.526 217.934 1.00 23.79 37 VAL D O 1
ATOM 10121 N N . ALA D 1 38 ? 54.984 4.309 219.090 1.00 26.89 38 ALA D N 1
ATOM 10122 C CA . ALA D 1 38 ? 53.970 5.396 219.165 1.00 26.61 38 ALA D CA 1
ATOM 10123 C C . ALA D 1 38 ? 53.367 5.428 220.565 1.00 26.67 38 ALA D C 1
ATOM 10124 O O . ALA D 1 38 ? 52.982 4.387 221.114 1.00 23.90 38 ALA D O 1
ATOM 10126 N N . VAL D 1 39 ? 53.343 6.619 221.156 1.00 30.11 39 VAL D N 1
ATOM 10127 C CA . VAL D 1 39 ? 52.749 6.822 222.485 1.00 34.47 39 VAL D CA 1
ATOM 10128 C C . VAL D 1 39 ? 51.614 7.839 222.411 1.00 38.35 39 VAL D C 1
ATOM 10129 O O . VAL D 1 39 ? 51.752 8.876 221.745 1.00 33.94 39 VAL D O 1
ATOM 10133 N N . SER D 1 40 ? 50.508 7.497 223.088 1.00 42.96 40 SER D N 1
ATOM 10134 C CA . SER D 1 40 ? 49.233 8.237 223.061 1.00 45.71 40 SER D CA 1
ATOM 10135 C C . SER D 1 40 ? 48.703 8.466 224.482 1.00 48.87 40 SER D C 1
ATOM 10136 O O . SER D 1 40 ? 48.575 7.547 225.286 1.00 52.22 40 SER D O 1
ATOM 10139 N N . LEU D 1 41 ? 48.401 9.715 224.772 1.00 51.90 41 LEU D N 1
ATOM 10140 C CA . LEU D 1 41 ? 47.706 10.087 225.969 1.00 49.42 41 LEU D CA 1
ATOM 10141 C C . LEU D 1 41 ? 46.439 10.761 225.500 1.00 47.00 41 LEU D C 1
ATOM 10142 O O . LEU D 1 41 ? 46.450 11.453 224.499 1.00 48.99 41 LEU D O 1
ATOM 10147 N N . GLU D 1 42 ? 45.336 10.542 226.189 1.00 46.52 42 GLU D N 1
ATOM 10148 C CA . GLU D 1 42 ? 44.101 11.205 225.822 1.00 46.30 42 GLU D CA 1
ATOM 10149 C C . GLU D 1 42 ? 43.244 11.367 227.051 1.00 41.62 42 GLU D C 1
ATOM 10150 O O . GLU D 1 42 ? 43.216 10.492 227.910 1.00 43.12 42 GLU D O 1
ATOM 10156 N N . GLN D 1 43 ? 42.525 12.474 227.127 1.00 36.77 43 GLN D N 1
ATOM 10157 C CA . GLN D 1 43 ? 41.497 12.625 228.143 1.00 37.38 43 GLN D CA 1
ATOM 10158 C C . GLN D 1 43 ? 40.381 13.598 227.735 1.00 35.50 43 GLN D C 1
ATOM 10159 O O . GLN D 1 43 ? 40.596 14.595 227.041 1.00 36.77 43 GLN D O 1
ATOM 10165 N N . GLY D 1 44 ? 39.194 13.351 228.246 1.00 33.50 44 GLY D N 1
ATOM 10166 C CA . GLY D 1 44 ? 38.139 14.299 228.072 1.00 31.44 44 GLY D CA 1
ATOM 10167 C C . GLY D 1 44 ? 36.858 13.944 228.748 1.00 30.61 44 GLY D C 1
ATOM 10168 O O . GLY D 1 44 ? 36.779 13.042 229.584 1.00 33.96 44 GLY D O 1
ATOM 10169 N N . LEU D 1 45 ? 35.843 14.686 228.386 1.00 28.92 45 LEU D N 1
ATOM 10170 C CA . LEU D 1 45 ? 34.590 14.585 229.055 1.00 29.73 45 LEU D CA 1
ATOM 10171 C C . LEU D 1 45 ? 33.542 14.234 228.003 1.00 30.90 45 LEU D C 1
ATOM 10172 O O . LEU D 1 45 ? 33.526 14.801 226.922 1.00 33.17 45 LEU D O 1
ATOM 10177 N N . SER D 1 46 ? 32.681 13.289 228.311 1.00 30.04 46 SER D N 1
ATOM 10178 C CA . SER D 1 46 ? 31.647 12.890 227.378 1.00 31.57 46 SER D CA 1
ATOM 10179 C C . SER D 1 46 ? 30.261 12.905 228.043 1.00 32.26 46 SER D C 1
ATOM 10180 O O . SER D 1 46 ? 30.047 12.191 229.011 1.00 36.91 46 SER D O 1
ATOM 10183 N N . THR D 1 47 ? 29.334 13.699 227.522 1.00 30.26 47 THR D N 1
ATOM 10184 C CA . THR D 1 47 ? 28.034 13.945 228.152 1.00 32.08 47 THR D CA 1
ATOM 10185 C C . THR D 1 47 ? 26.956 13.415 227.225 1.00 32.79 47 THR D C 1
ATOM 10186 O O . THR D 1 47 ? 26.911 13.755 226.026 1.00 33.06 47 THR D O 1
ATOM 10190 N N . SER D 1 48 ? 26.047 12.618 227.757 1.00 33.13 48 SER D N 1
ATOM 10191 C CA . SER D 1 48 ? 24.884 12.189 226.958 1.00 32.55 48 SER D CA 1
ATOM 10192 C C . SER D 1 48 ? 23.556 12.591 227.588 1.00 32.46 48 SER D C 1
ATOM 10193 O O . SER D 1 48 ? 23.367 12.393 228.811 1.00 34.72 48 SER D O 1
ATOM 10196 N N . VAL D 1 49 ? 22.647 13.124 226.769 1.00 29.64 49 VAL D N 1
ATOM 10197 C CA . VAL D 1 49 ? 21.287 13.422 227.216 1.00 31.76 49 VAL D CA 1
ATOM 10198 C C . VAL D 1 49 ? 20.257 12.761 226.310 1.00 34.00 49 VAL D C 1
ATOM 10199 O O . VAL D 1 49 ? 20.572 12.405 225.165 1.00 30.93 49 VAL D O 1
ATOM 10203 N N . ARG D 1 50 ? 19.045 12.557 226.850 1.00 39.54 50 ARG D N 1
ATOM 10204 C CA . ARG D 1 50 ? 17.958 11.863 226.146 1.00 42.11 50 ARG D CA 1
ATOM 10205 C C . ARG D 1 50 ? 16.552 12.119 226.700 1.00 45.14 50 ARG D C 1
ATOM 10206 O O . ARG D 1 50 ? 16.254 11.854 227.857 1.00 45.02 50 ARG D O 1
ATOM 10214 N N . GLN D 1 51 ? 15.677 12.593 225.829 1.00 49.62 51 GLN D N 1
ATOM 10215 C CA . GLN D 1 51 ? 14.333 12.986 226.204 1.00 55.49 51 GLN D CA 1
ATOM 10216 C C . GLN D 1 51 ? 14.357 13.845 227.457 1.00 53.77 51 GLN D C 1
ATOM 10217 O O . GLN D 1 51 ? 13.621 13.596 228.381 1.00 63.60 51 GLN D O 1
ATOM 10223 N N . GLY D 1 52 ? 15.218 14.858 227.475 1.00 48.46 52 GLY D N 1
ATOM 10224 C CA . GLY D 1 52 ? 15.353 15.715 228.622 1.00 46.11 52 GLY D CA 1
ATOM 10225 C C . GLY D 1 52 ? 16.066 15.125 229.837 1.00 45.38 52 GLY D C 1
ATOM 10226 O O . GLY D 1 52 ? 16.226 15.828 230.809 1.00 50.84 52 GLY D O 1
ATOM 10227 N N . GLU D 1 53 ? 16.506 13.886 229.800 1.00 41.48 53 GLU D N 1
ATOM 10228 C CA . GLU D 1 53 ? 17.230 13.303 230.916 1.00 41.66 53 GLU D CA 1
ATOM 10229 C C . GLU D 1 53 ? 18.701 13.288 230.681 1.00 41.44 53 GLU D C 1
ATOM 10230 O O . GLU D 1 53 ? 19.120 13.189 229.582 1.00 44.48 53 GLU D O 1
ATOM 10236 N N . VAL D 1 54 ? 19.494 13.377 231.724 1.00 39.90 54 VAL D N 1
ATOM 10237 C CA . VAL D 1 54 ? 20.947 13.190 231.562 1.00 36.77 54 VAL D CA 1
ATOM 10238 C C . VAL D 1 54 ? 21.302 11.713 231.703 1.00 38.13 54 VAL D C 1
ATOM 10239 O O . VAL D 1 54 ? 21.065 11.150 232.745 1.00 43.66 54 VAL D O 1
ATOM 10243 N N . GLU D 1 55 ? 21.888 11.062 230.711 1.00 37.53 55 GLU D N 1
ATOM 10244 C CA . GLU D 1 55 ? 22.167 9.615 230.878 1.00 40.01 55 GLU D CA 1
ATOM 10245 C C . GLU D 1 55 ? 23.534 9.215 231.416 1.00 38.38 55 GLU D C 1
ATOM 10246 O O . GLU D 1 55 ? 23.619 8.363 232.285 1.00 48.52 55 GLU D O 1
ATOM 10252 N N . THR D 1 56 ? 24.593 9.812 230.901 1.00 35.44 56 THR D N 1
ATOM 10253 C CA . THR D 1 56 ? 25.921 9.723 231.536 1.00 35.34 56 THR D CA 1
ATOM 10254 C C . THR D 1 56 ? 26.695 11.030 231.462 1.00 33.61 56 THR D C 1
ATOM 10255 O O . THR D 1 56 ? 26.585 11.807 230.497 1.00 35.83 56 THR D O 1
ATOM 10259 N N . VAL D 1 57 ? 27.485 11.272 232.493 1.00 31.70 57 VAL D N 1
ATOM 10260 C CA . VAL D 1 57 ? 28.515 12.290 232.419 1.00 31.27 57 VAL D CA 1
ATOM 10261 C C . VAL D 1 57 ? 29.757 11.613 232.928 1.00 31.21 57 VAL D C 1
ATOM 10262 O O . VAL D 1 57 ? 29.809 11.220 234.076 1.00 30.59 57 VAL D O 1
ATOM 10266 N N . GLU D 1 58 ? 30.753 11.501 232.052 1.00 34.16 58 GLU D N 1
ATOM 10267 C CA . GLU D 1 58 ? 31.920 10.671 232.290 1.00 34.70 58 GLU D CA 1
ATOM 10268 C C . GLU D 1 58 ? 33.238 11.355 231.912 1.00 31.30 58 GLU D C 1
ATOM 10269 O O . GLU D 1 58 ? 33.330 12.040 230.917 1.00 29.27 58 GLU D O 1
ATOM 10275 N N . PHE D 1 59 ? 34.249 11.155 232.741 1.00 34.77 59 PHE D N 1
ATOM 10276 C CA . PHE D 1 59 ? 35.616 11.614 232.483 1.00 38.18 59 PHE D CA 1
ATOM 10277 C C . PHE D 1 59 ? 36.571 10.438 232.186 1.00 35.66 59 PHE D C 1
ATOM 10278 O O . PHE D 1 59 ? 36.716 9.518 232.977 1.00 31.24 59 PHE D O 1
ATOM 10286 N N . ASN D 1 60 ? 37.224 10.512 231.029 1.00 38.98 60 ASN D N 1
ATOM 10287 C CA . ASN D 1 60 ? 38.092 9.458 230.507 1.00 42.09 60 ASN D CA 1
ATOM 10288 C C . ASN D 1 60 ? 39.542 9.915 230.491 1.00 38.58 60 ASN D C 1
ATOM 10289 O O . ASN D 1 60 ? 39.846 11.067 230.215 1.00 36.09 60 ASN D O 1
ATOM 10294 N N . ARG D 1 61 ? 40.446 9.014 230.794 1.00 36.45 61 ARG D N 1
ATOM 10295 C CA . ARG D 1 61 ? 41.861 9.286 230.591 1.00 36.69 61 ARG D CA 1
ATOM 10296 C C . ARG D 1 61 ? 42.576 8.001 230.165 1.00 38.05 61 ARG D C 1
ATOM 10297 O O . ARG D 1 61 ? 42.667 7.033 230.936 1.00 35.03 61 ARG D O 1
ATOM 10305 N N . ASP D 1 62 ? 43.113 8.012 228.954 1.00 36.21 62 ASP D N 1
ATOM 10306 C CA . ASP D 1 62 ? 43.621 6.810 228.379 1.00 39.24 62 ASP D CA 1
ATOM 10307 C C . ASP D 1 62 ? 45.068 6.994 227.915 1.00 36.70 62 ASP D C 1
ATOM 10308 O O . ASP D 1 62 ? 45.395 7.922 227.219 1.00 38.45 62 ASP D O 1
ATOM 10313 N N . GLN D 1 63 ? 45.948 6.107 228.338 1.00 38.70 63 GLN D N 1
ATOM 10314 C CA . GLN D 1 63 ? 47.333 6.156 227.929 1.00 34.34 63 GLN D CA 1
ATOM 10315 C C . GLN D 1 63 ? 47.705 4.787 227.415 1.00 31.70 63 GLN D C 1
ATOM 10316 O O . GLN D 1 63 ? 47.196 3.768 227.879 1.00 30.97 63 GLN D O 1
ATOM 10318 N N . GLY D 1 64 ? 48.527 4.776 226.378 1.00 30.22 64 GLY D N 1
ATOM 10319 C CA . GLY D 1 64 ? 49.072 3.527 225.874 1.00 31.06 64 GLY D CA 1
ATOM 10320 C C . GLY D 1 64 ? 50.283 3.728 225.001 1.00 29.78 64 GLY D C 1
ATOM 10321 O O . GLY D 1 64 ? 50.650 4.859 224.680 1.00 31.75 64 GLY D O 1
ATOM 10322 N N . PHE D 1 65 ? 50.927 2.625 224.654 1.00 26.09 65 PHE D N 1
ATOM 10323 C CA . PHE D 1 65 ? 51.920 2.663 223.627 1.00 25.66 65 PHE D CA 1
ATOM 10324 C C . PHE D 1 65 ? 51.950 1.378 222.868 1.00 22.58 65 PHE D C 1
ATOM 10325 O O . PHE D 1 65 ? 51.585 0.347 223.375 1.00 23.21 65 PHE D O 1
ATOM 10333 N N . GLY D 1 66 ? 52.413 1.480 221.639 1.00 21.89 66 GLY D N 1
ATOM 10334 C CA . GLY D 1 66 ? 52.611 0.358 220.739 1.00 22.07 66 GLY D CA 1
ATOM 10335 C C . GLY D 1 66 ? 53.966 0.452 220.070 1.00 22.18 66 GLY D C 1
ATOM 10336 O O . GLY D 1 66 ? 54.493 1.552 219.798 1.00 22.32 66 GLY D O 1
ATOM 10337 N N . ILE D 1 67 ? 54.557 -0.684 219.829 1.00 23.04 67 ILE D N 1
ATOM 10338 C CA . ILE D 1 67 ? 55.838 -0.719 219.206 1.00 24.01 67 ILE D CA 1
ATOM 10339 C C . ILE D 1 67 ? 55.852 -1.751 218.111 1.00 23.42 67 ILE D C 1
ATOM 10340 O O . ILE D 1 67 ? 55.269 -2.753 218.257 1.00 22.35 67 ILE D O 1
ATOM 10345 N N . THR D 1 68 ? 56.525 -1.483 217.011 1.00 23.51 68 THR D N 1
ATOM 10346 C CA . THR D 1 68 ? 56.712 -2.478 215.984 1.00 25.98 68 THR D CA 1
ATOM 10347 C C . THR D 1 68 ? 58.205 -2.719 215.884 1.00 27.20 68 THR D C 1
ATOM 10348 O O . THR D 1 68 ? 58.941 -1.802 215.626 1.00 23.88 68 THR D O 1
ATOM 10352 N N . LEU D 1 69 ? 58.626 -3.968 216.063 1.00 26.48 69 LEU D N 1
ATOM 10353 C CA . LEU D 1 69 ? 60.036 -4.353 216.102 1.00 28.10 69 LEU D CA 1
ATOM 10354 C C . LEU D 1 69 ? 60.471 -5.122 214.916 1.00 28.20 69 LEU D C 1
ATOM 10355 O O . LEU D 1 69 ? 59.697 -5.752 214.313 1.00 29.62 69 LEU D O 1
ATOM 10360 N N . TYR D 1 70 ? 61.744 -5.091 214.605 1.00 27.20 70 TYR D N 1
ATOM 10361 C CA . TYR D 1 70 ? 62.259 -5.896 213.533 1.00 27.31 70 TYR D CA 1
ATOM 10362 C C . TYR D 1 70 ? 63.443 -6.713 213.982 1.00 27.31 70 TYR D C 1
ATOM 10363 O O . TYR D 1 70 ? 64.187 -6.326 214.814 1.00 27.54 70 TYR D O 1
ATOM 10372 N N . ALA D 1 71 ? 63.581 -7.875 213.396 1.00 27.08 71 ALA D N 1
ATOM 10373 C CA . ALA D 1 71 ? 64.659 -8.761 213.633 1.00 28.34 71 ALA D CA 1
ATOM 10374 C C . ALA D 1 71 ? 65.129 -9.097 212.267 1.00 30.91 71 ALA D C 1
ATOM 10375 O O . ALA D 1 71 ? 64.816 -10.111 211.763 1.00 34.05 71 ALA D O 1
ATOM 10377 N N . GLY D 1 72 ? 65.895 -8.248 211.648 1.00 31.83 72 GLY D N 1
ATOM 10378 C CA . GLY D 1 72 ? 66.211 -8.413 210.245 1.00 33.19 72 GLY D CA 1
ATOM 10379 C C . GLY D 1 72 ? 64.968 -8.073 209.449 1.00 34.13 72 GLY D C 1
ATOM 10380 O O . GLY D 1 72 ? 64.369 -6.994 209.630 1.00 32.85 72 GLY D O 1
ATOM 10381 N N . GLN D 1 73 ? 64.564 -9.003 208.591 1.00 35.42 73 GLN D N 1
ATOM 10382 C CA . GLN D 1 73 ? 63.374 -8.830 207.776 1.00 35.64 73 GLN D CA 1
ATOM 10383 C C . GLN D 1 73 ? 62.103 -9.359 208.442 1.00 36.89 73 GLN D C 1
ATOM 10384 O O . GLN D 1 73 ? 61.028 -9.342 207.821 1.00 39.16 73 GLN D O 1
ATOM 10390 N N . ARG D 1 74 ? 62.243 -9.839 209.687 1.00 38.52 74 ARG D N 1
ATOM 10391 C CA . ARG D 1 74 ? 61.129 -10.307 210.534 1.00 36.34 74 ARG D CA 1
ATOM 10392 C C . ARG D 1 74 ? 60.525 -9.154 211.365 1.00 35.60 74 ARG D C 1
ATOM 10393 O O . ARG D 1 74 ? 61.235 -8.263 211.836 1.00 34.46 74 ARG D O 1
ATOM 10401 N N . LYS D 1 75 ? 59.209 -9.223 211.560 1.00 34.73 75 LYS D N 1
ATOM 10402 C CA . LYS D 1 75 ? 58.401 -8.140 212.100 1.00 33.16 75 LYS D CA 1
ATOM 10403 C C . LYS D 1 75 ? 57.588 -8.673 213.296 1.00 30.56 75 LYS D C 1
ATOM 10404 O O . LYS D 1 75 ? 57.163 -9.822 213.303 1.00 28.09 75 LYS D O 1
ATOM 10410 N N . GLY D 1 76 ? 57.414 -7.821 214.298 1.00 28.77 76 GLY D N 1
ATOM 10411 C CA . GLY D 1 76 ? 56.594 -8.045 215.463 1.00 27.30 76 GLY D CA 1
ATOM 10412 C C . GLY D 1 76 ? 56.056 -6.762 216.061 1.00 27.77 76 GLY D C 1
ATOM 10413 O O . GLY D 1 76 ? 56.683 -5.741 216.015 1.00 26.93 76 GLY D O 1
ATOM 10414 N N . SER D 1 77 ? 54.880 -6.844 216.660 1.00 24.93 77 SER D N 1
ATOM 10415 C CA . SER D 1 77 ? 54.193 -5.719 217.280 1.00 21.17 77 SER D CA 1
ATOM 10416 C C . SER D 1 77 ? 53.595 -6.065 218.623 1.00 20.36 77 SER D C 1
ATOM 10417 O O . SER D 1 77 ? 53.152 -7.156 218.827 1.00 20.04 77 SER D O 1
ATOM 10420 N N . ALA D 1 78 ? 53.587 -5.081 219.520 1.00 18.81 78 ALA D N 1
ATOM 10421 C CA . ALA D 1 78 ? 52.976 -5.209 220.839 1.00 18.33 78 ALA D CA 1
ATOM 10422 C C . ALA D 1 78 ? 52.521 -3.838 221.349 1.00 20.09 78 ALA D C 1
ATOM 10423 O O . ALA D 1 78 ? 53.060 -2.811 220.937 1.00 21.15 78 ALA D O 1
ATOM 10425 N N . SER D 1 79 ? 51.541 -3.823 222.249 1.00 20.32 79 SER D N 1
ATOM 10426 C CA . SER D 1 79 ? 51.085 -2.616 222.834 1.00 18.67 79 SER D CA 1
ATOM 10427 C C . SER D 1 79 ? 50.600 -2.829 224.223 1.00 19.90 79 SER D C 1
ATOM 10428 O O . SER D 1 79 ? 50.280 -3.899 224.616 1.00 18.63 79 SER D O 1
ATOM 10431 N N . THR D 1 80 ? 50.563 -1.769 224.985 1.00 22.76 80 THR D N 1
ATOM 10432 C CA . THR D 1 80 ? 50.021 -1.838 226.305 1.00 24.75 80 THR D CA 1
ATOM 10433 C C . THR D 1 80 ? 49.549 -0.476 226.713 1.00 25.84 80 THR D C 1
ATOM 10434 O O . THR D 1 80 ? 49.873 0.481 226.095 1.00 27.04 80 THR D O 1
ATOM 10438 N N . SER D 1 81 ? 48.742 -0.412 227.742 1.00 25.76 81 SER D N 1
ATOM 10439 C CA . SER D 1 81 ? 48.328 0.821 228.292 1.00 25.38 81 SER D CA 1
ATOM 10440 C C . SER D 1 81 ? 48.999 1.056 229.627 1.00 25.96 81 SER D C 1
ATOM 10441 O O . SER D 1 81 ? 48.817 2.062 230.240 1.00 26.11 81 SER D O 1
ATOM 10444 N N . ALA D 1 82 ? 49.796 0.107 230.059 1.00 27.01 82 ALA D N 1
ATOM 10445 C CA . ALA D 1 82 ? 50.605 0.207 231.253 1.00 27.73 82 ALA D CA 1
ATOM 10446 C C . ALA D 1 82 ? 51.865 1.051 231.065 1.00 29.00 82 ALA D C 1
ATOM 10447 O O . ALA D 1 82 ? 52.247 1.362 229.968 1.00 27.33 82 ALA D O 1
ATOM 10449 N N . THR D 1 83 ? 52.481 1.462 232.156 1.00 31.37 83 THR D N 1
ATOM 10450 C CA . THR D 1 83 ? 53.680 2.264 232.077 1.00 36.58 83 THR D CA 1
ATOM 10451 C C . THR D 1 83 ? 54.756 1.785 233.031 1.00 37.26 83 THR D C 1
ATOM 10452 O O . THR D 1 83 ? 54.456 1.124 233.981 1.00 33.13 83 THR D O 1
ATOM 10456 N N . GLY D 1 84 ? 56.010 2.103 232.751 1.00 39.05 84 GLY D N 1
ATOM 10457 C CA . GLY D 1 84 ? 57.111 1.811 233.646 1.00 38.24 84 GLY D CA 1
ATOM 10458 C C . GLY D 1 84 ? 58.193 0.928 233.108 1.00 39.24 84 GLY D C 1
ATOM 10459 O O . GLY D 1 84 ? 57.992 0.302 232.128 1.00 42.63 84 GLY D O 1
ATOM 10460 N N . GLU D 1 85 ? 59.348 0.880 233.748 1.00 36.99 85 GLU D N 1
ATOM 10461 C CA . GLU D 1 85 ? 60.414 0.033 233.249 1.00 39.31 85 GLU D CA 1
ATOM 10462 C C . GLU D 1 85 ? 59.958 -1.418 232.944 1.00 37.58 85 GLU D C 1
ATOM 10463 O O . GLU D 1 85 ? 60.389 -2.027 231.956 1.00 36.37 85 GLU D O 1
ATOM 10469 N N . ALA D 1 86 ? 59.098 -1.995 233.774 1.00 34.87 86 ALA D N 1
ATOM 10470 C CA . ALA D 1 86 ? 58.723 -3.399 233.555 1.00 32.11 86 ALA D CA 1
ATOM 10471 C C . ALA D 1 86 ? 57.726 -3.571 232.403 1.00 31.26 86 ALA D C 1
ATOM 10472 O O . ALA D 1 86 ? 57.728 -4.589 231.716 1.00 34.76 86 ALA D O 1
ATOM 10474 N N . ALA D 1 87 ? 56.846 -2.600 232.214 1.00 27.76 87 ALA D N 1
ATOM 10475 C CA . ALA D 1 87 ? 55.878 -2.657 231.111 1.00 26.69 87 ALA D CA 1
ATOM 10476 C C . ALA D 1 87 ? 56.573 -2.569 229.725 1.00 26.61 87 ALA D C 1
ATOM 10477 O O . ALA D 1 87 ? 56.202 -3.265 228.780 1.00 24.79 87 ALA D O 1
ATOM 10479 N N . ILE D 1 88 ? 57.610 -1.731 229.650 1.00 24.58 88 ILE D N 1
ATOM 10480 C CA . ILE D 1 88 ? 58.417 -1.567 228.466 1.00 22.07 88 ILE D CA 1
ATOM 10481 C C . ILE D 1 88 ? 59.196 -2.838 228.235 1.00 22.46 88 ILE D C 1
ATOM 10482 O O . ILE D 1 88 ? 59.247 -3.342 227.123 1.00 22.45 88 ILE D O 1
ATOM 10487 N N . ARG D 1 89 ? 59.786 -3.393 229.274 1.00 25.82 89 ARG D N 1
ATOM 10488 C CA . ARG D 1 89 ? 60.544 -4.626 229.079 1.00 30.76 89 ARG D CA 1
ATOM 10489 C C . ARG D 1 89 ? 59.587 -5.718 228.569 1.00 29.27 89 ARG D C 1
ATOM 10490 O O . ARG D 1 89 ? 59.822 -6.299 227.509 1.00 23.91 89 ARG D O 1
ATOM 10498 N N . GLU D 1 90 ? 58.482 -5.932 229.279 1.00 33.88 90 GLU D N 1
ATOM 10499 C CA . GLU D 1 90 ? 57.578 -7.055 228.946 1.00 36.29 90 GLU D CA 1
ATOM 10500 C C . GLU D 1 90 ? 56.976 -6.914 227.528 1.00 30.72 90 GLU D C 1
ATOM 10501 O O . GLU D 1 90 ? 56.829 -7.931 226.788 1.00 25.91 90 GLU D O 1
ATOM 10507 N N . THR D 1 91 ? 56.692 -5.663 227.142 1.00 24.79 91 THR D N 1
ATOM 10508 C CA . THR D 1 91 ? 56.077 -5.372 225.829 1.00 22.43 91 THR D CA 1
ATOM 10509 C C . THR D 1 91 ? 57.060 -5.503 224.611 1.00 20.38 91 THR D C 1
ATOM 10510 O O . THR D 1 91 ? 56.738 -6.097 223.586 1.00 18.62 91 THR D O 1
ATOM 10514 N N . VAL D 1 92 ? 58.251 -4.938 224.738 1.00 18.75 92 VAL D N 1
ATOM 10515 C CA . VAL D 1 92 ? 59.302 -5.172 223.783 1.00 17.93 92 VAL D CA 1
ATOM 10516 C C . VAL D 1 92 ? 59.632 -6.697 223.706 1.00 18.73 92 VAL D C 1
ATOM 10517 O O . VAL D 1 92 ? 59.726 -7.296 222.629 1.00 19.62 92 VAL D O 1
ATOM 10521 N N . ALA D 1 93 ? 59.783 -7.359 224.836 1.00 18.90 93 ALA D N 1
ATOM 10522 C CA . ALA D 1 93 ? 60.106 -8.791 224.819 1.00 19.47 93 ALA D CA 1
ATOM 10523 C C . ALA D 1 93 ? 59.094 -9.517 223.989 1.00 20.11 93 ALA D C 1
ATOM 10524 O O . ALA D 1 93 ? 59.432 -10.499 223.275 1.00 20.46 93 ALA D O 1
ATOM 10526 N N . ALA D 1 94 ? 57.837 -9.081 224.119 1.00 19.89 94 ALA D N 1
ATOM 10527 C CA . ALA D 1 94 ? 56.744 -9.738 223.386 1.00 20.25 94 ALA D CA 1
ATOM 10528 C C . ALA D 1 94 ? 56.806 -9.488 221.885 1.00 20.12 94 ALA D C 1
ATOM 10529 O O . ALA D 1 94 ? 56.726 -10.435 221.109 1.00 21.58 94 ALA D O 1
ATOM 10531 N N . ALA D 1 95 ? 56.949 -8.235 221.473 1.00 19.47 95 ALA D N 1
ATOM 10532 C CA . ALA D 1 95 ? 57.123 -7.916 220.045 1.00 20.03 95 ALA D CA 1
ATOM 10533 C C . ALA D 1 95 ? 58.248 -8.763 219.414 1.00 21.15 95 ALA D C 1
ATOM 10534 O O . ALA D 1 95 ? 58.072 -9.326 218.334 1.00 20.89 95 ALA D O 1
ATOM 10536 N N . LEU D 1 96 ? 59.357 -8.904 220.131 1.00 21.96 96 LEU D N 1
ATOM 10537 C CA . LEU D 1 96 ? 60.437 -9.779 219.699 1.00 24.08 96 LEU D CA 1
ATOM 10538 C C . LEU D 1 96 ? 60.140 -11.291 219.673 1.00 24.74 96 LEU D C 1
ATOM 10539 O O . LEU D 1 96 ? 60.533 -11.982 218.747 1.00 29.54 96 LEU D O 1
ATOM 10544 N N . ALA D 1 97 ? 59.510 -11.830 220.694 1.00 24.80 97 ALA D N 1
ATOM 10545 C CA . ALA D 1 97 ? 59.052 -13.206 220.641 1.00 25.03 97 ALA D CA 1
ATOM 10546 C C . ALA D 1 97 ? 58.330 -13.452 219.326 1.00 25.03 97 ALA D C 1
ATOM 10547 O O . ALA D 1 97 ? 58.540 -14.481 218.707 1.00 29.64 97 ALA D O 1
ATOM 10549 N N . ILE D 1 98 ? 57.489 -12.519 218.888 1.00 22.29 98 ILE D N 1
ATOM 10550 C CA . ILE D 1 98 ? 56.811 -12.661 217.586 1.00 22.59 98 ILE D CA 1
ATOM 10551 C C . ILE D 1 98 ? 57.745 -12.520 216.368 1.00 25.09 98 ILE D C 1
ATOM 10552 O O . ILE D 1 98 ? 57.701 -13.332 215.421 1.00 25.27 98 ILE D O 1
ATOM 10557 N N . ALA D 1 99 ? 58.569 -11.462 216.377 1.00 27.25 99 ALA D N 1
ATOM 10558 C CA . ALA D 1 99 ? 59.546 -11.220 215.301 1.00 25.88 99 ALA D CA 1
ATOM 10559 C C . ALA D 1 99 ? 60.383 -12.487 215.089 1.00 25.75 99 ALA D C 1
ATOM 10560 O O . ALA D 1 99 ? 60.471 -12.985 213.981 1.00 23.64 99 ALA D O 1
ATOM 10562 N N . ARG D 1 100 ? 60.934 -13.020 216.166 1.00 26.44 100 ARG D N 1
ATOM 10563 C CA . ARG D 1 100 ? 61.804 -14.167 216.057 1.00 30.01 100 ARG D CA 1
ATOM 10564 C C . ARG D 1 100 ? 61.114 -15.448 215.627 1.00 28.85 100 ARG D C 1
ATOM 10565 O O . ARG D 1 100 ? 61.773 -16.337 215.216 1.00 27.51 100 ARG D O 1
ATOM 10573 N N . HIS D 1 101 ? 59.796 -15.517 215.678 1.00 30.06 101 HIS D N 1
ATOM 10574 C CA . HIS D 1 101 ? 59.108 -16.732 215.311 1.00 33.56 101 HIS D CA 1
ATOM 10575 C C . HIS D 1 101 ? 58.113 -16.604 214.132 1.00 32.67 101 HIS D C 1
ATOM 10576 O O . HIS D 1 101 ? 57.300 -17.510 213.883 1.00 33.45 101 HIS D O 1
ATOM 10583 N N . THR D 1 102 ? 58.194 -15.497 213.403 1.00 31.63 102 THR D N 1
ATOM 10584 C CA . THR D 1 102 ? 57.446 -15.281 212.155 1.00 31.61 102 THR D CA 1
ATOM 10585 C C . THR D 1 102 ? 58.440 -15.200 211.025 1.00 33.42 102 THR D C 1
ATOM 10586 O O . THR D 1 102 ? 59.629 -15.259 211.271 1.00 35.85 102 THR D O 1
ATOM 10590 N N . SER D 1 103 ? 57.988 -15.044 209.791 1.00 36.15 103 SER D N 1
ATOM 10591 C CA . SER D 1 103 ? 58.905 -15.187 208.664 1.00 42.09 103 SER D CA 1
ATOM 10592 C C . SER D 1 103 ? 59.413 -13.830 208.099 1.00 41.45 103 SER D C 1
ATOM 10593 O O . SER D 1 103 ? 58.983 -12.772 208.529 1.00 37.21 103 SER D O 1
ATOM 10596 N N . GLU D 1 104 ? 60.370 -13.910 207.173 1.00 43.44 104 GLU D N 1
ATOM 10597 C CA . GLU D 1 104 ? 61.075 -12.759 206.639 1.00 39.55 104 GLU D CA 1
ATOM 10598 C C . GLU D 1 104 ? 60.234 -12.200 205.537 1.00 37.48 104 GLU D C 1
ATOM 10599 O O . GLU D 1 104 ? 59.745 -12.952 204.713 1.00 36.76 104 GLU D O 1
ATOM 10605 N N . ASP D 1 105 ? 60.077 -10.884 205.527 1.00 37.49 105 ASP D N 1
ATOM 10606 C CA . ASP D 1 105 ? 59.352 -10.178 204.486 1.00 39.37 105 ASP D CA 1
ATOM 10607 C C . ASP D 1 105 ? 60.328 -9.253 203.776 1.00 40.87 105 ASP D C 1
ATOM 10608 O O . ASP D 1 105 ? 60.775 -8.226 204.378 1.00 39.75 105 ASP D O 1
ATOM 10613 N N . GLU D 1 106 ? 60.602 -9.525 202.522 1.00 38.19 106 GLU D N 1
ATOM 10614 C CA . GLU D 1 106 ? 61.617 -8.786 201.816 1.00 37.85 106 GLU D CA 1
ATOM 10615 C C . GLU D 1 106 ? 61.302 -7.351 201.741 1.00 34.81 106 GLU D C 1
ATOM 10616 O O . GLU D 1 106 ? 62.162 -6.576 201.485 1.00 37.15 106 GLU D O 1
ATOM 10618 N N . CYS D 1 107 ? 60.062 -6.980 201.901 1.00 32.60 107 CYS D N 1
ATOM 10619 C CA . CYS D 1 107 ? 59.768 -5.590 201.739 1.00 34.38 107 CYS D CA 1
ATOM 10620 C C . CYS D 1 107 ? 59.694 -4.902 203.056 1.00 35.07 107 CYS D C 1
ATOM 10621 O O . CYS D 1 107 ? 59.575 -3.720 203.104 1.00 38.47 107 CYS D O 1
ATOM 10624 N N . ALA D 1 108 ? 59.803 -5.661 204.127 1.00 33.14 108 ALA D N 1
ATOM 10625 C CA . ALA D 1 108 ? 59.658 -5.178 205.477 1.00 30.09 108 ALA D CA 1
ATOM 10626 C C . ALA D 1 108 ? 60.755 -4.280 205.937 1.00 29.20 108 ALA D C 1
ATOM 10627 O O . ALA D 1 108 ? 61.839 -4.355 205.454 1.00 31.40 108 ALA D O 1
ATOM 10629 N N . GLY D 1 109 ? 60.443 -3.429 206.898 1.00 26.14 109 GLY D N 1
ATOM 10630 C CA . GLY D 1 109 ? 61.401 -2.544 207.516 1.00 24.98 109 GLY D CA 1
ATOM 10631 C C . GLY D 1 109 ? 61.098 -1.080 207.330 1.00 24.11 109 GLY D C 1
ATOM 10632 O O . GLY D 1 109 ? 60.329 -0.714 206.479 1.00 25.11 109 GLY D O 1
ATOM 10633 N N . LEU D 1 110 ? 61.772 -0.241 208.093 1.00 22.93 110 LEU D N 1
ATOM 10634 C CA . LEU D 1 110 ? 61.508 1.187 208.124 1.00 22.21 110 LEU D CA 1
ATOM 10635 C C . LEU D 1 110 ? 61.936 1.814 206.811 1.00 22.61 110 LEU D C 1
ATOM 10636 O O . LEU D 1 110 ? 62.577 1.185 206.012 1.00 21.59 110 LEU D O 1
ATOM 10641 N N . ALA D 1 111 ? 61.503 3.042 206.586 1.00 23.40 111 ALA D N 1
ATOM 10642 C CA . ALA D 1 111 ? 62.030 3.914 205.555 1.00 24.26 111 ALA D CA 1
ATOM 10643 C C . ALA D 1 111 ? 63.448 4.347 205.841 1.00 26.85 111 ALA D C 1
ATOM 10644 O O . ALA D 1 111 ? 63.882 4.336 206.966 1.00 26.71 111 ALA D O 1
ATOM 10646 N N . ASP D 1 112 ? 64.176 4.707 204.799 1.00 30.39 112 ASP D N 1
ATOM 10647 C CA . ASP D 1 112 ? 65.540 5.148 204.958 1.00 33.47 112 ASP D CA 1
ATOM 10648 C C . ASP D 1 112 ? 65.684 6.355 205.816 1.00 30.55 112 ASP D C 1
ATOM 10649 O O . ASP D 1 112 ? 64.842 7.167 205.876 1.00 29.45 112 ASP D O 1
ATOM 10654 N N . ALA D 1 113 ? 66.769 6.447 206.516 1.00 30.29 113 ALA D N 1
ATOM 10655 C CA . ALA D 1 113 ? 66.918 7.521 207.427 1.00 32.25 113 ALA D CA 1
ATOM 10656 C C . ALA D 1 113 ? 66.919 8.876 206.760 1.00 34.19 113 ALA D C 1
ATOM 10657 O O . ALA D 1 113 ? 66.544 9.859 207.356 1.00 35.83 113 ALA D O 1
ATOM 10659 N N . ALA D 1 114 ? 67.345 8.925 205.517 1.00 32.97 114 ALA D N 1
ATOM 10660 C CA . ALA D 1 114 ? 67.424 10.163 204.787 1.00 33.30 114 ALA D CA 1
ATOM 10661 C C . ALA D 1 114 ? 66.089 10.815 204.670 1.00 32.99 114 ALA D C 1
ATOM 10662 O O . ALA D 1 114 ? 65.982 12.016 204.570 1.00 34.67 114 ALA D O 1
ATOM 10664 N N . LEU D 1 115 ? 65.061 10.007 204.639 1.00 31.83 115 LEU D N 1
ATOM 10665 C CA . LEU D 1 115 ? 63.722 10.490 204.482 1.00 31.88 115 LEU D CA 1
ATOM 10666 C C . LEU D 1 115 ? 62.967 10.963 205.704 1.00 31.50 115 LEU D C 1
ATOM 10667 O O . LEU D 1 115 ? 61.927 11.506 205.565 1.00 33.70 115 LEU D O 1
ATOM 10680 N N . ALA D 1 117 ? 61.432 13.286 208.470 1.00 30.26 117 ALA D N 1
ATOM 10681 C CA . ALA D 1 117 ? 61.103 14.699 208.380 1.00 31.32 117 ALA D CA 1
ATOM 10682 C C . ALA D 1 117 ? 62.226 15.521 209.023 1.00 33.71 117 ALA D C 1
ATOM 10683 O O . ALA D 1 117 ? 62.667 15.236 210.142 1.00 32.63 117 ALA D O 1
ATOM 10685 N N . ARG D 1 118 ? 62.709 16.523 208.305 1.00 40.27 118 ARG D N 1
ATOM 10686 C CA . ARG D 1 118 ? 63.809 17.391 208.812 1.00 46.18 118 ARG D CA 1
ATOM 10687 C C . ARG D 1 118 ? 63.292 18.441 209.752 1.00 46.02 118 ARG D C 1
ATOM 10688 O O . ARG D 1 118 ? 64.009 18.899 210.630 1.00 49.92 118 ARG D O 1
ATOM 10696 N N . GLU D 1 119 ? 62.068 18.870 209.525 1.00 46.73 119 GLU D N 1
ATOM 10697 C CA . GLU D 1 119 ? 61.443 19.814 210.428 1.00 51.41 119 GLU D CA 1
ATOM 10698 C C . GLU D 1 119 ? 59.943 19.668 210.374 1.00 46.28 119 GLU D C 1
ATOM 10699 O O . GLU D 1 119 ? 59.407 18.988 209.494 1.00 46.56 119 GLU D O 1
ATOM 10705 N N . LEU D 1 120 ? 59.290 20.291 211.348 1.00 40.27 120 LEU D N 1
ATOM 10706 C CA . LEU D 1 120 ? 57.896 20.030 211.622 1.00 36.88 120 LEU D CA 1
ATOM 10707 C C . LEU D 1 120 ? 57.216 21.346 211.893 1.00 35.58 120 LEU D C 1
ATOM 10708 O O . LEU D 1 120 ? 57.417 21.905 212.948 1.00 33.27 120 LEU D O 1
ATOM 10713 N N . PRO D 1 121 ? 56.395 21.825 210.952 1.00 35.11 121 PRO D N 1
ATOM 10714 C CA . PRO D 1 121 ? 55.555 22.999 211.162 1.00 34.97 121 PRO D CA 1
ATOM 10715 C C . PRO D 1 121 ? 54.625 22.900 212.369 1.00 35.19 121 PRO D C 1
ATOM 10716 O O . PRO D 1 121 ? 54.215 21.813 212.763 1.00 30.86 121 PRO D O 1
ATOM 10720 N N . GLU D 1 122 ? 54.329 24.069 212.925 1.00 38.33 122 GLU D N 1
ATOM 10721 C CA . GLU D 1 122 ? 53.403 24.239 214.014 1.00 39.97 122 GLU D CA 1
ATOM 10722 C C . GLU D 1 122 ? 52.004 24.264 213.406 1.00 39.01 122 GLU D C 1
ATOM 10723 O O . GLU D 1 122 ? 51.626 25.175 212.639 1.00 38.36 122 GLU D O 1
ATOM 10729 N N . LEU D 1 123 ? 51.218 23.273 213.760 1.00 34.80 123 LEU D N 1
ATOM 10730 C CA . LEU D 1 123 ? 49.883 23.166 213.223 1.00 33.16 123 LEU D CA 1
ATOM 10731 C C . LEU D 1 123 ? 48.763 23.696 214.153 1.00 31.49 123 LEU D C 1
ATOM 10732 O O . LEU D 1 123 ? 47.602 23.684 213.734 1.00 34.50 123 LEU D O 1
ATOM 10737 N N . ASP D 1 124 ? 49.081 24.121 215.392 1.00 27.55 124 ASP D N 1
ATOM 10738 C CA . ASP D 1 124 ? 48.109 24.779 216.288 1.00 26.58 124 ASP D CA 1
ATOM 10739 C C . ASP D 1 124 ? 46.776 23.984 216.359 1.00 24.91 124 ASP D C 1
ATOM 10740 O O . ASP D 1 124 ? 45.685 24.508 216.096 1.00 23.53 124 ASP D O 1
ATOM 10745 N N . LEU D 1 125 ? 46.884 22.711 216.703 1.00 23.59 125 LEU D N 1
ATOM 10746 C CA . LEU D 1 125 ? 45.740 21.823 216.819 1.00 23.71 125 LEU D CA 1
ATOM 10747 C C . LEU D 1 125 ? 45.232 21.726 218.259 1.00 25.65 125 LEU D C 1
ATOM 10748 O O . LEU D 1 125 ? 44.340 20.927 218.551 1.00 25.79 125 LEU D O 1
ATOM 10753 N N . TYR D 1 126 ? 45.779 22.528 219.167 1.00 26.64 126 TYR D N 1
ATOM 10754 C CA . TYR D 1 126 ? 45.455 22.346 220.567 1.00 27.76 126 TYR D CA 1
ATOM 10755 C C . TYR D 1 126 ? 44.745 23.580 221.123 1.00 30.41 126 TYR D C 1
ATOM 10756 O O . TYR D 1 126 ? 45.329 24.673 221.274 1.00 28.16 126 TYR D O 1
ATOM 10765 N N . HIS D 1 127 ? 43.464 23.367 221.422 1.00 32.34 127 HIS D N 1
ATOM 10766 C CA . HIS D 1 127 ? 42.580 24.405 221.918 1.00 32.03 127 HIS D CA 1
ATOM 10767 C C . HIS D 1 127 ? 41.656 23.915 222.987 1.00 33.97 127 HIS D C 1
ATOM 10768 O O . HIS D 1 127 ? 40.513 23.537 222.705 1.00 36.54 127 HIS D O 1
ATOM 10775 N N . PRO D 1 128 ? 42.147 23.930 224.231 1.00 35.52 128 PRO D N 1
ATOM 10776 C CA . PRO D 1 128 ? 41.375 23.371 225.333 1.00 39.24 128 PRO D CA 1
ATOM 10777 C C . PRO D 1 128 ? 40.104 24.139 225.454 1.00 38.91 128 PRO D C 1
ATOM 10778 O O . PRO D 1 128 ? 40.101 25.358 225.238 1.00 33.14 128 PRO D O 1
ATOM 10782 N N . TRP D 1 129 ? 39.039 23.394 225.758 1.00 41.82 129 TRP D N 1
ATOM 10783 C CA . TRP D 1 129 ? 37.736 23.975 226.034 1.00 42.68 129 TRP D CA 1
ATOM 10784 C C . TRP D 1 129 ? 37.452 23.950 227.552 1.00 43.99 129 TRP D C 1
ATOM 10785 O O . TRP D 1 129 ? 37.389 22.885 228.185 1.00 45.82 129 TRP D O 1
ATOM 10796 N N . SER D 1 130 ? 37.316 25.123 228.141 1.00 46.04 130 SER D N 1
ATOM 10797 C CA . SER D 1 130 ? 37.042 25.227 229.577 1.00 49.96 130 SER D CA 1
ATOM 10798 C C . SER D 1 130 ? 35.554 24.959 229.741 1.00 49.54 130 SER D C 1
ATOM 10799 O O . SER D 1 130 ? 34.728 25.866 229.629 1.00 52.31 130 SER D O 1
ATOM 10802 N N . LEU D 1 131 ? 35.202 23.704 229.959 1.00 45.48 131 LEU D N 1
ATOM 10803 C CA . LEU D 1 131 ? 33.805 23.332 229.944 1.00 44.00 131 LEU D CA 1
ATOM 10804 C C . LEU D 1 131 ? 33.573 22.447 231.149 1.00 45.26 131 LEU D C 1
ATOM 10805 O O . LEU D 1 131 ? 34.004 21.312 231.190 1.00 46.31 131 LEU D O 1
ATOM 10810 N N . SER D 1 132 ? 32.912 23.006 232.152 1.00 45.86 132 SER D N 1
ATOM 10811 C CA . SER D 1 132 ? 32.522 22.262 233.315 1.00 42.85 132 SER D CA 1
ATOM 10812 C C . SER D 1 132 ? 31.433 21.296 232.902 1.00 44.15 132 SER D C 1
ATOM 10813 O O . SER D 1 132 ? 30.673 21.594 231.987 1.00 50.08 132 SER D O 1
ATOM 10816 N N . PRO D 1 133 ? 31.283 20.179 233.623 1.00 45.26 133 PRO D N 1
ATOM 10817 C CA . PRO D 1 133 ? 30.168 19.278 233.371 1.00 43.17 133 PRO D CA 1
ATOM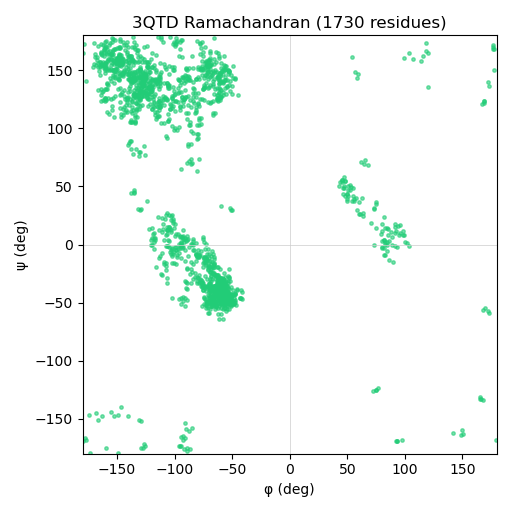 10818 C C . PRO D 1 133 ? 28.808 19.944 233.520 1.00 42.52 133 PRO D C 1
ATOM 10819 O O . PRO D 1 133 ? 27.854 19.544 232.868 1.00 41.43 133 PRO D O 1
ATOM 10823 N N . GLU D 1 134 ? 28.719 20.951 234.375 1.00 47.00 134 GLU D N 1
ATOM 10824 C CA . GLU D 1 134 ? 27.505 21.739 234.486 1.00 46.71 134 GLU D CA 1
ATOM 10825 C C . GLU D 1 134 ? 27.198 22.391 233.159 1.00 46.25 134 GLU D C 1
ATOM 10826 O O . GLU D 1 134 ? 26.052 22.383 232.747 1.00 49.75 134 GLU D O 1
ATOM 10832 N N . GLN D 1 135 ? 28.215 22.946 232.495 1.00 43.43 135 GLN D N 1
ATOM 10833 C CA . GLN D 1 135 ? 27.999 23.621 231.235 1.00 45.36 135 GLN D CA 1
ATOM 10834 C C . GLN D 1 135 ? 27.752 22.581 230.177 1.00 40.37 135 GLN D C 1
ATOM 10835 O O . GLN D 1 135 ? 26.908 22.781 229.324 1.00 44.17 135 GLN D O 1
ATOM 10841 N N . ALA D 1 136 ? 28.442 21.451 230.262 1.00 36.80 136 ALA D N 1
ATOM 10842 C CA . ALA D 1 136 ? 28.279 20.365 229.290 1.00 34.60 136 ALA D CA 1
ATOM 10843 C C . ALA D 1 136 ? 26.851 19.934 229.252 1.00 33.88 136 ALA D C 1
ATOM 10844 O O . ALA D 1 136 ? 26.269 19.838 228.197 1.00 38.52 136 ALA D O 1
ATOM 10846 N N . VAL D 1 137 ? 26.279 19.709 230.415 1.00 34.50 137 VAL D N 1
ATOM 10847 C CA . VAL D 1 137 ? 24.892 19.282 230.525 1.00 34.55 137 VAL D CA 1
ATOM 10848 C C . VAL D 1 137 ? 23.935 20.397 230.086 1.00 35.55 137 VAL D C 1
ATOM 10849 O O . VAL D 1 137 ? 23.035 20.133 229.288 1.00 34.05 137 VAL D O 1
ATOM 10853 N N . GLU D 1 138 ? 24.159 21.628 230.550 1.00 37.86 138 GLU D N 1
ATOM 10854 C CA . GLU D 1 138 ? 23.348 22.762 230.121 1.00 42.31 138 GLU D CA 1
ATOM 10855 C C . GLU D 1 138 ? 23.212 22.752 228.574 1.00 39.81 138 GLU D C 1
ATOM 10856 O O . GLU D 1 138 ? 22.103 22.826 228.049 1.00 35.73 138 GLU D O 1
ATOM 10862 N N . ARG D 1 139 ? 24.337 22.616 227.862 1.00 40.38 139 ARG D N 1
ATOM 10863 C CA . ARG D 1 139 ? 24.367 22.705 226.398 1.00 40.22 139 ARG D CA 1
ATOM 10864 C C . ARG D 1 139 ? 23.699 21.519 225.744 1.00 38.23 139 ARG D C 1
ATOM 10865 O O . ARG D 1 139 ? 22.843 21.729 224.883 1.00 40.18 139 ARG D O 1
ATOM 10873 N N . ALA D 1 140 ? 24.072 20.285 226.143 1.00 33.77 140 ALA D N 1
ATOM 10874 C CA . ALA D 1 140 ? 23.464 19.074 225.582 1.00 30.61 140 ALA D CA 1
ATOM 10875 C C . ALA D 1 140 ? 21.972 19.216 225.681 1.00 31.77 140 ALA D C 1
ATOM 10876 O O . ALA D 1 140 ? 21.295 19.157 224.649 1.00 33.54 140 ALA D O 1
ATOM 10878 N N . LEU D 1 141 ? 21.460 19.505 226.879 1.00 31.24 141 LEU D N 1
ATOM 10879 C CA . LEU D 1 141 ? 20.023 19.762 227.038 1.00 32.94 141 LEU D CA 1
ATOM 10880 C C . LEU D 1 141 ? 19.474 20.895 226.188 1.00 35.24 141 LEU D C 1
ATOM 10881 O O . LEU D 1 141 ? 18.423 20.698 225.587 1.00 36.13 141 LEU D O 1
ATOM 10886 N N . ALA D 1 142 ? 20.150 22.063 226.143 1.00 37.92 142 ALA D N 1
ATOM 10887 C CA . ALA D 1 142 ? 19.693 23.200 225.324 1.00 38.36 142 ALA D CA 1
ATOM 10888 C C . ALA D 1 142 ? 19.571 22.799 223.842 1.00 39.31 142 ALA D C 1
ATOM 10889 O O . ALA D 1 142 ? 18.712 23.305 223.142 1.00 45.37 142 ALA D O 1
ATOM 10891 N N . CYS D 1 143 ? 20.397 21.853 223.396 1.00 39.41 143 CYS D N 1
ATOM 10892 C CA . CYS D 1 143 ? 20.345 21.331 222.030 1.00 38.64 143 CYS D CA 1
ATOM 10893 C C . CYS D 1 143 ? 19.109 20.478 221.816 1.00 39.61 143 CYS D C 1
ATOM 10894 O O . CYS D 1 143 ? 18.377 20.686 220.839 1.00 44.29 143 CYS D O 1
ATOM 10897 N N . GLU D 1 144 ? 18.859 19.520 222.706 1.00 37.84 144 GLU D N 1
ATOM 10898 C CA . GLU D 1 144 ? 17.639 18.698 222.582 1.00 37.99 144 GLU D CA 1
ATOM 10899 C C . GLU D 1 144 ? 16.379 19.576 222.626 1.00 35.07 144 GLU D C 1
ATOM 10900 O O . GLU D 1 144 ? 15.472 19.436 221.813 1.00 33.54 144 GLU D O 1
ATOM 10906 N N . ALA D 1 145 ? 16.377 20.510 223.556 1.00 34.37 145 ALA D N 1
ATOM 10907 C CA . ALA D 1 145 ? 15.269 21.462 223.727 1.00 35.52 145 ALA D CA 1
ATOM 10908 C C . ALA D 1 145 ? 14.992 22.330 222.492 1.00 34.36 145 ALA D C 1
ATOM 10909 O O . ALA D 1 145 ? 13.850 22.611 222.154 1.00 33.97 145 ALA D O 1
ATOM 10911 N N . ALA D 1 146 ? 16.043 22.756 221.819 1.00 32.57 146 ALA D N 1
ATOM 10912 C CA . ALA D 1 146 ? 15.859 23.470 220.607 1.00 32.48 146 ALA D CA 1
ATOM 10913 C C . ALA D 1 146 ? 15.202 22.561 219.543 1.00 34.61 146 ALA D C 1
ATOM 10914 O O . ALA D 1 146 ? 14.368 23.056 218.760 1.00 37.71 146 ALA D O 1
ATOM 10916 N N . ALA D 1 147 ? 15.552 21.253 219.525 1.00 34.68 147 ALA D N 1
ATOM 10917 C CA . ALA D 1 147 ? 14.987 20.274 218.565 1.00 34.11 147 ALA D CA 1
ATOM 10918 C C . ALA D 1 147 ? 13.486 20.128 218.740 1.00 35.79 147 ALA D C 1
ATOM 10919 O O . ALA D 1 147 ? 12.698 20.378 217.808 1.00 36.50 147 ALA D O 1
ATOM 10921 N N . PHE D 1 148 ? 13.090 19.716 219.937 1.00 37.29 148 PHE D N 1
ATOM 10922 C CA . PHE D 1 148 ? 11.681 19.638 220.280 1.00 39.64 148 PHE D CA 1
ATOM 10923 C C . PHE D 1 148 ? 11.010 20.942 219.964 1.00 42.29 148 PHE D C 1
ATOM 10924 O O . PHE D 1 148 ? 9.978 20.920 219.329 1.00 44.07 148 PHE D O 1
ATOM 10932 N N . ALA D 1 149 ? 11.616 22.077 220.345 1.00 47.80 149 ALA D N 1
ATOM 10933 C CA . ALA D 1 149 ? 10.980 23.424 220.151 1.00 49.61 149 ALA D CA 1
ATOM 10934 C C . ALA D 1 149 ? 10.769 23.766 218.674 1.00 49.70 149 ALA D C 1
ATOM 10935 O O . ALA D 1 149 ? 9.937 24.608 218.368 1.00 52.68 149 ALA D O 1
ATOM 10937 N N . ALA D 1 150 ? 11.498 23.088 217.773 1.00 48.44 150 ALA D N 1
ATOM 10938 C CA . ALA D 1 150 ? 11.541 23.431 216.338 1.00 46.71 150 ALA D CA 1
ATOM 10939 C C . ALA D 1 150 ? 10.336 22.975 215.530 1.00 47.60 150 ALA D C 1
ATOM 10940 O O . ALA D 1 150 ? 10.026 23.595 214.531 1.00 45.75 150 ALA D O 1
ATOM 10942 N N . ASP D 1 151 ? 9.693 21.878 215.937 1.00 48.20 151 ASP D N 1
ATOM 10943 C CA . ASP D 1 151 ? 8.568 21.301 215.184 1.00 47.05 151 ASP D CA 1
ATOM 10944 C C . ASP D 1 151 ? 7.735 20.393 216.088 1.00 46.69 151 ASP D C 1
ATOM 10945 O O . ASP D 1 151 ? 8.283 19.458 216.697 1.00 41.35 151 ASP D O 1
ATOM 10950 N N . LYS D 1 152 ? 6.414 20.656 216.144 1.00 47.23 152 LYS D N 1
ATOM 10951 C CA . LYS D 1 152 ? 5.482 19.917 217.036 1.00 47.21 152 LYS D CA 1
ATOM 10952 C C . LYS D 1 152 ? 5.637 18.380 216.831 1.00 44.70 152 LYS D C 1
ATOM 10953 O O . LYS D 1 152 ? 5.494 17.601 217.761 1.00 39.83 152 LYS D O 1
ATOM 10955 N N . ARG D 1 153 ? 5.982 17.991 215.601 1.00 45.10 153 ARG D N 1
ATOM 10956 C CA . ARG D 1 153 ? 6.038 16.602 215.195 1.00 46.21 153 ARG D CA 1
ATOM 10957 C C . ARG D 1 153 ? 7.266 15.844 215.644 1.00 48.04 153 ARG D C 1
ATOM 10958 O O . ARG D 1 153 ? 7.322 14.632 215.450 1.00 47.27 153 ARG D O 1
ATOM 10966 N N . VAL D 1 154 ? 8.266 16.534 216.193 1.00 48.98 154 VAL D N 1
ATOM 10967 C CA . VAL D 1 154 ? 9.446 15.849 216.727 1.00 48.44 154 VAL D CA 1
ATOM 10968 C C . VAL D 1 154 ? 9.128 15.475 218.161 1.00 51.23 154 VAL D C 1
ATOM 10969 O O . VAL D 1 154 ? 9.140 16.316 219.066 1.00 47.58 154 VAL D O 1
ATOM 10973 N N . THR D 1 155 ? 8.828 14.193 218.347 1.00 57.20 155 THR D N 1
ATOM 10974 C CA . THR D 1 155 ? 8.197 13.727 219.572 1.00 58.23 155 THR D CA 1
ATOM 10975 C C . THR D 1 155 ? 9.160 12.950 220.432 1.00 58.66 155 THR D C 1
ATOM 10976 O O . THR D 1 155 ? 8.959 12.863 221.633 1.00 63.21 155 THR D O 1
ATOM 10980 N N . LYS D 1 156 ? 10.217 12.407 219.844 1.00 57.33 156 LYS D N 1
ATOM 10981 C CA . LYS D 1 156 ? 11.178 11.617 220.621 1.00 59.33 156 LYS D CA 1
ATOM 10982 C C . LYS D 1 156 ? 12.638 11.960 220.291 1.00 56.54 156 LYS D C 1
ATOM 10983 O O . LYS D 1 156 ? 12.911 12.780 219.411 1.00 54.86 156 LYS D O 1
ATOM 10989 N N . ALA D 1 157 ? 13.569 11.371 221.036 1.00 54.20 157 ALA D N 1
ATOM 10990 C CA . ALA D 1 157 ? 14.993 11.582 220.791 1.00 50.81 157 ALA D CA 1
ATOM 10991 C C . ALA D 1 157 ? 15.718 10.299 220.976 1.00 48.55 157 ALA D C 1
ATOM 10992 O O . ALA D 1 157 ? 15.308 9.478 221.774 1.00 57.13 157 ALA D O 1
ATOM 10994 N N . ASP D 1 158 ? 16.776 10.100 220.208 1.00 49.67 158 ASP D N 1
ATOM 10995 C CA . ASP D 1 158 ? 17.899 9.258 220.659 1.00 50.92 158 ASP D CA 1
ATOM 10996 C C . ASP D 1 158 ? 18.909 10.223 221.278 1.00 48.25 158 ASP D C 1
ATOM 10997 O O . ASP D 1 158 ? 18.643 11.450 221.431 1.00 57.43 158 ASP D O 1
ATOM 11002 N N . GLY D 1 159 ? 20.064 9.714 221.639 1.00 40.87 159 GLY D N 1
ATOM 11003 C CA . GLY D 1 159 ? 21.029 10.579 222.321 1.00 40.43 159 GLY D CA 1
ATOM 11004 C C . GLY D 1 159 ? 21.295 11.955 221.725 1.00 35.45 159 GLY D C 1
ATOM 11005 O O . GLY D 1 159 ? 21.328 12.128 220.540 1.00 36.11 159 GLY D O 1
ATOM 11006 N N . THR D 1 160 ? 21.483 12.942 222.567 1.00 35.11 160 THR D N 1
ATOM 11007 C CA . THR D 1 160 ? 22.267 14.115 222.188 1.00 37.08 160 THR D CA 1
ATOM 11008 C C . THR D 1 160 ? 23.591 13.979 222.944 1.00 38.01 160 THR D C 1
ATOM 11009 O O . THR D 1 160 ? 23.565 13.758 224.145 1.00 49.08 160 THR D O 1
ATOM 11013 N N . THR D 1 161 ? 24.733 14.012 222.253 1.00 37.58 161 THR D N 1
ATOM 11014 C CA . THR D 1 161 ? 26.061 13.798 222.904 1.00 36.43 161 THR D CA 1
ATOM 11015 C C . THR D 1 161 ? 27.008 14.982 222.695 1.00 34.11 161 THR D C 1
ATOM 11016 O O . THR D 1 161 ? 27.136 15.499 221.581 1.00 32.22 161 THR D O 1
ATOM 11020 N N . LEU D 1 162 ? 27.681 15.371 223.768 1.00 32.20 162 LEU D N 1
ATOM 11021 C CA . LEU D 1 162 ? 28.699 16.418 223.723 1.00 32.39 162 LEU D CA 1
ATOM 11022 C C . LEU D 1 162 ? 30.049 15.821 224.144 1.00 34.10 162 LEU D C 1
ATOM 11023 O O . LEU D 1 162 ? 30.173 15.272 225.231 1.00 38.74 162 LEU D O 1
ATOM 11028 N N . ASN D 1 163 ? 31.047 15.863 223.263 1.00 33.64 163 ASN D N 1
ATOM 11029 C CA . ASN D 1 163 ? 32.377 15.324 223.569 1.00 29.45 163 ASN D CA 1
ATOM 11030 C C . ASN D 1 163 ? 33.382 16.434 223.445 1.00 26.54 163 ASN D C 1
ATOM 11031 O O . ASN D 1 163 ? 33.325 17.189 222.506 1.00 27.93 163 ASN D O 1
ATOM 11036 N N . THR D 1 164 ? 34.295 16.532 224.399 1.00 24.49 164 THR D N 1
ATOM 11037 C CA . THR D 1 164 ? 35.377 17.491 224.350 1.00 23.00 164 THR D CA 1
ATOM 11038 C C . THR D 1 164 ? 36.579 16.751 224.862 1.00 23.42 164 THR D C 1
ATOM 11039 O O . THR D 1 164 ? 36.553 16.262 225.969 1.00 22.47 164 THR D O 1
ATOM 11043 N N . HIS D 1 165 ? 37.616 16.638 224.049 1.00 27.49 165 HIS D N 1
ATOM 11044 C CA . HIS D 1 165 ? 38.791 15.827 224.417 1.00 32.81 165 HIS D CA 1
ATOM 11045 C C . HIS D 1 165 ? 40.119 16.501 224.077 1.00 40.10 165 HIS D C 1
ATOM 11046 O O . HIS D 1 165 ? 40.181 17.397 223.207 1.00 48.12 165 HIS D O 1
ATOM 11053 N N . GLN D 1 166 ? 41.170 16.062 224.779 1.00 42.20 166 GLN D N 1
ATOM 11054 C CA . GLN D 1 166 ? 42.541 16.482 224.524 1.00 45.02 166 GLN D CA 1
ATOM 11055 C C . GLN D 1 166 ? 43.439 15.282 224.376 1.00 43.95 166 GLN D C 1
ATOM 11056 O O . GLN D 1 166 ? 43.288 14.335 225.108 1.00 52.05 166 GLN D O 1
ATOM 11062 N N . GLY D 1 167 ? 44.391 15.337 223.445 1.00 48.35 167 GLY D N 1
ATOM 11063 C CA . GLY D 1 167 ? 45.397 14.296 223.313 1.00 45.33 167 GLY D CA 1
ATOM 11064 C C . GLY D 1 167 ? 46.783 14.777 222.976 1.00 43.95 167 GLY D C 1
ATOM 11065 O O . GLY D 1 167 ? 46.968 15.892 222.506 1.00 52.71 167 GLY D O 1
ATOM 11066 N N . CYS D 1 168 ? 47.748 13.883 223.179 1.00 39.24 168 CYS D N 1
ATOM 11067 C CA . CYS D 1 168 ? 49.124 14.068 222.744 1.00 38.75 168 CYS D CA 1
ATOM 11068 C C . CYS D 1 168 ? 49.634 12.771 222.094 1.00 35.03 168 CYS D C 1
ATOM 11069 O O . CYS D 1 168 ? 49.521 11.700 222.690 1.00 29.07 168 CYS D O 1
ATOM 11072 N N . ARG D 1 169 ? 50.209 12.859 220.895 1.00 34.59 169 ARG D N 1
ATOM 11073 C CA . ARG D 1 169 ? 50.809 11.694 220.254 1.00 37.21 169 ARG D CA 1
ATOM 11074 C C . ARG D 1 169 ? 52.291 11.988 219.957 1.00 36.35 169 ARG D C 1
ATOM 11075 O O . ARG D 1 169 ? 52.659 13.097 219.504 1.00 34.36 169 ARG D O 1
ATOM 11083 N N . VAL D 1 170 ? 53.131 10.997 220.278 1.00 32.22 170 VAL D N 1
ATOM 11084 C CA . VAL D 1 170 ? 54.534 10.998 219.920 1.00 28.10 170 VAL D CA 1
ATOM 11085 C C . VAL D 1 170 ? 54.904 9.668 219.281 1.00 27.25 170 VAL D C 1
ATOM 11086 O O . VAL D 1 170 ? 54.474 8.595 219.742 1.00 28.91 170 VAL D O 1
ATOM 11090 N N . TYR D 1 171 ? 55.674 9.776 218.214 1.00 26.52 171 TYR D N 1
ATOM 11091 C CA . TYR D 1 171 ? 56.150 8.684 217.398 1.00 23.62 171 TYR D CA 1
ATOM 11092 C C . TYR D 1 171 ? 57.655 8.726 217.270 1.00 23.14 171 TYR D C 1
ATOM 11093 O O . TYR D 1 171 ? 58.223 9.759 217.197 1.00 22.54 171 TYR D O 1
ATOM 11102 N N . GLY D 1 172 ? 58.282 7.569 217.244 1.00 24.40 172 GLY D N 1
ATOM 11103 C CA . GLY D 1 172 ? 59.704 7.477 217.103 1.00 25.04 172 GLY D CA 1
ATOM 11104 C C . GLY D 1 172 ? 60.227 6.316 216.337 1.00 24.96 172 GLY D C 1
ATOM 11105 O O . GLY D 1 172 ? 59.661 5.297 216.247 1.00 25.41 172 GLY D O 1
ATOM 11106 N N . ASN D 1 173 ? 61.405 6.510 215.831 1.00 26.52 173 ASN D N 1
ATOM 11107 C CA . ASN D 1 173 ? 62.093 5.574 215.004 1.00 29.04 173 ASN D CA 1
ATOM 11108 C C . ASN D 1 173 ? 63.386 5.241 215.636 1.00 29.92 173 ASN D C 1
ATOM 11109 O O . ASN D 1 173 ? 63.915 6.020 216.344 1.00 27.46 173 ASN D O 1
ATOM 11114 N N . SER D 1 174 ? 63.919 4.093 215.284 1.00 30.34 174 SER D N 1
ATOM 11115 C CA . SER D 1 174 ? 65.265 3.702 215.620 1.00 30.30 174 SER D CA 1
ATOM 11116 C C . SER D 1 174 ? 66.258 4.469 214.746 1.00 29.76 174 SER D C 1
ATOM 11117 O O . SER D 1 174 ? 67.427 4.439 214.992 1.00 27.78 174 SER D O 1
ATOM 11120 N N . HIS D 1 175 ? 65.764 5.148 213.722 1.00 32.59 175 HIS D N 1
ATOM 11121 C CA . HIS D 1 175 ? 66.550 6.026 212.866 1.00 37.39 175 HIS D CA 1
ATOM 11122 C C . HIS D 1 175 ? 66.870 7.302 213.590 1.00 39.83 175 HIS D C 1
ATOM 11123 O O . HIS D 1 175 ? 67.681 8.057 213.162 1.00 39.01 175 HIS D O 1
ATOM 11130 N N . GLY D 1 176 ? 66.228 7.520 214.711 1.00 40.69 176 GLY D N 1
ATOM 11131 C CA . GLY D 1 176 ? 66.447 8.691 215.485 1.00 40.20 176 GLY D CA 1
ATOM 11132 C C . GLY D 1 176 ? 65.436 9.770 215.317 1.00 40.33 176 GLY D C 1
ATOM 11133 O O . GLY D 1 176 ? 65.592 10.789 215.924 1.00 40.21 176 GLY D O 1
ATOM 11134 N N . PHE D 1 177 ? 64.406 9.549 214.518 1.00 36.40 177 PHE D N 1
ATOM 11135 C CA . PHE D 1 177 ? 63.335 10.504 214.381 1.00 34.34 177 PHE D CA 1
ATOM 11136 C C . PHE D 1 177 ? 62.426 10.530 215.579 1.00 33.65 177 PHE D C 1
ATOM 11137 O O . PHE D 1 177 ? 62.036 9.514 216.051 1.00 38.61 177 PHE D O 1
ATOM 11145 N N . ILE D 1 178 ? 62.057 11.693 216.067 1.00 33.15 178 ILE D N 1
ATOM 11146 C CA . ILE D 1 178 ? 61.094 11.769 217.137 1.00 34.26 178 ILE D CA 1
ATOM 11147 C C . ILE D 1 178 ? 60.220 12.924 216.858 1.00 34.03 178 ILE D C 1
ATOM 11148 O O . ILE D 1 178 ? 60.692 13.975 216.608 1.00 34.17 178 ILE D O 1
ATOM 11153 N N . GLY D 1 179 ? 58.926 12.736 216.928 1.00 34.91 179 GLY D N 1
ATOM 11154 C CA . GLY D 1 179 ? 58.022 13.844 216.620 1.00 33.49 179 GLY D CA 1
ATOM 11155 C C . GLY D 1 179 ? 56.720 13.652 217.358 1.00 32.10 179 GLY D C 1
ATOM 11156 O O . GLY D 1 179 ? 56.282 12.500 217.540 1.00 27.24 179 GLY D O 1
ATOM 11157 N N . GLY D 1 180 ? 56.113 14.765 217.771 1.00 31.05 180 GLY D N 1
ATOM 11158 C CA . GLY D 1 180 ? 54.906 14.724 218.588 1.00 34.20 180 GLY D CA 1
ATOM 11159 C C . GLY D 1 180 ? 54.145 16.057 218.611 1.00 44.52 180 GLY D C 1
ATOM 11160 O O . GLY D 1 180 ? 54.729 17.141 218.417 1.00 41.93 180 GLY D O 1
ATOM 11161 N N . TYR D 1 181 ? 52.833 15.982 218.863 1.00 49.91 181 TYR D N 1
ATOM 11162 C CA . TYR D 1 181 ? 51.940 17.159 218.796 1.00 45.90 181 TYR D CA 1
ATOM 11163 C C . TYR D 1 181 ? 50.788 16.903 219.801 1.00 38.65 181 TYR D C 1
ATOM 11164 O O . TYR D 1 181 ? 50.383 15.753 220.072 1.00 33.51 181 TYR D O 1
ATOM 11173 N N . ALA D 1 182 ? 50.276 17.985 220.362 1.00 35.57 182 ALA D N 1
ATOM 11174 C CA . ALA D 1 182 ? 49.060 17.932 221.158 1.00 35.05 182 ALA D CA 1
ATOM 11175 C C . ALA D 1 182 ? 47.904 18.430 220.284 1.00 32.81 182 ALA D C 1
ATOM 11176 O O . ALA D 1 182 ? 48.120 19.219 219.364 1.00 27.87 182 ALA D O 1
ATOM 11178 N N . SER D 1 183 ? 46.687 17.925 220.538 1.00 31.57 183 SER D N 1
ATOM 11179 C CA . SER D 1 183 ? 45.504 18.359 219.805 1.00 26.41 183 SER D CA 1
ATOM 11180 C C . SER D 1 183 ? 44.277 18.316 220.680 1.00 24.62 183 SER D C 1
ATOM 11181 O O . SER D 1 183 ? 44.325 17.895 221.808 1.00 24.51 183 SER D O 1
ATOM 11184 N N . THR D 1 184 ? 43.169 18.780 220.153 1.00 23.40 184 THR D N 1
ATOM 11185 C CA . THR D 1 184 ? 41.920 18.863 220.885 1.00 22.04 184 THR D CA 1
ATOM 11186 C C . THR D 1 184 ? 40.849 18.667 219.841 1.00 22.08 184 THR D C 1
ATOM 11187 O O . THR D 1 184 ? 41.046 19.006 218.683 1.00 20.09 184 THR D O 1
ATOM 11191 N N . ARG D 1 185 ? 39.691 18.188 220.273 1.00 25.64 185 ARG D N 1
ATOM 11192 C CA . ARG D 1 185 ? 38.581 17.802 219.380 1.00 26.41 185 ARG D CA 1
ATOM 11193 C C . ARG D 1 185 ? 37.295 17.779 220.167 1.00 23.24 185 ARG D C 1
ATOM 11194 O O . ARG D 1 185 ? 37.192 17.119 221.211 1.00 21.90 185 ARG D O 1
ATOM 11202 N N . HIS D 1 186 ? 36.335 18.542 219.680 1.00 21.54 186 HIS D N 1
ATOM 11203 C CA . HIS D 1 186 ? 35.086 18.751 220.375 1.00 20.94 186 HIS D CA 1
ATOM 11204 C C . HIS D 1 186 ? 33.961 18.525 219.401 1.00 22.51 186 HIS D C 1
ATOM 11205 O O . HIS D 1 186 ? 34.072 18.868 218.201 1.00 24.62 186 HIS D O 1
ATOM 11212 N N . SER D 1 187 ? 32.877 17.937 219.895 1.00 22.64 187 SER D N 1
ATOM 11213 C CA . SER D 1 187 ? 31.743 17.622 219.044 1.00 21.76 187 SER D CA 1
ATOM 11214 C C . SER D 1 187 ? 30.511 17.679 219.884 1.00 22.56 187 SER D C 1
ATOM 11215 O O . SER D 1 187 ? 30.593 17.597 221.142 1.00 21.24 187 SER D O 1
ATOM 11218 N N . LEU D 1 188 ? 29.386 17.863 219.182 1.00 22.75 188 LEU D N 1
ATOM 11219 C CA . LEU D 1 188 ? 28.055 17.820 219.755 1.00 23.17 188 LEU D CA 1
ATOM 11220 C C . LEU D 1 188 ? 27.184 17.204 218.694 1.00 22.77 188 LEU D C 1
ATOM 11221 O O . LEU D 1 188 ? 27.026 17.818 217.642 1.00 27.04 188 LEU D O 1
ATOM 11226 N N . SER D 1 189 ? 26.686 15.996 218.903 1.00 21.37 189 SER D N 1
ATOM 11227 C CA . SER D 1 189 ? 25.770 15.381 217.947 1.00 21.05 189 SER D CA 1
ATOM 11228 C C . SER D 1 189 ? 24.359 15.271 218.565 1.00 22.62 189 SER D C 1
ATOM 11229 O O . SER D 1 189 ? 24.227 15.089 219.789 1.00 22.31 189 SER D O 1
ATOM 11232 N N . CYS D 1 190 ? 23.309 15.355 217.733 1.00 24.31 190 CYS D N 1
ATOM 11233 C CA . CYS D 1 190 ? 21.902 15.251 218.215 1.00 26.04 190 CYS D CA 1
ATOM 11234 C C . CYS D 1 190 ? 21.046 14.330 217.348 1.00 25.25 190 CYS D C 1
ATOM 11235 O O . CYS D 1 190 ? 20.997 14.523 216.183 1.00 26.64 190 CYS D O 1
ATOM 11238 N N . VAL D 1 191 ? 20.371 13.339 217.906 1.00 26.23 191 VAL D N 1
ATOM 11239 C CA . VAL D 1 191 ? 19.598 12.398 217.094 1.00 27.52 191 VAL D CA 1
ATOM 11240 C C . VAL D 1 191 ? 18.137 12.422 217.550 1.00 31.15 191 VAL D C 1
ATOM 11241 O O . VAL D 1 191 ? 17.815 12.226 218.732 1.00 31.79 191 VAL D O 1
ATOM 11253 N N . ILE D 1 193 ? 13.729 11.916 216.584 1.00 36.66 193 ILE D N 1
ATOM 11254 C CA . ILE D 1 193 ? 12.711 11.131 215.918 1.00 35.78 193 ILE D CA 1
ATOM 11255 C C . ILE D 1 193 ? 11.446 11.940 215.775 1.00 36.01 193 ILE D C 1
ATOM 11256 O O . ILE D 1 193 ? 10.917 12.485 216.736 1.00 35.04 193 ILE D O 1
ATOM 11261 N N . ALA D 1 194 ? 10.920 11.938 214.565 1.00 38.19 194 ALA D N 1
ATOM 11262 C CA . ALA D 1 194 ? 9.629 12.522 214.272 1.00 41.61 194 ALA D CA 1
ATOM 11263 C C . ALA D 1 194 ? 8.587 11.458 213.993 1.00 45.39 194 ALA D C 1
ATOM 11264 O O . ALA D 1 194 ? 8.906 10.360 213.573 1.00 43.97 194 ALA D O 1
ATOM 11266 N N . GLU D 1 195 ? 7.335 11.797 214.257 1.00 51.74 195 GLU D N 1
ATOM 11267 C CA . GLU D 1 195 ? 6.204 10.958 213.910 1.00 52.90 195 GLU D CA 1
ATOM 11268 C C . GLU D 1 195 ? 5.243 11.731 213.044 1.00 51.97 195 GLU D C 1
ATOM 11269 O O . GLU D 1 195 ? 4.912 12.861 213.351 1.00 53.50 195 GLU D O 1
ATOM 11275 N N . GLY D 1 196 ? 4.846 11.136 211.931 1.00 50.44 196 GLY D N 1
ATOM 11276 C CA . GLY D 1 196 ? 3.808 11.671 211.088 1.00 50.18 196 GLY D CA 1
ATOM 11277 C C . GLY D 1 196 ? 3.400 10.654 210.058 1.00 53.09 196 GLY D C 1
ATOM 11278 O O . GLY D 1 196 ? 4.087 9.679 209.842 1.00 55.24 196 GLY D O 1
ATOM 11279 N N . GLU D 1 197 ? 2.258 10.874 209.440 1.00 55.92 197 GLU D N 1
ATOM 11280 C CA . GLU D 1 197 ? 1.934 10.320 208.143 1.00 55.91 197 GLU D CA 1
ATOM 11281 C C . GLU D 1 197 ? 1.991 8.828 208.115 1.00 53.85 197 GLU D C 1
ATOM 11282 O O . GLU D 1 197 ? 2.262 8.247 207.081 1.00 49.37 197 GLU D O 1
ATOM 11288 N N . GLY D 1 198 ? 1.711 8.199 209.236 1.00 51.58 198 GLY D N 1
ATOM 11289 C CA . GLY D 1 198 ? 1.841 6.764 209.312 1.00 50.74 198 GLY D CA 1
ATOM 11290 C C . GLY D 1 198 ? 3.237 6.318 209.632 1.00 47.92 198 GLY D C 1
ATOM 11291 O O . GLY D 1 198 ? 3.540 5.137 209.592 1.00 45.46 198 GLY D O 1
ATOM 11292 N N . GLN D 1 199 ? 4.089 7.275 209.954 1.00 46.33 199 GLN D N 1
ATOM 11293 C CA . GLN D 1 199 ? 5.521 7.058 209.925 1.00 44.07 199 GLN D CA 1
ATOM 11294 C C . GLN D 1 199 ? 6.182 7.486 211.220 1.00 46.19 199 GLN D C 1
ATOM 11295 O O . GLN D 1 199 ? 5.685 8.343 211.923 1.00 43.91 199 GLN D O 1
ATOM 11309 N N . GLN D 1 201 ? 10.148 8.827 211.595 1.00 45.06 201 GLN D N 1
ATOM 11310 C CA . GLN D 1 201 ? 11.397 9.008 210.855 1.00 46.77 201 GLN D CA 1
ATOM 11311 C C . GLN D 1 201 ? 12.548 9.540 211.742 1.00 44.82 201 GLN D C 1
ATOM 11312 O O . GLN D 1 201 ? 12.362 10.428 212.566 1.00 43.28 201 GLN D O 1
ATOM 11318 N N . ARG D 1 202 ? 13.749 9.014 211.510 1.00 48.11 202 ARG D N 1
ATOM 11319 C CA . ARG D 1 202 ? 14.942 9.357 212.281 1.00 50.55 202 ARG D CA 1
ATOM 11320 C C . ARG D 1 202 ? 16.019 10.093 211.495 1.00 47.73 202 ARG D C 1
ATOM 11321 O O . ARG D 1 202 ? 16.372 9.701 210.395 1.00 46.53 202 ARG D O 1
ATOM 11329 N N . ASP D 1 203 ? 16.557 11.158 212.074 1.00 48.95 203 ASP D N 1
ATOM 11330 C CA . ASP D 1 203 ? 17.666 11.885 211.453 1.00 45.54 203 ASP D CA 1
ATOM 11331 C C . ASP D 1 203 ? 18.415 12.648 212.522 1.00 41.90 203 ASP D C 1
ATOM 11332 O O . ASP D 1 203 ? 17.982 12.727 213.665 1.00 39.72 203 ASP D O 1
ATOM 11337 N N . TYR D 1 204 ? 19.541 13.220 212.131 1.00 42.52 204 TYR D N 1
ATOM 11338 C CA . TYR D 1 204 ? 20.505 13.771 213.081 1.00 45.00 204 TYR D CA 1
ATOM 11339 C C . TYR D 1 204 ? 21.319 14.906 212.478 1.00 41.49 204 TYR D C 1
ATOM 11340 O O . TYR D 1 204 ? 21.321 15.132 211.266 1.00 41.88 204 TYR D O 1
ATOM 11349 N N . TRP D 1 205 ? 22.041 15.607 213.333 1.00 40.29 205 TRP D N 1
ATOM 11350 C CA . TRP D 1 205 ? 23.023 16.587 212.893 1.00 37.39 205 TRP D CA 1
ATOM 11351 C C . TRP D 1 205 ? 24.089 16.733 213.954 1.00 35.34 205 TRP D C 1
ATOM 11352 O O . TRP D 1 205 ? 23.854 16.439 215.131 1.00 34.25 205 TRP D O 1
ATOM 11363 N N . TYR D 1 206 ? 25.252 17.228 213.552 1.00 34.67 206 TYR D N 1
ATOM 11364 C CA . TYR D 1 206 ? 26.373 17.354 214.474 1.00 31.37 206 TYR D CA 1
ATOM 11365 C C . TYR D 1 206 ? 27.348 18.383 213.938 1.00 29.14 206 TYR D C 1
ATOM 11366 O O . TYR D 1 206 ? 27.227 18.812 212.797 1.00 28.54 206 TYR D O 1
ATOM 11375 N N . ASP D 1 207 ? 28.291 18.794 214.775 1.00 25.66 207 ASP D N 1
ATOM 11376 C CA . ASP D 1 207 ? 29.405 19.584 214.318 1.00 24.28 207 ASP D CA 1
ATOM 11377 C C . ASP D 1 207 ? 30.635 19.127 215.084 1.00 25.00 207 ASP D C 1
ATOM 11378 O O . ASP D 1 207 ? 30.548 18.503 216.147 1.00 25.36 207 ASP D O 1
ATOM 11383 N N . VAL D 1 208 ? 31.802 19.390 214.508 1.00 24.31 208 VAL D N 1
ATOM 11384 C CA . VAL D 1 208 ? 33.073 18.968 215.093 1.00 21.56 208 VAL D CA 1
ATOM 11385 C C . VAL D 1 208 ? 34.044 20.112 214.863 1.00 20.28 208 VAL D C 1
ATOM 11386 O O . VAL D 1 208 ? 34.001 20.737 213.836 1.00 21.14 208 VAL D O 1
ATOM 11390 N N . ASN D 1 209 ? 34.919 20.404 215.811 1.00 18.71 209 ASN D N 1
ATOM 11391 C CA . ASN D 1 209 ? 35.896 21.435 215.588 1.00 18.06 209 ASN D CA 1
ATOM 11392 C C . ASN D 1 209 ? 36.943 21.302 216.669 1.00 18.20 209 ASN D C 1
ATOM 11393 O O . ASN D 1 209 ? 36.645 20.939 217.788 1.00 17.16 209 ASN D O 1
ATOM 11398 N N . ARG D 1 210 ? 38.163 21.673 216.340 1.00 19.06 210 ARG D N 1
ATOM 11399 C CA . ARG D 1 210 ? 39.231 21.596 217.284 1.00 20.21 210 ARG D CA 1
ATOM 11400 C C . ARG D 1 210 ? 39.123 22.629 218.360 1.00 21.41 210 ARG D C 1
ATOM 11401 O O . ARG D 1 210 ? 39.642 22.402 219.458 1.00 19.42 210 ARG D O 1
ATOM 11409 N N . ARG D 1 211 ? 38.516 23.775 218.008 1.00 24.63 211 ARG D N 1
ATOM 11410 C CA . ARG D 1 211 ? 38.183 24.848 218.935 1.00 28.97 211 ARG D CA 1
ATOM 11411 C C . ARG D 1 211 ? 36.747 24.694 219.334 1.00 29.88 211 ARG D C 1
ATOM 11412 O O . ARG D 1 211 ? 35.884 24.710 218.476 1.00 31.42 211 ARG D O 1
ATOM 11420 N N . GLY D 1 212 ? 36.485 24.569 220.626 1.00 30.99 212 GLY D N 1
ATOM 11421 C CA . GLY D 1 212 ? 35.153 24.353 221.097 1.00 33.52 212 GLY D CA 1
ATOM 11422 C C . GLY D 1 212 ? 34.266 25.495 220.683 1.00 39.02 212 GLY D C 1
ATOM 11423 O O . GLY D 1 212 ? 33.132 25.260 220.302 1.00 41.17 212 GLY D O 1
ATOM 11424 N N . GLU D 1 213 ? 34.791 26.726 220.742 1.00 45.26 213 GLU D N 1
ATOM 11425 C CA . GLU D 1 213 ? 33.983 27.951 220.5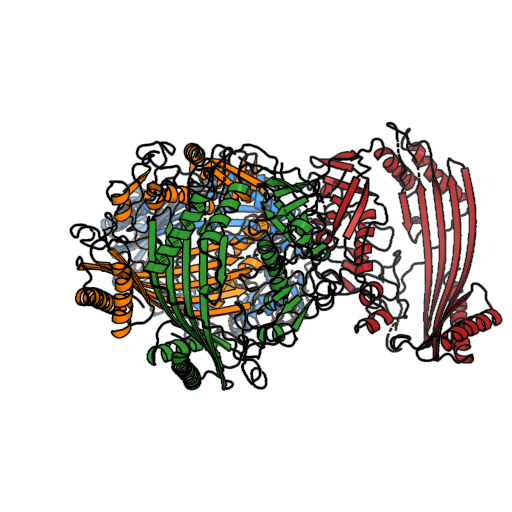46 1.00 48.73 213 GLU D CA 1
ATOM 11426 C C . GLU D 1 213 ? 33.514 28.103 219.116 1.00 45.11 213 GLU D C 1
ATOM 11427 O O . GLU D 1 213 ? 32.550 28.796 218.890 1.00 44.63 213 GLU D O 1
ATOM 11433 N N . ALA D 1 214 ? 34.222 27.478 218.163 1.00 39.21 214 ALA D N 1
ATOM 11434 C CA . ALA D 1 214 ? 33.866 27.520 216.742 1.00 35.28 214 ALA D CA 1
ATOM 11435 C C . ALA D 1 214 ? 32.750 26.544 216.399 1.00 33.77 214 ALA D C 1
ATOM 11436 O O . ALA D 1 214 ? 32.253 26.567 215.268 1.00 30.94 214 ALA D O 1
ATOM 11438 N N . LEU D 1 215 ? 32.390 25.650 217.329 1.00 33.23 215 LEU D N 1
ATOM 11439 C CA . LEU D 1 215 ? 31.271 24.742 217.089 1.00 30.45 215 LEU D CA 1
ATOM 11440 C C . LEU D 1 215 ? 30.030 25.638 216.817 1.00 29.68 215 LEU D C 1
ATOM 11441 O O . LEU D 1 215 ? 29.876 26.693 217.402 1.00 28.55 215 LEU D O 1
ATOM 11446 N N . ALA D 1 216 ? 29.203 25.224 215.863 1.00 28.46 216 ALA D N 1
ATOM 11447 C CA . ALA D 1 216 ? 27.875 25.749 215.694 1.00 27.56 216 ALA D CA 1
ATOM 11448 C C . ALA D 1 216 ? 27.136 25.698 217.026 1.00 28.38 216 ALA D C 1
ATOM 11449 O O . ALA D 1 216 ? 27.320 24.783 217.805 1.00 26.16 216 ALA D O 1
ATOM 11451 N N . SER D 1 217 ? 26.278 26.676 217.280 1.00 31.19 217 SER D N 1
ATOM 11452 C CA . SER D 1 217 ? 25.546 26.717 218.541 1.00 32.97 217 SER D CA 1
ATOM 11453 C C . SER D 1 217 ? 24.732 25.417 218.784 1.00 32.85 217 SER D C 1
ATOM 11454 O O . SER D 1 217 ? 24.283 24.789 217.847 1.00 30.59 217 SER D O 1
ATOM 11457 N N . ALA D 1 218 ? 24.538 25.061 220.054 1.00 34.41 218 ALA D N 1
ATOM 11458 C CA . ALA D 1 218 ? 23.790 23.867 220.435 1.00 35.28 218 ALA D CA 1
ATOM 11459 C C . ALA D 1 218 ? 22.371 23.931 219.870 1.00 37.53 218 ALA D C 1
ATOM 11460 O O . ALA D 1 218 ? 21.766 22.926 219.473 1.00 38.97 218 ALA D O 1
ATOM 11462 N N . GLU D 1 219 ? 21.848 25.139 219.820 1.00 40.79 219 GLU D N 1
ATOM 11463 C CA . GLU D 1 219 ? 20.503 25.364 219.315 1.00 42.67 219 GLU D CA 1
ATOM 11464 C C . GLU D 1 219 ? 20.466 25.107 217.835 1.00 40.99 219 GLU D C 1
ATOM 11465 O O . GLU D 1 219 ? 19.638 24.356 217.367 1.00 43.57 219 GLU D O 1
ATOM 11471 N N . SER D 1 220 ? 21.387 25.714 217.102 1.00 37.01 220 SER D N 1
ATOM 11472 C CA . SER D 1 220 ? 21.426 25.507 215.672 1.00 34.28 220 SER D CA 1
ATOM 11473 C C . SER D 1 220 ? 21.565 24.008 215.370 1.00 30.54 220 SER D C 1
ATOM 11474 O O . SER D 1 220 ? 20.906 23.513 214.492 1.00 30.69 220 SER D O 1
ATOM 11477 N N . ILE D 1 221 ? 22.368 23.273 216.116 1.00 27.85 221 ILE D N 1
ATOM 11478 C CA . ILE D 1 221 ? 22.511 21.855 215.832 1.00 27.34 221 ILE D CA 1
ATOM 11479 C C . ILE D 1 221 ? 21.195 21.112 216.064 1.00 29.44 221 ILE D C 1
ATOM 11480 O O . ILE D 1 221 ? 20.839 20.218 215.314 1.00 27.54 221 ILE D O 1
ATOM 11485 N N . GLY D 1 222 ? 20.486 21.476 217.120 1.00 33.63 222 GLY D N 1
ATOM 11486 C CA . GLY D 1 222 ? 19.216 20.829 217.439 1.00 34.88 222 GLY D CA 1
ATOM 11487 C C . GLY D 1 222 ? 18.148 21.078 216.384 1.00 35.31 222 GLY D C 1
ATOM 11488 O O . GLY D 1 222 ? 17.521 20.123 215.899 1.00 33.61 222 GLY D O 1
ATOM 11489 N N . ARG D 1 223 ? 17.936 22.359 216.053 1.00 37.32 223 ARG D N 1
ATOM 11490 C CA . ARG D 1 223 ? 16.916 22.768 215.086 1.00 39.07 223 ARG D CA 1
ATOM 11491 C C . ARG D 1 223 ? 17.135 21.945 213.863 1.00 35.30 223 ARG D C 1
ATOM 11492 O O . ARG D 1 223 ? 16.270 21.250 213.403 1.00 35.23 223 ARG D O 1
ATOM 11500 N N . ARG D 1 224 ? 18.349 21.959 213.390 1.00 33.80 224 ARG D N 1
ATOM 11501 C CA . ARG D 1 224 ? 18.687 21.203 212.202 1.00 35.18 224 ARG D CA 1
ATOM 11502 C C . ARG D 1 224 ? 18.377 19.653 212.277 1.00 30.19 224 ARG D C 1
ATOM 11503 O O . ARG D 1 224 ? 17.840 19.063 211.358 1.00 26.38 224 ARG D O 1
ATOM 11511 N N . ALA D 1 225 ? 18.711 18.995 213.358 1.00 29.05 225 ALA D N 1
ATOM 11512 C CA . ALA D 1 225 ? 18.410 17.585 213.432 1.00 30.33 225 ALA D CA 1
ATOM 11513 C C . ALA D 1 225 ? 16.917 17.387 213.363 1.00 32.78 225 ALA D C 1
ATOM 11514 O O . ALA D 1 225 ? 16.452 16.381 212.823 1.00 31.76 225 ALA D O 1
ATOM 11516 N N . ALA D 1 226 ? 16.161 18.350 213.904 1.00 34.38 226 ALA D N 1
ATOM 11517 C CA . ALA D 1 226 ? 14.702 18.251 213.919 1.00 35.44 226 ALA D CA 1
ATOM 11518 C C . ALA D 1 226 ? 14.075 18.515 212.549 1.00 36.70 226 ALA D C 1
ATOM 11519 O O . ALA D 1 226 ? 13.260 17.719 212.060 1.00 37.23 226 ALA D O 1
ATOM 11521 N N . GLU D 1 227 ? 14.449 19.624 211.931 1.00 36.83 227 GLU D N 1
ATOM 11522 C CA . GLU D 1 227 ? 13.978 19.916 210.595 1.00 39.14 227 GLU D CA 1
ATOM 11523 C C . GLU D 1 227 ? 14.230 18.713 209.716 1.00 36.69 227 GLU D C 1
ATOM 11524 O O . GLU D 1 227 ? 13.343 18.291 208.994 1.00 37.78 227 GLU D O 1
ATOM 11530 N N . ARG D 1 228 ? 15.408 18.115 209.823 1.00 35.36 228 ARG D N 1
ATOM 11531 C CA . ARG D 1 228 ? 15.749 16.978 208.963 1.00 35.11 228 ARG D CA 1
ATOM 11532 C C . ARG D 1 228 ? 14.872 15.770 209.195 1.00 35.75 228 ARG D C 1
ATOM 11533 O O . ARG D 1 228 ? 14.430 15.156 208.233 1.00 35.17 228 ARG D O 1
ATOM 11541 N N . ALA D 1 229 ? 14.635 15.446 210.465 1.00 37.36 229 ALA D N 1
ATOM 11542 C CA . ALA D 1 229 ? 13.732 14.368 210.856 1.00 38.90 229 ALA D CA 1
ATOM 11543 C C . ALA D 1 229 ? 12.313 14.571 210.304 1.00 43.29 229 ALA D C 1
ATOM 11544 O O . ALA D 1 229 ? 11.699 13.642 209.754 1.00 43.89 229 ALA D O 1
ATOM 11546 N N . ALA D 1 230 ? 11.824 15.806 210.431 1.00 48.89 230 ALA D N 1
ATOM 11547 C CA . ALA D 1 230 ? 10.449 16.201 210.045 1.00 48.29 230 ALA D CA 1
ATOM 11548 C C . ALA D 1 230 ? 10.223 16.188 208.532 1.00 45.14 230 ALA D C 1
ATOM 11549 O O . ALA D 1 230 ? 9.175 15.786 208.043 1.00 44.07 230 ALA D O 1
ATOM 11551 N N . SER D 1 231 ? 11.226 16.632 207.803 1.00 42.91 231 SER D N 1
ATOM 11552 C CA . SER D 1 231 ? 11.159 16.675 206.368 1.00 44.52 231 SER D CA 1
ATOM 11553 C C . SER D 1 231 ? 10.987 15.312 205.780 1.00 44.11 231 SER D C 1
ATOM 11554 O O . SER D 1 231 ? 10.398 15.179 204.702 1.00 46.58 231 SER D O 1
ATOM 11557 N N . ARG D 1 232 ? 11.503 14.305 206.471 1.00 40.72 232 ARG D N 1
ATOM 11558 C CA . ARG D 1 232 ? 11.370 12.937 205.992 1.00 42.79 232 ARG D CA 1
ATOM 11559 C C . ARG D 1 232 ? 9.982 12.311 206.114 1.00 39.96 232 ARG D C 1
ATOM 11560 O O . ARG D 1 232 ? 9.744 11.227 205.561 1.00 41.36 232 ARG D O 1
ATOM 11568 N N . LEU D 1 233 ? 9.095 12.919 206.887 1.00 36.03 233 LEU D N 1
ATOM 11569 C CA . LEU D 1 233 ? 7.778 12.322 207.098 1.00 35.57 233 LEU D CA 1
ATOM 11570 C C . LEU D 1 233 ? 6.972 12.231 205.790 1.00 34.53 233 LEU D C 1
ATOM 11571 O O . LEU D 1 233 ? 6.841 13.218 205.056 1.00 33.96 233 LEU D O 1
ATOM 11576 N N . GLY D 1 234 ? 6.450 11.051 205.496 1.00 33.19 234 GLY D N 1
ATOM 11577 C CA . GLY D 1 234 ? 5.710 10.852 204.271 1.00 35.69 234 GLY D CA 1
ATOM 11578 C C . GLY D 1 234 ? 6.563 10.376 203.113 1.00 36.68 234 GLY D C 1
ATOM 11579 O O . GLY D 1 234 ? 6.177 10.487 201.955 1.00 38.12 234 GLY D O 1
ATOM 11580 N N . ALA D 1 235 ? 7.743 9.855 203.415 1.00 39.42 235 ALA D N 1
ATOM 11581 C CA . ALA D 1 235 ? 8.661 9.356 202.395 1.00 37.89 235 ALA D CA 1
ATOM 11582 C C . ALA D 1 235 ? 7.986 8.195 201.665 1.00 39.35 235 ALA D C 1
ATOM 11583 O O . ALA D 1 235 ? 7.217 7.431 202.256 1.00 34.99 235 ALA D O 1
ATOM 11585 N N . ARG D 1 236 ? 8.254 8.108 200.366 1.00 44.01 236 ARG D N 1
ATOM 11586 C CA . ARG D 1 236 ? 7.741 7.024 199.569 1.00 47.73 236 ARG D CA 1
ATOM 11587 C C . ARG D 1 236 ? 8.718 6.697 198.485 1.00 45.34 236 ARG D C 1
ATOM 11588 O O . ARG D 1 236 ? 9.531 7.551 198.119 1.00 40.65 236 ARG D O 1
ATOM 11596 N N . PRO D 1 237 ? 8.568 5.533 197.896 1.00 46.59 237 PRO D N 1
ATOM 11597 C CA . PRO D 1 237 ? 9.353 5.100 196.755 1.00 46.15 237 PRO D CA 1
ATOM 11598 C C . PRO D 1 237 ? 9.038 5.880 195.472 1.00 43.22 237 PRO D C 1
ATOM 11599 O O . PRO D 1 237 ? 8.031 6.518 195.366 1.00 39.08 237 PRO D O 1
ATOM 11603 N N . VAL D 1 238 ? 9.940 5.841 194.517 1.00 40.90 238 VAL D N 1
ATOM 11604 C CA . VAL D 1 238 ? 9.727 6.475 193.243 1.00 44.06 238 VAL D CA 1
ATOM 11605 C C . VAL D 1 238 ? 9.797 5.394 192.255 1.00 43.62 238 VAL D C 1
ATOM 11606 O O . VAL D 1 238 ? 10.221 4.323 192.555 1.00 40.94 238 VAL D O 1
ATOM 11610 N N . GLN D 1 239 ? 9.333 5.695 191.067 1.00 46.45 239 GLN D N 1
ATOM 11611 C CA . GLN D 1 239 ? 9.249 4.745 189.987 1.00 50.79 239 GLN D CA 1
ATOM 11612 C C . GLN D 1 239 ? 10.647 4.456 189.508 1.00 45.01 239 GLN D C 1
ATOM 11613 O O . GLN D 1 239 ? 11.435 5.342 189.472 1.00 45.83 239 GLN D O 1
ATOM 11619 N N . THR D 1 240 ? 10.956 3.228 189.144 1.00 39.78 240 THR D N 1
ATOM 11620 C CA . THR D 1 240 ? 12.260 2.860 188.696 1.00 37.28 240 THR D CA 1
ATOM 11621 C C . THR D 1 240 ? 12.651 3.571 187.425 1.00 37.70 240 THR D C 1
ATOM 11622 O O . THR D 1 240 ? 11.974 3.509 186.453 1.00 39.51 240 THR D O 1
ATOM 11626 N N . ALA D 1 241 ? 13.771 4.249 187.430 1.00 35.54 241 ALA D N 1
ATOM 11627 C CA . ALA D 1 241 ? 14.168 4.930 186.256 1.00 35.39 241 ALA D CA 1
ATOM 11628 C C . ALA D 1 241 ? 15.613 5.248 186.329 1.00 37.10 241 ALA D C 1
ATOM 11629 O O . ALA D 1 241 ? 16.151 5.338 187.391 1.00 36.30 241 ALA D O 1
ATOM 11631 N N . GLU D 1 242 ? 16.223 5.451 185.184 1.00 36.19 242 GLU D N 1
ATOM 11632 C CA . GLU D 1 242 ? 17.564 5.943 185.092 1.00 39.11 242 GLU D CA 1
ATOM 11633 C C . GLU D 1 242 ? 17.478 7.480 185.121 1.00 36.73 242 GLU D C 1
ATOM 11634 O O . GLU D 1 242 ? 16.751 8.075 184.329 1.00 39.87 242 GLU D O 1
ATOM 11640 N N . VAL D 1 243 ? 18.180 8.133 186.047 1.00 31.07 243 VAL D N 1
ATOM 11641 C CA . VAL D 1 243 ? 18.002 9.569 186.227 1.00 27.99 243 VAL D CA 1
ATOM 11642 C C . VAL D 1 243 ? 19.223 10.175 186.853 1.00 25.17 243 VAL D C 1
ATOM 11643 O O . VAL D 1 243 ? 20.037 9.474 187.397 1.00 23.76 243 VAL D O 1
ATOM 11647 N N . PRO D 1 244 ? 19.326 11.508 186.837 1.00 23.76 244 PRO D N 1
ATOM 11648 C CA . PRO D 1 244 ? 20.410 12.131 187.573 1.00 23.17 244 PRO D CA 1
ATOM 11649 C C . PRO D 1 244 ? 20.202 12.064 189.076 1.00 23.17 244 PRO D C 1
ATOM 11650 O O . PRO D 1 244 ? 19.054 12.045 189.564 1.00 23.43 244 PRO D O 1
ATOM 11654 N N . VAL D 1 245 ? 21.312 12.124 189.799 1.00 22.73 245 VAL D N 1
ATOM 11655 C CA . VAL D 1 245 ? 21.326 11.974 191.263 1.00 21.79 245 VAL D CA 1
ATOM 11656 C C . VAL D 1 245 ? 22.217 13.030 191.869 1.00 22.14 245 VAL D C 1
ATOM 11657 O O . VAL D 1 245 ? 23.372 13.203 191.416 1.00 23.22 245 VAL D O 1
ATOM 11661 N N . LEU D 1 246 ? 21.731 13.702 192.909 1.00 21.60 246 LEU D N 1
ATOM 11662 C CA . LEU D 1 246 ? 22.535 14.730 193.566 1.00 21.05 246 LEU D CA 1
ATOM 11663 C C . LEU D 1 246 ? 22.890 14.266 194.948 1.00 21.38 246 LEU D C 1
ATOM 11664 O O . LEU D 1 246 ? 21.991 14.004 195.759 1.00 21.79 246 LEU D O 1
ATOM 11669 N N . PHE D 1 247 ? 24.185 14.123 195.227 1.00 22.44 247 PHE D N 1
ATOM 11670 C CA . PHE D 1 247 ? 24.613 13.714 196.569 1.00 22.67 247 PHE D CA 1
ATOM 11671 C C . PHE D 1 247 ? 24.867 14.883 197.472 1.00 23.07 247 PHE D C 1
ATOM 11672 O O . PHE D 1 247 ? 25.619 15.815 197.121 1.00 21.78 247 PHE D O 1
ATOM 11680 N N . ALA D 1 248 ? 24.211 14.834 198.633 1.00 23.85 248 ALA D N 1
ATOM 11681 C CA . ALA D 1 248 ? 24.425 15.813 199.688 1.00 23.05 248 ALA D CA 1
ATOM 11682 C C . ALA D 1 248 ? 25.875 15.736 200.137 1.00 22.45 248 ALA D C 1
ATOM 11683 O O . ALA D 1 248 ? 26.496 14.677 200.122 1.00 23.34 248 ALA D O 1
ATOM 11685 N N . PRO D 1 249 ? 26.428 16.871 200.529 1.00 22.26 249 PRO D N 1
ATOM 11686 C CA . PRO D 1 249 ? 27.843 16.866 200.731 1.00 22.71 249 PRO D CA 1
ATOM 11687 C C . PRO D 1 249 ? 28.294 15.734 201.619 1.00 24.53 249 PRO D C 1
ATOM 11688 O O . PRO D 1 249 ? 29.268 15.056 201.304 1.00 26.18 249 PRO D O 1
ATOM 11692 N N . GLU D 1 250 ? 27.576 15.491 202.704 1.00 28.25 250 GLU D N 1
ATOM 11693 C CA . GLU D 1 250 ? 28.021 14.489 203.699 1.00 29.91 250 GLU D CA 1
ATOM 11694 C C . GLU D 1 250 ? 27.908 13.068 203.165 1.00 26.12 250 GLU D C 1
ATOM 11695 O O . GLU D 1 250 ? 28.512 12.188 203.701 1.00 27.93 250 GLU D O 1
ATOM 11701 N N . ILE D 1 251 ? 27.136 12.837 202.115 1.00 24.45 251 ILE D N 1
ATOM 11702 C CA . ILE D 1 251 ? 27.138 11.522 201.459 1.00 22.85 251 ILE D CA 1
ATOM 11703 C C . ILE D 1 251 ? 28.207 11.496 200.387 1.00 21.25 251 ILE D C 1
ATOM 11704 O O . ILE D 1 251 ? 28.833 10.453 200.160 1.00 21.22 251 ILE D O 1
ATOM 11709 N N . ALA D 1 252 ? 28.438 12.649 199.754 1.00 19.79 252 ALA D N 1
ATOM 11710 C CA . ALA D 1 252 ? 29.519 12.841 198.756 1.00 19.60 252 ALA D CA 1
ATOM 11711 C C . ALA D 1 252 ? 30.884 12.494 199.310 1.00 19.06 252 ALA D C 1
ATOM 11712 O O . ALA D 1 252 ? 31.759 12.040 198.620 1.00 19.42 252 ALA D O 1
ATOM 11714 N N . VAL D 1 253 ? 31.065 12.733 200.596 1.00 19.38 253 VAL D N 1
ATOM 11715 C CA . VAL D 1 253 ? 32.280 12.332 201.283 1.00 18.55 253 VAL D CA 1
ATOM 11716 C C . VAL D 1 253 ? 32.527 10.808 201.175 1.00 19.47 253 VAL D C 1
ATOM 11717 O O . VAL D 1 253 ? 33.623 10.316 200.846 1.00 21.65 253 VAL D O 1
ATOM 11721 N N . GLY D 1 254 ? 31.503 10.032 201.425 1.00 19.97 254 GLY D N 1
ATOM 11722 C CA . GLY D 1 254 ? 31.672 8.597 201.378 1.00 20.07 254 GLY D CA 1
ATOM 11723 C C . GLY D 1 254 ? 32.046 8.115 200.002 1.00 21.21 254 GLY D C 1
ATOM 11724 O O . GLY D 1 254 ? 32.655 7.048 199.855 1.00 19.72 254 GLY D O 1
ATOM 11725 N N . LEU D 1 255 ? 31.660 8.885 198.980 1.00 21.64 255 LEU D N 1
ATOM 11726 C CA . LEU D 1 255 ? 31.941 8.441 197.612 1.00 22.81 255 LEU D CA 1
ATOM 11727 C C . LEU D 1 255 ? 33.421 8.544 197.332 1.00 22.78 255 LEU D C 1
ATOM 11728 O O . LEU D 1 255 ? 34.071 7.581 196.903 1.00 19.38 255 LEU D O 1
ATOM 11733 N N . PHE D 1 256 ? 33.928 9.757 197.549 1.00 23.33 256 PHE D N 1
ATOM 11734 C CA . PHE D 1 256 ? 35.326 9.969 197.435 1.00 24.81 256 PHE D CA 1
ATOM 11735 C C . PHE D 1 256 ? 36.110 9.070 198.391 1.00 27.41 256 PHE D C 1
ATOM 11736 O O . PHE D 1 256 ? 37.233 8.647 198.078 1.00 29.28 256 PHE D O 1
ATOM 11744 N N . GLY D 1 257 ? 35.543 8.724 199.539 1.00 27.06 257 GLY D N 1
ATOM 11745 C CA . GLY D 1 257 ? 36.197 7.666 200.323 1.00 25.53 257 GLY D CA 1
ATOM 11746 C C . GLY D 1 257 ? 36.458 6.340 199.582 1.00 21.91 257 GLY D C 1
ATOM 11747 O O . GLY D 1 257 ? 37.449 5.662 199.822 1.00 18.39 257 GLY D O 1
ATOM 11748 N N . HIS D 1 258 ? 35.539 5.962 198.705 1.00 21.20 258 HIS D N 1
ATOM 11749 C CA . HIS D 1 258 ? 35.708 4.740 197.952 1.00 21.67 258 HIS D CA 1
ATOM 11750 C C . HIS D 1 258 ? 36.838 4.984 196.991 1.00 24.29 258 HIS D C 1
ATOM 11751 O O . HIS D 1 258 ? 37.592 4.083 196.691 1.00 27.53 258 HIS D O 1
ATOM 11758 N N . PHE D 1 259 ? 36.932 6.195 196.467 1.00 25.05 259 PHE D N 1
ATOM 11759 C CA . PHE D 1 259 ? 38.005 6.527 195.547 1.00 25.98 259 PHE D CA 1
ATOM 11760 C C . PHE D 1 259 ? 39.327 6.400 196.235 1.00 25.72 259 PHE D C 1
ATOM 11761 O O . PHE D 1 259 ? 40.257 5.846 195.697 1.00 26.34 259 PHE D O 1
ATOM 11769 N N . LEU D 1 260 ? 39.421 6.967 197.428 1.00 27.65 260 LEU D N 1
ATOM 11770 C CA . LEU D 1 260 ? 40.674 6.903 198.233 1.00 25.41 260 LEU D CA 1
ATOM 11771 C C . LEU D 1 260 ? 41.065 5.514 198.543 1.00 22.17 260 LEU D C 1
ATOM 11772 O O . LEU D 1 260 ? 42.222 5.222 198.516 1.00 21.26 260 LEU D O 1
ATOM 11777 N N . GLY D 1 261 ? 40.094 4.687 198.908 1.00 21.90 261 GLY D N 1
ATOM 11778 C CA . GLY D 1 261 ? 40.373 3.317 199.310 1.00 21.89 261 GLY D CA 1
ATOM 11779 C C . GLY D 1 261 ? 40.964 2.649 198.131 1.00 22.08 261 GLY D C 1
ATOM 11780 O O . GLY D 1 261 ? 41.959 1.961 198.279 1.00 22.84 261 GLY D O 1
ATOM 11781 N N . ALA D 1 262 ? 40.385 2.944 196.957 1.00 23.07 262 ALA D N 1
ATOM 11782 C CA . ALA D 1 262 ? 40.764 2.369 195.655 1.00 25.25 262 ALA D CA 1
ATOM 11783 C C . ALA D 1 262 ? 42.187 2.724 195.156 1.00 28.56 262 ALA D C 1
ATOM 11784 O O . ALA D 1 262 ? 42.823 1.957 194.395 1.00 32.72 262 ALA D O 1
ATOM 11786 N N . ILE D 1 263 ? 42.704 3.861 195.597 1.00 26.97 263 ILE D N 1
ATOM 11787 C CA . ILE D 1 263 ? 44.018 4.254 195.183 1.00 27.24 263 ILE D CA 1
ATOM 11788 C C . ILE D 1 263 ? 45.035 4.107 196.277 1.00 28.15 263 ILE D C 1
ATOM 11789 O O . ILE D 1 263 ? 46.122 4.649 196.168 1.00 31.82 263 ILE D O 1
ATOM 11794 N N . SER D 1 264 ? 44.702 3.369 197.329 1.00 29.07 264 SER D N 1
ATOM 11795 C CA . SER D 1 264 ? 45.644 3.140 198.430 1.00 28.54 264 SER D CA 1
ATOM 11796 C C . SER D 1 264 ? 46.471 1.893 198.165 1.00 26.99 264 SER D C 1
ATOM 11797 O O . SER D 1 264 ? 45.996 0.891 197.630 1.00 24.21 264 SER D O 1
ATOM 11800 N N . GLY D 1 265 ? 47.714 1.965 198.595 1.00 25.91 265 GLY D N 1
ATOM 11801 C CA . GLY D 1 265 ? 48.644 0.881 198.424 1.00 25.86 265 GLY D CA 1
ATOM 11802 C C . GLY D 1 265 ? 48.117 -0.503 198.707 1.00 26.64 265 GLY D C 1
ATOM 11803 O O . GLY D 1 265 ? 48.369 -1.418 197.948 1.00 27.12 265 GLY D O 1
ATOM 11804 N N . GLY D 1 266 ? 47.413 -0.665 199.819 1.00 29.66 266 GLY D N 1
ATOM 11805 C CA . GLY D 1 266 ? 46.918 -1.984 200.259 1.00 29.88 266 GLY D CA 1
ATOM 11806 C C . GLY D 1 266 ? 45.988 -2.594 199.222 1.00 29.52 266 GLY D C 1
ATOM 11807 O O . GLY D 1 266 ? 46.123 -3.739 198.814 1.00 27.95 266 GLY D O 1
ATOM 11808 N N . SER D 1 267 ? 45.000 -1.817 198.811 1.00 30.29 267 SER D N 1
ATOM 11809 C CA . SER D 1 267 ? 44.033 -2.331 197.873 1.00 32.38 267 SER D CA 1
ATOM 11810 C C . SER D 1 267 ? 44.814 -2.744 196.643 1.00 32.10 267 SER D C 1
ATOM 11811 O O . SER D 1 267 ? 44.622 -3.857 196.106 1.00 31.48 267 SER D O 1
ATOM 11814 N N . LEU D 1 268 ? 45.737 -1.858 196.261 1.00 28.18 268 LEU D N 1
ATOM 11815 C CA . LEU D 1 268 ? 46.417 -1.959 195.004 1.00 28.58 268 LEU D CA 1
ATOM 11816 C C . LEU D 1 268 ? 47.243 -3.227 194.965 1.00 33.06 268 LEU D C 1
ATOM 11817 O O . LEU D 1 268 ? 47.179 -3.975 193.999 1.00 33.86 268 LEU D O 1
ATOM 11822 N N . TYR D 1 269 ? 48.002 -3.517 196.008 1.00 37.16 269 TYR D N 1
ATOM 11823 C CA . TYR D 1 269 ? 48.932 -4.641 195.887 1.00 42.06 269 TYR D CA 1
ATOM 11824 C C . TYR D 1 269 ? 48.247 -5.956 196.208 1.00 42.33 269 TYR D C 1
ATOM 11825 O O . TYR D 1 269 ? 48.657 -6.993 195.722 1.00 37.00 269 TYR D O 1
ATOM 11834 N N . ARG D 1 270 ? 47.169 -5.888 196.984 1.00 48.59 270 ARG D N 1
ATOM 11835 C CA . ARG D 1 270 ? 46.309 -7.042 197.193 1.00 54.65 270 ARG D CA 1
ATOM 11836 C C . ARG D 1 270 ? 45.486 -7.354 195.951 1.00 54.00 270 ARG D C 1
ATOM 11837 O O . ARG D 1 270 ? 44.685 -8.295 195.947 1.00 53.92 270 ARG D O 1
ATOM 11845 N N . LYS D 1 271 ? 45.674 -6.567 194.895 1.00 52.68 271 LYS D N 1
ATOM 11846 C CA . LYS D 1 271 ? 44.905 -6.726 193.650 1.00 52.51 271 LYS D CA 1
ATOM 11847 C C . LYS D 1 271 ? 43.399 -6.727 193.922 1.00 46.73 271 LYS D C 1
ATOM 11848 O O . LYS D 1 271 ? 42.675 -7.611 193.461 1.00 43.59 271 LYS D O 1
ATOM 11854 N N . SER D 1 272 ? 42.952 -5.730 194.689 1.00 39.35 272 SER D N 1
ATOM 11855 C CA . SER D 1 272 ? 41.572 -5.661 195.138 1.00 37.50 272 SER D CA 1
ATOM 11856 C C . SER D 1 272 ? 41.106 -4.265 194.944 1.00 34.89 272 SER D C 1
ATOM 11857 O O . SER D 1 272 ? 40.489 -3.670 195.828 1.00 34.66 272 SER D O 1
ATOM 11860 N N . SER D 1 273 ? 41.437 -3.714 193.786 1.00 34.45 273 SER D N 1
ATOM 11861 C CA . SER D 1 273 ? 41.023 -2.341 193.479 1.00 33.39 273 SER D CA 1
ATOM 11862 C C . SER D 1 273 ? 40.658 -2.100 192.025 1.00 30.42 273 SER D C 1
ATOM 11863 O O . SER D 1 273 ? 41.405 -2.355 191.128 1.00 31.49 273 SER D O 1
ATOM 11866 N N . PHE D 1 274 ? 39.499 -1.549 191.798 1.00 32.55 274 PHE D N 1
ATOM 11867 C CA . PHE D 1 274 ? 39.095 -1.260 190.425 1.00 36.81 274 PHE D CA 1
ATOM 11868 C C . PHE D 1 274 ? 39.963 -0.189 189.755 1.00 39.16 274 PHE D C 1
ATOM 11869 O O . PHE D 1 274 ? 39.905 -0.030 188.551 1.00 42.26 274 PHE D O 1
ATOM 11877 N N . LEU D 1 275 ? 40.789 0.525 190.516 1.00 37.67 275 LEU D N 1
ATOM 11878 C CA . LEU D 1 275 ? 41.622 1.554 189.923 1.00 36.53 275 LEU D CA 1
ATOM 11879 C C . LEU D 1 275 ? 43.088 1.110 189.759 1.00 40.54 275 LEU D C 1
ATOM 11880 O O . LEU D 1 275 ? 43.998 1.918 189.641 1.00 38.83 275 LEU D O 1
ATOM 11885 N N . GLU D 1 276 ? 43.286 -0.189 189.673 1.00 43.81 276 GLU D N 1
ATOM 11886 C CA . GLU D 1 276 ? 44.583 -0.784 189.843 1.00 49.55 276 GLU D CA 1
ATOM 11887 C C . GLU D 1 276 ? 45.701 -0.344 188.905 1.00 51.83 276 GLU D C 1
ATOM 11888 O O . GLU D 1 276 ? 46.876 -0.252 189.323 1.00 59.62 276 GLU D O 1
ATOM 11894 N N . GLY D 1 277 ? 45.415 -0.098 187.648 1.00 45.18 277 GLY D N 1
ATOM 11895 C CA . GLY D 1 277 ? 46.528 0.381 186.842 1.00 42.50 277 GLY D CA 1
ATOM 11896 C C . GLY D 1 277 ? 46.338 1.812 186.464 1.00 39.72 277 GLY D C 1
ATOM 11897 O O . GLY D 1 277 ? 46.926 2.260 185.506 1.00 40.51 277 GLY D O 1
ATOM 11898 N N . ALA D 1 278 ? 45.535 2.533 187.236 1.00 38.16 278 ALA D N 1
ATOM 11899 C CA . ALA D 1 278 ? 44.879 3.712 186.740 1.00 34.81 278 ALA D CA 1
ATOM 11900 C C . ALA D 1 278 ? 45.787 4.932 186.709 1.00 34.86 278 ALA D C 1
ATOM 11901 O O . ALA D 1 278 ? 45.454 5.910 186.075 1.00 37.52 278 ALA D O 1
ATOM 11903 N N . LEU D 1 279 ? 46.967 4.876 187.257 1.00 35.83 279 LEU D N 1
ATOM 11904 C CA . LEU D 1 279 ? 47.759 6.061 187.301 1.00 37.94 279 LEU D CA 1
ATOM 11905 C C . LEU D 1 279 ? 47.936 6.594 185.942 1.00 38.55 279 LEU D C 1
ATOM 11906 O O . LEU D 1 279 ? 48.288 5.883 185.057 1.00 36.20 279 LEU D O 1
ATOM 11911 N N . GLY D 1 280 ? 47.755 7.903 185.814 1.00 42.51 280 GLY D N 1
ATOM 11912 C CA . GLY D 1 280 ? 47.873 8.615 184.556 1.00 39.87 280 GLY D CA 1
ATOM 11913 C C . GLY D 1 280 ? 46.683 8.674 183.644 1.00 37.01 280 GLY D C 1
ATOM 11914 O O . GLY D 1 280 ? 46.809 9.028 182.508 1.00 36.27 280 GLY D O 1
ATOM 11915 N N . GLN D 1 281 ? 45.527 8.310 184.150 1.00 37.11 281 GLN D N 1
ATOM 11916 C CA . GLN D 1 281 ? 44.326 8.238 183.348 1.00 38.87 281 GLN D CA 1
ATOM 11917 C C . GLN D 1 281 ? 43.283 9.174 183.762 1.00 37.19 281 GLN D C 1
ATOM 11918 O O . GLN D 1 281 ? 43.329 9.692 184.823 1.00 37.06 281 GLN D O 1
ATOM 11924 N N . ARG D 1 282 ? 42.334 9.402 182.883 1.00 38.70 282 ARG D N 1
ATOM 11925 C CA . ARG D 1 282 ? 41.254 10.295 183.170 1.00 39.52 282 ARG D CA 1
ATOM 11926 C C . ARG D 1 282 ? 40.230 9.519 183.868 1.00 36.81 282 ARG D C 1
ATOM 11927 O O . ARG D 1 282 ? 39.746 8.574 183.351 1.00 41.00 282 ARG D O 1
ATOM 11935 N N . LEU D 1 283 ? 39.940 9.900 185.086 1.00 32.51 283 LEU D N 1
ATOM 11936 C CA . LEU D 1 283 ? 38.930 9.242 185.838 1.00 30.19 283 LEU D CA 1
ATOM 11937 C C . LEU D 1 283 ? 37.803 10.182 186.126 1.00 29.48 283 LEU D C 1
ATOM 11938 O O . LEU D 1 283 ? 36.766 9.762 186.426 1.00 30.28 283 LEU D O 1
ATOM 11943 N N . PHE D 1 284 ? 38.067 11.466 186.017 1.00 29.06 284 PHE D N 1
ATOM 11944 C CA . PHE D 1 284 ? 37.113 12.532 186.322 1.00 28.76 284 PHE D CA 1
ATOM 11945 C C . PHE D 1 284 ? 37.049 13.605 185.206 1.00 28.44 284 PHE D C 1
ATOM 11946 O O . PHE D 1 284 ? 37.859 13.660 184.312 1.00 26.43 284 PHE D O 1
ATOM 11954 N N . PRO D 1 285 ? 36.044 14.459 185.255 1.00 29.42 285 PRO D N 1
ATOM 11955 C CA . PRO D 1 285 ? 36.046 15.613 184.349 1.00 31.48 285 PRO D CA 1
ATOM 11956 C C . PRO D 1 285 ? 37.329 16.445 184.376 1.00 29.47 285 PRO D C 1
ATOM 11957 O O . PRO D 1 285 ? 37.871 16.701 185.430 1.00 29.33 285 PRO D O 1
ATOM 11961 N N . GLU D 1 286 ? 37.732 16.881 183.202 1.00 30.94 286 GLU D N 1
ATOM 11962 C CA . GLU D 1 286 ? 38.874 17.731 182.972 1.00 35.30 286 GLU D CA 1
ATOM 11963 C C . GLU D 1 286 ? 38.999 18.864 184.034 1.00 33.36 286 GLU D C 1
ATOM 11964 O O . GLU D 1 286 ? 40.076 19.157 184.509 1.00 30.66 286 GLU D O 1
ATOM 11970 N N . TRP D 1 287 ? 37.887 19.479 184.414 1.00 32.32 287 TRP D N 1
ATOM 11971 C CA . TRP D 1 287 ? 37.880 20.557 185.422 1.00 31.12 287 TRP D CA 1
ATOM 11972 C C . TRP D 1 287 ? 38.016 20.100 186.887 1.00 30.44 287 TRP D C 1
ATOM 11973 O O . TRP D 1 287 ? 38.090 20.960 187.778 1.00 34.30 287 TRP D O 1
ATOM 11984 N N . LEU D 1 288 ? 38.012 18.796 187.154 1.00 27.40 288 LEU D N 1
ATOM 11985 C CA . LEU D 1 288 ? 37.988 18.336 188.510 1.00 27.55 288 LEU D CA 1
ATOM 11986 C C . LEU D 1 288 ? 39.375 18.063 188.993 1.00 31.02 288 LEU D C 1
ATOM 11987 O O . LEU D 1 288 ? 40.121 17.339 188.338 1.00 37.41 288 LEU D O 1
ATOM 11992 N N . SER D 1 289 ? 39.719 18.582 190.169 1.00 31.43 289 SER D N 1
ATOM 11993 C CA . SER D 1 289 ? 40.998 18.246 190.814 1.00 30.23 289 SER D CA 1
ATOM 11994 C C . SER D 1 289 ? 40.795 17.845 192.253 1.00 31.17 289 SER D C 1
ATOM 11995 O O . SER D 1 289 ? 39.906 18.377 192.938 1.00 31.53 289 SER D O 1
ATOM 11998 N N . ILE D 1 290 ? 41.645 16.933 192.718 1.00 30.06 290 ILE D N 1
ATOM 11999 C CA . ILE D 1 290 ? 41.617 16.501 194.109 1.00 27.72 290 ILE D CA 1
ATOM 12000 C C . ILE D 1 290 ? 43.017 16.667 194.688 1.00 27.24 290 ILE D C 1
ATOM 12001 O O . ILE D 1 290 ? 43.980 16.151 194.132 1.00 32.91 290 ILE D O 1
ATOM 12006 N N . ASP D 1 291 ? 43.138 17.328 195.829 1.00 24.51 291 ASP D N 1
ATOM 12007 C CA . ASP D 1 291 ? 44.467 17.587 196.380 1.00 23.44 291 ASP D CA 1
ATOM 12008 C C . ASP D 1 291 ? 44.466 17.587 197.895 1.00 22.19 291 ASP D C 1
ATOM 12009 O O . ASP D 1 291 ? 43.449 17.715 198.535 1.00 20.37 291 ASP D O 1
ATOM 12014 N N . GLU D 1 292 ? 45.636 17.417 198.457 1.00 24.57 292 GLU D N 1
ATOM 12015 C CA . GLU D 1 292 ? 45.799 17.191 199.888 1.00 27.07 292 GLU D CA 1
ATOM 12016 C C . GLU D 1 292 ? 46.583 18.374 200.438 1.00 27.48 292 GLU D C 1
ATOM 12017 O O . GLU D 1 292 ? 47.520 18.879 199.740 1.00 25.12 292 GLU D O 1
ATOM 12023 N N . ARG D 1 293 ? 46.189 18.826 201.642 1.00 25.94 293 ARG D N 1
ATOM 12024 C CA . ARG D 1 293 ? 46.848 19.978 202.303 1.00 25.98 293 ARG D CA 1
ATOM 12025 C C . ARG D 1 293 ? 47.073 19.747 203.834 1.00 24.03 293 ARG D C 1
ATOM 12026 O O . ARG D 1 293 ? 46.330 20.230 204.731 1.00 20.84 293 ARG D O 1
ATOM 12034 N N . PRO D 1 294 ? 48.155 19.044 204.134 1.00 23.20 294 PRO D N 1
ATOM 12035 C CA . PRO D 1 294 ? 48.338 18.520 205.475 1.00 23.31 294 PRO D CA 1
ATOM 12036 C C . PRO D 1 294 ? 48.723 19.521 206.530 1.00 23.37 294 PRO D C 1
ATOM 12037 O O . PRO D 1 294 ? 48.675 19.222 207.714 1.00 21.06 294 PRO D O 1
ATOM 12041 N N . HIS D 1 295 ? 49.074 20.723 206.109 1.00 27.28 295 HIS D N 1
ATOM 12042 C CA . HIS D 1 295 ? 49.644 21.670 207.042 1.00 28.20 295 HIS D CA 1
ATOM 12043 C C . HIS D 1 295 ? 48.666 22.733 207.401 1.00 29.41 295 HIS D C 1
ATOM 12044 O O . HIS D 1 295 ? 49.027 23.692 208.020 1.00 36.13 295 HIS D O 1
ATOM 12051 N N . LEU D 1 296 ? 47.399 22.565 207.077 1.00 31.18 296 LEU D N 1
ATOM 12052 C CA . LEU D 1 296 ? 46.439 23.615 207.438 1.00 32.00 296 LEU D CA 1
ATOM 12053 C C . LEU D 1 296 ? 46.402 23.836 208.946 1.00 31.18 296 LEU D C 1
ATOM 12054 O O . LEU D 1 296 ? 46.243 22.917 209.701 1.00 28.07 296 LEU D O 1
ATOM 12059 N N . VAL D 1 297 ? 46.569 25.081 209.363 1.00 31.88 297 VAL D N 1
ATOM 12060 C CA . VAL D 1 297 ? 46.565 25.395 210.766 1.00 31.14 297 VAL D CA 1
ATOM 12061 C C . VAL D 1 297 ? 45.164 25.188 211.327 1.00 30.48 297 VAL D C 1
ATOM 12062 O O . VAL D 1 297 ? 44.198 25.712 210.826 1.00 32.64 297 VAL D O 1
ATOM 12066 N N . GLY D 1 298 ? 45.063 24.343 212.339 1.00 31.87 298 GLY D N 1
ATOM 12067 C CA . GLY D 1 298 ? 43.804 24.120 213.068 1.00 30.60 298 GLY D CA 1
ATOM 12068 C C . GLY D 1 298 ? 42.802 23.180 212.467 1.00 27.21 298 GLY D C 1
ATOM 12069 O O . GLY D 1 298 ? 41.765 22.917 213.066 1.00 26.73 298 GLY D O 1
ATOM 12070 N N . ALA D 1 299 ? 43.096 22.666 211.289 1.00 26.76 299 ALA D N 1
ATOM 12071 C CA . ALA D 1 299 ? 42.169 21.723 210.650 1.00 25.99 299 ALA D CA 1
ATOM 12072 C C . ALA D 1 299 ? 42.064 20.453 211.414 1.00 22.89 299 ALA D C 1
ATOM 12073 O O . ALA D 1 299 ? 42.921 20.116 212.168 1.00 21.14 299 ALA D O 1
ATOM 12075 N N . LEU D 1 300 ? 40.974 19.747 211.169 1.00 23.50 300 LEU D N 1
ATOM 12076 C CA . LEU D 1 300 ? 40.713 18.465 211.785 1.00 21.69 300 LEU D CA 1
ATOM 12077 C C . LEU D 1 300 ? 41.551 17.313 211.219 1.00 22.66 300 LEU D C 1
ATOM 12078 O O . LEU D 1 300 ? 41.503 16.246 211.775 1.00 26.19 300 LEU D O 1
ATOM 12083 N N . GLY D 1 301 ? 42.233 17.471 210.089 1.00 23.49 301 GLY D N 1
ATOM 12084 C CA . GLY D 1 301 ? 42.983 16.344 209.503 1.00 24.37 301 GLY D CA 1
ATOM 12085 C C . GLY D 1 301 ? 44.474 16.598 209.349 1.00 25.43 301 GLY D C 1
ATOM 12086 O O . GLY D 1 301 ? 45.209 15.729 208.890 1.00 27.44 301 GLY D O 1
ATOM 12087 N N . SER D 1 302 ? 44.924 17.784 209.737 1.00 25.00 302 SER D N 1
ATOM 12088 C CA . SER D 1 302 ? 46.330 18.186 209.606 1.00 23.88 302 SER D CA 1
ATOM 12089 C C . SER D 1 302 ? 47.307 17.210 210.296 1.00 24.42 302 SER D C 1
ATOM 12090 O O . SER D 1 302 ? 47.010 16.669 211.363 1.00 23.10 302 SER D O 1
ATOM 12093 N N . ALA D 1 303 ? 48.461 16.985 209.651 1.00 25.85 303 ALA D N 1
ATOM 12094 C CA . ALA D 1 303 ? 49.555 16.167 210.207 1.00 25.61 303 ALA D CA 1
ATOM 12095 C C . ALA D 1 303 ? 50.862 16.628 209.539 1.00 25.89 303 ALA D C 1
ATOM 12096 O O . ALA D 1 303 ? 50.850 16.939 208.337 1.00 29.18 303 ALA D O 1
ATOM 12098 N N . SER D 1 304 ? 51.954 16.701 210.316 1.00 23.58 304 SER D N 1
ATOM 12099 C CA . SER D 1 304 ? 53.250 17.108 209.824 1.00 23.03 304 SER D CA 1
ATOM 12100 C C . SER D 1 304 ? 54.161 15.945 209.511 1.00 23.74 304 SER D C 1
ATOM 12101 O O . SER D 1 304 ? 55.302 16.164 209.051 1.00 26.25 304 SER D O 1
ATOM 12104 N N . PHE D 1 305 ? 53.720 14.709 209.759 1.00 22.15 305 PHE D N 1
ATOM 12105 C CA . PHE D 1 305 ? 54.545 13.547 209.344 1.00 21.50 305 PHE D CA 1
ATOM 12106 C C . PHE D 1 305 ? 53.710 12.315 209.264 1.00 19.78 305 PHE D C 1
ATOM 12107 O O . PHE D 1 305 ? 52.775 12.201 209.942 1.00 18.11 305 PHE D O 1
ATOM 12115 N N . ASP D 1 306 ? 54.038 11.387 208.408 1.00 21.75 306 ASP D N 1
ATOM 12116 C CA . ASP D 1 306 ? 53.179 10.234 208.254 1.00 23.70 306 ASP D CA 1
ATOM 12117 C C . ASP D 1 306 ? 53.600 9.157 209.233 1.00 22.50 306 ASP D C 1
ATOM 12118 O O . ASP D 1 306 ? 54.506 9.373 210.014 1.00 21.21 306 ASP D O 1
ATOM 12123 N N . SER D 1 307 ? 52.967 7.987 209.149 1.00 22.38 307 SER D N 1
ATOM 12124 C CA . SER D 1 307 ? 53.251 6.884 210.060 1.00 22.49 307 SER D CA 1
ATOM 12125 C C . SER D 1 307 ? 54.577 6.215 209.872 1.00 24.43 307 SER D C 1
ATOM 12126 O O . SER D 1 307 ? 54.887 5.296 210.620 1.00 28.34 307 SER D O 1
ATOM 12129 N N . ASP D 1 308 ? 55.341 6.612 208.870 1.00 24.35 308 ASP D N 1
ATOM 12130 C CA . ASP D 1 308 ? 56.716 6.183 208.765 1.00 24.22 308 ASP D CA 1
ATOM 12131 C C . ASP D 1 308 ? 57.660 7.290 209.206 1.00 25.81 308 ASP D C 1
ATOM 12132 O O . ASP D 1 308 ? 58.860 7.102 209.218 1.00 25.75 308 ASP D O 1
ATOM 12137 N N . GLY D 1 309 ? 57.120 8.454 209.545 1.00 27.08 309 GLY D N 1
ATOM 12138 C CA . GLY D 1 309 ? 57.943 9.602 209.929 1.00 29.10 309 GLY D CA 1
ATOM 12139 C C . GLY D 1 309 ? 58.510 10.435 208.769 1.00 30.68 309 GLY D C 1
ATOM 12140 O O . GLY D 1 309 ? 59.440 11.239 208.961 1.00 30.84 309 GLY D O 1
ATOM 12141 N N . LEU D 1 310 ? 57.981 10.235 207.560 1.00 28.75 310 LEU D N 1
ATOM 12142 C CA . LEU D 1 310 ? 58.310 11.115 206.457 1.00 27.01 310 LEU D CA 1
ATOM 12143 C C . LEU D 1 310 ? 57.537 12.415 206.641 1.00 26.78 310 LEU D C 1
ATOM 12144 O O . LEU D 1 310 ? 56.437 12.417 207.140 1.00 26.10 310 LEU D O 1
ATOM 12149 N N . ALA D 1 311 ? 58.129 13.526 206.240 1.00 29.25 311 ALA D N 1
ATOM 12150 C CA . ALA D 1 311 ? 57.434 14.813 206.234 1.00 28.74 311 ALA D CA 1
ATOM 12151 C C . ALA D 1 311 ? 56.283 14.687 205.267 1.00 28.34 311 ALA D C 1
ATOM 12152 O O . ALA D 1 311 ? 56.461 14.133 204.170 1.00 27.48 311 ALA D O 1
ATOM 12154 N N . THR D 1 312 ? 55.108 15.171 205.695 1.00 26.60 312 THR D N 1
ATOM 12155 C CA . THR D 1 312 ? 53.941 15.244 204.820 1.00 24.44 312 THR D CA 1
ATOM 12156 C C . THR D 1 312 ? 54.105 16.462 203.964 1.00 24.06 312 THR D C 1
ATOM 12157 O O . THR D 1 312 ? 54.788 17.368 204.370 1.00 25.54 312 THR D O 1
ATOM 12161 N N . TYR D 1 313 ? 53.521 16.456 202.764 1.00 24.11 313 TYR D N 1
ATOM 12162 C CA . TYR D 1 313 ? 53.505 17.634 201.882 1.00 24.74 313 TYR D CA 1
ATOM 12163 C C . TYR D 1 313 ? 52.237 17.727 201.003 1.00 25.15 313 TYR D C 1
ATOM 12164 O O . TYR D 1 313 ? 51.636 16.713 200.616 1.00 23.10 313 TYR D O 1
ATOM 12173 N N . ALA D 1 314 ? 51.847 18.990 200.742 1.00 25.60 314 ALA D N 1
ATOM 12174 C CA . ALA D 1 314 ? 50.762 19.329 199.845 1.00 24.60 314 ALA D CA 1
ATOM 12175 C C . ALA D 1 314 ? 51.028 18.671 198.506 1.00 24.88 314 ALA D C 1
ATOM 12176 O O . ALA D 1 314 ? 52.137 18.664 198.066 1.00 25.02 314 ALA D O 1
ATOM 12178 N N . LYS D 1 315 ? 50.014 18.084 197.891 1.00 26.02 315 LYS D N 1
ATOM 12179 C CA . LYS D 1 315 ? 50.167 17.417 196.607 1.00 27.73 315 LYS D CA 1
ATOM 12180 C C . LYS D 1 315 ? 48.790 17.081 196.011 1.00 31.00 315 LYS D C 1
ATOM 12181 O O . LYS D 1 315 ? 47.816 16.916 196.746 1.00 35.18 315 LYS D O 1
ATOM 12187 N N . PRO D 1 316 ? 48.713 16.969 194.672 1.00 30.24 316 PRO D N 1
ATOM 12188 C CA . PRO D 1 316 ? 47.500 16.468 194.039 1.00 27.67 316 PRO D CA 1
ATOM 12189 C C . PRO D 1 316 ? 47.468 14.947 193.834 1.00 25.90 316 PRO D C 1
ATOM 12190 O O . PRO D 1 316 ? 48.508 14.313 193.697 1.00 25.00 316 PRO D O 1
ATOM 12194 N N . PHE D 1 317 ? 46.263 14.397 193.825 1.00 24.07 317 PHE D N 1
ATOM 12195 C CA . PHE D 1 317 ? 46.035 13.034 193.443 1.00 24.14 317 PHE D CA 1
ATOM 12196 C C . PHE D 1 317 ? 45.264 12.954 192.138 1.00 25.61 317 PHE D C 1
ATOM 12197 O O . PHE D 1 317 ? 45.318 11.970 191.428 1.00 29.42 317 PHE D O 1
ATOM 12205 N N . VAL D 1 318 ? 44.502 13.979 191.828 1.00 26.27 318 VAL D N 1
ATOM 12206 C CA . VAL D 1 318 ? 43.789 14.070 190.564 1.00 25.95 318 VAL D CA 1
ATOM 12207 C C . VAL D 1 318 ? 44.048 15.490 190.098 1.00 28.49 318 VAL D C 1
ATOM 12208 O O . VAL D 1 318 ? 43.855 16.457 190.826 1.00 26.91 318 VAL D O 1
ATOM 12212 N N . GLU D 1 319 ? 44.504 15.617 188.874 1.00 33.11 319 GLU D N 1
ATOM 12213 C CA . GLU D 1 319 ? 44.813 16.906 188.341 1.00 34.88 319 GLU D CA 1
ATOM 12214 C C . GLU D 1 319 ? 44.166 17.002 186.954 1.00 35.82 319 GLU D C 1
ATOM 12215 O O . GLU D 1 319 ? 44.424 16.187 186.053 1.00 35.62 319 GLU D O 1
ATOM 12221 N N . ASN D 1 320 ? 43.283 17.979 186.809 1.00 33.91 320 ASN D N 1
ATOM 12222 C CA . ASN D 1 320 ? 42.519 18.107 185.602 1.00 31.90 320 ASN D CA 1
ATOM 12223 C C . ASN D 1 320 ? 41.982 16.749 185.176 1.00 29.98 320 ASN D C 1
ATOM 12224 O O . ASN D 1 320 ? 42.166 16.288 184.061 1.00 30.74 320 ASN D O 1
ATOM 12229 N N . GLY D 1 321 ? 41.302 16.101 186.099 1.00 28.02 321 GLY D N 1
ATOM 12230 C CA . GLY D 1 321 ? 40.547 14.905 185.761 1.00 26.67 321 GLY D CA 1
ATOM 12231 C C . GLY D 1 321 ? 41.411 13.670 185.719 1.00 25.40 321 GLY D C 1
ATOM 12232 O O . GLY D 1 321 ? 40.865 12.562 185.613 1.00 23.48 321 GLY D O 1
ATOM 12233 N N . GLU D 1 322 ? 42.739 13.870 185.805 1.00 24.09 322 GLU D N 1
ATOM 12234 C CA . GLU D 1 322 ? 43.692 12.791 185.660 1.00 23.90 322 GLU D CA 1
ATOM 12235 C C . GLU D 1 322 ? 44.320 12.355 187.007 1.00 23.32 322 GLU D C 1
ATOM 12236 O O . GLU D 1 322 ? 44.711 13.188 187.834 1.00 22.67 322 GLU D O 1
ATOM 12242 N N . LEU D 1 323 ? 44.411 11.040 187.191 1.00 23.20 323 LEU D N 1
ATOM 12243 C CA . LEU D 1 323 ? 45.012 10.445 188.363 1.00 24.31 323 LEU D CA 1
ATOM 12244 C C . LEU D 1 323 ? 46.544 10.500 188.279 1.00 27.02 323 LEU D C 1
ATOM 12245 O O . LEU D 1 323 ? 47.205 9.706 187.580 1.00 28.52 323 LEU D O 1
ATOM 12250 N N . VAL D 1 324 ? 47.120 11.422 189.027 1.00 27.23 324 VAL D N 1
ATOM 12251 C CA . VAL D 1 324 ? 48.536 11.628 188.952 1.00 28.04 324 VAL D CA 1
ATOM 12252 C C . VAL D 1 324 ? 49.252 10.992 190.123 1.00 29.18 324 VAL D C 1
ATOM 12253 O O . VAL D 1 324 ? 50.472 11.002 190.141 1.00 29.10 324 VAL D O 1
ATOM 12257 N N . SER D 1 325 ? 48.538 10.419 191.093 1.00 28.77 325 SER D N 1
ATOM 12258 C CA . SER D 1 325 ? 49.230 9.831 192.242 1.00 27.33 325 SER D CA 1
ATOM 12259 C C . SER D 1 325 ? 48.379 8.829 192.984 1.00 25.99 325 SER D C 1
ATOM 12260 O O . SER D 1 325 ? 47.232 9.138 193.289 1.00 28.65 325 SER D O 1
ATOM 12263 N N . TYR D 1 326 ? 48.925 7.675 193.323 1.00 25.00 326 TYR D N 1
ATOM 12264 C CA . TYR D 1 326 ? 48.321 6.835 194.374 1.00 26.13 326 TYR D CA 1
ATOM 12265 C C . TYR D 1 326 ? 48.631 7.353 195.830 1.00 27.96 326 TYR D C 1
ATOM 12266 O O . TYR D 1 326 ? 49.439 8.283 196.021 1.00 29.12 326 TYR D O 1
ATOM 12275 N N . VAL D 1 327 ? 47.995 6.740 196.831 1.00 26.18 327 VAL D N 1
ATOM 12276 C CA . VAL D 1 327 ? 48.223 7.047 198.247 1.00 26.41 327 VAL D CA 1
ATOM 12277 C C . VAL D 1 327 ? 49.062 5.896 198.845 1.00 28.43 327 VAL D C 1
ATOM 12278 O O . VAL D 1 327 ? 48.560 4.762 199.038 1.00 29.38 327 VAL D O 1
ATOM 12282 N N . LEU D 1 328 ? 50.330 6.174 199.122 1.00 27.92 328 LEU D N 1
ATOM 12283 C CA . LEU D 1 328 ? 51.271 5.135 199.487 1.00 28.57 328 LEU D CA 1
ATOM 12284 C C . LEU D 1 328 ? 52.218 5.466 200.629 1.00 30.11 328 LEU D C 1
ATOM 12285 O O . LEU D 1 328 ? 52.746 6.576 200.765 1.00 30.02 328 LEU D O 1
ATOM 12290 N N . GLY D 1 329 ? 52.432 4.456 201.449 1.00 32.69 329 GLY D N 1
ATOM 12291 C CA . GLY D 1 329 ? 53.512 4.459 202.418 1.00 32.63 329 GLY D CA 1
ATOM 12292 C C . GLY D 1 329 ? 54.712 3.665 201.893 1.00 30.97 329 GLY D C 1
ATOM 12293 O O . GLY D 1 329 ? 54.699 3.088 200.814 1.00 32.23 329 GLY D O 1
ATOM 12294 N N . THR D 1 330 ? 55.760 3.655 202.673 1.00 27.33 330 THR D N 1
ATOM 12295 C CA . THR D 1 330 ? 56.926 2.895 202.363 1.00 28.11 330 THR D CA 1
ATOM 12296 C C . THR D 1 330 ? 56.652 1.403 202.049 1.00 28.90 330 THR D C 1
ATOM 12297 O O . THR D 1 330 ? 57.100 0.857 201.016 1.00 28.27 330 THR D O 1
ATOM 12301 N N . TYR D 1 331 ? 55.914 0.740 202.913 1.00 28.65 331 TYR D N 1
ATOM 12302 C CA . TYR D 1 331 ? 55.641 -0.652 202.652 1.00 31.91 331 TYR D CA 1
ATOM 12303 C C . TYR D 1 331 ? 54.770 -0.847 201.392 1.00 34.88 331 TYR D C 1
ATOM 12304 O O . TYR D 1 331 ? 55.002 -1.807 200.626 1.00 43.76 331 TYR D O 1
ATOM 12313 N N . SER D 1 332 ? 53.797 0.044 201.164 1.00 33.56 332 SER D N 1
ATOM 12314 C CA . SER D 1 332 ? 53.009 0.045 199.891 1.00 33.56 332 SER D CA 1
ATOM 12315 C C . SER D 1 332 ? 53.950 0.186 198.703 1.00 33.05 332 SER D C 1
ATOM 12316 O O . SER D 1 332 ? 53.885 -0.584 197.755 1.00 32.46 332 SER D O 1
ATOM 12319 N N . GLY D 1 333 ? 54.822 1.192 198.764 1.00 34.02 333 GLY D N 1
ATOM 12320 C CA . GLY D 1 333 ? 55.679 1.541 197.632 1.00 35.43 333 GLY D CA 1
ATOM 12321 C C . GLY D 1 333 ? 56.497 0.336 197.221 1.00 37.87 333 GLY D C 1
ATOM 12322 O O . GLY D 1 333 ? 56.575 -0.006 196.032 1.00 38.10 333 GLY D O 1
ATOM 12323 N N . ARG D 1 334 ? 57.095 -0.316 198.222 1.00 40.37 334 ARG D N 1
ATOM 12324 C CA . ARG D 1 334 ? 57.942 -1.498 197.998 1.00 39.07 334 ARG D CA 1
ATOM 12325 C C . ARG D 1 334 ? 57.131 -2.582 197.384 1.00 39.71 334 ARG D C 1
ATOM 12326 O O . ARG D 1 334 ? 57.551 -3.218 196.440 1.00 42.77 334 ARG D O 1
ATOM 12334 N N . LYS D 1 335 ? 55.939 -2.794 197.898 1.00 39.57 335 LYS D N 1
ATOM 12335 C CA . LYS D 1 335 ? 55.112 -3.821 197.287 1.00 40.23 335 LYS D CA 1
ATOM 12336 C C . LYS D 1 335 ? 54.864 -3.604 195.803 1.00 39.44 335 LYS D C 1
ATOM 12337 O O . LYS D 1 335 ? 54.806 -4.585 195.063 1.00 40.41 335 LYS D O 1
ATOM 12343 N N . LEU D 1 336 ? 54.752 -2.333 195.381 1.00 39.66 336 LEU D N 1
ATOM 12344 C CA . LEU D 1 336 ? 54.331 -1.959 194.016 1.00 38.73 336 LEU D CA 1
ATOM 12345 C C . LEU D 1 336 ? 55.471 -1.494 193.158 1.00 39.29 336 LEU D C 1
ATOM 12346 O O . LEU D 1 336 ? 55.273 -1.120 191.991 1.00 39.94 336 LEU D O 1
ATOM 12351 N N . GLY D 1 337 ? 56.657 -1.438 193.745 1.00 36.84 337 GLY D N 1
ATOM 12352 C CA . GLY D 1 337 ? 57.805 -0.964 193.021 1.00 37.02 337 GLY D CA 1
ATOM 12353 C C . GLY D 1 337 ? 57.770 0.525 192.807 1.00 36.75 337 GLY D C 1
ATOM 12354 O O . GLY D 1 337 ? 58.310 0.997 191.822 1.00 35.88 337 GLY D O 1
ATOM 12355 N N . LEU D 1 338 ? 57.179 1.264 193.747 1.00 35.34 338 LEU D N 1
ATOM 12356 C CA . LEU D 1 338 ? 57.002 2.700 193.587 1.00 35.24 338 LEU D CA 1
ATOM 12357 C C . LEU D 1 338 ? 57.471 3.409 194.843 1.00 33.06 338 LEU D C 1
ATOM 12358 O O . LEU D 1 338 ? 57.485 2.796 195.917 1.00 29.14 338 LEU D O 1
ATOM 12363 N N . PRO D 1 339 ? 57.832 4.710 194.712 1.00 31.40 339 PRO D N 1
ATOM 12364 C CA . PRO D 1 339 ? 58.153 5.540 195.876 1.00 29.99 339 PRO D CA 1
ATOM 12365 C C . PRO D 1 339 ? 56.905 5.766 196.791 1.00 28.95 339 PRO D C 1
ATOM 12366 O O . PRO D 1 339 ? 55.770 5.632 196.309 1.00 32.38 339 PRO D O 1
ATOM 12370 N N . SER D 1 340 ? 57.124 6.053 198.081 1.00 25.52 340 SER D N 1
ATOM 12371 C CA . SER D 1 340 ? 56.084 6.476 199.013 1.00 23.99 340 SER D CA 1
ATOM 12372 C C . SER D 1 340 ? 55.668 7.870 198.649 1.00 24.89 340 SER D C 1
ATOM 12373 O O . SER D 1 340 ? 56.469 8.641 198.154 1.00 23.47 340 SER D O 1
ATOM 12376 N N . THR D 1 341 ? 54.392 8.160 198.897 1.00 27.24 341 THR D N 1
ATOM 12377 C CA . THR D 1 341 ? 53.822 9.476 198.701 1.00 30.53 341 THR D CA 1
ATOM 12378 C C . THR D 1 341 ? 53.626 10.165 200.081 1.00 31.89 341 THR D C 1
ATOM 12379 O O . THR D 1 341 ? 52.794 11.069 200.242 1.00 31.12 341 THR D O 1
ATOM 12383 N N . ALA D 1 342 ? 54.429 9.748 201.068 1.00 32.12 342 ALA D N 1
ATOM 12384 C CA . ALA D 1 342 ? 54.368 10.346 202.400 1.00 29.64 342 ALA D CA 1
ATOM 12385 C C . ALA D 1 342 ? 52.910 10.232 202.901 1.00 28.61 342 ALA D C 1
ATOM 12386 O O . ALA D 1 342 ? 52.356 11.135 203.518 1.00 26.57 342 ALA D O 1
ATOM 12388 N N . ASN D 1 343 ? 52.277 9.104 202.609 1.00 28.74 343 ASN D N 1
ATOM 12389 C CA . ASN D 1 343 ? 50.876 8.916 202.979 1.00 28.09 343 ASN D CA 1
ATOM 12390 C C . ASN D 1 343 ? 50.665 7.615 203.721 1.00 24.77 343 ASN D C 1
ATOM 12391 O O . ASN D 1 343 ? 49.569 7.044 203.669 1.00 21.31 343 ASN D O 1
ATOM 12396 N N . ALA D 1 344 ? 51.698 7.203 204.461 1.00 25.00 344 ALA D N 1
ATOM 12397 C CA . ALA D 1 344 ? 51.582 6.083 205.412 1.00 25.05 344 ALA D CA 1
ATOM 12398 C C . ALA D 1 344 ? 50.635 6.544 206.539 1.00 24.05 344 ALA D C 1
ATOM 12399 O O . ALA D 1 344 ? 50.951 7.460 207.301 1.00 24.18 344 ALA D O 1
ATOM 12401 N N . GLY D 1 345 ? 49.454 5.931 206.583 1.00 23.55 345 GLY D N 1
ATOM 12402 C CA . GLY D 1 345 ? 48.350 6.347 207.460 1.00 22.33 345 GLY D CA 1
ATOM 12403 C C . GLY D 1 345 ? 47.285 7.208 206.762 1.00 22.66 345 GLY D C 1
ATOM 12404 O O . GLY D 1 345 ? 46.421 7.742 207.425 1.00 21.11 345 GLY D O 1
ATOM 12405 N N . GLY D 1 346 ? 47.359 7.363 205.436 1.00 23.51 346 GLY D N 1
ATOM 12406 C CA . GLY D 1 346 ? 46.303 8.014 204.667 1.00 23.81 346 GLY D CA 1
ATOM 12407 C C . GLY D 1 346 ? 46.582 9.493 204.370 1.00 25.45 346 GLY D C 1
ATOM 12408 O O . GLY D 1 346 ? 47.702 10.008 204.547 1.00 25.46 346 GLY D O 1
ATOM 12409 N N . VAL D 1 347 ? 45.547 10.165 203.894 1.00 23.94 347 VAL D N 1
ATOM 12410 C CA . VAL D 1 347 ? 45.663 11.538 203.444 1.00 22.90 347 VAL D CA 1
ATOM 12411 C C . VAL D 1 347 ? 45.240 12.448 204.558 1.00 22.13 347 VAL D C 1
ATOM 12412 O O . VAL D 1 347 ? 44.511 12.012 205.457 1.00 19.60 347 VAL D O 1
ATOM 12416 N N . HIS D 1 348 ? 45.628 13.719 204.453 1.00 22.14 348 HIS D N 1
ATOM 12417 C CA . HIS D 1 348 ? 45.273 14.698 205.475 1.00 23.45 348 HIS D CA 1
ATOM 12418 C C . HIS D 1 348 ? 44.798 16.010 204.903 1.00 23.10 348 HIS D C 1
ATOM 12419 O O . HIS D 1 348 ? 45.609 16.723 204.278 1.00 23.90 348 HIS D O 1
ATOM 12426 N N . ASN D 1 349 ? 43.527 16.333 205.168 1.00 20.79 349 ASN D N 1
ATOM 12427 C CA . ASN D 1 349 ? 42.852 17.519 204.639 1.00 21.01 349 ASN D CA 1
ATOM 12428 C C . ASN D 1 349 ? 42.706 17.492 203.100 1.00 21.03 349 ASN D C 1
ATOM 12429 O O . ASN D 1 349 ? 43.346 18.229 202.369 1.00 22.47 349 ASN D O 1
ATOM 12434 N N . LEU D 1 350 ? 41.876 16.600 202.617 1.00 21.24 350 LEU D N 1
ATOM 12435 C CA . LEU D 1 350 ? 41.672 16.416 201.181 1.00 21.50 350 LEU D CA 1
ATOM 12436 C C . LEU D 1 350 ? 40.584 17.332 200.677 1.00 21.10 350 LEU D C 1
ATOM 12437 O O . LEU D 1 350 ? 39.547 17.502 201.339 1.00 21.63 350 LEU D O 1
ATOM 12442 N N . PHE D 1 351 ? 40.773 17.846 199.476 1.00 20.06 351 PHE D N 1
ATOM 12443 C CA . PHE D 1 351 ? 39.795 18.765 198.871 1.00 20.02 351 PHE D CA 1
ATOM 12444 C C . PHE D 1 351 ? 39.492 18.330 197.456 1.00 19.90 351 PHE D C 1
ATOM 12445 O O . PHE D 1 351 ? 40.419 18.077 196.689 1.00 20.78 351 PHE D O 1
ATOM 12453 N N . VAL D 1 352 ? 38.202 18.283 197.126 1.00 19.95 352 VAL D N 1
ATOM 12454 C CA . VAL D 1 352 ? 37.701 18.222 195.776 1.00 19.69 352 VAL D CA 1
ATOM 12455 C C . VAL D 1 352 ? 37.339 19.656 195.331 1.00 22.57 352 VAL D C 1
ATOM 12456 O O . VAL D 1 352 ? 36.645 20.417 196.072 1.00 21.71 352 VAL D O 1
ATOM 12460 N N . SER D 1 353 ? 37.822 20.012 194.126 1.00 24.90 353 SER D N 1
ATOM 12461 C CA . SER D 1 353 ? 37.560 21.297 193.517 1.00 25.00 353 SER D CA 1
ATOM 12462 C C . SER D 1 353 ? 36.099 21.395 193.047 1.00 25.96 353 SER D C 1
ATOM 12463 O O . SER D 1 353 ? 35.487 20.414 192.676 1.00 23.78 353 SER D O 1
ATOM 12466 N N . HIS D 1 354 ? 35.560 22.618 193.051 1.00 30.59 354 HIS D N 1
ATOM 12467 C CA . HIS D 1 354 ? 34.123 22.842 192.883 1.00 31.57 354 HIS D CA 1
ATOM 12468 C C . HIS D 1 354 ? 33.892 24.086 192.076 1.00 33.01 354 HIS D C 1
ATOM 12469 O O . HIS D 1 354 ? 34.809 24.892 191.899 1.00 32.75 354 HIS D O 1
ATOM 12476 N N . GLY D 1 355 ? 32.642 24.250 191.641 1.00 33.85 355 GLY D N 1
ATOM 12477 C CA . GLY D 1 355 ? 32.202 25.469 190.969 1.00 33.64 355 GLY D CA 1
ATOM 12478 C C . GLY D 1 355 ? 31.659 26.458 191.951 1.00 33.30 355 GLY D C 1
ATOM 12479 O O . GLY D 1 355 ? 32.028 26.429 193.097 1.00 35.82 355 GLY D O 1
ATOM 12480 N N . ASP D 1 356 ? 30.765 27.320 191.485 1.00 36.45 356 ASP D N 1
ATOM 12481 C CA . ASP D 1 356 ? 30.208 28.418 192.267 1.00 38.86 356 ASP D CA 1
ATOM 12482 C C . ASP D 1 356 ? 28.725 28.226 192.605 1.00 37.31 356 ASP D C 1
ATOM 12483 O O . ASP D 1 356 ? 28.052 29.157 193.071 1.00 34.49 356 ASP D O 1
ATOM 12488 N N . GLU D 1 357 ? 28.209 27.026 192.356 1.00 36.52 357 GLU D N 1
ATOM 12489 C CA . GLU D 1 357 ? 26.800 26.759 192.561 1.00 34.46 357 GLU D CA 1
ATOM 12490 C C . GLU D 1 357 ? 26.599 26.126 193.934 1.00 34.20 357 GLU D C 1
ATOM 12491 O O . GLU D 1 357 ? 27.427 25.304 194.367 1.00 31.59 357 GLU D O 1
ATOM 12497 N N . ASP D 1 358 ? 25.501 26.521 194.602 1.00 34.00 358 ASP D N 1
ATOM 12498 C CA . ASP D 1 358 ? 25.075 25.921 195.893 1.00 32.58 358 ASP D CA 1
ATOM 12499 C C . ASP D 1 358 ? 24.053 24.810 195.700 1.00 29.96 358 ASP D C 1
ATOM 12500 O O . ASP D 1 358 ? 23.653 24.545 194.575 1.00 27.52 358 ASP D O 1
ATOM 12505 N N . GLN D 1 359 ? 23.654 24.141 196.776 1.00 30.39 359 GLN D N 1
ATOM 12506 C CA . GLN D 1 359 ? 22.786 22.990 196.599 1.00 30.71 359 GLN D CA 1
ATOM 12507 C C . GLN D 1 359 ? 21.499 23.406 195.898 1.00 31.64 359 GLN D C 1
ATOM 12508 O O . GLN D 1 359 ? 21.057 22.734 194.932 1.00 33.45 359 GLN D O 1
ATOM 12514 N N . ALA D 1 360 ? 20.926 24.531 196.329 1.00 30.94 360 ALA D N 1
ATOM 12515 C CA . ALA D 1 360 ? 19.712 25.075 195.655 1.00 31.73 360 ALA D CA 1
ATOM 12516 C C . ALA D 1 360 ? 19.927 25.305 194.143 1.00 31.59 360 ALA D C 1
ATOM 12517 O O . ALA D 1 360 ? 19.068 24.970 193.340 1.00 33.39 360 ALA D O 1
ATOM 12519 N N . ALA D 1 361 ? 21.080 25.855 193.771 1.00 31.13 361 ALA D N 1
ATOM 12520 C CA . ALA D 1 361 ? 21.427 26.056 192.369 1.00 32.12 361 ALA D CA 1
ATOM 12521 C C . ALA D 1 361 ? 21.528 24.721 191.637 1.00 33.10 361 ALA D C 1
ATOM 12522 O O . ALA D 1 361 ? 21.013 24.620 190.503 1.00 36.47 361 ALA D O 1
ATOM 12524 N N . LEU D 1 362 ? 22.162 23.717 192.273 1.00 29.61 362 LEU D N 1
ATOM 12525 C CA . LEU D 1 362 ? 22.340 22.416 191.654 1.00 28.58 362 LEU D CA 1
ATOM 12526 C C . LEU D 1 362 ? 21.010 21.698 191.537 1.00 29.00 362 LEU D C 1
ATOM 12527 O O . LEU D 1 362 ? 20.799 20.959 190.577 1.00 29.02 362 LEU D O 1
ATOM 12532 N N . ILE D 1 363 ? 20.101 21.894 192.494 1.00 28.30 363 ILE D N 1
ATOM 12533 C CA . ILE D 1 363 ? 18.774 21.278 192.339 1.00 28.16 363 ILE D CA 1
ATOM 12534 C C . ILE D 1 363 ? 18.160 21.795 191.055 1.00 29.15 363 ILE D C 1
ATOM 12535 O O . ILE D 1 363 ? 17.722 21.020 190.221 1.00 28.41 363 ILE D O 1
ATOM 12540 N N . ARG D 1 364 ? 18.188 23.110 190.896 1.00 32.52 364 ARG D N 1
ATOM 12541 C CA . ARG D 1 364 ? 17.634 23.772 189.727 1.00 36.21 364 ARG D CA 1
ATOM 12542 C C . ARG D 1 364 ? 18.252 23.221 188.441 1.00 37.60 364 ARG D C 1
ATOM 12543 O O . ARG D 1 364 ? 17.548 22.754 187.553 1.00 38.53 364 ARG D O 1
ATOM 12551 N N . ARG D 1 365 ? 19.573 23.295 188.346 1.00 40.00 365 ARG D N 1
ATOM 12552 C CA . ARG D 1 365 ? 20.322 22.751 187.203 1.00 41.76 365 ARG D CA 1
ATOM 12553 C C . ARG D 1 365 ? 19.946 21.304 186.882 1.00 39.79 365 ARG D C 1
ATOM 12554 O O . ARG D 1 365 ? 19.863 20.940 185.731 1.00 40.41 365 ARG D O 1
ATOM 12570 N N . GLU D 1 367 ? 17.076 19.853 187.381 1.00 45.18 367 GLU D N 1
ATOM 12571 C CA . GLU D 1 367 ? 15.718 19.927 186.834 1.00 47.34 367 GLU D CA 1
ATOM 12572 C C . GLU D 1 367 ? 14.837 18.819 187.373 1.00 46.78 367 GLU D C 1
ATOM 12573 O O . GLU D 1 367 ? 13.785 19.080 187.960 1.00 52.94 367 GLU D O 1
ATOM 12579 N N . ARG D 1 368 ? 15.269 17.579 187.178 1.00 45.23 368 ARG D N 1
ATOM 12580 C CA . ARG D 1 368 ? 14.483 16.401 187.553 1.00 42.90 368 ARG D CA 1
ATOM 12581 C C . ARG D 1 368 ? 15.425 15.264 187.981 1.00 42.00 368 ARG D C 1
ATOM 12582 O O . ARG D 1 368 ? 16.440 15.016 187.323 1.00 41.63 368 ARG D O 1
ATOM 12590 N N . GLY D 1 369 ? 15.101 14.598 189.091 1.00 40.67 369 GLY D N 1
ATOM 12591 C CA . GLY D 1 369 ? 15.950 13.508 189.620 1.00 39.00 369 GLY D CA 1
ATOM 12592 C C . GLY D 1 369 ? 15.922 13.348 191.134 1.00 36.92 369 GLY D C 1
ATOM 12593 O O . GLY D 1 369 ? 15.013 13.911 191.791 1.00 40.78 369 GLY D O 1
ATOM 12594 N N . LEU D 1 370 ? 16.917 12.610 191.666 1.00 32.35 370 LEU D N 1
ATOM 12595 C CA . LEU D 1 370 ? 16.949 12.177 193.081 1.00 30.72 370 LEU D CA 1
ATOM 12596 C C . LEU D 1 370 ? 18.059 12.841 193.872 1.00 28.61 370 LEU D C 1
ATOM 12597 O O . LEU D 1 370 ? 19.218 12.746 193.505 1.00 33.13 370 LEU D O 1
ATOM 12602 N N . LEU D 1 371 ? 17.703 13.535 194.941 1.00 26.60 371 LEU D N 1
ATOM 12603 C CA . LEU D 1 371 ? 18.671 14.143 195.858 1.00 24.53 371 LEU D CA 1
ATOM 12604 C C . LEU D 1 371 ? 18.887 13.139 196.943 1.00 22.78 371 LEU D C 1
ATOM 12605 O O . LEU D 1 371 ? 17.931 12.709 197.580 1.00 23.51 371 LEU D O 1
ATOM 12610 N N . VAL D 1 372 ? 20.112 12.728 197.187 1.00 21.32 372 VAL D N 1
ATOM 12611 C CA . VAL D 1 372 ? 20.300 11.665 198.171 1.00 20.81 372 VAL D CA 1
ATOM 12612 C C . VAL D 1 372 ? 20.899 12.310 199.373 1.00 21.18 372 VAL D C 1
ATOM 12613 O O . VAL D 1 372 ? 21.898 12.979 199.233 1.00 21.76 372 VAL D O 1
ATOM 12617 N N . THR D 1 373 ? 20.260 12.137 200.540 1.00 22.84 373 THR D N 1
ATOM 12618 C CA . THR D 1 373 ? 20.757 12.636 201.819 1.00 22.80 373 THR D CA 1
ATOM 12619 C C . THR D 1 373 ? 21.034 11.512 202.816 1.00 23.59 373 THR D C 1
ATOM 12620 O O . THR D 1 373 ? 21.453 11.790 203.914 1.00 24.53 373 THR D O 1
ATOM 12624 N N . GLU D 1 374 ? 20.847 10.245 202.434 1.00 25.78 374 GLU D N 1
ATOM 12625 C CA . GLU D 1 374 ? 21.322 9.114 203.250 1.00 26.42 374 GLU D CA 1
ATOM 12626 C C . GLU D 1 374 ? 21.419 7.868 202.438 1.00 28.74 374 GLU D C 1
ATOM 12627 O O . GLU D 1 374 ? 20.588 7.639 201.547 1.00 31.57 374 GLU D O 1
ATOM 12633 N N . LEU D 1 375 ? 22.385 7.028 202.780 1.00 31.16 375 LEU D N 1
ATOM 12634 C CA . LEU D 1 375 ? 22.552 5.711 202.144 1.00 32.71 375 LEU D CA 1
ATOM 12635 C C . LEU D 1 375 ? 22.583 4.638 203.198 1.00 36.59 375 LEU D C 1
ATOM 12636 O O . LEU D 1 375 ? 22.830 4.956 204.365 1.00 34.47 375 LEU D O 1
ATOM 12649 N N . GLY D 1 377 ? 23.330 0.004 203.798 1.00 61.66 377 GLY D N 1
ATOM 12650 C CA . GLY D 1 377 ? 23.808 -1.275 203.262 1.00 52.70 377 GLY D CA 1
ATOM 12651 C C . GLY D 1 377 ? 25.265 -1.208 202.836 1.00 55.64 377 GLY D C 1
ATOM 12652 O O . GLY D 1 377 ? 25.751 -0.199 202.329 1.00 57.14 377 GLY D O 1
ATOM 12653 N N . GLN D 1 378 ? 25.980 -2.296 203.053 1.00 59.59 378 GLN D N 1
ATOM 12654 C CA . GLN D 1 378 ? 27.362 -2.392 202.627 1.00 64.18 378 GLN D CA 1
ATOM 12655 C C . GLN D 1 378 ? 27.305 -2.866 201.162 1.00 63.52 378 GLN D C 1
ATOM 12656 O O . GLN D 1 378 ? 27.585 -4.022 200.857 1.00 74.68 378 GLN D O 1
ATOM 12662 N N . GLY D 1 379 ? 26.918 -1.979 200.256 1.00 53.74 379 GLY D N 1
ATOM 12663 C CA . GLY D 1 379 ? 26.735 -2.402 198.874 1.00 50.66 379 GLY D CA 1
ATOM 12664 C C . GLY D 1 379 ? 27.838 -2.065 197.884 1.00 45.17 379 GLY D C 1
ATOM 12665 O O . GLY D 1 379 ? 27.583 -2.057 196.696 1.00 46.74 379 GLY D O 1
ATOM 12666 N N . VAL D 1 380 ? 29.053 -1.797 198.356 1.00 38.86 380 VAL D N 1
ATOM 12667 C CA . VAL D 1 380 ? 30.132 -1.269 197.509 1.00 36.38 380 VAL D CA 1
ATOM 12668 C C . VAL D 1 380 ? 31.262 -2.291 197.329 1.00 33.15 380 VAL D C 1
ATOM 12669 O O . VAL D 1 380 ? 31.918 -2.656 198.282 1.00 28.60 380 VAL D O 1
ATOM 12673 N N . ASN D 1 381 ? 31.511 -2.708 196.097 1.00 33.11 381 ASN D N 1
ATOM 12674 C CA . ASN D 1 381 ? 32.594 -3.618 195.798 1.00 33.44 381 ASN D CA 1
ATOM 12675 C C . ASN D 1 381 ? 33.801 -2.865 195.259 1.00 32.09 381 ASN D C 1
ATOM 12676 O O . ASN D 1 381 ? 33.851 -2.540 194.079 1.00 30.26 381 ASN D O 1
ATOM 12681 N N . LEU D 1 382 ? 34.797 -2.617 196.105 1.00 32.01 382 LEU D N 1
ATOM 12682 C CA . LEU D 1 382 ? 36.001 -1.939 195.631 1.00 30.35 382 LEU D CA 1
ATOM 12683 C C . LEU D 1 382 ? 36.825 -2.775 194.675 1.00 28.69 382 LEU D C 1
ATOM 12684 O O . LEU D 1 382 ? 37.508 -2.194 193.834 1.00 34.90 382 LEU D O 1
ATOM 12689 N N . VAL D 1 383 ? 36.771 -4.103 194.749 1.00 23.85 383 VAL D N 1
ATOM 12690 C CA . VAL D 1 383 ? 37.473 -4.897 193.741 1.00 23.11 383 VAL D CA 1
ATOM 12691 C C . VAL D 1 383 ? 37.096 -4.496 192.287 1.00 22.86 383 VAL D C 1
ATOM 12692 O O . VAL D 1 383 ? 37.972 -4.329 191.445 1.00 21.51 383 VAL D O 1
ATOM 12696 N N . THR D 1 384 ? 35.811 -4.418 192.014 1.00 23.43 384 THR D N 1
ATOM 12697 C CA . THR D 1 384 ? 35.273 -4.187 190.704 1.00 22.93 384 THR D CA 1
ATOM 12698 C C . THR D 1 384 ? 34.657 -2.854 190.470 1.00 24.81 384 THR D C 1
ATOM 12699 O O . THR D 1 384 ? 34.484 -2.499 189.360 1.00 25.38 384 THR D O 1
ATOM 12703 N N . GLY D 1 385 ? 34.336 -2.121 191.511 1.00 26.50 385 GLY D N 1
ATOM 12704 C CA . GLY D 1 385 ? 33.663 -0.855 191.381 1.00 29.19 385 GLY D CA 1
ATOM 12705 C C . GLY D 1 385 ? 32.155 -0.891 191.359 1.00 31.42 385 GLY D C 1
ATOM 12706 O O . GLY D 1 385 ? 31.508 0.110 191.282 1.00 31.58 385 GLY D O 1
ATOM 12707 N N . ASP D 1 386 ? 31.589 -2.062 191.457 1.00 33.50 386 ASP D N 1
ATOM 12708 C CA . ASP D 1 386 ? 30.173 -2.202 191.437 1.00 39.60 386 ASP D CA 1
ATOM 12709 C C . ASP D 1 386 ? 29.513 -1.546 192.627 1.00 42.03 386 ASP D C 1
ATOM 12710 O O . ASP D 1 386 ? 29.934 -1.716 193.728 1.00 57.94 386 ASP D O 1
ATOM 12715 N N . TYR D 1 387 ? 28.456 -0.796 192.422 1.00 38.01 387 TYR D N 1
ATOM 12716 C CA . TYR D 1 387 ? 27.871 -0.069 193.518 1.00 33.55 387 TYR D CA 1
ATOM 12717 C C . TYR D 1 387 ? 26.348 -0.181 193.549 1.00 32.29 387 TYR D C 1
ATOM 12718 O O . TYR D 1 387 ? 25.718 0.010 192.571 1.00 33.80 387 TYR D O 1
ATOM 12727 N N . SER D 1 388 ? 25.775 -0.566 194.669 1.00 32.49 388 SER D N 1
ATOM 12728 C CA . SER D 1 388 ? 24.343 -0.537 194.865 1.00 33.41 388 SER D CA 1
ATOM 12729 C C . SER D 1 388 ? 23.985 -0.240 196.293 1.00 34.05 388 SER D C 1
ATOM 12730 O O . SER D 1 388 ? 24.341 -0.962 197.151 1.00 37.74 388 SER D O 1
ATOM 12733 N N . ARG D 1 389 ? 23.227 0.790 196.558 1.00 33.39 389 ARG D N 1
ATOM 12734 C CA . ARG D 1 389 ? 22.892 1.051 197.927 1.00 33.71 389 ARG D CA 1
ATOM 12735 C C . ARG D 1 389 ? 21.507 1.577 198.194 1.00 36.22 389 ARG D C 1
ATOM 12736 O O . ARG D 1 389 ? 20.938 2.271 197.417 1.00 37.04 389 ARG D O 1
ATOM 12744 N N . GLY D 1 390 ? 20.986 1.237 199.347 1.00 40.18 390 GLY D N 1
ATOM 12745 C CA . GLY D 1 390 ? 19.722 1.732 199.795 1.00 41.96 390 GLY D CA 1
ATOM 12746 C C . GLY D 1 390 ? 19.866 3.198 200.001 1.00 42.82 390 GLY D C 1
ATOM 12747 O O . GLY D 1 390 ? 20.881 3.645 200.438 1.00 40.67 390 GLY D O 1
ATOM 12748 N N . ALA D 1 391 ? 18.841 3.956 199.667 1.00 41.13 391 ALA D N 1
ATOM 12749 C CA . ALA D 1 391 ? 18.993 5.404 199.644 1.00 38.76 391 ALA D CA 1
ATOM 12750 C C . ALA D 1 391 ? 17.736 6.034 200.151 1.00 37.87 391 ALA D C 1
ATOM 12751 O O . ALA D 1 391 ? 16.705 5.386 200.111 1.00 36.80 391 ALA D O 1
ATOM 12753 N N . ALA D 1 392 ? 17.845 7.282 200.628 1.00 36.17 392 ALA D N 1
ATOM 12754 C CA . ALA D 1 392 ? 16.693 8.103 201.017 1.00 35.13 392 ALA D CA 1
ATOM 12755 C C . ALA D 1 392 ? 17.024 9.583 200.786 1.00 33.91 392 ALA D C 1
ATOM 12756 O O . ALA D 1 392 ? 18.186 9.988 200.793 1.00 33.38 392 ALA D O 1
ATOM 12758 N N . GLY D 1 393 ? 16.003 10.398 200.600 1.00 32.73 393 GLY D N 1
ATOM 12759 C CA . GLY D 1 393 ? 16.221 11.807 200.316 1.00 31.81 393 GLY D CA 1
ATOM 12760 C C . GLY D 1 393 ? 14.944 12.430 199.821 1.00 31.28 393 GLY D C 1
ATOM 12761 O O . GLY D 1 393 ? 13.892 12.230 200.403 1.00 31.61 393 GLY D O 1
ATOM 12762 N N . TYR D 1 394 ? 15.037 13.187 198.744 1.00 31.01 394 TYR D N 1
ATOM 12763 C CA . TYR D 1 394 ? 13.891 13.873 198.188 1.00 34.86 394 TYR D CA 1
ATOM 12764 C C . TYR D 1 394 ? 13.877 13.702 196.676 1.00 36.26 394 TYR D C 1
ATOM 12765 O O . TYR D 1 394 ? 14.951 13.642 196.068 1.00 36.05 394 TYR D O 1
ATOM 12774 N N . TRP D 1 395 ? 12.677 13.632 196.074 1.00 35.96 395 TRP D N 1
ATOM 12775 C CA . TRP D 1 395 ? 12.522 13.746 194.599 1.00 36.06 395 TRP D CA 1
ATOM 12776 C C . TRP D 1 395 ? 12.461 15.196 194.092 1.00 35.86 395 TRP D C 1
ATOM 12777 O O . TRP D 1 395 ? 11.818 16.066 194.717 1.00 34.50 395 TRP D O 1
ATOM 12788 N N . VAL D 1 396 ? 13.114 15.444 192.952 1.00 34.60 396 VAL D N 1
ATOM 12789 C CA . VAL D 1 396 ? 13.099 16.761 192.374 1.00 33.50 396 VAL D CA 1
ATOM 12790 C C . VAL D 1 396 ? 12.379 16.702 191.101 1.00 34.73 396 VAL D C 1
ATOM 12791 O O . VAL D 1 396 ? 12.523 15.720 190.411 1.00 32.83 396 VAL D O 1
ATOM 12795 N N . GLU D 1 397 ? 11.597 17.751 190.825 1.00 39.79 397 GLU D N 1
ATOM 12796 C CA . GLU D 1 397 ? 11.039 18.039 189.496 1.00 41.43 397 GLU D CA 1
ATOM 12797 C C . GLU D 1 397 ? 10.737 19.509 189.327 1.00 41.86 397 GLU D C 1
ATOM 12798 O O . GLU D 1 397 ? 10.446 20.212 190.298 1.00 39.22 397 GLU D O 1
ATOM 12804 N N . ASN D 1 398 ? 10.820 19.964 188.079 1.00 42.95 398 ASN D N 1
ATOM 12805 C CA . ASN D 1 398 ? 10.764 21.395 187.761 1.00 43.27 398 ASN D CA 1
ATOM 12806 C C . ASN D 1 398 ? 11.655 22.207 188.679 1.00 43.20 398 ASN D C 1
ATOM 12807 O O . ASN D 1 398 ? 11.269 23.268 189.159 1.00 40.59 398 ASN D O 1
ATOM 12812 N N . GLY D 1 399 ? 12.857 21.675 188.904 1.00 45.51 399 GLY D N 1
ATOM 12813 C CA . GLY D 1 399 ? 13.877 22.325 189.709 1.00 45.38 399 GLY D CA 1
ATOM 12814 C C . GLY D 1 399 ? 13.451 22.591 191.142 1.00 46.38 399 GLY D C 1
ATOM 12815 O O . GLY D 1 399 ? 13.960 23.518 191.797 1.00 47.13 399 GLY D O 1
ATOM 12816 N N . GLU D 1 400 ? 12.526 21.791 191.657 1.00 45.73 400 GLU D N 1
ATOM 12817 C CA . GLU D 1 400 ? 12.192 21.911 193.065 1.00 45.51 400 GLU D CA 1
ATOM 12818 C C . GLU D 1 400 ? 12.030 20.575 193.693 1.00 40.62 400 GLU D C 1
ATOM 12819 O O . GLU D 1 400 ? 11.843 19.560 193.011 1.00 37.36 400 GLU D O 1
ATOM 12825 N N . ILE D 1 401 ? 12.160 20.586 195.010 1.00 38.21 401 ILE D N 1
ATOM 12826 C CA . ILE D 1 401 ? 12.012 19.396 195.803 1.00 36.81 401 ILE D CA 1
ATOM 12827 C C . ILE D 1 401 ? 10.515 19.171 195.924 1.00 39.26 401 ILE D C 1
ATOM 12828 O O . ILE D 1 401 ? 9.791 20.027 196.453 1.00 38.24 401 ILE D O 1
ATOM 12833 N N . GLN D 1 402 ? 10.050 18.022 195.428 1.00 39.83 402 GLN D N 1
ATOM 12834 C CA . GLN D 1 402 ? 8.618 17.742 195.381 1.00 39.29 402 GLN D CA 1
ATOM 12835 C C . GLN D 1 402 ? 8.236 17.045 196.644 1.00 36.55 402 GLN D C 1
ATOM 12836 O O . GLN D 1 402 ? 7.365 17.504 197.329 1.00 36.23 402 GLN D O 1
ATOM 12842 N N . PHE D 1 403 ? 8.933 15.971 196.979 1.00 36.00 403 PHE D N 1
ATOM 12843 C CA . PHE D 1 403 ? 8.592 15.155 198.154 1.00 35.21 403 PHE D CA 1
ATOM 12844 C C . PHE D 1 403 ? 9.734 14.233 198.648 1.00 33.27 403 PHE D C 1
ATOM 12845 O O . PHE D 1 403 ? 10.681 13.942 197.933 1.00 34.90 403 PHE D O 1
ATOM 12853 N N . PRO D 1 404 ? 9.640 13.759 199.872 1.00 31.13 404 PRO D N 1
ATOM 12854 C CA . PRO D 1 404 ? 10.643 12.857 200.377 1.00 30.23 404 PRO D CA 1
ATOM 12855 C C . PRO D 1 404 ? 10.541 11.438 199.827 1.00 29.54 404 PRO D C 1
ATOM 12856 O O . PRO D 1 404 ? 9.450 10.954 199.544 1.00 29.80 404 PRO D O 1
ATOM 12860 N N . VAL D 1 405 ? 11.685 10.775 199.738 1.00 28.48 405 VAL D N 1
ATOM 12861 C CA . VAL D 1 405 ? 11.806 9.453 199.130 1.00 28.61 405 VAL D CA 1
ATOM 12862 C C . VAL D 1 405 ? 12.518 8.492 200.057 1.00 29.04 405 VAL D C 1
ATOM 12863 O O . VAL D 1 405 ? 13.448 8.852 200.746 1.00 29.12 405 VAL D O 1
ATOM 12867 N N . GLN D 1 406 ? 12.090 7.242 200.053 1.00 31.68 406 GLN D N 1
ATOM 12868 C CA . GLN D 1 406 ? 12.729 6.201 200.845 1.00 31.67 406 GLN D CA 1
ATOM 12869 C C . GLN D 1 406 ? 12.524 4.952 200.060 1.00 32.90 406 GLN D C 1
ATOM 12870 O O . GLN D 1 406 ? 11.916 5.008 198.986 1.00 37.22 406 GLN D O 1
ATOM 12876 N N . GLU D 1 407 ? 13.012 3.837 200.586 1.00 33.48 407 GLU D N 1
ATOM 12877 C CA . GLU D 1 407 ? 12.832 2.513 199.983 1.00 36.60 407 GLU D CA 1
ATOM 12878 C C . GLU D 1 407 ? 13.113 2.450 198.495 1.00 33.81 407 GLU D C 1
ATOM 12879 O O . GLU D 1 407 ? 12.308 1.960 197.740 1.00 33.03 407 GLU D O 1
ATOM 12885 N N . VAL D 1 408 ? 14.251 3.002 198.097 1.00 32.94 408 VAL D N 1
ATOM 12886 C CA . VAL D 1 408 ? 14.779 2.917 196.738 1.00 33.04 408 VAL D CA 1
ATOM 12887 C C . VAL D 1 408 ? 16.238 2.503 196.867 1.00 33.96 408 VAL D C 1
ATOM 12888 O O . VAL D 1 408 ? 16.834 2.626 197.951 1.00 34.51 408 VAL D O 1
ATOM 12892 N N . THR D 1 409 ? 16.812 1.998 195.776 1.00 34.54 409 THR D N 1
ATOM 12893 C CA . T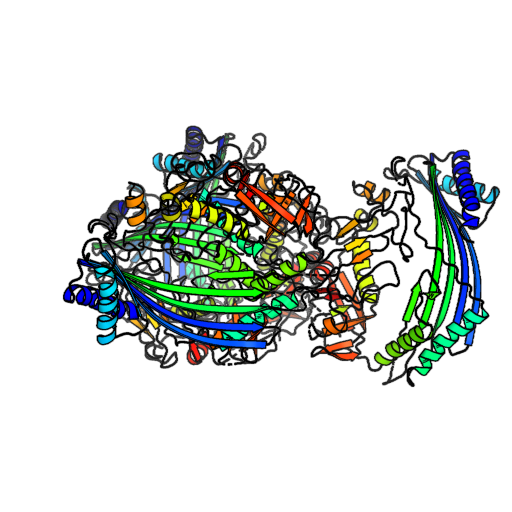HR D 1 409 ? 18.249 1.710 195.734 1.00 33.29 409 THR D CA 1
ATOM 12894 C C . THR D 1 409 ? 18.830 2.478 194.540 1.00 31.87 409 THR D C 1
ATOM 12895 O O . THR D 1 409 ? 18.102 2.865 193.649 1.00 30.38 409 THR D O 1
ATOM 12899 N N . ILE D 1 410 ? 20.125 2.751 194.575 1.00 31.88 410 ILE D N 1
ATOM 12900 C CA . ILE D 1 410 ? 20.819 3.394 193.461 1.00 33.88 410 ILE D CA 1
ATOM 12901 C C . ILE D 1 410 ? 21.989 2.504 193.076 1.00 36.32 410 ILE D C 1
ATOM 12902 O O . ILE D 1 410 ? 22.599 1.877 193.940 1.00 34.22 410 ILE D O 1
ATOM 12907 N N . ALA D 1 411 ? 22.284 2.443 191.781 1.00 40.04 411 ALA D N 1
ATOM 12908 C CA . ALA D 1 411 ? 23.318 1.541 191.246 1.00 39.68 411 ALA D CA 1
ATOM 12909 C C . ALA D 1 411 ? 24.108 2.203 190.129 1.00 39.08 411 ALA D C 1
ATOM 12910 O O . ALA D 1 411 ? 23.574 3.018 189.364 1.00 39.99 411 ALA D O 1
ATOM 12912 N N . ALA D 1 412 ? 25.369 1.808 190.022 1.00 36.65 412 ALA D N 1
ATOM 12913 C CA . ALA D 1 412 ? 26.225 2.200 188.909 1.00 37.65 412 ALA D CA 1
ATOM 12914 C C . ALA D 1 412 ? 27.586 1.630 189.177 1.00 36.38 412 ALA D C 1
ATOM 12915 O O . ALA D 1 412 ? 27.828 1.163 190.255 1.00 45.19 412 ALA D O 1
ATOM 12917 N N . ASN D 1 413 ? 28.484 1.648 188.214 1.00 32.39 413 ASN D N 1
ATOM 12918 C CA . ASN D 1 413 ? 29.847 1.378 188.530 1.00 30.35 413 ASN D CA 1
ATOM 12919 C C . ASN D 1 413 ? 30.452 2.715 188.844 1.00 32.37 413 ASN D C 1
ATOM 12920 O O . ASN D 1 413 ? 30.171 3.711 188.168 1.00 29.68 413 ASN D O 1
ATOM 12925 N N . LEU D 1 414 ? 31.319 2.730 189.855 1.00 34.84 414 LEU D N 1
ATOM 12926 C CA . LEU D 1 414 ? 32.019 3.946 190.252 1.00 34.94 414 LEU D CA 1
ATOM 12927 C C . LEU D 1 414 ? 32.872 4.523 189.125 1.00 37.16 414 LEU D C 1
ATOM 12928 O O . LEU D 1 414 ? 32.955 5.740 188.936 1.00 38.26 414 LEU D O 1
ATOM 12933 N N . ARG D 1 415 ? 33.486 3.632 188.366 1.00 37.54 415 ARG D N 1
ATOM 12934 C CA . ARG D 1 415 ? 34.290 4.019 187.250 1.00 39.18 415 ARG D CA 1
ATOM 12935 C C . ARG D 1 415 ? 33.482 4.998 186.393 1.00 37.86 415 ARG D C 1
ATOM 12936 O O . ARG D 1 415 ? 33.933 6.100 186.086 1.00 34.73 415 ARG D O 1
ATOM 12944 N N . ASP D 1 416 ? 32.252 4.611 186.073 1.00 38.48 416 ASP D N 1
ATOM 12945 C CA . ASP D 1 416 ? 31.390 5.414 185.196 1.00 37.16 416 ASP D CA 1
ATOM 12946 C C . ASP D 1 416 ? 30.870 6.592 185.996 1.00 31.12 416 ASP D C 1
ATOM 12947 O O . ASP D 1 416 ? 30.740 7.692 185.486 1.00 28.52 416 ASP D O 1
ATOM 12952 N N . LEU D 1 417 ? 30.594 6.350 187.262 1.00 26.78 417 LEU D N 1
ATOM 12953 C CA . LEU D 1 417 ? 30.022 7.362 188.094 1.00 25.94 417 LEU D CA 1
ATOM 12954 C C . LEU D 1 417 ? 30.875 8.614 188.146 1.00 26.19 417 LEU D C 1
ATOM 12955 O O . LEU D 1 417 ? 30.423 9.718 187.843 1.00 26.62 417 LEU D O 1
ATOM 12960 N N . PHE D 1 418 ? 32.131 8.428 188.498 1.00 26.46 418 PHE D N 1
ATOM 12961 C CA . PHE D 1 418 ? 33.079 9.516 188.524 1.00 26.51 418 PHE D CA 1
ATOM 12962 C C . PHE D 1 418 ? 33.224 10.198 187.172 1.00 27.15 418 PHE D C 1
ATOM 12963 O O . PHE D 1 418 ? 33.520 11.382 187.099 1.00 25.98 418 PHE D O 1
ATOM 12971 N N . ARG D 1 419 ? 33.159 9.442 186.093 1.00 29.67 419 ARG D N 1
ATOM 12972 C CA . ARG D 1 419 ? 33.192 10.086 184.787 1.00 34.52 419 ARG D CA 1
ATOM 12973 C C . ARG D 1 419 ? 31.948 10.953 184.574 1.00 31.37 419 ARG D C 1
ATOM 12974 O O . ARG D 1 419 ? 31.993 11.906 183.762 1.00 29.41 419 ARG D O 1
ATOM 12982 N N . ARG D 1 420 ? 30.864 10.620 185.292 1.00 28.11 420 ARG D N 1
ATOM 12983 C CA . ARG D 1 420 ? 29.592 11.244 185.029 1.00 29.22 420 ARG D CA 1
ATOM 12984 C C . ARG D 1 420 ? 29.318 12.411 185.919 1.00 26.89 420 ARG D C 1
ATOM 12985 O O . ARG D 1 420 ? 28.243 13.035 185.845 1.00 26.60 420 ARG D O 1
ATOM 12993 N N . ILE D 1 421 ? 30.306 12.802 186.705 1.00 24.51 421 ILE D N 1
ATOM 12994 C CA . ILE D 1 421 ? 30.099 13.992 187.519 1.00 24.33 421 ILE D CA 1
ATOM 12995 C C . ILE D 1 421 ? 29.871 15.243 186.653 1.00 23.13 421 ILE D C 1
ATOM 12996 O O . ILE D 1 421 ? 30.633 15.548 185.726 1.00 22.62 421 ILE D O 1
ATOM 13001 N N . VAL D 1 422 ? 28.757 15.893 186.931 1.00 21.75 422 VAL D N 1
ATOM 13002 C CA . VAL D 1 422 ? 28.372 17.070 186.209 1.00 22.30 422 VAL D CA 1
ATOM 13003 C C . VAL D 1 422 ? 28.938 18.288 186.867 1.00 22.32 422 VAL D C 1
ATOM 13004 O O . VAL D 1 422 ? 29.522 19.115 186.203 1.00 22.21 422 VAL D O 1
ATOM 13008 N N . ALA D 1 423 ? 28.778 18.388 188.174 1.00 22.70 423 ALA D N 1
ATOM 13009 C CA . ALA D 1 423 ? 29.318 19.475 188.969 1.00 22.94 423 ALA D CA 1
ATOM 13010 C C . ALA D 1 423 ? 29.558 19.216 190.446 1.00 22.93 423 ALA D C 1
ATOM 13011 O O . ALA D 1 423 ? 29.058 18.294 190.996 1.00 22.87 423 ALA D O 1
ATOM 13013 N N . VAL D 1 424 ? 30.343 20.059 191.091 1.00 23.62 424 VAL D N 1
ATOM 13014 C CA . VAL D 1 424 ? 30.495 19.985 192.529 1.00 22.95 424 VAL D CA 1
ATOM 13015 C C . VAL D 1 424 ? 30.141 21.316 193.155 1.00 24.81 424 VAL D C 1
ATOM 13016 O O . VAL D 1 424 ? 30.658 22.347 192.808 1.00 25.88 424 VAL D O 1
ATOM 13020 N N . GLY D 1 425 ? 29.252 21.258 194.115 1.00 25.67 425 GLY D N 1
ATOM 13021 C CA . GLY D 1 425 ? 28.742 22.421 194.771 1.00 25.59 425 GLY D CA 1
ATOM 13022 C C . GLY D 1 425 ? 29.717 23.099 195.675 1.00 27.34 425 GLY D C 1
ATOM 13023 O O . GLY D 1 425 ? 30.662 22.536 196.117 1.00 27.60 425 GLY D O 1
ATOM 13024 N N . LYS D 1 426 ? 29.472 24.353 195.956 1.00 28.05 426 LYS D N 1
ATOM 13025 C CA . LYS D 1 426 ? 30.321 25.047 196.874 1.00 28.05 426 LYS D CA 1
ATOM 13026 C C . LYS D 1 426 ? 29.833 24.882 198.281 1.00 30.26 426 LYS D C 1
ATOM 13027 O O . LYS D 1 426 ? 30.378 25.438 199.170 1.00 32.89 426 LYS D O 1
ATOM 13033 N N . ASP D 1 427 ? 28.811 24.100 198.498 1.00 31.65 427 ASP D N 1
ATOM 13034 C CA . ASP D 1 427 ? 28.385 23.888 199.842 1.00 33.02 427 ASP D CA 1
ATOM 13035 C C . ASP D 1 427 ? 29.315 22.885 200.428 1.00 32.80 427 ASP D C 1
ATOM 13036 O O . ASP D 1 427 ? 28.965 21.780 200.615 1.00 41.72 427 ASP D O 1
ATOM 13041 N N . ILE D 1 428 ? 30.514 23.290 200.723 1.00 27.74 428 ILE D N 1
ATOM 13042 C CA . ILE D 1 428 ? 31.499 22.396 201.214 1.00 27.68 428 ILE D CA 1
ATOM 13043 C C . ILE D 1 428 ? 31.385 21.932 202.633 1.00 28.60 428 ILE D C 1
ATOM 13044 O O . ILE D 1 428 ? 31.149 22.699 203.525 1.00 29.11 428 ILE D O 1
ATOM 13049 N N . GLU D 1 429 ? 31.630 20.647 202.806 1.00 28.31 429 GLU D N 1
ATOM 13050 C CA . GLU D 1 429 ? 31.580 19.958 204.067 1.00 30.69 429 GLU D CA 1
ATOM 13051 C C . GLU D 1 429 ? 32.854 20.068 204.929 1.00 28.70 429 GLU D C 1
ATOM 13052 O O . GLU D 1 429 ? 33.902 19.692 204.534 1.00 25.70 429 GLU D O 1
ATOM 13058 N N . ARG D 1 430 ? 32.706 20.586 206.138 1.00 30.64 430 ARG D N 1
ATOM 13059 C CA . ARG D 1 430 ? 33.812 20.908 207.036 1.00 31.60 430 ARG D CA 1
ATOM 13060 C C . ARG D 1 430 ? 34.104 20.040 208.254 1.00 28.06 430 ARG D C 1
ATOM 13061 O O . ARG D 1 430 ? 34.977 20.348 209.016 1.00 24.67 430 ARG D O 1
ATOM 13069 N N . ARG D 1 431 ? 33.393 18.960 208.445 1.00 27.02 431 ARG D N 1
ATOM 13070 C CA . ARG D 1 431 ? 33.419 18.288 209.710 1.00 27.92 431 ARG D CA 1
ATOM 13071 C C . ARG D 1 431 ? 34.298 17.084 209.739 1.00 24.93 431 ARG D C 1
ATOM 13072 O O . ARG D 1 431 ? 34.219 16.319 210.686 1.00 26.19 431 ARG D O 1
ATOM 13080 N N . GLY D 1 432 ? 35.151 16.932 208.741 1.00 23.15 432 GLY D N 1
ATOM 13081 C CA . GLY D 1 432 ? 36.099 15.824 208.742 1.00 22.91 432 GLY D CA 1
ATOM 13082 C C . GLY D 1 432 ? 37.347 16.071 207.923 1.00 22.07 432 GLY D C 1
ATOM 13083 O O . GLY D 1 432 ? 37.815 17.173 207.817 1.00 22.91 432 GLY D O 1
ATOM 13084 N N . ASN D 1 433 ? 37.828 15.009 207.300 1.00 21.89 433 ASN D N 1
ATOM 13085 C CA . ASN D 1 433 ? 39.066 14.999 206.556 1.00 22.29 433 ASN D CA 1
ATOM 13086 C C . ASN D 1 433 ? 38.894 15.243 205.069 1.00 23.96 433 ASN D C 1
ATOM 13087 O O . ASN D 1 433 ? 39.860 15.161 204.329 1.00 23.60 433 ASN D O 1
ATOM 13092 N N . LEU D 1 434 ? 37.676 15.472 204.609 1.00 26.44 434 LEU D N 1
ATOM 13093 C CA . LEU D 1 434 ? 37.391 15.406 203.170 1.00 29.61 434 LEU D CA 1
ATOM 13094 C C . LEU D 1 434 ? 36.393 16.484 202.818 1.00 29.07 434 LEU D C 1
ATOM 13095 O O . LEU D 1 434 ? 35.259 16.498 203.289 1.00 35.05 434 LEU D O 1
ATOM 13100 N N . HIS D 1 435 ? 36.841 17.435 202.038 1.00 27.63 435 HIS D N 1
ATOM 13101 C CA . HIS D 1 435 ? 36.080 18.653 201.799 1.00 26.24 435 HIS D CA 1
ATOM 13102 C C . HIS D 1 435 ? 35.491 18.634 200.390 1.00 25.14 435 HIS D C 1
ATOM 13103 O O . HIS D 1 435 ? 36.093 19.092 199.409 1.00 22.94 435 HIS D O 1
ATOM 13110 N N . THR D 1 436 ? 34.279 18.118 200.322 1.00 24.05 436 THR D N 1
ATOM 13111 C CA . THR D 1 436 ? 33.529 18.099 199.090 1.00 23.41 436 THR D CA 1
ATOM 13112 C C . THR D 1 436 ? 32.253 18.937 199.265 1.00 21.79 436 THR D C 1
ATOM 13113 O O . THR D 1 436 ? 31.762 19.118 200.363 1.00 22.34 436 THR D O 1
ATOM 13117 N N . GLY D 1 437 ? 31.731 19.461 198.184 1.00 21.94 437 GLY D N 1
ATOM 13118 C CA . GLY D 1 437 ? 30.371 20.008 198.200 1.00 24.06 437 GLY D CA 1
ATOM 13119 C C . GLY D 1 437 ? 29.402 18.946 197.723 1.00 24.62 437 GLY D C 1
ATOM 13120 O O . GLY D 1 437 ? 29.807 17.773 197.617 1.00 34.07 437 GLY D O 1
ATOM 13121 N N . SER D 1 438 ? 28.165 19.316 197.387 1.00 22.43 438 SER D N 1
ATOM 13122 C CA . SER D 1 438 ? 27.231 18.373 196.808 1.00 21.49 438 SER D CA 1
ATOM 13123 C C . SER D 1 438 ? 27.704 17.934 195.422 1.00 23.02 438 SER D C 1
ATOM 13124 O O . SER D 1 438 ? 28.318 18.733 194.684 1.00 24.48 438 SER D O 1
ATOM 13127 N N . VAL D 1 439 ? 27.400 16.676 195.061 1.00 22.46 439 VAL D N 1
ATOM 13128 C CA . VAL D 1 439 ? 27.888 16.075 193.815 1.00 22.21 439 VAL D CA 1
ATOM 13129 C C . VAL D 1 439 ? 26.722 15.679 192.925 1.00 23.47 439 VAL D C 1
ATOM 13130 O O . VAL D 1 439 ? 25.920 14.833 193.321 1.00 24.32 439 VAL D O 1
ATOM 13134 N N . LEU D 1 440 ? 26.634 16.310 191.741 1.00 23.83 440 LEU D N 1
ATOM 13135 C CA . LEU D 1 440 ? 25.588 16.034 190.757 1.00 24.66 440 LEU D CA 1
ATOM 13136 C C . LEU D 1 440 ? 26.119 15.033 189.746 1.00 26.09 440 LEU D C 1
ATOM 13137 O O . LEU D 1 440 ? 27.123 15.313 189.056 1.00 28.63 440 LEU D O 1
ATOM 13142 N N . VAL D 1 441 ? 25.482 13.871 189.677 1.00 24.66 441 VAL D N 1
ATOM 13143 C CA . VAL D 1 441 ? 25.882 12.835 188.757 1.00 24.32 441 VAL D CA 1
ATOM 13144 C C . VAL D 1 441 ? 24.860 12.818 187.631 1.00 24.36 441 VAL D C 1
ATOM 13145 O O . VAL D 1 441 ? 23.654 12.864 187.876 1.00 22.71 441 VAL D O 1
ATOM 13149 N N . GLU D 1 442 ? 25.368 12.744 186.402 1.00 24.97 442 GLU D N 1
ATOM 13150 C CA . GLU D 1 442 ? 24.560 12.806 185.191 1.00 26.20 442 GLU D CA 1
ATOM 13151 C C . GLU D 1 442 ? 23.419 11.799 185.176 1.00 27.49 442 GLU D C 1
ATOM 13152 O O . GLU D 1 442 ? 22.327 12.175 184.812 1.00 27.13 442 GLU D O 1
ATOM 13158 N N . SER D 1 443 ? 23.686 10.521 185.488 1.00 29.04 443 SER D N 1
ATOM 13159 C CA . SER D 1 443 ? 22.628 9.534 185.568 1.00 30.20 443 SER D CA 1
ATOM 13160 C C . SER D 1 443 ? 23.029 8.335 186.344 1.00 31.76 443 SER D C 1
ATOM 13161 O O . SER D 1 443 ? 24.186 7.956 186.354 1.00 34.19 443 SER D O 1
ATOM 13180 N N . VAL D 1 446 ? 18.079 4.283 189.415 1.00 35.54 446 VAL D N 1
ATOM 13181 C CA . VAL D 1 446 ? 17.275 4.373 190.630 1.00 35.00 446 VAL D CA 1
ATOM 13182 C C . VAL D 1 446 ? 16.197 3.316 190.564 1.00 35.29 446 VAL D C 1
ATOM 13183 O O . VAL D 1 446 ? 15.430 3.319 189.617 1.00 39.95 446 VAL D O 1
ATOM 13187 N N . ALA D 1 447 ? 16.115 2.428 191.546 1.00 35.96 447 ALA D N 1
ATOM 13188 C CA . ALA D 1 447 ? 15.094 1.347 191.536 1.00 37.78 447 ALA D CA 1
ATOM 13189 C C . ALA D 1 447 ? 14.131 1.324 192.784 1.00 38.23 447 ALA D C 1
ATOM 13190 O O . ALA D 1 447 ? 14.577 1.392 193.931 1.00 34.09 447 ALA D O 1
ATOM 13192 N N . GLY D 1 448 ? 12.816 1.206 192.537 1.00 42.40 448 GLY D N 1
ATOM 13193 C CA . GLY D 1 448 ? 11.779 1.174 193.609 1.00 44.53 448 GLY D CA 1
ATOM 13194 C C . GLY D 1 448 ? 10.378 0.727 193.193 1.00 47.89 448 GLY D C 1
ATOM 13195 O O . GLY D 1 448 ? 10.103 0.530 192.007 1.00 52.06 448 GLY D O 1
#

Sequence (1738 aa):
VGPSVLPDLREQVEQIIAEARRQGASACEVAVSLEQGLSTSVRQGEVETVEFNRDQGFGITLYAGQRKGSASTSATGEAAIRETVAAALAIARHTSEDECAGLADAALARELPELDLYHPWSLSPEQAVERALACEAAAFAADKRVTKADGTTLNTHQGCRVYGNSHGFIGGYASTRHSLSCVIAEGEGQQRDYWYDVNRRGEALASAESIGRRAAERAASRLGARPVQTAEVPVLFAPEIAVGLFGHFLGAISGGSLYRKSSFLEGALGQRLFPEWLSIDERPHLVGALGSASFDSDGLATYAKPFVENGELVSYVLGTYSGRKLGLPSTANAGGVHNLFVSHGDEDQAALIRRERGLLVTELGQGVNLVTGDYSRGAAGYWVENGEIQFPVQEVTIAANLRDLFRRIVAVGKDIERRGNLHTGSVLVESVAGRVGPSVLPDLREQVEQIIAEARRQGASACEVAVSLEQGLSTSVRQGEVETVEFNRDQGFGITLYAGQRKGSASTSATGEAAIRETVAAALAIARHTSEDECAGLADAALARELPELDLYHPWSLSPEQAVERALACEAAAFAADKRVTKADGTTLNTHQGCRVYGNSHGFIGGYASTRHSLSCVIAEGEGQQRDYWYDVNRRGEALASAESIGRRAAERAASRLGARPVQTAEVPVLFAPEIAVGLFGHFLGAISGGSLYRKSSFLEGALGQRLFPEWLSIDERPHLVGALGSASFDSDGLATYAKPFVENGELVSYVLGTYSGRKLGLPSTANAGGVHNLFVSHGDEDQAALIRRERGLLVTELGQGVNLVTGDYSRGAAGYWVENGEIQFPVQEVTIAANLRDLFRRIVAVGKDIERRGNLHTGSVLVESVAGVGPSVLPDLREQVEQIIAEARRQGASACEVAVSLEQGLSTSVRQGEVETVEFNRDQGFGITLYAGQRKGSASTSATGEAAIRETVAAALAIARHTSEDECAGLADAALARELPELDLYHPWSLSPEQAVERALACEAAAFAADKRVTKADGTTLNTHQGCRVYGNSHGFIGGYASTRHSLSCVIAEGEGQQRDYWYDVNRRGEALASAESIGRRAAERAASRLGARPVQTAEVPVLFAPEIAVGLFGHFLGAISGGSLYRKSSFLEGALGQRLFPEWLSIDERPHLVGALGSASFDSDGLATYAKPFVENGELVSYVLGTYSGRKLGLPSTANAGGVHNLFVSHGDEDQAALIRRERGLLVTELGQGVNLVTGDYSRGAAGYWVENGEIQFPVQEVTIAANLRDLFRRIVAVGKDIERRGNLHTGSVLVESVAGRVGPSVLPDLREQVEQIIAEARRQGASACEVAVSLEQGLSTSVRQGEVETVEFNRDQGFGITLYAGQRKGSASTSATGEAAIRETVAAALAIARHTSEDECAGLADAALARELPELDLYHPWSLSPEQAVERALACEAAAFAADKRVTKADGTTLNTHQGCRVYGNSHGFIGGYASTRHSLSCVIAEGEGQQRDYWYDVNRRGEALASAESIGRRAAERAASRLGARPVQTAEVPVLFAPEIAVGLFGHFLGAISGGSLYRKSSFLEGALGQRLFPEWLSIDERPHLVGALGSASFDSDGLATYAKPFVENGELVSYVLGTYSGRKLGLPSTANAGGVHNLFVSHGDEDQAALIRRERGLLVTELGQGVNLVTGDYSRGAAGYWVENGEIQFPVQEVTIAANLRDLFRRIVAVGKDIERRGNLHTGSVLVESVAG

InterPro domains:
  IPR002510 Metalloprotease TldD/E, N-terminal domain [PF01523] (35-99)
  IPR035068 Metalloprotease TldD/PmbA, N-terminal [G3DSA:3.30.2290.10] (1-235)
  IPR036059 Metalloprotease TldD/PmbA superfamily [SSF111283] (15-449)
  IPR045569 Metalloprotease TldD/E, C-terminal domain [PF19289] (241-448)
  IPR045570 Metalloprotease TldD/E, central domain [PF19290] (126-233)
  IPR047657 Metalloprotease PmbA [PTHR43421] (16-449)

=== Feature glossary ===
Annotated list of the representations used here:

Nearest PDB structures. The Foldseek neighbor list gives the closest experimentally determined structures in the PDB, ranked by structural alignment. TM-score near 1 means near-identical fold; near 0.3 means only rough topology match. This is how one finds what a novel AlphaFold prediction most resembles in the solved-structure universe.

Foldseek 3Di. Foldseek's 3Di representation compresses backbone geometry into a per-residue letter drawn from a learned twenty-state alphabet. It captures the tertiary interaction pattern around each residue — which residues are packed against it in space, regardless of where they are in sequence.

Radius of gyration, Cα contacts, bounding box. Radius of gyration (Rg) is the root-mean-square distance of Cα atoms from their centroid — a single number for overall size and compactness. A globular domain of N residues has Rg ≈ 2.2·N^0.38 Å; an extended or disordered chain has a much larger Rg. The Cα contact count is the number of residue pairs whose Cα atoms are within 8 Å and are more than four positions apart in sequence — a standard proxy for tertiary packing density. The bounding box is the smallest axis-aligned box enclosing all Cα atoms.

InterPro / GO / CATH / organism. The annotation block draws on four external resources. InterPro: which protein families and domains the sequence belongs to. GO: standardized terms for what the protein does, what process it participates in, and where in the cell it acts. CATH: which structural fold it has in the CATH hierarchy. Organism: the species of origin.

mmCIF coordinates. The mmCIF block holds the 3D Cartesian coordinates of each backbone atom (N, Cα, C, O) in ångströms. mmCIF is the PDB's canonical archive format — a tagged-loop text representation of the atomic model.

pLDDT. pLDDT is the predicted lDDT-Cα score: AlphaFold's confidence that the local environment of each residue (all inter-atomic distances within 15 Å) is correctly placed. It is a per-residue number between 0 and 100, with higher meaning more reliable.

Backbone torsions (φ/ψ). φ (phi) and ψ (psi) are the two rotatable backbone dihedrals per residue: φ is the C(i-1)–N–Cα–C torsion, ψ is the N–Cα–C–N(i+1) torsion, both in degrees on (−180°, 180°]. α-helical residues cluster near (−60°, −45°); β-strand residues near (−120°, +130°). A Ramachandran plot is simply a scatter of (φ, ψ) for every residue.

B-factor. For experimental (PDB) structures, the B-factor (temperature factor) quantifies the positional spread of each atom in the crystal — a combination of thermal vibration and static disorder — in units of Å². High B-factors mark flexible loops or poorly resolved regions; low B-factors mark the rigid, well-ordered core.

Secondary structure (3-state, P-SEA). SS3 is a coarse helix/strand/coil call (letters a/b/c) made by the P-SEA algorithm from inter-Cα distances and dihedrals. It is less detailed than DSSP but needs only Cα positions.

Predicted aligned error. Predicted aligned error is AlphaFold's pairwise confidence. Unlike pLDDT (per-residue), PAE is per-residue-pair and captures whether two parts of the structure are correctly placed relative to each other. Units are ångströms of expected positional error.

Solvent-accessible surface area. Solvent-accessible surface area (SASA) is the area in Å² traced out by the centre of a 1.4 Å probe sphere (a water molecule) rolled over the protein's van der Waals surface (Shrake–Rupley / Lee–Richards construction). Buried residues have near-zero SASA; fully exposed residues can exceed 200 Å². The total SASA scales roughly with the number of surface residues.

Secondary structure (8-state, DSSP). The SS8 string is DSSP's per-residue secondary-structure call. α-helix (H) means an i→i+4 H-bond ladder; β-strand (E) means the residue participates in a β-sheet; 3₁₀ (G) and π (I) are tighter and wider helices; T/S are turns/bends; '-' is loop.

Rendered structure images. Structure images are PyMOL renders from six orthogonal camera directions. Cartoon representation draws helices as coils and strands as arrows; sticks shows the backbone as bonds; surface shows the solvent-excluded envelope. Rainbow coloring maps sequence position to hue (blue→red, N→C); chain coloring assigns a distinct color per polypeptide.

Sequence. The amino-acid sequence is the protein's primary structure: the linear order of residues from the N-terminus to the C-terminus, written in one-letter code. Everything else here — the 3D coordinates, the secondary structure, the domain annotations — is ultimately a consequence of this string.

Contact-map, Ramachandran, and PAE plots. Three diagnostic plots accompany the record. The Cα contact map visualizes the tertiary structure as a 2D adjacency matrix (8 Å cutoff, sequence-local contacts suppressed). The Ramachandran plot shows the distribution of backbone (φ, ψ) torsions, with points in the α and β basins reflecting secondary structure content. The PAE plot shows AlphaFold's inter-residue confidence as a color matrix.